Protein 4ZM6 (pdb70)

Solvent-accessible surface area: 65680 Å² total; per-residue (Å²): 155,12,73,149,80,1,0,21,0,8,0,0,1,8,91,25,94,110,23,37,116,12,1,56,46,0,0,98,102,30,29,0,0,0,0,0,0,20,67,76,1,17,36,67,22,156,84,0,24,132,2,7,61,26,0,5,72,38,0,108,131,34,63,14,168,50,3,0,0,0,0,0,16,2,9,2,6,36,25,28,48,4,30,137,14,11,28,65,0,0,2,6,0,1,0,4,2,19,31,3,0,0,6,0,3,22,0,0,57,8,0,0,98,1,0,76,17,1,23,0,8,0,0,0,1,1,0,1,0,6,0,48,26,29,80,1,47,18,0,4,8,35,0,0,0,58,73,22,89,20,0,0,70,0,0,4,0,3,0,5,0,1,8,65,21,45,0,0,0,0,0,4,10,0,0,1,4,1,41,20,57,45,26,3,90,135,93,44,0,78,2,66,34,28,12,64,89,0,41,68,40,5,2,34,0,1,91,40,0,28,120,14,46,33,48,0,34,6,16,0,0,2,0,0,0,0,25,2,40,77,28,20,154,126,34,2,1,0,6,0,60,45,1,0,29,14,0,0,44,112,11,31,12,15,134,20,2,0,0,0,16,11,0,22,19,41,0,0,78,123,68,41,34,1,19,98,0,9,14,34,0,14,86,1,17,3,0,0,0,5,0,0,64,74,74,55,58,0,77,59,4,1,141,40,9,57,58,5,10,147,123,42,107,4,99,74,97,70,5,151,75,3,15,108,37,1,18,108,7,0,88,113,32,15,70,34,101,86,35,37,126,102,40,73,51,169,62,17,14,56,148,65,14,37,70,32,8,142,69,8,3,32,46,0,2,8,10,1,0,27,98,151,116,20,8,51,2,185,28,58,159,122,32,99,0,2,0,0,0,1,36,43,127,162,168,72,14,1,59,25,0,44,57,12,0,75,86,64,11,107,56,29,51,53,34,61,2,55,125,138,37,109,115,19,24,124,83,0,102,122,5,47,28,0,0,0,0,0,4,11,1,15,61,78,81,22,2,23,146,14,0,68,54,0,56,172,62,20,67,108,12,0,0,0,0,0,39,4,0,1,0,0,38,40,0,46,83,0,34,6,0,0,0,0,1,1,41,5,57,27,0,0,61,0,0,0,58,9,0,28,37,81,36,139,39,143,2,50,42,10,14,65,10,43,108,10,119,78,45,81,57,53,92,73,25,53,37,22,73,23,69,56,133,42,2,38,115,98,2,26,61,11,2,90,89,52,31,16,102,53,7,22,14,66,42,94,45,1,44,17,3,0,69,76,8,121,116,70,79,7,37,0,0,4,19,53,97,2,102,15,0,0,0,0,0,2,0,4,29,84,60,140,138,124,92,47,0,8,4,3,10,30,8,13,17,68,88,43,100,88,120,34,1,14,16,66,0,0,6,18,3,3,32,24,0,7,67,78,13,1,38,42,11,33,3,6,0,50,47,6,42,3,8,1,3,11,8,24,71,45,70,73,8,126,153,35,16,57,66,16,52,134,28,32,9,50,39,48,141,88,49,5,31,1,1,30,2,88,4,122,151,30,156,26,32,106,153,23,94,56,106,14,143,178,50,124,20,70,34,14,136,2,123,90,88,28,14,170,37,0,52,47,11,1,127,182,21,38,82,123,64,40,77,28,0,76,36,1,27,134,27,44,8,38,32,0,0,2,0,0,3,21,79,70,103,121,15,143,18,2,0,0,0,1,0,9,2,20,135,65,16,68,131,91,12,9,27,11,7,3,22,55,129,86,19,0,14,92,100,0,0,0,2,27,17,28,6,27,12,77,154,15,167,77,46,8,2,10,21,2,0,0,0,42,0,0,95,44,0,27,116,60,33,3,39,74,0,10,2,27,74,26,102,130,48,120,48,16,64,134,8,53,5,152,64,41,32,12,0,52,33,2,102,38,140,10,59,119,82,0,0,28,0,0,0,0,0,4,88,28,87,101,28,31,116,13,0,55,38,0,0,92,92,37,18,0,0,0,0,0,2,21,63,108,0,20,51,67,32,66,33,3,17,118,1,6,44,33,0,3,55,39,0,111,115,31,56,10,168,56,4,0,0,0,0,3,15,0,10,0,7,38,28,28,50,6,30,134,12,8,22,54,0,0,2,5,0,0,0,5,2,16,29,4,0,1,6,0,4,23,0,0,55,6,0,0,95,2,0,70,18,3,24,6,4,0,0,0,0,2,0,0,0,2,0,46,24,30,82,0,52,13,1,4,6,33,0,0,0,54,70,22,113,17,0,4,81,0,0,6,0,3,0,5,0,1,4,53,20,130,0,0,0,0,0,3,12,0,0,1,5,1,41,19,62,51,30,4,94,130,93,41,0,70,3,71,36,30,16,60,89,0,42,68,39,2,2,37,0,0,94,32,0,24,116,12,49,30,45,0,33,5,19,0,0,3,0,1,1,0,35,2,37,79,26,19,149,126,38,4,1,0,7,0,48,40,1,0,72,15,0,0,40,100,14,28,11,14,135,20,1,0,0,0,18,10,0,20,22,45,0,0,71,127,79,37,35,1,18,102,0,0,10,38,0,10,65,2,12,3,0,0,0,6,0,0,59,52,56,59,52,0,54,63,0,0,126,46,0,59,60,8,3,148,126,55,110,7,91,76,105,69,6,122,38,6,15,50,49,1,21,130,5,1,90,104,25,14,76,31,114,102,31,37,139,93,49,96,63,86,66,18,15,53,155,66,14,34,73,33,8,145,71,10,3,26,47,0,2,6,9,2,1,26,99,148,117,22,12,50,3,194,24,62,145,122,34,60,0,0,0,0,0,2,34,55,131,150,151,76,17,5,39,26,0,42,50,7,1,81,163,60,11,108,60,26,51,51,33,61,3,57,130,150,38,109,109,19,34,130,79,0,87,125,1,34,30,0,0,0,0,0,2,15,1,21,54,81,85,23,0,23,146,15,0,75,44,0,60,153,55,13,121,100,21,0,0,0,0,0,24,8,0,0,0,0,40,37,0,43,86,1,35,2,0,0,0,0,1,1,34,5,56,28,0,0,44,2,0,0,63,9,0,32,36,76,42,131,40,145,2,52,42,12,13,66,14,42,101,16,119,76,49,81,51,58,100,56,26,40,38,22,76,24,69,54,132,44,3,23,89,95,2,24,53,9,2,94,100,53,30,11,188,41,7,14,17,61,97,95,42,2,43,17,2,0,69,74,9,99,118,68,78,6,37,0,0,4,18,62,97,1,99,13,0,0,0,1,0,1,0,6,21,94,55,122,141,111,91,38,0,6,4,3,10,32,6,12,19,70,88,41,96,88,119,36,2,13,17,69,0,0,8,19,3,4,31,27,1,5,88,78,14,1,33,37,11,33,2,6,0,51,37,4,44,5,8,3,4,11,7,23,70,44,51,114,8,118,137,36,15,56,69,17,55,147,29,32,10,67,41,60,145,83,52,5,36,0,0,30,2,88,1,109,134,26,149,23,31,90,153,22,97,54,95,14,148,170,50,123,17,74,34,14,138,2,122,86,90,24,17,173,37,0,53,46,10,0,123,197,34,35,84,117,64,41,60,26,0,74,40,1,26,138,29,42,9,42,36,0,0,2,0,0,2,49,80,73,101,118,12,71,23,9,0,0,0,0,0,9,1,19,152,65,19,67,124,90,11,9,27,10,8,4,30,48,130,154,17,1,10,53,106,0,0,0,3,25,17,31,5,14,12,137,92,43,142,71,48,5,2,12,20,2,0,0,0,35,1,0,101,40,0,65,112,62,33,2,37,73,0,11,3,25,73,22,101,129,39,118,52,19,61,139,3,50,5,151,69,41,34,14,1,50,32,3,54,50

Foldseek 3Di:
DCQLVCLLQEEEEEAAQADDVQVLCSLQPRVHAEYEDALRRQPALVSLLVRLLRSQVSNVVSPHPFTHAYEYADQQFAGHSNVVNADRADGQLLVLLLPFLLLLLQLLLLVLLSCVLSLHAAHADDELAAAFDLQADACFLSANFHASVSSLLNRLSNLLSNVVSLHAYEYDAPQHDNPDNDDQQAEAAEDADDPVRSCVHRCSSVLLLCLFAASSNHQEYEHEFHAYVNQDNLGTQLLALSRAVVPVCPVSVRLHAYEYDALPRCSNVVSDNSLVSLLSNVVSQHLHYYHYYDPPSVVSNSVSVNVCVVVCVHPPVSNVSSSVNSVVSSVSRTDSPDSNVRDDSPSNPRPVVNVSRLVSLLQGKFWWFAQPVCPQPDDDQPFAEEEEEEQDCVRCLCVLLVVLLCVPHPNYDYYHDYPPDPDPLVVQQRGQEYEYEAEPCVVHVVSLVVVVSSLVRHPHYAYEYADHQQNCLSPVVDRTYMYQNHSHSSSSNSVSCRNNVVGDHLTDNSYDHPPHDPTDDDFDKDKDWDDCVPCLVVVLVQCCQPVVPPFNFDSVLVVLLQVPAAQKTKMFIATPVRRTFWIWIWHWDADPNQIAIEGQDTGGHPVPPPNCRSSVRVSVRVSVCRRNRNPKYWYHDDPPHPDRAFFDPDDVRVVVVVVVVVSPWDWDPDKWFKKKFFLVPFDQDPVLVVLCVVQLKDKAFADPVRVVLVLVQCVQAPVVCSVVSVVQVVVVVRRQKMFIAHNYPPHRTFWIKGKFFQPRRDPSDSVDRRCPCVAFHSLEIEIGPTDGHPVPPPSSVSLNVRSVSSVVSVVSVRGMYIDPTHDPQVSCVVRGIDTDTMHIIIMD/DDLLLLLLQEEEEEAAQADDVLVLCCLQPSVNAEYEDALRNEDALVSLLVRLLRSQVSNVVSPHPFTHAYEYADQQFADHNNVVNADRADGQLLVLQLPFLLLLLQVLLLVLQSCLLSLHAAHADDELAAAQDLQAPPPFLSANFHASVSSLLNLLSNLLSNVVSLHAYAYDAPQHPNDFNDDQLPEAAEDADDPVRSCVHSNSSVLLLCLFAASSNHQEYEHEFHAYVNQPRLGGLLLALSRACVPVCPVSVRLHAYEYDACPRCSNPVSDNSLVSLLSNVVSPHLHYYHYYDSVSVVSNSVSVVVCVVPVVHPPVSNVSSSVNSVVSSVSRGDSPSSNDNDDPPSSCRVVVNVSRLVSLLQGKAWWFAQPPCPQPDDDQPAAEEEEEEDDCSHRLCVLLVVLVCVVYVRYYYYHDDPVDDDDLVVQLVGQEYEYEAEPCVVPVVSLVVVVSSLPRHNHYAYEYADRQQNCLSPVSDRTYMYQNHSDNSSSNSVVCRRNPVGHHQTDRSYDHPPHDDTPDDFDKDKDWDDCVPCLVVVLVQCCQPVVPPFNFDSLLVVLLQVPAAQKTKMFIATPVRHTFWIWIWHWDADPNAIAIEGQDTGGHPVCPPNCPSSVRVSVSVSVCRRNRNPKYWYHDDPPHPARAFFDPDDVSVVVVVVVVVSPWDWDPDKWFKKKFFVVPFDQDPVLVVLCVVQQKDKAFADPVRVVLVLVQCVVAPVVCSVVSVVQVVQPVRRQWMFIARNDPPHRTFWIKGKFFAPPGDPSDSVDRRQPPVGQHRQEIEMDPTDGHPVDPPSSVSLNNVSVSSVVSVVVVHGMYMDPTHDPQVSVVVRGMDTDTMHIIIID

InterPro domains:
  IPR000182 GNAT domain [PF00583] (562-649)
  IPR000182 GNAT domain [PS51186] (539-705)
  IPR000182 GNAT domain [PS51186] (711-858)
  IPR001764 Glycoside hydrolase, family 3, N-terminal [PF00933] (9-336)
  IPR016181 Acyl-CoA N-acyltransferase [SSF55729] (544-691)
  IPR016181 Acyl-CoA N-acyltransferase [SSF55729] (716-853)
  IPR017853 Glycoside hydrolase superfamily [SSF51445] (13-345)
  IPR036881 Glycoside hydrolase family 3 C-terminal domain superfamily [G3DSA:3.40.50.1700] (357-567)
  IPR036962 Glycoside hydrolase, family 3, N-terminal domain superfamily [G3DSA:3.20.20.300] (2-339)
  IPR050226 NagZ Beta-hexosaminidase [PTHR30480] (9-629)

Radius of gyration: 38.03 Å; Cα contacts (8 Å, |Δi|>4): 3710; chains: 2; bounding box: 91×118×99 Å

Organism: Rhizomucor miehei (NCBI:txid4839)

B-factor: mean 67.4, std 18.02, range [20.0, 136.06]

Structure (mmCIF, N/CA/C/O backbone):
data_4ZM6
#
_entry.id   4ZM6
#
_cell.length_a   245.034
_cell.length_b   245.034
_cell.length_c   94.520
_cell.angle_alpha   90.00
_cell.angle_beta   90.00
_cell.angle_gamma   90.00
#
_symmetry.space_group_name_H-M   'P 41 21 2'
#
loop_
_entity.id
_entity.type
_entity.pdbx_description
1 polymer 'N-acetyl-beta-D glucosaminidase'
2 non-polymer 'ACETYL COENZYME *A'
3 non-polymer 'SULFATE ION'
4 water water
#
loop_
_atom_site.group_PDB
_atom_site.id
_atom_site.type_symbol
_atom_site.label_atom_id
_atom_site.label_alt_id
_atom_site.label_comp_id
_atom_site.label_asym_id
_atom_site.label_entity_id
_atom_site.label_seq_id
_atom_site.pdbx_PDB_ins_code
_atom_site.Cartn_x
_atom_site.Cartn_y
_atom_site.Cartn_z
_atom_site.occupancy
_atom_site.B_iso_or_equiv
_atom_site.auth_seq_id
_atom_site.auth_comp_id
_atom_site.auth_asym_id
_atom_site.auth_atom_id
_atom_site.pdbx_PDB_model_num
ATOM 1 N N . ASN A 1 8 ? 131.040 188.426 106.746 1.00 119.79 8 ASN A N 1
ATOM 2 C CA . ASN A 1 8 ? 129.869 187.639 107.228 1.00 121.40 8 ASN A CA 1
ATOM 3 C C . ASN A 1 8 ? 128.663 188.561 107.450 1.00 123.50 8 ASN A C 1
ATOM 4 O O . ASN A 1 8 ? 127.595 188.352 106.868 1.00 121.86 8 ASN A O 1
ATOM 9 N N . LEU A 1 9 ? 128.856 189.584 108.285 1.00 124.67 9 LEU A N 1
ATOM 10 C CA . LEU A 1 9 ? 127.845 190.617 108.549 1.00 123.39 9 LEU A CA 1
ATOM 11 C C . LEU A 1 9 ? 128.526 191.990 108.592 1.00 123.88 9 LEU A C 1
ATOM 12 O O . LEU A 1 9 ? 128.201 192.833 109.433 1.00 118.46 9 LEU A O 1
ATOM 17 N N . ASP A 1 10 ? 129.461 192.210 107.668 1.00 126.86 10 ASP A N 1
ATOM 18 C CA . ASP A 1 10 ? 130.370 193.359 107.729 1.00 130.08 10 ASP A CA 1
ATOM 19 C C . ASP A 1 10 ? 129.721 194.652 107.248 1.00 128.64 10 ASP A C 1
ATOM 20 O O . ASP A 1 10 ? 129.767 195.667 107.945 1.00 127.48 10 ASP A O 1
ATOM 25 N N . LYS A 1 11 ? 129.141 194.623 106.050 1.00 126.96 11 LYS A N 1
ATOM 26 C CA . LYS A 1 11 ? 128.396 195.778 105.542 1.00 126.62 11 LYS A CA 1
ATOM 27 C C . LYS A 1 11 ? 127.050 195.913 106.260 1.00 123.46 11 LYS A C 1
ATOM 28 O O . LYS A 1 11 ? 126.628 197.020 106.592 1.00 119.42 11 LYS A O 1
ATOM 34 N N . GLU A 1 12 ? 126.409 194.777 106.536 1.00 119.78 12 GLU A N 1
ATOM 35 C CA . GLU A 1 12 ? 125.039 194.748 107.062 1.00 115.25 12 GLU A CA 1
ATOM 36 C C . GLU A 1 12 ? 124.887 195.428 108.430 1.00 115.21 12 GLU A C 1
ATOM 37 O O . GLU A 1 12 ? 123.818 195.952 108.746 1.00 119.05 12 GLU A O 1
ATOM 43 N N . ILE A 1 13 ? 125.959 195.443 109.220 1.00 111.93 13 ILE A N 1
ATOM 44 C CA . ILE A 1 13 ? 125.948 196.054 110.554 1.00 107.97 13 ILE A CA 1
ATOM 45 C C . ILE A 1 13 ? 125.849 197.593 110.533 1.00 102.66 13 ILE A C 1
ATOM 46 O O . ILE A 1 13 ? 125.739 198.222 111.585 1.00 99.37 13 ILE A O 1
ATOM 51 N N . GLY A 1 14 ? 125.897 198.199 109.348 1.00 99.66 14 GLY A N 1
ATOM 52 C CA . GLY A 1 14 ? 125.673 199.639 109.210 1.00 96.46 14 GLY A CA 1
ATOM 53 C C . GLY A 1 14 ? 124.260 200.069 109.570 1.00 92.68 14 GLY A C 1
ATOM 54 O O . GLY A 1 14 ? 124.046 201.194 110.025 1.00 91.76 14 GLY A O 1
ATOM 55 N N . GLN A 1 15 ? 123.296 199.169 109.376 1.00 89.12 15 GLN A N 1
ATOM 56 C CA . GLN A 1 15 ? 121.896 199.436 109.721 1.00 88.94 15 GLN A CA 1
ATOM 57 C C . GLN A 1 15 ? 121.701 199.671 111.230 1.00 86.55 15 GLN A C 1
ATOM 58 O O . GLN A 1 15 ? 120.729 200.312 111.638 1.00 87.74 15 GLN A O 1
ATOM 64 N N . LEU A 1 16 ? 122.633 199.166 112.043 1.00 80.65 16 LEU A N 1
ATOM 65 C CA . LEU A 1 16 ? 122.572 199.291 113.505 1.00 77.09 16 LEU A CA 1
ATOM 66 C C . LEU A 1 16 ? 123.144 200.605 114.054 1.00 75.70 16 LEU A C 1
ATOM 67 O O . LEU A 1 16 ? 123.390 200.710 115.258 1.00 74.50 16 LEU A O 1
ATOM 72 N N . LEU A 1 17 ? 123.341 201.608 113.199 1.00 75.86 17 LEU A N 1
ATOM 73 C CA . LEU A 1 17 ? 123.914 202.879 113.648 1.00 77.93 17 LEU A CA 1
ATOM 74 C C . LEU A 1 17 ? 123.116 204.108 113.239 1.00 78.94 17 LEU A C 1
ATOM 75 O O . LEU A 1 17 ? 122.334 204.079 112.288 1.00 78.81 17 LEU A O 1
ATOM 80 N N . MET A 1 18 ? 123.346 205.185 113.988 1.00 80.86 18 MET A N 1
ATOM 81 C CA . MET A 1 18 ? 122.730 206.482 113.751 1.00 84.65 18 MET A CA 1
ATOM 82 C C . MET A 1 18 ? 123.790 207.539 114.023 1.00 89.55 18 MET A C 1
ATOM 83 O O . MET A 1 18 ? 124.332 207.603 115.130 1.00 90.37 18 MET A O 1
ATOM 88 N N . CYS A 1 19 ? 124.089 208.356 113.015 1.00 93.86 19 CYS A N 1
ATOM 89 C CA . CYS A 1 19 ? 125.220 209.280 113.080 1.00 93.27 19 CYS A CA 1
ATOM 90 C C . CYS A 1 19 ? 124.866 210.642 112.494 1.00 92.16 19 CYS A C 1
ATOM 91 O O . CYS A 1 19 ? 124.118 210.731 111.518 1.00 87.82 19 CYS A O 1
ATOM 94 N N . GLY A 1 20 ? 125.418 211.696 113.095 1.00 93.62 20 GLY A N 1
ATOM 95 C CA . GLY A 1 20 ? 125.150 213.070 112.671 1.00 95.48 20 GLY A CA 1
ATOM 96 C C . GLY A 1 20 ? 126.265 213.678 111.840 1.00 98.28 20 GLY A C 1
ATOM 97 O O . GLY A 1 20 ? 127.109 212.964 111.289 1.00 98.19 20 GLY A O 1
ATOM 98 N N . PHE A 1 21 ? 126.250 215.006 111.746 1.00 100.56 21 PHE A N 1
ATOM 99 C CA . PHE A 1 21 ? 127.257 215.771 111.004 1.00 99.94 21 PHE A CA 1
ATOM 100 C C . PHE A 1 21 ? 127.059 217.269 111.248 1.00 99.81 21 PHE A C 1
ATOM 101 O O . PHE A 1 21 ? 126.160 217.670 111.992 1.00 97.65 21 PHE A O 1
ATOM 109 N N . ASP A 1 22 ? 127.904 218.085 110.618 1.00 101.84 22 ASP A N 1
ATOM 110 C CA . ASP A 1 22 ? 127.798 219.542 110.699 1.00 99.90 22 ASP A CA 1
ATOM 111 C C . ASP A 1 22 ? 127.494 220.136 109.322 1.00 100.32 22 ASP A C 1
ATOM 112 O O . ASP A 1 22 ? 127.828 219.543 108.293 1.00 99.62 22 ASP A O 1
ATOM 117 N N . GLY A 1 23 ? 126.851 221.301 109.311 1.00 103.28 23 GLY A N 1
ATOM 118 C CA . GLY A 1 23 ? 126.547 222.019 108.068 1.00 105.00 23 GLY A CA 1
ATOM 119 C C . GLY A 1 23 ? 125.112 221.842 107.610 1.00 104.17 23 GLY A C 1
ATOM 120 O O . GLY A 1 23 ? 124.302 221.257 108.322 1.00 105.44 23 GLY A O 1
ATOM 121 N N . LEU A 1 24 ? 124.813 222.338 106.408 1.00 102.66 24 LEU A N 1
ATOM 122 C CA . LEU A 1 24 ? 123.446 222.360 105.866 1.00 97.60 24 LEU A CA 1
ATOM 123 C C . LEU A 1 24 ? 123.349 221.556 104.565 1.00 96.07 24 LEU A C 1
ATOM 124 O O . LEU A 1 24 ? 122.396 221.710 103.799 1.00 100.58 24 LEU A O 1
ATOM 129 N N . GLU A 1 25 ? 124.338 220.695 104.335 1.00 91.77 25 GLU A N 1
ATOM 130 C CA . GLU A 1 25 ? 124.409 219.850 103.147 1.00 91.67 25 GLU A CA 1
ATOM 131 C C . GLU A 1 25 ? 125.307 218.675 103.536 1.00 89.94 25 GLU A C 1
ATOM 132 O O . GLU A 1 25 ? 126.081 218.802 104.488 1.00 84.77 25 GLU A O 1
ATOM 138 N N . PRO A 1 26 ? 125.201 217.524 102.837 1.00 92.85 26 PRO A N 1
ATOM 139 C CA . PRO A 1 26 ? 126.010 216.370 103.255 1.00 96.84 26 PRO A CA 1
ATOM 140 C C . PRO A 1 26 ? 127.515 216.621 103.248 1.00 103.49 26 PRO A C 1
ATOM 141 O O . PRO A 1 26 ? 128.030 217.225 102.308 1.00 109.34 26 PRO A O 1
ATOM 145 N N . THR A 1 27 ? 128.203 216.159 104.291 1.00 108.84 27 THR A N 1
ATOM 146 C CA . THR A 1 27 ? 129.665 216.224 104.348 1.00 110.69 27 THR A CA 1
ATOM 147 C C . THR A 1 27 ? 130.239 215.039 103.569 1.00 113.62 27 THR A C 1
ATOM 148 O O . THR A 1 27 ? 129.514 214.081 103.282 1.00 114.38 27 THR A O 1
ATOM 152 N N . PRO A 1 28 ? 131.539 215.097 103.213 1.00 116.20 28 PRO A N 1
ATOM 153 C CA . PRO A 1 28 ? 132.180 213.912 102.629 1.00 117.49 28 PRO A CA 1
ATOM 154 C C . PRO A 1 28 ? 132.187 212.719 103.591 1.00 120.23 28 PRO A C 1
ATOM 155 O O . PRO A 1 28 ? 132.171 211.568 103.145 1.00 117.79 28 PRO A O 1
ATOM 159 N N . GLY A 1 29 ? 132.208 213.008 104.893 1.00 121.09 29 GLY A N 1
ATOM 160 C CA . GLY A 1 29 ? 132.141 211.991 105.940 1.00 119.25 29 GLY A CA 1
ATOM 161 C C . GLY A 1 29 ? 130.936 211.071 105.852 1.00 118.37 29 GLY A C 1
ATOM 162 O O . GLY A 1 29 ? 131.086 209.872 105.608 1.00 114.93 29 GLY A O 1
ATOM 163 N N . ILE A 1 30 ? 129.741 211.627 106.053 1.00 114.99 30 ILE A N 1
ATOM 164 C CA . ILE A 1 30 ? 128.506 210.826 105.995 1.00 116.70 30 ILE A CA 1
ATOM 165 C C . ILE A 1 30 ? 128.269 210.196 104.619 1.00 114.85 30 ILE A C 1
ATOM 166 O O . ILE A 1 30 ? 127.630 209.148 104.527 1.00 114.61 30 ILE A O 1
ATOM 171 N N . ILE A 1 31 ? 128.780 210.824 103.560 1.00 112.38 31 ILE A N 1
ATOM 172 C CA . ILE A 1 31 ? 128.724 210.235 102.217 1.00 110.39 31 ILE A CA 1
ATOM 173 C C . ILE A 1 31 ? 129.512 208.917 102.170 1.00 109.62 31 ILE A C 1
ATOM 174 O O . ILE A 1 31 ? 129.061 207.937 101.568 1.00 97.86 31 ILE A O 1
ATOM 179 N N . ASP A 1 32 ? 130.681 208.901 102.812 1.00 112.74 32 ASP A N 1
ATOM 180 C CA . ASP A 1 32 ? 131.492 207.685 102.928 1.00 113.62 32 ASP A CA 1
ATOM 181 C C . ASP A 1 32 ? 130.745 206.618 103.723 1.00 114.79 32 ASP A C 1
ATOM 182 O O . ASP A 1 32 ? 130.574 205.492 103.250 1.00 112.99 32 ASP A O 1
ATOM 187 N N . LEU A 1 33 ? 130.298 206.993 104.922 1.00 115.02 33 LEU A N 1
ATOM 188 C CA . LEU A 1 33 ? 129.616 206.071 105.840 1.00 112.09 33 LEU A CA 1
ATOM 189 C C . LEU A 1 33 ? 128.420 205.386 105.188 1.00 105.81 33 LEU A C 1
ATOM 190 O O . LEU A 1 33 ? 128.268 204.167 105.288 1.00 100.08 33 LEU A O 1
ATOM 195 N N . ILE A 1 34 ? 127.584 206.175 104.516 1.00 102.12 34 ILE A N 1
ATOM 196 C CA . ILE A 1 34 ? 126.417 205.641 103.816 1.00 104.88 34 ILE A CA 1
ATOM 197 C C . ILE A 1 34 ? 126.874 204.708 102.693 1.00 107.70 34 ILE A C 1
ATOM 198 O O . ILE A 1 34 ? 126.477 203.542 102.642 1.00 104.73 34 ILE A O 1
ATOM 203 N N . GLU A 1 35 ? 127.741 205.223 101.824 1.00 111.86 35 GLU A N 1
ATOM 204 C CA . GLU A 1 35 ? 128.101 204.538 100.581 1.00 112.28 35 GLU A CA 1
ATOM 205 C C . GLU A 1 35 ? 128.954 203.277 100.785 1.00 110.30 35 GLU A C 1
ATOM 206 O O . GLU A 1 35 ? 128.716 202.256 100.134 1.00 104.19 35 GLU A O 1
ATOM 212 N N . ASN A 1 36 ? 129.930 203.349 101.690 1.00 111.49 36 ASN A N 1
ATOM 213 C CA . ASN A 1 36 ? 130.854 202.232 101.940 1.00 114.75 36 ASN A CA 1
ATOM 214 C C . ASN A 1 36 ? 130.366 201.266 103.014 1.00 113.43 36 ASN A C 1
ATOM 215 O O . ASN A 1 36 ? 130.415 200.048 102.831 1.00 107.05 36 ASN A O 1
ATOM 220 N N . HIS A 1 37 ? 129.898 201.821 104.129 1.00 116.99 37 HIS A N 1
ATOM 221 C CA . HIS A 1 37 ? 129.625 201.046 105.340 1.00 115.72 37 HIS A CA 1
ATOM 222 C C . HIS A 1 37 ? 128.134 200.813 105.624 1.00 112.51 37 HIS A C 1
ATOM 223 O O . HIS A 1 37 ? 127.778 200.369 106.718 1.00 113.85 37 HIS A O 1
ATOM 230 N N . ASN A 1 38 ? 127.278 201.110 104.642 1.00 107.22 38 ASN A N 1
ATOM 231 C CA . ASN A 1 38 ? 125.847 200.779 104.696 1.00 102.27 38 ASN A CA 1
ATOM 232 C C . ASN A 1 38 ? 125.107 201.391 105.897 1.00 100.18 38 ASN A C 1
ATOM 233 O O . ASN A 1 38 ? 124.202 200.767 106.455 1.00 98.26 38 ASN A O 1
ATOM 238 N N . LEU A 1 39 ? 125.489 202.612 106.278 1.00 98.00 39 LEU A N 1
ATOM 239 C CA . LEU A 1 39 ? 124.849 203.320 107.396 1.00 96.27 39 LEU A CA 1
ATOM 240 C C . LEU A 1 39 ? 123.342 203.380 107.146 1.00 99.07 39 LEU A C 1
ATOM 241 O O . LEU A 1 39 ? 122.913 203.726 106.043 1.00 101.94 39 LEU A O 1
ATOM 246 N N . GLY A 1 40 ? 122.548 203.037 108.162 1.00 97.14 40 GLY A N 1
ATOM 247 C CA . GLY A 1 40 ? 121.095 202.927 108.016 1.00 91.85 40 GLY A CA 1
ATOM 248 C C . GLY A 1 40 ? 120.251 204.060 108.574 1.00 88.30 40 GLY A C 1
ATOM 249 O O . GLY A 1 40 ? 119.064 204.147 108.258 1.00 89.75 40 GLY A O 1
ATOM 250 N N . SER A 1 41 ? 120.837 204.913 109.413 1.00 82.46 41 SER A N 1
ATOM 251 C CA . SER A 1 41 ? 120.090 205.992 110.054 1.00 80.88 41 SER A CA 1
ATOM 252 C C . SER A 1 41 ? 120.947 207.242 110.236 1.00 79.92 41 SER A C 1
ATOM 253 O O . SER A 1 41 ? 122.142 207.151 110.506 1.00 78.36 41 SER A O 1
ATOM 256 N N . ILE A 1 42 ? 120.318 208.404 110.091 1.00 80.97 42 ILE A N 1
ATOM 257 C CA . ILE A 1 42 ? 120.971 209.697 110.283 1.00 83.46 42 ILE A CA 1
ATOM 258 C C . ILE A 1 42 ? 120.261 210.428 111.413 1.00 86.25 42 ILE A C 1
ATOM 259 O O . ILE A 1 42 ? 119.080 210.184 111.662 1.00 90.95 42 ILE A O 1
ATOM 264 N N . ILE A 1 43 ? 120.982 211.319 112.092 1.00 87.97 43 ILE A N 1
ATOM 265 C CA . ILE A 1 43 ? 120.386 212.221 113.085 1.00 87.65 43 ILE A CA 1
ATOM 266 C C . ILE A 1 43 ? 120.777 213.665 112.768 1.00 83.17 43 ILE A C 1
ATOM 267 O O . ILE A 1 43 ? 121.903 213.933 112.352 1.00 84.09 43 ILE A O 1
ATOM 272 N N . LEU A 1 44 ? 119.836 214.583 112.967 1.00 79.01 44 LEU A N 1
ATOM 273 C CA . LEU A 1 44 ? 120.026 215.991 112.632 1.00 77.46 44 LEU A CA 1
ATOM 274 C C . LEU A 1 44 ? 119.811 216.901 113.842 1.00 78.34 44 LEU A C 1
ATOM 275 O O . LEU A 1 44 ? 119.091 216.551 114.783 1.00 80.82 44 LEU A O 1
ATOM 280 N N . PHE A 1 45 ? 120.445 218.071 113.806 1.00 77.55 45 PHE A N 1
ATOM 281 C CA . PHE A 1 45 ? 120.310 219.079 114.859 1.00 78.30 45 PHE A CA 1
ATOM 282 C C . PHE A 1 45 ? 120.075 220.443 114.213 1.00 79.05 45 PHE A C 1
ATOM 283 O O . PHE A 1 45 ? 120.066 220.546 112.988 1.00 80.90 45 PHE A O 1
ATOM 291 N N . SER A 1 46 ? 119.900 221.488 115.023 1.00 80.28 46 SER A N 1
ATOM 292 C CA . SER A 1 46 ? 119.708 222.852 114.497 1.00 81.66 46 SER A CA 1
ATOM 293 C C . SER A 1 46 ? 120.842 223.302 113.561 1.00 85.43 46 SER A C 1
ATOM 294 O O . SER A 1 46 ? 120.609 224.088 112.641 1.00 85.67 46 SER A O 1
ATOM 297 N N A ARG A 1 47 ? 122.057 222.807 113.807 0.50 86.69 47 ARG A N 1
ATOM 298 N N B ARG A 1 47 ? 122.055 222.809 113.814 0.50 85.57 47 ARG A N 1
ATOM 299 C CA A ARG A 1 47 ? 123.190 223.003 112.900 0.50 86.79 47 ARG A CA 1
ATOM 300 C CA B ARG A 1 47 ? 123.187 223.003 112.912 0.50 84.87 47 ARG A CA 1
ATOM 301 C C A ARG A 1 47 ? 122.804 222.671 111.458 0.50 90.15 47 ARG A C 1
ATOM 302 C C B ARG A 1 47 ? 122.821 222.660 111.463 0.50 89.08 47 ARG A C 1
ATOM 303 O O A ARG A 1 47 ? 123.134 223.413 110.531 0.50 93.00 47 ARG A O 1
ATOM 304 O O B ARG A 1 47 ? 123.186 223.384 110.535 0.50 92.07 47 ARG A O 1
ATOM 319 N N . ASN A 1 48 ? 122.093 221.558 111.286 1.00 91.96 48 ASN A N 1
ATOM 320 C CA . ASN A 1 48 ? 121.704 221.068 109.959 1.00 94.20 48 ASN A CA 1
ATOM 321 C C . ASN A 1 48 ? 120.394 221.658 109.425 1.00 94.07 48 ASN A C 1
ATOM 322 O O . ASN A 1 48 ? 120.189 221.714 108.211 1.00 93.94 48 ASN A O 1
ATOM 327 N N . ILE A 1 49 ? 119.510 222.091 110.323 1.00 95.78 49 ILE A N 1
ATOM 328 C CA . ILE A 1 49 ? 118.241 222.700 109.914 1.00 98.56 49 ILE A CA 1
ATOM 329 C C . ILE A 1 49 ? 118.496 224.141 109.475 1.00 97.50 49 ILE A C 1
ATOM 330 O O . ILE A 1 49 ? 118.507 225.062 110.296 1.00 93.11 49 ILE A O 1
ATOM 335 N N . ALA A 1 50 ? 118.720 224.318 108.172 1.00 97.03 50 ALA A N 1
ATOM 336 C CA . ALA A 1 50 ? 118.846 225.649 107.595 1.00 94.02 50 ALA A CA 1
ATOM 337 C C . ALA A 1 50 ? 117.468 226.281 107.572 1.00 90.56 50 ALA A C 1
ATOM 338 O O . ALA A 1 50 ? 117.194 227.221 108.320 1.00 87.56 50 ALA A O 1
ATOM 340 N N . THR A 1 51 ? 116.598 225.728 106.729 1.00 89.84 51 THR A N 1
ATOM 341 C CA . THR A 1 51 ? 115.251 226.256 106.523 1.00 88.69 51 THR A CA 1
ATOM 342 C C . THR A 1 51 ? 114.526 225.320 105.534 1.00 87.98 51 THR A C 1
ATOM 343 O O . THR A 1 51 ? 115.188 224.625 104.751 1.00 86.86 51 THR A O 1
ATOM 347 N N . PRO A 1 52 ? 113.175 225.304 105.563 1.00 85.32 52 PRO A N 1
ATOM 348 C CA . PRO A 1 52 ? 112.350 224.273 104.912 1.00 85.37 52 PRO A CA 1
ATOM 349 C C . PRO A 1 52 ? 112.834 223.788 103.542 1.00 87.84 52 PRO A C 1
ATOM 350 O O . PRO A 1 52 ? 112.924 222.580 103.312 1.00 85.97 52 PRO A O 1
ATOM 354 N N . LYS A 1 53 ? 113.138 224.723 102.645 1.00 94.79 53 LYS A N 1
ATOM 355 C CA . LYS A 1 53 ? 113.643 224.375 101.316 1.00 99.69 53 LYS A CA 1
ATOM 356 C C . LYS A 1 53 ? 114.966 223.619 101.409 1.00 98.77 53 LYS A C 1
ATOM 357 O O . LYS A 1 53 ? 115.149 222.584 100.760 1.00 95.82 53 LYS A O 1
ATOM 363 N N . GLN A 1 54 ? 115.873 224.141 102.231 1.00 99.43 54 GLN A N 1
ATOM 364 C CA . GLN A 1 54 ? 117.205 223.563 102.396 1.00 102.88 54 GLN A CA 1
ATOM 365 C C . GLN A 1 54 ? 117.137 222.162 102.989 1.00 99.95 54 GLN A C 1
ATOM 366 O O . GLN A 1 54 ? 117.933 221.293 102.635 1.00 97.83 54 GLN A O 1
ATOM 372 N N . VAL A 1 55 ? 116.182 221.951 103.890 1.00 98.14 55 VAL A N 1
ATOM 373 C CA . VAL A 1 55 ? 116.045 220.671 104.576 1.00 95.93 55 VAL A CA 1
ATOM 374 C C . VAL A 1 55 ? 115.470 219.603 103.648 1.00 91.52 55 VAL A C 1
ATOM 375 O O . VAL A 1 55 ? 115.937 218.467 103.655 1.00 89.56 55 VAL A O 1
ATOM 379 N N . GLN A 1 56 ? 114.459 219.964 102.859 1.00 89.75 56 GLN A N 1
ATOM 380 C CA . GLN A 1 56 ? 113.902 219.041 101.864 1.00 91.72 56 GLN A CA 1
ATOM 381 C C . GLN A 1 56 ? 114.974 218.584 100.888 1.00 95.21 56 GLN A C 1
ATOM 382 O O . GLN A 1 56 ? 115.028 217.409 100.519 1.00 92.58 56 GLN A O 1
ATOM 388 N N . LYS A 1 57 ? 115.815 219.529 100.468 1.00 99.15 57 LYS A N 1
ATOM 389 C CA . LYS A 1 57 ? 116.956 219.231 99.612 1.00 101.07 57 LYS A CA 1
ATOM 390 C C . LYS A 1 57 ? 117.934 218.309 100.335 1.00 100.70 57 LYS A C 1
ATOM 391 O O . LYS A 1 57 ? 118.320 217.266 99.802 1.00 100.04 57 LYS A O 1
ATOM 397 N N . LEU A 1 58 ? 118.318 218.706 101.549 1.00 98.81 58 LEU A N 1
ATOM 398 C CA . LEU A 1 58 ? 119.261 217.948 102.377 1.00 97.93 58 LEU A CA 1
ATOM 399 C C . LEU A 1 58 ? 118.822 216.499 102.583 1.00 98.52 58 LEU A C 1
ATOM 400 O O . LEU A 1 58 ? 119.614 215.577 102.385 1.00 97.28 58 LEU A O 1
ATOM 405 N N . THR A 1 59 ? 117.565 216.302 102.977 1.00 99.70 59 THR A N 1
ATOM 406 C CA . THR A 1 59 ? 117.033 214.954 103.203 1.00 100.81 59 THR A CA 1
ATOM 407 C C . THR A 1 59 ? 117.009 214.142 101.914 1.00 99.38 59 THR A C 1
ATOM 408 O O . THR A 1 59 ? 117.352 212.960 101.915 1.00 91.45 59 THR A O 1
ATOM 412 N N . HIS A 1 60 ? 116.609 214.787 100.820 1.00 103.15 60 HIS A N 1
ATOM 413 C CA . HIS A 1 60 ? 116.592 214.141 99.511 1.00 104.40 60 HIS A CA 1
ATOM 414 C C . HIS A 1 60 ? 118.004 213.788 99.042 1.00 104.32 60 HIS A C 1
ATOM 415 O O . HIS A 1 60 ? 118.219 212.719 98.470 1.00 103.51 60 HIS A O 1
ATOM 422 N N . SER A 1 61 ? 118.955 214.688 99.288 1.00 103.71 61 SER A N 1
ATOM 423 C CA . SER A 1 61 ? 120.357 214.455 98.938 1.00 106.26 61 SER A CA 1
ATOM 424 C C . SER A 1 61 ? 120.877 213.166 99.577 1.00 109.81 61 SER A C 1
ATOM 425 O O . SER A 1 61 ? 121.426 212.301 98.889 1.00 109.39 61 SER A O 1
ATOM 428 N N . LEU A 1 62 ? 120.684 213.048 100.892 1.00 111.95 62 LEU A N 1
ATOM 429 C CA . LEU A 1 62 ? 121.096 211.863 101.655 1.00 111.02 62 LEU A CA 1
ATOM 430 C C . LEU A 1 62 ? 120.399 210.619 101.127 1.00 111.13 62 LEU A C 1
ATOM 431 O O . LEU A 1 62 ? 121.006 209.554 100.988 1.00 110.51 62 LEU A O 1
ATOM 436 N N . GLN A 1 63 ? 119.114 210.776 100.835 1.00 112.38 63 GLN A N 1
ATOM 437 C CA . GLN A 1 63 ? 118.286 209.688 100.338 1.00 114.95 63 GLN A CA 1
ATOM 438 C C . GLN A 1 63 ? 118.752 209.231 98.954 1.00 116.08 63 GLN A C 1
ATOM 439 O O . GLN A 1 63 ? 118.791 208.031 98.670 1.00 111.36 63 GLN A O 1
ATOM 445 N N . GLN A 1 64 ? 119.098 210.198 98.103 1.00 120.05 64 GLN A N 1
ATOM 446 C CA . GLN A 1 64 ? 119.593 209.919 96.751 1.00 121.51 64 GLN A CA 1
ATOM 447 C C . GLN A 1 64 ? 120.871 209.091 96.784 1.00 120.54 64 GLN A C 1
ATOM 448 O O . GLN A 1 64 ? 120.973 208.060 96.118 1.00 121.77 64 GLN A O 1
ATOM 454 N N . ILE A 1 65 ? 121.836 209.559 97.570 1.00 118.30 65 ILE A N 1
ATOM 455 C CA . ILE A 1 65 ? 123.126 208.884 97.730 1.00 116.49 65 ILE A CA 1
ATOM 456 C C . ILE A 1 65 ? 122.953 207.459 98.261 1.00 115.09 65 ILE A C 1
ATOM 457 O O . ILE A 1 65 ? 123.684 206.550 97.863 1.00 114.61 65 ILE A O 1
ATOM 462 N N . ALA A 1 66 ? 121.982 207.275 99.153 1.00 112.91 66 ALA A N 1
ATOM 463 C CA . ALA A 1 66 ? 121.686 205.964 99.721 1.00 110.96 66 ALA A CA 1
ATOM 464 C C . ALA A 1 66 ? 121.164 204.987 98.671 1.00 108.18 66 ALA A C 1
ATOM 465 O O . ALA A 1 66 ? 121.521 203.808 98.691 1.00 106.81 66 ALA A O 1
ATOM 467 N N . ARG A 1 67 ? 120.321 205.475 97.762 1.00 109.68 67 ARG A N 1
ATOM 468 C CA . ARG A 1 67 ? 119.742 204.626 96.716 1.00 110.91 67 ARG A CA 1
ATOM 469 C C . ARG A 1 67 ? 120.772 204.259 95.650 1.00 115.56 67 ARG A C 1
ATOM 470 O O . ARG A 1 67 ? 120.854 203.099 95.235 1.00 114.55 67 ARG A O 1
ATOM 478 N N . ASN A 1 68 ? 121.543 205.251 95.205 1.00 118.14 68 ASN A N 1
ATOM 479 C CA . ASN A 1 68 ? 122.643 205.018 94.266 1.00 118.90 68 ASN A CA 1
ATOM 480 C C . ASN A 1 68 ? 123.663 204.028 94.820 1.00 117.08 68 ASN A C 1
ATOM 481 O O . ASN A 1 68 ? 124.197 203.203 94.078 1.00 124.23 68 ASN A O 1
ATOM 486 N N . ALA A 1 69 ? 123.917 204.109 96.126 1.00 110.24 69 ALA A N 1
ATOM 487 C CA . ALA A 1 69 ? 124.880 203.229 96.789 1.00 105.35 69 ALA A CA 1
ATOM 488 C C . ALA A 1 69 ? 124.376 201.796 97.012 1.00 103.20 69 ALA A C 1
ATOM 489 O O . ALA A 1 69 ? 125.113 200.966 97.545 1.00 102.08 69 ALA A O 1
ATOM 491 N N . GLY A 1 70 ? 123.128 201.515 96.633 1.00 102.89 70 GLY A N 1
ATOM 492 C CA . GLY A 1 70 ? 122.605 200.147 96.594 1.00 99.44 70 GLY A CA 1
ATOM 493 C C . GLY A 1 70 ? 121.995 199.626 97.885 1.00 97.67 70 GLY A C 1
ATOM 494 O O . GLY A 1 70 ? 121.991 198.415 98.118 1.00 92.70 70 GLY A O 1
ATOM 495 N N . HIS A 1 71 ? 121.470 200.525 98.719 1.00 97.89 71 HIS A N 1
ATOM 496 C CA . HIS A 1 71 ? 120.795 200.127 99.961 1.00 98.10 71 HIS A CA 1
ATOM 497 C C . HIS A 1 71 ? 119.506 199.385 99.653 1.00 96.96 71 HIS A C 1
ATOM 498 O O . HIS A 1 71 ? 118.775 199.762 98.734 1.00 98.95 71 HIS A O 1
ATOM 505 N N . LYS A 1 72 ? 119.218 198.345 100.430 1.00 94.02 72 LYS A N 1
ATOM 506 C CA . LYS A 1 72 ? 117.965 197.609 100.280 1.00 91.97 72 LYS A CA 1
ATOM 507 C C . LYS A 1 72 ? 116.782 198.480 100.720 1.00 91.97 72 LYS A C 1
ATOM 508 O O . LYS A 1 72 ? 115.762 198.539 100.028 1.00 93.52 72 LYS A O 1
ATOM 514 N N . ARG A 1 73 ? 116.935 199.167 101.854 1.00 87.45 73 ARG A N 1
ATOM 515 C CA . ARG A 1 73 ? 115.888 200.041 102.387 1.00 83.73 73 ARG A CA 1
ATOM 516 C C . ARG A 1 73 ? 116.378 201.472 102.577 1.00 81.03 73 ARG A C 1
ATOM 517 O O . ARG A 1 73 ? 117.576 201.695 102.748 1.00 80.89 73 ARG A O 1
ATOM 525 N N . PRO A 1 74 ? 115.448 202.447 102.565 1.00 77.28 74 PRO A N 1
ATOM 526 C CA . PRO A 1 74 ? 115.837 203.850 102.727 1.00 75.13 74 PRO A CA 1
ATOM 527 C C . PRO A 1 74 ? 116.378 204.167 104.112 1.00 74.79 74 PRO A C 1
ATOM 528 O O . PRO A 1 74 ? 116.132 203.430 105.063 1.00 74.20 74 PRO A O 1
ATOM 532 N N . LEU A 1 75 ? 117.127 205.257 104.203 1.00 76.37 75 LEU A N 1
ATOM 533 C CA . LEU A 1 75 ? 117.654 205.739 105.472 1.00 77.20 75 LEU A CA 1
ATOM 534 C C . LEU A 1 75 ? 116.544 206.195 106.405 1.00 75.75 75 LEU A C 1
ATOM 535 O O . LEU A 1 75 ? 115.480 206.626 105.957 1.00 74.91 75 LEU A O 1
ATOM 540 N N . PHE A 1 76 ? 116.807 206.085 107.704 1.00 72.79 76 PHE A N 1
ATOM 541 C CA . PHE A 1 76 ? 116.051 206.808 108.710 1.00 71.33 76 PHE A CA 1
ATOM 542 C C . PHE A 1 76 ? 116.752 208.146 108.889 1.00 72.36 76 PHE A C 1
ATOM 543 O O . PHE A 1 76 ? 117.978 208.207 108.890 1.00 74.18 76 PHE A O 1
ATOM 551 N N . ILE A 1 77 ? 115.972 209.211 109.034 1.00 73.12 77 ILE A N 1
ATOM 552 C CA . ILE A 1 77 ? 116.503 210.542 109.311 1.00 72.53 77 ILE A CA 1
ATOM 553 C C . ILE A 1 77 ? 115.826 211.066 110.579 1.00 72.49 77 ILE A C 1
ATOM 554 O O . ILE A 1 77 ? 114.709 211.590 110.539 1.00 72.48 77 ILE A O 1
ATOM 559 N N . ALA A 1 78 ? 116.520 210.919 111.703 1.00 71.12 78 ALA A N 1
ATOM 560 C CA . ALA A 1 78 ? 115.952 211.204 113.014 1.00 68.89 78 ALA A CA 1
ATOM 561 C C . ALA A 1 78 ? 116.237 212.628 113.483 1.00 67.58 78 ALA A C 1
ATOM 562 O O . ALA A 1 78 ? 117.029 213.344 112.874 1.00 67.13 78 ALA A O 1
ATOM 564 N N . VAL A 1 79 ? 115.580 213.020 114.573 1.00 65.21 79 VAL A N 1
ATOM 565 C CA . VAL A 1 79 ? 115.738 214.350 115.152 1.00 63.56 79 VAL A CA 1
ATOM 566 C C . VAL A 1 79 ? 115.152 214.405 116.573 1.00 64.75 79 VAL A C 1
ATOM 567 O O . VAL A 1 79 ? 114.184 213.708 116.879 1.00 68.76 79 VAL A O 1
ATOM 571 N N . ASP A 1 80 ? 115.747 215.228 117.433 1.00 63.74 80 ASP A N 1
ATOM 572 C CA . ASP A 1 80 ? 115.218 215.476 118.776 1.00 64.28 80 ASP A CA 1
ATOM 573 C C . ASP A 1 80 ? 114.206 216.617 118.752 1.00 64.51 80 ASP A C 1
ATOM 574 O O . ASP A 1 80 ? 114.550 217.751 119.087 1.00 69.08 80 ASP A O 1
ATOM 579 N N . GLN A 1 81 ? 112.965 216.334 118.376 1.00 62.81 81 GLN A N 1
ATOM 580 C CA . GLN A 1 81 ? 111.935 217.374 118.372 1.00 62.42 81 GLN A CA 1
ATOM 581 C C . GLN A 1 81 ? 110.957 217.196 119.533 1.00 62.34 81 GLN A C 1
ATOM 582 O O . GLN A 1 81 ? 109.890 216.602 119.374 1.00 65.50 81 GLN A O 1
ATOM 588 N N . GLU A 1 82 ? 111.328 217.728 120.694 1.00 59.75 82 GLU A N 1
ATOM 589 C CA . GLU A 1 82 ? 110.514 217.615 121.905 1.00 57.96 82 GLU A CA 1
ATOM 590 C C . GLU A 1 82 ? 109.539 218.781 122.079 1.00 61.48 82 GLU A C 1
ATOM 591 O O . GLU A 1 82 ? 108.595 218.680 122.864 1.00 61.77 82 GLU A O 1
ATOM 597 N N . ASN A 1 83 ? 109.803 219.885 121.375 1.00 64.19 83 ASN A N 1
ATOM 598 C CA . ASN A 1 83 ? 108.854 220.996 121.156 1.00 68.84 83 ASN A CA 1
ATOM 599 C C . ASN A 1 83 ? 108.983 222.228 122.062 1.00 72.55 83 ASN A C 1
ATOM 600 O O . ASN A 1 83 ? 108.971 223.362 121.564 1.00 82.67 83 ASN A O 1
ATOM 605 N N . GLY A 1 84 ? 109.100 222.028 123.368 1.00 70.95 84 GLY A N 1
ATOM 606 C CA . GLY A 1 84 ? 109.153 223.162 124.292 1.00 71.00 84 GLY A CA 1
ATOM 607 C C . GLY A 1 84 ? 110.473 223.905 124.233 1.00 70.60 84 GLY A C 1
ATOM 608 O O . GLY A 1 84 ? 110.743 224.656 123.291 1.00 65.68 84 GLY A O 1
ATOM 609 N N . VAL A 1 85 ? 111.291 223.697 125.258 1.00 74.63 85 VAL A N 1
ATOM 610 C CA . VAL A 1 85 ? 112.621 224.296 125.308 1.00 80.12 85 VAL A CA 1
ATOM 611 C C . VAL A 1 85 ? 113.524 223.724 124.200 1.00 85.13 85 VAL A C 1
ATOM 612 O O . VAL A 1 85 ? 114.213 224.487 123.511 1.00 91.20 85 VAL A O 1
ATOM 616 N N . VAL A 1 86 ? 113.471 222.402 124.001 1.00 83.52 86 VAL A N 1
ATOM 617 C CA . VAL A 1 86 ? 114.280 221.711 122.967 1.00 80.31 86 VAL A CA 1
ATOM 618 C C . VAL A 1 86 ? 113.460 221.534 121.677 1.00 75.99 86 VAL A C 1
ATOM 619 O O . VAL A 1 86 ? 112.380 220.951 121.701 1.00 76.44 86 VAL A O 1
ATOM 623 N N . ARG A 1 87 ? 113.980 222.045 120.560 1.00 74.40 87 ARG A N 1
ATOM 624 C CA . ARG A 1 87 ? 113.248 222.044 119.289 1.00 77.39 87 ARG A CA 1
ATOM 625 C C . ARG A 1 87 ? 114.136 222.454 118.100 1.00 81.32 87 ARG A C 1
ATOM 626 O O . ARG A 1 87 ? 114.466 223.634 117.946 1.00 85.55 87 ARG A O 1
ATOM 628 N N . ARG A 1 88 ? 114.484 221.488 117.245 1.00 82.45 88 ARG A N 1
ATOM 629 C CA . ARG A 1 88 ? 115.460 221.705 116.155 1.00 81.55 88 ARG A CA 1
ATOM 630 C C . ARG A 1 88 ? 114.906 222.476 114.948 1.00 83.94 88 ARG A C 1
ATOM 631 O O . ARG A 1 88 ? 115.673 223.034 114.164 1.00 85.88 88 ARG A O 1
ATOM 639 N N . LEU A 1 89 ? 113.588 222.474 114.775 1.00 86.33 89 LEU A N 1
ATOM 640 C CA . LEU A 1 89 ? 112.963 223.154 113.635 1.00 89.39 89 LEU A CA 1
ATOM 641 C C . LEU A 1 89 ? 113.161 224.672 113.680 1.00 89.42 89 LEU A C 1
ATOM 642 O O . LEU A 1 89 ? 113.355 225.306 112.640 1.00 85.39 89 LEU A O 1
ATOM 647 N N . GLY A 1 90 ? 113.104 225.242 114.883 1.00 92.05 90 GLY A N 1
ATOM 648 C CA . GLY A 1 90 ? 113.322 226.676 115.082 1.00 91.57 90 GLY A CA 1
ATOM 649 C C . GLY A 1 90 ? 112.191 227.536 114.544 1.00 89.31 90 GLY A C 1
ATOM 650 O O . GLY A 1 90 ? 111.125 227.620 115.155 1.00 82.92 90 GLY A O 1
ATOM 651 N N . ASP A 1 91 ? 112.444 228.190 113.409 1.00 89.07 91 ASP A N 1
ATOM 652 C CA . ASP A 1 91 ? 111.443 228.997 112.705 1.00 87.54 91 ASP A CA 1
ATOM 653 C C . ASP A 1 91 ? 110.909 228.287 111.466 1.00 82.17 91 ASP A C 1
ATOM 654 O O . ASP A 1 91 ? 109.953 228.752 110.845 1.00 80.70 91 ASP A O 1
ATOM 659 N N . SER A 1 92 ? 111.538 227.175 111.100 1.00 79.34 92 SER A N 1
ATOM 660 C CA . SER A 1 92 ? 111.098 226.376 109.963 1.00 78.70 92 SER A CA 1
ATOM 661 C C . SER A 1 92 ? 109.732 225.739 110.236 1.00 76.54 92 SER A C 1
ATOM 662 O O . SER A 1 92 ? 108.924 225.588 109.321 1.00 79.70 92 SER A O 1
ATOM 665 N N . GLY A 1 93 ? 109.489 225.377 111.496 1.00 71.12 93 GLY A N 1
ATOM 666 C CA . GLY A 1 93 ? 108.235 224.757 111.920 1.00 68.00 93 GLY A CA 1
ATOM 667 C C . GLY A 1 93 ? 107.577 225.488 113.077 1.00 66.22 93 GLY A C 1
ATOM 668 O O . GLY A 1 93 ? 108.165 226.384 113.677 1.00 65.92 93 GLY A O 1
ATOM 669 N N . THR A 1 94 ? 106.351 225.091 113.400 1.00 63.78 94 THR A N 1
ATOM 670 C CA . THR A 1 94 ? 105.549 225.791 114.396 1.00 62.30 94 THR A CA 1
ATOM 671 C C . THR A 1 94 ? 106.032 225.531 115.823 1.00 59.62 94 THR A C 1
ATOM 672 O O . THR A 1 94 ? 106.483 224.435 116.139 1.00 60.07 94 THR A O 1
ATOM 676 N N . TYR A 1 95 ? 105.945 226.554 116.670 1.00 57.25 95 TYR A N 1
ATOM 677 C CA . TYR A 1 95 ? 106.111 226.386 118.114 1.00 55.69 95 TYR A CA 1
ATOM 678 C C . TYR A 1 95 ? 104.827 225.796 118.694 1.00 54.81 95 TYR A C 1
ATOM 679 O O . TYR A 1 95 ? 103.789 226.456 118.713 1.00 55.44 95 TYR A O 1
ATOM 688 N N . LEU A 1 96 ? 104.892 224.555 119.157 1.00 53.39 96 LEU A N 1
ATOM 689 C CA . LEU A 1 96 ? 103.775 223.954 119.884 1.00 52.98 96 LEU A CA 1
ATOM 690 C C . LEU A 1 96 ? 104.254 223.533 121.273 1.00 51.02 96 LEU A C 1
ATOM 691 O O . LEU A 1 96 ? 105.438 223.238 121.458 1.00 49.89 96 LEU A O 1
ATOM 696 N N . PRO A 1 97 ? 103.339 223.512 122.257 1.00 50.54 97 PRO A N 1
ATOM 697 C CA . PRO A 1 97 ? 103.697 223.257 123.657 1.00 50.74 97 PRO A CA 1
ATOM 698 C C . PRO A 1 97 ? 104.585 222.034 123.882 1.00 51.04 97 PRO A C 1
ATOM 699 O O . PRO A 1 97 ? 104.278 220.948 123.394 1.00 52.07 97 PRO A O 1
ATOM 703 N N . GLY A 1 98 ? 105.681 222.230 124.612 1.00 51.75 98 GLY A N 1
ATOM 704 C CA . GLY A 1 98 ? 106.540 221.136 125.054 1.00 51.06 98 GLY A CA 1
ATOM 705 C C . GLY A 1 98 ? 105.919 220.387 126.211 1.00 50.44 98 GLY A C 1
ATOM 706 O O . GLY A 1 98 ? 104.811 220.701 126.645 1.00 53.17 98 GLY A O 1
ATOM 707 N N . ASN A 1 99 ? 106.645 219.413 126.735 1.00 48.65 99 ASN A N 1
ATOM 708 C CA . ASN A 1 99 ? 106.045 218.439 127.637 1.00 48.77 99 ASN A CA 1
ATOM 709 C C . ASN A 1 99 ? 105.361 219.009 128.889 1.00 47.17 99 ASN A C 1
ATOM 710 O O . ASN A 1 99 ? 104.145 218.895 129.009 1.00 49.03 99 ASN A O 1
ATOM 715 N N . MET A 1 100 ? 106.093 219.624 129.813 1.00 46.00 100 MET A N 1
ATOM 716 C CA . MET A 1 100 ? 105.447 220.086 131.051 1.00 47.79 100 MET A CA 1
ATOM 717 C C . MET A 1 100 ? 104.346 221.113 130.771 1.00 49.03 100 MET A C 1
ATOM 718 O O . MET A 1 100 ? 103.364 221.190 131.507 1.00 49.64 100 MET A O 1
ATOM 723 N N . ALA A 1 101 ? 104.502 221.896 129.709 1.00 51.04 101 ALA A N 1
ATOM 724 C CA . ALA A 1 101 ? 103.440 222.800 129.285 1.00 51.67 101 ALA A CA 1
ATOM 725 C C . ALA A 1 101 ? 102.162 221.996 129.096 1.00 53.25 101 ALA A C 1
ATOM 726 O O . ALA A 1 101 ? 101.140 222.298 129.712 1.00 56.30 101 ALA A O 1
ATOM 728 N N . LEU A 1 102 ? 102.244 220.954 128.267 1.00 53.13 102 LEU A N 1
ATOM 729 C CA . LEU A 1 102 ? 101.122 220.037 128.029 1.00 51.62 102 LEU A CA 1
ATOM 730 C C . LEU A 1 102 ? 100.617 219.379 129.319 1.00 52.01 102 LEU A C 1
ATOM 731 O O . LEU A 1 102 ? 99.407 219.229 129.507 1.00 54.19 102 LEU A O 1
ATOM 736 N N . GLY A 1 103 ? 101.535 218.980 130.196 1.00 50.03 103 GLY A N 1
ATOM 737 C CA . GLY A 1 103 ? 101.155 218.416 131.489 1.00 50.85 103 GLY A CA 1
ATOM 738 C C . GLY A 1 103 ? 100.297 219.372 132.298 1.00 50.76 103 GLY A C 1
ATOM 739 O O . GLY A 1 103 ? 99.265 218.989 132.852 1.00 52.03 103 GLY A O 1
ATOM 740 N N . ALA A 1 104 ? 100.730 220.626 132.356 1.00 50.56 104 ALA A N 1
ATOM 741 C CA . ALA A 1 104 ? 99.986 221.679 133.043 1.00 50.46 104 ALA A CA 1
ATOM 742 C C . ALA A 1 104 ? 98.635 221.924 132.378 1.00 48.88 104 ALA A C 1
ATOM 743 O O . ALA A 1 104 ? 97.635 222.161 133.058 1.00 45.42 104 ALA A O 1
ATOM 745 N N . LEU A 1 105 ? 98.636 221.874 131.045 1.00 49.32 105 LEU A N 1
ATOM 746 C CA . LEU A 1 105 ? 97.421 221.978 130.229 1.00 51.39 105 LEU A CA 1
ATOM 747 C C . LEU A 1 105 ? 96.429 220.869 130.592 1.00 49.29 105 LEU A C 1
ATOM 748 O O . LEU A 1 105 ? 95.238 221.122 130.783 1.00 47.67 105 LEU A O 1
ATOM 753 N N . GLY A 1 106 ? 96.938 219.643 130.671 1.00 48.18 106 GLY A N 1
ATOM 754 C CA . GLY A 1 106 ? 96.201 218.516 131.241 1.00 48.61 106 GLY A CA 1
ATOM 755 C C . GLY A 1 106 ? 95.264 217.765 130.310 1.00 48.42 106 GLY A C 1
ATOM 756 O O . GLY A 1 106 ? 94.355 217.082 130.779 1.00 49.23 106 GLY A O 1
ATOM 757 N N . SER A 1 107 ? 95.481 217.877 129.002 1.00 48.38 107 SER A N 1
ATOM 758 C CA . SER A 1 107 ? 94.656 217.185 128.023 1.00 48.00 107 SER A CA 1
ATOM 759 C C . SER A 1 107 ? 95.504 216.309 127.121 1.00 48.52 107 SER A C 1
ATOM 760 O O . SER A 1 107 ? 96.270 216.812 126.303 1.00 50.26 107 SER A O 1
ATOM 763 N N . SER A 1 108 ? 95.348 214.995 127.266 1.00 50.20 108 SER A N 1
ATOM 764 C CA . SER A 1 108 ? 96.021 214.023 126.406 1.00 49.20 108 SER A CA 1
ATOM 765 C C . SER A 1 108 ? 95.644 214.225 124.940 1.00 48.63 108 SER A C 1
ATOM 766 O O . SER A 1 108 ? 96.460 213.990 124.052 1.00 47.38 108 SER A O 1
ATOM 769 N N . THR A 1 109 ? 94.413 214.668 124.688 1.00 48.15 109 THR A N 1
ATOM 770 C CA . THR A 1 109 ? 93.983 214.968 123.325 1.00 48.47 109 THR A CA 1
ATOM 771 C C . THR A 1 109 ? 94.823 216.095 122.727 1.00 47.21 109 THR A C 1
ATOM 772 O O . THR A 1 109 ? 95.295 215.993 121.591 1.00 45.20 109 THR A O 1
ATOM 776 N N . ALA A 1 110 ? 95.016 217.157 123.505 1.00 47.85 110 ALA A N 1
ATOM 777 C CA . ALA A 1 110 ? 95.865 218.279 123.090 1.00 48.12 110 ALA A CA 1
ATOM 778 C C . ALA A 1 110 ? 97.275 217.803 122.724 1.00 48.31 110 ALA A C 1
ATOM 779 O O . ALA A 1 110 ? 97.793 218.139 121.659 1.00 49.00 110 ALA A O 1
ATOM 781 N N . ALA A 1 111 ? 97.886 217.011 123.599 1.00 47.54 111 ALA A N 1
ATOM 782 C CA . ALA A 1 111 ? 99.210 216.468 123.321 1.00 48.74 111 ALA A CA 1
ATOM 783 C C . ALA A 1 111 ? 99.226 215.611 122.069 1.00 49.56 111 ALA A C 1
ATOM 784 O O . ALA A 1 111 ? 100.173 215.682 121.290 1.00 49.15 111 ALA A O 1
ATOM 786 N N . ARG A 1 112 ? 98.193 214.786 121.897 1.00 52.14 112 ARG A N 1
ATOM 787 C CA . ARG A 1 112 ? 98.102 213.901 120.734 1.00 53.60 112 ARG A CA 1
ATOM 788 C C . ARG A 1 112 ? 98.134 214.748 119.479 1.00 52.63 112 ARG A C 1
ATOM 789 O O . ARG A 1 112 ? 98.926 214.494 118.572 1.00 51.77 112 ARG A O 1
ATOM 797 N N . ASN A 1 113 ? 97.281 215.767 119.454 1.00 51.07 113 ASN A N 1
ATOM 798 C CA . ASN A 1 113 ? 97.210 216.681 118.322 1.00 51.01 113 ASN A CA 1
ATOM 799 C C . ASN A 1 113 ? 98.523 217.388 118.038 1.00 50.38 113 ASN A C 1
ATOM 800 O O . ASN A 1 113 ? 98.907 217.545 116.879 1.00 52.28 113 ASN A O 1
ATOM 805 N N . VAL A 1 114 ? 99.216 217.808 119.090 1.00 50.38 114 VAL A N 1
ATOM 806 C CA . VAL A 1 114 ? 100.523 218.440 118.919 1.00 49.25 114 VAL A CA 1
ATOM 807 C C . VAL A 1 114 ? 101.469 217.496 118.182 1.00 49.64 114 VAL A C 1
ATOM 808 O O . VAL A 1 114 ? 102.133 217.902 117.234 1.00 50.98 114 VAL A O 1
ATOM 812 N N . ALA A 1 115 ? 101.512 216.238 118.609 1.00 49.48 115 ALA A N 1
ATOM 813 C CA . ALA A 1 115 ? 102.391 215.255 117.993 1.00 51.49 115 ALA A CA 1
ATOM 814 C C . ALA A 1 115 ? 102.014 214.991 116.529 1.00 53.18 115 ALA A C 1
ATOM 815 O O . ALA A 1 115 ? 102.889 214.838 115.675 1.00 53.40 115 ALA A O 1
ATOM 817 N N . MET A 1 116 ? 100.715 214.947 116.246 1.00 54.15 116 MET A N 1
ATOM 818 C CA . MET A 1 116 ? 100.229 214.745 114.885 1.00 53.70 116 MET A CA 1
ATOM 819 C C . MET A 1 116 ? 100.674 215.899 114.000 1.00 53.00 116 MET A C 1
ATOM 820 O O . MET A 1 116 ? 101.225 215.681 112.922 1.00 53.54 116 MET A O 1
ATOM 825 N N . ALA A 1 117 ? 100.428 217.120 114.471 1.00 51.93 117 ALA A N 1
ATOM 826 C CA . ALA A 1 117 ? 100.828 218.340 113.768 1.00 52.03 117 ALA A CA 1
ATOM 827 C C . ALA A 1 117 ? 102.332 218.390 113.487 1.00 55.22 117 ALA A C 1
ATOM 828 O O . ALA A 1 117 ? 102.754 218.814 112.408 1.00 58.49 117 ALA A O 1
ATOM 830 N N . ILE A 1 118 ? 103.132 217.955 114.457 1.00 55.00 118 ILE A N 1
ATOM 831 C CA . ILE A 1 118 ? 104.585 217.956 114.319 1.00 53.84 118 ILE A CA 1
ATOM 832 C C . ILE A 1 118 ? 105.041 216.886 113.341 1.00 53.94 118 ILE A C 1
ATOM 833 O O . ILE A 1 118 ? 105.910 217.142 112.513 1.00 57.02 118 ILE A O 1
ATOM 838 N N . SER A 1 119 ? 104.467 215.693 113.434 1.00 53.77 119 SER A N 1
ATOM 839 C CA . SER A 1 119 ? 104.873 214.596 112.550 1.00 55.51 119 SER A CA 1
ATOM 840 C C . SER A 1 119 ? 104.592 214.936 111.084 1.00 56.90 119 SER A C 1
ATOM 841 O O . SER A 1 119 ? 105.384 214.607 110.204 1.00 55.93 119 SER A O 1
ATOM 844 N N . LYS A 1 120 ? 103.470 215.608 110.841 1.00 60.70 120 LYS A N 1
ATOM 845 C CA . LYS A 1 120 ? 103.117 216.092 109.505 1.00 63.81 120 LYS A CA 1
ATOM 846 C C . LYS A 1 120 ? 104.230 216.991 108.967 1.00 63.82 120 LYS A C 1
ATOM 847 O O . LYS A 1 120 ? 104.733 216.772 107.867 1.00 62.57 120 LYS A O 1
ATOM 853 N N . GLU A 1 121 ? 104.621 217.986 109.765 1.00 64.40 121 GLU A N 1
ATOM 854 C CA . GLU A 1 121 ? 105.695 218.906 109.395 1.00 63.63 121 GLU A CA 1
ATOM 855 C C . GLU A 1 121 ? 107.013 218.169 109.161 1.00 63.62 121 GLU A C 1
ATOM 856 O O . GLU A 1 121 ? 107.651 218.353 108.131 1.00 65.68 121 GLU A O 1
ATOM 862 N N . LEU A 1 122 ? 107.408 217.328 110.107 1.00 63.65 122 LEU A N 1
ATOM 863 C CA . LEU A 1 122 ? 108.647 216.564 109.979 1.00 66.12 122 LEU A CA 1
ATOM 864 C C . LEU A 1 122 ? 108.661 215.656 108.747 1.00 66.82 122 LEU A C 1
ATOM 865 O O . LEU A 1 122 ? 109.685 215.535 108.079 1.00 66.41 122 LEU A O 1
ATOM 870 N N . LEU A 1 123 ? 107.530 215.026 108.444 1.00 68.82 123 LEU A N 1
ATOM 871 C CA . LEU A 1 123 ? 107.465 214.068 107.336 1.00 70.74 123 LEU A CA 1
ATOM 872 C C . LEU A 1 123 ? 107.597 214.731 105.967 1.00 70.26 123 LEU A C 1
ATOM 873 O O . LEU A 1 123 ? 108.221 214.164 105.068 1.00 69.67 123 LEU A O 1
ATOM 878 N N . THR A 1 124 ? 107.016 215.918 105.804 1.00 69.20 124 THR A N 1
ATOM 879 C CA . THR A 1 124 ? 107.130 216.646 104.542 1.00 71.08 124 THR A CA 1
ATOM 880 C C . THR A 1 124 ? 108.577 217.093 104.302 1.00 73.15 124 THR A C 1
ATOM 881 O O . THR A 1 124 ? 109.047 217.096 103.163 1.00 72.49 124 THR A O 1
ATOM 885 N N . LEU A 1 125 ? 109.280 217.451 105.378 1.00 74.70 125 LEU A N 1
ATOM 886 C CA . LEU A 1 125 ? 110.686 217.863 105.292 1.00 74.53 125 LEU A CA 1
ATOM 887 C C . LEU A 1 125 ? 111.658 216.691 105.105 1.00 74.79 125 LEU A C 1
ATOM 888 O O . LEU A 1 125 ? 112.826 216.906 104.783 1.00 76.37 125 LEU A O 1
ATOM 893 N N . GLY A 1 126 ? 111.189 215.463 105.322 1.00 73.78 126 GLY A N 1
ATOM 894 C CA . GLY A 1 126 ? 112.023 214.275 105.165 1.00 72.74 126 GLY A CA 1
ATOM 895 C C . GLY A 1 126 ? 112.412 213.603 106.471 1.00 74.25 126 GLY A C 1
ATOM 896 O O . GLY A 1 126 ? 113.053 212.549 106.445 1.00 75.39 126 GLY A O 1
ATOM 897 N N . MET A 1 127 ? 112.048 214.202 107.610 1.00 74.31 127 MET A N 1
ATOM 898 C CA . MET A 1 127 ? 112.219 213.540 108.912 1.00 76.11 127 MET A CA 1
ATOM 899 C C . MET A 1 127 ? 111.177 212.459 109.088 1.00 72.38 127 MET A C 1
ATOM 900 O O . MET A 1 127 ? 109.986 212.703 108.906 1.00 74.36 127 MET A O 1
ATOM 905 N N . ASN A 1 128 ? 111.635 211.276 109.474 1.00 67.80 128 ASN A N 1
ATOM 906 C CA . ASN A 1 128 ? 110.770 210.118 109.621 1.00 66.13 128 ASN A CA 1
ATOM 907 C C . ASN A 1 128 ? 111.077 209.329 110.897 1.00 63.75 128 ASN A C 1
ATOM 908 O O . ASN A 1 128 ? 110.871 208.116 110.956 1.00 64.12 128 ASN A O 1
ATOM 913 N N . TRP A 1 129 ? 111.565 210.032 111.916 1.00 61.42 129 TRP A N 1
ATOM 914 C CA . TRP A 1 129 ? 111.850 209.437 113.220 1.00 59.43 129 TRP A CA 1
ATOM 915 C C . TRP A 1 129 ? 112.098 210.552 114.227 1.00 59.17 129 TRP A C 1
ATOM 916 O O . TRP A 1 129 ? 113.165 211.156 114.241 1.00 59.31 129 TRP A O 1
ATOM 927 N N . ASN A 1 130 ? 111.112 210.819 115.073 1.00 59.15 130 ASN A N 1
ATOM 928 C CA . ASN A 1 130 ? 111.290 211.774 116.147 1.00 60.65 130 ASN A CA 1
ATOM 929 C C . ASN A 1 130 ? 111.741 211.037 117.409 1.00 62.47 130 ASN A C 1
ATOM 930 O O . ASN A 1 130 ? 111.077 210.103 117.865 1.00 60.46 130 ASN A O 1
ATOM 935 N N . LEU A 1 131 ? 112.880 211.453 117.959 1.00 64.14 131 LEU A N 1
ATOM 936 C CA . LEU A 1 131 ? 113.398 210.873 119.197 1.00 63.99 131 LEU A CA 1
ATOM 937 C C . LEU A 1 131 ? 112.611 211.478 120.354 1.00 63.02 131 LEU A C 1
ATOM 938 O O . LEU A 1 131 ? 113.046 212.424 121.007 1.00 63.49 131 LEU A O 1
ATOM 943 N N . ALA A 1 132 ? 111.429 210.921 120.572 1.00 61.46 132 ALA A N 1
ATOM 944 C CA . ALA A 1 132 ? 110.474 211.448 121.531 1.00 59.06 132 ALA A CA 1
ATOM 945 C C . ALA A 1 132 ? 109.352 210.421 121.674 1.00 57.68 132 ALA A C 1
ATOM 946 O O . ALA A 1 132 ? 109.224 209.526 120.834 1.00 56.57 132 ALA A O 1
ATOM 948 N N . PRO A 1 133 ? 108.534 210.540 122.729 1.00 55.47 133 PRO A N 1
ATOM 949 C CA . PRO A 1 133 ? 108.545 211.558 123.761 1.00 54.50 133 PRO A CA 1
ATOM 950 C C . PRO A 1 133 ? 109.416 211.185 124.945 1.00 53.40 133 PRO A C 1
ATOM 951 O O . PRO A 1 133 ? 109.895 210.058 125.045 1.00 52.77 133 PRO A O 1
ATOM 955 N N . VAL A 1 134 ? 109.605 212.152 125.831 1.00 53.06 134 VAL A N 1
ATOM 956 C CA . VAL A 1 134 ? 110.275 211.941 127.099 1.00 51.54 134 VAL A CA 1
ATOM 957 C C . VAL A 1 134 ? 109.244 211.396 128.085 1.00 51.09 134 VAL A C 1
ATOM 958 O O . VAL A 1 134 ? 108.190 211.999 128.277 1.00 50.95 134 VAL A O 1
ATOM 962 N N . LEU A 1 135 ? 109.536 210.246 128.686 1.00 51.38 135 LEU A N 1
ATOM 963 C CA . LEU A 1 135 ? 108.681 209.667 129.728 1.00 49.01 135 LEU A CA 1
ATOM 964 C C . LEU A 1 135 ? 109.340 209.726 131.111 1.00 50.06 135 LEU A C 1
ATOM 965 O O . LEU A 1 135 ? 108.879 209.067 132.051 1.00 51.50 135 LEU A O 1
ATOM 970 N N . ASP A 1 136 ? 110.413 210.510 131.234 1.00 49.81 136 ASP A N 1
ATOM 971 C CA . ASP A 1 136 ? 111.052 210.756 132.528 1.00 49.82 136 ASP A CA 1
ATOM 972 C C . ASP A 1 136 ? 110.085 211.510 133.425 1.00 50.06 136 ASP A C 1
ATOM 973 O O . ASP A 1 136 ? 109.325 212.345 132.943 1.00 49.34 136 ASP A O 1
ATOM 978 N N . VAL A 1 137 ? 110.126 211.219 134.723 1.00 51.20 137 VAL A N 1
ATOM 979 C CA . VAL A 1 137 ? 109.162 211.773 135.679 1.00 52.61 137 VAL A CA 1
ATOM 980 C C . VAL A 1 137 ? 109.850 212.756 136.621 1.00 54.30 137 VAL A C 1
ATOM 981 O O . VAL A 1 137 ? 110.775 212.392 137.345 1.00 55.51 137 VAL A O 1
ATOM 985 N N . ASN A 1 138 ? 109.366 213.993 136.634 1.00 56.53 138 ASN A N 1
ATOM 986 C CA . ASN A 1 138 ? 110.050 215.079 137.332 1.00 59.27 138 ASN A CA 1
ATOM 987 C C . ASN A 1 138 ? 109.604 215.298 138.781 1.00 60.90 138 ASN A C 1
ATOM 988 O O . ASN A 1 138 ? 108.887 216.256 139.097 1.00 60.71 138 ASN A O 1
ATOM 993 N N . ASN A 1 139 ? 110.059 214.404 139.654 1.00 62.76 139 ASN A N 1
ATOM 994 C CA . ASN A 1 139 ? 109.847 214.532 141.098 1.00 63.39 139 ASN A CA 1
ATOM 995 C C . ASN A 1 139 ? 111.005 215.245 141.827 1.00 63.93 139 ASN A C 1
ATOM 996 O O . ASN A 1 139 ? 110.961 215.406 143.046 1.00 61.76 139 ASN A O 1
ATOM 1001 N N . ASN A 1 140 ? 112.027 215.671 141.078 1.00 64.94 140 ASN A N 1
ATOM 1002 C CA . ASN A 1 140 ? 113.159 216.426 141.634 1.00 66.82 140 ASN A CA 1
ATOM 1003 C C . ASN A 1 140 ? 113.150 217.916 141.235 1.00 68.91 140 ASN A C 1
ATOM 1004 O O . ASN A 1 140 ? 113.483 218.268 140.089 1.00 65.23 140 ASN A O 1
ATOM 1009 N N . PRO A 1 141 ? 112.805 218.799 142.193 1.00 69.29 141 PRO A N 1
ATOM 1010 C CA . PRO A 1 141 ? 112.808 220.248 141.987 1.00 71.94 141 PRO A CA 1
ATOM 1011 C C . PRO A 1 141 ? 114.081 220.846 141.354 1.00 74.91 141 PRO A C 1
ATOM 1012 O O . PRO A 1 141 ? 114.007 221.916 140.741 1.00 76.56 141 PRO A O 1
ATOM 1016 N N . LEU A 1 142 ? 115.225 220.174 141.503 1.00 76.18 142 LEU A N 1
ATOM 1017 C CA . LEU A 1 142 ? 116.514 220.709 141.041 1.00 76.92 142 LEU A CA 1
ATOM 1018 C C . LEU A 1 142 ? 117.079 219.993 139.800 1.00 75.03 142 LEU A C 1
ATOM 1019 O O . LEU A 1 142 ? 118.279 220.084 139.531 1.00 70.26 142 LEU A O 1
ATOM 1024 N N . ASN A 1 143 ? 116.222 219.305 139.041 1.00 76.16 143 ASN A N 1
ATOM 1025 C CA . ASN A 1 143 ? 116.662 218.577 137.841 1.00 74.69 143 ASN A CA 1
ATOM 1026 C C . ASN A 1 143 ? 116.987 219.530 136.682 1.00 76.63 143 ASN A C 1
ATOM 1027 O O . ASN A 1 143 ? 116.095 220.210 136.177 1.00 78.34 143 ASN A O 1
ATOM 1032 N N . PRO A 1 144 ? 118.264 219.573 136.249 1.00 80.99 144 PRO A N 1
ATOM 1033 C CA . PRO A 1 144 ? 118.650 220.475 135.157 1.00 82.62 144 PRO A CA 1
ATOM 1034 C C . PRO A 1 144 ? 118.331 219.947 133.754 1.00 81.96 144 PRO A C 1
ATOM 1035 O O . PRO A 1 144 ? 117.748 220.677 132.947 1.00 83.84 144 PRO A O 1
ATOM 1039 N N . VAL A 1 145 ? 118.706 218.700 133.470 1.00 80.52 145 VAL A N 1
ATOM 1040 C CA . VAL A 1 145 ? 118.571 218.142 132.114 1.00 79.71 145 VAL A CA 1
ATOM 1041 C C . VAL A 1 145 ? 117.103 217.921 131.721 1.00 78.74 145 VAL A C 1
ATOM 1042 O O . VAL A 1 145 ? 116.653 218.445 130.700 1.00 78.67 145 VAL A O 1
ATOM 1046 N N . ILE A 1 146 ? 116.364 217.162 132.530 1.00 75.64 146 ILE A N 1
ATOM 1047 C CA . ILE A 1 146 ? 114.943 216.938 132.301 1.00 69.86 146 ILE A CA 1
ATOM 1048 C C . ILE A 1 146 ? 114.236 217.867 133.255 1.00 65.72 146 ILE A C 1
ATOM 1049 O O . ILE A 1 146 ? 114.085 217.558 134.428 1.00 69.60 146 ILE A O 1
ATOM 1054 N N . GLY A 1 147 ? 113.838 219.028 132.772 1.00 61.67 147 GLY A N 1
ATOM 1055 C CA . GLY A 1 147 ? 113.109 219.953 133.611 1.00 60.79 147 GLY A CA 1
ATOM 1056 C C . GLY A 1 147 ? 111.709 219.941 133.084 1.00 59.40 147 GLY A C 1
ATOM 1057 O O . GLY A 1 147 ? 110.934 219.035 133.381 1.00 59.17 147 GLY A O 1
ATOM 1058 N N . VAL A 1 148 ? 111.416 220.930 132.248 1.00 58.75 148 VAL A N 1
ATOM 1059 C CA . VAL A 1 148 ? 110.124 221.026 131.573 1.00 56.72 148 VAL A CA 1
ATOM 1060 C C . VAL A 1 148 ? 109.999 220.035 130.408 1.00 53.08 148 VAL A C 1
ATOM 1061 O O . VAL A 1 148 ? 108.979 220.009 129.725 1.00 50.53 148 VAL A O 1
ATOM 1065 N N . ARG A 1 149 ? 111.036 219.228 130.187 1.00 51.31 149 ARG A N 1
ATOM 1066 C CA . ARG A 1 149 ? 110.988 218.154 129.199 1.00 51.22 149 ARG A CA 1
ATOM 1067 C C . ARG A 1 149 ? 110.127 216.982 129.678 1.00 50.71 149 ARG A C 1
ATOM 1068 O O . ARG A 1 149 ? 109.692 216.165 128.870 1.00 51.84 149 ARG A O 1
ATOM 1076 N N . SER A 1 150 ? 109.910 216.885 130.988 1.00 48.50 150 SER A N 1
ATOM 1077 C CA . SER A 1 150 ? 108.991 215.893 131.539 1.00 47.64 150 SER A CA 1
ATOM 1078 C C . SER A 1 150 ? 107.596 216.495 131.677 1.00 46.43 150 SER A C 1
ATOM 1079 O O . SER A 1 150 ? 107.457 217.680 131.959 1.00 44.41 150 SER A O 1
ATOM 1082 N N . TYR A 1 151 ? 106.568 215.671 131.492 1.00 46.87 151 TYR A N 1
ATOM 1083 C CA . TYR A 1 151 ? 105.183 216.142 131.582 1.00 46.69 151 TYR A CA 1
ATOM 1084 C C . TYR A 1 151 ? 104.826 216.572 133.006 1.00 46.15 151 TYR A C 1
ATOM 1085 O O . TYR A 1 151 ? 103.931 217.404 133.199 1.00 44.24 151 TYR A O 1
ATOM 1094 N N . GLY A 1 152 ? 105.509 215.994 133.997 1.00 44.77 152 GLY A N 1
ATOM 1095 C CA . GLY A 1 152 ? 105.294 216.378 135.387 1.00 43.81 152 GLY A CA 1
ATOM 1096 C C . GLY A 1 152 ? 105.739 215.355 136.418 1.00 44.25 152 GLY A C 1
ATOM 1097 O O . GLY A 1 152 ? 106.505 214.439 136.126 1.00 43.93 152 GLY A O 1
ATOM 1098 N N . GLN A 1 153 ? 105.202 215.517 137.623 1.00 45.74 153 GLN A N 1
ATOM 1099 C CA . GLN A 1 153 ? 105.622 214.795 138.824 1.00 47.17 153 GLN A CA 1
ATOM 1100 C C . GLN A 1 153 ? 104.947 213.442 138.988 1.00 47.33 153 GLN A C 1
ATOM 1101 O O . GLN A 1 153 ? 105.526 212.520 139.559 1.00 47.92 153 GLN A O 1
ATOM 1107 N N . ASP A 1 154 ? 103.710 213.348 138.513 1.00 48.24 154 ASP A N 1
ATOM 1108 C CA . ASP A 1 154 ? 102.893 212.148 138.646 1.00 50.40 154 ASP A CA 1
ATOM 1109 C C . ASP A 1 154 ? 103.155 211.172 137.489 1.00 51.24 154 ASP A C 1
ATOM 1110 O O . ASP A 1 154 ? 102.892 211.509 136.334 1.00 50.61 154 ASP A O 1
ATOM 1115 N N . PRO A 1 155 ? 103.651 209.951 137.793 1.00 52.14 155 PRO A N 1
ATOM 1116 C CA . PRO A 1 155 ? 103.958 208.991 136.723 1.00 53.38 155 PRO A CA 1
ATOM 1117 C C . PRO A 1 155 ? 102.750 208.594 135.883 1.00 55.95 155 PRO A C 1
ATOM 1118 O O . PRO A 1 155 ? 102.910 208.199 134.730 1.00 57.89 155 PRO A O 1
ATOM 1122 N N . GLU A 1 156 ? 101.555 208.692 136.458 1.00 58.85 156 GLU A N 1
ATOM 1123 C CA . GLU A 1 156 ? 100.334 208.394 135.720 1.00 59.34 156 GLU A CA 1
ATOM 1124 C C . GLU A 1 156 ? 100.043 209.480 134.681 1.00 57.91 156 GLU A C 1
ATOM 1125 O O . GLU A 1 156 ? 99.674 209.178 133.545 1.00 55.51 156 GLU A O 1
ATOM 1131 N N . LEU A 1 157 ? 100.226 210.739 135.068 1.00 56.67 157 LEU A N 1
ATOM 1132 C CA . LEU A 1 157 ? 100.098 211.853 134.133 1.00 55.25 157 LEU A CA 1
ATOM 1133 C C . LEU A 1 157 ? 101.123 211.747 133.000 1.00 54.07 157 LEU A C 1
ATOM 1134 O O . LEU A 1 157 ? 100.813 212.051 131.853 1.00 55.45 157 LEU A O 1
ATOM 1139 N N . VAL A 1 158 ? 102.334 211.300 133.319 1.00 50.50 158 VAL A N 1
ATOM 1140 C CA . VAL A 1 158 ? 103.373 211.135 132.310 1.00 48.58 158 VAL A CA 1
ATOM 1141 C C . VAL A 1 158 ? 102.995 210.019 131.330 1.00 48.73 158 VAL A C 1
ATOM 1142 O O . VAL A 1 158 ? 103.247 210.126 130.136 1.00 50.19 158 VAL A O 1
ATOM 1146 N N . ALA A 1 159 ? 102.377 208.958 131.835 1.00 49.47 159 ALA A N 1
ATOM 1147 C CA . ALA A 1 159 ? 101.923 207.855 130.991 1.00 49.38 159 ALA A CA 1
ATOM 1148 C C . ALA A 1 159 ? 100.817 208.312 130.060 1.00 50.22 159 ALA A C 1
ATOM 1149 O O . ALA A 1 159 ? 100.875 208.099 128.845 1.00 50.40 159 ALA A O 1
ATOM 1151 N N . ARG A 1 160 ? 99.808 208.936 130.659 1.00 51.06 160 ARG A N 1
ATOM 1152 C CA . ARG A 1 160 ? 98.646 209.454 129.948 1.00 51.49 160 ARG A CA 1
ATOM 1153 C C . ARG A 1 160 ? 99.072 210.299 128.748 1.00 51.53 160 ARG A C 1
ATOM 1154 O O . ARG A 1 160 ? 98.623 210.062 127.624 1.00 51.91 160 ARG A O 1
ATOM 1162 N N . MET A 1 161 ? 99.958 211.264 129.000 1.00 50.86 161 MET A N 1
ATOM 1163 C CA . MET A 1 161 ? 100.407 212.201 127.972 1.00 48.87 161 MET A CA 1
ATOM 1164 C C . MET A 1 161 ? 101.390 211.532 127.014 1.00 49.01 161 MET A C 1
ATOM 1165 O O . MET A 1 161 ? 101.381 211.810 125.815 1.00 49.17 161 MET A O 1
ATOM 1170 N N . GLY A 1 162 ? 102.237 210.656 127.547 1.00 49.97 162 GLY A N 1
ATOM 1171 C CA . GLY A 1 162 ? 103.230 209.941 126.745 1.00 50.39 162 GLY A CA 1
ATOM 1172 C C . GLY A 1 162 ? 102.601 209.100 125.647 1.00 52.43 162 GLY A C 1
ATOM 1173 O O . GLY A 1 162 ? 102.907 209.286 124.466 1.00 51.90 162 GLY A O 1
ATOM 1174 N N . LEU A 1 163 ? 101.729 208.170 126.043 1.00 53.06 163 LEU A N 1
ATOM 1175 C CA . LEU A 1 163 ? 100.950 207.359 125.095 1.00 54.43 163 LEU A CA 1
ATOM 1176 C C . LEU A 1 163 ? 100.348 208.209 123.988 1.00 53.69 163 LEU A C 1
ATOM 1177 O O . LEU A 1 163 ? 100.433 207.859 122.813 1.00 56.24 163 LEU A O 1
ATOM 1182 N N . ALA A 1 164 ? 99.724 209.315 124.382 1.00 51.50 164 ALA A N 1
ATOM 1183 C CA . ALA A 1 164 ? 99.008 210.177 123.455 1.00 50.66 164 ALA A CA 1
ATOM 1184 C C . ALA A 1 164 ? 99.914 210.697 122.353 1.00 50.67 164 ALA A C 1
ATOM 1185 O O . ALA A 1 164 ? 99.501 210.773 121.198 1.00 49.43 164 ALA A O 1
ATOM 1187 N N . GLN A 1 165 ? 101.145 211.052 122.717 1.00 52.30 165 GLN A N 1
ATOM 1188 C CA . GLN A 1 165 ? 102.102 211.622 121.768 1.00 52.14 165 GLN A CA 1
ATOM 1189 C C . GLN A 1 165 ? 102.724 210.549 120.882 1.00 51.93 165 GLN A C 1
ATOM 1190 O O . GLN A 1 165 ? 102.903 210.764 119.686 1.00 53.30 165 GLN A O 1
ATOM 1196 N N . VAL A 1 166 ? 103.050 209.401 121.469 1.00 51.71 166 VAL A N 1
ATOM 1197 C CA . VAL A 1 166 ? 103.504 208.243 120.699 1.00 51.64 166 VAL A CA 1
ATOM 1198 C C . VAL A 1 166 ? 102.466 207.881 119.630 1.00 52.42 166 VAL A C 1
ATOM 1199 O O . VAL A 1 166 ? 102.816 207.642 118.478 1.00 53.48 166 VAL A O 1
ATOM 1203 N N . GLU A 1 167 ? 101.194 207.844 120.015 1.00 52.70 167 GLU A N 1
ATOM 1204 C CA . GLU A 1 167 ? 100.115 207.710 119.042 1.00 53.64 167 GLU A CA 1
ATOM 1205 C C . GLU A 1 167 ? 100.236 208.823 118.006 1.00 54.60 167 GLU A C 1
ATOM 1206 O O . GLU A 1 167 ? 100.426 208.557 116.826 1.00 56.17 167 GLU A O 1
ATOM 1212 N N . GLY A 1 168 ? 100.150 210.067 118.460 1.00 55.73 168 GLY A N 1
ATOM 1213 C CA . GLY A 1 168 ? 100.164 211.223 117.563 1.00 57.28 168 GLY A CA 1
ATOM 1214 C C . GLY A 1 168 ? 101.278 211.204 116.531 1.00 58.00 168 GLY A C 1
ATOM 1215 O O . GLY A 1 168 ? 101.029 211.384 115.337 1.00 57.77 168 GLY A O 1
ATOM 1216 N N . TYR A 1 169 ? 102.506 210.977 116.992 1.00 58.95 169 TYR A N 1
ATOM 1217 C CA . TYR A 1 169 ? 103.670 210.976 116.111 1.00 58.85 169 TYR A CA 1
ATOM 1218 C C . TYR A 1 169 ? 103.582 209.853 115.098 1.00 57.15 169 TYR A C 1
ATOM 1219 O O . TYR A 1 169 ? 103.741 210.084 113.904 1.00 60.20 169 TYR A O 1
ATOM 1228 N N . GLN A 1 170 ? 103.320 208.642 115.584 1.00 55.24 170 GLN A N 1
ATOM 1229 C CA . GLN A 1 170 ? 103.296 207.444 114.738 1.00 53.85 170 GLN A CA 1
ATOM 1230 C C . GLN A 1 170 ? 102.079 207.405 113.826 1.00 55.60 170 GLN A C 1
ATOM 1231 O O . GLN A 1 170 ? 102.099 206.779 112.768 1.00 55.60 170 GLN A O 1
ATOM 1237 N N . ARG A 1 171 ? 101.024 208.089 114.241 1.00 58.51 171 ARG A N 1
ATOM 1238 C CA . ARG A 1 171 ? 99.832 208.238 113.427 1.00 60.04 171 ARG A CA 1
ATOM 1239 C C . ARG A 1 171 ? 100.170 209.022 112.159 1.00 61.26 171 ARG A C 1
ATOM 1240 O O . ARG A 1 171 ? 99.600 208.769 111.095 1.00 62.00 171 ARG A O 1
ATOM 1248 N N . GLY A 1 172 ? 101.107 209.964 112.279 1.00 62.00 172 GLY A N 1
ATOM 1249 C CA . GLY A 1 172 ? 101.622 210.714 111.132 1.00 63.14 172 GLY A CA 1
ATOM 1250 C C . GLY A 1 172 ? 102.792 210.050 110.411 1.00 64.19 172 GLY A C 1
ATOM 1251 O O . GLY A 1 172 ? 103.582 210.731 109.756 1.00 64.45 172 GLY A O 1
ATOM 1252 N N . LYS A 1 173 ? 102.902 208.726 110.525 1.00 65.51 173 LYS A N 1
ATOM 1253 C CA . LYS A 1 173 ? 103.932 207.945 109.827 1.00 66.18 173 LYS A CA 1
ATOM 1254 C C . LYS A 1 173 ? 105.363 208.356 110.204 1.00 65.27 173 LYS A C 1
ATOM 1255 O O . LYS A 1 173 ? 106.238 208.439 109.343 1.00 67.51 173 LYS A O 1
ATOM 1257 N N . VAL A 1 174 ? 105.590 208.598 111.495 1.00 63.48 174 VAL A N 1
ATOM 1258 C CA . VAL A 1 174 ? 106.909 208.970 112.019 1.00 60.72 174 VAL A CA 1
ATOM 1259 C C . VAL A 1 174 ? 107.239 208.085 113.219 1.00 59.59 174 VAL A C 1
ATOM 1260 O O . VAL A 1 174 ? 106.426 207.954 114.131 1.00 59.42 174 VAL A O 1
ATOM 1264 N N . ALA A 1 175 ? 108.434 207.498 113.226 1.00 57.28 175 ALA A N 1
ATOM 1265 C CA . ALA A 1 175 ? 108.843 206.576 114.293 1.00 56.82 175 ALA A CA 1
ATOM 1266 C C . ALA A 1 175 ? 109.105 207.312 115.608 1.00 55.97 175 ALA A C 1
ATOM 1267 O O . ALA A 1 175 ? 109.306 208.526 115.616 1.00 56.34 175 ALA A O 1
ATOM 1269 N N . THR A 1 176 ? 109.096 206.573 116.716 1.00 55.31 176 THR A N 1
ATOM 1270 C CA . THR A 1 176 ? 109.262 207.174 118.042 1.00 55.32 176 THR A CA 1
ATOM 1271 C C . THR A 1 176 ? 110.290 206.447 118.903 1.00 54.83 176 THR A C 1
ATOM 1272 O O . THR A 1 176 ? 110.710 205.332 118.601 1.00 53.27 176 THR A O 1
ATOM 1276 N N . SER A 1 177 ? 110.691 207.118 119.976 1.00 55.51 177 SER A N 1
ATOM 1277 C CA . SER A 1 177 ? 111.612 206.569 120.958 1.00 55.77 177 SER A CA 1
ATOM 1278 C C . SER A 1 177 ? 111.248 207.150 122.306 1.00 53.35 177 SER A C 1
ATOM 1279 O O . SER A 1 177 ? 111.454 208.338 122.552 1.00 52.88 177 SER A O 1
ATOM 1282 N N . ILE A 1 178 ? 110.675 206.318 123.169 1.00 51.05 178 ILE A N 1
ATOM 1283 C CA . ILE A 1 178 ? 110.392 206.744 124.531 1.00 48.94 178 ILE A CA 1
ATOM 1284 C C . ILE A 1 178 ? 111.706 206.724 125.319 1.00 48.84 178 ILE A C 1
ATOM 1285 O O . ILE A 1 178 ? 112.490 205.771 125.215 1.00 48.30 178 ILE A O 1
ATOM 1290 N N . LYS A 1 179 ? 111.953 207.791 126.074 1.00 48.22 179 LYS A N 1
ATOM 1291 C CA . LYS A 1 179 ? 113.227 207.973 126.758 1.00 50.33 179 LYS A CA 1
ATOM 1292 C C . LYS A 1 179 ? 113.03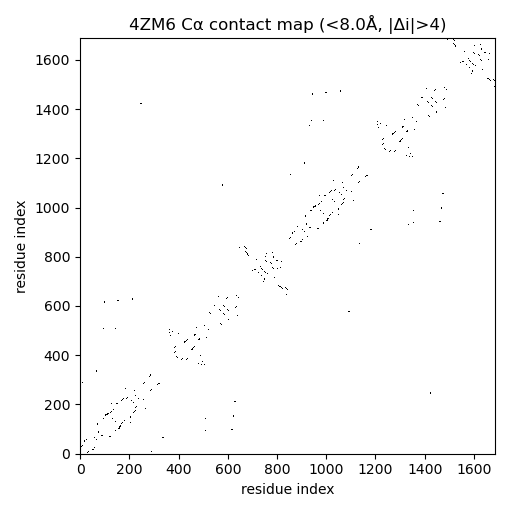9 208.693 128.084 1.00 50.14 179 LYS A C 1
ATOM 1293 O O . LYS A 1 179 ? 112.039 209.382 128.257 1.00 48.44 179 LYS A O 1
ATOM 1299 N N . HIS A 1 180 ? 113.981 208.570 129.024 1.00 52.10 180 HIS A N 1
ATOM 1300 C CA . HIS A 1 180 ? 115.240 207.835 128.878 1.00 53.40 180 HIS A CA 1
ATOM 1301 C C . HIS A 1 180 ? 115.217 206.649 129.818 1.00 53.97 180 HIS A C 1
ATOM 1302 O O . HIS A 1 180 ? 115.276 206.823 131.038 1.00 56.14 180 HIS A O 1
ATOM 1309 N N . PHE A 1 181 ? 115.136 205.448 129.259 1.00 52.93 181 PHE A N 1
ATOM 1310 C CA . PHE A 1 181 ? 114.998 204.246 130.069 1.00 54.44 181 PHE A CA 1
ATOM 1311 C C . PHE A 1 181 ? 116.237 204.081 130.944 1.00 54.77 181 PHE A C 1
ATOM 1312 O O . PHE A 1 181 ? 117.352 204.271 130.459 1.00 57.59 181 PHE A O 1
ATOM 1320 N N . PRO A 1 182 ? 116.061 203.718 132.228 1.00 54.01 182 PRO A N 1
ATOM 1321 C CA . PRO A 1 182 ? 114.841 203.399 132.972 1.00 54.55 182 PRO A CA 1
ATOM 1322 C C . PRO A 1 182 ? 114.156 204.568 133.687 1.00 55.81 182 PRO A C 1
ATOM 1323 O O . PRO A 1 182 ? 113.223 204.342 134.463 1.00 55.95 182 PRO A O 1
ATOM 1327 N N . GLY A 1 183 ? 114.600 205.796 133.442 1.00 57.04 183 GLY A N 1
ATOM 1328 C CA . GLY A 1 183 ? 114.011 206.955 134.102 1.00 60.22 183 GLY A CA 1
ATOM 1329 C C . GLY A 1 183 ? 115.062 207.918 134.611 1.00 62.30 183 GLY A C 1
ATOM 1330 O O . GLY A 1 183 ? 115.737 207.649 135.609 1.00 64.62 183 GLY A O 1
ATOM 1331 N N . HIS A 1 184 ? 115.178 209.052 133.927 1.00 63.16 184 HIS A N 1
ATOM 1332 C CA . HIS A 1 184 ? 116.188 210.058 134.230 1.00 63.98 184 HIS A CA 1
ATOM 1333 C C . HIS A 1 184 ? 115.629 211.226 135.036 1.00 62.29 184 HIS A C 1
ATOM 1334 O O . HIS A 1 184 ? 116.337 212.190 135.298 1.00 64.13 184 HIS A O 1
ATOM 1341 N N . GLY A 1 185 ? 114.365 211.149 135.430 1.00 62.94 185 GLY A N 1
ATOM 1342 C CA . GLY A 1 185 ? 113.695 212.286 136.043 1.00 64.83 185 GLY A CA 1
ATOM 1343 C C . GLY A 1 185 ? 114.060 212.589 137.485 1.00 67.01 185 GLY A C 1
ATOM 1344 O O . GLY A 1 185 ? 113.800 213.698 137.964 1.00 67.41 185 GLY A O 1
ATOM 1345 N N . ASP A 1 186 ? 114.644 211.619 138.191 1.00 70.28 186 ASP A N 1
ATOM 1346 C CA . ASP A 1 186 ? 114.997 211.815 139.600 1.00 72.70 186 ASP A CA 1
ATOM 1347 C C . ASP A 1 186 ? 116.507 211.886 139.805 1.00 74.18 186 ASP A C 1
ATOM 1348 O O . ASP A 1 186 ? 117.150 210.896 140.166 1.00 74.45 186 ASP A O 1
ATOM 1353 N N . THR A 1 187 ? 117.056 213.072 139.541 1.00 76.19 187 THR A N 1
ATOM 1354 C CA . THR A 1 187 ? 118.423 213.433 139.931 1.00 76.63 187 THR A CA 1
ATOM 1355 C C . THR A 1 187 ? 118.598 214.948 139.801 1.00 75.49 187 THR A C 1
ATOM 1356 O O . THR A 1 187 ? 117.792 215.620 139.154 1.00 74.54 187 THR A O 1
ATOM 1360 N N . ALA A 1 188 ? 119.632 215.478 140.449 1.00 76.22 188 ALA A N 1
ATOM 1361 C CA . ALA A 1 188 ? 120.076 216.859 140.239 1.00 74.85 188 ALA A CA 1
ATOM 1362 C C . ALA A 1 188 ? 121.258 216.926 139.257 1.00 75.99 188 ALA A C 1
ATOM 1363 O O . ALA A 1 188 ? 121.659 218.013 138.843 1.00 72.10 188 ALA A O 1
ATOM 1365 N N . THR A 1 189 ? 121.801 215.764 138.888 1.00 80.99 189 THR A N 1
ATOM 1366 C CA . THR A 1 189 ? 122.970 215.677 138.007 1.00 84.49 189 THR A CA 1
ATOM 1367 C C . THR A 1 189 ? 122.567 215.659 136.528 1.00 85.04 189 THR A C 1
ATOM 1368 O O . THR A 1 189 ? 121.604 214.988 136.142 1.00 84.64 189 THR A O 1
ATOM 1372 N N . ASP A 1 190 ? 123.323 216.398 135.716 1.00 86.88 190 ASP A N 1
ATOM 1373 C CA . ASP A 1 190 ? 123.095 216.483 134.273 1.00 86.78 190 ASP A CA 1
ATOM 1374 C C . ASP A 1 190 ? 123.881 215.377 133.565 1.00 91.61 190 ASP A C 1
ATOM 1375 O O . ASP A 1 190 ? 125.053 215.142 133.870 1.00 93.21 190 ASP A O 1
ATOM 1380 N N . SER A 1 191 ? 123.225 214.710 132.616 1.00 93.44 191 SER A N 1
ATOM 1381 C CA . SER A 1 191 ? 123.819 213.593 131.874 1.00 93.47 191 SER A CA 1
ATOM 1382 C C . SER A 1 191 ? 124.966 214.040 130.957 1.00 94.30 191 SER A C 1
ATOM 1383 O O . SER A 1 191 ? 125.916 213.286 130.728 1.00 92.91 191 SER A O 1
ATOM 1386 N N . HIS A 1 192 ? 124.865 215.261 130.433 1.00 97.40 192 HIS A N 1
ATOM 1387 C CA . HIS A 1 192 ? 125.862 215.802 129.502 1.00 100.53 192 HIS A CA 1
ATOM 1388 C C . HIS A 1 192 ? 127.190 216.130 130.195 1.00 101.37 192 HIS A C 1
ATOM 1389 O O . HIS A 1 192 ? 128.256 215.988 129.591 1.00 104.41 192 HIS A O 1
ATOM 1396 N N . LEU A 1 193 ? 127.114 216.561 131.455 1.00 99.70 193 LEU A N 1
ATOM 1397 C CA . LEU A 1 193 ? 128.289 217.005 132.214 1.00 97.89 193 LEU A CA 1
ATOM 1398 C C . LEU A 1 193 ? 128.932 215.868 133.017 1.00 97.85 193 LEU A C 1
ATOM 1399 O O . LEU A 1 193 ? 130.112 215.564 132.828 1.00 98.97 193 LEU A O 1
ATOM 1404 N N . ASP A 1 194 ? 128.148 215.246 133.899 1.00 97.26 194 ASP A N 1
ATOM 1405 C CA . ASP A 1 194 ? 128.650 214.232 134.835 1.00 95.76 194 ASP A CA 1
ATOM 1406 C C . ASP A 1 194 ? 127.823 212.939 134.738 1.00 92.56 194 ASP A C 1
ATOM 1407 O O . ASP A 1 194 ? 126.875 212.864 133.957 1.00 89.89 194 ASP A O 1
ATOM 1412 N N . VAL A 1 195 ? 128.195 211.926 135.524 1.00 91.78 195 VAL A N 1
ATOM 1413 C CA . VAL A 1 195 ? 127.477 210.641 135.556 1.00 87.55 195 VAL A CA 1
ATOM 1414 C C . VAL A 1 195 ? 126.386 210.657 136.629 1.00 85.16 195 VAL A C 1
ATOM 1415 O O . VAL A 1 195 ? 126.696 210.720 137.821 1.00 84.91 195 VAL A O 1
ATOM 1419 N N . PRO A 1 196 ? 125.105 210.581 136.217 1.00 81.30 196 PRO A N 1
ATOM 1420 C CA . PRO A 1 196 ? 124.045 210.590 137.219 1.00 79.28 196 PRO A CA 1
ATOM 1421 C C . PRO A 1 196 ? 123.856 209.208 137.842 1.00 79.26 196 PRO A C 1
ATOM 1422 O O . PRO A 1 196 ? 123.970 208.185 137.155 1.00 74.23 196 PRO A O 1
ATOM 1426 N N . VAL A 1 197 ? 123.588 209.191 139.142 1.00 80.05 197 VAL A N 1
ATOM 1427 C CA . VAL A 1 197 ? 123.436 207.951 139.886 1.00 78.74 197 VAL A CA 1
ATOM 1428 C C . VAL A 1 197 ? 121.988 207.834 140.322 1.00 77.36 197 VAL A C 1
ATOM 1429 O O . VAL A 1 197 ? 121.446 208.759 140.933 1.00 75.69 197 VAL A O 1
ATOM 1433 N N . ILE A 1 198 ? 121.370 206.702 139.991 1.00 78.01 198 ILE A N 1
ATOM 1434 C CA . ILE A 1 198 ? 120.026 206.367 140.457 1.00 76.82 198 ILE A CA 1
ATOM 1435 C C . ILE A 1 198 ? 120.152 205.169 141.394 1.00 73.78 198 ILE A C 1
ATOM 1436 O O . ILE A 1 198 ? 120.253 204.024 140.950 1.00 70.05 198 ILE A O 1
ATOM 1441 N N . ASN A 1 199 ? 120.166 205.451 142.694 1.00 74.11 199 ASN A N 1
ATOM 1442 C CA . ASN A 1 199 ? 120.361 204.426 143.713 1.00 73.68 199 ASN A CA 1
ATOM 1443 C C . ASN A 1 199 ? 119.013 203.871 144.151 1.00 71.07 199 ASN A C 1
ATOM 1444 O O . ASN A 1 199 ? 118.539 204.165 145.249 1.00 70.71 199 ASN A O 1
ATOM 1449 N N . LYS A 1 200 ? 118.399 203.072 143.277 1.00 68.68 200 LYS A N 1
ATOM 1450 C CA . LYS A 1 200 ? 117.064 202.525 143.521 1.00 66.54 200 LYS A CA 1
ATOM 1451 C C . LYS A 1 200 ? 116.978 201.062 143.137 1.00 66.65 200 LYS A C 1
ATOM 1452 O O . LYS A 1 200 ? 117.643 200.616 142.197 1.00 65.06 200 LYS A O 1
ATOM 1458 N N . THR A 1 201 ? 116.137 200.332 143.867 1.00 67.30 201 THR A N 1
ATOM 1459 C CA . THR A 1 201 ? 115.853 198.930 143.578 1.00 66.82 201 THR A CA 1
ATOM 1460 C C . THR A 1 201 ? 114.733 198.832 142.550 1.00 64.02 201 THR A C 1
ATOM 1461 O O . THR A 1 201 ? 114.053 199.823 142.259 1.00 60.03 201 THR A O 1
ATOM 1465 N N . LEU A 1 202 ? 114.539 197.630 142.012 1.00 62.35 202 LEU A N 1
ATOM 1466 C CA . LEU A 1 202 ? 113.494 197.397 141.018 1.00 60.94 202 LEU A CA 1
ATOM 1467 C C . LEU A 1 202 ? 112.112 197.733 141.589 1.00 63.56 202 LEU A C 1
ATOM 1468 O O . LEU A 1 202 ? 111.261 198.264 140.876 1.00 66.71 202 LEU A O 1
ATOM 1473 N N . GLU A 1 203 ? 111.902 197.443 142.875 1.00 64.48 203 GLU A N 1
ATOM 1474 C CA . GLU A 1 203 ? 110.621 197.724 143.531 1.00 66.16 203 GLU A CA 1
ATOM 1475 C C . GLU A 1 203 ? 110.342 199.224 143.604 1.00 64.90 203 GLU A C 1
ATOM 1476 O O . GLU A 1 203 ? 109.211 199.661 143.374 1.00 62.02 203 GLU A O 1
ATOM 1482 N N . GLU A 1 204 ? 111.371 200.006 143.928 1.00 66.00 204 GLU A N 1
ATOM 1483 C CA . GLU A 1 204 ? 111.255 201.466 143.922 1.00 67.50 204 GLU A CA 1
ATOM 1484 C C . GLU A 1 204 ? 111.002 201.971 142.501 1.00 64.28 204 GLU A C 1
ATOM 1485 O O . GLU A 1 204 ? 110.139 202.822 142.281 1.00 61.50 204 GLU A O 1
ATOM 1491 N N . LEU A 1 205 ? 111.754 201.435 141.541 1.00 61.35 205 LEU A N 1
ATOM 1492 C CA . LEU A 1 205 ? 111.604 201.817 140.135 1.00 61.54 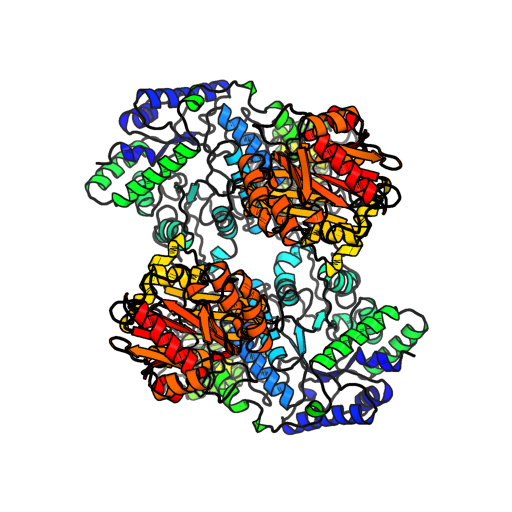205 LEU A CA 1
ATOM 1493 C C . LEU A 1 205 ? 110.205 201.532 139.590 1.00 60.04 205 LEU A C 1
ATOM 1494 O O . LEU A 1 205 ? 109.671 202.318 138.808 1.00 61.10 205 LEU A O 1
ATOM 1499 N N . ASP A 1 206 ? 109.618 200.414 140.006 1.00 58.83 206 ASP A N 1
ATOM 1500 C CA . ASP A 1 206 ? 108.265 200.050 139.582 1.00 57.20 206 ASP A CA 1
ATOM 1501 C C . ASP A 1 206 ? 107.208 201.055 140.032 1.00 54.58 206 ASP A C 1
ATOM 1502 O O . ASP A 1 206 ? 106.211 201.254 139.339 1.00 53.20 206 ASP A O 1
ATOM 1507 N N . LYS A 1 207 ? 107.420 201.681 141.187 1.00 54.35 207 LYS A N 1
ATOM 1508 C CA . LYS A 1 207 ? 106.426 202.599 141.745 1.00 54.27 207 LYS A CA 1
ATOM 1509 C C . LYS A 1 207 ? 106.372 203.954 141.015 1.00 54.80 207 LYS A C 1
ATOM 1510 O O . LYS A 1 207 ? 105.319 204.591 141.004 1.00 55.18 207 LYS A O 1
ATOM 1512 N N . THR A 1 208 ? 107.478 204.393 140.404 1.00 55.23 208 THR A N 1
ATOM 1513 C CA . THR A 1 208 ? 107.493 205.691 139.704 1.00 56.46 208 THR A CA 1
ATOM 1514 C C . THR A 1 208 ? 108.171 205.659 138.328 1.00 54.31 208 THR A C 1
ATOM 1515 O O . THR A 1 208 ? 107.513 205.860 137.308 1.00 52.83 208 THR A O 1
ATOM 1519 N N . GLU A 1 209 ? 109.481 205.426 138.304 1.00 54.02 209 GLU A N 1
ATOM 1520 C CA . GLU A 1 209 ? 110.270 205.558 137.072 1.00 54.43 209 GLU A CA 1
ATOM 1521 C C . GLU A 1 209 ? 109.698 204.766 135.899 1.00 53.24 209 GLU A C 1
ATOM 1522 O O . GLU A 1 209 ? 109.559 205.295 134.798 1.00 54.46 209 GLU A O 1
ATOM 1528 N N . LEU A 1 210 ? 109.369 203.502 136.147 1.00 50.57 210 LEU A N 1
ATOM 1529 C CA . LEU A 1 210 ? 108.970 202.588 135.083 1.00 48.09 210 LEU A CA 1
ATOM 1530 C C . LEU A 1 210 ? 107.467 202.609 134.771 1.00 46.50 210 LEU A C 1
ATOM 1531 O O . LEU A 1 210 ? 107.041 202.014 133.779 1.00 45.27 210 LEU A O 1
ATOM 1536 N N . VAL A 1 211 ? 106.667 203.291 135.589 1.00 44.26 211 VAL A N 1
ATOM 1537 C CA . VAL A 1 211 ? 105.221 203.325 135.362 1.00 43.89 211 VAL A CA 1
ATOM 1538 C C . VAL A 1 211 ? 104.894 203.752 133.933 1.00 45.40 211 VAL A C 1
ATOM 1539 O O . VAL A 1 211 ? 104.207 203.017 133.226 1.00 47.57 211 VAL A O 1
ATOM 1543 N N . PRO A 1 212 ? 105.388 204.929 133.495 1.00 47.79 212 PRO A N 1
ATOM 1544 C CA . PRO A 1 212 ? 105.048 205.362 132.129 1.00 47.89 212 PRO A CA 1
ATOM 1545 C C . PRO A 1 212 ? 105.616 204.458 131.022 1.00 49.18 212 PRO A C 1
ATOM 1546 O O . PRO A 1 212 ? 104.964 204.282 129.985 1.00 46.40 212 PRO A O 1
ATOM 1550 N N . PHE A 1 213 ? 106.806 203.893 131.242 1.00 50.90 213 PHE A N 1
ATOM 1551 C CA . PHE A 1 213 ? 107.405 202.952 130.286 1.00 52.29 213 PHE A CA 1
ATOM 1552 C C . PHE A 1 213 ? 106.580 201.673 130.178 1.00 53.16 213 PHE A C 1
ATOM 1553 O O . PHE A 1 213 ? 106.324 201.179 129.081 1.00 51.20 213 PHE A O 1
ATOM 1561 N N . LYS A 1 214 ? 106.165 201.145 131.324 1.00 55.58 214 LYS A N 1
ATOM 1562 C CA . LYS A 1 214 ? 105.346 199.942 131.353 1.00 57.85 214 LYS A CA 1
ATOM 1563 C C . LYS A 1 214 ? 104.052 200.168 130.588 1.00 56.83 214 LYS A C 1
ATOM 1564 O O . LYS A 1 214 ? 103.648 199.332 129.781 1.00 57.76 214 LYS A O 1
ATOM 1570 N N . LYS A 1 215 ? 103.410 201.301 130.845 1.00 55.47 215 LYS A N 1
ATOM 1571 C CA . LYS A 1 215 ? 102.127 201.603 130.233 1.00 56.93 215 LYS A CA 1
ATOM 1572 C C . LYS A 1 215 ? 102.241 201.747 128.714 1.00 56.80 215 LYS A C 1
ATOM 1573 O O . LYS A 1 215 ? 101.352 201.318 127.983 1.00 59.68 215 LYS A O 1
ATOM 1579 N N . ALA A 1 216 ? 103.341 202.326 128.245 1.00 57.44 216 ALA A N 1
ATOM 1580 C CA . ALA A 1 216 ? 103.576 202.482 126.812 1.00 56.47 216 ALA A CA 1
ATOM 1581 C C . ALA A 1 216 ? 103.784 201.127 126.146 1.00 58.21 216 ALA A C 1
ATOM 1582 O O . ALA A 1 216 ? 103.149 200.824 125.134 1.00 58.89 216 ALA A O 1
ATOM 1584 N N . LEU A 1 217 ? 104.658 200.309 126.724 1.00 60.50 217 LEU A N 1
ATOM 1585 C CA . LEU A 1 217 ? 104.933 198.971 126.190 1.00 62.55 217 LEU A CA 1
ATOM 1586 C C . LEU A 1 217 ? 103.676 198.100 126.109 1.00 64.45 217 LEU A C 1
ATOM 1587 O O . LEU A 1 217 ? 103.530 197.307 125.182 1.00 67.26 217 LEU A O 1
ATOM 1592 N N . GLU A 1 218 ? 102.772 198.261 127.073 1.00 65.37 218 GLU A N 1
ATOM 1593 C CA . GLU A 1 218 ? 101.528 197.489 127.116 1.00 64.03 218 GLU A CA 1
ATOM 1594 C C . GLU A 1 218 ? 100.385 198.072 126.273 1.00 65.02 218 GLU A C 1
ATOM 1595 O O . GLU A 1 218 ? 99.316 197.471 126.196 1.00 67.24 218 GLU A O 1
ATOM 1601 N N . ALA A 1 219 ? 100.589 199.228 125.650 1.00 64.00 219 ALA A N 1
ATOM 1602 C CA . ALA A 1 219 ? 99.532 199.856 124.854 1.00 64.62 219 ALA A CA 1
ATOM 1603 C C . ALA A 1 219 ? 99.052 198.941 123.725 1.00 63.40 219 ALA A C 1
ATOM 1604 O O . ALA A 1 219 ? 99.811 198.116 123.209 1.00 60.77 219 ALA A O 1
ATOM 1606 N N . GLY A 1 220 ? 97.793 199.118 123.337 1.00 62.96 220 GLY A N 1
ATOM 1607 C CA . GLY A 1 220 ? 97.089 198.159 122.483 1.00 62.35 220 GLY A CA 1
ATOM 1608 C C . GLY A 1 220 ? 97.419 198.148 121.001 1.00 61.88 220 GLY A C 1
ATOM 1609 O O . GLY A 1 220 ? 97.331 197.096 120.364 1.00 64.06 220 GLY A O 1
ATOM 1610 N N . GLY A 1 221 ? 97.780 199.301 120.442 1.00 61.30 221 GLY A N 1
ATOM 1611 C CA . GLY A 1 221 ? 98.055 199.395 119.006 1.00 61.27 221 GLY A CA 1
ATOM 1612 C C . GLY A 1 221 ? 99.038 200.484 118.622 1.00 60.61 221 GLY A C 1
ATOM 1613 O O . GLY A 1 221 ? 100.228 200.394 118.929 1.00 59.69 221 GLY A O 1
ATOM 1614 N N . ILE A 1 222 ? 98.532 201.515 117.948 1.00 60.42 222 ILE A N 1
ATOM 1615 C CA . ILE A 1 222 ? 99.358 202.621 117.451 1.00 60.48 222 ILE A CA 1
ATOM 1616 C C . ILE A 1 222 ? 100.055 203.393 118.583 1.00 60.22 222 ILE A C 1
ATOM 1617 O O . ILE A 1 222 ? 101.090 204.025 118.359 1.00 60.51 222 ILE A O 1
ATOM 1622 N N . ALA A 1 223 ? 99.494 203.334 119.791 1.00 59.11 223 ALA A N 1
ATOM 1623 C CA . ALA A 1 223 ? 100.060 204.030 120.950 1.00 58.41 223 ALA A CA 1
ATOM 1624 C C . ALA A 1 223 ? 101.273 203.332 121.571 1.00 59.92 223 ALA A C 1
ATOM 1625 O O . ALA A 1 223 ? 101.939 203.913 122.433 1.00 62.73 223 ALA A O 1
ATOM 1627 N N . CYS A 1 224 ? 101.554 202.095 121.162 1.00 59.94 224 CYS A N 1
ATOM 1628 C CA . CYS A 1 224 ? 102.754 201.398 121.618 1.00 60.04 224 CYS A CA 1
ATOM 1629 C C . CYS A 1 224 ? 103.937 201.892 120.795 1.00 59.89 224 CYS A C 1
ATOM 1630 O O . CYS A 1 224 ? 103.847 201.943 119.566 1.00 60.13 224 CYS A O 1
ATOM 1633 N N . PRO A 1 225 ? 105.047 202.263 121.461 1.00 58.54 225 PRO A N 1
ATOM 1634 C CA . PRO A 1 225 ? 106.156 202.862 120.725 1.00 58.22 225 PRO A CA 1
ATOM 1635 C C . PRO A 1 225 ? 106.939 201.837 119.919 1.00 58.11 225 PRO A C 1
ATOM 1636 O O . PRO A 1 225 ? 106.930 200.649 120.245 1.00 58.39 225 PRO A O 1
ATOM 1640 N N . THR A 1 226 ? 107.635 202.316 118.894 1.00 57.46 226 THR A N 1
ATOM 1641 C CA . THR A 1 226 ? 108.332 201.458 117.946 1.00 56.33 226 THR A CA 1
ATOM 1642 C C . THR A 1 226 ? 109.791 201.281 118.338 1.00 55.11 226 THR A C 1
ATOM 1643 O O . THR A 1 226 ? 110.445 200.353 117.863 1.00 60.23 226 THR A O 1
ATOM 1647 N N . SER A 1 227 ? 110.297 202.172 119.192 1.00 51.97 227 SER A N 1
ATOM 1648 C CA . SER A 1 227 ? 111.622 202.015 119.782 1.00 52.07 227 SER A CA 1
ATOM 1649 C C . SER A 1 227 ? 111.684 202.567 121.210 1.00 51.89 227 SER A C 1
ATOM 1650 O O . SER A 1 227 ? 110.836 203.361 121.628 1.00 51.08 227 SER A O 1
ATOM 1653 N N . VAL A 1 228 ? 112.699 202.127 121.948 1.00 52.35 228 VAL A N 1
ATOM 1654 C CA . VAL A 1 228 ? 112.953 202.593 123.308 1.00 53.67 228 VAL A CA 1
ATOM 1655 C C . VAL A 1 228 ? 114.412 203.032 123.420 1.00 53.22 228 VAL A C 1
ATOM 1656 O O . VAL A 1 228 ? 115.307 202.313 122.991 1.00 51.49 228 VAL A O 1
ATOM 1660 N N . MET A 1 229 ? 114.647 204.206 123.999 1.00 54.08 229 MET A N 1
ATOM 1661 C CA . MET A 1 229 ? 116.004 204.711 124.178 1.00 53.92 229 MET A CA 1
ATOM 1662 C C . MET A 1 229 ? 116.474 204.557 125.628 1.00 55.48 229 MET A C 1
ATOM 1663 O O . MET A 1 229 ? 115.775 204.935 126.571 1.00 55.74 229 MET A O 1
ATOM 1668 N N . VAL A 1 230 ? 117.676 204.019 125.788 1.00 55.94 230 VAL A N 1
ATOM 1669 C CA . VAL A 1 230 ? 118.278 203.838 127.097 1.00 57.25 230 VAL A CA 1
ATOM 1670 C C . VAL A 1 230 ? 119.278 204.964 127.350 1.00 58.91 230 VAL A C 1
ATOM 1671 O O . VAL A 1 230 ? 120.314 205.049 126.690 1.00 60.62 230 VAL A O 1
ATOM 1675 N N . GLY A 1 231 ? 118.968 205.830 128.307 1.00 60.51 231 GLY A N 1
ATOM 1676 C CA . GLY A 1 231 ? 119.877 206.904 128.685 1.00 63.71 231 GLY A CA 1
ATOM 1677 C C . GLY A 1 231 ? 121.105 206.391 129.414 1.00 67.43 231 GLY A C 1
ATOM 1678 O O . GLY A 1 231 ? 121.293 205.177 129.570 1.00 65.20 231 GLY A O 1
ATOM 1679 N N . HIS A 1 232 ? 121.943 207.325 129.860 1.00 69.93 232 HIS A N 1
ATOM 1680 C CA . HIS A 1 232 ? 123.176 206.996 130.572 1.00 68.38 232 HIS A CA 1
ATOM 1681 C C . HIS A 1 232 ? 123.044 207.370 132.040 1.00 69.94 232 HIS A C 1
ATOM 1682 O O . HIS A 1 232 ? 123.177 208.541 132.403 1.00 72.78 232 HIS A O 1
ATOM 1689 N N . MET A 1 233 ? 122.770 206.370 132.875 1.00 71.46 233 MET A N 1
ATOM 1690 C CA . MET A 1 233 ? 122.707 206.552 134.325 1.00 72.75 233 MET A CA 1
ATOM 1691 C C . MET A 1 233 ? 123.187 205.306 135.066 1.00 72.62 233 MET A C 1
ATOM 1692 O O . MET A 1 233 ? 122.996 204.179 134.603 1.00 69.69 233 MET A O 1
ATOM 1697 N N . LEU A 1 234 ? 123.830 205.530 136.210 1.00 73.83 234 LEU A N 1
ATOM 1698 C CA . LEU A 1 234 ? 124.418 204.460 137.004 1.00 73.46 234 LEU A CA 1
ATOM 1699 C C . LEU A 1 234 ? 123.378 203.955 137.998 1.00 73.78 234 LEU A C 1
ATOM 1700 O O . LEU A 1 234 ? 122.811 204.737 138.769 1.00 70.50 234 LEU A O 1
ATOM 1705 N N . LEU A 1 235 ? 123.134 202.646 137.967 1.00 75.13 235 LEU A N 1
ATOM 1706 C CA . LEU A 1 235 ? 122.165 202.000 138.853 1.00 74.72 235 LEU A CA 1
ATOM 1707 C C . LEU A 1 235 ? 122.866 200.920 139.677 1.00 72.62 235 LEU A C 1
ATOM 1708 O O . LEU A 1 235 ? 122.925 199.758 139.264 1.00 68.44 235 LEU A O 1
ATOM 1713 N N . PRO A 1 236 ? 123.413 201.307 140.846 1.00 72.11 236 PRO A N 1
ATOM 1714 C CA . PRO A 1 236 ? 124.220 200.408 141.678 1.00 71.63 236 PRO A CA 1
ATOM 1715 C C . PRO A 1 236 ? 123.554 199.079 142.035 1.00 70.64 236 PRO A C 1
ATOM 1716 O O . PRO A 1 236 ? 124.242 198.061 142.099 1.00 71.95 236 PRO A O 1
ATOM 1720 N N . HIS A 1 237 ? 122.239 199.085 142.254 1.00 69.71 237 HIS A N 1
ATOM 1721 C CA . HIS A 1 237 ? 121.504 197.851 142.562 1.00 69.44 237 HIS A CA 1
ATOM 1722 C C . HIS A 1 237 ? 121.380 196.892 141.368 1.00 68.41 237 HIS A C 1
ATOM 1723 O O . HIS A 1 237 ? 120.945 195.758 141.542 1.00 67.08 237 HIS A O 1
ATOM 1730 N N . PHE A 1 238 ? 121.742 197.351 140.169 1.00 69.43 238 PHE A N 1
ATOM 1731 C CA . PHE A 1 238 ? 121.720 196.516 138.959 1.00 70.81 238 PHE A CA 1
ATOM 1732 C C . PHE A 1 238 ? 123.130 196.287 138.419 1.00 71.76 238 PHE A C 1
ATOM 1733 O O . PHE A 1 238 ? 123.540 195.149 138.199 1.00 71.85 238 PHE A O 1
ATOM 1741 N N . ASN A 1 239 ? 123.850 197.380 138.180 1.00 73.82 239 ASN A N 1
ATOM 1742 C CA . ASN A 1 239 ? 125.238 197.324 137.730 1.00 75.47 239 ASN A CA 1
ATOM 1743 C C . ASN A 1 239 ? 125.987 198.576 138.176 1.00 80.44 239 ASN A C 1
ATOM 1744 O O . ASN A 1 239 ? 125.711 199.682 137.694 1.00 80.91 239 ASN A O 1
ATOM 1749 N N . LYS A 1 240 ? 126.937 198.385 139.091 1.00 84.29 240 LYS A N 1
ATOM 1750 C CA . LYS A 1 240 ? 127.701 199.489 139.678 1.00 85.40 240 LYS A CA 1
ATOM 1751 C C . LYS A 1 240 ? 129.007 199.781 138.929 1.00 81.79 240 LYS A C 1
ATOM 1752 O O . LYS A 1 240 ? 129.694 200.751 139.241 1.00 75.75 240 LYS A O 1
ATOM 1758 N N . ASP A 1 241 ? 129.343 198.949 137.945 1.00 81.85 241 ASP A N 1
ATOM 1759 C CA . ASP A 1 241 ? 130.558 199.144 137.155 1.00 83.61 241 ASP A CA 1
ATOM 1760 C C . ASP A 1 241 ? 130.343 200.117 135.997 1.00 84.04 241 ASP A C 1
ATOM 1761 O O . ASP A 1 241 ? 131.175 200.992 135.761 1.00 82.03 241 ASP A O 1
ATOM 1766 N N . VAL A 1 242 ? 129.232 199.966 135.277 1.00 83.92 242 VAL A N 1
ATOM 1767 C CA . VAL A 1 242 ? 128.998 200.754 134.063 1.00 80.78 242 VAL A CA 1
ATOM 1768 C C . VAL A 1 242 ? 127.605 201.357 133.964 1.00 77.50 242 VAL A C 1
ATOM 1769 O O . VAL A 1 242 ? 126.669 200.936 134.644 1.00 79.41 242 VAL A O 1
ATOM 1773 N N . VAL A 1 243 ? 127.497 202.335 133.073 1.00 75.13 243 VAL A N 1
ATOM 1774 C CA . VAL A 1 243 ? 126.297 203.142 132.906 1.00 72.23 243 VAL A CA 1
ATOM 1775 C C . VAL A 1 243 ? 125.196 202.334 132.189 1.00 70.58 243 VAL A C 1
ATOM 1776 O O . VAL A 1 243 ? 125.491 201.411 131.425 1.00 69.37 243 VAL A O 1
ATOM 1780 N N . SER A 1 244 ? 123.936 202.686 132.451 1.00 67.93 244 SER A N 1
ATOM 1781 C CA . SER A 1 244 ? 122.769 201.887 132.029 1.00 67.93 244 SER A CA 1
ATOM 1782 C C . SER A 1 244 ? 122.738 201.451 130.559 1.00 67.44 244 SER A C 1
ATOM 1783 O O . SER A 1 244 ? 122.319 200.333 130.252 1.00 63.82 244 SER A O 1
ATOM 1786 N N . SER A 1 245 ? 123.178 202.330 129.661 1.00 69.44 245 SER A N 1
ATOM 1787 C CA . SER A 1 245 ? 123.142 202.061 128.216 1.00 69.33 245 SER A CA 1
ATOM 1788 C C . SER A 1 245 ? 123.949 200.840 127.795 1.00 71.42 245 SER A C 1
ATOM 1789 O O . SER A 1 245 ? 123.627 200.201 126.795 1.00 69.55 245 SER A O 1
ATOM 1792 N N . ILE A 1 246 ? 124.997 200.530 128.556 1.00 75.36 246 ILE A N 1
ATOM 1793 C CA . ILE A 1 246 ? 125.930 199.457 128.209 1.00 77.49 246 ILE A CA 1
ATOM 1794 C C . ILE A 1 246 ? 125.936 198.316 129.231 1.00 77.68 246 ILE A C 1
ATOM 1795 O O . ILE A 1 246 ? 126.773 197.411 129.152 1.00 77.89 246 ILE A O 1
ATOM 1800 N N . ALA A 1 247 ? 124.985 198.352 130.166 1.00 76.88 247 ALA A N 1
ATOM 1801 C CA . ALA A 1 247 ? 124.820 197.302 131.169 1.00 73.80 247 ALA A CA 1
ATOM 1802 C C . ALA A 1 247 ? 123.747 196.311 130.717 1.00 71.51 247 ALA A C 1
ATOM 1803 O O . ALA A 1 247 ? 122.603 196.707 130.505 1.00 67.79 247 ALA A O 1
ATOM 1805 N N . PRO A 1 248 ? 124.100 195.019 130.584 1.00 72.29 248 PRO A N 1
ATOM 1806 C CA . PRO A 1 248 ? 123.089 194.031 130.190 1.00 72.84 248 PRO A CA 1
ATOM 1807 C C . PRO A 1 248 ? 122.006 193.803 131.255 1.00 72.48 248 PRO A C 1
ATOM 1808 O O . PRO A 1 248 ? 120.935 193.287 130.935 1.00 74.21 248 PRO A O 1
ATOM 1812 N N . GLU A 1 249 ? 122.283 194.187 132.499 1.00 71.06 249 GLU A N 1
ATOM 1813 C CA . GLU A 1 249 ? 121.301 194.081 133.577 1.00 71.75 249 GLU A CA 1
ATOM 1814 C C . GLU A 1 249 ? 120.118 195.017 133.341 1.00 69.00 249 GLU A C 1
ATOM 1815 O O . GLU A 1 249 ? 119.001 194.742 133.781 1.00 69.67 249 GLU A O 1
ATOM 1821 N N . ILE A 1 250 ? 120.375 196.127 132.656 1.00 66.30 250 ILE A N 1
ATOM 1822 C CA . ILE A 1 250 ? 119.343 197.109 132.340 1.00 64.11 250 ILE A CA 1
ATOM 1823 C C . ILE A 1 250 ? 118.702 196.835 130.981 1.00 64.19 250 ILE A C 1
ATOM 1824 O O . ILE A 1 250 ? 117.483 196.847 130.853 1.00 65.90 250 ILE A O 1
ATOM 1829 N N . VAL A 1 251 ? 119.523 196.590 129.968 1.00 64.86 251 VAL A N 1
ATOM 1830 C CA . VAL A 1 251 ? 119.022 196.454 128.603 1.00 65.96 251 VAL A CA 1
ATOM 1831 C C . VAL A 1 251 ? 118.389 195.081 128.364 1.00 67.73 251 VAL A C 1
ATOM 1832 O O . VAL A 1 251 ? 117.199 194.998 128.084 1.00 70.53 251 VAL A O 1
ATOM 1836 N N . ARG A 1 252 ? 119.173 194.011 128.480 1.00 67.60 252 ARG A N 1
ATOM 1837 C CA . ARG A 1 252 ? 118.673 192.661 128.190 1.00 68.70 252 ARG A CA 1
ATOM 1838 C C . ARG A 1 252 ? 117.726 192.163 129.276 1.00 68.83 252 ARG A C 1
ATOM 1839 O O . ARG A 1 252 ? 116.573 191.826 129.003 1.00 67.62 252 ARG A O 1
ATOM 1841 N N . ASP A 1 253 ? 118.224 192.134 130.507 1.00 68.50 253 ASP A N 1
ATOM 1842 C CA . ASP A 1 253 ? 117.500 191.539 131.631 1.00 66.87 253 ASP A CA 1
ATOM 1843 C C . ASP A 1 253 ? 116.187 192.241 131.955 1.00 64.49 253 ASP A C 1
ATOM 1844 O O . ASP A 1 253 ? 115.212 191.593 132.331 1.00 64.63 253 ASP A O 1
ATOM 1849 N N . LEU A 1 254 ? 116.159 193.561 131.825 1.00 62.92 254 LEU A N 1
ATOM 1850 C CA . LEU A 1 254 ? 115.003 194.324 132.264 1.00 62.01 254 LEU A CA 1
ATOM 1851 C C . LEU A 1 254 ? 114.064 194.622 131.103 1.00 62.31 254 LEU A C 1
ATOM 1852 O O . LEU A 1 254 ? 112.891 194.243 131.130 1.00 60.89 254 LEU A O 1
ATOM 1857 N N . LEU A 1 255 ? 114.584 195.288 130.079 1.00 61.77 255 LEU A N 1
ATOM 1858 C CA . LEU A 1 255 ? 113.753 195.724 128.962 1.00 62.53 255 LEU A CA 1
ATOM 1859 C C . LEU A 1 255 ? 113.333 194.551 128.071 1.00 61.61 255 LEU A C 1
ATOM 1860 O O . LEU A 1 255 ? 112.168 194.427 127.708 1.00 60.66 255 LEU A O 1
ATOM 1865 N N . ARG A 1 256 ? 114.282 193.682 127.744 1.00 64.97 256 ARG A N 1
ATOM 1866 C CA . ARG A 1 256 ? 114.030 192.576 126.823 1.00 66.40 256 ARG A CA 1
ATOM 1867 C C . ARG A 1 256 ? 113.370 191.384 127.515 1.00 65.80 256 ARG A C 1
ATOM 1868 O O . ARG A 1 256 ? 112.325 190.915 127.074 1.00 64.68 256 ARG A O 1
ATOM 1876 N N . ARG A 1 257 ? 113.975 190.903 128.597 1.00 64.95 257 ARG A N 1
ATOM 1877 C CA . ARG A 1 257 ? 113.464 189.723 129.295 1.00 67.57 257 ARG A CA 1
ATOM 1878 C C . ARG A 1 257 ? 112.229 190.029 130.156 1.00 65.68 257 ARG A C 1
ATOM 1879 O O . ARG A 1 257 ? 111.126 189.611 129.811 1.00 66.29 257 ARG A O 1
ATOM 1887 N N . ARG A 1 258 ? 112.410 190.756 131.258 1.00 64.32 258 ARG A N 1
ATOM 1888 C CA . ARG A 1 258 ? 111.307 191.068 132.183 1.00 62.67 258 ARG A CA 1
ATOM 1889 C C . ARG A 1 258 ? 110.089 191.672 131.470 1.00 62.22 258 ARG A C 1
ATOM 1890 O O . ARG A 1 258 ? 109.006 191.091 131.497 1.00 63.34 258 ARG A O 1
ATOM 1898 N N . PHE A 1 259 ? 110.266 192.836 130.848 1.00 59.64 259 PHE A N 1
ATOM 1899 C CA . PHE A 1 259 ? 109.162 193.516 130.171 1.00 58.26 259 PHE A CA 1
ATOM 1900 C C . PHE A 1 259 ? 108.750 192.851 128.859 1.00 57.97 259 PHE A C 1
ATOM 1901 O O . PHE A 1 259 ? 107.639 193.074 128.383 1.00 56.90 259 PHE A O 1
ATOM 1909 N N . GLY A 1 260 ? 109.630 192.040 128.276 1.00 57.89 260 GLY A N 1
ATOM 1910 C CA . GLY A 1 260 ? 109.292 191.294 127.066 1.00 55.93 260 GLY A CA 1
ATOM 1911 C C . GLY A 1 260 ? 109.134 192.171 125.841 1.00 55.72 260 GLY A C 1
ATOM 1912 O O . GLY A 1 260 ? 108.333 191.863 124.964 1.00 55.47 260 GLY A O 1
ATOM 1913 N N . TYR A 1 261 ? 109.899 193.260 125.778 1.00 56.86 261 TYR A N 1
ATOM 1914 C CA . TYR A 1 261 ? 109.796 194.213 124.675 1.00 57.00 261 TYR A CA 1
ATOM 1915 C C . TYR A 1 261 ? 110.415 193.623 123.406 1.00 59.87 261 TYR A C 1
ATOM 1916 O O . TYR A 1 261 ? 111.564 193.181 123.420 1.00 58.89 261 TYR A O 1
ATOM 1925 N N . LYS A 1 262 ? 109.644 193.620 122.318 1.00 63.06 262 LYS A N 1
ATOM 1926 C CA . LYS A 1 262 ? 110.075 193.035 121.046 1.00 64.17 262 LYS A CA 1
ATOM 1927 C C . LYS A 1 262 ? 110.634 194.053 120.051 1.00 63.59 262 LYS A C 1
ATOM 1928 O O . LYS A 1 262 ? 111.174 193.662 119.018 1.00 62.94 262 LYS A O 1
ATOM 1934 N N . GLY A 1 263 ? 110.501 195.345 120.351 1.00 63.95 263 GLY A N 1
ATOM 1935 C CA . GLY A 1 263 ? 110.894 196.408 119.418 1.00 64.77 263 GLY A CA 1
ATOM 1936 C C . GLY A 1 263 ? 112.368 196.777 119.436 1.00 63.98 263 GLY A C 1
ATOM 1937 O O . GLY A 1 263 ? 113.188 196.076 120.021 1.00 62.03 263 GLY A O 1
ATOM 1938 N N . VAL A 1 264 ? 112.696 197.893 118.790 1.00 66.11 264 VAL A N 1
ATOM 1939 C CA . VAL A 1 264 ? 114.084 198.363 118.693 1.00 67.00 264 VAL A CA 1
ATOM 1940 C C . VAL A 1 264 ? 114.539 199.043 119.982 1.00 66.44 264 VAL A C 1
ATOM 1941 O O . VAL A 1 264 ? 113.842 199.902 120.520 1.00 67.56 264 VAL A O 1
ATOM 1945 N N . ILE A 1 265 ? 115.716 198.660 120.465 1.00 65.24 265 ILE A N 1
ATOM 1946 C CA . ILE A 1 265 ? 116.357 199.353 121.577 1.00 62.63 265 ILE A CA 1
ATOM 1947 C C . ILE A 1 265 ? 117.556 200.127 121.037 1.00 63.37 265 ILE A C 1
ATOM 1948 O O . ILE A 1 265 ? 118.395 199.567 120.331 1.00 65.21 265 ILE A O 1
ATOM 1953 N N . ILE A 1 266 ? 117.625 201.410 121.381 1.00 64.52 266 ILE A N 1
ATOM 1954 C CA . ILE A 1 266 ? 118.681 202.313 120.914 1.00 64.85 266 ILE A CA 1
ATOM 1955 C C . ILE A 1 266 ? 119.278 203.053 122.118 1.00 65.13 266 ILE A C 1
ATOM 1956 O O . ILE A 1 266 ? 118.624 203.171 123.155 1.00 65.74 266 ILE A O 1
ATOM 1961 N N . THR A 1 267 ? 120.519 203.526 121.996 1.00 64.66 267 THR A N 1
ATOM 1962 C CA . THR A 1 267 ? 121.156 204.296 123.072 1.00 64.38 267 THR A CA 1
ATOM 1963 C C . THR A 1 267 ? 120.907 205.789 122.899 1.00 66.15 267 THR A C 1
ATOM 1964 O O . THR A 1 267 ? 120.550 206.253 121.813 1.00 63.88 267 THR A O 1
ATOM 1968 N N . ASP A 1 268 ? 121.112 206.535 123.980 1.00 68.28 268 ASP A N 1
ATOM 1969 C CA . ASP A 1 268 ? 121.244 207.983 123.901 1.00 70.52 268 ASP A CA 1
ATOM 1970 C C . ASP A 1 268 ? 122.630 208.265 123.301 1.00 76.92 268 ASP A C 1
ATOM 1971 O O . ASP A 1 268 ? 123.453 207.347 123.175 1.00 78.72 268 ASP A O 1
ATOM 1976 N N . CYS A 1 269 ? 122.877 209.518 122.919 1.00 82.62 269 CYS A N 1
ATOM 1977 C CA . CYS A 1 269 ? 124.152 209.923 122.305 1.00 88.67 269 CYS A CA 1
ATOM 1978 C C . CYS A 1 269 ? 125.366 209.370 123.059 1.00 86.42 269 CYS A C 1
ATOM 1979 O O . CYS A 1 269 ? 125.585 209.703 124.230 1.00 83.63 269 CYS A O 1
ATOM 1982 N N . LEU A 1 270 ? 126.155 208.539 122.379 1.00 84.14 270 LEU A N 1
ATOM 1983 C CA . LEU A 1 270 ? 127.354 207.943 122.974 1.00 85.36 270 LEU A CA 1
ATOM 1984 C C . LEU A 1 270 ? 128.534 208.922 123.123 1.00 89.80 270 LEU A C 1
ATOM 1985 O O . LEU A 1 270 ? 129.609 208.524 123.564 1.00 90.85 270 LEU A O 1
ATOM 1990 N N . GLU A 1 271 ? 128.343 210.187 122.755 1.00 95.45 271 GLU A N 1
ATOM 1991 C CA . GLU A 1 271 ? 129.396 211.197 122.873 1.00 99.04 271 GLU A CA 1
ATOM 1992 C C . GLU A 1 271 ? 129.223 212.113 124.084 1.00 99.12 271 GLU A C 1
ATOM 1993 O O . GLU A 1 271 ? 130.035 213.011 124.300 1.00 98.76 271 GLU A O 1
ATOM 1999 N N . MET A 1 272 ? 128.175 211.890 124.874 1.00 101.06 272 MET A N 1
ATOM 2000 C CA . MET A 1 272 ? 128.002 212.616 126.131 1.00 100.02 272 MET A CA 1
ATOM 2001 C C . MET A 1 272 ? 129.073 212.140 127.105 1.00 102.69 272 MET A C 1
ATOM 2002 O O . MET A 1 272 ? 129.594 211.023 126.976 1.00 103.31 272 MET A O 1
ATOM 2007 N N . ASP A 1 273 ? 129.405 212.985 128.075 1.00 102.98 273 ASP A N 1
ATOM 2008 C CA . ASP A 1 273 ? 130.502 212.687 129.000 1.00 104.85 273 ASP A CA 1
ATOM 2009 C C . ASP A 1 273 ? 130.219 211.475 129.892 1.00 103.14 273 ASP A C 1
ATOM 2010 O O . ASP A 1 273 ? 131.149 210.799 130.334 1.00 106.33 273 ASP A O 1
ATOM 2015 N N . ALA A 1 274 ? 128.942 211.197 130.140 1.00 100.24 274 ALA A N 1
ATOM 2016 C CA . ALA A 1 274 ? 128.540 210.040 130.942 1.00 95.20 274 ALA A CA 1
ATOM 2017 C C . ALA A 1 274 ? 129.032 208.701 130.378 1.00 91.50 274 ALA A C 1
ATOM 2018 O O . ALA A 1 274 ? 129.211 207.749 131.133 1.00 87.13 274 ALA A O 1
ATOM 2020 N N . VAL A 1 275 ? 129.228 208.621 129.064 1.00 92.28 275 VAL A N 1
ATOM 2021 C CA . VAL A 1 275 ? 129.800 207.420 128.451 1.00 97.14 275 VAL A CA 1
ATOM 2022 C C . VAL A 1 275 ? 131.144 207.667 127.760 1.00 102.88 275 VAL A C 1
ATOM 2023 O O . VAL A 1 275 ? 131.902 206.720 127.557 1.00 112.61 275 VAL A O 1
ATOM 2027 N N . LYS A 1 276 ? 131.430 208.912 127.376 1.00 103.29 276 LYS A N 1
ATOM 2028 C CA . LYS A 1 276 ? 132.715 209.243 126.747 1.00 105.97 276 LYS A CA 1
ATOM 2029 C C . LYS A 1 276 ? 133.842 209.323 127.780 1.00 104.90 276 LYS A C 1
ATOM 2030 O O . LYS A 1 276 ? 134.993 209.006 127.470 1.00 99.14 276 LYS A O 1
ATOM 2036 N N . GLU A 1 277 ? 133.508 209.753 128.998 1.00 104.39 277 GLU A N 1
ATOM 2037 C CA . GLU A 1 277 ? 134.489 209.880 130.080 1.00 104.40 277 GLU A CA 1
ATOM 2038 C C . GLU A 1 277 ? 134.499 208.673 131.032 1.00 104.24 277 GLU A C 1
ATOM 2039 O O . GLU A 1 277 ? 135.196 208.700 132.047 1.00 104.33 277 GLU A O 1
ATOM 2045 N N . THR A 1 278 ? 133.720 207.635 130.717 1.00 101.56 278 THR A N 1
ATOM 2046 C CA . THR A 1 278 ? 133.806 206.346 131.416 1.00 97.25 278 THR A CA 1
ATOM 2047 C C . THR A 1 278 ? 134.556 205.341 130.553 1.00 94.54 278 THR A C 1
ATOM 2048 O O . THR A 1 278 ? 135.427 204.625 131.042 1.00 95.92 278 THR A O 1
ATOM 2052 N N . VAL A 1 279 ? 134.187 205.270 129.277 1.00 94.29 279 VAL A N 1
ATOM 2053 C CA . VAL A 1 279 ? 134.937 204.496 128.290 1.00 96.95 279 VAL A CA 1
ATOM 2054 C C . VAL A 1 279 ? 134.974 205.287 126.984 1.00 100.84 279 VAL A C 1
ATOM 2055 O O . VAL A 1 279 ? 134.376 206.358 126.877 1.00 97.20 279 VAL A O 1
ATOM 2059 N N . GLY A 1 280 ? 135.687 204.769 125.990 1.00 107.38 280 GLY A N 1
ATOM 2060 C CA . GLY A 1 280 ? 135.686 205.388 124.671 1.00 111.94 280 GLY A CA 1
ATOM 2061 C C . GLY A 1 280 ? 134.298 205.312 124.066 1.00 112.67 280 GLY A C 1
ATOM 2062 O O . GLY A 1 280 ? 133.561 204.358 124.317 1.00 111.14 280 GLY A O 1
ATOM 2063 N N . THR A 1 281 ? 133.934 206.314 123.273 1.00 111.36 281 THR A N 1
ATOM 2064 C CA . THR A 1 281 ? 132.659 206.277 122.558 1.00 108.05 281 THR A CA 1
ATOM 2065 C C . THR A 1 281 ? 132.668 205.197 121.459 1.00 110.61 281 THR A C 1
ATOM 2066 O O . THR A 1 281 ? 131.612 204.655 121.134 1.00 117.58 281 THR A O 1
ATOM 2070 N N . PRO A 1 282 ? 133.852 204.883 120.882 1.00 111.21 282 PRO A N 1
ATOM 2071 C CA . PRO A 1 282 ? 133.915 203.703 120.008 1.00 112.18 282 PRO A CA 1
ATOM 2072 C C . PRO A 1 282 ? 133.815 202.391 120.788 1.00 113.68 282 PRO A C 1
ATOM 2073 O O . PRO A 1 282 ? 133.264 201.412 120.283 1.00 112.25 282 PRO A O 1
ATOM 2077 N N . LYS A 1 283 ? 134.366 202.382 122.001 1.00 115.79 283 LYS A N 1
ATOM 2078 C CA . LYS A 1 283 ? 134.254 201.242 122.914 1.00 116.92 283 LYS A CA 1
ATOM 2079 C C . LYS A 1 283 ? 132.831 201.140 123.474 1.00 113.72 283 LYS A C 1
ATOM 2080 O O . LYS A 1 283 ? 132.280 200.042 123.604 1.00 111.04 283 LYS A O 1
ATOM 2086 N N . GLY A 1 284 ? 132.245 202.293 123.794 1.00 108.54 284 GLY A N 1
ATOM 2087 C CA . GLY A 1 284 ? 130.873 202.374 124.283 1.00 105.12 284 GLY A CA 1
ATOM 2088 C C . GLY A 1 284 ? 129.856 201.864 123.279 1.00 102.95 284 GLY A C 1
ATOM 2089 O O . GLY A 1 284 ? 128.788 201.395 123.664 1.00 106.25 284 GLY A O 1
ATOM 2090 N N . ALA A 1 285 ? 130.185 201.960 121.993 1.00 99.03 285 ALA A N 1
ATOM 2091 C CA . ALA A 1 285 ? 129.351 201.398 120.933 1.00 97.04 285 ALA A CA 1
ATOM 2092 C C . ALA A 1 285 ? 129.330 199.873 120.984 1.00 96.60 285 ALA A C 1
ATOM 2093 O O . ALA A 1 285 ? 128.276 199.260 120.822 1.00 96.25 285 ALA A O 1
ATOM 2095 N N . LEU A 1 286 ? 130.495 199.266 121.203 1.00 100.30 286 LEU A N 1
ATOM 2096 C CA . LEU A 1 286 ? 130.607 197.807 121.281 1.00 103.65 286 LEU A CA 1
ATOM 2097 C C . LEU A 1 286 ? 129.888 197.266 122.510 1.00 104.46 286 LEU A C 1
ATOM 2098 O O . LEU A 1 286 ? 129.139 196.292 122.421 1.00 105.02 286 LEU A O 1
ATOM 2103 N N . MET A 1 287 ? 130.125 197.906 123.652 1.00 104.50 287 MET A N 1
ATOM 2104 C CA . MET A 1 287 ? 129.511 197.493 124.914 1.00 105.10 287 MET A CA 1
ATOM 2105 C C . MET A 1 287 ? 127.993 197.702 124.927 1.00 101.68 287 MET A C 1
ATOM 2106 O O . MET A 1 287 ? 127.281 197.022 125.669 1.00 99.19 287 MET A O 1
ATOM 2111 N N . ALA A 1 288 ? 127.507 198.641 124.113 1.00 99.46 288 ALA A N 1
ATOM 2112 C CA . ALA A 1 288 ? 126.069 198.873 123.958 1.00 95.20 288 ALA A CA 1
ATOM 2113 C C . ALA A 1 288 ? 125.402 197.686 123.282 1.00 92.66 288 ALA A C 1
ATOM 2114 O O . ALA A 1 288 ? 124.446 197.126 123.812 1.00 97.98 288 ALA A O 1
ATOM 2116 N N . LEU A 1 289 ? 125.918 197.297 122.120 1.00 89.46 289 LEU A N 1
ATOM 2117 C CA . LEU A 1 289 ? 125.373 196.157 121.383 1.00 88.12 289 LEU A CA 1
ATOM 2118 C C . LEU A 1 289 ? 125.572 194.838 122.129 1.00 85.46 289 LEU A C 1
ATOM 2119 O O . LEU A 1 289 ? 124.793 193.902 121.948 1.00 82.39 289 LEU A O 1
ATOM 2124 N N . GLN A 1 290 ? 126.613 194.767 122.957 1.00 86.19 290 GLN A N 1
ATOM 2125 C CA . GLN A 1 290 ? 126.831 193.609 123.832 1.00 86.97 290 GLN A CA 1
ATOM 2126 C C . GLN A 1 290 ? 125.755 193.516 124.916 1.00 84.11 290 GLN A C 1
ATOM 2127 O O . GLN A 1 290 ? 125.326 192.419 125.277 1.00 83.30 290 GLN A O 1
ATOM 2133 N N . ALA A 1 291 ? 125.321 194.668 125.423 1.00 79.15 291 ALA A N 1
ATOM 2134 C CA . ALA A 1 291 ? 124.282 194.726 126.456 1.00 77.00 291 ALA A CA 1
ATOM 2135 C C . ALA A 1 291 ? 122.895 194.310 125.957 1.00 74.62 291 ALA A C 1
ATOM 2136 O O . ALA A 1 291 ? 122.029 193.964 126.760 1.00 73.78 291 ALA A O 1
ATOM 2138 N N . GLY A 1 292 ? 122.687 194.346 124.642 1.00 74.27 292 GLY A N 1
ATOM 2139 C CA . GLY A 1 292 ? 121.416 193.944 124.042 1.00 71.87 292 GLY A CA 1
ATOM 2140 C C . GLY A 1 292 ? 120.731 195.032 123.233 1.00 70.93 292 GLY A C 1
ATOM 2141 O O . GLY A 1 292 ? 119.648 194.802 122.687 1.00 73.65 292 GLY A O 1
ATOM 2142 N N . ASN A 1 293 ? 121.337 196.219 123.165 1.00 67.67 293 ASN A N 1
ATOM 2143 C CA . ASN A 1 293 ? 120.849 197.280 122.286 1.00 66.36 293 ASN A CA 1
ATOM 2144 C C . ASN A 1 293 ? 120.857 196.809 120.836 1.00 69.02 293 ASN A C 1
ATOM 2145 O O . ASN A 1 293 ? 121.762 196.079 120.418 1.00 71.41 293 ASN A O 1
ATOM 2150 N N . ASP A 1 294 ? 119.845 197.218 120.077 1.00 67.82 294 ASP A N 1
ATOM 2151 C CA . ASP A 1 294 ? 119.815 196.961 118.645 1.00 67.42 294 ASP A CA 1
ATOM 2152 C C . ASP A 1 294 ? 120.554 198.042 117.861 1.00 67.19 294 ASP A C 1
ATOM 2153 O O . ASP A 1 294 ? 120.895 197.834 116.704 1.00 64.68 294 ASP A O 1
ATOM 2158 N N . MET A 1 295 ? 120.795 199.197 118.474 1.00 68.80 295 MET A N 1
ATOM 2159 C CA . MET A 1 295 ? 121.250 200.359 117.721 1.00 73.47 295 MET A CA 1
ATOM 2160 C C . MET A 1 295 ? 122.125 201.280 118.567 1.00 77.16 295 MET A C 1
ATOM 2161 O O . MET A 1 295 ? 121.903 201.420 119.773 1.00 78.97 295 MET A O 1
ATOM 2166 N N . ALA A 1 296 ? 123.116 201.904 117.926 1.00 78.32 296 ALA A N 1
ATOM 2167 C CA . ALA A 1 296 ? 124.035 202.824 118.606 1.00 78.09 296 ALA A CA 1
ATOM 2168 C C . ALA A 1 296 ? 124.004 204.218 117.977 1.00 76.61 296 ALA A C 1
ATOM 2169 O O . ALA A 1 296 ? 124.064 204.367 116.755 1.00 72.89 296 ALA A O 1
ATOM 2171 N N . MET A 1 297 ? 123.922 205.232 118.829 1.00 77.53 297 MET A N 1
ATOM 2172 C CA . MET A 1 297 ? 123.811 206.613 118.390 1.00 82.53 297 MET A CA 1
ATOM 2173 C C . MET A 1 297 ? 125.153 207.313 118.575 1.00 88.44 297 MET A C 1
ATOM 2174 O O . MET A 1 297 ? 125.765 207.225 119.643 1.00 90.01 297 MET A O 1
ATOM 2179 N N . ILE A 1 298 ? 125.611 207.992 117.525 1.00 92.94 298 ILE A N 1
ATOM 2180 C CA . ILE A 1 298 ? 126.860 208.752 117.571 1.00 94.01 298 ILE A CA 1
ATOM 2181 C C . ILE A 1 298 ? 126.662 210.095 116.862 1.00 95.14 298 ILE A C 1
ATOM 2182 O O . ILE A 1 298 ? 127.141 210.314 115.747 1.00 94.28 298 ILE A O 1
ATOM 2187 N N . SER A 1 299 ? 125.941 210.991 117.526 1.00 98.69 299 SER A N 1
ATOM 2188 C CA . SER A 1 299 ? 125.687 212.326 116.993 1.00 106.99 299 SER A CA 1
ATOM 2189 C C . SER A 1 299 ? 126.954 213.177 117.045 1.00 116.16 299 SER A C 1
ATOM 2190 O O . SER A 1 299 ? 127.812 212.955 117.893 1.00 123.39 299 SER A O 1
ATOM 2192 N N . HIS A 1 300 ? 127.057 214.145 116.135 1.00 119.29 300 HIS A N 1
ATOM 2193 C CA . HIS A 1 300 ? 128.149 215.140 116.114 1.00 119.73 300 HIS A CA 1
ATOM 2194 C C . HIS A 1 300 ? 129.470 214.660 115.462 1.00 120.09 300 HIS A C 1
ATOM 2195 O O . HIS A 1 300 ? 129.518 214.474 114.244 1.00 123.67 300 HIS A O 1
ATOM 2202 N N . THR A 1 301 ? 130.524 214.452 116.255 1.00 116.64 301 THR A N 1
ATOM 2203 C CA . THR A 1 301 ? 131.899 214.451 115.729 1.00 112.90 301 THR A CA 1
ATOM 2204 C C . THR A 1 301 ? 132.357 213.138 115.083 1.00 111.73 301 THR A C 1
ATOM 2205 O O . THR A 1 301 ? 132.613 212.141 115.766 1.00 104.25 301 THR A O 1
ATOM 2209 N N . LEU A 1 302 ? 132.473 213.167 113.756 1.00 115.44 302 LEU A N 1
ATOM 2210 C CA . LEU A 1 302 ? 133.063 212.073 112.989 1.00 118.12 302 LEU A CA 1
ATOM 2211 C C . LEU A 1 302 ? 134.528 211.892 113.376 1.00 121.19 302 LEU A C 1
ATOM 2212 O O . LEU A 1 302 ? 135.270 212.866 113.504 1.00 123.72 302 LEU A O 1
ATOM 2217 N N . ALA A 1 303 ? 134.912 210.629 113.545 1.00 122.18 303 ALA A N 1
ATOM 2218 C CA . ALA A 1 303 ? 136.229 210.184 114.022 1.00 121.05 303 ALA A CA 1
ATOM 2219 C C . ALA A 1 303 ? 135.915 209.025 114.945 1.00 119.85 303 ALA A C 1
ATOM 2220 O O . ALA A 1 303 ? 136.470 207.933 114.813 1.00 118.31 303 ALA A O 1
ATOM 2222 N N . PHE A 1 304 ? 134.997 209.286 115.874 1.00 117.41 304 PHE A N 1
ATOM 2223 C CA . PHE A 1 304 ? 134.393 208.246 116.695 1.00 113.99 304 PHE A CA 1
ATOM 2224 C C . PHE A 1 304 ? 133.542 207.328 115.821 1.00 114.67 304 PHE A C 1
ATOM 2225 O O . PHE A 1 304 ? 133.576 206.104 115.973 1.00 108.84 304 PHE A O 1
ATOM 2233 N N . GLN A 1 305 ? 132.785 207.934 114.906 1.00 117.31 305 GLN A N 1
ATOM 2234 C CA . GLN A 1 305 ? 131.966 207.195 113.938 1.00 119.59 305 GLN A CA 1
ATOM 2235 C C . GLN A 1 305 ? 132.819 206.247 113.093 1.00 121.07 305 GLN A C 1
ATOM 2236 O O . GLN A 1 305 ? 132.415 205.114 112.822 1.00 118.12 305 GLN A O 1
ATOM 2242 N N . LYS A 1 306 ? 133.998 206.715 112.687 1.00 125.62 306 LYS A N 1
ATOM 2243 C CA . LYS A 1 306 ? 134.960 205.880 111.966 1.00 127.19 306 LYS A CA 1
ATOM 2244 C C . LYS A 1 306 ? 135.532 204.785 112.868 1.00 127.46 306 LYS A C 1
ATOM 2245 O O . LYS A 1 306 ? 135.525 203.605 112.501 1.00 124.86 306 LYS A O 1
ATOM 2251 N N . ASP A 1 307 ? 136.018 205.185 114.044 1.00 126.94 307 ASP A N 1
ATOM 2252 C CA . ASP A 1 307 ? 136.594 204.251 115.019 1.00 126.81 307 ASP A CA 1
ATOM 2253 C C . ASP A 1 307 ? 135.599 203.155 115.382 1.00 127.53 307 ASP A C 1
ATOM 2254 O O . ASP A 1 307 ? 135.883 201.967 115.229 1.00 126.58 307 ASP A O 1
ATOM 2259 N N . ALA A 1 308 ? 134.430 203.573 115.861 1.00 124.59 308 ALA A N 1
ATOM 2260 C CA . ALA A 1 308 ? 133.380 202.649 116.278 1.00 120.73 308 ALA A CA 1
ATOM 2261 C C . ALA A 1 308 ? 133.121 201.581 115.220 1.00 117.51 308 ALA A C 1
ATOM 2262 O O . ALA A 1 308 ? 132.942 200.407 115.543 1.00 113.00 308 ALA A O 1
ATOM 2264 N N . PHE A 1 309 ? 133.110 201.993 113.955 1.00 118.66 309 PHE A N 1
ATOM 2265 C CA . PHE A 1 309 ? 132.911 201.054 112.856 1.00 122.74 309 PHE A CA 1
ATOM 2266 C C . PHE A 1 309 ? 134.014 200.000 112.788 1.00 125.33 309 PHE A C 1
ATOM 2267 O O . PHE A 1 309 ? 133.720 198.809 112.664 1.00 127.23 309 PHE A O 1
ATOM 2275 N N . LYS A 1 310 ? 135.273 200.428 112.878 1.00 125.88 310 LYS A N 1
ATOM 2276 C CA . LYS A 1 310 ? 136.393 199.484 112.841 1.00 126.68 310 LYS A CA 1
ATOM 2277 C C . LYS A 1 310 ? 136.453 198.631 114.116 1.00 124.16 310 LYS A C 1
ATOM 2278 O O . LYS A 1 310 ? 136.871 197.471 114.067 1.00 124.89 310 LYS A O 1
ATOM 2284 N N . VAL A 1 311 ? 136.018 199.201 115.241 1.00 117.60 311 VAL A N 1
ATOM 2285 C CA . VAL A 1 311 ? 135.907 198.455 116.500 1.00 113.35 311 VAL A CA 1
ATOM 2286 C C . VAL A 1 311 ? 134.899 197.306 116.356 1.00 112.01 311 VAL A C 1
ATOM 2287 O O . VAL A 1 311 ? 135.136 196.196 116.839 1.00 108.71 311 VAL A O 1
ATOM 2291 N N . LEU A 1 312 ? 133.784 197.583 115.684 1.00 112.04 312 LEU A N 1
ATOM 2292 C CA . LEU A 1 312 ? 132.732 196.587 115.473 1.00 112.70 312 LEU A CA 1
ATOM 2293 C C . LEU A 1 312 ? 133.142 195.500 114.481 1.00 113.72 312 LEU A C 1
ATOM 2294 O O . LEU A 1 312 ? 132.747 194.345 114.636 1.00 108.60 312 LEU A O 1
ATOM 2296 N N . TYR A 1 313 ? 133.926 195.870 113.468 1.00 117.87 313 TYR A N 1
ATOM 2297 C CA . TYR A 1 313 ? 134.370 194.914 112.448 1.00 120.62 313 TYR A CA 1
ATOM 2298 C C . TYR A 1 313 ? 135.285 193.844 113.035 1.00 122.94 313 TYR A C 1
ATOM 2299 O O . TYR A 1 313 ? 135.104 192.652 112.780 1.00 119.12 313 TYR A O 1
ATOM 2308 N N . SER A 1 314 ? 136.273 194.283 113.810 1.00 126.00 314 SER A N 1
ATOM 2309 C CA . SER A 1 314 ? 137.216 193.371 114.452 1.00 128.54 314 SER A CA 1
ATOM 2310 C C . SER A 1 314 ? 136.516 192.500 115.493 1.00 128.11 314 SER A C 1
ATOM 2311 O O . SER A 1 314 ? 136.675 191.279 115.490 1.00 128.51 314 SER A O 1
ATOM 2314 N N . ALA A 1 315 ? 135.731 193.130 116.366 1.00 124.12 315 ALA A N 1
ATOM 2315 C CA . ALA A 1 315 ? 134.952 192.407 117.374 1.00 120.45 315 ALA A CA 1
ATOM 2316 C C . ALA A 1 315 ? 134.036 191.357 116.739 1.00 120.07 315 ALA A C 1
ATOM 2317 O O . ALA A 1 315 ? 133.796 190.298 117.323 1.00 114.87 315 ALA A O 1
ATOM 2319 N N . LEU A 1 316 ? 133.536 191.660 115.542 1.00 122.22 316 LEU A N 1
ATOM 2320 C CA . LEU A 1 316 ? 132.706 190.728 114.777 1.00 126.40 316 LEU A CA 1
ATOM 2321 C C . LEU A 1 316 ? 133.504 189.504 114.316 1.00 125.87 316 LEU A C 1
ATOM 2322 O O . LEU A 1 316 ? 132.978 188.389 114.297 1.00 121.07 316 LEU A O 1
ATOM 2327 N N . GLN A 1 317 ? 134.768 189.721 113.951 1.00 127.92 317 GLN A N 1
ATOM 2328 C CA . GLN A 1 317 ? 135.675 188.632 113.551 1.00 129.69 317 GLN A CA 1
ATOM 2329 C C . GLN A 1 317 ? 136.019 187.670 114.697 1.00 125.84 317 GLN A C 1
ATOM 2330 O O . GLN A 1 317 ? 135.990 186.451 114.508 1.00 119.04 317 GLN A O 1
ATOM 2336 N N . GLU A 1 318 ? 136.358 188.219 115.865 1.00 122.91 318 GLU A N 1
ATOM 2337 C CA . GLU A 1 318 ? 136.691 187.412 117.051 1.00 121.71 318 GLU A CA 1
ATOM 2338 C C . GLU A 1 318 ? 135.584 186.435 117.444 1.00 122.50 318 GLU A C 1
ATOM 2339 O O . GLU A 1 318 ? 135.834 185.249 117.671 1.00 120.74 318 GLU A O 1
ATOM 2345 N N . GLY A 1 319 ? 134.360 186.952 117.503 1.00 121.76 319 GLY A N 1
ATOM 2346 C CA . GLY A 1 319 ? 133.270 186.314 118.234 1.00 115.08 319 GLY A CA 1
ATOM 2347 C C . GLY A 1 319 ? 133.010 187.037 119.547 1.00 110.25 319 GLY A C 1
ATOM 2348 O O . GLY A 1 319 ? 132.422 186.462 120.462 1.00 105.18 319 GLY A O 1
ATOM 2349 N N . GLN A 1 320 ? 133.457 188.295 119.639 1.00 106.74 320 GLN A N 1
ATOM 2350 C CA . GLN A 1 320 ? 133.149 189.174 120.774 1.00 104.84 320 GLN A CA 1
ATOM 2351 C C . GLN A 1 320 ? 131.733 189.762 120.681 1.00 103.98 320 GLN A C 1
ATOM 2352 O O . GLN A 1 320 ? 131.260 190.400 121.626 1.00 103.24 320 GLN A O 1
ATOM 2358 N N . LEU A 1 321 ? 131.077 189.571 119.536 1.00 101.74 321 LEU A N 1
ATOM 2359 C CA . LEU A 1 321 ? 129.656 189.856 119.382 1.00 100.25 321 LEU A CA 1
ATOM 2360 C C . LEU A 1 321 ? 128.937 188.580 118.970 1.00 100.04 321 LEU A C 1
ATOM 2361 O O . LEU A 1 321 ? 129.367 187.892 118.041 1.00 96.34 321 LEU A O 1
ATOM 2366 N N . ASP A 1 322 ? 127.848 188.263 119.665 1.00 102.49 322 ASP A N 1
ATOM 2367 C CA . ASP A 1 322 ? 127.044 187.102 119.321 1.00 104.85 322 ASP A CA 1
ATOM 2368 C C . ASP A 1 322 ? 126.383 187.361 117.970 1.00 111.29 322 ASP A C 1
ATOM 2369 O O . ASP A 1 322 ? 125.462 188.172 117.861 1.00 115.23 322 ASP A O 1
ATOM 2374 N N . LYS A 1 323 ? 126.885 186.677 116.944 1.00 118.32 323 LYS A N 1
ATOM 2375 C CA . LYS A 1 323 ? 126.387 186.814 115.569 1.00 120.64 323 LYS A CA 1
ATOM 2376 C C . LYS A 1 323 ? 124.897 186.489 115.429 1.00 117.03 323 LYS A C 1
ATOM 2377 O O . LYS A 1 323 ? 124.209 187.071 114.592 1.00 119.02 323 LYS A O 1
ATOM 2383 N N . ASP A 1 324 ? 124.408 185.562 116.246 1.00 112.04 324 ASP A N 1
ATOM 2384 C CA . ASP A 1 324 ? 122.990 185.207 116.251 1.00 109.36 324 ASP A CA 1
ATOM 2385 C C . ASP A 1 324 ? 122.120 186.369 116.749 1.00 106.24 324 ASP A C 1
ATOM 2386 O O . ASP A 1 324 ? 121.017 186.585 116.244 1.00 103.53 324 ASP A O 1
ATOM 2391 N N . GLU A 1 325 ? 122.623 187.112 117.735 1.00 103.15 325 GLU A N 1
ATOM 2392 C CA . GLU A 1 325 ? 121.889 188.237 118.322 1.00 99.92 325 GLU A CA 1
ATOM 2393 C C . GLU A 1 325 ? 121.841 189.439 117.377 1.00 101.63 325 GLU A C 1
ATOM 2394 O O . GLU A 1 325 ? 120.841 190.158 117.340 1.00 106.55 325 GLU A O 1
ATOM 2400 N N . ILE A 1 326 ? 122.916 189.649 116.617 1.00 101.46 326 ILE A N 1
ATOM 2401 C CA . ILE A 1 326 ? 122.987 190.751 115.646 1.00 99.33 326 ILE A CA 1
ATOM 2402 C C . ILE A 1 326 ? 122.009 190.531 114.478 1.00 100.51 326 ILE A C 1
ATOM 2403 O O . ILE A 1 326 ? 121.466 191.491 113.928 1.00 96.61 326 ILE A O 1
ATOM 2408 N N . ARG A 1 327 ? 121.794 189.271 114.102 1.00 104.26 327 ARG A N 1
ATOM 2409 C CA . ARG A 1 327 ? 120.787 188.923 113.096 1.00 107.01 327 ARG A CA 1
ATOM 2410 C C . ARG A 1 327 ? 119.400 189.384 113.541 1.00 105.67 327 ARG A C 1
ATOM 2411 O O . ARG A 1 327 ? 118.681 190.038 112.779 1.00 105.84 327 ARG A O 1
ATOM 2419 N N . GLN A 1 328 ? 119.040 189.038 114.778 1.00 101.23 328 GLN A N 1
ATOM 2420 C CA . GLN A 1 328 ? 117.760 189.439 115.371 1.00 96.75 328 GLN A CA 1
ATOM 2421 C C . GLN A 1 328 ? 117.618 190.955 115.459 1.00 91.71 328 GLN A C 1
ATOM 2422 O O . GLN A 1 328 ? 116.522 191.478 115.289 1.00 90.41 328 GLN A O 1
ATOM 2428 N N . SER A 1 329 ? 118.722 191.650 115.735 1.00 85.94 329 SER A N 1
ATOM 2429 C CA . SER A 1 329 ? 118.735 193.114 115.740 1.00 84.17 329 SER A CA 1
ATOM 2430 C C . SER A 1 329 ? 118.479 193.678 114.343 1.00 84.61 329 SER A C 1
ATOM 2431 O O . SER A 1 329 ? 117.666 194.584 114.174 1.00 84.24 329 SER A O 1
ATOM 2434 N N . LEU A 1 330 ? 119.174 193.134 113.347 1.00 85.99 330 LEU A N 1
ATOM 2435 C CA . LEU A 1 330 ? 118.988 193.537 111.949 1.00 85.82 330 LEU A CA 1
ATOM 2436 C C . LEU A 1 330 ? 117.573 193.234 111.452 1.00 83.88 330 LEU A C 1
ATOM 2437 O O . LEU A 1 330 ? 117.027 193.960 110.622 1.00 78.81 330 LEU A O 1
ATOM 2442 N N . GLN A 1 331 ? 117.000 192.150 111.966 1.00 85.11 331 GLN A N 1
ATOM 2443 C CA . GLN A 1 331 ? 115.604 191.788 111.713 1.00 87.27 331 GLN A CA 1
ATOM 2444 C C . GLN A 1 331 ? 114.639 192.849 112.276 1.00 8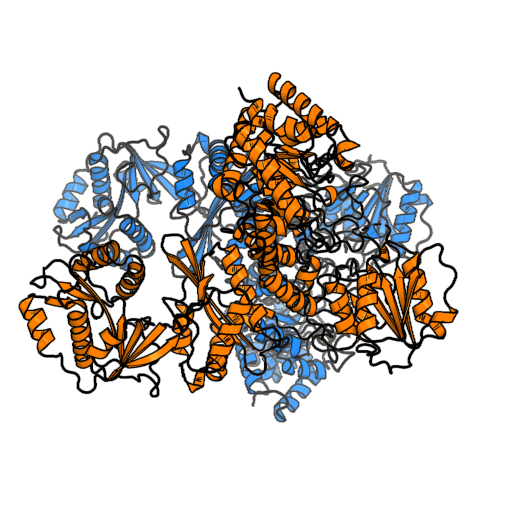5.02 331 GLN A C 1
ATOM 2445 O O . GLN A 1 331 ? 113.702 193.268 111.590 1.00 87.32 331 GLN A O 1
ATOM 2451 N N . ARG A 1 332 ? 114.874 193.276 113.517 1.00 78.34 332 ARG A N 1
ATOM 2452 C CA . ARG A 1 332 ? 114.033 194.286 114.170 1.00 73.82 332 ARG A CA 1
ATOM 2453 C C . ARG A 1 332 ? 114.104 195.634 113.463 1.00 74.45 332 ARG A C 1
ATOM 2454 O O . ARG A 1 332 ? 113.101 196.352 113.377 1.00 75.30 332 ARG A O 1
ATOM 2462 N N . VAL A 1 333 ? 115.291 195.973 112.965 1.00 73.07 333 VAL A N 1
ATOM 2463 C CA . VAL A 1 333 ? 115.501 197.231 112.246 1.00 73.20 333 VAL A CA 1
ATOM 2464 C C . VAL A 1 333 ? 114.872 197.180 110.853 1.00 72.94 333 VAL A C 1
ATOM 2465 O O . VAL A 1 333 ? 114.383 198.193 110.355 1.00 70.61 333 VAL A O 1
ATOM 2469 N N . ALA A 1 334 ? 114.897 196.006 110.226 1.00 75.05 334 ALA A N 1
ATOM 2470 C CA . ALA A 1 334 ? 114.202 195.799 108.956 1.00 77.08 334 ALA A CA 1
ATOM 2471 C C . ALA A 1 334 ? 112.694 195.982 109.148 1.00 78.63 334 ALA A C 1
ATOM 2472 O O . ALA A 1 334 ? 112.062 196.760 108.430 1.00 77.30 334 ALA A O 1
ATOM 2474 N N . GLN A 1 335 ? 112.134 195.273 110.127 1.00 78.23 335 GLN A N 1
ATOM 2475 C CA . GLN A 1 335 ? 110.719 195.414 110.485 1.00 78.52 335 GLN A CA 1
ATOM 2476 C C . GLN A 1 335 ? 110.333 196.876 110.720 1.00 74.45 335 GLN A C 1
ATOM 2477 O O . GLN A 1 335 ? 109.314 197.345 110.207 1.00 71.96 335 GLN A O 1
ATOM 2483 N N . LEU A 1 336 ? 111.156 197.589 111.487 1.00 71.64 336 LEU A N 1
ATOM 2484 C CA . LEU A 1 336 ? 110.889 198.988 111.801 1.00 69.86 336 LEU A CA 1
ATOM 2485 C C . LEU A 1 336 ? 110.900 199.846 110.541 1.00 71.39 336 LEU A C 1
ATOM 2486 O O . LEU A 1 336 ? 110.013 200.673 110.346 1.00 74.75 336 LEU A O 1
ATOM 2491 N N . LYS A 1 337 ? 111.892 199.640 109.682 1.00 73.11 337 LYS A N 1
ATOM 2492 C CA . LYS A 1 337 ? 111.952 200.348 108.401 1.00 74.27 337 LYS A CA 1
ATOM 2493 C C . LYS A 1 337 ? 110.764 200.014 107.496 1.00 72.95 337 LYS A C 1
ATOM 2494 O O . LYS A 1 337 ? 110.191 200.902 106.872 1.00 72.45 337 LYS A O 1
ATOM 2500 N N . ASP A 1 338 ? 110.389 198.738 107.439 1.00 74.12 338 ASP A N 1
ATOM 2501 C CA . ASP A 1 338 ? 109.248 198.300 106.624 1.00 74.68 338 ASP A CA 1
ATOM 2502 C C . ASP A 1 338 ? 107.922 198.897 107.097 1.00 77.41 338 ASP A C 1
ATOM 2503 O O . ASP A 1 338 ? 106.994 199.057 106.302 1.00 78.42 338 ASP A O 1
ATOM 2508 N N . GLN A 1 339 ? 107.833 199.217 108.387 1.00 77.79 339 GLN A N 1
ATOM 2509 C CA . GLN A 1 339 ? 106.637 199.843 108.945 1.00 74.71 339 GLN A CA 1
ATOM 2510 C C . GLN A 1 339 ? 106.460 201.277 108.443 1.00 72.37 339 GLN A C 1
ATOM 2511 O O . GLN A 1 339 ? 105.337 201.722 108.227 1.00 72.88 339 GLN A O 1
ATOM 2517 N N . PHE A 1 340 ? 107.565 201.992 108.255 1.00 71.31 340 PHE A N 1
ATOM 2518 C CA . PHE A 1 340 ? 107.517 203.425 107.959 1.00 71.75 340 PHE A CA 1
ATOM 2519 C C . PHE A 1 340 ? 108.101 203.850 106.607 1.00 72.91 340 PHE A C 1
ATOM 2520 O O . PHE A 1 340 ? 107.766 204.928 106.116 1.00 73.46 340 PHE A O 1
ATOM 2528 N N . LEU A 1 341 ? 108.963 203.028 106.009 1.00 74.63 341 LEU A N 1
ATOM 2529 C CA . LEU A 1 341 ? 109.787 203.471 104.878 1.00 76.54 341 LEU A CA 1
ATOM 2530 C C . LEU A 1 341 ? 109.519 202.699 103.588 1.00 77.27 341 LEU A C 1
ATOM 2531 O O . LEU A 1 341 ? 109.392 201.479 103.596 1.00 74.79 341 LEU A O 1
ATOM 2536 N N . ASN A 1 342 ? 109.420 203.435 102.485 1.00 82.31 342 ASN A N 1
ATOM 2537 C CA . ASN A 1 342 ? 109.383 202.848 101.149 1.00 86.87 342 ASN A CA 1
ATOM 2538 C C . ASN A 1 342 ? 109.976 203.839 100.148 1.00 90.12 342 ASN A C 1
ATOM 2539 O O . ASN A 1 342 ? 109.756 205.046 100.255 1.00 89.20 342 ASN A O 1
ATOM 2544 N N . TRP A 1 343 ? 110.720 203.320 99.176 1.00 92.56 343 TRP A N 1
ATOM 2545 C CA . TRP A 1 343 ? 111.543 204.159 98.301 1.00 92.84 343 TRP A CA 1
ATOM 2546 C C . TRP A 1 343 ? 110.775 205.229 97.521 1.00 93.65 343 TRP A C 1
ATOM 2547 O O . TRP A 1 343 ? 111.287 206.331 97.332 1.00 91.58 343 TRP A O 1
ATOM 2558 N N . ASP A 1 344 ? 109.557 204.910 97.086 1.00 96.75 344 ASP A N 1
ATOM 2559 C CA . ASP A 1 344 ? 108.784 205.810 96.226 1.00 99.68 344 ASP A CA 1
ATOM 2560 C C . ASP A 1 344 ? 108.563 207.177 96.873 1.00 101.97 344 ASP A C 1
ATOM 2561 O O . ASP A 1 344 ? 109.135 208.171 96.424 1.00 105.17 344 ASP A O 1
ATOM 2566 N N . ASP A 1 345 ? 107.756 207.223 97.933 1.00 103.18 345 ASP A N 1
ATOM 2567 C CA . ASP A 1 345 ? 107.406 208.500 98.581 1.00 103.34 345 ASP A CA 1
ATOM 2568 C C . ASP A 1 345 ? 108.539 209.092 99.436 1.00 100.48 345 ASP A C 1
ATOM 2569 O O . ASP A 1 345 ? 108.492 210.263 99.816 1.00 99.72 345 ASP A O 1
ATOM 2574 N N . VAL A 1 346 ? 109.547 208.277 99.734 1.00 99.10 346 VAL A N 1
ATOM 2575 C CA . VAL A 1 346 ? 110.753 208.741 100.415 1.00 101.38 346 VAL A CA 1
ATOM 2576 C C . VAL A 1 346 ? 111.607 209.612 99.475 1.00 101.16 346 VAL A C 1
ATOM 2577 O O . VAL A 1 346 ? 112.268 210.553 99.923 1.00 98.37 346 VAL A O 1
ATOM 2581 N N . LEU A 1 347 ? 111.576 209.300 98.178 1.00 103.15 347 LEU A N 1
ATOM 2582 C CA . LEU A 1 347 ? 112.291 210.079 97.151 1.00 104.03 347 LEU A CA 1
ATOM 2583 C C . LEU A 1 347 ? 111.414 211.139 96.480 1.00 105.31 347 LEU A C 1
ATOM 2584 O O . LEU A 1 347 ? 111.903 212.212 96.121 1.00 102.45 347 LEU A O 1
ATOM 2589 N N . GLN A 1 348 ? 110.131 210.826 96.291 1.00 106.97 348 GLN A N 1
ATOM 2590 C CA . GLN A 1 348 ? 109.193 211.738 95.624 1.00 108.55 348 GLN A CA 1
ATOM 2591 C C . GLN A 1 348 ? 109.169 213.141 96.227 1.00 107.94 348 GLN A C 1
ATOM 2592 O O . GLN A 1 348 ? 109.072 214.123 95.490 1.00 111.10 348 GLN A O 1
ATOM 2598 N N . GLN A 1 349 ? 109.260 213.230 97.555 1.00 104.41 349 GLN A N 1
ATOM 2599 C CA . GLN A 1 349 ? 109.156 214.506 98.273 1.00 104.22 349 GLN A CA 1
ATOM 2600 C C . GLN A 1 349 ? 107.749 215.108 98.108 1.00 102.36 349 GLN A C 1
ATOM 2601 O O . GLN A 1 349 ? 107.087 214.906 97.087 1.00 105.54 349 GLN A O 1
ATOM 2607 N N . ALA A 1 350 ? 107.289 215.820 99.132 1.00 96.02 350 ALA A N 1
ATOM 2608 C CA . ALA A 1 350 ? 105.974 216.450 99.109 1.00 93.08 350 ALA A CA 1
ATOM 2609 C C . ALA A 1 350 ? 106.114 217.959 98.966 1.00 90.92 350 ALA A C 1
ATOM 2610 O O . ALA A 1 350 ? 107.167 218.528 99.266 1.00 85.96 350 ALA A O 1
ATOM 2612 N N . ASP A 1 351 ? 105.045 218.603 98.507 1.00 89.71 351 ASP A N 1
ATOM 2613 C CA . ASP A 1 351 ? 105.052 220.046 98.308 1.00 91.07 351 ASP A CA 1
ATOM 2614 C C . ASP A 1 351 ? 105.198 220.761 99.650 1.00 92.45 351 ASP A C 1
ATOM 2615 O O . ASP A 1 351 ? 104.714 220.282 100.673 1.00 96.87 351 ASP A O 1
ATOM 2620 N N . LEU A 1 352 ? 105.864 221.909 99.633 1.00 92.54 352 LEU A N 1
ATOM 2621 C CA . LEU A 1 352 ? 106.143 222.665 100.853 1.00 94.71 352 LEU A CA 1
ATOM 2622 C C . LEU A 1 352 ? 104.874 223.163 101.565 1.00 96.06 352 LEU A C 1
ATOM 2623 O O . LEU A 1 352 ? 104.889 223.377 102.778 1.00 94.56 352 LEU A O 1
ATOM 2628 N N . LYS A 1 353 ? 103.786 223.340 100.815 1.00 98.00 353 LYS A N 1
ATOM 2629 C CA . LYS A 1 353 ? 102.525 223.838 101.373 1.00 99.14 353 LYS A CA 1
ATOM 2630 C C . LYS A 1 353 ? 101.709 222.755 102.083 1.00 98.33 353 LYS A C 1
ATOM 2631 O O . LYS A 1 353 ? 100.705 223.068 102.723 1.00 97.72 353 LYS A O 1
ATOM 2637 N N . THR A 1 354 ? 102.130 221.494 101.967 1.00 98.59 354 THR A N 1
ATOM 2638 C CA . THR A 1 354 ? 101.457 220.382 102.653 1.00 97.81 354 THR A CA 1
ATOM 2639 C C . THR A 1 354 ? 101.853 220.249 104.136 1.00 97.75 354 THR A C 1
ATOM 2640 O O . THR A 1 354 ? 101.353 219.365 104.834 1.00 103.15 354 THR A O 1
ATOM 2644 N N . MET A 1 355 ? 102.759 221.104 104.607 1.00 95.91 355 MET A N 1
ATOM 2645 C CA . MET A 1 355 ? 102.910 221.345 106.039 1.00 92.63 355 MET A CA 1
ATOM 2646 C C . MET A 1 355 ? 101.672 222.104 106.471 1.00 89.67 355 MET A C 1
ATOM 2647 O O . MET A 1 355 ? 101.241 223.032 105.782 1.00 95.88 355 MET A O 1
ATOM 2652 N N . GLY A 1 356 ? 101.100 221.739 107.609 1.00 81.89 356 GLY A N 1
ATOM 2653 C CA . GLY A 1 356 ? 99.891 222.410 108.079 1.00 79.31 356 GLY A CA 1
ATOM 2654 C C . GLY A 1 356 ? 100.159 223.779 108.677 1.00 77.71 356 GLY A C 1
ATOM 2655 O O . GLY A 1 356 ? 99.530 224.148 109.664 1.00 80.34 356 GLY A O 1
ATOM 2656 N N . SER A 1 357 ? 101.062 224.548 108.067 1.00 74.22 357 SER A N 1
ATOM 2657 C CA . SER A 1 357 ? 101.605 225.758 108.689 1.00 71.84 357 SER A CA 1
ATOM 2658 C C . SER A 1 357 ? 100.531 226.669 109.270 1.00 72.84 357 SER A C 1
ATOM 2659 O O . SER A 1 357 ? 100.603 227.042 110.440 1.00 71.62 357 SER A O 1
ATOM 2662 N N . GLU A 1 358 ? 99.535 227.012 108.455 1.00 75.01 358 GLU A N 1
ATOM 2663 C CA . GLU A 1 358 ? 98.478 227.934 108.871 1.00 75.63 358 GLU A CA 1
ATOM 2664 C C . GLU A 1 358 ? 97.618 227.318 109.974 1.00 74.93 358 GLU A C 1
ATOM 2665 O O . GLU A 1 358 ? 97.359 227.958 110.996 1.00 74.79 358 GLU A O 1
ATOM 2671 N N . ALA A 1 359 ? 97.184 226.076 109.763 1.00 73.28 359 ALA A N 1
ATOM 2672 C CA . ALA A 1 359 ? 96.350 225.365 110.738 1.00 69.73 359 ALA A CA 1
ATOM 2673 C C . ALA A 1 359 ? 97.099 225.140 112.048 1.00 68.39 359 ALA A C 1
ATOM 2674 O O . ALA A 1 359 ? 96.533 225.314 113.128 1.00 70.19 359 ALA A O 1
ATOM 2676 N N . HIS A 1 360 ? 98.373 224.766 111.940 1.00 65.31 360 HIS A N 1
ATOM 2677 C CA . HIS A 1 360 ? 99.225 224.545 113.108 1.00 63.08 360 HIS A CA 1
ATOM 2678 C C . HIS A 1 360 ? 99.492 225.843 113.861 1.00 61.00 360 HIS A C 1
ATOM 2679 O O . HIS A 1 360 ? 99.665 225.833 115.079 1.00 62.96 360 HIS A O 1
ATOM 2686 N N . ALA A 1 361 ? 99.536 226.955 113.134 1.00 59.12 361 ALA A N 1
ATOM 2687 C CA . ALA A 1 361 ? 99.718 228.261 113.754 1.00 56.34 361 ALA A CA 1
ATOM 2688 C C . ALA A 1 361 ? 98.540 228.590 114.647 1.00 55.26 361 ALA A C 1
ATOM 2689 O O . ALA A 1 361 ? 98.734 229.088 115.749 1.00 55.16 361 ALA A O 1
ATOM 2691 N N . THR A 1 362 ? 97.322 228.296 114.189 1.00 55.83 362 THR A N 1
ATOM 2692 C CA . THR A 1 362 ? 96.130 228.639 114.972 1.00 57.55 362 THR A CA 1
ATOM 2693 C C . THR A 1 362 ? 95.933 227.649 116.122 1.00 56.54 362 THR A C 1
ATOM 2694 O O . THR A 1 362 ? 95.275 227.970 117.112 1.00 56.08 362 THR A O 1
ATOM 2698 N N . LEU A 1 363 ? 96.501 226.452 115.989 1.00 55.36 363 LEU A N 1
ATOM 2699 C CA . LEU A 1 363 ? 96.524 225.492 117.089 1.00 56.36 363 LEU A CA 1
ATOM 2700 C C . LEU A 1 363 ? 97.396 226.037 118.216 1.00 56.50 363 LEU A C 1
ATOM 2701 O O . LEU A 1 363 ? 97.002 226.013 119.379 1.00 54.22 363 LEU A O 1
ATOM 2706 N N . SER A 1 364 ? 98.575 226.533 117.852 1.00 58.83 364 SER A N 1
ATOM 2707 C CA . SER A 1 364 ? 99.516 227.100 118.812 1.00 61.32 364 SER A CA 1
ATOM 2708 C C . SER A 1 364 ? 98.889 228.224 119.637 1.00 63.86 364 SER A C 1
ATOM 2709 O O . SER A 1 364 ? 98.996 228.220 120.861 1.00 64.21 364 SER A O 1
ATOM 2712 N N . LYS A 1 365 ? 98.238 229.180 118.971 1.00 67.24 365 LYS A N 1
ATOM 2713 C CA . LYS A 1 365 ? 97.536 230.270 119.672 1.00 67.81 365 LYS A CA 1
ATOM 2714 C C . LYS A 1 365 ? 96.496 229.711 120.638 1.00 65.15 365 LYS A C 1
ATOM 2715 O O . LYS A 1 365 ? 96.418 230.140 121.793 1.00 64.25 365 LYS A O 1
ATOM 2721 N N . GLU A 1 366 ? 95.702 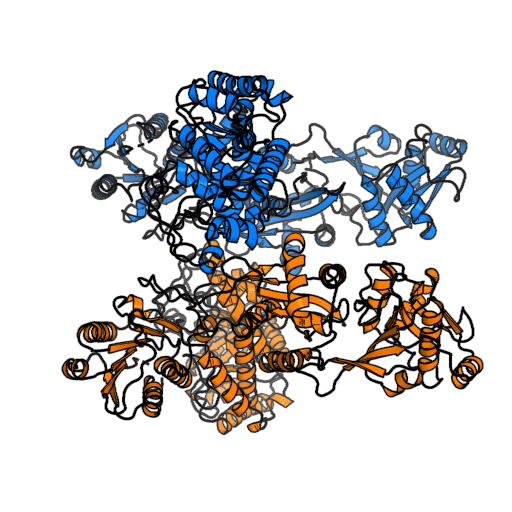228.759 120.147 1.00 61.00 366 GLU A N 1
ATOM 2722 C CA . GLU A 1 366 ? 94.613 228.166 120.923 1.00 59.35 366 GLU A CA 1
ATOM 2723 C C . GLU A 1 366 ? 95.113 227.406 122.146 1.00 54.81 366 GLU A C 1
ATOM 2724 O O . GLU A 1 366 ? 94.544 227.536 123.231 1.00 54.25 366 GLU A O 1
ATOM 2730 N N . LEU A 1 367 ? 96.171 226.620 121.976 1.00 50.79 367 LEU A N 1
ATOM 2731 C CA . LEU A 1 367 ? 96.698 225.828 123.080 1.00 51.03 367 LEU A CA 1
ATOM 2732 C C . LEU A 1 367 ? 97.384 226.690 124.118 1.00 51.68 367 LEU A C 1
ATOM 2733 O O . LEU A 1 367 ? 97.089 226.566 125.307 1.00 53.45 367 LEU A O 1
ATOM 2738 N N . TYR A 1 368 ? 98.282 227.569 123.679 1.00 50.93 368 TYR A N 1
ATOM 2739 C CA . TYR A 1 368 ? 99.104 228.344 124.615 1.00 50.79 368 TYR A CA 1
ATOM 2740 C C . TYR A 1 368 ? 98.291 229.230 125.556 1.00 53.63 368 TYR A C 1
ATOM 2741 O O . TYR A 1 368 ? 98.750 229.522 126.651 1.00 57.53 368 TYR A O 1
ATOM 2750 N N . ASP A 1 369 ? 97.086 229.633 125.153 1.00 55.29 369 ASP A N 1
ATOM 2751 C CA . ASP A 1 369 ? 96.176 230.366 126.051 1.00 58.27 369 ASP A CA 1
ATOM 2752 C C . ASP A 1 369 ? 95.710 229.531 127.249 1.00 61.86 369 ASP A C 1
ATOM 2753 O O . ASP A 1 369 ? 95.182 230.075 128.227 1.00 65.56 369 ASP A O 1
ATOM 2758 N N . ARG A 1 370 ? 95.884 228.215 127.157 1.00 64.55 370 ARG A N 1
ATOM 2759 C CA . ARG A 1 370 ? 95.492 227.287 128.214 1.00 67.21 370 ARG A CA 1
ATOM 2760 C C . ARG A 1 370 ? 96.704 226.738 128.990 1.00 66.56 370 ARG A C 1
ATOM 2761 O O . ARG A 1 370 ? 96.553 225.807 129.784 1.00 66.43 370 ARG A O 1
ATOM 2769 N N . VAL A 1 371 ? 97.893 227.302 128.756 1.00 64.05 371 VAL A N 1
ATOM 2770 C CA . VAL A 1 371 ? 99.144 226.765 129.324 1.00 61.82 371 VAL A CA 1
ATOM 2771 C C . VAL A 1 371 ? 99.618 227.440 130.623 1.00 59.71 371 VAL A C 1
ATOM 2772 O O . VAL A 1 371 ? 99.704 226.777 131.654 1.00 64.92 371 VAL A O 1
ATOM 2776 N N . PRO A 1 372 ? 99.940 228.743 130.589 1.00 54.92 372 PRO A N 1
ATOM 2777 C CA . PRO A 1 372 ? 100.550 229.283 131.802 1.00 53.03 372 PRO A CA 1
ATOM 2778 C C . PRO A 1 372 ? 99.631 229.254 133.022 1.00 51.32 372 PRO A C 1
ATOM 2779 O O . PRO A 1 372 ? 98.408 229.337 132.889 1.00 50.60 372 PRO A O 1
ATOM 2783 N N . THR A 1 373 ? 100.249 229.128 134.194 1.00 49.55 373 THR A N 1
ATOM 2784 C CA . THR A 1 373 ? 99.551 229.014 135.462 1.00 47.88 373 THR A CA 1
ATOM 2785 C C . THR A 1 373 ? 99.906 230.199 136.361 1.00 48.01 373 THR A C 1
ATOM 2786 O O . THR A 1 373 ? 101.074 230.563 136.480 1.00 48.61 373 THR A O 1
ATOM 2790 N N . VAL A 1 374 ? 98.895 230.798 136.983 1.00 47.71 374 VAL A N 1
ATOM 2791 C CA . VAL A 1 374 ? 99.101 231.757 138.058 1.00 46.56 374 VAL A CA 1
ATOM 2792 C C . VAL A 1 374 ? 99.167 230.927 139.328 1.00 48.18 374 VAL A C 1
ATOM 2793 O O . VAL A 1 374 ? 98.188 230.275 139.696 1.00 52.82 374 VAL A O 1
ATOM 2797 N N . VAL A 1 375 ? 100.322 230.946 139.988 1.00 47.33 375 VAL A N 1
ATOM 2798 C CA . VAL A 1 375 ? 100.585 230.062 141.116 1.00 45.66 375 VAL A CA 1
ATOM 2799 C C . VAL A 1 375 ? 100.222 230.738 142.438 1.00 46.36 375 VAL A C 1
ATOM 2800 O O . VAL A 1 375 ? 99.584 230.132 143.299 1.00 46.22 375 VAL A O 1
ATOM 2804 N N . THR A 1 376 ? 100.636 231.987 142.606 1.00 47.60 376 THR A N 1
ATOM 2805 C CA . THR A 1 376 ? 100.195 232.775 143.753 1.00 50.28 376 THR A CA 1
ATOM 2806 C C . THR A 1 376 ? 99.812 234.172 143.308 1.00 49.57 376 THR A C 1
ATOM 2807 O O . THR A 1 376 ? 100.273 234.665 142.283 1.00 49.11 376 THR A O 1
ATOM 2811 N N . ASN A 1 377 ? 98.942 234.790 144.093 1.00 50.14 377 ASN A N 1
ATOM 2812 C CA . ASN A 1 377 ? 98.409 236.104 143.794 1.00 50.07 377 ASN A CA 1
ATOM 2813 C C . ASN A 1 377 ? 97.764 236.642 145.073 1.00 52.76 377 ASN A C 1
ATOM 2814 O O . ASN A 1 377 ? 96.579 236.990 145.105 1.00 52.88 377 ASN A O 1
ATOM 2819 N N . ARG A 1 378 ? 98.570 236.689 146.132 1.00 55.11 378 ARG A N 1
ATOM 2820 C CA . ARG A 1 378 ? 98.101 237.040 147.472 1.00 56.73 378 ARG A CA 1
ATOM 2821 C C . ARG A 1 378 ? 97.479 238.438 147.581 1.00 56.91 378 ARG A C 1
ATOM 2822 O O . ARG A 1 378 ? 96.533 238.629 148.342 1.00 54.22 378 ARG A O 1
ATOM 2830 N N . LYS A 1 379 ? 98.003 239.404 146.825 1.00 59.72 379 LYS A N 1
ATOM 2831 C CA . LYS A 1 379 ? 97.491 240.782 146.851 1.00 61.12 379 LYS A CA 1
ATOM 2832 C C . LYS A 1 379 ? 96.561 241.106 145.674 1.00 60.15 379 LYS A C 1
ATOM 2833 O O . LYS A 1 379 ? 96.206 242.263 145.472 1.00 63.35 379 LYS A O 1
ATOM 2839 N N . ASN A 1 380 ? 96.172 240.097 144.898 1.00 58.79 380 ASN A N 1
ATOM 2840 C CA . ASN A 1 380 ? 95.393 240.302 143.670 1.00 59.45 380 ASN A CA 1
ATOM 2841 C C . ASN A 1 380 ? 96.015 241.312 142.699 1.00 57.49 380 ASN A C 1
ATOM 2842 O O . ASN A 1 380 ? 95.303 241.997 141.971 1.00 56.85 380 ASN A O 1
ATOM 2847 N N . THR A 1 381 ? 97.346 241.375 142.685 1.00 56.18 381 THR A N 1
ATOM 2848 C CA . THR A 1 381 ? 98.090 242.201 141.744 1.00 52.22 381 THR A CA 1
ATOM 2849 C C . THR A 1 381 ? 97.673 241.875 140.313 1.00 51.14 381 THR A C 1
ATOM 2850 O O . THR A 1 381 ? 97.440 242.778 139.509 1.00 50.56 381 THR A O 1
ATOM 2854 N N . LEU A 1 382 ? 97.582 240.582 140.009 1.00 50.96 382 LEU A N 1
ATOM 2855 C CA . LEU A 1 382 ? 97.098 240.120 138.715 1.00 51.82 382 LEU A CA 1
ATOM 2856 C C . LEU A 1 382 ? 95.582 240.021 138.736 1.00 52.38 382 LEU A C 1
ATOM 2857 O O . LEU A 1 382 ? 95.012 239.578 139.726 1.00 54.79 382 LEU A O 1
ATOM 2862 N N . PRO A 1 383 ? 94.918 240.418 137.640 1.00 52.55 383 PRO A N 1
ATOM 2863 C CA . PRO A 1 383 ? 95.517 240.987 136.434 1.00 51.99 383 PRO A CA 1
ATOM 2864 C C . PRO A 1 383 ? 95.889 242.436 136.670 1.00 51.14 383 PRO A C 1
ATOM 2865 O O . PRO A 1 383 ? 95.251 243.101 137.492 1.00 47.73 383 PRO A O 1
ATOM 2869 N N . ILE A 1 384 ? 96.932 242.903 135.983 1.00 52.60 384 ILE A N 1
ATOM 2870 C CA . ILE A 1 384 ? 97.356 244.301 136.099 1.00 53.23 384 ILE A CA 1
ATOM 2871 C C . ILE A 1 384 ? 96.614 245.148 135.074 1.00 53.74 384 ILE A C 1
ATOM 2872 O O . ILE A 1 384 ? 96.355 244.710 133.945 1.00 54.40 384 ILE A O 1
ATOM 2877 N N . ARG A 1 385 ? 96.244 246.351 135.492 1.00 54.95 385 ARG A N 1
ATOM 2878 C CA . ARG A 1 385 ? 95.518 247.277 134.636 1.00 56.86 385 ARG A CA 1
ATOM 2879 C C . ARG A 1 385 ? 96.168 248.634 134.811 1.00 57.77 385 ARG A C 1
ATOM 2880 O O . ARG A 1 385 ? 95.566 249.545 135.390 1.00 58.66 385 ARG A O 1
ATOM 2888 N N . PRO A 1 386 ? 97.415 248.770 134.328 1.00 57.70 386 PRO A N 1
ATOM 2889 C CA . PRO A 1 386 ? 98.136 250.029 134.499 1.00 57.13 386 PRO A CA 1
ATOM 2890 C C . PRO A 1 386 ? 97.526 251.169 133.692 1.00 54.82 386 PRO A C 1
ATOM 2891 O O . PRO A 1 386 ? 96.828 250.939 132.702 1.00 50.42 386 PRO A O 1
ATOM 2895 N N . ALA A 1 387 ? 97.783 252.389 134.138 1.00 58.15 387 ALA A N 1
ATOM 2896 C CA . ALA A 1 387 ? 97.436 253.576 133.371 1.00 60.65 387 ALA A CA 1
ATOM 2897 C C . ALA A 1 387 ? 98.549 253.827 132.359 1.00 62.73 387 ALA A C 1
ATOM 2898 O O . ALA A 1 387 ? 99.725 253.576 132.640 1.00 60.10 387 ALA A O 1
ATOM 2900 N N . GLN A 1 388 ? 98.172 254.331 131.187 1.00 65.10 388 GLN A N 1
ATOM 2901 C CA . GLN A 1 388 ? 99.112 254.581 130.091 1.00 64.66 388 GLN A CA 1
ATOM 2902 C C . GLN A 1 388 ? 100.415 255.233 130.550 1.00 63.44 388 GLN A C 1
ATOM 2903 O O . GLN A 1 388 ? 101.496 254.886 130.073 1.00 63.62 388 GLN A O 1
ATOM 2909 N N . THR A 1 389 ? 100.296 256.173 131.483 1.00 64.21 389 THR A N 1
ATOM 2910 C CA . THR A 1 389 ? 101.431 256.949 131.981 1.00 63.83 389 THR A CA 1
ATOM 2911 C C . THR A 1 389 ? 102.219 256.280 133.115 1.00 62.70 389 THR A C 1
ATOM 2912 O O . THR A 1 389 ? 103.213 256.842 133.579 1.00 62.58 389 THR A O 1
ATOM 2916 N N . ASP A 1 390 ? 101.774 255.109 133.575 1.00 60.31 390 ASP A N 1
ATOM 2917 C CA . ASP A 1 390 ? 102.529 254.336 134.559 1.00 58.49 390 ASP A CA 1
ATOM 2918 C C . ASP A 1 390 ? 103.830 253.820 133.951 1.00 56.85 390 ASP A C 1
ATOM 2919 O O . ASP A 1 390 ? 103.891 253.498 132.766 1.00 52.20 390 ASP A O 1
ATOM 2924 N N . LYS A 1 391 ? 104.864 253.739 134.778 1.00 58.52 391 LYS A N 1
ATOM 2925 C CA . LYS A 1 391 ? 106.158 253.229 134.352 1.00 63.07 391 LYS A CA 1
ATOM 2926 C C . LYS A 1 391 ? 106.256 251.757 134.751 1.00 60.00 391 LYS A C 1
ATOM 2927 O O . LYS A 1 391 ? 106.140 251.423 135.934 1.00 58.89 391 LYS A O 1
ATOM 2933 N N . ILE A 1 392 ? 106.449 250.888 133.759 1.00 55.62 392 ILE A N 1
ATOM 2934 C CA . ILE A 1 392 ? 106.668 249.468 133.999 1.00 55.52 392 ILE A CA 1
ATOM 2935 C C . ILE A 1 392 ? 108.144 249.119 133.803 1.00 54.02 392 ILE A C 1
ATOM 2936 O O . ILE A 1 392 ? 108.716 249.390 132.744 1.00 54.54 392 ILE A O 1
ATOM 2941 N N . LEU A 1 393 ? 108.750 248.505 134.816 1.00 51.16 393 LEU A N 1
ATOM 2942 C CA . LEU A 1 393 ? 110.131 248.023 134.711 1.00 49.04 393 LEU A CA 1
ATOM 2943 C C . LEU A 1 393 ? 110.156 246.514 134.484 1.00 47.68 393 LEU A C 1
ATOM 2944 O O . LEU A 1 393 ? 109.741 245.745 135.351 1.00 46.58 393 LEU A O 1
ATOM 2949 N N . PHE A 1 394 ? 110.639 246.096 133.318 1.00 45.75 394 PHE A N 1
ATOM 2950 C CA . PHE A 1 394 ? 110.757 244.679 133.009 1.00 46.35 394 PHE A CA 1
ATOM 2951 C C . PHE A 1 394 ? 112.219 244.254 133.103 1.00 46.26 394 PHE A C 1
ATOM 2952 O O . PHE A 1 394 ? 113.043 244.659 132.284 1.00 44.32 394 PHE A O 1
ATOM 2960 N N . LEU A 1 395 ? 112.523 243.442 134.114 1.00 47.84 395 LEU A N 1
ATOM 2961 C CA . LEU A 1 395 ? 113.864 242.903 134.326 1.00 47.83 395 LEU A CA 1
ATOM 2962 C C . LEU A 1 395 ? 113.878 241.438 133.919 1.00 49.09 395 LEU A C 1
ATOM 2963 O O . LEU A 1 395 ? 113.106 240.646 134.453 1.00 49.61 395 LEU A O 1
ATOM 2968 N N . ALA A 1 396 ? 114.747 241.087 132.971 1.00 50.10 396 ALA A N 1
ATOM 2969 C CA . ALA A 1 396 ? 114.879 239.711 132.486 1.00 50.66 396 ALA A CA 1
ATOM 2970 C C . ALA A 1 396 ? 116.276 239.177 132.770 1.00 52.39 396 ALA A C 1
ATOM 2971 O O . ALA A 1 396 ? 117.252 239.897 132.615 1.00 55.42 396 ALA A O 1
ATOM 2973 N N . ALA A 1 397 ? 116.371 237.916 133.179 1.00 54.60 397 ALA A N 1
ATOM 2974 C CA . ALA A 1 397 ? 117.664 237.277 133.453 1.00 55.88 397 ALA A CA 1
ATOM 2975 C C . ALA A 1 397 ? 118.418 236.945 132.165 1.00 56.71 397 ALA A C 1
ATOM 2976 O O . ALA A 1 397 ? 117.805 236.695 131.130 1.00 56.37 397 ALA A O 1
ATOM 2978 N N . HIS A 1 398 ? 119.749 236.944 132.238 1.00 60.05 398 HIS A N 1
ATOM 2979 C CA . HIS A 1 398 ? 120.594 236.548 131.104 1.00 59.58 398 HIS A CA 1
ATOM 2980 C C . HIS A 1 398 ? 120.546 235.035 130.927 1.00 60.20 398 HIS A C 1
ATOM 2981 O O . HIS A 1 398 ? 120.394 234.300 131.897 1.00 56.20 398 HIS A O 1
ATOM 2983 N N . VAL A 1 399 ? 120.738 234.542 129.730 1.00 67.18 399 VAL A N 1
ATOM 2984 C CA . VAL A 1 399 ? 120.743 233.121 129.565 1.00 71.21 399 VAL A CA 1
ATOM 2985 C C . VAL A 1 399 ? 122.187 232.659 129.484 1.00 78.98 399 VAL A C 1
ATOM 2986 O O . VAL A 1 399 ? 123.055 233.406 129.096 1.00 83.55 399 VAL A O 1
ATOM 2990 N N . PRO A 1 400 ? 122.436 231.431 129.893 1.00 85.03 400 PRO A N 1
ATOM 2991 C CA . PRO A 1 400 ? 123.794 230.936 130.084 1.00 84.42 400 PRO A CA 1
ATOM 2992 C C . PRO A 1 400 ? 124.553 230.887 128.759 1.00 83.54 400 PRO A C 1
ATOM 2993 O O . PRO A 1 400 ? 123.989 231.212 127.712 1.00 79.12 400 PRO A O 1
ATOM 2997 N N . GLU A 1 408 ? 116.912 232.371 121.704 1.00 80.39 408 GLU A N 1
ATOM 2998 C CA . GLU A 1 408 ? 117.890 231.534 122.379 1.00 81.67 408 GLU A CA 1
ATOM 2999 C C . GLU A 1 408 ? 118.994 232.373 123.004 1.00 83.69 408 GLU A C 1
ATOM 3000 O O . GLU A 1 408 ? 119.399 232.159 124.131 1.00 85.12 408 GLU A O 1
ATOM 3006 N N . LYS A 1 409 ? 119.439 233.395 122.286 1.00 82.33 409 LYS A N 1
ATOM 3007 C CA . LYS A 1 409 ? 120.453 234.289 122.819 1.00 81.54 409 LYS A CA 1
ATOM 3008 C C . LYS A 1 409 ? 119.852 235.326 123.740 1.00 80.52 409 LYS A C 1
ATOM 3009 O O . LYS A 1 409 ? 120.307 235.505 124.859 1.00 79.50 409 LYS A O 1
ATOM 3015 N N . GLU A 1 410 ? 118.795 235.969 123.284 1.00 77.65 410 GLU A N 1
ATOM 3016 C CA . GLU A 1 410 ? 118.055 236.860 124.130 1.00 73.19 410 GLU A CA 1
ATOM 3017 C C . GLU A 1 410 ? 116.662 236.349 124.111 1.00 68.71 410 GLU A C 1
ATOM 3018 O O . GLU A 1 410 ? 115.865 236.768 123.318 1.00 67.06 410 GLU A O 1
ATOM 3024 N N . PRO A 1 411 ? 116.395 235.361 125.063 1.00 65.49 411 PRO A N 1
ATOM 3025 C CA . PRO A 1 411 ? 115.124 234.675 124.846 1.00 64.15 411 PRO A CA 1
ATOM 3026 C C . PRO A 1 411 ? 113.954 235.396 125.448 1.00 61.02 411 PRO A C 1
ATOM 3027 O O . PRO A 1 411 ? 112.822 235.077 125.169 1.00 57.60 411 PRO A O 1
ATOM 3031 N N . PHE A 1 412 ? 114.240 236.442 126.196 1.00 57.41 412 PHE A N 1
ATOM 3032 C CA . PHE A 1 412 ? 113.225 237.213 126.867 1.00 54.47 412 PHE A CA 1
ATOM 3033 C C . PHE A 1 412 ? 112.796 238.405 126.063 1.00 53.49 412 PHE A C 1
ATOM 3034 O O . PHE A 1 412 ? 112.035 239.207 126.506 1.00 55.31 412 PHE A O 1
ATOM 3042 N N . ASN A 1 413 ? 113.321 238.524 124.880 1.00 51.63 413 ASN A N 1
ATOM 3043 C CA . ASN A 1 413 ? 112.909 239.569 123.938 1.00 51.46 413 ASN A CA 1
ATOM 3044 C C . ASN A 1 413 ? 111.486 239.416 123.432 1.00 52.59 413 ASN A C 1
ATOM 3045 O O . ASN A 1 413 ? 110.810 240.415 123.178 1.00 54.57 413 ASN A O 1
ATOM 3050 N N . SER A 1 414 ? 111.052 238.174 123.226 1.00 51.24 414 SER A N 1
ATOM 3051 C CA . SER A 1 414 ? 109.670 237.910 122.841 1.00 48.80 414 SER A CA 1
ATOM 3052 C C . SER A 1 414 ? 108.731 238.375 123.958 1.00 48.27 414 SER A C 1
ATOM 3053 O O . SER A 1 414 ? 107.688 238.973 123.698 1.00 48.16 414 SER A O 1
ATOM 3056 N N . PHE A 1 415 ? 109.114 238.112 125.203 1.00 46.63 415 PHE A N 1
ATOM 3057 C CA . PHE A 1 415 ? 108.385 238.639 126.347 1.00 45.79 415 PHE A CA 1
ATOM 3058 C C . PHE A 1 415 ? 108.269 240.151 126.167 1.00 45.89 415 PHE A C 1
ATOM 3059 O O . PHE A 1 415 ? 107.175 240.700 126.235 1.00 44.79 415 PHE A O 1
ATOM 3067 N N . HIS A 1 416 ? 109.402 240.802 125.906 1.00 48.35 416 HIS A N 1
ATOM 3068 C CA . HIS A 1 416 ? 109.460 242.253 125.691 1.00 49.41 416 HIS A CA 1
ATOM 3069 C C . HIS A 1 416 ? 108.506 242.699 124.598 1.00 46.54 416 HIS A C 1
ATOM 3070 O O . HIS A 1 416 ? 107.711 243.607 124.802 1.00 46.40 416 HIS A O 1
ATOM 3077 N N . ALA A 1 417 ? 108.589 242.048 123.444 1.00 46.38 417 ALA A N 1
ATOM 3078 C CA . ALA A 1 417 ? 107.678 242.316 122.325 1.00 46.62 417 ALA A CA 1
ATOM 3079 C C . ALA A 1 417 ? 106.213 242.255 122.750 1.00 48.33 417 ALA A C 1
ATOM 3080 O O . ALA A 1 417 ? 105.418 243.138 122.420 1.00 47.08 417 ALA A O 1
ATOM 3082 N N . SER A 1 418 ? 105.865 241.227 123.482 1.00 50.50 418 SER A N 1
ATOM 3083 C CA . SER A 1 418 ? 104.501 241.019 123.845 1.00 50.99 418 SER A CA 1
ATOM 3084 C C . SER A 1 418 ? 104.033 242.022 124.842 1.00 51.51 418 SER A C 1
ATOM 3085 O O . SER A 1 418 ? 102.881 242.328 124.892 1.00 53.30 418 SER A O 1
ATOM 3088 N N . LEU A 1 419 ? 104.930 242.528 125.651 1.00 52.42 419 LEU A N 1
ATOM 3089 C CA . LEU A 1 419 ? 104.572 243.553 126.609 1.00 54.00 419 LEU A CA 1
ATOM 3090 C C . LEU A 1 419 ? 104.268 244.853 125.914 1.00 53.54 419 LEU A C 1
ATOM 3091 O O . LEU A 1 419 ? 103.435 245.613 126.322 1.00 53.44 419 LEU A O 1
ATOM 3096 N N . LEU A 1 420 ? 105.015 245.107 124.873 1.00 51.82 420 LEU A N 1
ATOM 3097 C CA . LEU A 1 420 ? 104.876 246.311 124.036 1.00 51.00 420 LEU A CA 1
ATOM 3098 C C . LEU A 1 420 ? 103.498 246.449 123.386 1.00 49.31 420 LEU A C 1
ATOM 3099 O O . LEU A 1 420 ? 103.001 247.566 123.229 1.00 49.60 420 LEU A O 1
ATOM 3104 N N . LYS A 1 421 ? 102.888 245.333 122.995 1.00 48.46 421 LYS A N 1
ATOM 3105 C CA . LYS A 1 421 ? 101.547 245.376 122.402 1.00 48.45 421 LYS A CA 1
ATOM 3106 C C . LYS A 1 421 ? 100.513 245.963 123.385 1.00 49.50 421 LYS A C 1
ATOM 3107 O O . LYS A 1 421 ? 99.546 246.599 122.956 1.00 52.70 421 LYS A O 1
ATOM 3109 N N . ARG A 1 422 ? 100.736 245.781 124.689 1.00 48.39 422 ARG A N 1
ATOM 3110 C CA . ARG A 1 422 ? 99.811 246.268 125.719 1.00 48.36 422 ARG A CA 1
ATOM 3111 C C . ARG A 1 422 ? 100.214 247.601 126.347 1.00 49.37 422 ARG A C 1
ATOM 3112 O O . ARG A 1 422 ? 99.346 248.350 126.796 1.00 51.89 422 ARG A O 1
ATOM 3120 N N . HIS A 1 423 ? 101.511 247.892 126.418 1.00 49.75 423 HIS A N 1
ATOM 3121 C CA . HIS A 1 423 ? 101.977 249.026 127.222 1.00 50.03 423 HIS A CA 1
ATOM 3122 C C . HIS A 1 423 ? 103.389 249.482 126.832 1.00 51.57 423 HIS A C 1
ATOM 3123 O O . HIS A 1 423 ? 104.359 248.731 126.971 1.00 53.05 423 HIS A O 1
ATOM 3130 N N . THR A 1 424 ? 103.490 250.727 126.368 1.00 52.34 424 THR A N 1
ATOM 3131 C CA . THR A 1 424 ? 104.708 251.235 125.738 1.00 52.55 424 THR A CA 1
ATOM 3132 C C . THR A 1 424 ? 105.652 251.937 126.707 1.00 51.03 424 THR A C 1
ATOM 3133 O O . THR A 1 424 ? 106.859 251.972 126.473 1.00 49.83 424 THR A O 1
ATOM 3137 N N . ASN A 1 425 ? 105.112 252.505 127.781 1.00 50.48 425 ASN A N 1
ATOM 3138 C CA . ASN A 1 425 ? 105.939 253.168 128.786 1.00 51.75 425 ASN A CA 1
ATOM 3139 C C . ASN A 1 425 ? 106.678 252.087 129.591 1.00 52.52 425 ASN A C 1
ATOM 3140 O O . ASN A 1 425 ? 106.324 251.763 130.730 1.00 53.80 425 ASN A O 1
ATOM 3145 N N . LEU A 1 426 ? 107.720 251.542 128.970 1.00 51.16 426 LEU A N 1
ATOM 3146 C CA . LEU A 1 426 ? 108.313 250.289 129.396 1.00 52.46 426 LEU A CA 1
ATOM 3147 C C . LEU A 1 426 ? 109.835 250.334 129.307 1.00 51.92 426 LEU A C 1
ATOM 3148 O O . LEU A 1 426 ? 110.381 250.807 128.311 1.00 51.88 426 LEU A O 1
ATOM 3153 N N . GLU A 1 427 ? 110.509 249.833 130.344 1.00 50.21 427 GLU A N 1
ATOM 3154 C CA . GLU A 1 427 ? 111.964 249.682 130.331 1.00 51.24 427 GLU A CA 1
ATOM 3155 C C . GLU A 1 427 ? 112.362 248.208 130.417 1.00 53.26 427 GLU A C 1
ATOM 3156 O O . GLU A 1 427 ? 111.965 247.502 131.348 1.00 56.28 427 GLU A O 1
ATOM 3162 N N . TYR A 1 428 ? 113.207 247.783 129.514 1.00 52.72 428 TYR A N 1
ATOM 3163 C CA . TYR A 1 428 ? 113.580 246.410 129.451 1.00 52.19 428 TYR A CA 1
ATOM 3164 C C . TYR A 1 428 ? 115.057 246.319 129.678 1.00 52.77 428 TYR A C 1
ATOM 3165 O O . TYR A 1 428 ? 115.845 246.857 128.944 1.00 54.61 428 TYR A O 1
ATOM 3174 N N . ILE A 1 429 ? 115.412 245.648 130.745 1.00 51.59 429 ILE A N 1
ATOM 3175 C CA . ILE A 1 429 ? 116.800 245.442 131.152 1.00 51.44 429 ILE A CA 1
ATOM 3176 C C . ILE A 1 429 ? 117.052 243.963 131.342 1.00 50.56 429 ILE A C 1
ATOM 3177 O O . ILE A 1 429 ? 116.289 243.284 132.025 1.00 51.23 429 ILE A O 1
ATOM 3182 N N . ILE A 1 430 ? 118.138 243.475 130.758 1.00 50.85 430 ILE A N 1
ATOM 3183 C CA . ILE A 1 430 ? 118.587 242.105 130.982 1.00 49.93 430 ILE A CA 1
ATOM 3184 C C . ILE A 1 430 ? 119.665 242.115 132.077 1.00 52.55 430 ILE A C 1
ATOM 3185 O O . ILE A 1 430 ? 120.805 242.512 131.841 1.00 52.60 430 ILE A O 1
ATOM 3190 N N . TYR A 1 431 ? 119.277 241.699 133.280 1.00 56.55 431 TYR A N 1
ATOM 3191 C CA . TYR A 1 431 ? 120.162 241.716 134.448 1.00 59.45 431 TYR A CA 1
ATOM 3192 C C . TYR A 1 431 ? 120.995 240.440 134.534 1.00 64.16 431 TYR A C 1
ATOM 3193 O O . TYR A 1 431 ? 120.546 239.363 134.139 1.00 66.99 431 TYR A O 1
ATOM 3202 N N . ASN A 1 432 ? 122.209 240.581 135.057 1.00 70.58 432 ASN A N 1
ATOM 3203 C CA . ASN A 1 432 ? 123.133 239.464 135.269 1.00 74.60 432 ASN A CA 1
ATOM 3204 C C . ASN A 1 432 ? 123.936 239.717 136.553 1.00 76.24 432 ASN A C 1
ATOM 3205 O O . ASN A 1 432 ? 123.640 240.668 137.283 1.00 75.24 432 ASN A O 1
ATOM 3210 N N . GLU A 1 433 ? 124.924 238.869 136.840 1.00 78.74 433 GLU A N 1
ATOM 3211 C CA . GLU A 1 433 ? 125.745 239.001 138.058 1.00 77.92 433 GLU A CA 1
ATOM 3212 C C . GLU A 1 433 ? 126.427 240.364 138.159 1.00 77.20 433 GLU A C 1
ATOM 3213 O O . GLU A 1 433 ? 126.482 240.957 139.235 1.00 74.87 433 GLU A O 1
ATOM 3219 N N . GLU A 1 434 ? 126.937 240.849 137.029 1.00 79.21 434 GLU A N 1
ATOM 3220 C CA . GLU A 1 434 ? 127.692 242.107 136.979 1.00 79.74 434 GLU A CA 1
ATOM 3221 C C . GLU A 1 434 ? 126.803 243.349 137.075 1.00 76.95 434 GLU A C 1
ATOM 3222 O O . GLU A 1 434 ? 127.270 244.402 137.503 1.00 78.54 434 GLU A O 1
ATOM 3228 N N . THR A 1 435 ? 125.538 243.226 136.676 1.00 72.69 435 THR A N 1
ATOM 3229 C CA . THR A 1 435 ? 124.628 244.369 136.582 1.00 70.90 435 THR A CA 1
ATOM 3230 C C . THR A 1 435 ? 124.690 245.269 137.820 1.00 70.88 435 THR A C 1
ATOM 3231 O O . THR A 1 435 ? 124.459 244.807 138.938 1.00 68.87 435 THR A O 1
ATOM 3235 N N . PRO A 1 436 ? 125.025 246.559 137.621 1.00 71.66 436 PRO A N 1
ATOM 3236 C CA . PRO A 1 436 ? 125.008 247.544 138.701 1.00 70.16 436 PRO A CA 1
ATOM 3237 C C . PRO A 1 436 ? 123.675 247.609 139.437 1.00 69.58 436 PRO A C 1
ATOM 3238 O O . PRO A 1 436 ? 122.644 247.238 138.882 1.00 71.04 436 PRO A O 1
ATOM 3242 N N . ASP A 1 437 ? 123.711 248.098 140.672 1.00 69.20 437 ASP A N 1
ATOM 3243 C CA . ASP A 1 437 ? 122.541 248.125 141.549 1.00 68.00 437 ASP A CA 1
ATOM 3244 C C . ASP A 1 437 ? 121.365 248.919 140.953 1.00 70.33 437 ASP A C 1
ATOM 3245 O O . ASP A 1 437 ? 121.506 250.089 140.599 1.00 71.84 437 ASP A O 1
ATOM 3250 N N . LEU A 1 438 ? 120.205 248.270 140.873 1.00 70.30 438 LEU A N 1
ATOM 3251 C CA . LEU A 1 438 ? 119.025 248.828 140.218 1.00 69.95 438 LEU A CA 1
ATOM 3252 C C . LEU A 1 438 ? 117.949 249.282 141.201 1.00 71.28 438 LEU A C 1
ATOM 3253 O O . LEU A 1 438 ? 116.837 249.620 140.791 1.00 71.20 438 LEU A O 1
ATOM 3258 N N . SER A 1 439 ? 118.280 249.303 142.490 1.00 72.60 439 SER A N 1
ATOM 3259 C CA . SER A 1 439 ? 117.325 249.686 143.529 1.00 74.27 439 SER A CA 1
ATOM 3260 C C . SER A 1 439 ? 116.450 250.858 143.105 1.00 75.48 439 SER A C 1
ATOM 3261 O O . SER A 1 439 ? 115.230 250.740 143.085 1.00 80.17 439 SER A O 1
ATOM 3264 N N . GLN A 1 440 ? 117.084 251.969 142.739 1.00 79.13 440 GLN A N 1
ATOM 3265 C CA . GLN A 1 440 ? 116.381 253.230 142.453 1.00 79.75 440 GLN A CA 1
ATOM 3266 C C . GLN A 1 440 ? 115.308 253.105 141.368 1.00 74.88 440 GLN A C 1
ATOM 3267 O O . GLN A 1 440 ? 114.257 253.736 141.455 1.00 71.42 440 GLN A O 1
ATOM 3273 N N . LYS A 1 441 ? 115.570 252.281 140.360 1.00 73.59 441 LYS A N 1
ATOM 3274 C CA . LYS A 1 441 ? 114.610 252.067 139.275 1.00 73.36 441 LYS A CA 1
ATOM 3275 C C . LYS A 1 441 ? 113.407 251.279 139.793 1.00 72.50 441 LYS A C 1
ATOM 3276 O O . LYS A 1 441 ? 112.263 251.557 139.427 1.00 73.59 441 LYS A O 1
ATOM 3282 N N . ILE A 1 442 ? 113.681 250.313 140.664 1.00 69.81 442 ILE A N 1
ATOM 3283 C CA . ILE A 1 442 ? 112.657 249.439 141.226 1.00 69.12 442 ILE A CA 1
ATOM 3284 C C . ILE A 1 442 ? 111.670 250.196 142.117 1.00 70.31 442 ILE A C 1
ATOM 3285 O O . ILE A 1 442 ? 110.466 249.938 142.067 1.00 73.86 442 ILE A O 1
ATOM 3290 N N . GLN A 1 443 ? 112.174 251.136 142.911 1.00 72.62 443 GLN A N 1
ATOM 3291 C CA . GLN A 1 443 ? 111.320 251.905 143.833 1.00 75.39 443 GLN A CA 1
ATOM 3292 C C . GLN A 1 443 ? 110.491 252.929 143.060 1.00 73.97 443 GLN A C 1
ATOM 3293 O O . GLN A 1 443 ? 109.349 253.208 143.416 1.00 72.08 443 GLN A O 1
ATOM 3299 N N . GLU A 1 444 ? 111.079 253.487 142.006 1.00 74.91 444 GLU A N 1
ATOM 3300 C CA . GLU A 1 444 ? 110.434 254.540 141.222 1.00 75.81 444 GLU A CA 1
ATOM 3301 C C . GLU A 1 444 ? 109.343 254.010 140.294 1.00 72.46 444 GLU A C 1
ATOM 3302 O O . GLU A 1 444 ? 108.324 254.669 140.099 1.00 71.31 444 GLU A O 1
ATOM 3308 N N . ALA A 1 445 ? 109.554 252.826 139.724 1.00 71.05 445 ALA A N 1
ATOM 3309 C CA . ALA A 1 445 ? 108.574 252.232 138.811 1.00 67.71 445 ALA A CA 1
ATOM 3310 C C . ALA A 1 445 ? 107.247 251.974 139.509 1.00 63.83 445 ALA A C 1
ATOM 3311 O O . ALA A 1 445 ? 107.202 251.732 140.713 1.00 63.70 445 ALA A O 1
ATOM 3313 N N . ASP A 1 446 ? 106.168 252.028 138.741 1.00 62.11 446 ASP A N 1
ATOM 3314 C CA . ASP A 1 446 ? 104.838 251.743 139.273 1.00 64.30 446 ASP A CA 1
ATOM 3315 C C . ASP A 1 446 ? 104.571 250.239 139.281 1.00 61.15 446 ASP A C 1
ATOM 3316 O O . ASP A 1 446 ? 103.819 249.737 140.120 1.00 60.31 446 ASP A O 1
ATOM 3321 N N . TRP A 1 447 ? 105.181 249.531 138.333 1.00 58.93 447 TRP A N 1
ATOM 3322 C CA . TRP A 1 447 ? 105.080 248.078 138.253 1.00 58.49 447 TRP A CA 1
ATOM 3323 C C . TRP A 1 447 ? 106.432 247.495 137.849 1.00 56.34 447 TRP A C 1
ATOM 3324 O O . TRP A 1 447 ? 107.065 247.975 136.904 1.00 55.56 447 TRP A O 1
ATOM 3335 N N . VAL A 1 448 ? 106.868 246.465 138.571 1.00 54.66 448 VAL A N 1
ATOM 3336 C CA . VAL A 1 448 ? 108.097 245.744 138.249 1.00 52.60 448 VAL A CA 1
ATOM 3337 C C . VAL A 1 448 ? 107.743 244.316 137.858 1.00 50.93 448 VAL A C 1
ATOM 3338 O O . VAL A 1 448 ? 107.052 243.625 138.598 1.00 50.55 448 VAL A O 1
ATOM 3342 N N . ILE A 1 449 ? 108.205 243.886 136.689 1.00 50.13 449 ILE A N 1
ATOM 3343 C CA . ILE A 1 449 ? 108.016 242.511 136.240 1.00 50.42 449 ILE A CA 1
ATOM 3344 C C . ILE A 1 449 ? 109.392 241.883 136.079 1.00 51.28 449 ILE A C 1
ATOM 3345 O O . ILE A 1 449 ? 110.228 242.389 135.328 1.00 52.59 449 ILE A O 1
ATOM 3350 N N . ILE A 1 450 ? 109.627 240.779 136.780 1.00 50.73 450 ILE A N 1
ATOM 3351 C CA . ILE A 1 450 ? 110.914 240.103 136.708 1.00 49.58 450 ILE A CA 1
ATOM 3352 C C . ILE A 1 450 ? 110.765 238.762 136.004 1.00 48.70 450 ILE A C 1
ATOM 3353 O O . ILE A 1 450 ? 109.837 238.003 136.281 1.00 48.88 450 ILE A O 1
ATOM 3358 N N . GLY A 1 451 ? 111.677 238.502 135.072 1.00 48.48 451 GLY A N 1
ATOM 3359 C CA . GLY A 1 451 ? 111.707 237.261 134.318 1.00 48.02 451 GLY A CA 1
ATOM 3360 C C . GLY A 1 451 ? 112.819 236.393 134.859 1.00 49.51 451 GLY A C 1
ATOM 3361 O O . GLY A 1 451 ? 114.002 236.713 134.696 1.00 51.12 451 GLY A O 1
ATOM 3362 N N . THR A 1 452 ? 112.449 235.308 135.533 1.00 49.59 452 THR A N 1
ATOM 3363 C CA . THR A 1 452 ? 113.428 234.322 135.977 1.00 47.77 452 THR A CA 1
ATOM 3364 C C . THR A 1 452 ? 113.464 233.159 135.000 1.00 46.96 452 THR A C 1
ATOM 3365 O O . THR A 1 452 ? 112.466 232.833 134.365 1.00 45.88 452 THR A O 1
ATOM 3369 N N . ALA A 1 453 ? 114.643 232.567 134.872 1.00 48.60 453 ALA A N 1
ATOM 3370 C CA . ALA A 1 453 ? 114.851 231.376 134.074 1.00 49.36 453 ALA A CA 1
ATOM 3371 C C . ALA A 1 453 ? 115.751 230.471 134.904 1.00 51.48 453 ALA A C 1
ATOM 3372 O O . ALA A 1 453 ? 116.965 230.682 134.964 1.00 52.95 453 ALA A O 1
ATOM 3374 N N . ASN A 1 454 ? 115.135 229.493 135.571 1.00 53.28 454 ASN A N 1
ATOM 3375 C CA . ASN A 1 454 ? 115.828 228.583 136.492 1.00 52.16 454 ASN A CA 1
ATOM 3376 C C . ASN A 1 454 ? 116.659 229.324 137.545 1.00 53.03 454 ASN A C 1
ATOM 3377 O O . ASN A 1 454 ? 117.847 229.049 137.730 1.00 52.90 454 ASN A O 1
ATOM 3382 N N . ALA A 1 455 ? 116.023 230.277 138.226 1.00 53.14 455 ALA A N 1
ATOM 3383 C CA . ALA A 1 455 ? 116.639 230.967 139.357 1.00 52.98 455 ALA A CA 1
ATOM 3384 C C . ALA A 1 455 ? 117.177 229.963 140.378 1.00 55.71 455 ALA A C 1
ATOM 3385 O O . ALA A 1 455 ? 118.285 230.124 140.881 1.00 55.74 455 ALA A O 1
ATOM 3387 N N . ASN A 1 456 ? 116.406 228.909 140.649 1.00 60.90 456 ASN A N 1
ATOM 3388 C CA . ASN A 1 456 ? 116.832 227.831 141.560 1.00 63.18 456 ASN A CA 1
ATOM 3389 C C . ASN A 1 456 ? 118.119 227.102 141.147 1.00 63.33 456 ASN A C 1
ATOM 3390 O O . ASN A 1 456 ? 118.505 226.127 141.796 1.00 63.36 456 ASN A O 1
ATOM 3395 N N . LEU A 1 457 ? 118.742 227.565 140.056 1.00 62.92 457 LEU A N 1
ATOM 3396 C CA . LEU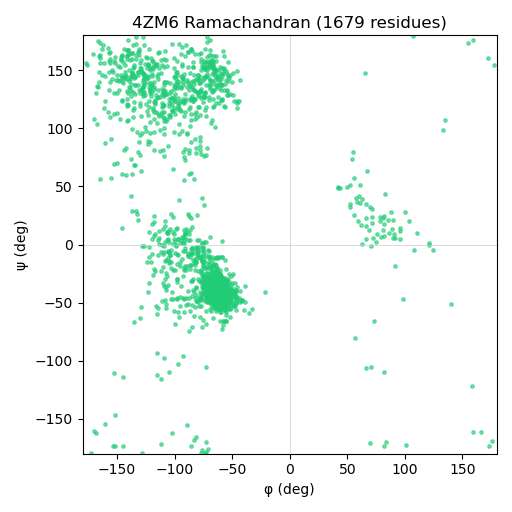 A 1 457 ? 120.054 227.106 139.588 1.00 62.64 457 LEU A CA 1
ATOM 3397 C C . LEU A 1 457 ? 121.047 228.256 139.331 1.00 61.88 457 LEU A C 1
ATOM 3398 O O . LEU A 1 457 ? 122.188 227.998 138.958 1.00 62.08 457 LEU A O 1
ATOM 3403 N N . TYR A 1 458 ? 120.621 229.510 139.525 1.00 63.93 458 TYR A N 1
ATOM 3404 C CA . TYR A 1 458 ? 121.421 230.701 139.176 1.00 61.14 458 TYR A CA 1
ATOM 3405 C C . TYR A 1 458 ? 121.207 231.829 140.195 1.00 60.50 458 TYR A C 1
ATOM 3406 O O . TYR A 1 458 ? 120.429 232.752 139.946 1.00 59.28 458 TYR A O 1
ATOM 3415 N N . PRO A 1 459 ? 121.912 231.765 141.341 1.00 59.96 459 PRO A N 1
ATOM 3416 C CA . PRO A 1 459 ? 121.788 232.661 142.503 1.00 57.73 459 PRO A CA 1
ATOM 3417 C C . PRO A 1 459 ? 121.562 234.154 142.237 1.00 55.01 459 PRO A C 1
ATOM 3418 O O . PRO A 1 459 ? 120.858 234.805 143.014 1.00 52.29 459 PRO A O 1
ATOM 3422 N N . PHE A 1 460 ? 122.153 234.709 141.180 1.00 54.33 460 PHE A N 1
ATOM 3423 C CA . PHE A 1 460 ? 121.994 236.154 140.922 1.00 54.69 460 PHE A CA 1
ATOM 3424 C C . PHE A 1 460 ? 120.526 236.545 140.718 1.00 53.66 460 PHE A C 1
ATOM 3425 O O . PHE A 1 460 ? 120.113 237.645 141.098 1.00 52.92 460 PHE A O 1
ATOM 3433 N N . GLN A 1 461 ? 119.748 235.618 140.157 1.00 51.67 461 GLN A N 1
ATOM 3434 C CA . GLN A 1 461 ? 118.316 235.807 139.952 1.00 49.98 461 GLN A CA 1
ATOM 3435 C C . GLN A 1 461 ? 117.548 235.820 141.269 1.00 48.67 461 GLN A C 1
ATOM 3436 O O . GLN A 1 461 ? 116.625 236.615 141.448 1.00 46.28 461 GLN A O 1
ATOM 3442 N N . VAL A 1 462 ? 117.923 234.935 142.186 1.00 49.07 462 VAL A N 1
ATOM 3443 C CA . VAL A 1 462 ? 117.264 234.877 143.487 1.00 50.24 462 VAL A CA 1
ATOM 3444 C C . VAL A 1 462 ? 117.477 236.178 144.252 1.00 51.97 462 VAL A C 1
ATOM 3445 O O . VAL A 1 462 ? 116.547 236.678 144.883 1.00 52.45 462 VAL A O 1
ATOM 3449 N N . ARG A 1 463 ? 118.694 236.723 144.185 1.00 54.59 463 ARG A N 1
ATOM 3450 C CA . ARG A 1 463 ? 119.020 237.987 144.857 1.00 54.69 463 ARG A CA 1
ATOM 3451 C C . ARG A 1 463 ? 118.240 239.149 144.241 1.00 52.19 463 ARG A C 1
ATOM 3452 O O . ARG A 1 463 ? 117.656 239.966 144.957 1.00 49.21 463 ARG A O 1
ATOM 3460 N N . MET A 1 464 ? 118.219 239.201 142.912 1.00 51.82 464 MET A N 1
ATOM 3461 C CA . MET A 1 464 ? 117.431 240.195 142.183 1.00 52.42 464 MET A CA 1
ATOM 3462 C C . MET A 1 464 ? 115.971 240.212 142.633 1.00 51.83 464 MET A C 1
ATOM 3463 O O . MET A 1 464 ? 115.415 241.273 142.898 1.00 53.23 464 MET A O 1
ATOM 3468 N N . VAL A 1 465 ? 115.362 239.034 142.721 1.00 51.06 465 VAL A N 1
ATOM 3469 C CA . VAL A 1 465 ? 113.954 238.915 143.091 1.00 51.59 465 VAL A CA 1
ATOM 3470 C C . VAL A 1 465 ? 113.730 239.273 144.564 1.00 52.13 465 VAL A C 1
ATOM 3471 O O . VAL A 1 465 ? 112.751 239.941 144.895 1.00 50.49 465 VAL A O 1
ATOM 3475 N N . GLN A 1 466 ? 114.629 238.820 145.437 1.00 55.20 466 GLN A N 1
ATOM 3476 C CA . GLN A 1 466 ? 114.571 239.148 146.868 1.00 56.30 466 GLN A CA 1
ATOM 3477 C C . GLN A 1 466 ? 114.759 240.637 147.107 1.00 58.44 466 GLN A C 1
ATOM 3478 O O . GLN A 1 466 ? 114.119 241.214 147.989 1.00 58.43 466 GLN A O 1
ATOM 3484 N N . GLN A 1 467 ? 115.658 241.242 146.334 1.00 59.56 467 GLN A N 1
ATOM 3485 C CA . GLN A 1 467 ? 115.891 242.678 146.402 1.00 63.49 467 GLN A CA 1
ATOM 3486 C C . GLN A 1 467 ? 114.614 243.420 146.017 1.00 63.15 467 GLN A C 1
ATOM 3487 O O . GLN A 1 467 ? 114.107 244.234 146.786 1.00 63.51 467 GLN A O 1
ATOM 3493 N N . ALA A 1 468 ? 114.094 243.112 144.831 1.00 63.07 468 ALA A N 1
ATOM 3494 C CA . ALA A 1 468 ? 112.906 243.780 144.299 1.00 64.11 468 ALA A CA 1
ATOM 3495 C C . ALA A 1 468 ? 111.677 243.584 145.185 1.00 65.25 468 ALA A C 1
ATOM 3496 O O . ALA A 1 468 ? 110.835 244.473 145.286 1.00 69.03 468 ALA A O 1
ATOM 3498 N N . GLN A 1 469 ? 111.577 242.421 145.818 1.00 65.36 469 GLN A N 1
ATOM 3499 C CA . GLN A 1 469 ? 110.509 242.146 146.778 1.00 66.85 469 GLN A CA 1
ATOM 3500 C C . GLN A 1 469 ? 110.473 243.195 147.897 1.00 65.84 469 GLN A C 1
ATOM 3501 O O . GLN A 1 469 ? 109.399 243.601 148.334 1.00 66.01 469 GLN A O 1
ATOM 3507 N N . LYS A 1 470 ? 111.647 243.628 148.352 1.00 66.84 470 LYS A N 1
ATOM 3508 C CA . LYS A 1 470 ? 111.743 244.626 149.420 1.00 66.97 470 LYS A CA 1
ATOM 3509 C C . LYS A 1 470 ? 111.360 246.024 148.953 1.00 65.16 470 LYS A C 1
ATOM 3510 O O . LYS A 1 470 ? 110.825 246.805 149.734 1.00 68.43 470 LYS A O 1
ATOM 3516 N N . LEU A 1 471 ? 111.632 246.332 147.686 1.00 62.93 471 LEU A N 1
ATOM 3517 C CA . LEU A 1 471 ? 111.515 247.702 147.174 1.00 63.01 471 LEU A CA 1
ATOM 3518 C C . LEU A 1 471 ? 110.312 247.996 146.265 1.00 62.14 471 LEU A C 1
ATOM 3519 O O . LEU A 1 471 ? 109.777 249.103 146.293 1.00 62.01 471 LEU A O 1
ATOM 3524 N N . ALA A 1 472 ? 109.902 247.026 145.454 1.00 62.07 472 ALA A N 1
ATOM 3525 C CA . ALA A 1 472 ? 108.896 247.270 144.423 1.00 63.86 472 ALA A CA 1
ATOM 3526 C C . ALA A 1 472 ? 107.538 247.630 145.013 1.00 64.98 472 ALA A C 1
ATOM 3527 O O . ALA A 1 472 ? 107.138 247.084 146.040 1.00 67.24 472 ALA A O 1
ATOM 3529 N N . LYS A 1 473 ? 106.842 248.561 144.361 1.00 65.24 473 LYS A N 1
ATOM 3530 C CA . LYS A 1 473 ? 105.469 248.904 144.726 1.00 63.96 473 LYS A CA 1
ATOM 3531 C C . LYS A 1 473 ? 104.542 247.736 144.401 1.00 63.57 473 LYS A C 1
ATOM 3532 O O . LYS A 1 473 ? 103.752 247.306 145.244 1.00 61.07 473 LYS A O 1
ATOM 3534 N N . ARG A 1 474 ? 104.641 247.233 143.169 1.00 63.92 474 ARG A N 1
ATOM 3535 C CA . ARG A 1 474 ? 103.840 246.092 142.721 1.00 62.64 474 ARG A CA 1
ATOM 3536 C C . ARG A 1 474 ? 104.685 245.170 141.839 1.00 60.21 474 ARG A C 1
ATOM 3537 O O . ARG A 1 474 ? 104.993 245.489 140.692 1.00 60.85 474 ARG A O 1
ATOM 3545 N N . LEU A 1 475 ? 105.058 244.024 142.401 1.00 58.22 475 LEU A N 1
ATOM 3546 C CA . LEU A 1 475 ? 105.962 243.076 141.760 1.00 53.75 475 LEU A CA 1
ATOM 3547 C C . LEU A 1 475 ? 105.181 241.894 141.222 1.00 51.58 475 LEU A C 1
ATOM 3548 O O . LEU A 1 475 ? 104.272 241.421 141.880 1.00 52.24 475 LEU A O 1
ATOM 3553 N N . VAL A 1 476 ? 105.527 241.428 140.024 1.00 50.01 476 VAL A N 1
ATOM 3554 C CA . VAL A 1 476 ? 105.059 240.129 139.537 1.00 48.66 476 VAL A CA 1
ATOM 3555 C C . VAL A 1 476 ? 106.279 239.389 138.995 1.00 47.94 476 VAL A C 1
ATOM 3556 O O . VAL A 1 476 ? 107.119 239.984 138.320 1.00 49.16 476 VAL A O 1
ATOM 3560 N N . VAL A 1 477 ? 106.377 238.097 139.301 1.00 46.23 477 VAL A N 1
ATOM 3561 C CA . VAL A 1 477 ? 107.501 237.275 138.860 1.00 43.81 477 VAL A CA 1
ATOM 3562 C C . VAL A 1 477 ? 107.030 236.149 137.936 1.00 42.77 477 VAL A C 1
ATOM 3563 O O . VAL A 1 477 ? 106.205 235.322 138.325 1.00 40.80 477 VAL A O 1
ATOM 3567 N N . ALA A 1 478 ? 107.565 236.129 136.716 1.00 42.49 478 ALA A N 1
ATOM 3568 C CA . ALA A 1 478 ? 107.259 235.089 135.736 1.00 42.20 478 ALA A CA 1
ATOM 3569 C C . ALA A 1 478 ? 108.484 234.215 135.493 1.00 41.83 478 ALA A C 1
ATOM 3570 O O . ALA A 1 478 ? 109.477 234.685 134.929 1.00 42.69 478 ALA A O 1
ATOM 3572 N N . ALA A 1 479 ? 108.410 232.952 135.921 1.00 41.55 479 ALA A N 1
ATOM 3573 C CA . ALA A 1 479 ? 109.462 231.962 135.656 1.00 41.96 479 ALA A CA 1
ATOM 3574 C C . ALA A 1 479 ? 109.169 231.213 134.356 1.00 43.09 479 ALA A C 1
ATOM 3575 O O . ALA A 1 479 ? 108.110 230.603 134.200 1.00 42.99 479 ALA A O 1
ATOM 3577 N N . VAL A 1 480 ? 110.112 231.255 133.423 1.00 44.36 480 VAL A N 1
ATOM 3578 C CA . VAL A 1 480 ? 109.851 230.777 132.069 1.00 45.56 480 VAL A CA 1
ATOM 3579 C C . VAL A 1 480 ? 110.561 229.466 131.719 1.00 47.48 480 VAL A C 1
ATOM 3580 O O . VAL A 1 480 ? 110.337 228.912 130.646 1.00 45.27 480 VAL A O 1
ATOM 3584 N N . MET A 1 481 ? 111.418 228.974 132.609 1.00 51.75 481 MET A N 1
ATOM 3585 C CA . MET A 1 481 ? 112.000 227.643 132.435 1.00 55.29 481 MET A CA 1
ATOM 3586 C C . MET A 1 481 ? 111.318 226.666 133.406 1.00 52.66 481 MET A C 1
ATOM 3587 O O . MET A 1 481 ? 110.143 226.354 133.211 1.00 51.50 481 MET A O 1
ATOM 3592 N N . ASN A 1 482 ? 112.006 226.193 134.439 1.00 48.86 482 ASN A N 1
ATOM 3593 C CA . ASN A 1 482 ? 111.345 225.343 135.422 1.00 49.60 482 ASN A CA 1
ATOM 3594 C C . ASN A 1 482 ? 110.436 226.172 136.324 1.00 47.73 482 ASN A C 1
ATOM 3595 O O . ASN A 1 482 ? 110.774 227.301 136.670 1.00 50.04 482 ASN A O 1
ATOM 3600 N N . PRO A 1 483 ? 109.282 225.610 136.722 1.00 46.68 483 PRO A N 1
ATOM 3601 C CA . PRO A 1 483 ? 108.323 226.325 137.570 1.00 45.26 483 PRO A CA 1
ATOM 3602 C C . PRO A 1 483 ? 108.666 226.379 139.061 1.00 43.77 483 PRO A C 1
ATOM 3603 O O . PRO A 1 483 ? 107.936 227.007 139.834 1.00 42.13 483 PRO A O 1
ATOM 3607 N N . TYR A 1 484 ? 109.765 225.747 139.463 1.00 45.06 484 TYR A N 1
ATOM 3608 C CA . TYR A 1 484 ? 110.103 225.621 140.886 1.00 45.28 484 TYR A CA 1
ATOM 3609 C C . TYR A 1 484 ? 110.704 226.897 141.506 1.00 45.85 484 TYR A C 1
ATOM 3610 O O . TYR A 1 484 ? 110.809 226.997 142.729 1.00 46.90 484 TYR A O 1
ATOM 3619 N N . ASP A 1 485 ? 111.070 227.871 140.674 1.00 46.29 485 ASP A N 1
ATOM 3620 C CA . ASP A 1 485 ? 111.863 229.026 141.118 1.00 47.31 485 ASP A CA 1
ATOM 3621 C C . ASP A 1 485 ? 111.362 229.710 142.399 1.00 49.15 485 ASP A C 1
ATOM 3622 O O . ASP A 1 485 ? 112.177 230.210 143.181 1.00 49.64 485 ASP A O 1
ATOM 3627 N N . GLN A 1 486 ? 110.043 229.732 142.622 1.00 49.35 486 GLN A N 1
ATOM 3628 C CA . GLN A 1 486 ? 109.481 230.419 143.793 1.00 48.87 486 GLN A CA 1
ATOM 3629 C C . GLN A 1 486 ? 109.864 229.757 145.108 1.00 49.20 486 GLN A C 1
ATOM 3630 O O . GLN A 1 486 ? 109.762 230.381 146.167 1.00 47.46 486 GLN A O 1
ATOM 3636 N N . MET A 1 487 ? 110.313 228.506 145.050 1.00 50.39 487 MET A N 1
ATOM 3637 C CA . MET A 1 487 ? 110.851 227.846 146.237 1.00 51.93 487 MET A CA 1
ATOM 3638 C C . MET A 1 487 ? 111.970 228.675 146.883 1.00 51.33 487 MET A C 1
ATOM 3639 O O . MET A 1 487 ? 112.165 228.608 148.096 1.00 52.90 487 MET A O 1
ATOM 3644 N N . CYS A 1 488 ? 112.693 229.446 146.068 1.00 51.42 488 CYS A N 1
ATOM 3645 C CA . CYS A 1 488 ? 113.764 230.336 146.538 1.00 52.28 488 CYS A CA 1
ATOM 3646 C C . CYS A 1 488 ? 113.286 231.701 147.075 1.00 51.96 488 CYS A C 1
ATOM 3647 O O . CYS A 1 488 ? 114.067 232.430 147.685 1.00 51.55 488 CYS A O 1
ATOM 3650 N N . PHE A 1 489 ? 112.022 232.051 146.842 1.00 52.01 489 PHE A N 1
ATOM 3651 C CA . PHE A 1 489 ? 111.459 233.308 147.352 1.00 51.79 489 PHE A CA 1
ATOM 3652 C C . PHE A 1 489 ? 109.950 233.199 147.629 1.00 51.84 489 PHE A C 1
ATOM 3653 O O . PHE A 1 489 ? 109.138 233.803 146.930 1.00 50.88 489 PHE A O 1
ATOM 3661 N N . PRO A 1 490 ? 109.568 232.431 148.666 1.00 53.71 490 PRO A N 1
ATOM 3662 C CA . PRO A 1 490 ? 108.138 232.248 148.962 1.00 55.01 490 PRO A CA 1
ATOM 3663 C C . PRO A 1 490 ? 107.411 233.510 149.448 1.00 56.99 490 PRO A C 1
ATOM 3664 O O . PRO A 1 490 ? 106.187 233.524 149.487 1.00 56.28 490 PRO A O 1
ATOM 3668 N N . GLN A 1 491 ? 108.159 234.549 149.818 1.00 60.39 491 GLN A N 1
ATOM 3669 C CA . GLN A 1 491 ? 107.568 235.826 150.241 1.00 61.31 491 GLN A CA 1
ATOM 3670 C C . GLN A 1 491 ? 106.822 236.486 149.078 1.00 60.24 491 GLN A C 1
ATOM 3671 O O . GLN A 1 491 ? 105.846 237.213 149.292 1.00 61.13 491 GLN A O 1
ATOM 3677 N N . VAL A 1 492 ? 107.301 236.241 147.857 1.00 56.48 492 VAL A N 1
ATOM 3678 C CA . VAL A 1 492 ? 106.731 236.845 146.657 1.00 54.12 492 VAL A CA 1
ATOM 3679 C C . VAL A 1 492 ? 105.254 236.498 146.570 1.00 53.51 492 VAL A C 1
ATOM 3680 O O . VAL A 1 492 ? 104.892 235.330 146.498 1.00 52.43 492 VAL A O 1
ATOM 3684 N N . ASP A 1 493 ? 104.418 237.532 146.589 1.00 55.16 493 ASP A N 1
ATOM 3685 C CA . ASP A 1 493 ? 102.966 237.379 146.652 1.00 54.32 493 ASP A CA 1
ATOM 3686 C C . ASP A 1 493 ? 102.346 237.037 145.307 1.00 54.28 493 ASP A C 1
ATOM 3687 O O . ASP A 1 493 ? 101.250 236.471 145.256 1.00 56.34 493 ASP A O 1
ATOM 3692 N N . THR A 1 494 ? 103.033 237.371 144.219 1.00 53.19 494 THR A N 1
ATOM 3693 C CA . THR A 1 494 ? 102.443 237.224 142.890 1.00 53.00 494 THR A CA 1
ATOM 3694 C C . THR A 1 494 ? 103.454 236.610 141.908 1.00 50.88 494 THR A C 1
ATOM 3695 O O . THR A 1 494 ? 104.440 237.241 141.528 1.00 49.83 494 THR A O 1
ATOM 3699 N N . TYR A 1 495 ? 103.176 235.364 141.521 1.00 49.21 495 TYR A N 1
ATOM 3700 C CA . TYR A 1 495 ? 104.104 234.514 140.778 1.00 46.58 495 TYR A CA 1
ATOM 3701 C C . TYR A 1 495 ? 103.332 233.645 139.785 1.00 45.01 495 TYR A C 1
ATOM 3702 O O . TYR A 1 495 ? 102.253 233.138 140.104 1.00 42.96 495 TYR A O 1
ATOM 3711 N N . LEU A 1 496 ? 103.885 233.490 138.584 1.00 44.56 496 LEU A N 1
ATOM 3712 C CA . LEU A 1 496 ? 103.281 232.647 137.545 1.00 45.25 496 LEU A CA 1
ATOM 3713 C C . LEU A 1 496 ? 104.359 231.871 136.801 1.00 44.15 496 LEU A C 1
ATOM 3714 O O . LEU A 1 496 ? 105.542 232.161 136.936 1.00 45.91 496 LEU A O 1
ATOM 3719 N N . VAL A 1 497 ? 103.944 230.887 136.013 1.00 43.46 497 VAL A N 1
ATOM 3720 C CA . VAL A 1 497 ? 104.882 230.008 135.321 1.00 43.14 497 VAL A CA 1
ATOM 3721 C C . VAL A 1 497 ? 104.409 229.734 133.894 1.00 43.30 497 VAL A C 1
ATOM 3722 O O . VAL A 1 497 ? 103.207 229.622 133.642 1.00 42.62 497 VAL A O 1
ATOM 3726 N N . THR A 1 498 ? 105.361 229.659 132.965 1.00 42.43 498 THR A N 1
ATOM 3727 C CA . THR A 1 498 ? 105.054 229.475 131.551 1.00 42.40 498 THR A CA 1
ATOM 3728 C C . THR A 1 498 ? 105.556 228.143 131.021 1.00 44.07 498 THR A C 1
ATOM 3729 O O . THR A 1 498 ? 105.257 227.785 129.883 1.00 44.94 498 THR A O 1
ATOM 3733 N N . TYR A 1 499 ? 106.344 227.430 131.829 1.00 45.85 499 TYR A N 1
ATOM 3734 C CA . TYR A 1 499 ? 106.856 226.099 131.483 1.00 47.20 499 TYR A CA 1
ATOM 3735 C C . TYR A 1 499 ? 107.781 226.050 130.252 1.00 48.47 499 TYR A C 1
ATOM 3736 O O . TYR A 1 499 ? 108.249 224.970 129.883 1.00 49.43 499 TYR A O 1
ATOM 3745 N N . GLU A 1 500 ? 108.036 227.195 129.616 1.00 49.02 500 GLU A N 1
ATOM 3746 C CA . GLU A 1 500 ? 108.971 227.273 128.487 1.00 50.61 500 GLU A CA 1
ATOM 3747 C C . GLU A 1 500 ? 109.130 228.721 128.043 1.00 51.60 500 GLU A C 1
ATOM 3748 O O . GLU A 1 500 ? 108.225 229.536 128.236 1.00 52.40 500 GLU A O 1
ATOM 3754 N N . TYR A 1 501 ? 110.276 229.028 127.439 1.00 52.29 501 TYR A N 1
ATOM 3755 C CA . TYR A 1 501 ? 110.599 230.404 127.058 1.00 53.54 501 TYR A CA 1
ATOM 3756 C C . TYR A 1 501 ? 110.378 230.688 125.575 1.00 51.54 501 TYR A C 1
ATOM 3757 O O . TYR A 1 501 ? 110.967 231.620 125.020 1.00 51.68 501 TYR A O 1
ATOM 3766 N N . THR A 1 502 ? 109.517 229.895 124.944 1.00 48.99 502 THR A N 1
ATOM 3767 C CA . THR A 1 502 ? 109.146 230.111 123.550 1.00 46.02 502 THR A CA 1
ATOM 3768 C C . THR A 1 502 ? 108.338 231.413 123.401 1.00 45.28 502 THR A C 1
ATOM 3769 O O . THR A 1 502 ? 107.670 231.843 124.346 1.00 43.93 502 THR A O 1
ATOM 3773 N N . PRO A 1 503 ? 108.402 232.055 122.219 1.00 46.15 503 PRO A N 1
ATOM 3774 C CA . PRO A 1 503 ? 107.621 233.290 122.001 1.00 46.22 503 PRO A CA 1
ATOM 3775 C C . PRO A 1 503 ? 106.110 233.189 122.298 1.00 45.61 503 PRO A C 1
ATOM 3776 O O . PRO A 1 503 ? 105.551 234.094 122.924 1.00 47.58 503 PRO A O 1
ATOM 3780 N N . PRO A 1 504 ? 105.445 232.111 121.849 1.00 44.37 504 PRO A N 1
ATOM 3781 C CA . PRO A 1 504 ? 104.024 232.018 122.200 1.00 44.42 504 PRO A CA 1
ATOM 3782 C C . PRO A 1 504 ? 103.732 231.770 123.690 1.00 44.17 504 PRO A C 1
ATOM 3783 O O . PRO A 1 504 ? 102.677 232.179 124.181 1.00 45.71 504 PRO A O 1
ATOM 3787 N N . ALA A 1 505 ? 104.642 231.112 124.400 1.00 42.98 505 ALA A N 1
ATOM 3788 C CA . ALA A 1 505 ? 104.482 230.934 125.841 1.00 43.77 505 ALA A CA 1
ATOM 3789 C C . ALA A 1 505 ? 104.603 232.280 126.560 1.00 45.15 505 ALA A C 1
ATOM 3790 O O . ALA A 1 505 ? 103.886 232.543 127.532 1.00 46.48 505 ALA A O 1
ATOM 3792 N N . HIS A 1 506 ? 105.504 233.131 126.074 1.00 45.34 506 HIS A N 1
ATOM 3793 C CA . HIS A 1 506 ? 105.616 234.500 126.576 1.00 45.13 506 HIS A CA 1
ATOM 3794 C C . HIS A 1 506 ? 104.397 235.348 126.187 1.00 44.23 506 HIS A C 1
ATOM 3795 O O . HIS A 1 506 ? 103.908 236.142 126.993 1.00 43.95 506 HIS A O 1
ATOM 3802 N N . GLU A 1 507 ? 103.900 235.184 124.964 1.00 42.93 507 GLU A N 1
ATOM 3803 C CA . GLU A 1 507 ? 102.704 235.907 124.553 1.00 42.76 507 GLU A CA 1
ATOM 3804 C C . GLU A 1 507 ? 101.567 235.572 125.517 1.00 42.38 507 GLU A C 1
ATOM 3805 O O . GLU A 1 507 ? 100.989 236.463 126.132 1.00 43.37 507 GLU A O 1
ATOM 3811 N N . ALA A 1 508 ? 101.283 234.284 125.679 1.00 42.26 508 ALA A N 1
ATOM 3812 C CA . ALA A 1 508 ? 100.245 233.828 126.605 1.00 41.45 508 ALA A CA 1
ATOM 3813 C C . ALA A 1 508 ? 100.473 234.301 128.042 1.00 40.84 508 ALA A C 1
ATOM 3814 O O . ALA A 1 508 ? 99.526 234.624 128.754 1.00 38.77 508 ALA A O 1
ATOM 3816 N N . ALA A 1 509 ? 101.730 234.330 128.470 1.00 41.81 509 ALA A N 1
ATOM 3817 C CA . ALA A 1 509 ? 102.063 234.805 129.812 1.00 43.40 509 ALA A CA 1
ATOM 3818 C C . ALA A 1 509 ? 101.732 236.289 129.993 1.00 43.55 509 ALA A C 1
ATOM 3819 O O . ALA A 1 509 ? 101.265 236.703 131.058 1.00 43.05 509 ALA A O 1
ATOM 3821 N N . VAL A 1 510 ? 101.969 237.083 128.953 1.00 43.27 510 VAL A N 1
ATOM 3822 C CA . VAL A 1 510 ? 101.603 238.496 128.980 1.00 44.27 510 VAL A CA 1
ATOM 3823 C C . VAL A 1 510 ? 100.084 238.664 128.968 1.00 43.75 510 VAL A C 1
ATOM 3824 O O . VAL A 1 510 ? 99.536 239.454 129.738 1.00 41.89 510 VAL A O 1
ATOM 3828 N N . ARG A 1 511 ? 99.411 237.908 128.107 1.00 44.92 511 ARG A N 1
ATOM 3829 C CA . ARG A 1 511 ? 97.943 237.910 128.070 1.00 47.33 511 ARG A CA 1
ATOM 3830 C C . ARG A 1 511 ? 97.343 237.634 129.452 1.00 47.09 511 ARG A C 1
ATOM 3831 O O . ARG A 1 511 ? 96.373 238.279 129.859 1.00 44.90 511 ARG A O 1
ATOM 3839 N N . LEU A 1 512 ? 97.944 236.682 130.165 1.00 47.23 512 LEU A N 1
ATOM 3840 C CA . LEU A 1 512 ? 97.513 236.323 131.511 1.00 48.10 512 LEU A CA 1
ATOM 3841 C C . LEU A 1 512 ? 97.733 237.483 132.474 1.00 47.87 512 LEU A C 1
ATOM 3842 O O . LEU A 1 512 ? 96.856 237.800 133.278 1.00 45.98 512 LEU A O 1
ATOM 3847 N N . ILE A 1 513 ? 98.905 238.108 132.381 1.00 48.91 513 ILE A N 1
ATOM 3848 C CA . ILE A 1 513 ? 99.271 239.221 133.262 1.00 49.71 513 ILE A CA 1
ATOM 3849 C C . ILE A 1 513 ? 98.332 240.418 133.086 1.00 50.13 513 ILE A C 1
ATOM 3850 O O . ILE A 1 513 ? 97.932 241.041 134.070 1.00 52.93 513 ILE A O 1
ATOM 3855 N N . PHE A 1 514 ? 97.960 240.723 131.846 1.00 49.83 514 PHE A N 1
ATOM 3856 C CA . PHE A 1 514 ? 97.015 241.813 131.576 1.00 49.12 514 PHE A CA 1
ATOM 3857 C C . PHE A 1 514 ? 95.542 241.387 131.622 1.00 49.88 514 PHE A C 1
ATOM 3858 O O . PHE A 1 514 ? 94.662 242.160 131.254 1.00 52.29 514 PHE A O 1
ATOM 3866 N N . GLY A 1 515 ? 95.268 240.170 132.079 1.00 49.39 515 GLY A N 1
ATOM 3867 C CA . GLY A 1 515 ? 93.896 239.729 132.294 1.00 50.03 515 GLY A CA 1
ATOM 3868 C C . GLY A 1 515 ? 93.070 239.477 131.045 1.00 50.12 515 GLY A C 1
ATOM 3869 O O . GLY A 1 515 ? 91.846 239.425 131.117 1.00 53.26 515 GLY A O 1
ATOM 3870 N N . GLU A 1 516 ? 93.730 239.308 129.906 1.00 49.10 516 GLU A N 1
ATOM 3871 C CA . GLU A 1 516 ? 93.042 239.017 128.654 1.00 48.76 516 GLU A CA 1
ATOM 3872 C C . GLU A 1 516 ? 92.594 237.569 128.627 1.00 50.13 516 GLU A C 1
ATOM 3873 O O . GLU A 1 516 ? 91.634 237.217 127.953 1.00 50.50 516 GLU A O 1
ATOM 3879 N N . ILE A 1 517 ? 93.325 236.736 129.353 1.00 54.24 517 ILE A N 1
ATOM 3880 C CA . ILE A 1 517 ? 93.118 235.304 129.362 1.00 56.35 517 ILE A CA 1
ATOM 3881 C C . ILE A 1 517 ? 93.080 234.906 130.830 1.00 55.16 517 ILE A C 1
ATOM 3882 O O . ILE A 1 517 ? 93.484 235.688 131.688 1.00 53.83 517 ILE A O 1
ATOM 3887 N N . GLU A 1 518 ? 92.573 233.719 131.134 1.00 56.81 518 GLU A N 1
ATOM 3888 C CA . GLU A 1 518 ? 92.513 233.284 132.526 1.00 60.22 518 GLU A CA 1
ATOM 3889 C C . GLU A 1 518 ? 93.151 231.912 132.690 1.00 59.48 518 GLU A C 1
ATOM 3890 O O . GLU A 1 518 ? 92.936 231.016 131.879 1.00 57.35 518 GLU A O 1
ATOM 3896 N N . THR A 1 519 ? 93.967 231.770 133.730 1.00 61.98 519 THR A N 1
ATOM 3897 C CA . THR A 1 519 ? 94.675 230.512 133.978 1.00 65.16 519 THR A CA 1
ATOM 3898 C C . THR A 1 519 ? 93.694 229.334 134.085 1.00 63.51 519 THR A C 1
ATOM 3899 O O . THR A 1 519 ? 92.812 229.316 134.945 1.00 59.72 519 THR A O 1
ATOM 3903 N N . ARG A 1 520 ? 93.850 228.375 133.176 1.00 62.38 520 ARG A N 1
ATOM 3904 C CA . ARG A 1 520 ? 93.053 227.147 133.167 1.00 62.75 520 ARG A CA 1
ATOM 3905 C C . ARG A 1 520 ? 93.886 225.918 133.557 1.00 62.05 520 ARG A C 1
ATOM 3906 O O . ARG A 1 520 ? 93.379 224.981 134.178 1.00 62.57 520 ARG A O 1
ATOM 3914 N N . SER A 1 521 ? 95.163 225.932 133.185 1.00 59.72 521 SER A N 1
ATOM 3915 C CA . SER A 1 521 ? 96.121 224.899 133.570 1.00 55.30 521 SER A CA 1
ATOM 3916 C C . SER A 1 521 ? 96.232 224.724 135.076 1.00 52.69 521 SER A C 1
ATOM 3917 O O . SER A 1 521 ? 95.832 225.591 135.845 1.00 52.82 521 SER A O 1
ATOM 3920 N N . ARG A 1 522 ? 96.792 223.589 135.479 1.00 51.00 522 ARG A N 1
ATOM 3921 C CA . ARG A 1 522 ? 97.030 223.279 136.886 1.00 50.65 522 ARG A CA 1
ATOM 3922 C C . ARG A 1 522 ? 98.477 222.817 137.011 1.00 50.30 522 ARG A C 1
ATOM 3923 O O . ARG A 1 522 ? 98.935 222.005 136.204 1.00 49.26 522 ARG A O 1
ATOM 3925 N N . LEU A 1 523 ? 99.203 223.343 137.998 1.00 49.59 523 LEU A N 1
ATOM 3926 C CA . LEU A 1 523 ? 100.592 222.938 138.219 1.00 48.26 523 LEU A CA 1
ATOM 3927 C C . LEU A 1 523 ? 100.703 221.421 138.110 1.00 46.71 523 LEU A C 1
ATOM 3928 O O . LEU A 1 523 ? 100.010 220.715 138.835 1.00 46.79 523 LEU A O 1
ATOM 3933 N N . PRO A 1 524 ? 101.571 220.915 137.210 1.00 44.96 524 PRO A N 1
ATOM 3934 C CA . PRO A 1 524 ? 101.850 219.482 137.149 1.00 43.40 524 PRO A CA 1
ATOM 3935 C C . PRO A 1 524 ? 102.991 219.072 138.083 1.00 42.71 524 PRO A C 1
ATOM 3936 O O . PRO A 1 524 ? 103.628 218.043 137.871 1.00 41.40 524 PRO A O 1
ATOM 3940 N N . ILE A 1 525 ? 103.185 219.847 139.146 1.00 44.39 525 ILE A N 1
ATOM 3941 C CA . ILE A 1 525 ? 104.405 219.826 139.938 1.00 44.46 525 ILE A CA 1
ATOM 3942 C C . ILE A 1 525 ? 104.082 220.335 141.343 1.00 43.48 525 ILE A C 1
ATOM 3943 O O . ILE A 1 525 ? 103.109 221.073 141.533 1.00 42.93 525 ILE A O 1
ATOM 3948 N N . SER A 1 526 ? 104.893 219.944 142.321 1.00 42.91 526 SER A N 1
ATOM 3949 C CA . SER A 1 526 ? 104.851 220.559 143.649 1.00 43.35 526 SER A CA 1
ATOM 3950 C C . SER A 1 526 ? 105.992 221.552 143.745 1.00 44.66 526 SER A C 1
ATOM 3951 O O . SER A 1 526 ? 107.120 221.241 143.352 1.00 44.29 526 SER A O 1
ATOM 3954 N N . ILE A 1 527 ? 105.704 222.745 144.255 1.00 45.85 527 ILE A N 1
ATOM 3955 C CA . ILE A 1 527 ? 106.753 223.709 144.535 1.00 48.31 527 ILE A CA 1
ATOM 3956 C C . ILE A 1 527 ? 107.019 223.649 146.030 1.00 49.76 527 ILE A C 1
ATOM 3957 O O . ILE A 1 527 ? 106.120 223.922 146.816 1.00 51.01 527 ILE A O 1
ATOM 3962 N N . PRO A 1 528 ? 108.243 223.257 146.430 1.00 52.26 528 PRO A N 1
ATOM 3963 C CA . PRO A 1 528 ? 108.572 223.226 147.855 1.00 53.38 528 PRO A CA 1
ATOM 3964 C C . PRO A 1 528 ? 108.456 224.599 148.504 1.00 54.84 528 PRO A C 1
ATOM 3965 O O . PRO A 1 528 ? 108.706 225.611 147.850 1.00 53.87 528 PRO A O 1
ATOM 3969 N N . ASN A 1 529 ? 108.058 224.620 149.774 1.00 58.03 529 ASN A N 1
ATOM 3970 C CA . ASN A 1 529 ? 107.901 225.860 150.549 1.00 60.68 529 ASN A CA 1
ATOM 3971 C C . ASN A 1 529 ? 106.781 226.791 150.068 1.00 61.80 529 ASN A C 1
ATOM 3972 O O . ASN A 1 529 ? 106.627 227.889 150.602 1.00 64.30 529 ASN A O 1
ATOM 3977 N N . VAL A 1 530 ? 106.002 226.353 149.078 1.00 63.59 530 VAL A N 1
ATOM 3978 C CA . VAL A 1 530 ? 104.853 227.108 148.582 1.00 67.70 530 VAL A CA 1
ATOM 3979 C C . VAL A 1 530 ? 103.626 226.193 148.579 1.00 73.62 530 VAL A C 1
ATOM 3980 O O . VAL A 1 530 ? 103.412 225.431 147.632 1.00 70.59 530 VAL A O 1
ATOM 3984 N N . ASP A 1 531 ? 102.829 226.278 149.643 1.00 82.71 531 ASP A N 1
ATOM 3985 C CA . ASP A 1 531 ? 101.702 225.364 149.864 1.00 88.50 531 ASP A CA 1
ATOM 3986 C C . ASP A 1 531 ? 100.328 225.988 149.609 1.00 89.04 531 ASP A C 1
ATOM 3987 O O . ASP A 1 531 ? 99.328 225.270 149.544 1.00 89.88 531 ASP A O 1
ATOM 3992 N N . ASP A 1 532 ? 100.279 227.309 149.453 1.00 90.60 532 ASP A N 1
ATOM 3993 C CA . ASP A 1 532 ? 99.014 228.010 149.210 1.00 90.40 532 ASP A CA 1
ATOM 3994 C C . ASP A 1 532 ? 98.783 228.266 147.714 1.00 88.22 532 ASP A C 1
ATOM 3995 O O . ASP A 1 532 ? 98.256 229.316 147.328 1.00 90.05 532 ASP A O 1
ATOM 4000 N N . ALA A 1 533 ? 99.157 227.292 146.881 1.00 82.99 533 ALA A N 1
ATOM 4001 C CA . ALA A 1 533 ? 98.917 227.365 145.441 1.00 80.35 533 ALA A CA 1
ATOM 4002 C C . ALA A 1 533 ? 97.426 227.603 145.171 1.00 76.42 533 ALA A C 1
ATOM 4003 O O . ALA A 1 533 ? 96.578 227.069 145.881 1.00 74.92 533 ALA A O 1
ATOM 4005 N N . ILE A 1 534 ? 97.116 228.426 144.169 1.00 74.47 534 ILE A N 1
ATOM 4006 C CA . ILE A 1 534 ? 95.722 228.754 143.834 1.00 75.73 534 ILE A CA 1
ATOM 4007 C C . ILE A 1 534 ? 95.057 227.594 143.106 1.00 78.18 534 ILE A C 1
ATOM 4008 O O . ILE A 1 534 ? 95.522 227.172 142.047 1.00 75.96 534 ILE A O 1
ATOM 4013 N N . ALA A 1 535 ? 93.951 227.109 143.665 1.00 83.61 535 ALA A N 1
ATOM 4014 C CA . ALA A 1 535 ? 93.215 225.984 143.096 1.00 85.46 535 ALA A CA 1
ATOM 4015 C C . ALA A 1 535 ? 92.062 226.470 142.210 1.00 88.07 535 ALA A C 1
ATOM 4016 O O . ALA A 1 535 ? 91.135 227.110 142.708 1.00 89.33 535 ALA A O 1
ATOM 4018 N N . PRO A 1 536 ? 92.111 226.174 140.894 1.00 89.59 536 PRO A N 1
ATOM 4019 C CA . PRO A 1 536 ? 90.908 226.407 140.092 1.00 87.66 536 PRO A CA 1
ATOM 4020 C C . PRO A 1 536 ? 89.819 225.397 140.458 1.00 84.44 536 PRO A C 1
ATOM 4021 O O . PRO A 1 536 ? 90.117 224.378 141.088 1.00 81.73 536 PRO A O 1
ATOM 4025 N N . ALA A 1 537 ? 88.573 225.683 140.086 1.00 82.67 537 ALA A N 1
ATOM 4026 C CA . ALA A 1 537 ? 87.470 224.750 140.323 1.00 78.82 537 ALA A CA 1
ATOM 4027 C C . ALA A 1 537 ? 87.767 223.469 139.556 1.00 76.65 537 ALA A C 1
ATOM 4028 O O . ALA A 1 537 ? 87.960 223.503 138.338 1.00 77.02 537 ALA A O 1
ATOM 4030 N N . THR A 1 538 ? 87.835 222.351 140.271 1.00 73.22 538 THR A N 1
ATOM 4031 C CA . THR A 1 538 ? 88.249 221.091 139.668 1.00 75.77 538 THR A CA 1
ATOM 4032 C C . THR A 1 538 ? 87.135 220.053 139.656 1.00 73.08 538 THR A C 1
ATOM 4033 O O . THR A 1 538 ? 86.313 219.973 140.573 1.00 71.87 538 THR A O 1
ATOM 4037 N N . PHE A 1 539 ? 87.140 219.258 138.592 1.00 68.59 539 PHE A N 1
ATOM 4038 C CA . PHE A 1 539 ? 86.170 218.205 138.383 1.00 64.11 539 PHE A CA 1
ATOM 4039 C C . PHE A 1 539 ? 86.932 216.902 138.215 1.00 63.94 539 PHE A C 1
ATOM 4040 O O . PHE A 1 539 ? 88.020 216.879 137.635 1.00 60.52 539 PHE A O 1
ATOM 4048 N N . ILE A 1 540 ? 86.372 215.823 138.747 1.00 64.25 540 ILE A N 1
ATOM 4049 C CA . ILE A 1 540 ? 87.055 214.538 138.737 1.00 65.11 540 ILE A CA 1
ATOM 4050 C C . ILE A 1 540 ? 86.173 213.472 138.078 1.00 62.71 540 ILE A C 1
ATOM 4051 O O . ILE A 1 540 ? 84.949 213.473 138.230 1.00 60.49 540 ILE A O 1
ATOM 4056 N N . VAL A 1 541 ? 86.823 212.584 137.330 1.00 61.06 541 VAL A N 1
ATOM 4057 C CA . VAL A 1 541 ? 86.164 211.568 136.531 1.00 60.16 541 VAL A CA 1
ATOM 4058 C C . VAL A 1 541 ? 86.203 210.211 137.232 1.00 59.91 541 VAL A C 1
ATOM 4059 O O . VAL A 1 541 ? 87.274 209.645 137.434 1.00 60.54 541 VAL A O 1
ATOM 4063 N N . ASP A 1 542 ? 85.030 209.705 137.606 1.00 60.56 542 ASP A N 1
ATOM 4064 C CA . ASP A 1 542 ? 84.889 208.366 138.181 1.00 61.46 542 ASP A CA 1
ATOM 4065 C C . ASP A 1 542 ? 84.231 207.423 137.193 1.00 58.50 542 ASP A C 1
ATOM 4066 O O . ASP A 1 542 ? 83.658 207.850 136.192 1.00 58.40 542 ASP A O 1
ATOM 4071 N N . ASP A 1 543 ? 84.299 206.133 137.502 1.00 56.34 543 ASP A N 1
ATOM 4072 C CA . ASP A 1 543 ? 83.541 205.131 136.772 1.00 52.14 543 ASP A CA 1
ATOM 4073 C C . ASP A 1 543 ? 82.064 205.304 137.075 1.00 50.30 543 ASP A C 1
ATOM 4074 O O . ASP A 1 543 ? 81.676 205.567 138.215 1.00 51.09 543 ASP A O 1
ATOM 4079 N N . TYR A 1 544 ? 81.250 205.178 136.037 1.00 48.61 544 TYR A N 1
ATOM 4080 C CA . TYR A 1 544 ? 79.805 205.233 136.174 1.00 49.89 544 TYR A CA 1
ATOM 4081 C C . TYR A 1 544 ? 79.323 204.003 136.947 1.00 50.97 544 TYR A C 1
ATOM 4082 O O . TYR A 1 544 ? 79.728 202.877 136.648 1.00 49.76 544 TYR A O 1
ATOM 4091 N N . ARG A 1 545 ? 78.490 204.237 137.960 1.00 51.91 545 ARG A N 1
ATOM 4092 C CA . ARG A 1 545 ? 77.861 203.168 138.730 1.00 52.63 545 ARG A CA 1
ATOM 4093 C C . ARG A 1 545 ? 76.360 203.288 138.531 1.00 53.12 545 ARG A C 1
ATOM 4094 O O . ARG A 1 545 ? 75.730 204.215 139.046 1.00 52.01 545 ARG A O 1
ATOM 4102 N N . ASN A 1 546 ? 75.789 202.356 137.773 1.00 54.29 546 ASN A N 1
ATOM 4103 C CA . ASN A 1 546 ? 74.378 202.439 137.402 1.00 55.51 546 ASN A CA 1
ATOM 4104 C C . ASN A 1 546 ? 73.410 202.437 138.595 1.00 54.86 546 ASN A C 1
ATOM 4105 O O . ASN A 1 546 ? 72.366 203.088 138.543 1.00 55.45 546 ASN A O 1
ATOM 4110 N N . ASP A 1 547 ? 73.762 201.744 139.675 1.00 54.34 547 ASP A N 1
ATOM 4111 C CA . ASP A 1 547 ? 72.914 201.733 140.870 1.00 55.48 547 ASP A CA 1
ATOM 4112 C C . ASP A 1 547 ? 72.769 203.119 141.500 1.00 55.60 547 ASP A C 1
ATOM 4113 O O . ASP A 1 547 ? 71.689 203.479 141.962 1.00 56.30 547 ASP A O 1
ATOM 4118 N N . ASP A 1 548 ? 73.848 203.899 141.498 1.00 55.84 548 ASP A N 1
ATOM 4119 C CA . ASP A 1 548 ? 73.868 205.212 142.148 1.00 53.31 548 ASP A CA 1
ATOM 4120 C C . ASP A 1 548 ? 73.631 206.395 141.206 1.00 52.51 548 ASP A C 1
ATOM 4121 O O . ASP A 1 548 ? 73.058 207.402 141.615 1.00 50.92 548 ASP A O 1
ATOM 4126 N N . ASP A 1 549 ? 74.073 206.276 139.954 1.00 53.35 549 ASP A N 1
ATOM 4127 C CA . ASP A 1 549 ? 74.162 207.427 139.044 1.00 52.67 549 ASP A CA 1
ATOM 4128 C C . ASP A 1 549 ? 73.064 207.520 137.977 1.00 54.01 549 ASP A C 1
ATOM 4129 O O . ASP A 1 549 ? 72.960 208.537 137.284 1.00 53.76 549 ASP A O 1
ATOM 4134 N N . LEU A 1 550 ? 72.251 206.475 137.841 1.00 54.82 550 LEU A N 1
ATOM 4135 C CA . LEU A 1 550 ? 71.276 206.405 136.751 1.00 53.85 550 LEU A CA 1
ATOM 4136 C C . LEU A 1 550 ? 70.234 207.527 136.810 1.00 53.95 550 LEU A C 1
ATOM 4137 O O . LEU A 1 550 ? 69.924 208.136 135.786 1.00 55.10 550 LEU A O 1
ATOM 4142 N N . ASP A 1 551 ? 69.693 207.797 137.995 1.00 54.61 551 ASP A N 1
ATOM 4143 C CA . ASP A 1 551 ? 68.683 208.856 138.148 1.00 54.48 551 ASP A CA 1
ATOM 4144 C C . ASP A 1 551 ? 69.233 210.218 137.757 1.00 53.00 551 ASP A C 1
ATOM 4145 O O . ASP A 1 551 ? 68.549 211.003 137.110 1.00 52.91 551 ASP A O 1
ATOM 4150 N N . HIS A 1 552 ? 70.473 210.487 138.147 1.00 53.35 552 HIS A N 1
ATOM 4151 C CA . HIS A 1 552 ? 71.117 211.754 137.823 1.00 53.57 552 HIS A CA 1
ATOM 4152 C C . HIS A 1 552 ? 71.413 211.891 136.341 1.00 51.71 552 HIS A C 1
ATOM 4153 O O . HIS A 1 552 ? 71.178 212.951 135.757 1.00 50.62 552 HIS A O 1
ATOM 4160 N N . VAL A 1 553 ? 71.934 210.823 135.741 1.00 50.14 553 VAL A N 1
ATOM 4161 C CA . VAL A 1 553 ? 72.190 210.803 134.303 1.00 48.66 553 VAL A CA 1
ATOM 4162 C C . VAL A 1 553 ? 70.893 210.997 133.525 1.00 48.72 553 VAL A C 1
ATOM 4163 O O . VAL A 1 553 ? 70.866 211.709 132.521 1.00 48.14 553 VAL A O 1
ATOM 4167 N N . THR A 1 554 ? 69.821 210.368 134.005 1.00 49.20 554 THR A N 1
ATOM 4168 C CA . THR A 1 554 ? 68.488 210.537 133.420 1.00 48.33 554 THR A CA 1
ATOM 4169 C C . THR A 1 554 ? 68.047 211.997 133.473 1.00 47.11 554 THR A C 1
ATOM 4170 O O . THR A 1 554 ? 67.565 212.541 132.481 1.00 45.80 554 THR A O 1
ATOM 4174 N N . ALA A 1 555 ? 68.224 212.628 134.630 1.00 47.43 555 ALA A N 1
ATOM 4175 C CA . ALA A 1 555 ? 67.889 214.048 134.789 1.00 48.00 555 ALA A CA 1
ATOM 4176 C C . ALA A 1 555 ? 68.737 214.936 133.885 1.00 47.16 555 ALA A C 1
ATOM 4177 O O . ALA A 1 555 ? 68.245 215.902 133.315 1.00 46.40 555 ALA A O 1
ATOM 4179 N N . MET A 1 556 ? 70.013 214.595 133.749 1.00 47.97 556 MET A N 1
ATOM 4180 C CA . MET A 1 556 ? 70.906 215.346 132.880 1.00 48.79 556 MET A CA 1
ATOM 4181 C C . MET A 1 556 ? 70.442 215.260 131.423 1.00 48.98 556 MET A C 1
ATOM 4182 O O . MET A 1 556 ? 70.527 216.247 130.688 1.00 49.25 556 MET A O 1
ATOM 4187 N N . TRP A 1 557 ? 69.951 214.090 131.012 1.00 48.09 557 TRP A N 1
ATOM 4188 C CA . TRP A 1 557 ? 69.485 213.907 129.638 1.00 47.46 557 TRP A CA 1
ATOM 4189 C C . TRP A 1 557 ? 68.286 214.777 129.341 1.00 48.14 557 TRP A C 1
ATOM 4190 O O . TRP A 1 557 ? 68.213 215.395 128.280 1.00 48.04 557 TRP A O 1
ATOM 4201 N N . ASP A 1 558 ? 67.332 214.803 130.260 1.00 50.13 558 ASP A N 1
ATOM 4202 C CA . ASP A 1 558 ? 66.120 215.579 130.045 1.00 53.05 558 ASP A CA 1
ATOM 4203 C C . ASP A 1 558 ? 66.472 217.053 130.017 1.00 54.11 558 ASP A C 1
ATOM 4204 O O . ASP A 1 558 ? 65.946 217.813 129.210 1.00 54.09 558 ASP A O 1
ATOM 4209 N N . ASP A 1 559 ? 67.386 217.441 130.899 1.00 56.80 559 ASP A N 1
ATOM 4210 C CA . ASP A 1 559 ? 67.848 218.818 130.988 1.00 58.32 559 ASP A CA 1
ATOM 4211 C C . ASP A 1 559 ? 68.471 219.308 129.671 1.00 55.49 559 ASP A C 1
ATOM 4212 O O . ASP A 1 559 ? 68.249 220.449 129.274 1.00 56.58 559 ASP A O 1
ATOM 4217 N N . ILE A 1 560 ? 69.223 218.437 128.999 1.00 51.96 560 ILE A N 1
ATOM 4218 C CA . ILE A 1 560 ? 69.978 218.789 127.788 1.00 50.73 560 ILE A CA 1
ATOM 4219 C C . ILE A 1 560 ? 69.237 218.467 126.491 1.00 51.13 560 ILE A C 1
ATOM 4220 O O . ILE A 1 560 ? 69.241 219.274 125.566 1.00 50.78 560 ILE A O 1
ATOM 4225 N N . PHE A 1 561 ? 68.640 217.277 126.422 1.00 51.27 561 PHE A N 1
ATOM 4226 C CA . PHE A 1 561 ? 67.980 216.784 125.210 1.00 50.13 561 PHE A CA 1
ATOM 4227 C C . PHE A 1 561 ? 66.452 216.684 125.332 1.00 50.67 561 PHE A C 1
ATOM 4228 O O . PHE A 1 561 ? 65.783 216.298 124.376 1.00 49.21 561 PHE A O 1
ATOM 4236 N N . GLY A 1 562 ? 65.901 217.036 126.493 1.00 51.82 562 GLY A N 1
ATOM 4237 C CA . GLY A 1 562 ? 64.477 216.830 126.777 1.00 52.51 562 GLY A CA 1
ATOM 4238 C C . GLY A 1 562 ? 63.477 217.419 125.794 1.00 53.36 562 GLY A C 1
ATOM 4239 O O . GLY A 1 562 ? 62.391 216.864 125.621 1.00 55.44 562 GLY A O 1
ATOM 4240 N N . LYS A 1 563 ? 63.826 218.535 125.155 1.00 53.23 563 LYS A N 1
ATOM 4241 C CA . LYS A 1 563 ? 62.909 219.217 124.232 1.00 53.88 563 LYS A CA 1
ATOM 4242 C C . LYS A 1 563 ? 62.651 218.400 122.965 1.00 53.42 563 LYS A C 1
ATOM 4243 O O . LYS A 1 563 ? 61.508 218.079 122.665 1.00 53.08 563 LYS A O 1
ATOM 4245 N N . ASP A 1 564 ? 63.710 218.063 122.234 1.00 54.37 564 ASP A N 1
ATOM 4246 C CA . ASP A 1 564 ? 63.582 217.319 120.969 1.00 56.77 564 ASP A CA 1
ATOM 4247 C C . ASP A 1 564 ? 63.670 215.797 121.119 1.00 55.44 564 ASP A C 1
ATOM 4248 O O . ASP A 1 564 ? 63.237 215.065 120.228 1.00 54.17 564 ASP A O 1
ATOM 4253 N N . TRP A 1 565 ? 64.254 215.327 122.222 1.00 55.34 565 TRP A N 1
ATOM 4254 C CA . TRP A 1 565 ? 64.529 213.905 122.416 1.00 51.85 565 TRP A CA 1
ATOM 4255 C C . TRP A 1 565 ? 64.179 213.447 123.826 1.00 50.67 565 TRP A C 1
ATOM 4256 O O . TRP A 1 565 ? 65.052 212.974 124.554 1.00 52.13 565 TRP A O 1
ATOM 4267 N N . PRO A 1 566 ? 62.905 213.576 124.222 1.00 48.79 566 PRO A N 1
ATOM 4268 C CA . PRO A 1 566 ? 62.517 213.061 125.538 1.00 48.01 566 PRO A CA 1
ATOM 4269 C C . PRO A 1 566 ? 62.744 211.549 125.621 1.00 47.11 566 PRO A C 1
ATOM 4270 O O . PRO A 1 566 ? 62.405 210.829 124.676 1.00 47.55 566 PRO A O 1
ATOM 4274 N N . LEU A 1 567 ? 63.332 211.080 126.725 1.00 46.31 567 LEU A N 1
ATOM 4275 C CA . LEU A 1 567 ? 63.750 209.676 126.843 1.00 46.77 567 LEU A CA 1
ATOM 4276 C C . LEU A 1 567 ? 63.696 209.175 128.286 1.00 47.29 567 LEU A C 1
ATOM 4277 O O . LEU A 1 567 ? 64.484 209.614 129.121 1.00 48.78 567 LEU A O 1
ATOM 4282 N N . ARG A 1 568 ? 62.785 208.242 128.569 1.00 46.65 568 ARG A N 1
ATOM 4283 C CA . ARG A 1 568 ? 62.567 207.742 129.938 1.00 45.22 568 ARG A CA 1
ATOM 4284 C C . ARG A 1 568 ? 63.769 206.954 130.501 1.00 45.37 568 ARG A C 1
ATOM 4285 O O . ARG A 1 568 ? 64.593 206.436 129.746 1.00 45.92 568 ARG A O 1
ATOM 4287 N N . LYS A 1 569 ? 63.842 206.864 131.829 1.00 45.39 569 LYS A N 1
ATOM 4288 C CA . LYS A 1 569 ? 64.974 206.249 132.538 1.00 46.68 569 LYS A CA 1
ATOM 4289 C C . LYS A 1 569 ? 65.361 204.861 132.028 1.00 49.56 569 LYS A C 1
ATOM 4290 O O . LYS A 1 569 ? 66.550 204.538 131.937 1.00 49.49 569 LYS A O 1
ATOM 4292 N N . ASP A 1 570 ? 64.364 204.040 131.710 1.00 51.64 570 ASP A N 1
ATOM 4293 C CA . ASP A 1 570 ? 64.629 202.651 131.324 1.00 52.21 570 ASP A CA 1
ATOM 4294 C C . ASP A 1 570 ? 65.262 202.528 129.937 1.00 49.53 570 ASP A C 1
ATOM 4295 O O . ASP A 1 570 ? 66.049 201.609 129.696 1.00 48.31 570 ASP A O 1
ATOM 4300 N N . LYS A 1 571 ? 64.944 203.452 129.034 1.00 48.32 571 LYS A N 1
ATOM 4301 C CA . LYS A 1 571 ? 65.588 203.466 127.713 1.00 48.53 571 LYS A CA 1
ATOM 4302 C C . LYS A 1 571 ? 67.067 203.842 127.820 1.00 47.70 571 LYS A C 1
ATOM 4303 O O . LYS A 1 571 ? 67.933 203.218 127.203 1.00 45.49 571 LYS A O 1
ATOM 4309 N N . ILE A 1 572 ? 67.351 204.858 128.622 1.00 47.85 572 ILE A N 1
ATOM 4310 C CA . ILE A 1 572 ? 68.725 205.241 128.904 1.00 47.63 572 ILE A CA 1
ATOM 4311 C C . ILE A 1 572 ? 69.464 204.026 129.466 1.00 46.20 572 ILE A C 1
ATOM 4312 O O . ILE A 1 572 ? 70.530 203.658 128.975 1.00 45.71 572 ILE A O 1
ATOM 4317 N N . ASN A 1 573 ? 68.872 203.391 130.472 1.00 46.02 573 ASN A N 1
ATOM 4318 C CA . ASN A 1 573 ? 69.473 202.215 131.104 1.00 45.60 573 ASN A CA 1
ATOM 4319 C C . ASN A 1 573 ? 69.712 201.084 130.104 1.00 45.33 573 ASN A C 1
ATOM 4320 O O . ASN A 1 573 ? 70.752 200.425 130.130 1.00 46.02 573 ASN A O 1
ATOM 4325 N N . LEU A 1 574 ? 68.753 200.869 129.210 1.00 44.78 574 LEU A N 1
ATOM 4326 C CA . LEU A 1 574 ? 68.911 199.874 128.160 1.00 44.39 574 LEU A CA 1
ATOM 4327 C C . LEU A 1 574 ? 70.127 200.196 127.282 1.00 44.37 574 LEU A C 1
ATOM 4328 O O . LEU A 1 574 ? 71.019 199.353 127.116 1.00 42.78 574 LEU A O 1
ATOM 4333 N N . GLY A 1 575 ? 70.147 201.414 126.729 1.00 43.14 575 GLY A N 1
ATOM 4334 C CA . GLY A 1 575 ? 71.268 201.895 125.928 1.00 42.06 575 GLY A CA 1
ATOM 4335 C C . GLY A 1 575 ? 72.570 201.589 126.638 1.00 43.08 575 GLY A C 1
ATOM 4336 O O . GLY A 1 575 ? 73.471 200.981 126.058 1.00 44.07 575 GLY A O 1
ATOM 4337 N N . LEU A 1 576 ? 72.649 201.960 127.916 1.00 43.92 576 LEU A N 1
ATOM 4338 C CA . LEU A 1 576 ? 73.907 201.887 128.670 1.00 45.03 576 LEU A CA 1
ATOM 4339 C C . LEU A 1 576 ? 74.298 200.482 129.122 1.00 46.73 576 LEU A C 1
ATOM 4340 O O . LEU A 1 576 ? 75.455 200.080 128.960 1.00 46.34 576 LEU A O 1
ATOM 4345 N N . GLN A 1 577 ? 73.352 199.728 129.673 1.00 47.94 577 GLN A N 1
ATOM 4346 C CA . GLN A 1 577 ? 73.677 198.401 130.202 1.00 48.55 577 GLN A CA 1
ATOM 4347 C C . GLN A 1 577 ? 74.024 197.376 129.111 1.00 47.52 577 GLN A C 1
ATOM 4348 O O . GLN A 1 577 ? 74.803 196.466 129.362 1.00 47.46 577 GLN A O 1
ATOM 4354 N N . ARG A 1 578 ? 73.477 197.542 127.908 1.00 48.19 578 ARG A N 1
ATOM 4355 C CA . ARG A 1 578 ? 73.713 196.603 126.803 1.00 50.03 578 ARG A CA 1
ATOM 4356 C C . ARG A 1 578 ? 74.993 196.881 125.998 1.00 52.01 578 ARG A C 1
ATOM 4357 O O . ARG A 1 578 ? 75.374 196.081 125.136 1.00 51.42 578 ARG A O 1
ATOM 4365 N N . ALA A 1 579 ? 75.644 198.012 126.260 1.00 54.34 579 ALA A N 1
ATOM 4366 C CA . ALA A 1 579 ? 76.873 198.372 125.552 1.00 54.94 579 ALA A CA 1
ATOM 4367 C C . ALA A 1 579 ? 77.938 197.311 125.771 1.00 55.00 579 ALA A C 1
ATOM 4368 O O . ALA A 1 579 ? 78.153 196.879 126.900 1.00 53.79 579 ALA A O 1
ATOM 4370 N N . LYS A 1 580 ? 78.585 196.893 124.684 1.00 57.71 580 LYS A N 1
ATOM 4371 C CA . LYS A 1 580 ? 79.615 195.855 124.728 1.00 59.28 580 LYS A CA 1
ATOM 4372 C C . LYS A 1 580 ? 80.936 196.428 125.206 1.00 57.38 580 LYS A C 1
ATOM 4373 O O . LYS A 1 580 ? 81.298 197.548 124.844 1.00 57.27 580 LYS A O 1
ATOM 4379 N N . LEU A 1 581 ? 81.673 195.651 125.996 1.00 54.85 581 LEU A N 1
ATOM 4380 C CA . LEU A 1 581 ? 82.956 196.106 126.527 1.00 53.53 581 LEU A CA 1
ATOM 4381 C C . LEU A 1 581 ? 82.829 197.553 126.964 1.00 52.89 581 LEU A C 1
ATOM 4382 O O . LEU A 1 581 ? 83.647 198.396 126.616 1.00 54.81 581 LEU A O 1
ATOM 4387 N N . GLN A 1 582 ? 81.781 197.831 127.724 1.00 52.72 582 GLN A N 1
ATOM 4388 C CA . GLN A 1 582 ? 81.435 199.194 128.065 1.00 53.69 582 GLN A CA 1
ATOM 4389 C C . GLN A 1 582 ? 82.485 199.804 128.963 1.00 53.02 582 GLN A C 1
ATOM 4390 O O . GLN A 1 582 ? 83.199 199.096 129.666 1.00 53.33 582 GLN A O 1
ATOM 4396 N N . LYS A 1 583 ? 82.569 201.128 128.920 1.00 53.33 583 LYS A N 1
ATOM 4397 C CA . LYS A 1 583 ? 83.315 201.885 129.911 1.00 50.94 583 LYS A CA 1
ATOM 4398 C C . LYS A 1 583 ? 82.740 203.292 129.983 1.00 48.84 583 LYS A C 1
ATOM 4399 O O . LYS A 1 583 ? 83.159 204.171 129.244 1.00 50.12 583 LYS A O 1
ATOM 4405 N N . HIS A 1 584 ? 81.766 203.481 130.870 1.00 47.24 584 HIS A N 1
ATOM 4406 C CA . HIS A 1 584 ? 81.119 204.773 131.057 1.00 47.55 584 HIS A CA 1
ATOM 4407 C C . HIS A 1 584 ? 81.714 205.491 132.258 1.00 48.85 584 HIS A C 1
ATOM 4408 O O . HIS A 1 584 ? 82.139 204.857 133.226 1.00 49.48 584 HIS A O 1
ATOM 4415 N N . LYS A 1 585 ? 81.742 206.817 132.185 1.00 48.94 585 LYS A N 1
ATOM 4416 C CA . LYS A 1 585 ? 82.335 207.647 133.228 1.00 48.45 585 LYS A CA 1
ATOM 4417 C C . LYS A 1 585 ? 81.424 208.833 133.510 1.00 48.25 585 LYS A C 1
ATOM 4418 O O . LYS A 1 585 ? 80.698 209.287 132.625 1.00 49.75 585 LYS A O 1
ATOM 4424 N N . VAL A 1 586 ? 81.479 209.341 134.736 1.00 48.29 586 VAL A N 1
ATOM 4425 C CA . VAL A 1 586 ? 80.791 210.583 135.088 1.00 50.07 586 VAL A CA 1
ATOM 4426 C C . VAL A 1 586 ? 81.819 211.598 135.570 1.00 50.68 586 VAL A C 1
ATOM 4427 O O . VAL A 1 586 ? 82.932 211.228 135.939 1.00 50.47 586 VAL A O 1
ATOM 4431 N N . ALA A 1 587 ? 81.452 212.874 135.558 1.00 51.78 587 ALA A N 1
ATOM 4432 C CA . ALA A 1 587 ? 82.300 213.919 136.131 1.00 53.26 587 ALA A CA 1
ATOM 4433 C C . ALA A 1 587 ? 81.595 214.518 137.344 1.00 53.22 587 ALA A C 1
ATOM 4434 O O . ALA A 1 587 ? 80.402 214.822 137.284 1.00 50.59 587 ALA A O 1
ATOM 4436 N N . ARG A 1 588 ? 82.335 214.667 138.442 1.00 55.03 588 ARG A N 1
ATOM 4437 C CA . ARG A 1 588 ? 81.791 215.203 139.690 1.00 57.39 588 ARG A CA 1
ATOM 4438 C C . ARG A 1 588 ? 82.574 216.430 140.145 1.00 58.29 588 ARG A C 1
ATOM 4439 O O . ARG A 1 588 ? 83.792 216.484 139.981 1.00 56.95 588 ARG A O 1
ATOM 4447 N N . ASP A 1 589 ? 81.884 217.398 140.743 1.00 60.73 589 ASP A N 1
ATOM 4448 C CA . ASP A 1 589 ? 82.569 218.509 141.412 1.00 65.05 589 ASP A CA 1
ATOM 4449 C C . ASP A 1 589 ? 83.118 218.045 142.768 1.00 70.78 589 ASP A C 1
ATOM 4450 O O . ASP A 1 589 ? 82.980 216.871 143.134 1.00 69.93 589 ASP A O 1
ATOM 4455 N N . SER A 1 590 ? 83.751 218.962 143.499 1.00 77.70 590 SER A N 1
ATOM 4456 C CA . SER A 1 590 ? 84.326 218.662 144.819 1.00 80.50 590 SER A CA 1
ATOM 4457 C C . SER A 1 590 ? 83.311 218.086 145.818 1.00 80.66 590 SER A C 1
ATOM 4458 O O . SER A 1 590 ? 83.688 217.331 146.718 1.00 81.34 590 SER A O 1
ATOM 4461 N N . GLN A 1 591 ? 82.037 218.448 145.653 1.00 78.69 591 GLN A N 1
ATOM 4462 C CA . GLN A 1 591 ? 80.947 217.946 146.502 1.00 77.67 591 GLN A CA 1
ATOM 4463 C C . GLN A 1 591 ? 80.254 216.675 145.973 1.00 76.17 591 GLN A C 1
ATOM 4464 O O . GLN A 1 591 ? 79.189 216.295 146.469 1.00 75.18 591 GLN A O 1
ATOM 4470 N N . GLY A 1 592 ? 80.851 216.024 144.973 1.00 74.68 592 GLY A N 1
ATOM 4471 C CA . GLY A 1 592 ? 80.358 214.735 144.472 1.00 70.76 592 GLY A CA 1
ATOM 4472 C C . GLY A 1 592 ? 79.121 214.804 143.594 1.00 67.33 592 GLY A C 1
ATOM 4473 O O . GLY A 1 592 ? 78.533 213.771 143.258 1.00 64.84 592 GLY A O 1
ATOM 4474 N N . LYS A 1 593 ? 78.724 216.013 143.214 1.00 63.84 593 LYS A N 1
ATOM 4475 C CA . LYS A 1 593 ? 77.543 216.195 142.385 1.00 62.53 593 LYS A CA 1
ATOM 4476 C C . LYS A 1 593 ? 77.918 215.957 140.934 1.00 61.80 593 LYS A C 1
ATOM 4477 O O . LYS A 1 593 ? 78.909 216.495 140.447 1.00 62.57 593 LYS A O 1
ATOM 4483 N N . ILE A 1 594 ? 77.112 215.151 140.251 1.00 60.45 594 ILE A N 1
ATOM 4484 C CA . ILE A 1 594 ? 77.390 214.767 138.873 1.00 57.44 594 ILE A CA 1
ATOM 4485 C C . ILE A 1 594 ? 77.100 215.948 137.951 1.00 56.08 594 ILE A C 1
ATOM 4486 O O . ILE A 1 594 ? 76.017 216.534 138.003 1.00 58.55 594 ILE A O 1
ATOM 4491 N N . VAL A 1 595 ? 78.087 216.302 137.132 1.00 52.47 595 VAL A N 1
ATOM 4492 C CA . VAL A 1 595 ? 77.980 217.449 136.229 1.00 51.35 595 VAL A CA 1
ATOM 4493 C C . VAL A 1 595 ? 78.103 217.078 134.751 1.00 49.31 595 VAL A C 1
ATOM 4494 O O . VAL A 1 595 ? 77.578 217.783 133.893 1.00 47.72 595 VAL A O 1
ATOM 4498 N N . GLY A 1 596 ? 78.788 215.979 134.454 1.00 49.26 596 GLY A N 1
ATOM 4499 C CA . GLY A 1 596 ? 78.865 215.472 133.087 1.00 49.11 596 GLY A CA 1
ATOM 4500 C C . GLY A 1 596 ? 78.917 213.958 133.025 1.00 48.34 596 GLY A C 1
ATOM 4501 O O . GLY A 1 596 ? 79.238 213.289 134.013 1.00 47.97 596 GLY A O 1
ATOM 4502 N N . PHE A 1 597 ? 78.616 213.426 131.847 1.00 47.24 597 PHE A N 1
ATOM 4503 C CA . PHE A 1 597 ? 78.588 211.992 131.628 1.00 46.86 597 PHE A CA 1
ATOM 4504 C C . PHE A 1 597 ? 79.135 211.661 130.245 1.00 45.69 597 PHE A C 1
ATOM 4505 O O . PHE A 1 597 ? 78.928 212.411 129.294 1.00 43.71 597 PHE A O 1
ATOM 4513 N N . VAL A 1 598 ? 79.827 210.530 130.145 1.00 45.91 598 VAL A N 1
ATOM 4514 C CA . VAL A 1 598 ? 80.254 209.996 128.857 1.00 46.63 598 VAL A CA 1
ATOM 4515 C C . VAL A 1 598 ? 79.963 208.490 128.782 1.00 47.78 598 VAL A C 1
ATOM 4516 O O . VAL A 1 598 ? 80.183 207.759 129.752 1.00 47.87 598 VAL A O 1
ATOM 4520 N N . ALA A 1 599 ? 79.458 208.046 127.629 1.00 47.63 599 ALA A N 1
ATOM 4521 C CA . ALA A 1 599 ? 79.192 206.632 127.365 1.00 46.82 599 ALA A CA 1
ATOM 4522 C C . ALA A 1 599 ? 80.093 206.149 126.244 1.00 46.85 599 ALA A C 1
ATOM 4523 O O . ALA A 1 599 ? 80.490 206.929 125.382 1.00 47.39 599 ALA A O 1
ATOM 4525 N N . THR A 1 600 ? 80.347 204.845 126.225 1.00 46.72 600 THR A N 1
ATOM 4526 C CA . THR A 1 600 ? 81.487 204.282 125.509 1.00 47.25 600 THR A CA 1
ATOM 4527 C C . THR A 1 600 ? 81.368 202.760 125.371 1.00 46.25 600 THR A C 1
ATOM 4528 O O . THR A 1 600 ? 81.026 202.070 126.326 1.00 43.88 600 THR A O 1
ATOM 4532 N N . GLN A 1 601 ? 81.663 202.251 124.179 1.00 47.27 601 GLN A N 1
ATOM 4533 C CA . GLN A 1 601 ? 81.700 200.811 123.936 1.00 49.15 601 GLN A CA 1
ATOM 4534 C C . GLN A 1 601 ? 82.769 200.474 122.902 1.00 50.95 601 GLN A C 1
ATOM 4535 O O . GLN A 1 601 ? 83.214 201.348 122.156 1.00 52.29 601 GLN A O 1
ATOM 4541 N N . ILE A 1 602 ? 83.195 199.214 122.884 1.00 52.98 602 ILE A N 1
ATOM 4542 C CA . ILE A 1 602 ? 84.182 198.739 121.916 1.00 54.48 602 ILE A CA 1
ATOM 4543 C C . ILE A 1 602 ? 83.617 197.528 121.184 1.00 54.89 602 ILE A C 1
ATOM 4544 O O . ILE A 1 602 ? 83.159 196.571 121.810 1.00 56.76 602 ILE A O 1
ATOM 4549 N N . VAL A 1 603 ? 83.662 197.587 119.857 1.00 56.10 603 VAL A N 1
ATOM 4550 C CA . VAL A 1 603 ? 83.106 196.551 118.995 1.00 59.24 603 VAL A CA 1
ATOM 4551 C C . VAL A 1 603 ? 84.174 196.111 118.005 1.00 61.88 603 VAL A C 1
ATOM 4552 O O . VAL A 1 603 ? 85.008 196.911 117.589 1.00 65.26 603 VAL A O 1
ATOM 4556 N N . VAL A 1 604 ? 84.145 194.837 117.631 1.00 65.21 604 VAL A N 1
ATOM 4557 C CA . VAL A 1 604 ? 85.076 194.301 116.645 1.00 67.07 604 VAL A CA 1
ATOM 4558 C C . VAL A 1 604 ? 84.435 194.266 115.250 1.00 70.92 604 VAL A C 1
ATOM 4559 O O . VAL A 1 604 ? 83.349 193.715 115.075 1.00 69.12 604 VAL A O 1
ATOM 4563 N N . VAL A 1 605 ? 85.117 194.868 114.274 1.00 76.23 605 VAL A N 1
ATOM 4564 C CA . VAL A 1 605 ? 84.680 194.887 112.869 1.00 79.83 605 VAL A CA 1
ATOM 4565 C C . VAL A 1 605 ? 85.885 194.575 111.978 1.00 83.53 605 VAL A C 1
ATOM 4566 O O . VAL A 1 605 ? 86.899 195.272 112.038 1.00 87.77 605 VAL A O 1
ATOM 4570 N N . ASP A 1 606 ? 85.772 193.526 111.161 1.00 85.17 606 ASP A N 1
ATOM 4571 C CA . ASP A 1 606 ? 86.901 192.996 110.371 1.00 85.43 606 ASP A CA 1
ATOM 4572 C C . ASP A 1 606 ? 88.073 192.540 111.256 1.00 85.68 606 ASP A C 1
ATOM 4573 O O . ASP A 1 606 ? 89.203 192.404 110.792 1.00 85.98 606 ASP A O 1
ATOM 4578 N N . ASN A 1 607 ? 87.778 192.279 112.526 1.00 87.62 607 ASN A N 1
ATOM 4579 C CA . ASN A 1 607 ? 88.785 192.003 113.553 1.00 89.23 607 ASN A CA 1
ATOM 4580 C C . ASN A 1 607 ? 89.722 193.177 113.909 1.00 87.21 607 ASN A C 1
ATOM 4581 O O . ASN A 1 607 ? 90.823 192.974 114.430 1.00 84.58 607 ASN A O 1
ATOM 4586 N N . LYS A 1 608 ? 89.267 194.400 113.636 1.00 83.38 608 LYS A N 1
ATOM 4587 C CA . LYS A 1 608 ? 89.836 195.604 114.237 1.00 81.21 608 LYS A CA 1
ATOM 4588 C C . LYS A 1 608 ? 88.949 195.993 115.416 1.00 76.09 608 LYS A C 1
ATOM 4589 O O . LYS A 1 608 ? 87.730 196.000 115.289 1.00 75.98 608 LYS A O 1
ATOM 4595 N N . LYS A 1 609 ? 89.546 196.317 116.558 1.00 73.45 609 LYS A N 1
ATOM 4596 C CA . LYS A 1 609 ? 88.787 196.915 117.658 1.00 71.00 609 LYS A CA 1
ATOM 4597 C C . LYS A 1 609 ? 88.312 198.299 117.226 1.00 67.99 609 LYS A C 1
ATOM 4598 O O . LYS A 1 609 ? 89.097 199.075 116.692 1.00 69.35 609 LYS A O 1
ATOM 4604 N N . HIS A 1 610 ? 87.037 198.600 117.450 1.00 63.36 610 HIS A N 1
ATOM 4605 C CA . HIS A 1 610 ? 86.479 199.911 117.130 1.00 61.16 610 HIS A CA 1
ATOM 4606 C C . HIS A 1 610 ? 85.891 200.523 118.387 1.00 58.21 610 HIS A C 1
ATOM 4607 O O . HIS A 1 610 ? 85.032 199.919 119.026 1.00 58.94 610 HIS A O 1
ATOM 4614 N N . GLY A 1 611 ? 86.353 201.718 118.738 1.00 52.88 611 GLY A N 1
ATOM 4615 C CA . GLY A 1 611 ? 85.839 202.431 119.891 1.00 50.18 611 GLY A CA 1
ATOM 4616 C C . GLY A 1 611 ? 84.701 203.324 119.460 1.00 49.36 611 GLY A C 1
ATOM 4617 O O . GLY A 1 611 ? 84.834 204.073 118.498 1.00 50.94 611 GLY A O 1
ATOM 4618 N N . GLN A 1 612 ? 83.576 203.243 120.160 1.00 47.11 612 GLN A N 1
ATOM 4619 C CA . GLN A 1 612 ? 82.432 204.069 119.835 1.00 46.27 612 GLN A CA 1
ATOM 4620 C C . GLN A 1 612 ? 82.144 204.983 121.006 1.00 46.70 612 GLN A C 1
ATOM 4621 O O . GLN A 1 612 ? 81.957 204.512 122.128 1.00 46.56 612 GLN A O 1
ATOM 4627 N N . LEU A 1 613 ? 82.143 206.291 120.743 1.00 46.99 613 LEU A N 1
ATOM 4628 C CA . LEU A 1 613 ? 81.797 207.288 121.744 1.00 47.49 613 LEU A CA 1
ATOM 4629 C C . LEU A 1 613 ? 80.294 207.487 121.642 1.00 47.72 613 LEU A C 1
ATOM 4630 O O . LEU A 1 613 ? 79.809 208.260 120.818 1.00 47.57 613 LEU A O 1
ATOM 4635 N N . MET A 1 614 ? 79.563 206.765 122.485 1.00 48.62 614 MET A N 1
ATOM 4636 C CA . MET A 1 614 ? 78.111 206.672 122.370 1.00 49.39 614 MET A CA 1
ATOM 4637 C C . MET A 1 614 ? 77.448 207.995 122.717 1.00 47.60 614 MET A C 1
ATOM 4638 O O . MET A 1 614 ? 76.479 208.404 122.082 1.00 48.02 614 MET A O 1
ATOM 4643 N N . LEU A 1 615 ? 77.964 208.653 123.743 1.00 47.08 615 LEU A N 1
ATOM 4644 C CA . LEU A 1 615 ? 77.367 209.891 124.214 1.00 46.80 615 LEU A CA 1
ATOM 4645 C C . LEU A 1 615 ? 78.381 210.675 125.035 1.00 47.86 615 LEU A C 1
ATOM 4646 O O . LEU A 1 615 ? 79.215 210.086 125.730 1.00 47.43 615 LEU A O 1
ATOM 4651 N N . LEU A 1 616 ? 78.313 211.999 124.917 1.00 48.44 616 LEU A N 1
ATOM 4652 C CA . LEU A 1 616 ? 79.082 212.913 125.747 1.00 47.88 616 LEU A CA 1
ATOM 4653 C C . LEU A 1 616 ? 78.159 214.075 126.037 1.00 47.38 616 LEU A C 1
ATOM 4654 O O . LEU A 1 616 ? 77.616 214.667 125.112 1.00 46.97 616 LEU A O 1
ATOM 4659 N N . MET A 1 617 ? 77.959 214.392 127.311 1.00 49.90 617 MET A N 1
ATOM 4660 C CA . MET A 1 617 ? 77.042 215.467 127.694 1.00 51.16 617 MET A CA 1
ATOM 4661 C C . MET A 1 617 ? 77.429 216.042 129.048 1.00 51.30 617 MET A C 1
ATOM 4662 O O . MET A 1 617 ? 77.860 215.301 129.933 1.00 51.09 617 MET A O 1
ATOM 4667 N N . VAL A 1 618 ? 77.289 217.361 129.200 1.00 52.84 618 VAL A N 1
ATOM 4668 C CA . VAL A 1 618 ? 77.476 218.014 130.503 1.00 53.07 618 VAL A CA 1
ATOM 4669 C C . VAL A 1 618 ? 76.376 219.058 130.732 1.00 51.72 618 VAL A C 1
ATOM 4670 O O . VAL A 1 618 ? 75.896 219.687 129.787 1.00 48.59 618 VAL A O 1
ATOM 4674 N N . SER A 1 619 ? 75.997 219.226 131.998 1.00 52.57 619 SER A N 1
ATOM 4675 C CA . SER A 1 619 ? 74.910 220.115 132.400 1.00 55.46 619 SER A CA 1
ATOM 4676 C C . SER A 1 619 ? 75.153 221.541 131.915 1.00 58.70 619 SER A C 1
ATOM 4677 O O . SER A 1 619 ? 76.279 222.034 132.023 1.00 61.18 619 SER A O 1
ATOM 4680 N N . PRO A 1 620 ? 74.099 222.220 131.409 1.00 60.96 620 PRO A N 1
ATOM 4681 C CA . PRO A 1 620 ? 74.241 223.557 130.815 1.00 60.28 620 PRO A CA 1
ATOM 4682 C C . PRO A 1 620 ? 74.994 224.546 131.697 1.00 60.71 620 PRO A C 1
ATOM 4683 O O . PRO A 1 620 ? 75.931 225.195 131.234 1.00 63.76 620 PRO A O 1
ATOM 4687 N N . SER A 1 621 ? 74.607 224.637 132.964 1.00 60.94 621 SER A N 1
ATOM 4688 C CA . SER A 1 621 ? 75.260 225.545 133.913 1.00 60.37 621 SER A CA 1
ATOM 4689 C C . SER A 1 621 ? 76.736 225.225 134.185 1.00 57.11 621 SER A C 1
ATOM 4690 O O . SER A 1 621 ? 77.428 226.027 134.806 1.00 57.52 621 SER A O 1
ATOM 4693 N N . TYR A 1 622 ? 77.209 224.063 133.735 1.00 54.04 622 TYR A N 1
ATOM 4694 C CA . TYR A 1 622 ? 78.609 223.670 133.903 1.00 52.61 622 TYR A CA 1
ATOM 4695 C C . TYR A 1 622 ? 79.418 223.573 132.594 1.00 52.22 622 TYR A C 1
ATOM 4696 O O . TYR A 1 622 ? 80.612 223.253 132.619 1.00 51.05 622 TYR A O 1
ATOM 4705 N N . GLN A 1 623 ? 78.784 223.851 131.457 1.00 51.47 623 GLN A N 1
ATOM 4706 C CA . GLN A 1 623 ? 79.497 223.876 130.180 1.00 52.87 623 GLN A CA 1
ATOM 4707 C C . GLN A 1 623 ? 80.496 225.040 130.124 1.00 52.42 623 GLN A C 1
ATOM 4708 O O . GLN A 1 623 ? 80.363 226.024 130.855 1.00 51.10 623 GLN A O 1
ATOM 4714 N N . GLY A 1 624 ? 81.511 224.903 129.275 1.00 51.68 624 GLY A N 1
ATOM 4715 C CA . GLY A 1 624 ? 82.554 225.916 129.129 1.00 50.70 624 GLY A CA 1
ATOM 4716 C C . GLY A 1 624 ? 83.522 226.028 130.295 1.00 50.24 624 GLY A C 1
ATOM 4717 O O . GLY A 1 624 ? 84.139 227.078 130.495 1.00 52.56 624 GLY A O 1
ATOM 4718 N N . LYS A 1 625 ? 83.661 224.953 131.065 1.00 50.17 625 LYS A N 1
ATOM 4719 C CA . LYS A 1 625 ? 84.618 224.908 132.177 1.00 49.11 625 LYS A CA 1
ATOM 4720 C C . LYS A 1 625 ? 85.669 223.799 132.015 1.00 48.70 625 LYS A C 1
ATOM 4721 O O . LYS A 1 625 ? 86.488 223.590 132.909 1.00 48.65 625 LYS A O 1
ATOM 4727 N N . GLY A 1 626 ? 85.645 223.097 130.882 1.00 48.89 626 GLY A N 1
ATOM 4728 C CA . GLY A 1 626 ? 86.595 222.017 130.614 1.00 50.66 626 GLY A CA 1
ATOM 4729 C C . GLY A 1 626 ? 86.151 220.629 131.056 1.00 53.01 626 GLY A C 1
ATOM 4730 O O . GLY A 1 626 ? 86.941 219.688 131.009 1.00 55.38 626 GLY A O 1
ATOM 4731 N N . VAL A 1 627 ? 84.892 220.486 131.475 1.00 53.50 627 VAL A N 1
ATOM 4732 C CA . VAL A 1 627 ? 84.371 219.188 131.911 1.00 51.00 627 VAL A CA 1
ATOM 4733 C C . VAL A 1 627 ? 84.207 218.251 130.723 1.00 50.80 627 VAL A C 1
ATOM 4734 O O . VAL A 1 627 ? 84.586 217.082 130.791 1.00 51.53 627 VAL A O 1
ATOM 4738 N N . GLY A 1 628 ? 83.633 218.765 129.639 1.00 50.53 628 GLY A N 1
ATOM 4739 C CA . GLY A 1 628 ? 83.493 217.989 128.409 1.00 50.22 628 GLY A CA 1
ATOM 4740 C C . GLY A 1 628 ? 84.829 217.414 127.977 1.00 49.38 628 GLY A C 1
ATOM 4741 O O . GLY A 1 628 ? 84.925 216.253 127.578 1.00 46.61 628 GLY A O 1
ATOM 4742 N N . THR A 1 629 ? 85.865 218.237 128.092 1.00 50.14 629 THR A N 1
ATOM 4743 C CA . THR A 1 629 ? 87.209 217.861 127.683 1.00 50.21 629 THR A CA 1
ATOM 4744 C C . THR A 1 629 ? 87.801 216.794 128.599 1.00 49.44 629 THR A C 1
ATOM 4745 O O . THR A 1 629 ? 88.435 215.854 128.120 1.00 49.67 629 THR A O 1
ATOM 4749 N N . LEU A 1 630 ? 87.594 216.936 129.905 1.00 48.97 630 LEU A N 1
ATOM 4750 C CA . LEU A 1 630 ? 87.995 215.894 130.856 1.00 50.45 630 LEU A CA 1
ATOM 4751 C C . LEU A 1 630 ? 87.463 214.529 130.454 1.00 49.17 630 LEU A C 1
ATOM 4752 O O . LEU A 1 630 ? 88.230 213.574 130.301 1.00 47.25 630 LEU A O 1
ATOM 4757 N N . LEU A 1 631 ? 86.142 214.461 130.289 1.00 47.96 631 LEU A N 1
ATOM 4758 C CA . LEU A 1 631 ? 85.441 213.213 129.989 1.00 46.39 631 LEU A CA 1
ATOM 4759 C C . LEU A 1 631 ? 85.855 212.670 128.635 1.00 45.33 631 LEU A C 1
ATOM 4760 O O . LEU A 1 631 ? 86.085 211.473 128.481 1.00 45.44 631 LEU A O 1
ATOM 4765 N N . HIS A 1 632 ? 85.939 213.567 127.662 1.00 44.89 632 HIS A N 1
ATOM 4766 C CA . HIS A 1 632 ? 86.336 213.224 126.304 1.00 45.21 632 HIS A CA 1
ATOM 4767 C C . HIS A 1 632 ? 87.716 212.562 126.269 1.00 46.63 632 HIS A C 1
ATOM 4768 O O . HIS A 1 632 ? 87.925 211.564 125.575 1.00 46.98 632 HIS A O 1
ATOM 4775 N N . ASP A 1 633 ? 88.652 213.123 127.026 1.00 48.07 633 ASP A N 1
ATOM 4776 C CA . ASP A 1 633 ? 90.001 212.580 127.120 1.00 48.01 633 ASP A CA 1
ATOM 4777 C C . ASP A 1 633 ? 90.026 211.216 127.813 1.00 45.88 633 ASP A C 1
ATOM 4778 O O . ASP A 1 633 ? 90.731 210.305 127.376 1.00 43.81 633 ASP A O 1
ATOM 4783 N N . ALA A 1 634 ? 89.250 211.075 128.884 1.00 45.49 634 ALA A N 1
ATOM 4784 C CA . ALA A 1 634 ? 89.097 209.784 129.563 1.00 45.10 634 ALA A CA 1
ATOM 4785 C C . ALA A 1 634 ? 88.622 208.721 128.581 1.00 45.91 634 ALA A C 1
ATOM 4786 O O . ALA A 1 634 ? 89.081 207.584 128.616 1.00 46.53 634 ALA A O 1
ATOM 4788 N N . ALA A 1 635 ? 87.718 209.108 127.687 1.00 46.85 635 ALA A N 1
ATOM 4789 C CA . ALA A 1 635 ? 87.224 208.202 126.660 1.00 48.87 635 ALA A CA 1
ATOM 4790 C C . ALA A 1 635 ? 88.319 207.771 125.681 1.00 48.91 635 ALA A C 1
ATOM 4791 O O . ALA A 1 635 ? 88.482 206.577 125.428 1.00 50.90 635 ALA A O 1
ATOM 4793 N N . LEU A 1 636 ? 89.068 208.728 125.135 1.00 47.65 636 LEU A N 1
ATOM 4794 C CA . LEU A 1 636 ? 90.102 208.397 124.147 1.00 46.65 636 LEU A CA 1
ATOM 4795 C C . LEU A 1 636 ? 91.302 207.725 124.787 1.00 46.25 636 LEU A C 1
ATOM 4796 O O . LEU A 1 636 ? 91.956 206.901 124.153 1.00 46.53 636 LEU A O 1
ATOM 4801 N N . GLU A 1 637 ? 91.594 208.078 126.035 1.00 46.87 637 GLU A N 1
ATOM 4802 C CA . GLU A 1 637 ? 92.680 207.428 126.772 1.00 47.72 637 GLU A CA 1
ATOM 4803 C C . GLU A 1 637 ? 92.376 205.949 126.968 1.00 47.60 637 GLU A C 1
ATOM 4804 O O . GLU A 1 637 ? 93.264 205.112 126.823 1.00 48.07 637 GLU A O 1
ATOM 4810 N N . HIS A 1 638 ? 91.121 205.633 127.286 1.00 47.34 638 HIS A N 1
ATOM 4811 C CA . HIS A 1 638 ? 90.700 204.242 127.418 1.00 47.07 638 HIS A CA 1
ATOM 4812 C C . HIS A 1 638 ? 90.829 203.497 126.090 1.00 44.84 638 HIS A C 1
ATOM 4813 O O . HIS A 1 638 ? 91.460 202.446 126.034 1.00 43.87 638 HIS A O 1
ATOM 4820 N N . PHE A 1 639 ? 90.236 204.047 125.033 1.00 43.54 639 PHE A N 1
ATOM 4821 C CA . PHE A 1 639 ? 90.342 203.458 123.705 1.00 44.17 639 PHE A CA 1
ATOM 4822 C C . PHE A 1 639 ? 91.798 203.232 123.339 1.00 46.03 639 PHE A C 1
ATOM 4823 O O . PHE A 1 639 ? 92.168 202.168 122.846 1.00 46.89 639 PHE A O 1
ATOM 4831 N N . ARG A 1 640 ? 92.613 204.251 123.584 1.00 47.56 640 ARG A N 1
ATOM 4832 C CA . ARG A 1 640 ? 94.029 204.225 123.245 1.00 48.99 640 ARG A CA 1
ATOM 4833 C C . ARG A 1 640 ? 94.741 203.035 123.886 1.00 50.76 640 ARG A C 1
ATOM 4834 O O . ARG A 1 640 ? 95.478 202.319 123.212 1.00 50.44 640 ARG A O 1
ATOM 4842 N N . GLU A 1 641 ? 94.510 202.828 125.181 1.00 54.28 641 GLU A N 1
ATOM 4843 C CA . GLU A 1 641 ? 95.105 201.705 125.916 1.00 57.21 641 GLU A CA 1
ATOM 4844 C C . GLU A 1 641 ? 94.598 200.364 125.408 1.00 56.97 641 GLU A C 1
ATOM 4845 O O . GLU A 1 641 ? 95.348 199.389 125.375 1.00 57.24 641 GLU A O 1
ATOM 4851 N N . GLN A 1 642 ? 93.322 200.320 125.026 1.00 56.77 642 GLN A N 1
ATOM 4852 C CA . GLN A 1 642 ? 92.702 199.097 124.514 1.00 56.55 642 GLN A CA 1
ATOM 4853 C C . GLN A 1 642 ? 93.106 198.754 123.084 1.00 55.92 642 GLN A C 1
ATOM 4854 O O . GLN A 1 642 ? 92.898 197.626 122.642 1.00 59.13 642 GLN A O 1
ATOM 4860 N N . GLY A 1 643 ? 93.669 199.715 122.360 1.00 54.17 643 GLY A N 1
ATOM 4861 C CA . GLY A 1 643 ? 94.029 199.507 120.963 1.00 54.29 643 GLY A CA 1
ATOM 4862 C C . GLY A 1 643 ? 92.840 199.662 120.031 1.00 54.29 643 GLY A C 1
ATOM 4863 O O . GLY A 1 643 ? 92.840 199.126 118.924 1.00 54.33 643 GLY A O 1
ATOM 4864 N N . ALA A 1 644 ? 91.818 200.387 120.484 1.00 53.83 644 ALA A N 1
ATOM 4865 C CA . ALA A 1 644 ? 90.707 200.772 119.622 1.00 53.59 644 ALA A CA 1
ATOM 4866 C C . ALA A 1 644 ? 91.138 201.999 118.827 1.00 54.52 644 ALA A C 1
ATOM 4867 O O . ALA A 1 644 ? 90.844 203.136 119.211 1.00 55.40 644 ALA A O 1
ATOM 4869 N N . ASP A 1 645 ? 91.848 201.759 117.726 1.00 55.13 645 ASP A N 1
ATOM 4870 C CA . ASP A 1 645 ? 92.447 202.840 116.937 1.00 57.69 645 ASP A CA 1
ATOM 4871 C C . ASP A 1 645 ? 91.504 203.462 115.899 1.00 58.04 645 ASP A C 1
ATOM 4872 O O . ASP A 1 645 ? 91.775 204.552 115.405 1.00 59.39 645 ASP A O 1
ATOM 4877 N N . CYS A 1 646 ? 90.417 202.774 115.553 1.00 58.05 646 CYS A N 1
ATOM 4878 C CA . CYS A 1 646 ? 89.369 203.373 114.730 1.00 57.48 646 CYS A CA 1
ATOM 4879 C C . CYS A 1 646 ? 88.247 203.742 115.676 1.00 56.88 646 CYS A C 1
ATOM 4880 O O . CYS A 1 646 ? 87.659 202.870 116.300 1.00 59.31 646 CYS A O 1
ATOM 4883 N N . ILE A 1 647 ? 87.967 205.034 115.798 1.00 56.59 647 ILE A N 1
ATOM 4884 C CA . ILE A 1 647 ? 87.002 205.521 116.771 1.00 56.62 647 ILE A CA 1
ATOM 4885 C C . ILE A 1 647 ? 85.877 206.245 116.042 1.00 54.56 647 ILE A C 1
ATOM 4886 O O . ILE A 1 647 ? 86.112 206.873 115.016 1.00 51.46 647 ILE A O 1
ATOM 4891 N N . LYS A 1 648 ? 84.661 206.152 116.586 1.00 55.62 648 LYS A N 1
ATOM 4892 C CA . LYS A 1 648 ? 83.447 206.670 115.943 1.00 54.22 648 LYS A CA 1
ATOM 4893 C C . LYS A 1 648 ? 82.684 207.609 116.869 1.00 51.47 648 LYS A C 1
ATOM 4894 O O . LYS A 1 648 ? 82.620 207.372 118.066 1.00 52.12 648 LYS A O 1
ATOM 4900 N N . LEU A 1 649 ? 82.097 208.665 116.314 1.00 51.88 649 LEU A N 1
ATOM 4901 C CA . LEU A 1 649 ? 81.158 209.500 117.064 1.00 54.22 649 LEU A CA 1
ATOM 4902 C C . LEU A 1 649 ? 79.772 208.878 116.960 1.00 56.47 649 LEU A C 1
ATOM 4903 O O . LEU A 1 649 ? 79.266 208.650 115.854 1.00 58.34 649 LEU A O 1
ATOM 4908 N N . GLY A 1 650 ? 79.155 208.635 118.113 1.00 55.21 650 GLY A N 1
ATOM 4909 C CA . GLY A 1 650 ? 77.903 207.898 118.179 1.00 53.71 650 GLY A CA 1
ATOM 4910 C C . GLY A 1 650 ? 78.200 206.417 118.177 1.00 52.48 650 GLY A C 1
ATOM 4911 O O . GLY A 1 650 ? 79.355 206.012 118.309 1.00 55.15 650 GLY A O 1
ATOM 4912 N N . SER A 1 651 ? 77.166 205.600 118.029 1.00 50.80 651 SER A N 1
ATOM 4913 C CA . SER A 1 651 ? 77.349 204.154 118.017 1.00 50.98 651 SER A CA 1
ATOM 4914 C C . SER A 1 651 ? 76.456 203.484 116.985 1.00 50.88 651 SER A C 1
ATOM 4915 O O . SER A 1 651 ? 75.553 204.102 116.423 1.00 50.66 651 SER A O 1
ATOM 4918 N N . THR A 1 652 ? 76.738 202.211 116.731 1.00 50.67 652 THR A N 1
ATOM 4919 C CA . THR A 1 652 ? 75.910 201.388 115.860 1.00 48.96 652 THR A CA 1
ATOM 4920 C C . THR A 1 652 ? 74.789 200.737 116.687 1.00 48.89 652 THR A C 1
ATOM 4921 O O . THR A 1 652 ? 73.637 201.177 116.617 1.00 50.63 652 THR A O 1
ATOM 4925 N N . TYR A 1 653 ? 75.136 199.727 117.488 1.00 46.85 653 TYR A N 1
ATOM 4926 C CA . TYR A 1 653 ? 74.162 199.016 118.321 1.00 46.05 653 TYR A CA 1
ATOM 4927 C C . TYR A 1 653 ? 74.781 198.568 119.650 1.00 45.43 653 TYR A C 1
ATOM 4928 O O . TYR A 1 653 ? 75.791 197.865 119.645 1.00 45.81 653 TYR A O 1
ATOM 4937 N N . PRO A 1 654 ? 74.187 198.964 120.794 1.00 44.00 654 PRO A N 1
ATOM 4938 C CA . PRO A 1 654 ? 73.068 199.893 120.998 1.00 43.93 654 PRO A CA 1
ATOM 4939 C C . PRO A 1 654 ? 73.477 201.338 120.737 1.00 45.29 654 PRO A C 1
ATOM 4940 O O . PRO A 1 654 ? 74.645 201.604 120.448 1.00 47.27 654 PRO A O 1
ATOM 4944 N N . ARG A 1 655 ? 72.534 202.269 120.864 1.00 46.09 655 ARG A N 1
ATOM 4945 C CA . ARG A 1 655 ? 72.746 203.613 120.346 1.00 45.96 655 ARG A CA 1
ATOM 4946 C C . ARG A 1 655 ? 71.734 204.636 120.821 1.00 45.84 655 ARG A C 1
ATOM 4947 O O . ARG A 1 655 ? 70.539 204.372 120.823 1.00 45.33 655 ARG A O 1
ATOM 4955 N N . PHE A 1 656 ? 72.232 205.815 121.196 1.00 47.98 656 PHE A N 1
ATOM 4956 C CA . PHE A 1 656 ? 71.401 207.015 121.304 1.00 49.01 656 PHE A CA 1
ATOM 4957 C C . PHE A 1 656 ? 71.362 207.727 119.954 1.00 48.81 656 PHE A C 1
ATOM 4958 O O . PHE A 1 656 ? 70.294 208.060 119.453 1.00 48.89 656 PHE A O 1
ATOM 4966 N N . PHE A 1 657 ? 72.545 207.962 119.383 1.00 49.24 657 PHE A N 1
ATOM 4967 C CA . PHE A 1 657 ? 72.697 208.623 118.084 1.00 46.24 657 PHE A CA 1
ATOM 4968 C C . PHE A 1 657 ? 73.759 207.902 117.241 1.00 46.16 657 PHE A C 1
ATOM 4969 O O . PHE A 1 657 ? 74.730 207.374 117.789 1.00 45.15 657 PHE A O 1
ATOM 4977 N N . PRO A 1 658 ? 73.574 207.864 115.906 1.00 46.60 658 PRO A N 1
ATOM 4978 C CA . PRO A 1 658 ? 74.558 207.264 115.003 1.00 46.96 658 PRO A CA 1
ATOM 4979 C C . PRO A 1 658 ? 75.699 208.219 114.668 1.00 48.15 658 PRO A C 1
ATOM 4980 O O . PRO A 1 658 ? 76.768 207.784 114.251 1.00 49.57 658 PRO A O 1
ATOM 4984 N N . GLY A 1 659 ? 75.442 209.513 114.819 1.00 49.00 659 GLY A N 1
ATOM 4985 C CA . GLY A 1 659 ? 76.445 210.548 114.644 1.00 49.66 659 GLY A CA 1
ATOM 4986 C C . GLY A 1 659 ? 76.030 211.695 115.534 1.00 49.15 659 GLY A C 1
ATOM 4987 O O . GLY A 1 659 ? 75.445 211.467 116.592 1.00 47.35 659 GLY A O 1
ATOM 4988 N N . VAL A 1 660 ? 76.309 212.925 115.114 1.00 48.69 660 VAL A N 1
ATOM 4989 C CA . VAL A 1 660 ? 75.958 214.080 115.923 1.00 51.02 660 VAL A CA 1
ATOM 4990 C C . VAL A 1 660 ? 74.717 214.747 115.343 1.00 51.86 660 VAL A C 1
ATOM 4991 O O . VAL A 1 660 ? 74.713 215.144 114.181 1.00 53.03 660 VAL A O 1
ATOM 4995 N N . PRO A 1 661 ? 73.654 214.869 116.150 1.00 54.11 661 PRO A N 1
ATOM 4996 C CA . PRO A 1 661 ? 72.444 215.564 115.710 1.00 56.24 661 PRO A CA 1
ATOM 4997 C C . PRO A 1 661 ? 72.757 216.888 115.021 1.00 58.06 661 PRO A C 1
ATOM 4998 O O . PRO A 1 661 ? 73.760 217.532 115.343 1.00 57.73 661 PRO A O 1
ATOM 5002 N N . ASP A 1 662 ? 71.901 217.276 114.078 1.00 59.18 662 ASP A N 1
ATOM 5003 C CA . ASP A 1 662 ? 72.116 218.478 113.270 1.00 59.14 662 ASP A CA 1
ATOM 5004 C C . ASP A 1 662 ? 70.983 219.509 113.345 1.00 57.35 662 ASP A C 1
ATOM 5005 O O . ASP A 1 662 ? 71.151 220.643 112.897 1.00 60.05 662 ASP A O 1
ATOM 5010 N N . ASP A 1 663 ? 69.850 219.139 113.931 1.00 55.39 663 ASP A N 1
ATOM 5011 C CA . ASP A 1 663 ? 68.629 219.934 113.802 1.00 55.95 663 ASP A CA 1
ATOM 5012 C C . ASP A 1 663 ? 68.432 220.985 114.902 1.00 55.51 663 ASP A C 1
ATOM 5013 O O . ASP A 1 663 ? 67.392 221.639 114.947 1.00 58.11 663 ASP A O 1
ATOM 5018 N N . ASP A 1 664 ? 69.412 221.156 115.784 1.00 54.34 664 ASP A N 1
ATOM 5019 C CA . ASP A 1 664 ? 69.376 222.256 116.740 1.00 54.73 664 ASP A CA 1
ATOM 5020 C C . ASP A 1 664 ? 70.768 222.847 116.929 1.00 54.69 664 ASP A C 1
ATOM 5021 O O . ASP A 1 664 ? 71.770 222.222 116.580 1.00 54.03 664 ASP A O 1
ATOM 5026 N N . ALA A 1 665 ? 70.809 224.058 117.479 1.00 54.79 665 ALA A N 1
ATOM 5027 C CA . ALA A 1 665 ? 72.041 224.844 117.571 1.00 53.94 665 ALA A CA 1
ATOM 5028 C C . ALA A 1 665 ? 73.051 224.256 118.552 1.00 52.44 665 ALA A C 1
ATOM 5029 O O . ALA A 1 665 ? 74.234 224.180 118.241 1.00 51.75 665 ALA A O 1
ATOM 5031 N N . GLN A 1 666 ? 72.588 223.843 119.729 1.00 52.92 666 GLN A N 1
ATOM 5032 C CA . GLN A 1 666 ? 73.471 223.222 120.723 1.00 54.03 666 GLN A CA 1
ATOM 5033 C C . GLN A 1 666 ? 74.154 221.963 120.168 1.00 54.30 666 GLN A C 1
ATOM 5034 O O . GLN A 1 666 ? 75.307 221.672 120.507 1.00 54.45 666 GLN A O 1
ATOM 5036 N N . SER A 1 667 ? 73.453 221.233 119.307 1.00 54.06 667 SER A N 1
ATOM 5037 C CA . SER A 1 667 ? 74.026 220.052 118.671 1.00 55.83 667 SER A CA 1
ATOM 5038 C C . SER A 1 667 ? 75.078 220.406 117.623 1.00 54.54 667 SER A C 1
ATOM 5039 O O . SER A 1 667 ? 76.159 219.822 117.615 1.00 54.09 667 SER A O 1
ATOM 5042 N N . ARG A 1 668 ? 74.765 221.348 116.738 1.00 55.06 668 ARG A N 1
ATOM 5043 C CA . ARG A 1 668 ? 75.736 221.797 115.734 1.00 56.30 668 ARG A CA 1
ATOM 5044 C C . ARG A 1 668 ? 76.977 222.379 116.410 1.00 55.05 668 ARG A C 1
ATOM 5045 O O . ARG A 1 668 ? 78.100 222.166 115.954 1.00 54.09 668 ARG A O 1
ATOM 5053 N N . LYS A 1 669 ? 76.769 223.093 117.511 1.00 54.28 669 LYS A N 1
ATOM 5054 C CA . LYS A 1 669 ? 77.873 223.580 118.338 1.00 56.93 669 LYS A CA 1
ATOM 5055 C C . LYS A 1 669 ? 78.752 222.426 118.836 1.00 56.94 669 LYS A C 1
ATOM 5056 O O . LYS A 1 669 ? 79.980 222.524 118.823 1.00 56.53 669 LYS A O 1
ATOM 5062 N N . ALA A 1 670 ? 78.118 221.336 119.266 1.00 55.88 670 ALA A N 1
ATOM 5063 C CA . ALA A 1 670 ? 78.844 220.138 119.696 1.00 54.14 670 ALA A CA 1
ATOM 5064 C C . ALA A 1 670 ? 79.603 219.469 118.549 1.00 51.59 670 ALA A C 1
ATOM 5065 O O . ALA A 1 670 ? 80.581 218.770 118.782 1.00 50.59 670 ALA A O 1
ATOM 5067 N N . GLN A 1 671 ? 79.152 219.669 117.317 1.00 51.37 671 GLN A N 1
ATOM 5068 C CA . GLN A 1 671 ? 79.892 219.175 116.157 1.00 53.14 671 GLN A CA 1
ATOM 5069 C C . GLN A 1 671 ? 81.221 219.909 116.013 1.00 53.24 671 GLN A C 1
ATOM 5070 O O . GLN A 1 671 ? 82.250 219.299 115.721 1.00 53.06 671 GLN A O 1
ATOM 5076 N N . ALA A 1 672 ? 81.185 221.224 116.208 1.00 52.92 672 ALA A N 1
ATOM 5077 C CA . ALA A 1 672 ? 82.396 222.038 116.185 1.00 52.15 672 ALA A CA 1
ATOM 5078 C C . ALA A 1 672 ? 83.342 221.634 117.318 1.00 51.08 672 ALA A C 1
ATOM 5079 O O . ALA A 1 672 ? 84.555 221.561 117.126 1.00 49.63 672 ALA A O 1
ATOM 5081 N N . PHE A 1 673 ? 82.782 221.367 118.495 1.00 50.50 673 PHE A N 1
ATOM 5082 C CA . PHE A 1 673 ? 83.572 220.895 119.625 1.00 50.96 673 PHE A CA 1
ATOM 5083 C C . PHE A 1 673 ? 84.416 219.691 119.214 1.00 52.22 673 PHE A C 1
ATOM 5084 O O . PHE A 1 673 ? 85.627 219.662 119.455 1.00 50.61 673 PHE A O 1
ATOM 5092 N N . PHE A 1 674 ? 83.771 218.716 118.572 1.00 53.00 674 PHE A N 1
ATOM 5093 C CA . PHE A 1 674 ? 84.432 217.465 118.194 1.00 52.60 674 PHE A CA 1
ATOM 5094 C C . PHE A 1 674 ? 85.449 217.622 117.059 1.00 54.36 674 PHE A C 1
ATOM 5095 O O . PHE A 1 674 ? 86.536 217.051 117.138 1.00 57.04 674 PHE A O 1
ATOM 5103 N N . SER A 1 675 ? 85.124 218.381 116.013 1.00 55.62 675 SER A N 1
ATOM 5104 C CA . SER A 1 675 ? 86.082 218.579 114.913 1.00 56.55 675 SER A CA 1
ATOM 5105 C C . SER A 1 675 ? 87.320 219.320 115.403 1.00 57.83 675 SER A C 1
ATOM 5106 O O . SER A 1 675 ? 88.444 218.970 115.037 1.00 57.74 675 SER A O 1
ATOM 5109 N N . LYS A 1 676 ? 87.108 220.307 116.268 1.00 58.41 676 LYS A N 1
ATOM 5110 C CA . LYS A 1 676 ? 88.203 221.080 116.858 1.00 59.89 676 LYS A CA 1
ATOM 5111 C C . LYS A 1 676 ? 89.194 220.240 117.674 1.00 58.49 676 LYS A C 1
ATOM 5112 O O . LYS A 1 676 ? 90.355 220.624 117.807 1.00 59.27 676 LYS A O 1
ATOM 5118 N N . LYS A 1 677 ? 88.729 219.119 118.228 1.00 56.89 677 LYS A N 1
ATOM 5119 C CA . LYS A 1 677 ? 89.588 218.169 118.946 1.00 56.13 677 LYS A CA 1
ATOM 5120 C C . LYS A 1 677 ? 90.310 217.217 117.995 1.00 55.20 677 LYS A C 1
ATOM 5121 O O . LYS A 1 677 ? 91.234 216.519 118.409 1.00 55.57 677 LYS A O 1
ATOM 5127 N N . GLY A 1 678 ? 89.875 217.163 116.738 1.00 53.69 678 GLY A N 1
ATOM 5128 C CA . GLY A 1 678 ? 90.543 216.344 115.726 1.00 53.31 678 GLY A CA 1
ATOM 5129 C C . GLY A 1 678 ? 89.671 215.334 115.002 1.00 53.21 678 GLY A C 1
ATOM 5130 O O . GLY A 1 678 ? 90.150 214.664 114.089 1.00 52.45 678 GLY A O 1
ATOM 5131 N N . TRP A 1 679 ? 88.405 215.210 115.402 1.00 52.34 679 TRP A N 1
ATOM 5132 C CA . TRP A 1 679 ? 87.479 214.291 114.745 1.00 52.37 679 TRP A CA 1
ATOM 5133 C C . TRP A 1 679 ? 87.228 214.731 113.312 1.00 51.54 679 TRP A C 1
ATOM 5134 O O . TRP A 1 679 ? 86.982 215.906 113.065 1.00 52.02 679 TRP A O 1
ATOM 5145 N N . ARG A 1 680 ? 87.282 213.781 112.382 1.00 51.54 680 ARG A N 1
ATOM 5146 C CA . ARG A 1 680 ? 87.007 214.049 110.973 1.00 52.64 680 ARG A CA 1
ATOM 5147 C C . ARG A 1 680 ? 85.507 213.881 110.653 1.00 54.25 680 ARG A C 1
ATOM 5148 O O . ARG A 1 680 ? 85.040 212.770 110.391 1.00 56.89 680 ARG A O 1
ATOM 5150 N N . MET A 1 681 ? 84.767 214.992 110.667 1.00 56.01 681 MET A N 1
ATOM 5151 C CA . MET A 1 681 ? 83.324 214.985 110.377 1.00 57.85 681 MET A CA 1
ATOM 5152 C C . MET A 1 681 ? 83.076 214.877 108.871 1.00 59.25 681 MET A C 1
ATOM 5153 O O . MET A 1 681 ? 83.812 215.455 108.078 1.00 59.82 681 MET A O 1
ATOM 5158 N N . ASP A 1 682 ? 82.025 214.155 108.485 1.00 62.14 682 ASP A N 1
ATOM 5159 C CA . ASP A 1 682 ? 81.665 213.990 107.074 1.00 62.53 682 ASP A CA 1
ATOM 5160 C C . ASP A 1 682 ? 81.032 215.256 106.507 1.00 64.93 682 ASP A C 1
ATOM 5161 O O . ASP A 1 682 ? 80.462 216.062 107.244 1.00 61.48 682 ASP A O 1
ATOM 5166 N N . ASP A 1 683 ? 81.123 215.410 105.188 1.00 70.27 683 ASP A N 1
ATOM 5167 C CA . ASP A 1 683 ? 80.564 216.577 104.490 1.00 74.39 683 ASP A CA 1
ATOM 5168 C C . ASP A 1 683 ? 79.041 216.518 104.412 1.00 74.81 683 ASP A C 1
ATOM 5169 O O . ASP A 1 683 ? 78.356 217.528 104.592 1.00 70.43 683 ASP A O 1
ATOM 5174 N N . ASN A 1 684 ? 78.529 215.323 104.132 1.00 77.60 684 ASN A N 1
ATOM 5175 C CA . ASN A 1 684 ? 77.095 215.091 103.954 1.00 76.09 684 ASN A CA 1
ATOM 5176 C C . ASN A 1 684 ? 76.439 214.631 105.249 1.00 71.99 684 ASN A C 1
ATOM 5177 O O . ASN A 1 684 ? 77.122 214.217 106.187 1.00 75.15 684 ASN A O 1
ATOM 5182 N N . LEU A 1 685 ? 75.112 214.702 105.290 1.00 67.42 685 LEU A N 1
ATOM 5183 C CA . LEU A 1 685 ? 74.344 214.281 106.460 1.00 61.80 685 LEU A CA 1
ATOM 5184 C C . LEU A 1 685 ? 73.841 212.848 106.311 1.00 61.72 685 LEU A C 1
ATOM 5185 O O . LEU A 1 685 ? 73.988 212.220 105.259 1.00 62.24 685 LEU A O 1
ATOM 5190 N N . VAL A 1 686 ? 73.264 212.345 107.398 1.00 60.16 686 VAL A N 1
ATOM 5191 C CA . VAL A 1 686 ? 72.681 211.015 107.472 1.00 57.38 686 VAL A CA 1
ATOM 5192 C C . VAL A 1 686 ? 71.370 211.186 108.230 1.00 57.39 686 VAL A C 1
ATOM 5193 O O . VAL A 1 686 ? 71.288 212.025 109.127 1.00 55.96 686 VAL A O 1
ATOM 5197 N N . HIS A 1 687 ? 70.354 210.399 107.874 1.00 58.35 687 HIS A N 1
ATOM 5198 C CA . HIS A 1 687 ? 68.979 210.670 108.318 1.00 58.32 687 HIS A CA 1
ATOM 5199 C C . HIS A 1 687 ? 68.266 209.502 108.999 1.00 57.09 687 HIS A C 1
ATOM 5200 O O . HIS A 1 687 ? 68.491 208.335 108.665 1.00 58.55 687 HIS A O 1
ATOM 5207 N N . ASP A 1 688 ? 67.411 209.848 109.960 1.00 53.17 688 ASP A N 1
ATOM 5208 C CA . ASP A 1 688 ? 66.361 208.964 110.456 1.00 51.37 688 ASP A CA 1
ATOM 5209 C C . ASP A 1 688 ? 65.054 209.388 109.788 1.00 50.49 688 ASP A C 1
ATOM 5210 O O . ASP A 1 688 ? 64.766 210.584 109.697 1.00 49.60 688 ASP A O 1
ATOM 5215 N N . LEU A 1 689 ? 64.266 208.412 109.339 1.00 50.31 689 LEU A N 1
ATOM 5216 C CA . LEU A 1 689 ? 62.984 208.679 108.680 1.00 50.89 689 LEU A CA 1
ATOM 5217 C C . LEU A 1 689 ? 61.803 208.331 109.576 1.00 51.60 689 LEU A C 1
ATOM 5218 O O . LEU A 1 689 ? 61.914 207.471 110.449 1.00 51.25 689 LEU A O 1
ATOM 5223 N N . ILE A 1 690 ? 60.677 209.007 109.349 1.00 52.79 690 ILE A N 1
ATOM 5224 C CA . ILE A 1 690 ? 59.411 208.682 110.019 1.00 54.92 690 ILE A CA 1
ATOM 5225 C C . ILE A 1 690 ? 58.312 208.501 108.976 1.00 58.40 690 ILE A C 1
ATOM 5226 O O . ILE A 1 690 ? 58.235 209.257 108.005 1.00 62.12 690 ILE A O 1
ATOM 5231 N N . GLY A 1 691 ? 57.467 207.493 109.178 1.00 61.21 691 GLY A N 1
ATOM 5232 C CA . GLY A 1 691 ? 56.380 207.193 108.246 1.00 62.82 691 GLY A CA 1
ATOM 5233 C C . GLY A 1 691 ? 55.062 206.928 108.950 1.00 62.50 691 GLY A C 1
ATOM 5234 O O . GLY A 1 691 ? 55.001 206.119 109.875 1.00 62.98 691 GLY A O 1
ATOM 5235 N N . ASP A 1 692 ? 54.010 207.614 108.509 1.00 63.45 692 ASP A N 1
ATOM 5236 C CA . ASP A 1 692 ? 52.653 207.367 108.996 1.00 66.55 692 ASP A CA 1
ATOM 5237 C C . ASP A 1 692 ? 52.078 206.118 108.319 1.00 65.82 692 ASP A C 1
ATOM 5238 O O . ASP A 1 692 ? 52.094 206.008 107.096 1.00 65.72 692 ASP A O 1
ATOM 5243 N N . LEU A 1 693 ? 51.587 205.178 109.120 1.00 64.91 693 LEU A N 1
ATOM 5244 C CA . LEU A 1 693 ? 50.984 203.953 108.600 1.00 65.26 693 LEU A CA 1
ATOM 5245 C C . LEU A 1 693 ? 49.485 203.871 108.904 1.00 69.21 693 LEU A C 1
ATOM 5246 O O . LEU A 1 693 ? 48.858 202.857 108.609 1.00 66.55 693 LEU A O 1
ATOM 5251 N N . GLN A 1 694 ? 48.921 204.941 109.469 1.00 74.74 694 GLN A N 1
ATOM 5252 C CA . GLN A 1 694 ? 47.517 204.976 109.904 1.00 81.62 694 GLN A CA 1
ATOM 5253 C C . GLN A 1 694 ? 46.620 204.179 108.966 1.00 85.71 694 GLN A C 1
ATOM 5254 O O . GLN A 1 694 ? 45.956 203.231 109.389 1.00 88.71 694 GLN A O 1
ATOM 5260 N N . ASP A 1 695 ? 46.612 204.570 107.695 1.00 88.96 695 ASP A N 1
ATOM 5261 C CA . ASP A 1 695 ? 45.914 203.824 106.649 1.00 92.47 695 ASP A CA 1
ATOM 5262 C C . ASP A 1 695 ? 46.866 203.598 105.478 1.00 89.69 695 ASP A C 1
ATOM 5263 O O . ASP A 1 695 ? 46.792 204.283 104.457 1.00 94.46 695 ASP A O 1
ATOM 5268 N N . TYR A 1 696 ? 47.769 202.634 105.649 1.00 83.27 696 TYR A N 1
ATOM 5269 C CA . TYR A 1 696 ? 48.757 202.300 104.628 1.00 75.23 696 TYR A CA 1
ATOM 5270 C C . TYR A 1 696 ? 48.316 201.080 103.832 1.00 75.62 696 TYR A C 1
ATOM 5271 O O . TYR A 1 696 ? 47.972 200.037 104.403 1.00 70.58 696 TYR A O 1
ATOM 5280 N N . LYS A 1 697 ? 48.355 201.222 102.510 1.00 77.67 697 LYS A N 1
ATOM 5281 C CA . LYS A 1 697 ? 48.094 200.122 101.593 1.00 80.37 697 LYS A CA 1
ATOM 5282 C C . LYS A 1 697 ? 49.315 199.936 100.696 1.00 77.51 697 LYS A C 1
ATOM 5283 O O . LYS A 1 697 ? 49.912 200.918 100.247 1.00 75.27 697 LYS A O 1
ATOM 5289 N N . VAL A 1 698 ? 49.682 198.681 100.440 1.00 74.49 698 VAL A N 1
ATOM 5290 C CA . VAL A 1 698 ? 50.785 198.375 99.531 1.00 74.53 698 VAL A CA 1
ATOM 5291 C C . VAL A 1 698 ? 50.370 198.787 98.119 1.00 77.33 698 VAL A C 1
ATOM 5292 O O . VAL A 1 698 ? 49.389 198.261 97.594 1.00 75.84 698 VAL A O 1
ATOM 5296 N N . PRO A 1 699 ? 51.101 199.739 97.505 1.00 82.26 699 PRO A N 1
ATOM 5297 C CA . PRO A 1 699 ? 50.765 200.181 96.146 1.00 83.87 699 PRO A CA 1
ATOM 5298 C C . PRO A 1 699 ? 50.630 199.023 95.155 1.00 84.32 699 PRO A C 1
ATOM 5299 O O . PRO A 1 699 ? 51.357 198.035 95.260 1.00 84.60 699 PRO A O 1
ATOM 5303 N N . ASP A 1 700 ? 49.718 199.164 94.196 1.00 84.58 700 ASP A N 1
ATOM 5304 C CA . ASP A 1 700 ? 49.345 198.058 93.305 1.00 85.95 700 ASP A CA 1
ATOM 5305 C C . ASP A 1 700 ? 50.479 197.646 92.366 1.00 83.87 700 ASP A C 1
ATOM 5306 O O . ASP A 1 700 ? 50.615 196.466 92.028 1.00 81.49 700 ASP A O 1
ATOM 5311 N N . LYS A 1 701 ? 51.280 198.624 91.947 1.00 80.59 701 LYS A N 1
ATOM 5312 C CA . LYS A 1 701 ? 52.422 198.373 91.061 1.00 80.88 701 LYS A CA 1
ATOM 5313 C C . LYS A 1 701 ? 53.365 197.345 91.686 1.00 78.30 701 LYS A C 1
ATOM 5314 O O . LYS A 1 701 ? 53.867 196.444 91.006 1.00 76.94 701 LYS A O 1
ATOM 5320 N N . ILE A 1 702 ? 53.572 197.477 92.994 1.00 74.50 702 ILE A N 1
ATOM 5321 C CA . ILE A 1 702 ? 54.520 196.645 93.729 1.00 70.98 702 ILE A CA 1
ATOM 5322 C C . ILE A 1 702 ? 53.926 195.256 93.975 1.00 71.00 702 ILE A C 1
ATOM 5323 O O . ILE A 1 702 ? 54.616 194.242 93.819 1.00 70.14 702 ILE A O 1
ATOM 5328 N N . GLN A 1 703 ? 52.646 195.217 94.343 1.00 70.65 703 GLN A N 1
ATOM 5329 C CA . GLN A 1 703 ? 51.908 193.958 94.471 1.00 70.36 703 GLN A CA 1
ATOM 5330 C C . GLN A 1 703 ? 51.986 193.157 93.186 1.00 70.83 703 GLN A C 1
ATOM 5331 O O . GLN A 1 703 ? 52.288 191.966 93.206 1.00 69.89 703 GLN A O 1
ATOM 5337 N N . ALA A 1 704 ? 51.699 193.830 92.073 1.00 73.60 704 ALA A N 1
ATOM 5338 C CA . ALA A 1 704 ? 51.758 193.227 90.742 1.00 73.12 704 ALA A CA 1
ATOM 5339 C C . ALA A 1 704 ? 53.171 192.770 90.390 1.00 70.93 704 ALA A C 1
ATOM 5340 O O . ALA A 1 704 ? 53.355 191.677 89.852 1.00 69.27 704 ALA A O 1
ATOM 5342 N N . ARG A 1 705 ? 54.159 193.609 90.698 1.00 70.32 705 ARG A N 1
ATOM 5343 C CA . ARG A 1 705 ? 55.566 193.279 90.448 1.00 71.70 705 ARG A CA 1
ATOM 5344 C C . ARG A 1 705 ? 55.991 192.041 91.246 1.00 68.27 705 ARG A C 1
ATOM 5345 O O . ARG A 1 705 ? 56.550 191.092 90.683 1.00 64.87 705 ARG A O 1
ATOM 5353 N N . MET A 1 706 ? 55.715 192.049 92.548 1.00 64.02 706 MET A N 1
ATOM 5354 C CA . MET A 1 706 ? 56.072 190.910 93.404 1.00 64.30 706 MET A CA 1
ATOM 5355 C C . MET A 1 706 ? 55.289 189.655 93.051 1.00 63.66 706 MET A C 1
ATOM 5356 O O . MET A 1 706 ? 55.807 188.545 93.189 1.00 61.63 706 MET A O 1
ATOM 5361 N N . LEU A 1 707 ? 54.049 189.837 92.602 1.00 65.83 707 LEU A N 1
ATOM 5362 C CA . LEU A 1 707 ? 53.245 188.738 92.078 1.00 65.04 707 LEU A CA 1
ATOM 5363 C C . LEU A 1 707 ? 53.884 188.185 90.809 1.00 64.55 707 LEU A C 1
ATOM 5364 O O . LEU A 1 707 ? 54.094 186.977 90.696 1.00 61.88 707 LEU A O 1
ATOM 5369 N N . LYS A 1 708 ? 54.215 189.072 89.873 1.00 67.47 708 LYS A N 1
ATOM 5370 C CA . LYS A 1 708 ? 54.842 188.669 88.608 1.00 71.09 708 LYS A CA 1
ATOM 5371 C C . LYS A 1 708 ? 56.204 187.992 88.801 1.00 68.92 708 LYS A C 1
ATOM 5372 O O . LYS A 1 708 ? 56.498 186.997 88.143 1.00 68.27 708 LYS A O 1
ATOM 5378 N N . GLU A 1 709 ? 57.023 188.529 89.703 1.00 67.82 709 GLU A N 1
ATOM 5379 C CA . GLU A 1 709 ? 58.346 187.963 89.982 1.00 67.24 709 GLU A CA 1
ATOM 5380 C C . GLU A 1 709 ? 58.293 186.673 90.816 1.00 66.15 709 GLU A C 1
ATOM 5381 O O . GLU A 1 709 ? 59.314 185.987 90.962 1.00 64.16 709 GLU A O 1
ATOM 5387 N N . LYS A 1 710 ? 57.109 186.355 91.351 1.00 64.88 710 LYS A N 1
ATOM 5388 C CA . LYS A 1 710 ? 56.882 185.158 92.177 1.00 63.63 710 LYS A CA 1
ATOM 5389 C C . LYS A 1 710 ? 57.750 185.168 93.435 1.00 59.44 710 LYS A C 1
ATOM 5390 O O . LYS A 1 710 ? 58.456 184.208 93.741 1.00 58.99 710 LYS A O 1
ATOM 5396 N N . ILE A 1 711 ? 57.681 186.277 94.154 1.00 56.23 711 ILE A N 1
ATOM 5397 C CA . ILE A 1 711 ? 58.458 186.467 95.365 1.00 55.71 711 ILE A CA 1
ATOM 5398 C C . ILE A 1 711 ? 57.619 186.070 96.577 1.00 54.68 711 ILE A C 1
ATOM 5399 O O . ILE A 1 711 ? 56.444 186.432 96.673 1.00 54.07 711 ILE A O 1
ATOM 5404 N N . TRP A 1 712 ? 58.231 185.333 97.498 1.00 53.96 712 TRP A N 1
ATOM 5405 C CA . TRP A 1 712 ? 57.591 184.946 98.751 1.00 54.25 712 TRP A CA 1
ATOM 5406 C C . TRP A 1 712 ? 58.209 185.706 99.921 1.00 52.83 712 TRP A C 1
ATOM 5407 O O . TRP A 1 712 ? 59.426 185.751 100.049 1.00 51.61 712 TRP A O 1
ATOM 5418 N N . PHE A 1 713 ? 57.371 186.276 100.780 1.00 53.03 713 PHE A N 1
ATOM 5419 C CA . PHE A 1 713 ? 57.836 186.906 102.017 1.00 54.51 713 PHE A CA 1
ATOM 5420 C C . PHE A 1 713 ? 57.408 186.109 103.239 1.00 54.90 713 PHE A C 1
ATOM 5421 O O . PHE A 1 713 ? 56.411 185.393 103.199 1.00 59.11 713 PHE A O 1
ATOM 5429 N N . GLY A 1 714 ? 58.169 186.241 104.322 1.00 53.74 714 GLY A N 1
ATOM 5430 C CA . GLY A 1 714 ? 57.809 185.632 105.599 1.00 52.40 714 GLY A CA 1
ATOM 5431 C C . GLY A 1 714 ? 58.980 185.460 106.549 1.00 51.86 714 GLY A C 1
ATOM 5432 O O . GLY A 1 714 ? 60.133 185.719 106.200 1.00 53.19 714 GLY A O 1
ATOM 5433 N N . ARG A 1 715 ? 58.674 184.991 107.753 1.00 49.85 715 ARG A N 1
ATOM 5434 C CA . ARG A 1 715 ? 59.667 184.838 108.807 1.00 47.36 715 ARG A CA 1
ATOM 5435 C C . ARG A 1 715 ? 60.676 183.748 108.494 1.00 47.03 715 ARG A C 1
ATOM 5436 O O . ARG A 1 715 ? 60.463 182.922 107.612 1.00 48.28 715 ARG A O 1
ATOM 5444 N N . ILE A 1 716 ? 61.790 183.775 109.214 1.00 47.67 716 ILE A N 1
ATOM 5445 C CA . ILE A 1 716 ? 62.752 182.690 109.182 1.00 49.05 716 ILE A CA 1
ATOM 5446 C C . ILE A 1 716 ? 62.460 181.809 110.400 1.00 49.35 716 ILE A C 1
ATOM 5447 O O . ILE A 1 716 ? 62.160 182.322 111.476 1.00 50.59 716 ILE A O 1
ATOM 5452 N N . LYS A 1 717 ? 62.507 180.491 110.225 1.00 49.27 717 LYS A N 1
ATOM 5453 C CA . LYS A 1 717 ? 62.345 179.569 111.349 1.00 50.10 717 LYS A CA 1
ATOM 5454 C C . LYS A 1 717 ? 63.709 179.206 111.914 1.00 48.90 717 LYS A C 1
ATOM 5455 O O . LYS A 1 717 ? 64.705 179.257 111.194 1.00 50.89 717 LYS A O 1
ATOM 5461 N N . PRO A 1 718 ? 63.762 178.810 113.196 1.00 47.66 718 PRO A N 1
ATOM 5462 C CA . PRO A 1 718 ? 65.024 178.456 113.849 1.00 47.11 718 PRO A CA 1
ATOM 5463 C C . PRO A 1 718 ? 65.899 177.476 113.080 1.00 47.36 718 PRO A C 1
ATOM 5464 O O . PRO A 1 718 ? 67.112 177.658 113.038 1.00 50.99 718 PRO A O 1
ATOM 5468 N N . SER A 1 719 ? 65.297 176.453 112.481 1.00 47.33 719 SER A N 1
ATOM 5469 C CA . SER A 1 719 ? 66.047 175.475 111.686 1.00 46.52 719 SER A CA 1
ATOM 5470 C C . SER A 1 719 ? 66.573 176.057 110.363 1.00 47.27 719 SER A C 1
ATOM 5471 O O . SER A 1 719 ? 67.446 175.465 109.737 1.00 46.12 719 SER A O 1
ATOM 5474 N N . GLU A 1 720 ? 66.029 177.198 109.940 1.00 49.94 720 GLU A N 1
ATOM 5475 C CA . GLU A 1 720 ? 66.449 177.875 108.711 1.00 53.25 720 GLU A CA 1
ATOM 5476 C C . GLU A 1 720 ? 67.407 179.053 108.965 1.00 53.41 720 GLU A C 1
ATOM 5477 O O . GLU A 1 720 ? 67.795 179.741 108.021 1.00 52.76 720 GLU A O 1
ATOM 5483 N N . THR A 1 721 ? 67.793 179.288 110.220 1.00 52.70 721 THR A N 1
ATOM 5484 C CA . THR A 1 721 ? 68.645 180.436 110.554 1.00 52.30 721 THR A CA 1
ATOM 5485 C C . THR A 1 721 ? 69.903 180.503 109.670 1.00 51.50 721 THR A C 1
ATOM 5486 O O . THR A 1 721 ? 70.259 181.572 109.160 1.00 48.42 721 THR A O 1
ATOM 5490 N N . TRP A 1 722 ? 70.556 179.361 109.474 1.00 50.60 722 TRP A N 1
ATOM 5491 C CA . TRP A 1 722 ? 71.769 179.300 108.656 1.00 51.60 722 TRP A CA 1
ATOM 5492 C C . TRP A 1 722 ? 71.611 179.954 107.281 1.00 52.39 722 TRP A C 1
ATOM 5493 O O . TRP A 1 722 ? 72.549 180.550 106.765 1.00 54.71 722 TRP A O 1
ATOM 5504 N N . GLU A 1 723 ? 70.425 179.847 106.695 1.00 52.36 723 GLU A N 1
ATOM 5505 C CA . GLU A 1 723 ? 70.163 180.431 105.384 1.00 51.39 723 GLU A CA 1
ATOM 5506 C C . GLU A 1 723 ? 70.208 181.952 105.432 1.00 49.75 723 GLU A C 1
ATOM 5507 O O . GLU A 1 723 ? 70.619 182.590 104.472 1.00 50.29 723 GLU A O 1
ATOM 5513 N N . LEU A 1 724 ? 69.761 182.523 106.547 1.00 49.65 724 LEU A N 1
ATOM 5514 C CA . LEU A 1 724 ? 69.811 183.968 106.759 1.00 47.84 724 LEU A CA 1
ATOM 5515 C C . LEU A 1 724 ? 71.245 184.418 107.032 1.00 48.17 724 LEU A C 1
ATOM 5516 O O . LEU A 1 724 ? 71.678 185.451 106.525 1.00 47.89 724 LEU A O 1
ATOM 5521 N N . TYR A 1 725 ? 71.981 183.643 107.830 1.00 47.24 725 TYR A N 1
ATOM 5522 C CA . TYR A 1 725 ? 73.389 183.941 108.089 1.00 45.50 725 TYR A CA 1
ATOM 5523 C C . TYR A 1 725 ? 74.224 183.800 106.806 1.00 47.62 725 TYR A C 1
ATOM 5524 O O . TYR A 1 725 ? 75.038 184.669 106.491 1.00 52.42 725 TYR A O 1
ATOM 5533 N N . ALA A 1 726 ? 74.009 182.723 106.059 1.00 47.59 726 ALA A N 1
ATOM 5534 C CA . ALA A 1 726 ? 74.679 182.534 104.769 1.00 46.93 726 ALA A CA 1
ATOM 5535 C C . ALA A 1 726 ? 74.457 183.731 103.849 1.00 46.96 726 ALA A C 1
ATOM 5536 O O . ALA A 1 726 ? 75.382 184.186 103.174 1.00 47.87 726 ALA A O 1
ATOM 5538 N N . PHE A 1 727 ? 73.226 184.230 103.830 1.00 46.91 727 PHE A N 1
ATOM 5539 C CA . PHE A 1 727 ? 72.871 185.403 103.044 1.00 47.35 727 PHE A CA 1
ATOM 5540 C C . PHE A 1 727 ? 73.680 186.617 103.484 1.00 49.93 727 PHE A C 1
ATOM 5541 O O . PHE A 1 727 ? 74.371 187.232 102.675 1.00 52.03 727 PHE A O 1
ATOM 5549 N N . GLN A 1 728 ? 73.607 186.941 104.770 1.00 52.13 728 GLN A N 1
ATOM 5550 C CA . GLN A 1 728 ? 74.338 188.087 105.327 1.00 53.78 728 GLN A CA 1
ATOM 5551 C C . GLN A 1 728 ? 75.854 187.975 105.104 1.00 55.11 728 GLN A C 1
ATOM 5552 O O . GLN A 1 728 ? 76.512 188.963 104.779 1.00 53.87 728 GLN A O 1
ATOM 5558 N N . GLN A 1 729 ? 76.400 186.775 105.263 1.00 55.43 729 GLN A N 1
ATOM 5559 C CA . GLN A 1 729 ? 77.829 186.564 105.054 1.00 58.13 729 GLN A CA 1
ATOM 5560 C C . GLN A 1 729 ? 78.255 186.878 103.623 1.00 59.92 729 GLN A C 1
ATOM 5561 O O . GLN A 1 729 ? 79.302 187.479 103.416 1.00 64.07 729 GLN A O 1
ATOM 5567 N N . ARG A 1 730 ? 77.465 186.462 102.639 1.00 62.04 730 ARG A N 1
ATOM 5568 C CA . ARG A 1 730 ? 77.808 186.741 101.245 1.00 63.69 730 ARG A CA 1
ATOM 5569 C C . ARG A 1 730 ? 77.562 188.209 100.876 1.00 60.87 730 ARG A C 1
ATOM 5570 O O . ARG A 1 730 ? 78.381 188.812 100.184 1.00 61.48 730 ARG A O 1
ATOM 5578 N N . ASN A 1 731 ? 76.456 188.784 101.345 1.00 56.17 731 ASN A N 1
ATOM 5579 C CA . ASN A 1 731 ? 75.972 190.054 100.798 1.00 55.17 731 ASN A CA 1
ATOM 5580 C C . ASN A 1 731 ? 76.112 191.280 101.697 1.00 55.82 731 ASN A C 1
ATOM 5581 O O . ASN A 1 731 ? 76.348 192.381 101.198 1.00 58.33 731 ASN A O 1
ATOM 5586 N N . PHE A 1 732 ? 75.943 191.113 103.006 1.00 56.38 732 PHE A N 1
ATOM 5587 C CA . PHE A 1 732 ? 76.026 192.243 103.936 1.00 56.16 732 PHE A CA 1
ATOM 5588 C C . PHE A 1 732 ? 76.712 191.847 105.241 1.00 58.66 732 PHE A C 1
ATOM 5589 O O . PHE A 1 732 ? 76.127 191.991 106.320 1.00 60.65 732 PHE A O 1
ATOM 5597 N N . PRO A 1 733 ? 77.978 191.384 105.154 1.00 60.35 733 PRO A N 1
ATOM 5598 C CA . PRO A 1 733 ? 78.681 190.791 106.305 1.00 60.23 733 PRO A CA 1
ATOM 5599 C C . PRO A 1 733 ? 78.765 191.728 107.504 1.00 59.24 733 PRO A C 1
ATOM 5600 O O . PRO A 1 733 ? 78.812 191.275 108.648 1.00 58.45 733 PRO A O 1
ATOM 5604 N N . HIS A 1 734 ? 78.789 193.026 107.223 1.00 59.27 734 HIS A N 1
ATOM 5605 C CA . HIS A 1 734 ? 78.772 194.054 108.255 1.00 58.53 734 HIS A CA 1
ATOM 5606 C C . HIS A 1 734 ? 77.491 194.073 109.095 1.00 57.91 734 HIS A C 1
ATOM 5607 O O . HIS A 1 734 ? 77.456 194.740 110.122 1.00 60.62 734 HIS A O 1
ATOM 5614 N N . TRP A 1 735 ? 76.449 193.351 108.674 1.00 57.42 735 TRP A N 1
ATOM 5615 C CA . TRP A 1 735 ? 75.208 193.244 109.467 1.00 55.38 735 TRP A CA 1
ATOM 5616 C C . TRP A 1 735 ? 75.011 191.906 110.191 1.00 52.55 735 TRP A C 1
ATOM 5617 O O . TRP A 1 735 ? 74.175 191.814 111.087 1.00 49.99 735 TRP A O 1
ATOM 5628 N N . LEU A 1 736 ? 75.764 190.879 109.811 1.00 51.39 736 LEU A N 1
ATOM 5629 C CA . LEU A 1 736 ? 75.608 189.552 110.405 1.00 52.37 736 LEU A CA 1
ATOM 5630 C C . LEU A 1 736 ? 75.418 189.597 111.923 1.00 53.55 736 LEU A C 1
ATOM 5631 O O . LEU A 1 736 ? 74.493 188.981 112.448 1.00 56.60 736 LEU A O 1
ATOM 5636 N N . SER A 1 737 ? 76.271 190.344 112.620 1.00 52.99 737 SER A N 1
ATOM 5637 C CA . SER A 1 737 ? 76.220 190.404 114.087 1.00 52.25 737 SER A CA 1
ATOM 5638 C C . SER A 1 737 ? 74.901 190.973 114.640 1.00 50.80 737 SER A C 1
ATOM 5639 O O . SER A 1 737 ? 74.500 190.641 115.756 1.00 51.24 737 SER A O 1
ATOM 5642 N N . THR A 1 738 ? 74.245 191.839 113.875 1.00 48.82 738 THR A N 1
ATOM 5643 C CA . THR A 1 738 ? 72.970 192.413 114.293 1.00 48.91 738 THR A CA 1
ATOM 5644 C C . THR A 1 738 ? 71.846 191.378 114.208 1.00 50.81 738 THR A C 1
ATOM 5645 O O . THR A 1 738 ? 70.996 191.291 115.100 1.00 51.14 738 THR A O 1
ATOM 5649 N N . TYR A 1 739 ? 71.840 190.609 113.124 1.00 51.47 739 TYR A N 1
ATOM 5650 C CA . TYR A 1 739 ? 70.906 189.503 112.968 1.00 50.66 739 TYR A CA 1
ATOM 5651 C C . TYR A 1 739 ? 71.173 188.457 114.052 1.00 49.53 739 TYR A C 1
ATOM 5652 O O . TYR A 1 739 ? 70.240 187.976 114.696 1.00 50.46 739 TYR A O 1
ATOM 5661 N N . GLN A 1 740 ? 72.447 188.137 114.268 1.00 47.91 740 GLN A N 1
ATOM 5662 C CA . GLN A 1 740 ? 72.853 187.198 115.322 1.00 47.98 740 GLN A CA 1
ATOM 5663 C C . GLN A 1 740 ? 72.429 187.650 116.721 1.00 47.92 740 GLN A C 1
ATOM 5664 O O . GLN A 1 740 ? 72.085 186.826 117.574 1.00 48.35 740 GLN A O 1
ATOM 5670 N N . HIS A 1 741 ? 72.472 188.955 116.957 1.00 46.70 741 HIS A N 1
ATOM 5671 C CA . HIS A 1 741 ? 72.138 189.501 118.265 1.00 46.40 741 HIS A CA 1
ATOM 5672 C C . HIS A 1 741 ? 70.656 189.266 118.569 1.00 48.35 741 HIS A C 1
ATOM 5673 O O . HIS A 1 741 ? 70.300 188.849 119.675 1.00 48.60 741 HIS A O 1
ATOM 5680 N N . HIS A 1 742 ? 69.808 189.521 117.574 1.00 49.37 742 HIS A N 1
ATOM 5681 C CA . HIS A 1 742 ? 68.367 189.305 117.706 1.00 50.61 742 HIS A CA 1
ATOM 5682 C C . HIS A 1 742 ? 68.032 187.816 117.869 1.00 50.84 742 HIS A C 1
ATOM 5683 O O . HIS A 1 742 ? 67.209 187.448 118.707 1.00 49.73 742 HIS A O 1
ATOM 5690 N N . VAL A 1 743 ? 68.678 186.960 117.084 1.00 49.40 743 VAL A N 1
ATOM 5691 C CA . VAL A 1 743 ? 68.463 185.522 117.207 1.00 48.82 743 VAL A CA 1
ATOM 5692 C C . VAL A 1 743 ? 68.765 185.038 118.625 1.00 47.67 743 VAL A C 1
ATOM 5693 O O . VAL A 1 743 ? 68.055 184.172 119.137 1.00 46.97 743 VAL A O 1
ATOM 5697 N N . GLU A 1 744 ? 69.792 185.601 119.262 1.00 45.32 744 GLU A N 1
ATOM 5698 C CA . GLU A 1 744 ? 70.133 185.226 120.637 1.00 43.71 744 GLU A CA 1
ATOM 5699 C C . GLU A 1 744 ? 68.966 185.516 121.573 1.00 44.40 744 GLU A C 1
ATOM 5700 O O . GLU A 1 744 ? 68.723 184.749 122.501 1.00 46.19 744 GLU A O 1
ATOM 5706 N N . LEU A 1 745 ? 68.247 186.611 121.313 1.00 44.80 745 LEU A N 1
ATOM 5707 C CA . LEU A 1 745 ? 67.043 186.972 122.071 1.00 46.20 745 LEU A CA 1
ATOM 5708 C C . LEU A 1 745 ? 65.762 186.228 121.644 1.00 48.64 745 LEU A C 1
ATOM 5709 O O . LEU A 1 745 ? 64.729 186.346 122.310 1.00 48.76 745 LEU A O 1
ATOM 5714 N N . GLY A 1 746 ? 65.816 185.490 120.535 1.00 49.02 746 GLY A N 1
ATOM 5715 C CA . GLY A 1 746 ? 64.656 184.751 120.032 1.00 47.54 746 GLY A CA 1
ATOM 5716 C C . GLY A 1 746 ? 63.633 185.591 119.286 1.00 46.74 746 GLY A C 1
ATOM 5717 O O . GLY A 1 746 ? 62.471 185.211 119.188 1.00 46.51 746 GLY A O 1
ATOM 5718 N N . ASP A 1 747 ? 64.057 186.724 118.737 1.00 46.93 747 ASP A N 1
ATOM 5719 C CA . ASP A 1 747 ? 63.156 187.587 117.975 1.00 46.39 747 ASP A CA 1
ATOM 5720 C C . ASP A 1 747 ? 63.110 187.169 116.509 1.00 47.28 747 ASP A C 1
ATOM 5721 O O . ASP A 1 747 ? 63.436 187.954 115.608 1.00 46.39 747 ASP A O 1
ATOM 5726 N N . TYR A 1 748 ? 62.672 185.931 116.285 1.00 47.02 748 TYR A N 1
ATOM 5727 C CA . TYR A 1 748 ? 62.550 185.383 114.940 1.00 46.68 748 TYR A CA 1
ATOM 5728 C C . TYR A 1 748 ? 61.399 186.018 114.164 1.00 47.14 748 TYR A C 1
ATOM 5729 O O . TYR A 1 748 ? 61.438 186.061 112.930 1.00 48.13 748 TYR A O 1
ATOM 5738 N N . GLN A 1 749 ? 60.385 186.515 114.873 1.00 45.96 749 GLN A N 1
ATOM 5739 C CA . GLN A 1 749 ? 59.231 187.115 114.204 1.00 47.54 749 GLN A CA 1
ATOM 5740 C C . GLN A 1 749 ? 59.564 188.447 113.543 1.00 47.25 749 GLN A C 1
ATOM 5741 O O . GLN A 1 749 ? 58.796 188.938 112.722 1.00 48.43 749 GLN A O 1
ATOM 5747 N N . ASP A 1 750 ? 60.707 189.026 113.902 1.00 47.12 750 ASP A N 1
ATOM 5748 C CA . ASP A 1 750 ? 61.172 190.273 113.308 1.00 45.85 750 ASP A CA 1
ATOM 5749 C C . ASP A 1 750 ? 62.116 190.055 112.115 1.00 44.34 750 ASP A C 1
ATOM 5750 O O . ASP A 1 750 ? 62.399 190.991 111.369 1.00 45.29 750 ASP A O 1
ATOM 5755 N N . LEU A 1 751 ? 62.600 188.834 111.925 1.00 42.43 751 LEU A N 1
ATOM 5756 C CA . LEU A 1 751 ? 63.536 188.556 110.844 1.00 42.86 751 LEU A CA 1
ATOM 5757 C C . LEU A 1 751 ? 62.770 188.080 109.620 1.00 44.17 751 LEU A C 1
ATOM 5758 O O . LEU A 1 751 ? 62.397 186.910 109.518 1.00 42.78 751 LEU A O 1
ATOM 5763 N N . ILE A 1 752 ? 62.528 189.012 108.704 1.00 46.60 752 ILE A N 1
ATOM 5764 C CA . ILE A 1 752 ? 61.795 188.745 107.476 1.00 47.88 752 ILE A CA 1
ATOM 5765 C C . ILE A 1 752 ? 62.766 188.510 106.333 1.00 47.81 752 ILE A C 1
ATOM 5766 O O . ILE A 1 752 ? 63.780 189.187 106.219 1.00 47.88 752 ILE A O 1
ATOM 5771 N N . VAL A 1 753 ? 62.433 187.548 105.485 1.00 48.48 753 VAL A N 1
ATOM 5772 C CA . VAL A 1 753 ? 63.216 187.256 104.304 1.00 49.82 753 VAL A CA 1
ATOM 5773 C C . VAL A 1 753 ? 62.295 187.190 103.102 1.00 50.26 753 VAL A C 1
ATOM 5774 O O . VAL A 1 753 ? 61.113 186.872 103.239 1.00 48.49 753 VAL A O 1
ATOM 5778 N N . ALA A 1 754 ? 62.848 187.515 101.935 1.00 50.90 754 ALA A N 1
ATOM 5779 C CA . ALA A 1 754 ? 62.207 187.243 100.658 1.00 50.13 754 ALA A CA 1
ATOM 5780 C C . ALA A 1 754 ? 62.799 185.951 100.114 1.00 50.49 754 ALA A C 1
ATOM 5781 O O . ALA A 1 754 ? 64.012 185.747 100.201 1.00 50.06 754 ALA A O 1
ATOM 5783 N N . ARG A 1 755 ? 61.939 185.076 99.587 1.00 51.70 755 ARG A N 1
ATOM 5784 C CA . ARG A 1 755 ? 62.365 183.818 98.957 1.00 52.87 755 ARG A CA 1
ATOM 5785 C C . ARG A 1 755 ? 61.807 183.700 97.546 1.00 53.29 755 ARG A C 1
ATOM 5786 O O . ARG A 1 755 ? 60.779 184.297 97.222 1.00 52.48 755 ARG A O 1
ATOM 5794 N N . GLN A 1 756 ? 62.483 182.917 96.711 1.00 54.95 756 GLN A N 1
ATOM 5795 C CA . GLN A 1 756 ? 62.024 182.694 95.349 1.00 56.73 756 GLN A CA 1
ATOM 5796 C C . GLN A 1 756 ? 60.881 181.695 95.364 1.00 57.12 756 GLN A C 1
ATOM 5797 O O . GLN A 1 756 ? 60.984 180.644 95.995 1.00 57.91 756 GLN A O 1
ATOM 5803 N N . ASP A 1 757 ? 59.791 182.036 94.678 1.00 57.50 757 ASP A N 1
ATOM 5804 C CA . ASP A 1 757 ? 58.638 181.140 94.489 1.00 58.26 757 ASP A CA 1
ATOM 5805 C C . ASP A 1 757 ? 57.791 180.952 95.746 1.00 58.89 757 ASP A C 1
ATOM 5806 O O . ASP A 1 757 ? 56.628 181.359 95.777 1.00 59.29 757 ASP A O 1
ATOM 5811 N N . ASP A 1 758 ? 58.364 180.323 96.769 1.00 59.24 758 ASP A N 1
ATOM 5812 C CA . ASP A 1 758 ? 57.602 179.950 97.956 1.00 60.81 758 ASP A CA 1
ATOM 5813 C C . ASP A 1 758 ? 58.470 179.855 99.223 1.00 61.54 758 ASP A C 1
ATOM 5814 O O . ASP A 1 758 ? 59.660 180.183 99.204 1.00 61.54 758 ASP A O 1
ATOM 5819 N N . GLU A 1 759 ? 57.859 179.394 100.313 1.00 60.69 759 GLU A N 1
ATOM 5820 C CA . GLU A 1 759 ? 58.519 179.277 101.614 1.00 59.04 759 GLU A CA 1
ATOM 5821 C C . GLU A 1 759 ? 59.759 178.381 101.656 1.00 59.68 759 GLU A C 1
ATOM 5822 O O . GLU A 1 759 ? 60.462 178.372 102.666 1.00 59.83 759 GLU A O 1
ATOM 5828 N N . ASN A 1 760 ? 60.020 177.619 100.595 1.00 61.31 760 ASN A N 1
ATOM 5829 C CA . ASN A 1 760 ? 61.228 176.784 100.526 1.00 63.65 760 ASN A CA 1
ATOM 5830 C C . ASN A 1 760 ? 62.318 177.306 99.593 1.00 63.41 760 ASN A C 1
ATOM 5831 O O . ASN A 1 760 ? 63.407 176.739 99.546 1.00 62.27 760 ASN A O 1
ATOM 5836 N N . GLY A 1 761 ? 62.032 178.372 98.851 1.00 64.78 761 GLY A N 1
ATOM 5837 C CA . GLY A 1 761 ? 63.005 178.933 97.918 1.00 65.69 761 GLY A CA 1
ATOM 5838 C C . GLY A 1 761 ? 64.214 179.507 98.628 1.00 65.96 761 GLY A C 1
ATOM 5839 O O . GLY A 1 761 ? 64.172 179.766 99.837 1.00 66.21 761 GLY A O 1
ATOM 5840 N N . ARG A 1 762 ? 65.295 179.702 97.877 1.00 64.81 762 ARG A N 1
ATOM 5841 C CA . ARG A 1 762 ? 66.515 180.276 98.436 1.00 64.08 762 ARG A CA 1
ATOM 5842 C C . ARG A 1 762 ? 66.226 181.711 98.875 1.00 60.92 762 ARG A C 1
ATOM 5843 O O . ARG A 1 762 ? 65.362 182.381 98.302 1.00 58.60 762 ARG A O 1
ATOM 5851 N N . VAL A 1 763 ? 66.936 182.165 99.904 1.00 58.40 763 VAL A N 1
ATOM 5852 C CA . VAL A 1 763 ? 66.778 183.528 100.409 1.00 56.72 763 VAL A CA 1
ATOM 5853 C C . VAL A 1 763 ? 67.441 184.509 99.443 1.00 54.76 763 VAL A C 1
ATOM 5854 O O . VAL A 1 763 ? 68.610 184.352 99.089 1.00 54.18 763 VAL A O 1
ATOM 5858 N N . ILE A 1 764 ? 66.684 185.512 99.016 1.00 52.84 764 ILE A N 1
ATOM 5859 C CA . ILE A 1 764 ? 67.169 186.501 98.045 1.00 52.31 764 ILE A CA 1
ATOM 5860 C C . ILE A 1 764 ? 67.175 187.935 98.582 1.00 50.99 764 ILE A C 1
ATOM 5861 O O . ILE A 1 764 ? 67.698 188.836 97.934 1.00 52.62 764 ILE A O 1
ATOM 5866 N N . ALA A 1 765 ? 66.595 188.143 99.757 1.00 48.10 765 ALA A N 1
ATOM 5867 C CA . ALA A 1 765 ? 66.584 189.448 100.393 1.00 48.28 765 ALA A CA 1
ATOM 5868 C C . ALA A 1 765 ? 66.229 189.250 101.857 1.00 48.82 765 ALA A C 1
ATOM 5869 O O . ALA A 1 765 ? 65.812 188.154 102.252 1.00 50.18 765 ALA A O 1
ATOM 5871 N N . SER A 1 766 ? 66.397 190.295 102.663 1.00 47.08 766 SER A N 1
ATOM 5872 C CA . SER A 1 766 ? 66.032 190.220 104.071 1.00 46.50 766 SER A CA 1
ATOM 5873 C C . SER A 1 766 ? 65.961 191.594 104.704 1.00 45.99 766 SER A C 1
ATOM 5874 O O . SER A 1 766 ? 66.527 192.544 104.179 1.00 45.80 766 SER A O 1
ATOM 5877 N N . LEU A 1 767 ? 65.261 191.687 105.833 1.00 47.51 767 LEU A N 1
ATOM 5878 C CA . LEU A 1 767 ? 65.308 192.880 106.682 1.00 48.42 767 LEU A CA 1
ATOM 5879 C C . LEU A 1 767 ? 64.898 192.554 108.105 1.00 48.65 767 LEU A C 1
ATOM 5880 O O . LEU A 1 767 ? 64.386 191.472 108.374 1.00 47.93 767 LEU A O 1
ATOM 5885 N N . ILE A 1 768 ? 65.121 193.513 109.003 1.00 50.03 768 ILE A N 1
ATOM 5886 C CA . ILE A 1 768 ? 64.858 193.351 110.430 1.00 49.12 768 ILE A CA 1
ATOM 5887 C C . ILE A 1 768 ? 63.752 194.289 110.868 1.00 48.35 768 ILE A C 1
ATOM 5888 O O . ILE A 1 768 ? 63.940 195.503 110.884 1.00 46.97 768 ILE A O 1
ATOM 5893 N N . LEU A 1 769 ? 62.608 193.717 111.235 1.00 48.75 769 LEU A N 1
ATOM 5894 C CA . LEU A 1 769 ? 61.512 194.482 111.817 1.00 48.15 769 LEU A CA 1
ATOM 5895 C C . LEU A 1 769 ? 61.777 194.763 113.285 1.00 47.61 769 LEU A C 1
ATOM 5896 O O . LEU A 1 769 ? 62.639 194.142 113.916 1.00 44.75 769 LEU A O 1
ATOM 5901 N N . ASN A 1 770 ? 61.017 195.714 113.813 1.00 47.07 770 ASN A N 1
ATOM 5902 C CA . ASN A 1 770 ? 60.911 195.919 115.244 1.00 46.74 770 ASN A CA 1
ATOM 5903 C C . ASN A 1 770 ? 59.561 196.557 115.536 1.00 46.37 770 ASN A C 1
ATOM 5904 O O . ASN A 1 770 ? 59.034 197.302 114.705 1.00 45.37 770 ASN A O 1
ATOM 5909 N N . THR A 1 771 ? 59.002 196.259 116.704 1.00 45.33 771 THR A N 1
ATOM 5910 C CA . THR A 1 771 ? 57.734 196.846 117.110 1.00 46.10 771 THR A CA 1
ATOM 5911 C C . THR A 1 771 ? 57.672 196.962 118.626 1.00 46.95 771 THR A C 1
ATOM 5912 O O . THR A 1 771 ? 57.929 195.994 119.342 1.00 47.25 771 THR A O 1
ATOM 5916 N N . THR A 1 772 ? 57.316 198.149 119.101 1.00 45.80 772 THR A N 1
ATOM 5917 C CA . THR A 1 772 ? 57.156 198.396 120.520 1.00 46.74 772 THR A CA 1
ATOM 5918 C C . THR A 1 772 ? 56.174 197.408 121.162 1.00 47.31 772 THR A C 1
ATOM 5919 O O . THR A 1 772 ? 55.068 197.215 120.668 1.00 49.29 772 THR A O 1
ATOM 5923 N N . HIS A 1 773 ? 56.611 196.786 122.254 1.00 49.72 773 HIS A N 1
ATOM 5924 C CA . HIS A 1 773 ? 55.858 195.757 123.005 1.00 50.70 773 HIS A CA 1
ATOM 5925 C C . HIS A 1 773 ? 55.724 194.387 122.330 1.00 49.80 773 HIS A C 1
ATOM 5926 O O . HIS A 1 773 ? 55.038 193.513 122.855 1.00 51.09 773 HIS A O 1
ATOM 5933 N N . VAL A 1 774 ? 56.383 194.189 121.193 1.00 47.59 774 VAL A N 1
ATOM 5934 C CA . VAL A 1 774 ? 56.359 192.903 120.508 1.00 47.42 774 VAL A CA 1
ATOM 5935 C C . VAL A 1 774 ? 57.764 192.313 120.488 1.00 47.46 774 VAL A C 1
ATOM 5936 O O . VAL A 1 774 ? 57.974 191.169 120.892 1.00 48.36 774 VAL A O 1
ATOM 5940 N N . SER A 1 775 ? 58.722 193.104 120.016 1.00 46.17 775 SER A N 1
ATOM 5941 C CA . SER A 1 775 ? 60.132 192.739 120.068 1.00 45.36 775 SER A CA 1
ATOM 5942 C C . SER A 1 775 ? 60.632 192.626 121.513 1.00 44.17 775 SER A C 1
ATOM 5943 O O . SER A 1 775 ? 60.057 193.213 122.423 1.00 43.22 775 SER A O 1
ATOM 5946 N N . HIS A 1 776 ? 61.721 191.888 121.706 1.00 45.74 776 HIS A N 1
ATOM 5947 C CA . HIS A 1 776 ? 62.264 191.615 123.040 1.00 49.41 776 HIS A CA 1
ATOM 5948 C C . HIS A 1 776 ? 62.574 192.918 123.762 1.00 48.87 776 HIS A C 1
ATOM 5949 O O . HIS A 1 776 ? 62.902 193.912 123.128 1.00 49.26 776 HIS A O 1
ATOM 5956 N N . GLU A 1 777 ? 62.472 192.910 125.087 1.00 51.61 777 GLU A N 1
ATOM 5957 C CA . GLU A 1 777 ? 62.683 194.128 125.886 1.00 52.77 777 GLU A CA 1
ATOM 5958 C C . GLU A 1 777 ? 64.109 194.701 125.786 1.00 50.87 777 GLU A C 1
ATOM 5959 O O . GLU A 1 777 ? 64.312 195.885 126.038 1.00 51.24 777 GLU A O 1
ATOM 5965 N N . TYR A 1 778 ? 65.078 193.866 125.414 1.00 49.50 778 TYR A N 1
ATOM 5966 C CA . TYR A 1 778 ? 66.463 194.306 125.219 1.00 52.52 778 TYR A CA 1
ATOM 5967 C C . TYR A 1 778 ? 66.772 194.761 123.788 1.00 51.85 778 TYR A C 1
ATOM 5968 O O . TYR A 1 778 ? 67.937 194.926 123.427 1.00 52.16 778 TYR A O 1
ATOM 5977 N N . ARG A 1 779 ? 65.739 194.973 122.980 1.00 50.88 779 ARG A N 1
ATOM 5978 C CA . ARG A 1 779 ? 65.922 195.553 121.660 1.00 50.41 779 ARG A CA 1
ATOM 5979 C C . ARG A 1 779 ? 65.907 197.071 121.783 1.00 49.01 779 ARG A C 1
ATOM 5980 O O . ARG A 1 779 ? 64.957 197.649 122.312 1.00 49.46 779 ARG A O 1
ATOM 5988 N N . SER A 1 780 ? 66.974 197.704 121.303 1.00 47.91 780 SER A N 1
ATOM 5989 C CA . SER A 1 780 ? 67.120 199.153 121.360 1.00 46.86 780 SER A CA 1
ATOM 5990 C C . SER A 1 780 ? 66.959 199.781 119.975 1.00 47.85 780 SER A C 1
ATOM 5991 O O . SER A 1 780 ? 67.321 200.942 119.782 1.00 48.16 780 SER A O 1
ATOM 5994 N N . ASP A 1 781 ? 66.407 199.020 119.022 1.00 47.43 781 ASP A N 1
ATOM 5995 C CA . ASP A 1 781 ? 66.120 199.524 117.664 1.00 45.45 781 ASP A CA 1
ATOM 5996 C C . ASP A 1 781 ? 65.382 200.857 117.735 1.00 43.69 781 ASP A C 1
ATOM 5997 O O . ASP A 1 781 ? 65.790 201.854 117.124 1.00 40.95 781 ASP A O 1
ATOM 6002 N N . LEU A 1 782 ? 64.293 200.863 118.495 1.00 41.43 782 LEU A N 1
ATOM 6003 C CA . LEU A 1 782 ? 63.493 202.055 118.669 1.00 42.21 782 LEU A CA 1
ATOM 6004 C C . LEU A 1 782 ? 63.389 202.367 120.148 1.00 43.02 782 LEU A C 1
ATOM 6005 O O . LEU A 1 782 ? 62.819 201.593 120.911 1.00 45.70 782 LEU A O 1
ATOM 6010 N N . ILE A 1 783 ? 63.966 203.495 120.548 1.00 44.45 783 ILE A N 1
ATOM 6011 C CA . ILE A 1 783 ? 63.882 203.964 121.930 1.00 44.43 783 ILE A CA 1
ATOM 6012 C C . ILE A 1 783 ? 63.046 205.242 122.041 1.00 45.18 783 ILE A C 1
ATOM 6013 O O . ILE A 1 783 ? 62.751 205.701 123.147 1.00 45.84 783 ILE A O 1
ATOM 6018 N N . TRP A 1 784 ? 62.647 205.803 120.904 1.00 44.61 784 TRP A N 1
ATOM 6019 C CA . TRP A 1 784 ? 61.995 207.105 120.881 1.00 46.48 784 TRP A CA 1
ATOM 6020 C C . TRP A 1 784 ? 60.479 206.947 120.969 1.00 48.28 784 TRP A C 1
ATOM 6021 O O . TRP A 1 784 ? 59.741 207.460 120.125 1.00 49.17 784 TRP A O 1
ATOM 6032 N N . THR A 1 785 ? 60.019 206.258 122.009 1.00 49.82 785 THR A N 1
ATOM 6033 C CA . THR A 1 785 ? 58.609 205.879 122.131 1.00 52.35 785 THR A CA 1
ATOM 6034 C C . THR A 1 785 ? 57.767 206.881 122.922 1.00 53.54 785 THR A C 1
ATOM 6035 O O . THR A 1 785 ? 56.590 206.628 123.182 1.00 56.43 785 THR A O 1
ATOM 6039 N N . ASP A 1 786 ? 58.353 208.017 123.289 1.00 54.86 786 ASP A N 1
ATOM 6040 C CA . ASP A 1 786 ? 57.623 209.068 123.997 1.00 56.03 786 ASP A CA 1
ATOM 6041 C C . ASP A 1 786 ? 56.429 209.524 123.158 1.00 59.55 786 ASP A C 1
ATOM 6042 O O . ASP A 1 786 ? 56.493 209.516 121.929 1.00 60.73 786 ASP A O 1
ATOM 6047 N N . ASP A 1 787 ? 55.348 209.928 123.819 1.00 62.60 787 ASP A N 1
ATOM 6048 C CA . ASP A 1 787 ? 54.126 210.346 123.116 1.00 66.57 787 ASP A CA 1
ATOM 6049 C C . ASP A 1 787 ? 54.367 211.458 122.088 1.00 65.78 787 ASP A C 1
ATOM 6050 O O . ASP A 1 787 ? 53.677 211.518 121.072 1.00 68.54 787 ASP A O 1
ATOM 6055 N N . LYS A 1 788 ? 55.339 212.332 122.348 1.00 62.80 788 LYS A N 1
ATOM 6056 C CA . LYS A 1 788 ? 55.602 213.470 121.470 1.00 61.45 788 LYS A CA 1
ATOM 6057 C C . LYS A 1 788 ? 56.462 213.106 120.251 1.00 61.31 788 LYS A C 1
ATOM 6058 O O . LYS A 1 788 ? 56.672 213.940 119.372 1.00 62.23 788 LYS A O 1
ATOM 6060 N N . LEU A 1 789 ? 56.952 211.870 120.195 1.00 61.41 789 LEU A N 1
ATOM 6061 C CA . LEU A 1 789 ? 57.795 211.415 119.088 1.00 61.61 789 LEU A CA 1
ATOM 6062 C C . LEU A 1 789 ? 57.071 210.305 118.319 1.00 59.73 789 LEU A C 1
ATOM 6063 O O . LEU A 1 789 ? 56.065 210.576 117.664 1.00 60.31 789 LEU A O 1
ATOM 6068 N N . PHE A 1 790 ? 57.581 209.075 118.386 1.00 59.33 790 PHE A N 1
ATOM 6069 C CA . PHE A 1 790 ? 56.847 207.897 117.940 1.00 61.86 790 PHE A CA 1
ATOM 6070 C C . PHE A 1 790 ? 56.056 207.455 119.161 1.00 64.39 790 PHE A C 1
ATOM 6071 O O . PHE A 1 790 ? 56.459 207.723 120.287 1.00 68.93 790 PHE A O 1
ATOM 6079 N N . GLY A 1 791 ? 54.928 206.796 118.965 1.00 64.93 791 GLY A N 1
ATOM 6080 C CA . GLY A 1 791 ? 54.047 206.524 120.096 1.00 65.22 791 GLY A CA 1
ATOM 6081 C C . GLY A 1 791 ? 54.360 205.226 120.807 1.00 62.85 791 GLY A C 1
ATOM 6082 O O . GLY A 1 791 ? 55.491 204.743 120.792 1.00 57.73 791 GLY A O 1
ATOM 6083 N N . GLU A 1 792 ? 53.332 204.691 121.456 1.00 64.78 792 GLU A N 1
ATOM 6084 C CA . GLU A 1 792 ? 53.297 203.302 121.884 1.00 66.09 792 GLU A CA 1
ATOM 6085 C C . GLU A 1 792 ? 53.100 202.415 120.662 1.00 64.82 792 GLU A C 1
ATOM 6086 O O . GLU A 1 792 ? 53.750 201.383 120.518 1.00 63.01 792 GLU A O 1
ATOM 6092 N N . ARG A 1 793 ? 52.178 202.829 119.794 1.00 65.07 793 ARG A N 1
ATOM 6093 C CA . ARG A 1 793 ? 51.871 202.100 118.570 1.00 65.24 793 ARG A CA 1
ATOM 6094 C C . ARG A 1 793 ? 52.911 202.473 117.519 1.00 61.71 793 ARG A C 1
ATOM 6095 O O . ARG A 1 793 ? 52.663 203.286 116.624 1.00 62.84 793 ARG A O 1
ATOM 6103 N N . SER A 1 794 ? 54.079 201.853 117.646 1.00 56.40 794 SER A N 1
ATOM 6104 C CA . SER A 1 794 ? 55.252 202.241 116.887 1.00 53.13 794 SER A CA 1
ATOM 6105 C C . SER A 1 794 ? 56.167 201.061 116.599 1.00 52.36 794 SER A C 1
ATOM 6106 O O . SER A 1 794 ? 56.207 200.082 117.352 1.00 53.81 794 SER A O 1
ATOM 6109 N N . GLY A 1 795 ? 56.921 201.179 115.512 1.00 50.57 795 GLY A N 1
ATOM 6110 C CA . GLY A 1 795 ? 57.865 200.143 115.100 1.00 49.56 795 GLY A CA 1
ATOM 6111 C C . GLY A 1 795 ? 58.785 200.662 114.014 1.00 47.37 795 GLY A C 1
ATOM 6112 O O . GLY A 1 795 ? 58.899 201.866 113.827 1.00 47.29 795 GLY A O 1
ATOM 6113 N N . GLY A 1 796 ? 59.439 199.760 113.294 1.00 45.58 796 GLY A N 1
ATOM 6114 C CA . GLY A 1 796 ? 60.332 200.162 112.221 1.00 45.90 796 GLY A CA 1
ATOM 6115 C C . GLY A 1 796 ? 61.058 198.994 111.594 1.00 47.68 796 GLY A C 1
ATOM 6116 O O . GLY A 1 796 ? 60.736 197.835 111.858 1.00 50.17 796 GLY A O 1
ATOM 6117 N N . MET A 1 797 ? 62.049 199.302 110.765 1.00 48.71 797 MET A N 1
ATOM 6118 C CA . MET A 1 797 ? 62.829 198.274 110.083 1.00 49.34 797 MET A CA 1
ATOM 6119 C C . MET A 1 797 ? 64.290 198.693 109.953 1.00 47.24 797 MET A C 1
ATOM 6120 O O . MET A 1 797 ? 64.631 199.852 110.184 1.00 44.99 797 MET A O 1
ATOM 6125 N N . ALA A 1 798 ? 65.136 197.743 109.563 1.00 46.40 798 ALA A N 1
ATOM 6126 C CA . ALA A 1 798 ? 66.577 197.973 109.451 1.00 46.59 798 ALA A CA 1
ATOM 6127 C C . ALA A 1 798 ? 67.259 196.869 108.646 1.00 46.41 798 ALA A C 1
ATOM 6128 O O . ALA A 1 798 ? 66.634 195.880 108.274 1.00 47.86 798 ALA A O 1
ATOM 6130 N N . CYS A 1 799 ? 68.546 197.057 108.376 1.00 47.08 799 CYS A N 1
ATOM 6131 C CA . CYS A 1 799 ? 69.354 196.080 107.652 1.00 46.90 799 CYS A CA 1
ATOM 6132 C C . CYS A 1 799 ? 68.599 195.471 106.469 1.00 47.44 799 CYS A C 1
ATOM 6133 O O . CYS A 1 799 ? 68.544 194.253 106.292 1.00 45.04 799 CYS A O 1
ATOM 6136 N N . VAL A 1 800 ? 68.023 196.366 105.669 1.00 50.01 800 VAL A N 1
ATOM 6137 C CA . VAL A 1 800 ? 67.341 196.026 104.428 1.00 50.05 800 VAL A CA 1
ATOM 6138 C C . VAL A 1 800 ? 68.395 195.777 103.360 1.00 52.93 800 VAL A C 1
ATOM 6139 O O . VAL A 1 800 ? 69.318 196.580 103.186 1.00 52.81 800 VAL A O 1
ATOM 6143 N N . GLY A 1 801 ? 68.255 194.668 102.641 1.00 55.16 801 GLY A N 1
ATOM 6144 C CA . GLY A 1 801 ? 69.226 194.293 101.623 1.00 55.40 801 GLY A CA 1
ATOM 6145 C C . GLY A 1 801 ? 68.733 193.202 100.693 1.00 57.32 801 GLY A C 1
ATOM 6146 O O . GLY A 1 801 ? 68.089 192.242 101.121 1.00 58.35 801 GLY A O 1
ATOM 6147 N N . VAL A 1 802 ? 69.046 193.362 99.411 1.00 58.50 802 VAL A N 1
ATOM 6148 C CA . VAL A 1 802 ? 68.758 192.366 98.391 1.00 55.94 802 VAL A CA 1
ATOM 6149 C C . VAL A 1 802 ? 70.081 191.757 97.954 1.00 56.58 802 VAL A C 1
ATOM 6150 O O . VAL A 1 802 ? 71.116 192.405 98.052 1.00 56.06 802 VAL A O 1
ATOM 6154 N N . ALA A 1 803 ? 70.051 190.515 97.482 1.00 60.45 803 ALA A N 1
ATOM 6155 C CA . ALA A 1 803 ? 71.256 189.852 96.976 1.00 63.33 803 ALA A CA 1
ATOM 6156 C C . ALA A 1 803 ? 71.739 190.566 95.729 1.00 67.06 803 ALA A C 1
ATOM 6157 O O . ALA A 1 803 ? 70.937 191.167 95.016 1.00 66.19 803 ALA A O 1
ATOM 6159 N N . GLN A 1 804 ? 73.046 190.506 95.473 1.00 74.35 804 GLN A N 1
ATOM 6160 C CA . GLN A 1 804 ? 73.615 191.130 94.264 1.00 76.90 804 GLN A CA 1
ATOM 6161 C C . GLN A 1 804 ? 72.975 190.585 92.985 1.00 75.43 804 GLN A C 1
ATOM 6162 O O . GLN A 1 804 ? 72.490 191.349 92.145 1.00 72.51 804 GLN A O 1
ATOM 6168 N N . GLU A 1 805 ? 72.970 189.260 92.867 1.00 73.85 805 GLU A N 1
ATOM 6169 C CA . GLU A 1 805 ? 72.351 188.558 91.744 1.00 75.98 805 GLU A CA 1
ATOM 6170 C C . GLU A 1 805 ? 70.934 189.056 91.399 1.00 72.26 805 GLU A C 1
ATOM 6171 O O . GLU A 1 805 ? 70.577 189.159 90.222 1.00 69.80 805 GLU A O 1
ATOM 6177 N N . GLU A 1 806 ? 70.147 189.371 92.429 1.00 68.61 806 GLU A N 1
ATOM 6178 C CA . GLU A 1 806 ? 68.705 189.593 92.291 1.00 66.44 806 GLU A CA 1
ATOM 6179 C C . GLU A 1 806 ? 68.305 191.067 92.204 1.00 68.72 806 GLU A C 1
ATOM 6180 O O . GLU A 1 806 ? 67.118 191.404 92.322 1.00 70.09 806 GLU A O 1
ATOM 6186 N N . ARG A 1 807 ? 69.280 191.945 91.990 1.00 70.47 807 ARG A N 1
ATOM 6187 C CA . ARG A 1 807 ? 69.007 193.378 91.970 1.00 72.34 807 ARG A CA 1
ATOM 6188 C C . ARG A 1 807 ? 68.233 193.761 90.708 1.00 69.82 807 ARG A C 1
ATOM 6189 O O . ARG A 1 807 ? 68.355 193.106 89.668 1.00 67.87 807 ARG A O 1
ATOM 6197 N N . GLY A 1 808 ? 67.418 194.807 90.821 1.00 67.97 808 GLY A N 1
ATOM 6198 C CA . GLY A 1 808 ? 66.678 195.348 89.681 1.00 68.08 808 GLY A CA 1
ATOM 6199 C C . GLY A 1 808 ? 65.398 194.612 89.327 1.00 68.57 808 GLY A C 1
ATOM 6200 O O . GLY A 1 808 ? 64.886 194.768 88.218 1.00 67.20 808 GLY A O 1
ATOM 6201 N N . ARG A 1 809 ? 64.885 193.813 90.267 1.00 68.33 809 ARG A N 1
ATOM 6202 C CA . ARG A 1 809 ? 63.599 193.131 90.108 1.00 65.06 809 ARG A CA 1
ATOM 6203 C C . ARG A 1 809 ? 62.510 193.798 90.945 1.00 63.80 809 ARG A C 1
ATOM 6204 O O . ARG A 1 809 ? 61.369 193.337 90.964 1.00 63.84 809 ARG A O 1
ATOM 6212 N N . GLY A 1 810 ? 62.866 194.879 91.638 1.00 63.38 810 GLY A N 1
ATOM 6213 C CA . GLY A 1 810 ? 61.920 195.614 92.479 1.00 63.81 810 GLY A CA 1
ATOM 6214 C C . GLY A 1 810 ? 61.692 194.997 93.852 1.00 62.70 810 GLY A C 1
ATOM 6215 O O . GLY A 1 810 ? 60.769 195.398 94.569 1.00 63.29 810 GLY A O 1
ATOM 6216 N N . ILE A 1 811 ? 62.542 194.036 94.223 1.00 59.14 811 ILE A N 1
ATOM 6217 C CA . ILE A 1 811 ? 62.393 193.291 95.474 1.00 56.76 811 ILE A CA 1
ATOM 6218 C C . ILE A 1 811 ? 62.582 194.182 96.696 1.00 59.41 811 ILE A C 1
ATOM 6219 O O . ILE A 1 811 ? 61.758 194.166 97.611 1.00 63.61 811 ILE A O 1
ATOM 6224 N N . GLY A 1 812 ? 63.668 194.949 96.707 1.00 58.78 812 GLY A N 1
ATOM 6225 C CA . GLY A 1 812 ? 63.972 195.842 97.818 1.00 59.55 812 GLY A CA 1
ATOM 6226 C C . GLY A 1 812 ? 62.795 196.707 98.221 1.00 60.59 812 GLY A C 1
ATOM 6227 O O . GLY A 1 812 ? 62.494 196.845 99.403 1.00 62.25 812 GLY A O 1
ATOM 6228 N N . ILE A 1 813 ? 62.112 197.273 97.233 1.00 62.55 813 ILE A N 1
ATOM 6229 C CA . ILE A 1 813 ? 60.972 198.154 97.502 1.00 64.18 813 ILE A CA 1
ATOM 6230 C C . ILE A 1 813 ? 59.785 197.293 97.928 1.00 62.51 813 ILE A C 1
ATOM 6231 O O . ILE A 1 813 ? 58.956 197.717 98.739 1.00 60.08 813 ILE A O 1
ATOM 6236 N N . GLY A 1 814 ? 59.715 196.087 97.367 1.00 59.92 814 GLY A N 1
ATOM 6237 C CA . GLY A 1 814 ? 58.711 195.108 97.747 1.00 60.17 814 GLY A CA 1
ATOM 6238 C C . GLY A 1 814 ? 58.794 194.714 99.204 1.00 59.79 814 GLY A C 1
ATOM 6239 O O . GLY A 1 814 ? 57.827 194.874 99.955 1.00 60.19 814 GLY A O 1
ATOM 6240 N N . ILE A 1 815 ? 59.957 194.209 99.605 1.00 58.74 815 ILE A N 1
ATOM 6241 C CA . ILE A 1 815 ? 60.166 193.754 100.979 1.00 55.69 815 ILE A CA 1
ATOM 6242 C C . ILE A 1 815 ? 59.988 194.875 102.002 1.00 54.10 815 ILE A C 1
ATOM 6243 O O . ILE A 1 815 ? 59.509 194.630 103.109 1.00 58.40 815 ILE A O 1
ATOM 6248 N N . VAL A 1 816 ? 60.355 196.097 101.637 1.00 50.30 816 VAL A N 1
ATOM 6249 C CA . VAL A 1 816 ? 60.110 197.243 102.511 1.00 51.02 816 VAL A CA 1
ATOM 6250 C C . VAL A 1 816 ? 58.612 197.514 102.593 1.00 51.53 816 VAL A C 1
ATOM 6251 O O . VAL A 1 816 ? 58.081 197.759 103.671 1.00 52.07 816 VAL A O 1
ATOM 6255 N N . ALA A 1 817 ? 57.933 197.467 101.451 1.00 54.51 817 ALA A N 1
ATOM 6256 C CA . ALA A 1 817 ? 56.492 197.715 101.407 1.00 54.58 817 ALA A CA 1
ATOM 6257 C C . ALA A 1 817 ? 55.755 196.651 102.211 1.00 53.43 817 ALA A C 1
ATOM 6258 O O . ALA A 1 817 ? 54.778 196.941 102.908 1.00 53.05 817 ALA A O 1
ATOM 6260 N N . HIS A 1 818 ? 56.244 195.421 102.120 1.00 52.31 818 HIS A N 1
ATOM 6261 C CA . HIS A 1 818 ? 55.709 194.328 102.912 1.00 54.59 818 HIS A CA 1
ATOM 6262 C C . HIS A 1 818 ? 55.934 194.580 104.399 1.00 56.47 818 HIS A C 1
ATOM 6263 O O . HIS A 1 818 ? 55.029 194.386 105.206 1.00 57.68 818 HIS A O 1
ATOM 6270 N N . ALA A 1 819 ? 57.140 195.023 104.751 1.00 57.11 819 ALA A N 1
ATOM 6271 C CA . ALA A 1 819 ? 57.464 195.385 106.131 1.00 57.05 819 ALA A CA 1
ATOM 6272 C C . ALA A 1 819 ? 56.503 196.436 106.686 1.00 58.05 819 ALA A C 1
ATOM 6273 O O . ALA A 1 819 ? 56.109 196.367 107.850 1.00 57.95 819 ALA A O 1
ATOM 6275 N N . ASN A 1 820 ? 56.126 197.403 105.854 1.00 58.40 820 ASN A N 1
ATOM 6276 C CA . ASN A 1 820 ? 55.118 198.386 106.248 1.00 58.43 820 ASN A CA 1
ATOM 6277 C C . ASN A 1 820 ? 53.754 197.747 106.509 1.00 58.20 820 ASN A C 1
ATOM 6278 O O . ASN A 1 820 ? 53.062 198.128 107.459 1.00 56.96 820 ASN A O 1
ATOM 6283 N N . TRP A 1 821 ? 53.375 196.785 105.666 1.00 57.96 821 TRP A N 1
ATOM 6284 C CA . TRP A 1 821 ? 52.105 196.071 105.820 1.00 58.77 821 TRP A CA 1
ATOM 6285 C C . TRP A 1 821 ? 52.086 195.337 107.152 1.00 56.86 821 TRP A C 1
ATOM 6286 O O . TRP A 1 821 ? 51.165 195.512 107.954 1.00 53.86 821 TRP A O 1
ATOM 6297 N N . LEU A 1 822 ? 53.126 194.536 107.378 1.00 54.73 822 LEU A N 1
ATOM 6298 C CA . LEU A 1 822 ? 53.311 193.801 108.631 1.00 53.30 822 LEU A CA 1
ATOM 6299 C C . LEU A 1 822 ? 53.264 194.696 109.863 1.00 53.52 822 LEU A C 1
ATOM 6300 O O . LEU A 1 822 ? 52.690 194.320 110.882 1.00 55.78 822 LEU A O 1
ATOM 6305 N N . LEU A 1 823 ? 53.882 195.868 109.779 1.00 52.80 823 LEU A N 1
ATOM 6306 C CA . LEU A 1 823 ? 53.826 196.821 110.880 1.00 53.11 823 LEU A CA 1
ATOM 6307 C C . LEU A 1 823 ? 52.402 197.329 111.068 1.00 52.55 823 LEU A C 1
ATOM 6308 O O . LEU A 1 823 ? 51.917 197.391 112.198 1.00 52.40 823 LEU A O 1
ATOM 6313 N N . LYS A 1 824 ? 51.727 197.670 109.968 1.00 53.02 824 LYS A N 1
ATOM 6314 C CA . LYS A 1 824 ? 50.318 198.094 110.035 1.00 54.31 824 LYS A CA 1
ATOM 6315 C C . LYS A 1 824 ? 49.446 197.008 110.673 1.00 52.92 824 LYS A C 1
ATOM 6316 O O . LYS A 1 824 ? 48.571 197.315 111.481 1.00 51.12 824 LYS A O 1
ATOM 6318 N N . GLN A 1 825 ? 49.701 195.745 110.329 1.00 53.32 825 GLN A N 1
ATOM 6319 C CA . GLN A 1 825 ? 48.970 194.618 110.927 1.00 54.94 825 GLN A CA 1
ATOM 6320 C C . GLN A 1 825 ? 49.120 194.625 112.446 1.00 54.73 825 GLN A C 1
ATOM 6321 O O . GLN A 1 825 ? 48.142 194.431 113.173 1.00 54.43 825 GLN A O 1
ATOM 6327 N N . ARG A 1 826 ? 50.345 194.876 112.912 1.00 53.49 826 ARG A N 1
ATOM 6328 C CA . ARG A 1 826 ? 50.650 194.928 114.348 1.00 52.62 826 ARG A CA 1
ATOM 6329 C C . ARG A 1 826 ? 50.111 196.173 115.066 1.00 52.26 826 ARG A C 1
ATOM 6330 O O . ARG A 1 826 ? 50.356 196.350 116.260 1.00 53.75 826 ARG A O 1
ATOM 6338 N N . GLY A 1 827 ? 49.400 197.036 114.347 1.00 52.53 827 GLY A N 1
ATOM 6339 C CA . GLY A 1 827 ? 48.790 198.219 114.943 1.00 53.47 827 GLY A CA 1
ATOM 6340 C C . GLY A 1 827 ? 49.679 199.447 114.939 1.00 53.86 827 GLY A C 1
ATOM 6341 O O . GLY A 1 827 ? 49.304 200.477 115.492 1.00 55.96 827 GLY A O 1
ATOM 6342 N N . VAL A 1 828 ? 50.840 199.350 114.297 1.00 53.61 828 VAL A N 1
ATOM 6343 C CA . VAL A 1 828 ? 51.809 200.435 114.291 1.00 53.80 828 VAL A CA 1
ATOM 6344 C C . VAL A 1 828 ? 51.286 201.592 113.456 1.00 55.47 828 VAL A C 1
ATOM 6345 O O . VAL A 1 828 ? 50.952 201.413 112.288 1.00 56.55 828 VAL A O 1
ATOM 6349 N N . THR A 1 829 ? 51.225 202.772 114.065 1.00 58.05 829 THR A N 1
ATOM 6350 C CA . THR A 1 829 ? 50.819 203.994 113.376 1.00 59.68 829 THR A CA 1
ATOM 6351 C C . THR A 1 829 ? 52.016 204.848 112.913 1.00 61.65 829 THR A C 1
ATOM 6352 O O . THR A 1 829 ? 51.908 205.562 111.913 1.00 63.20 829 THR A O 1
ATOM 6356 N N . LYS A 1 830 ? 53.142 204.779 113.630 1.00 60.10 830 LYS A N 1
ATOM 6357 C CA . LYS A 1 830 ? 54.329 205.580 113.302 1.00 58.66 830 LYS A CA 1
ATOM 6358 C C . LYS A 1 830 ? 55.560 204.687 113.182 1.00 56.27 830 LYS A C 1
ATOM 6359 O O . LYS A 1 830 ? 55.836 203.900 114.078 1.00 59.53 830 LYS A O 1
ATOM 6365 N N . SER A 1 831 ? 56.302 204.819 112.083 1.00 52.90 831 SER A N 1
ATOM 6366 C CA . SER A 1 831 ? 57.377 203.875 111.748 1.00 51.06 831 SER A CA 1
ATOM 6367 C C . SER A 1 831 ? 58.754 204.539 111.637 1.00 51.88 831 SER A C 1
ATOM 6368 O O . SER A 1 831 ? 58.895 205.591 111.025 1.00 53.07 831 SER A O 1
ATOM 6371 N N . TYR A 1 832 ? 59.765 203.882 112.203 1.00 52.26 832 TYR A N 1
ATOM 6372 C CA . TYR A 1 832 ? 61.107 204.433 112.356 1.00 53.94 832 TYR A CA 1
ATOM 6373 C C . TYR A 1 832 ? 62.105 203.728 111.447 1.00 55.18 832 TYR A C 1
ATOM 6374 O O . TYR A 1 832 ? 62.441 202.568 111.672 1.00 57.52 832 TYR A O 1
ATOM 6383 N N . VAL A 1 833 ? 62.573 204.429 110.417 1.00 56.17 833 VAL A N 1
ATOM 6384 C CA . VAL A 1 833 ? 63.653 203.927 109.569 1.00 56.48 833 VAL A CA 1
ATOM 6385 C C . VAL A 1 833 ? 64.917 204.718 109.894 1.00 56.39 833 VAL A C 1
ATOM 6386 O O . VAL A 1 833 ? 65.032 205.891 109.552 1.00 56.26 833 VAL A O 1
ATOM 6390 N N . ASP A 1 834 ? 65.861 204.062 110.557 1.00 57.20 834 ASP A N 1
ATOM 6391 C CA . ASP A 1 834 ? 66.994 204.746 111.157 1.00 56.14 834 ASP A CA 1
ATOM 6392 C C . ASP A 1 834 ? 68.229 204.660 110.277 1.00 56.29 834 ASP A C 1
ATOM 6393 O O . ASP A 1 834 ? 68.468 203.637 109.638 1.00 55.07 834 ASP A O 1
ATOM 6398 N N . TRP A 1 835 ? 68.990 205.756 110.249 1.00 57.68 835 TRP A N 1
ATOM 6399 C CA . TRP A 1 835 ? 70.310 205.816 109.623 1.00 58.08 835 TRP A CA 1
ATOM 6400 C C . TRP A 1 835 ? 70.262 205.354 108.171 1.00 58.77 835 TRP A C 1
ATOM 6401 O O . TRP A 1 835 ? 70.728 204.261 107.843 1.00 58.59 835 TRP A O 1
ATOM 6412 N N . VAL A 1 836 ? 69.695 206.197 107.312 1.00 60.37 836 VAL A N 1
ATOM 6413 C CA . VAL A 1 836 ? 69.643 205.929 105.875 1.00 61.62 836 VAL A CA 1
ATOM 6414 C C . VAL A 1 836 ? 69.871 207.199 105.064 1.00 64.71 836 VAL A C 1
ATOM 6415 O O . VAL A 1 836 ? 69.738 208.316 105.574 1.00 64.99 836 VAL A O 1
ATOM 6419 N N . GLU A 1 837 ? 70.212 207.005 103.794 1.00 68.71 837 GLU A N 1
ATOM 6420 C CA . GLU A 1 837 ? 70.543 208.106 102.889 1.00 71.13 837 GLU A CA 1
ATOM 6421 C C . GLU A 1 837 ? 69.662 208.176 101.638 1.00 71.68 837 GLU A C 1
ATOM 6422 O O . GLU A 1 837 ? 69.394 209.269 101.141 1.00 74.21 837 GLU A O 1
ATOM 6428 N N . LEU A 1 838 ? 69.227 207.027 101.123 1.00 71.91 838 LEU A N 1
ATOM 6429 C CA . LEU A 1 838 ? 68.414 206.982 99.903 1.00 72.91 838 LEU A CA 1
ATOM 6430 C C . LEU A 1 838 ? 66.985 207.443 100.189 1.00 74.43 838 LEU A C 1
ATOM 6431 O O . LEU A 1 838 ? 66.057 206.637 100.264 1.00 72.09 838 LEU A O 1
ATOM 6436 N N . LEU A 1 839 ? 66.829 208.757 100.334 1.00 76.34 839 LEU A N 1
ATOM 6437 C CA . LEU A 1 839 ? 65.560 209.358 100.749 1.00 78.41 839 LEU A CA 1
ATOM 6438 C C . LEU A 1 839 ? 64.458 209.226 99.705 1.00 81.53 839 LEU A C 1
ATOM 6439 O O . LEU A 1 839 ? 63.283 209.153 100.063 1.00 85.74 839 LEU A O 1
ATOM 6444 N N . ASP A 1 840 ? 64.829 209.203 98.427 1.00 81.96 840 ASP A N 1
ATOM 6445 C CA . ASP A 1 840 ? 63.849 209.028 97.351 1.00 82.33 840 ASP A CA 1
ATOM 6446 C C . ASP A 1 840 ? 63.298 207.602 97.298 1.00 79.42 840 ASP A C 1
ATOM 6447 O O . ASP A 1 840 ? 62.165 207.388 96.868 1.00 78.13 840 ASP A O 1
ATOM 6452 N N . PHE A 1 841 ? 64.104 206.640 97.740 1.00 76.61 841 PHE A N 1
ATOM 6453 C CA . PHE A 1 841 ? 63.680 205.247 97.843 1.00 74.16 841 PHE A CA 1
ATOM 6454 C C . PHE A 1 841 ? 62.558 205.084 98.866 1.00 73.64 841 PHE A C 1
ATOM 6455 O O . PHE A 1 841 ? 61.521 204.490 98.572 1.00 76.00 841 PHE A O 1
ATOM 6463 N N . TYR A 1 842 ? 62.779 205.606 100.070 1.00 70.32 842 TYR A N 1
ATOM 6464 C CA . TYR A 1 842 ? 61.806 205.492 101.154 1.00 68.59 842 TYR A CA 1
ATOM 6465 C C . TYR A 1 842 ? 60.675 206.521 101.045 1.00 71.45 842 TYR A C 1
ATOM 6466 O O . TYR A 1 842 ? 59.674 206.420 101.758 1.00 71.21 842 TYR A O 1
ATOM 6475 N N . SER A 1 843 ? 60.837 207.511 100.166 1.00 76.13 843 SER A N 1
ATOM 6476 C CA . SER A 1 843 ? 59.746 208.436 99.828 1.00 77.12 843 SER A CA 1
ATOM 6477 C C . SER A 1 843 ? 58.618 207.713 99.095 1.00 76.30 843 SER A C 1
ATOM 6478 O O . SER A 1 843 ? 57.455 208.086 99.225 1.00 74.97 843 SER A O 1
ATOM 6481 N N . ARG A 1 844 ? 58.976 206.672 98.340 1.00 75.90 844 ARG A N 1
ATOM 6482 C CA . ARG A 1 844 ? 58.014 205.879 97.566 1.00 76.07 844 ARG A CA 1
ATOM 6483 C C . ARG A 1 844 ? 57.094 204.990 98.418 1.00 74.18 844 ARG A C 1
ATOM 6484 O O . ARG A 1 844 ? 56.208 204.325 97.876 1.00 73.63 844 ARG A O 1
ATOM 6492 N N . VAL A 1 845 ? 57.314 204.959 99.733 1.00 70.52 845 VAL A N 1
ATOM 6493 C CA . VAL A 1 845 ? 56.446 204.225 100.652 1.00 67.62 845 VAL A CA 1
ATOM 6494 C C . VAL A 1 845 ? 56.086 205.066 101.886 1.00 65.29 845 VAL A C 1
ATOM 6495 O O . VAL A 1 845 ? 55.857 204.528 102.970 1.00 64.12 845 VAL A O 1
ATOM 6499 N N . GLY A 1 846 ? 56.045 206.387 101.716 1.00 64.64 846 GLY A N 1
ATOM 6500 C CA . GLY A 1 846 ? 55.498 207.294 102.731 1.00 63.30 846 GLY A CA 1
ATOM 6501 C C . GLY A 1 846 ? 56.415 207.779 103.843 1.00 61.76 846 GLY A C 1
ATOM 6502 O O . GLY A 1 846 ? 55.936 208.385 104.805 1.00 59.10 846 GLY A O 1
ATOM 6503 N N . TYR A 1 847 ? 57.722 207.530 103.731 1.00 62.57 847 TYR A N 1
ATOM 6504 C CA . TYR A 1 847 ? 58.679 208.001 104.749 1.00 62.89 847 TYR A CA 1
ATOM 6505 C C . TYR A 1 847 ? 59.255 209.373 104.399 1.00 63.39 847 TYR A C 1
ATOM 6506 O O . TYR A 1 847 ? 59.855 209.548 103.339 1.00 64.71 847 TYR A O 1
ATOM 6515 N N . LYS A 1 848 ? 59.058 210.339 105.294 1.00 63.06 848 LYS A N 1
ATOM 6516 C CA . LYS A 1 848 ? 59.727 211.635 105.206 1.00 62.89 848 LYS A CA 1
ATOM 6517 C C . LYS A 1 848 ? 60.762 211.720 106.328 1.00 62.99 848 LYS A C 1
ATOM 6518 O O . LYS A 1 848 ? 60.668 210.984 107.313 1.00 65.87 848 LYS A O 1
ATOM 6524 N N . THR A 1 849 ? 61.751 212.602 106.181 1.00 60.96 849 THR A N 1
ATOM 6525 C CA . THR A 1 849 ? 62.894 212.606 107.107 1.00 57.63 849 THR A CA 1
ATOM 6526 C C . THR A 1 849 ? 62.465 213.205 108.446 1.00 54.84 849 THR A C 1
ATOM 6527 O O . THR A 1 849 ? 61.677 214.148 108.494 1.00 52.51 849 THR A O 1
ATOM 6531 N N . TRP A 1 850 ? 62.990 212.633 109.523 1.00 52.40 850 TRP A N 1
ATOM 6532 C CA . TRP A 1 850 ? 62.552 212.953 110.871 1.00 50.18 850 TRP A CA 1
ATOM 6533 C C . TRP A 1 850 ? 63.607 213.771 111.604 1.00 50.78 850 TRP A C 1
ATOM 6534 O O . TRP A 1 850 ? 63.302 214.805 112.198 1.00 48.99 850 TRP A O 1
ATOM 6545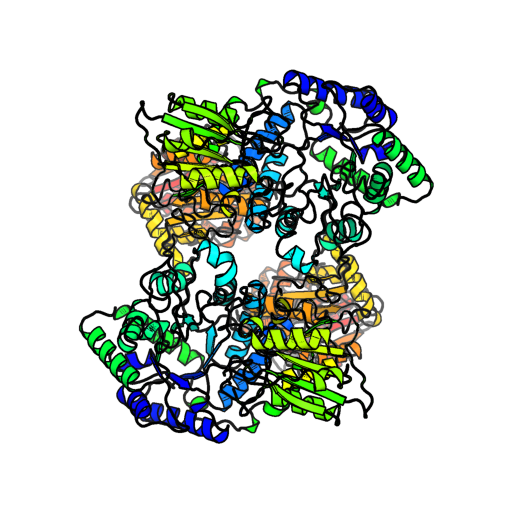 N N . ARG A 1 851 ? 64.841 213.276 111.583 1.00 50.76 851 ARG A N 1
ATOM 6546 C CA . ARG A 1 851 ? 65.976 213.964 112.177 1.00 51.24 851 ARG A CA 1
ATOM 6547 C C . ARG A 1 851 ? 67.225 213.648 111.357 1.00 53.71 851 ARG A C 1
ATOM 6548 O O . ARG A 1 851 ? 67.306 212.587 110.731 1.00 54.06 851 ARG A O 1
ATOM 6556 N N . SER A 1 852 ? 68.200 214.559 111.371 1.00 55.39 852 SER A N 1
ATOM 6557 C CA . SER A 1 852 ? 69.449 214.369 110.619 1.00 56.22 852 SER A CA 1
ATOM 6558 C C . SER A 1 852 ? 70.673 214.395 111.533 1.00 53.57 852 SER A C 1
ATOM 6559 O O . SER A 1 852 ? 70.669 215.051 112.575 1.00 53.92 852 SER A O 1
ATOM 6562 N N . TYR A 1 853 ? 71.714 213.668 111.135 1.00 52.28 853 TYR A N 1
ATOM 6563 C CA . TYR A 1 853 ? 72.967 213.605 111.890 1.00 52.28 853 TYR A CA 1
ATOM 6564 C C . TYR A 1 853 ? 74.166 213.734 110.962 1.00 50.03 853 TYR A C 1
ATOM 6565 O O . TYR A 1 853 ? 74.097 213.361 109.797 1.00 49.54 853 TYR A O 1
ATOM 6574 N N . ARG A 1 854 ? 75.270 214.249 111.488 1.00 50.13 854 ARG A N 1
ATOM 6575 C CA . ARG A 1 854 ? 76.536 214.254 110.763 1.00 51.00 854 ARG A CA 1
ATOM 6576 C C . ARG A 1 854 ? 77.485 213.280 111.435 1.00 53.38 854 ARG A C 1
ATOM 6577 O O . ARG A 1 854 ? 77.813 213.441 112.612 1.00 54.83 854 ARG A O 1
ATOM 6585 N N . LEU A 1 855 ? 77.925 212.272 110.690 1.00 55.43 855 LEU A N 1
ATOM 6586 C CA . LEU A 1 855 ? 78.833 211.279 111.235 1.00 57.25 855 LEU A CA 1
ATOM 6587 C C . LEU A 1 855 ? 80.203 211.893 111.477 1.00 59.02 855 LEU A C 1
ATOM 6588 O O . LEU A 1 855 ? 80.554 212.912 110.880 1.00 59.73 855 LEU A O 1
ATOM 6593 N N . GLY A 1 856 ? 80.958 211.267 112.373 1.00 59.73 856 GLY A N 1
ATOM 6594 C CA . GLY A 1 856 ? 82.334 211.654 112.664 1.00 57.57 856 GLY A CA 1
ATOM 6595 C C . GLY A 1 856 ? 83.119 210.402 112.974 1.00 57.16 856 GLY A C 1
ATOM 6596 O O . GLY A 1 856 ? 82.571 209.448 113.524 1.00 63.67 856 GLY A O 1
ATOM 6597 N N A HIS A 1 857 ? 84.399 210.397 112.619 0.50 56.41 857 HIS A N 1
ATOM 6598 N N B HIS A 1 857 ? 84.394 210.389 112.599 0.50 56.04 857 HIS A N 1
ATOM 6599 C CA A HIS A 1 857 ? 85.265 209.251 112.875 0.50 55.54 857 HIS A CA 1
ATOM 6600 C CA B HIS A 1 857 ? 85.260 209.235 112.827 0.50 54.93 857 HIS A CA 1
ATOM 6601 C C A HIS A 1 857 ? 86.685 209.737 113.125 0.50 54.21 857 HIS A C 1
ATOM 6602 C C B HIS A 1 857 ? 86.683 209.727 113.101 0.50 53.88 857 HIS A C 1
ATOM 6603 O O A HIS A 1 857 ? 86.963 210.933 113.027 0.50 53.18 857 HIS A O 1
ATOM 6604 O O B HIS A 1 857 ? 86.956 210.924 113.000 0.50 52.91 857 HIS A O 1
ATOM 6617 N N . PHE A 1 858 ? 87.574 208.806 113.462 1.00 52.94 858 PHE A N 1
ATOM 6618 C CA . PHE A 1 858 ? 88.973 209.138 113.756 1.00 53.00 858 PHE A CA 1
ATOM 6619 C C . PHE A 1 858 ? 89.848 207.889 113.711 1.00 53.19 858 PHE A C 1
ATOM 6620 O O . PHE A 1 858 ? 89.447 206.803 114.128 1.00 52.79 858 PHE A O 1
ATOM 6629 C CA . ASN B 1 8 ? 57.625 207.621 167.930 1.00 105.58 8 ASN B CA 1
ATOM 6630 C C . ASN B 1 8 ? 59.001 207.136 167.446 1.00 106.05 8 ASN B C 1
ATOM 6631 O O . ASN B 1 8 ? 59.089 206.088 166.804 1.00 102.75 8 ASN B O 1
ATOM 6636 N N . LEU B 1 9 ? 60.060 207.885 167.763 1.00 108.15 9 LEU B N 1
ATOM 6637 C CA . LEU B 1 9 ? 61.416 207.582 167.283 1.00 107.29 9 LEU B CA 1
ATOM 6638 C C . LEU B 1 9 ? 62.516 207.934 168.300 1.00 105.64 9 LEU B C 1
ATOM 6639 O O . LEU B 1 9 ? 63.701 207.965 167.953 1.00 98.19 9 LEU B O 1
ATOM 6644 N N . ASP B 1 10 ? 62.132 208.179 169.552 1.00 106.63 10 ASP B N 1
ATOM 6645 C CA . ASP B 1 10 ? 63.062 208.688 170.561 1.00 105.07 10 ASP B CA 1
ATOM 6646 C C . ASP B 1 10 ? 63.786 207.556 171.273 1.00 101.39 10 ASP B C 1
ATOM 6647 O O . ASP B 1 10 ? 64.976 207.662 171.564 1.00 94.40 10 ASP B O 1
ATOM 6652 N N . LYS B 1 11 ? 63.063 206.477 171.561 1.00 101.47 11 LYS B N 1
ATOM 6653 C CA . LYS B 1 11 ? 63.665 205.295 172.166 1.00 103.66 11 LYS B CA 1
ATOM 6654 C C . LYS B 1 11 ? 64.658 204.684 171.184 1.00 104.46 11 LYS B C 1
ATOM 6655 O O . LYS B 1 11 ? 65.773 204.322 171.558 1.00 106.25 11 LYS B O 1
ATOM 6661 N N . GLU B 1 12 ? 64.255 204.626 169.918 1.00 102.17 12 GLU B N 1
ATOM 6662 C CA . GLU B 1 12 ? 65.016 203.941 168.870 1.00 98.15 12 GLU B CA 1
ATOM 6663 C C . GLU B 1 12 ? 66.418 204.518 168.622 1.00 92.40 12 GLU B C 1
ATOM 6664 O O . GLU B 1 12 ? 67.335 203.777 168.271 1.00 90.21 12 GLU B O 1
ATOM 6670 N N . ILE B 1 13 ? 66.586 205.824 168.828 1.00 87.02 13 ILE B N 1
ATOM 6671 C CA . ILE B 1 13 ? 67.831 206.520 168.467 1.00 84.33 13 ILE B CA 1
ATOM 6672 C C . ILE B 1 13 ? 69.054 206.108 169.303 1.00 83.52 13 ILE B C 1
ATOM 6673 O O . ILE B 1 13 ? 70.184 206.467 168.966 1.00 84.53 13 ILE B O 1
ATOM 6678 N N . GLY B 1 14 ? 68.835 205.364 170.387 1.00 80.37 14 GLY B N 1
ATOM 6679 C CA . GLY B 1 14 ? 69.933 204.790 171.167 1.00 74.81 14 GLY B CA 1
ATOM 6680 C C . GLY B 1 14 ? 70.790 203.795 170.395 1.00 71.01 14 GLY B C 1
ATOM 6681 O O . GLY B 1 14 ? 71.962 203.597 170.724 1.00 66.69 14 GLY B O 1
ATOM 6682 N N . GLN B 1 15 ? 70.210 203.170 169.369 1.00 68.97 15 GLN B N 1
ATOM 6683 C CA . GLN B 1 15 ? 70.952 202.263 168.481 1.00 67.06 15 GLN B CA 1
ATOM 6684 C C . GLN B 1 15 ? 72.055 202.964 167.688 1.00 67.02 15 GLN B C 1
ATOM 6685 O O . GLN B 1 15 ? 73.005 202.316 167.240 1.00 66.74 15 GLN B O 1
ATOM 6691 N N . LEU B 1 16 ? 71.927 204.281 167.523 1.00 67.18 16 LEU B N 1
ATOM 6692 C CA . LEU B 1 16 ? 72.935 205.089 166.834 1.00 67.14 16 LEU B CA 1
ATOM 6693 C C . LEU B 1 16 ? 74.068 205.578 167.741 1.00 65.61 16 LEU B C 1
ATOM 6694 O O . LEU B 1 16 ? 74.842 206.437 167.327 1.00 67.51 16 LEU B O 1
ATOM 6699 N N . LEU B 1 17 ? 74.178 205.044 168.960 1.00 65.22 17 LEU B N 1
ATOM 6700 C CA . LEU B 1 17 ? 75.200 205.500 169.907 1.00 62.81 17 LEU B CA 1
ATOM 6701 C C . LEU B 1 17 ? 76.103 204.387 170.413 1.00 61.12 17 LEU B C 1
ATOM 6702 O O . LEU B 1 17 ? 75.698 203.222 170.489 1.00 60.09 17 LEU B O 1
ATOM 6707 N N . MET B 1 18 ? 77.329 204.775 170.761 1.00 59.36 18 MET B N 1
ATOM 6708 C CA . MET B 1 18 ? 78.323 203.868 171.318 1.00 59.88 18 MET B CA 1
ATOM 6709 C C . MET B 1 18 ? 78.997 204.553 172.502 1.00 61.31 18 MET B C 1
ATOM 6710 O O . MET B 1 18 ? 79.640 205.589 172.337 1.00 61.72 18 MET B O 1
ATOM 6715 N N . CYS B 1 19 ? 78.840 203.980 173.693 1.00 63.81 19 CYS B N 1
ATOM 6716 C CA . CYS B 1 19 ? 79.375 204.583 174.915 1.00 65.82 19 CYS B CA 1
ATOM 6717 C C . CYS B 1 19 ? 80.144 203.583 175.769 1.00 67.06 19 CYS B C 1
ATOM 6718 O O . CYS B 1 19 ? 79.826 202.393 175.792 1.00 65.45 19 CYS B O 1
ATOM 6721 N N . GLY B 1 20 ? 81.158 204.087 176.468 1.00 70.00 20 GLY B N 1
ATOM 6722 C CA . GLY B 1 20 ? 81.947 203.287 177.399 1.00 71.11 20 GLY B CA 1
ATOM 6723 C C . GLY B 1 20 ? 81.698 203.724 178.827 1.00 73.09 20 GLY B C 1
ATOM 6724 O O . GLY B 1 20 ? 80.806 204.535 179.100 1.00 74.14 20 GLY B O 1
ATOM 6725 N N . PHE B 1 21 ? 82.494 203.184 179.742 1.00 73.35 21 PHE B N 1
ATOM 6726 C CA . PHE B 1 21 ? 82.296 203.421 181.166 1.00 73.94 21 PHE B CA 1
ATOM 6727 C C . PHE B 1 21 ? 83.525 202.974 181.945 1.00 74.63 21 PHE B C 1
ATOM 6728 O O . PHE B 1 21 ? 84.459 202.408 181.372 1.00 74.40 21 PHE B O 1
ATOM 6736 N N . ASP B 1 22 ? 83.509 203.222 183.251 1.00 78.16 22 ASP B N 1
ATOM 6737 C CA . ASP B 1 22 ? 84.608 202.832 184.132 1.00 81.02 22 ASP B CA 1
ATOM 6738 C C . ASP B 1 22 ? 84.315 201.562 184.919 1.00 78.90 22 ASP B C 1
ATOM 6739 O O . ASP B 1 22 ? 83.184 201.325 185.337 1.00 77.36 22 ASP B O 1
ATOM 6744 N N . GLY B 1 23 ? 85.356 200.760 185.123 1.00 77.65 23 GLY B N 1
ATOM 6745 C CA . GLY B 1 23 ? 85.274 199.592 185.984 1.00 77.95 23 GLY B CA 1
ATOM 6746 C C . GLY B 1 23 ? 85.257 198.279 185.236 1.00 79.45 23 GLY B C 1
ATOM 6747 O O . GLY B 1 23 ? 85.290 198.236 184.007 1.00 79.10 23 GLY B O 1
ATOM 6748 N N . LEU B 1 24 ? 85.194 197.203 186.008 1.00 81.08 24 LEU B N 1
ATOM 6749 C CA . LEU B 1 24 ? 85.236 195.852 185.480 1.00 81.08 24 LEU B CA 1
ATOM 6750 C C . LEU B 1 24 ? 83.853 195.208 185.568 1.00 79.70 24 LEU B C 1
ATOM 6751 O O . LEU B 1 24 ? 83.685 194.031 185.240 1.00 81.78 24 LEU B O 1
ATOM 6756 N N . GLU B 1 25 ? 82.872 195.991 186.018 1.00 77.61 25 GLU B N 1
ATOM 6757 C CA . GLU B 1 25 ? 81.472 195.583 186.033 1.00 78.97 25 GLU B CA 1
ATOM 6758 C C . GLU B 1 25 ? 80.616 196.771 185.603 1.00 77.06 25 GLU B C 1
ATOM 6759 O O . GLU B 1 25 ? 81.063 197.919 185.685 1.00 77.72 25 GLU B O 1
ATOM 6765 N N . PRO B 1 26 ? 79.386 196.506 185.137 1.00 73.67 26 PRO B N 1
ATOM 6766 C CA . PRO B 1 26 ? 78.515 197.602 184.709 1.00 73.10 26 PRO B CA 1
ATOM 6767 C C . PRO B 1 26 ? 78.326 198.680 185.778 1.00 72.22 26 PRO B C 1
ATOM 6768 O O . PRO B 1 26 ? 78.072 198.361 186.942 1.00 71.28 26 PRO B O 1
ATOM 6772 N N . THR B 1 27 ? 78.459 199.942 185.379 1.00 70.53 27 THR B N 1
ATOM 6773 C CA . THR B 1 27 ? 78.122 201.057 186.253 1.00 70.88 27 THR B CA 1
ATOM 6774 C C . THR B 1 27 ? 76.607 201.218 186.293 1.00 71.40 27 THR B C 1
ATOM 6775 O O . THR B 1 27 ? 75.899 200.664 185.447 1.00 68.50 27 THR B O 1
ATOM 6779 N N . PRO B 1 28 ? 76.100 201.977 187.278 1.00 73.40 28 PRO B N 1
ATOM 6780 C CA . PRO B 1 28 ? 74.705 202.416 187.177 1.00 75.49 28 PRO B CA 1
ATOM 6781 C C . PRO B 1 28 ? 74.451 203.241 185.905 1.00 75.80 28 PRO B C 1
ATOM 6782 O O . PRO B 1 28 ? 73.359 203.176 185.338 1.00 75.60 28 PRO B O 1
ATOM 6786 N N . GLY B 1 29 ? 75.463 203.992 185.468 1.00 77.05 29 GLY B N 1
ATOM 6787 C CA . GLY B 1 29 ? 75.376 204.838 184.279 1.00 79.44 29 GLY B CA 1
ATOM 6788 C C . GLY B 1 29 ? 74.962 204.128 183.002 1.00 80.92 29 GLY B C 1
ATOM 6789 O O . GLY B 1 29 ? 73.899 204.413 182.453 1.00 79.74 29 GLY B O 1
ATOM 6790 N N . ILE B 1 30 ? 75.802 203.218 182.510 1.00 82.18 30 ILE B N 1
ATOM 6791 C CA . ILE B 1 30 ? 75.449 202.436 181.308 1.00 83.07 30 ILE B CA 1
ATOM 6792 C C . ILE B 1 30 ? 74.209 201.575 181.510 1.00 80.24 30 ILE B C 1
ATOM 6793 O O . ILE B 1 30 ? 73.432 201.395 180.574 1.00 82.74 30 ILE B O 1
ATOM 6798 N N . ILE B 1 31 ? 74.023 201.040 182.715 1.00 76.64 31 ILE B N 1
ATOM 6799 C CA . ILE B 1 31 ? 72.790 200.315 183.030 1.00 75.88 31 ILE B CA 1
ATOM 6800 C C . ILE B 1 31 ? 71.584 201.193 182.697 1.00 72.29 31 ILE B C 1
ATOM 6801 O O . ILE B 1 31 ? 70.631 200.734 182.069 1.00 71.46 31 ILE B O 1
ATOM 6806 N N . ASP B 1 32 ? 71.643 202.457 183.104 1.00 69.65 32 ASP B N 1
ATOM 6807 C CA . ASP B 1 32 ? 70.598 203.422 182.769 1.00 71.09 32 ASP B CA 1
ATOM 6808 C C . ASP B 1 32 ? 70.466 203.573 181.251 1.00 71.42 32 ASP B C 1
ATOM 6809 O O . ASP B 1 32 ? 69.365 203.443 180.705 1.00 71.72 32 ASP B O 1
ATOM 6814 N N . LEU B 1 33 ? 71.591 203.829 180.582 1.00 69.56 33 LEU B N 1
ATOM 6815 C CA . LEU B 1 33 ? 71.601 204.052 179.132 1.00 67.84 33 LEU B CA 1
ATOM 6816 C C . LEU B 1 33 ? 71.020 202.865 178.354 1.00 66.42 33 LEU B C 1
ATOM 6817 O O . LEU B 1 33 ? 70.260 203.052 177.400 1.00 62.66 33 LEU B O 1
ATOM 6822 N N . ILE B 1 34 ? 71.364 201.651 178.776 1.00 67.20 34 ILE B N 1
ATOM 6823 C CA . ILE B 1 34 ? 70.854 200.437 178.132 1.00 69.57 34 ILE B CA 1
ATOM 6824 C C . ILE B 1 34 ? 69.367 200.237 178.406 1.00 71.54 34 ILE B C 1
ATOM 6825 O O . ILE B 1 34 ? 68.593 199.969 177.486 1.00 71.02 34 ILE B O 1
ATOM 6830 N N . GLU B 1 35 ? 68.982 200.366 179.672 1.00 76.67 35 GLU B N 1
ATOM 6831 C CA . GLU B 1 35 ? 67.637 200.010 180.122 1.00 79.73 35 GLU B CA 1
ATOM 6832 C C . GLU B 1 35 ? 66.582 201.023 179.690 1.00 77.09 35 GLU B C 1
ATOM 6833 O O . GLU B 1 35 ? 65.491 200.642 179.277 1.00 76.12 35 GLU B O 1
ATOM 6839 N N . ASN B 1 36 ? 66.913 202.307 179.785 1.00 77.54 36 ASN B N 1
ATOM 6840 C CA . ASN B 1 36 ? 65.953 203.376 179.512 1.00 79.59 36 ASN B CA 1
ATOM 6841 C C . ASN B 1 36 ? 66.125 204.020 178.136 1.00 79.93 36 ASN B C 1
ATOM 6842 O O . ASN B 1 36 ? 65.147 204.197 177.404 1.00 81.08 36 ASN B O 1
ATOM 6847 N N . HIS B 1 37 ? 67.367 204.351 177.788 1.00 78.91 37 HIS B N 1
ATOM 6848 C CA . HIS B 1 37 ? 67.669 205.089 176.558 1.00 76.83 37 HIS B CA 1
ATOM 6849 C C . HIS B 1 37 ? 67.964 204.205 175.332 1.00 73.59 37 HIS B C 1
ATOM 6850 O O . HIS B 1 37 ? 68.245 204.720 174.248 1.00 70.48 37 HIS B O 1
ATOM 6857 N N . ASN B 1 38 ? 67.890 202.885 175.506 1.00 72.73 38 ASN B N 1
ATOM 6858 C CA . ASN B 1 38 ? 68.019 201.924 174.402 1.00 70.51 38 ASN B CA 1
ATOM 6859 C C . ASN B 1 38 ? 69.370 202.002 173.682 1.00 69.61 38 ASN B C 1
ATOM 6860 O O . ASN B 1 38 ? 69.449 201.806 172.466 1.00 70.25 38 ASN B O 1
ATOM 6865 N N . LEU B 1 39 ? 70.423 202.280 174.451 1.00 67.67 39 LEU B N 1
ATOM 6866 C CA . LEU B 1 39 ? 71.797 202.298 173.942 1.00 67.73 39 LEU B CA 1
ATOM 6867 C C . LEU B 1 39 ? 72.093 200.972 173.238 1.00 67.65 39 LEU B C 1
ATOM 6868 O O . LEU B 1 39 ? 71.865 199.906 173.804 1.00 68.52 39 LEU B O 1
ATOM 6873 N N . GLY B 1 40 ? 72.592 201.040 172.008 1.00 65.90 40 GLY B N 1
ATOM 6874 C CA . GLY B 1 40 ? 72.754 199.848 171.180 1.00 65.26 40 GLY B CA 1
ATOM 6875 C C . GLY B 1 40 ? 74.151 199.268 171.130 1.00 63.04 40 GLY B C 1
ATOM 6876 O O . GLY B 1 40 ? 74.324 198.095 170.797 1.00 61.33 40 GLY B O 1
ATOM 6877 N N . SER B 1 41 ? 75.151 200.087 171.436 1.00 62.10 41 SER B N 1
ATOM 6878 C CA . SER B 1 41 ? 76.540 199.681 171.290 1.00 61.35 41 SER B CA 1
ATOM 6879 C C . SER B 1 41 ? 77.397 200.176 172.458 1.00 59.90 41 SER B C 1
ATOM 6880 O O . SER B 1 41 ? 77.225 201.293 172.943 1.00 59.92 41 SER B O 1
ATOM 6883 N N . ILE B 1 42 ? 78.314 199.324 172.903 1.00 59.27 42 ILE B N 1
ATOM 6884 C CA . ILE B 1 42 ? 79.236 199.639 173.988 1.00 59.94 42 ILE B CA 1
ATOM 6885 C C . ILE B 1 42 ? 80.654 199.696 173.423 1.00 58.75 42 ILE B C 1
ATOM 6886 O O . ILE B 1 42 ? 80.957 199.027 172.436 1.00 58.68 42 ILE B O 1
ATOM 6891 N N . ILE B 1 43 ? 81.515 200.489 174.051 1.00 57.60 43 ILE B N 1
ATOM 6892 C CA . ILE B 1 43 ? 82.946 200.456 173.761 1.00 57.43 43 ILE B CA 1
ATOM 6893 C C . ILE B 1 43 ? 83.721 200.247 175.065 1.00 57.83 43 ILE B C 1
ATOM 6894 O O . ILE B 1 43 ? 83.388 200.833 176.092 1.00 59.01 43 ILE B O 1
ATOM 6899 N N . LEU B 1 44 ? 84.739 199.392 175.017 1.00 58.14 44 LEU B N 1
ATOM 6900 C CA . LEU B 1 44 ? 85.528 199.053 176.194 1.00 59.33 44 LEU B CA 1
ATOM 6901 C C . LEU B 1 44 ? 86.977 199.460 175.992 1.00 61.83 44 LEU B C 1
ATOM 6902 O O . LEU B 1 44 ? 87.475 199.485 174.863 1.00 63.09 44 LEU B O 1
ATOM 6907 N N . PHE B 1 45 ? 87.648 199.764 177.100 1.00 63.98 45 PHE B N 1
ATOM 6908 C CA . PHE B 1 45 ? 89.072 200.101 177.096 1.00 64.82 45 PHE B CA 1
ATOM 6909 C C . PHE B 1 45 ? 89.808 199.244 178.125 1.00 66.98 45 PHE B C 1
ATOM 6910 O O . PHE B 1 45 ? 89.195 198.407 178.788 1.00 67.04 45 PHE B O 1
ATOM 6918 N N . SER B 1 46 ? 91.119 199.445 178.254 1.00 69.72 46 SER B N 1
ATOM 6919 C CA . SER B 1 46 ? 91.927 198.646 179.179 1.00 70.82 46 SER B CA 1
ATOM 6920 C C . SER B 1 46 ? 91.391 198.715 180.608 1.00 70.65 46 SER B C 1
ATOM 6921 O O . SER B 1 46 ? 91.506 197.745 181.356 1.00 70.37 46 SER B O 1
ATOM 6924 N N . ARG B 1 47 ? 90.821 199.865 180.974 1.00 72.03 47 ARG B N 1
ATOM 6925 C CA . ARG B 1 47 ? 90.033 200.020 182.214 1.00 73.35 47 ARG B CA 1
ATOM 6926 C C . ARG B 1 47 ? 89.117 198.820 182.459 1.00 74.01 47 ARG B C 1
ATOM 6927 O O . ARG B 1 47 ? 89.061 198.289 183.568 1.00 75.42 47 ARG B O 1
ATOM 6935 N N . ASN B 1 48 ? 88.392 198.421 181.413 1.00 75.37 48 ASN B N 1
ATOM 6936 C CA . ASN B 1 48 ? 87.325 197.418 181.512 1.00 73.54 48 ASN B CA 1
ATOM 6937 C C . ASN B 1 48 ? 87.795 195.970 181.381 1.00 72.92 48 ASN B C 1
ATOM 6938 O O . ASN B 1 48 ? 87.020 195.056 181.639 1.00 70.41 48 ASN B O 1
ATOM 6943 N N . ILE B 1 49 ? 89.049 195.766 180.973 1.00 74.38 49 ILE B N 1
ATOM 6944 C CA . ILE B 1 49 ? 89.620 194.425 180.811 1.00 75.83 49 ILE B CA 1
ATOM 6945 C C . ILE B 1 49 ? 90.677 194.127 181.882 1.00 76.05 49 ILE B C 1
ATOM 6946 O O . ILE B 1 49 ? 91.694 194.816 181.971 1.00 76.00 49 ILE B O 1
ATOM 6951 N N . ALA B 1 50 ? 90.424 193.089 182.678 1.00 76.75 50 ALA B N 1
ATOM 6952 C CA . ALA B 1 50 ? 91.391 192.582 183.652 1.00 76.49 50 ALA B CA 1
ATOM 6953 C C . ALA B 1 50 ? 91.810 191.164 183.285 1.00 77.75 50 ALA B C 1
ATOM 6954 O O . ALA B 1 50 ? 92.989 190.899 183.051 1.00 78.51 50 ALA B O 1
ATOM 6956 N N . THR B 1 51 ? 90.833 190.260 183.240 1.00 78.73 51 THR B N 1
ATOM 6957 C CA . THR B 1 51 ? 91.074 188.841 182.966 1.00 79.06 51 THR B CA 1
ATOM 6958 C C . THR B 1 51 ? 89.950 188.239 182.121 1.00 78.88 51 THR B C 1
ATOM 6959 O O . THR B 1 51 ? 88.817 188.724 182.159 1.00 80.26 51 THR B O 1
ATOM 6963 N N . PRO B 1 52 ? 90.252 187.166 181.369 1.00 75.42 52 PRO B N 1
ATOM 6964 C CA . PRO B 1 52 ? 89.249 186.479 180.555 1.00 76.73 52 PRO B CA 1
ATOM 6965 C C . PRO B 1 52 ? 87.922 186.190 181.280 1.00 78.28 52 PRO B C 1
ATOM 6966 O O . PRO B 1 52 ? 86.853 186.521 180.758 1.00 78.89 52 PRO B O 1
ATOM 6970 N N . LYS B 1 53 ? 87.998 185.589 182.467 1.00 76.41 53 LYS B N 1
ATOM 6971 C CA . LYS B 1 53 ? 86.807 185.250 183.250 1.00 72.47 53 LYS B CA 1
ATOM 6972 C C . LYS B 1 53 ? 85.910 186.465 183.530 1.00 72.90 53 LYS B C 1
ATOM 6973 O O . LYS B 1 53 ? 84.686 186.374 183.401 1.00 72.68 53 LYS B O 1
ATOM 6975 N N . GLN B 1 54 ? 86.513 187.598 183.897 1.00 70.84 54 GLN B N 1
ATOM 6976 C CA . GLN B 1 54 ? 85.736 188.784 184.273 1.00 70.48 54 GLN B CA 1
ATOM 6977 C C . GLN B 1 54 ? 85.205 189.567 183.066 1.00 72.42 54 GLN B C 1
ATOM 6978 O O . GLN B 1 54 ? 84.159 190.216 183.168 1.00 73.77 54 GLN B O 1
ATOM 6984 N N . VAL B 1 55 ? 85.914 189.522 181.937 1.00 72.57 55 VAL B N 1
ATOM 6985 C CA . VAL B 1 55 ? 85.417 190.165 180.714 1.00 72.11 55 VAL B CA 1
ATOM 6986 C C . VAL B 1 55 ? 84.174 189.431 180.208 1.00 71.17 55 VAL B C 1
ATOM 6987 O O . VAL B 1 55 ? 83.186 190.071 179.852 1.00 72.05 55 VAL B O 1
ATOM 6991 N N . GLN B 1 56 ? 84.225 188.098 180.186 1.00 69.14 56 GLN B N 1
ATOM 6992 C CA . GLN B 1 56 ? 83.052 187.284 179.838 1.00 69.43 56 GLN B CA 1
ATOM 6993 C C . GLN B 1 56 ? 81.858 187.610 180.728 1.00 70.85 56 GLN B C 1
ATOM 6994 O O . GLN B 1 56 ? 80.736 187.749 180.241 1.00 69.89 56 GLN B O 1
ATOM 7000 N N . LYS B 1 57 ? 82.111 187.727 182.030 1.00 72.24 57 LYS B N 1
ATOM 7001 C CA . LYS B 1 57 ? 81.076 188.105 182.990 1.00 72.99 57 LYS B CA 1
ATOM 7002 C C . LYS B 1 57 ? 80.551 189.508 182.704 1.00 69.18 57 LYS B C 1
ATOM 7003 O O . LYS B 1 57 ? 79.357 189.771 182.833 1.00 68.34 57 LYS B O 1
ATOM 7009 N N . LEU B 1 58 ? 81.458 190.406 182.335 1.00 67.54 58 LEU B N 1
ATOM 7010 C CA . LEU B 1 58 ? 81.099 191.786 182.016 1.00 66.50 58 LEU B CA 1
ATOM 7011 C C . LEU B 1 58 ? 80.233 191.870 180.756 1.00 66.03 58 LEU B C 1
ATOM 7012 O O . LEU B 1 58 ? 79.145 192.452 180.780 1.00 59.85 58 LEU B O 1
ATOM 7017 N N . THR B 1 59 ? 80.721 191.283 179.663 1.00 67.28 59 THR B N 1
ATOM 7018 C CA . THR B 1 59 ? 79.989 191.288 178.398 1.00 67.23 59 THR B CA 1
ATOM 7019 C C . THR B 1 59 ? 78.665 190.552 178.539 1.00 68.18 59 THR B C 1
ATOM 7020 O O . THR B 1 59 ? 77.667 190.962 177.951 1.00 69.40 59 THR B O 1
ATOM 7024 N N . HIS B 1 60 ? 78.652 189.477 179.326 1.00 67.58 60 HIS B N 1
ATOM 7025 C CA . HIS B 1 60 ? 77.415 188.752 179.582 1.00 67.61 60 HIS B CA 1
ATOM 7026 C C . HIS B 1 60 ? 76.415 189.549 180.421 1.00 67.62 60 HIS B C 1
ATOM 7027 O O . HIS B 1 60 ? 75.208 189.479 180.177 1.00 68.11 60 HIS B O 1
ATOM 7034 N N . SER B 1 61 ? 76.912 190.284 181.413 1.00 67.34 61 SER B N 1
ATOM 7035 C CA . SER B 1 61 ? 76.054 191.126 182.252 1.00 68.47 61 SER B CA 1
ATOM 7036 C C . SER B 1 61 ? 75.394 192.226 181.424 1.00 65.31 61 SER B C 1
ATOM 7037 O O . SER B 1 61 ? 74.181 192.421 181.491 1.00 61.38 61 SER B O 1
ATOM 7040 N N . LEU B 1 62 ? 76.213 192.929 180.644 1.00 65.75 62 LEU B N 1
ATOM 7041 C CA . LEU B 1 62 ? 75.745 193.978 179.736 1.00 66.09 62 LEU B CA 1
ATOM 7042 C C . LEU B 1 62 ? 74.724 193.431 178.756 1.00 65.70 62 LEU B C 1
ATOM 7043 O O . LEU B 1 62 ? 73.745 194.096 178.416 1.00 67.25 62 LEU B O 1
ATOM 7048 N N . GLN B 1 63 ? 74.970 192.210 178.301 1.00 63.39 63 GLN B N 1
ATOM 7049 C CA . GLN B 1 63 ? 74.112 191.569 177.325 1.00 62.40 63 GLN B CA 1
ATOM 7050 C C . GLN B 1 63 ? 72.773 191.144 177.931 1.00 63.17 63 GLN B C 1
ATOM 7051 O O . GLN B 1 63 ? 71.723 191.365 177.326 1.00 63.18 63 GLN B O 1
ATOM 7057 N N . GLN B 1 64 ? 72.818 190.531 179.116 1.00 64.34 64 GLN B N 1
ATOM 7058 C CA . GLN B 1 64 ? 71.597 190.146 179.842 1.00 64.62 64 GLN B CA 1
ATOM 7059 C C . GLN B 1 64 ? 70.686 191.337 180.102 1.00 66.93 64 GLN B C 1
ATOM 7060 O O . GLN B 1 64 ? 69.492 191.290 179.805 1.00 65.91 64 GLN B O 1
ATOM 7066 N N . ILE B 1 65 ? 71.257 192.394 180.673 1.00 66.63 65 ILE B N 1
ATOM 7067 C CA . ILE B 1 65 ? 70.499 193.594 181.014 1.00 66.99 65 ILE B CA 1
ATOM 7068 C C . ILE B 1 65 ? 69.768 194.144 179.789 1.00 67.42 65 ILE B C 1
ATOM 7069 O O . ILE B 1 65 ? 68.609 194.543 179.884 1.00 68.44 65 ILE B O 1
ATOM 7074 N N . ALA B 1 66 ? 70.450 194.150 178.647 1.00 67.75 66 ALA B N 1
ATOM 7075 C CA . ALA B 1 66 ? 69.849 194.561 177.382 1.00 67.36 66 ALA B CA 1
ATOM 7076 C C . ALA B 1 66 ? 68.695 193.634 176.986 1.00 66.91 66 ALA B C 1
ATOM 7077 O O . ALA B 1 66 ? 67.624 194.099 176.593 1.00 64.43 66 ALA B O 1
ATOM 7079 N N . ARG B 1 67 ? 68.924 192.327 177.090 1.00 67.34 67 ARG B N 1
ATOM 7080 C CA . ARG B 1 67 ? 67.882 191.332 176.828 1.00 71.17 67 ARG B CA 1
ATOM 7081 C C . ARG B 1 67 ? 66.703 191.527 177.783 1.00 71.84 67 ARG B C 1
ATOM 7082 O O . ARG B 1 67 ? 65.557 191.669 177.352 1.00 72.50 67 ARG B O 1
ATOM 7090 N N . ASN B 1 68 ? 67.009 191.550 179.079 1.00 71.03 68 ASN B N 1
ATOM 7091 C CA . ASN B 1 68 ? 66.019 191.764 180.131 1.00 68.47 68 ASN B CA 1
ATOM 7092 C C . ASN B 1 68 ? 65.215 193.034 179.911 1.00 68.01 68 ASN B C 1
ATOM 7093 O O . ASN B 1 68 ? 64.002 193.042 180.118 1.00 71.05 68 ASN B O 1
ATOM 7098 N N . ALA B 1 69 ? 65.886 194.095 179.470 1.00 66.77 69 ALA B N 1
ATOM 7099 C CA . ALA B 1 69 ? 65.236 195.392 179.268 1.00 68.50 69 ALA B CA 1
ATOM 7100 C C . ALA B 1 69 ? 64.429 195.505 177.964 1.00 68.95 69 ALA B C 1
ATOM 7101 O O . ALA B 1 69 ? 63.906 196.581 177.654 1.00 67.61 69 ALA B O 1
ATOM 7103 N N . GLY B 1 70 ? 64.335 194.414 177.203 1.00 69.66 70 GLY B N 1
ATOM 7104 C CA . GLY B 1 70 ? 63.459 194.354 176.032 1.00 71.45 70 GLY B CA 1
ATOM 7105 C C . GLY B 1 70 ? 64.049 194.963 174.774 1.00 72.60 70 GLY B C 1
ATOM 7106 O O . GLY B 1 70 ? 63.366 195.691 174.051 1.00 75.08 70 GLY B O 1
ATOM 7107 N N . HIS B 1 71 ? 65.319 194.669 174.516 1.00 72.44 71 HIS B N 1
ATOM 7108 C CA . HIS B 1 71 ? 65.974 195.097 173.286 1.00 72.05 71 HIS B CA 1
ATOM 7109 C C . HIS B 1 71 ? 65.638 194.104 172.189 1.00 73.25 71 HIS B C 1
ATOM 7110 O O . HIS B 1 71 ? 65.646 192.892 172.419 1.00 73.27 71 HIS B O 1
ATOM 7117 N N . LYS B 1 72 ? 65.355 194.622 170.998 1.00 73.60 72 LYS B N 1
ATOM 7118 C CA . LYS B 1 72 ? 65.034 193.780 169.856 1.00 74.10 72 LYS B CA 1
ATOM 7119 C C . LYS B 1 72 ? 66.254 192.948 169.464 1.00 71.94 72 LYS B C 1
ATOM 7120 O O . LYS B 1 72 ? 66.145 191.740 169.234 1.00 73.07 72 LYS B O 1
ATOM 7126 N N . ARG B 1 73 ? 67.415 193.597 169.410 1.00 68.24 73 ARG B N 1
ATOM 7127 C CA . ARG B 1 73 ? 68.663 192.928 169.045 1.00 63.69 73 ARG B CA 1
ATOM 7128 C C . ARG B 1 73 ? 69.734 193.109 170.118 1.00 59.91 73 ARG B C 1
ATOM 7129 O O . ARG B 1 73 ? 69.649 194.024 170.941 1.00 58.43 73 ARG B O 1
ATOM 7137 N N . PRO B 1 74 ? 70.756 192.237 170.105 1.00 56.29 74 PRO B N 1
ATOM 7138 C CA . PRO B 1 74 ? 71.887 192.357 171.030 1.00 56.05 74 PRO B CA 1
ATOM 7139 C C . PRO B 1 74 ? 72.678 193.657 170.908 1.00 57.69 74 PRO B C 1
ATOM 7140 O O . PRO B 1 74 ? 72.694 194.290 169.850 1.00 59.55 74 PRO B O 1
ATOM 7144 N N . LEU B 1 75 ? 73.302 194.053 172.012 1.00 58.29 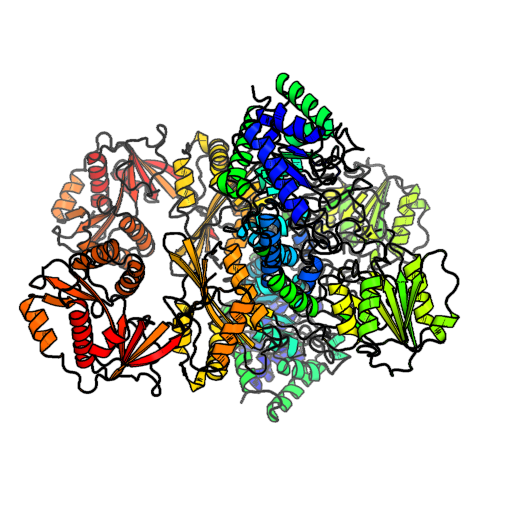75 LEU B N 1
ATOM 7145 C CA . LEU B 1 75 ? 74.297 195.122 172.015 1.00 58.27 75 LEU B CA 1
ATOM 7146 C C . LEU B 1 75 ? 75.520 194.764 171.182 1.00 56.31 75 LEU B C 1
ATOM 7147 O O . LEU B 1 75 ? 75.950 193.612 171.163 1.00 56.46 75 LEU B O 1
ATOM 7152 N N . PHE B 1 76 ? 76.081 195.762 170.508 1.00 55.40 76 PHE B N 1
ATOM 7153 C CA . PHE B 1 76 ? 77.440 195.659 169.979 1.00 54.15 76 PHE B CA 1
ATOM 7154 C C . PHE B 1 76 ? 78.405 195.980 171.112 1.00 55.20 76 PHE B C 1
ATOM 7155 O O . PHE B 1 76 ? 78.131 196.861 171.928 1.00 54.85 76 PHE B O 1
ATOM 7163 N N . ILE B 1 77 ? 79.524 195.259 171.170 1.00 55.37 77 ILE B N 1
ATOM 7164 C CA . ILE B 1 77 ? 80.559 195.518 172.168 1.00 55.75 77 ILE B CA 1
ATOM 7165 C C . ILE B 1 77 ? 81.886 195.724 171.448 1.00 56.58 77 ILE B C 1
ATOM 7166 O O . ILE B 1 77 ? 82.539 194.765 171.032 1.00 59.21 77 ILE B O 1
ATOM 7171 N N . ALA B 1 78 ? 82.273 196.989 171.306 1.00 57.37 78 ALA B N 1
ATOM 7172 C CA . ALA B 1 78 ? 83.405 197.376 170.468 1.00 58.19 78 ALA B CA 1
ATOM 7173 C C . ALA B 1 78 ? 84.701 197.581 171.250 1.00 59.06 78 ALA B C 1
ATOM 7174 O O . ALA B 1 78 ? 84.686 197.839 172.457 1.00 58.71 78 ALA B O 1
ATOM 7176 N N . VAL B 1 79 ? 85.824 197.471 170.543 1.00 58.05 79 VAL B N 1
ATOM 7177 C CA . VAL B 1 79 ? 87.130 197.669 171.153 1.00 58.10 79 VAL B CA 1
ATOM 7178 C C . VAL B 1 79 ? 88.181 198.050 170.099 1.00 60.45 79 VAL B C 1
ATOM 7179 O O . VAL B 1 79 ? 88.082 197.638 168.939 1.00 60.47 79 VAL B O 1
ATOM 7183 N N . ASP B 1 80 ? 89.162 198.858 170.505 1.00 62.42 80 ASP B N 1
ATOM 7184 C CA . ASP B 1 80 ? 90.307 199.214 169.649 1.00 62.93 80 ASP B CA 1
ATOM 7185 C C . ASP B 1 80 ? 91.403 198.166 169.766 1.00 59.26 80 ASP B C 1
ATOM 7186 O O . ASP B 1 80 ? 92.304 198.307 170.587 1.00 60.75 80 ASP B O 1
ATOM 7191 N N . GLN B 1 81 ? 91.338 197.123 168.950 1.00 58.23 81 GLN B N 1
ATOM 7192 C CA . GLN B 1 81 ? 92.342 196.061 168.999 1.00 59.05 81 GLN B CA 1
ATOM 7193 C C . GLN B 1 81 ? 93.181 196.034 167.727 1.00 58.58 81 GLN B C 1
ATOM 7194 O O . GLN B 1 81 ? 92.958 195.213 166.837 1.00 58.35 81 GLN B O 1
ATOM 7200 N N . GLU B 1 82 ? 94.158 196.935 167.668 1.00 60.01 82 GLU B N 1
ATOM 7201 C CA . GLU B 1 82 ? 95.033 197.088 166.503 1.00 60.27 82 GLU B CA 1
ATOM 7202 C C . GLU B 1 82 ? 96.283 196.205 166.571 1.00 62.59 82 GLU B C 1
ATOM 7203 O O . GLU B 1 82 ? 96.952 196.009 165.558 1.00 63.48 82 GLU B O 1
ATOM 7209 N N . ASN B 1 83 ? 96.612 195.728 167.775 1.00 64.18 83 ASN B N 1
ATOM 7210 C CA . ASN B 1 83 ? 97.572 194.631 168.007 1.00 65.71 83 ASN B CA 1
ATOM 7211 C C . ASN B 1 83 ? 99.042 194.998 168.227 1.00 70.55 83 ASN B C 1
ATOM 7212 O O . ASN B 1 83 ? 99.804 194.185 168.762 1.00 76.67 83 ASN B O 1
ATOM 7217 N N . GLY B 1 84 ? 99.449 196.198 167.834 1.00 72.53 84 GLY B N 1
ATOM 7218 C CA . GLY B 1 84 ? 100.825 196.630 168.065 1.00 75.29 84 GLY B CA 1
ATOM 7219 C C . GLY B 1 84 ? 100.945 197.472 169.320 1.00 76.90 84 GLY B C 1
ATOM 7220 O O . GLY B 1 84 ? 100.936 196.957 170.444 1.00 73.85 84 GLY B O 1
ATOM 7221 N N . VAL B 1 85 ? 101.058 198.779 169.109 1.00 81.46 85 VAL B N 1
ATOM 7222 C CA . VAL B 1 85 ? 101.166 199.750 170.197 1.00 85.11 85 VAL B CA 1
ATOM 7223 C C . VAL B 1 85 ? 99.796 200.107 170.799 1.00 88.37 85 VAL B C 1
ATOM 7224 O O . VAL B 1 85 ? 99.730 200.701 171.878 1.00 91.01 85 VAL B O 1
ATOM 7228 N N . VAL B 1 86 ? 98.716 199.756 170.095 1.00 90.41 86 VAL B N 1
ATOM 7229 C CA . VAL B 1 86 ? 97.346 199.977 170.576 1.00 89.28 86 VAL B CA 1
ATOM 7230 C C . VAL B 1 86 ? 96.637 198.637 170.792 1.00 87.15 86 VAL B C 1
ATOM 7231 O O . VAL B 1 86 ? 96.238 197.980 169.832 1.00 87.96 86 VAL B O 1
ATOM 7235 N N . ARG B 1 87 ? 96.497 198.240 172.056 1.00 87.59 87 ARG B N 1
ATOM 7236 C CA . ARG B 1 87 ? 95.766 197.027 172.433 1.00 88.52 87 ARG B CA 1
ATOM 7237 C C . ARG B 1 87 ? 94.995 197.254 173.735 1.00 88.96 87 ARG B C 1
ATOM 7238 O O . ARG B 1 87 ? 95.426 198.027 174.594 1.00 90.23 87 ARG B O 1
ATOM 7246 N N . ARG B 1 88 ? 93.852 196.585 173.876 1.00 87.11 88 ARG B N 1
ATOM 7247 C CA . ARG B 1 88 ? 93.103 196.593 175.135 1.00 85.07 88 ARG B CA 1
ATOM 7248 C C . ARG B 1 88 ? 93.187 195.255 175.877 1.00 83.85 88 ARG B C 1
ATOM 7249 O O . ARG B 1 88 ? 93.022 195.212 177.097 1.00 83.50 88 ARG B O 1
ATOM 7257 N N . LEU B 1 89 ? 93.439 194.172 175.146 1.00 82.34 89 LEU B N 1
ATOM 7258 C CA . LEU B 1 89 ? 93.476 192.830 175.736 1.00 84.00 89 LEU B CA 1
ATOM 7259 C C . LEU B 1 89 ? 94.605 192.648 176.759 1.00 82.27 89 LEU B C 1
ATOM 7260 O O . LEU B 1 89 ? 94.433 191.929 177.747 1.00 82.40 89 LEU B O 1
ATOM 7265 N N . GLY B 1 90 ? 95.747 193.293 176.526 1.00 78.85 90 GLY B N 1
ATOM 7266 C CA . GLY B 1 90 ? 96.896 193.173 177.422 1.00 80.28 90 GLY B CA 1
ATOM 7267 C C . GLY B 1 90 ? 97.487 191.771 177.426 1.00 83.57 90 GLY B C 1
ATOM 7268 O O . GLY B 1 90 ? 98.151 191.366 176.466 1.00 85.14 90 GLY B O 1
ATOM 7269 N N . ASP B 1 91 ? 97.252 191.032 178.510 1.00 84.89 91 ASP B N 1
ATOM 7270 C CA . ASP B 1 91 ? 97.697 189.639 178.624 1.00 84.65 91 ASP B CA 1
ATOM 7271 C C . ASP B 1 91 ? 96.532 188.643 178.568 1.00 82.70 91 ASP B C 1
ATOM 7272 O O . ASP B 1 91 ? 96.747 187.427 178.618 1.00 80.35 91 ASP B O 1
ATOM 7277 N N . SER B 1 92 ? 95.308 189.161 178.454 1.00 79.42 92 SER B N 1
ATOM 7278 C CA . SER B 1 92 ? 94.120 188.324 178.271 1.00 79.24 92 SER B CA 1
ATOM 7279 C C . SER B 1 92 ? 94.133 187.632 176.907 1.00 79.07 92 SER B C 1
ATOM 7280 O O . SER B 1 92 ? 93.635 186.513 176.766 1.00 78.98 92 SER B O 1
ATOM 7283 N N . GLY B 1 93 ? 94.696 188.315 175.911 1.00 78.38 93 GLY B N 1
ATOM 7284 C CA . GLY B 1 93 ? 94.799 187.797 174.552 1.00 75.56 93 GLY B CA 1
ATOM 7285 C C . GLY B 1 93 ? 96.241 187.761 174.093 1.00 74.50 93 GLY B C 1
ATOM 7286 O O . GLY B 1 93 ? 97.118 188.337 174.735 1.00 78.57 93 GLY B O 1
ATOM 7287 N N . THR B 1 94 ? 96.480 187.082 172.976 1.00 72.26 94 THR B N 1
ATOM 7288 C CA . THR B 1 94 ? 97.830 186.881 172.455 1.00 70.42 94 THR B CA 1
ATOM 7289 C C . THR B 1 94 ? 98.399 188.180 171.878 1.00 69.06 94 THR B C 1
ATOM 7290 O O . THR B 1 94 ? 97.655 189.006 171.339 1.00 70.96 94 THR B O 1
ATOM 7294 N N . TYR B 1 95 ? 99.712 188.361 172.010 1.00 65.25 95 TYR B N 1
ATOM 7295 C CA . TYR B 1 95 ? 100.415 189.430 171.310 1.00 62.96 95 TYR B CA 1
ATOM 7296 C C . TYR B 1 95 ? 100.678 188.952 169.894 1.00 59.88 95 TYR B C 1
ATOM 7297 O O . TYR B 1 95 ? 101.420 187.991 169.690 1.00 58.33 95 TYR B O 1
ATOM 7306 N N . LEU B 1 96 ? 100.045 189.605 168.924 1.00 58.08 96 LEU B N 1
ATOM 7307 C CA . LEU B 1 96 ? 100.331 189.367 167.509 1.00 56.40 96 LEU B CA 1
ATOM 7308 C C . LEU B 1 96 ? 100.731 190.687 166.845 1.00 55.54 96 LEU B C 1
ATOM 7309 O O . LEU B 1 96 ? 100.359 191.756 167.331 1.00 55.94 96 LEU B O 1
ATOM 7314 N N . PRO B 1 97 ? 101.508 190.620 165.745 1.00 54.27 97 PRO B N 1
ATOM 7315 C CA . PRO B 1 97 ? 102.050 191.823 165.095 1.00 53.49 97 PRO B CA 1
ATOM 7316 C C . PRO B 1 97 ? 101.013 192.899 164.758 1.00 51.87 97 PRO B C 1
ATOM 7317 O O . PRO B 1 97 ? 99.988 192.601 164.142 1.00 52.17 97 PRO B O 1
ATOM 7321 N N . GLY B 1 98 ? 101.290 194.137 165.168 1.00 50.43 98 GLY B N 1
ATOM 7322 C CA . GLY B 1 98 ? 100.489 195.294 164.772 1.00 48.87 98 GLY B CA 1
ATOM 7323 C C . GLY B 1 98 ? 100.743 195.648 163.320 1.00 48.03 98 GLY B C 1
ATOM 7324 O O . GLY B 1 98 ? 101.408 194.900 162.598 1.00 46.91 98 GLY B O 1
ATOM 7325 N N . ASN B 1 99 ? 100.236 196.798 162.890 1.00 48.31 99 ASN B N 1
ATOM 7326 C CA . ASN B 1 99 ? 100.219 197.122 161.460 1.00 49.28 99 ASN B CA 1
ATOM 7327 C C . ASN B 1 99 ? 101.586 197.200 160.779 1.00 49.91 99 ASN B C 1
ATOM 7328 O O . ASN B 1 99 ? 101.881 196.376 159.916 1.00 51.94 99 ASN B O 1
ATOM 7333 N N . MET B 1 100 ? 102.420 198.168 161.145 1.00 51.27 100 MET B N 1
ATOM 7334 C CA . MET B 1 100 ? 103.706 198.332 160.446 1.00 53.32 100 MET B CA 1
ATOM 7335 C C . MET B 1 100 ? 104.587 197.081 160.553 1.00 52.22 100 MET B C 1
ATOM 7336 O O . MET B 1 100 ? 105.374 196.794 159.655 1.00 50.65 100 MET B O 1
ATOM 7341 N N . ALA B 1 101 ? 104.449 196.339 161.646 1.00 52.77 101 ALA B N 1
ATOM 7342 C CA . ALA B 1 101 ? 105.127 195.059 161.774 1.00 53.44 101 ALA B CA 1
ATOM 7343 C C . ALA B 1 101 ? 104.705 194.144 160.627 1.00 53.73 101 ALA B C 1
ATOM 7344 O O . ALA B 1 101 ? 105.543 193.497 160.000 1.00 54.93 101 ALA B O 1
ATOM 7346 N N . LEU B 1 102 ? 103.403 194.108 160.350 1.00 52.26 102 LEU B N 1
ATOM 7347 C CA . LEU B 1 102 ? 102.865 193.292 159.265 1.00 51.65 102 LEU B CA 1
ATOM 7348 C C . LEU B 1 102 ? 103.263 193.805 157.884 1.00 51.57 102 LEU B C 1
ATOM 7349 O O . LEU B 1 102 ? 103.551 193.005 156.996 1.00 51.85 102 LEU B O 1
ATOM 7354 N N . GLY B 1 103 ? 103.266 195.127 157.698 1.00 51.62 103 GLY B N 1
ATOM 7355 C CA . GLY B 1 103 ? 103.730 195.728 156.441 1.00 50.38 103 GLY B CA 1
ATOM 7356 C C . GLY B 1 103 ? 105.170 195.340 156.146 1.00 50.96 103 GLY B C 1
ATOM 7357 O O . GLY B 1 103 ? 105.520 194.980 155.018 1.00 51.78 103 GLY B O 1
ATOM 7358 N N . ALA B 1 104 ? 105.998 195.392 157.183 1.00 49.99 104 ALA B N 1
ATOM 7359 C CA . ALA B 1 104 ? 107.394 194.994 157.094 1.00 50.63 104 ALA B CA 1
ATOM 7360 C C . ALA B 1 104 ? 107.545 193.510 156.787 1.00 50.96 104 ALA B C 1
ATOM 7361 O O . ALA B 1 104 ? 108.374 193.129 155.961 1.00 52.65 104 ALA B O 1
ATOM 7363 N N . LEU B 1 105 ? 106.750 192.684 157.468 1.00 51.50 105 LEU B N 1
ATOM 7364 C CA . LEU B 1 105 ? 106.723 191.230 157.244 1.00 50.61 105 LEU B CA 1
ATOM 7365 C C . LEU B 1 105 ? 106.442 190.946 155.772 1.00 50.59 105 LEU B C 1
ATOM 7366 O O . LEU B 1 105 ? 107.126 190.136 155.148 1.00 50.44 105 LEU B O 1
ATOM 7371 N N . GLY B 1 106 ? 105.427 191.621 155.235 1.00 50.41 106 GLY B N 1
ATOM 7372 C CA . GLY B 1 106 ? 105.190 191.679 153.795 1.00 50.50 106 GLY B CA 1
ATOM 7373 C C . GLY B 1 106 ? 104.199 190.684 153.217 1.00 51.31 106 GLY B C 1
ATOM 7374 O O . GLY B 1 106 ? 104.142 190.532 151.999 1.00 52.28 106 GLY B O 1
ATOM 7375 N N . SER B 1 107 ? 103.406 190.028 154.066 1.00 51.62 107 SER B N 1
ATOM 7376 C CA . SER B 1 107 ? 102.463 188.996 153.613 1.00 51.48 107 SER B CA 1
ATOM 7377 C C . SER B 1 107 ? 101.022 189.276 154.058 1.00 50.66 107 SER B C 1
ATOM 7378 O O . SER B 1 107 ? 100.750 189.365 155.247 1.00 51.42 107 SER B O 1
ATOM 7381 N N . SER B 1 108 ? 100.107 189.393 153.096 1.00 50.42 108 SER B N 1
ATOM 7382 C CA . SER B 1 108 ? 98.692 189.648 153.383 1.00 50.02 108 SER B CA 1
ATOM 7383 C C . SER B 1 108 ? 98.030 188.440 154.051 1.00 50.06 108 SER B C 1
ATOM 7384 O O . SER B 1 108 ? 97.120 188.577 154.876 1.00 46.94 108 SER B O 1
ATOM 7387 N N . THR B 1 109 ? 98.506 187.254 153.702 1.00 51.00 109 THR B N 1
ATOM 7388 C CA . THR B 1 109 ? 98.051 186.031 154.347 1.00 52.17 109 THR B CA 1
ATOM 7389 C C . THR B 1 109 ? 98.371 186.036 155.847 1.00 52.84 109 THR B C 1
ATOM 7390 O O . THR B 1 109 ? 97.564 185.586 156.657 1.00 56.20 109 THR B O 1
ATOM 7394 N N . ALA B 1 110 ? 99.543 186.547 156.211 1.00 51.63 110 ALA B N 1
ATOM 7395 C CA . ALA B 1 110 ? 99.910 186.690 157.619 1.00 51.19 110 ALA B CA 1
ATOM 7396 C C . ALA B 1 110 ? 99.013 187.698 158.342 1.00 52.07 110 ALA B C 1
ATOM 7397 O O . ALA B 1 110 ? 98.657 187.492 159.505 1.00 53.94 110 ALA B O 1
ATOM 7399 N N . ALA B 1 111 ? 98.648 188.785 157.665 1.00 50.91 111 ALA B N 1
ATOM 7400 C CA . ALA B 1 111 ? 97.778 189.789 158.274 1.00 51.40 111 ALA B CA 1
ATOM 7401 C C . ALA B 1 111 ? 96.370 189.266 158.423 1.00 51.97 111 ALA B C 1
ATOM 7402 O O . ALA B 1 111 ? 95.717 189.541 159.425 1.00 54.01 111 ALA B O 1
ATOM 7404 N N . ARG B 1 112 ? 95.895 188.535 157.417 1.00 52.34 112 ARG B N 1
ATOM 7405 C CA . ARG B 1 112 ? 94.583 187.901 157.500 1.00 52.05 112 ARG B CA 1
ATOM 7406 C C . ARG B 1 112 ? 94.547 186.952 158.687 1.00 50.50 112 ARG B C 1
ATOM 7407 O O . ARG B 1 112 ? 93.657 187.034 159.534 1.00 48.74 112 ARG B O 1
ATOM 7415 N N . ASN B 1 113 ? 95.535 186.066 158.749 1.00 50.22 113 ASN B N 1
ATOM 7416 C CA . ASN B 1 113 ? 95.601 185.073 159.815 1.00 51.37 113 ASN B CA 1
ATOM 7417 C C . ASN B 1 113 ? 95.682 185.670 161.219 1.00 53.04 113 ASN B C 1
ATOM 7418 O O . ASN B 1 113 ? 95.107 185.114 162.158 1.00 55.57 113 ASN B O 1
ATOM 7423 N N . VAL B 1 114 ? 96.362 186.808 161.356 1.00 52.36 114 VAL B N 1
ATOM 7424 C CA . VAL B 1 114 ? 96.368 187.546 162.627 1.00 50.18 114 VAL B CA 1
ATOM 7425 C C . VAL B 1 114 ? 94.955 187.983 163.011 1.00 47.54 114 VAL B C 1
ATOM 7426 O O . VAL B 1 114 ? 94.512 187.740 164.128 1.00 46.10 114 VAL B O 1
ATOM 7430 N N . ALA B 1 115 ? 94.257 188.625 162.083 1.00 47.43 115 ALA B N 1
ATOM 7431 C CA . ALA B 1 115 ? 92.924 189.155 162.360 1.00 49.74 115 ALA B CA 1
ATOM 7432 C C . ALA B 1 115 ? 91.959 188.040 162.751 1.00 52.08 115 ALA B C 1
ATOM 7433 O O . ALA B 1 115 ? 91.150 188.202 163.664 1.00 50.27 115 ALA B O 1
ATOM 7435 N N . MET B 1 116 ? 92.062 186.906 162.064 1.00 55.19 116 MET B N 1
ATOM 7436 C CA . MET B 1 116 ? 91.214 185.759 162.352 1.00 56.54 116 MET B CA 1
ATOM 7437 C C . MET B 1 116 ? 91.429 185.272 163.784 1.00 55.71 116 MET B C 1
ATOM 7438 O O . MET B 1 116 ? 90.468 185.045 164.519 1.00 54.14 116 MET B O 1
ATOM 7443 N N . ALA B 1 117 ? 92.692 185.122 164.171 1.00 55.37 117 ALA B N 1
ATOM 7444 C CA . ALA B 1 117 ? 93.041 184.715 165.533 1.00 55.52 117 ALA B CA 1
ATOM 7445 C C . ALA B 1 117 ? 92.541 185.721 166.567 1.00 57.87 117 ALA B C 1
ATOM 7446 O O . ALA B 1 117 ? 92.074 185.336 167.642 1.00 62.28 117 ALA B O 1
ATOM 7448 N N . ILE B 1 118 ? 92.639 187.005 166.243 1.00 57.44 118 ILE B N 1
ATOM 7449 C CA . ILE B 1 118 ? 92.204 188.057 167.159 1.00 59.27 118 ILE B CA 1
ATOM 7450 C C . ILE B 1 118 ? 90.676 188.118 167.277 1.00 58.23 118 ILE B C 1
ATOM 7451 O O . ILE B 1 118 ? 90.151 188.280 168.378 1.00 58.90 118 ILE B O 1
ATOM 7456 N N . SER B 1 119 ? 89.969 187.985 166.157 1.00 57.42 119 SER B N 1
ATOM 7457 C CA . SER B 1 119 ? 88.500 187.958 166.176 1.00 57.14 119 SER B CA 1
ATOM 7458 C C . SER B 1 119 ? 87.971 186.722 166.911 1.00 57.01 119 SER B C 1
ATOM 7459 O O . SER B 1 119 ? 86.901 186.766 167.525 1.00 54.83 119 SER B O 1
ATOM 7462 N N . LYS B 1 120 ? 88.731 185.630 166.856 1.00 57.94 120 LYS B N 1
ATOM 7463 C CA . LYS B 1 120 ? 88.415 184.430 167.624 1.00 59.36 120 LYS B CA 1
ATOM 7464 C C . LYS B 1 120 ? 88.483 184.736 169.116 1.00 58.34 120 LYS B C 1
ATOM 7465 O O . LYS B 1 120 ? 87.505 184.531 169.833 1.00 59.26 120 LYS B O 1
ATOM 7471 N N . GLU B 1 121 ? 89.627 185.248 169.571 1.00 57.42 121 GLU B N 1
ATOM 7472 C CA . GLU B 1 121 ? 89.813 185.583 170.990 1.00 58.00 121 GLU B CA 1
ATOM 7473 C C . GLU B 1 121 ? 88.816 186.628 171.484 1.00 58.91 121 GLU B C 1
ATOM 7474 O O . GLU B 1 121 ? 88.285 186.509 172.588 1.00 59.33 121 GLU B O 1
ATOM 7480 N N . LEU B 1 122 ? 88.565 187.646 170.666 1.00 58.88 122 LEU B N 1
ATOM 7481 C CA . LEU B 1 122 ? 87.588 188.681 171.005 1.00 59.50 122 LEU B CA 1
ATOM 7482 C C . LEU B 1 122 ? 86.181 188.114 171.188 1.00 57.83 122 LEU B C 1
ATOM 7483 O O . LEU B 1 122 ? 85.503 188.458 172.155 1.00 55.45 122 LEU B O 1
ATOM 7488 N N . LEU B 1 123 ? 85.745 187.258 170.261 1.00 58.80 123 LEU B N 1
ATOM 7489 C CA . LEU B 1 123 ? 84.377 186.712 170.309 1.00 59.18 123 LEU B CA 1
ATOM 7490 C C . LEU B 1 123 ? 84.123 185.860 171.540 1.00 59.73 123 LEU B C 1
ATOM 7491 O O . LEU B 1 123 ? 83.061 185.972 172.163 1.00 58.12 123 LEU B O 1
ATOM 7496 N N . THR B 1 124 ? 85.092 185.020 171.893 1.00 60.29 124 THR B N 1
ATOM 7497 C CA . THR B 1 124 ? 84.945 184.152 173.058 1.00 63.10 124 THR B CA 1
ATOM 7498 C C . THR B 1 124 ? 84.735 184.968 174.339 1.00 63.51 124 THR B C 1
ATOM 7499 O O . THR B 1 124 ? 84.047 184.511 175.250 1.00 67.30 124 THR B O 1
ATOM 7503 N N . LEU B 1 125 ? 85.309 186.173 174.396 1.00 61.91 125 LEU B N 1
ATOM 7504 C CA . LEU B 1 125 ? 85.128 187.071 175.544 1.00 61.04 125 LEU B CA 1
ATOM 7505 C C . LEU B 1 125 ? 83.875 187.936 175.444 1.00 59.25 125 LEU B C 1
ATOM 7506 O O . LEU B 1 125 ? 83.534 188.647 176.396 1.00 58.17 125 LEU B O 1
ATOM 7511 N N . GLY B 1 126 ? 83.201 187.893 174.297 1.00 56.44 126 GLY B N 1
ATOM 7512 C CA . GLY B 1 126 ? 81.998 188.685 174.081 1.00 55.54 126 GLY B CA 1
ATOM 7513 C C . GLY B 1 126 ? 82.233 190.008 173.371 1.00 54.57 126 GLY B C 1
ATOM 7514 O O . GLY B 1 126 ? 81.294 190.791 173.220 1.00 56.80 126 GLY B O 1
ATOM 7515 N N . MET B 1 127 ? 83.469 190.272 172.939 1.00 51.51 127 MET B N 1
ATOM 7516 C CA . MET B 1 127 ? 83.752 191.442 172.104 1.00 51.05 127 MET B CA 1
ATOM 7517 C C . MET B 1 127 ? 83.498 191.051 170.651 1.00 49.35 127 MET B C 1
ATOM 7518 O O . MET B 1 127 ? 84.060 190.067 170.159 1.00 46.80 127 MET B O 1
ATOM 7520 N N . ASN B 1 128 ? 82.649 191.826 169.977 1.00 48.27 128 ASN B N 1
ATOM 7521 C CA . ASN B 1 128 ? 82.149 191.475 168.643 1.00 49.58 128 ASN B CA 1
ATOM 7522 C C . ASN B 1 128 ? 82.240 192.607 167.606 1.00 50.25 128 ASN B C 1
ATOM 7523 O O . ASN B 1 128 ? 81.523 192.604 166.603 1.00 50.69 128 ASN B O 1
ATOM 7528 N N . TRP B 1 129 ? 83.115 193.573 167.858 1.00 51.42 129 TRP B N 1
ATOM 7529 C CA . TRP B 1 129 ? 83.344 194.690 166.935 1.00 52.18 129 TRP B CA 1
ATOM 7530 C C . TRP B 1 129 ? 84.738 195.232 167.214 1.00 51.53 129 TRP B C 1
ATOM 7531 O O . TRP B 1 129 ? 84.984 195.810 168.272 1.00 53.11 129 TRP B O 1
ATOM 7542 N N . ASN B 1 130 ? 85.654 195.015 166.278 1.00 50.42 130 ASN B N 1
ATOM 7543 C CA . ASN B 1 130 ? 86.994 195.562 166.394 1.00 50.16 130 ASN B CA 1
ATOM 7544 C C . ASN B 1 130 ? 87.092 196.853 165.598 1.00 49.98 130 ASN B C 1
ATOM 7545 O O . ASN B 1 130 ? 86.889 196.850 164.384 1.00 50.15 130 ASN B O 1
ATOM 7550 N N . LEU B 1 131 ? 87.393 197.954 166.281 1.00 49.75 131 LEU B N 1
ATOM 7551 C CA . LEU B 1 131 ? 87.547 199.246 165.615 1.00 50.07 131 LEU B CA 1
ATOM 7552 C C . LEU B 1 131 ? 88.919 199.277 164.956 1.00 49.26 131 LEU B C 1
ATOM 7553 O O . LEU B 1 131 ? 89.900 199.697 165.558 1.00 48.21 131 LEU B O 1
ATOM 7558 N N . ALA B 1 132 ? 88.961 198.808 163.712 1.00 49.35 132 ALA B N 1
ATOM 7559 C CA . ALA B 1 132 ? 90.196 198.461 163.020 1.00 49.26 132 ALA B CA 1
ATOM 7560 C C . ALA B 1 132 ? 89.829 197.786 161.691 1.00 50.85 132 ALA B C 1
ATOM 7561 O O . ALA B 1 132 ? 88.712 197.285 161.541 1.00 53.05 132 ALA B O 1
ATOM 7563 N N . PRO B 1 133 ? 90.766 197.744 160.729 1.00 49.44 133 PRO B N 1
ATOM 7564 C CA . PRO B 1 133 ? 92.152 198.174 160.799 1.00 49.95 133 PRO B CA 1
ATOM 7565 C C . PRO B 1 133 ? 92.369 199.648 160.439 1.00 52.39 133 PRO B C 1
ATOM 7566 O O . PRO B 1 133 ? 91.484 200.298 159.889 1.00 53.42 133 PRO B O 1
ATOM 7570 N N . VAL B 1 134 ? 93.554 200.153 160.763 1.00 54.17 134 VAL B N 1
ATOM 7571 C CA . VAL B 1 134 ? 93.972 201.493 160.373 1.00 53.44 134 VAL B CA 1
ATOM 7572 C C . VAL B 1 134 ? 94.420 201.475 158.911 1.00 54.40 134 VAL B C 1
ATOM 7573 O O . VAL B 1 134 ? 95.373 200.776 158.567 1.00 56.47 134 VAL B O 1
ATOM 7577 N N . LEU B 1 135 ? 93.733 202.237 158.059 1.00 54.42 135 LEU B N 1
ATOM 7578 C CA . LEU B 1 135 ? 94.130 202.399 156.652 1.00 54.49 135 LEU B CA 1
ATOM 7579 C C . LEU B 1 135 ? 94.849 203.732 156.380 1.00 52.93 135 LEU B C 1
ATOM 7580 O O . LEU B 1 135 ? 95.071 204.110 155.221 1.00 51.09 135 LEU B O 1
ATOM 7585 N N . ASP B 1 136 ? 95.207 204.438 157.450 1.00 51.02 136 ASP B N 1
ATOM 7586 C CA . ASP B 1 136 ? 96.055 205.614 157.354 1.00 50.28 136 ASP B CA 1
ATOM 7587 C C . ASP B 1 136 ? 97.384 205.218 156.732 1.00 51.62 136 ASP B C 1
ATOM 7588 O O . ASP B 1 136 ? 97.942 204.177 157.071 1.00 53.33 136 ASP B O 1
ATOM 7593 N N . VAL B 1 137 ? 97.877 206.051 155.821 1.00 54.01 137 VAL B N 1
ATOM 7594 C CA . VAL B 1 137 ? 99.154 205.825 155.154 1.00 54.70 137 VAL B CA 1
ATOM 7595 C C . VAL B 1 137 ? 100.212 206.732 155.775 1.00 55.69 137 VAL B C 1
ATOM 7596 O O . VAL B 1 137 ? 100.087 207.953 155.739 1.00 55.09 137 VAL B O 1
ATOM 7600 N N . ASN B 1 138 ? 101.263 206.136 156.322 1.00 57.34 138 ASN B N 1
ATOM 7601 C CA . ASN B 1 138 ? 102.277 206.900 157.028 1.00 60.17 138 ASN B CA 1
ATOM 7602 C C . ASN B 1 138 ? 103.437 207.328 156.139 1.00 64.23 138 ASN B C 1
ATOM 7603 O O . ASN B 1 138 ? 104.510 206.717 156.148 1.00 67.77 138 ASN B O 1
ATOM 7608 N N . ASN B 1 139 ? 103.208 208.394 155.379 1.00 66.41 139 ASN B N 1
ATOM 7609 C CA . ASN B 1 139 ? 104.245 208.994 154.538 1.00 70.55 139 ASN B CA 1
ATOM 7610 C C . ASN B 1 139 ? 104.949 210.173 155.234 1.00 73.34 139 ASN B C 1
ATOM 7611 O O . ASN B 1 139 ? 105.835 210.802 154.660 1.00 71.47 139 ASN B O 1
ATOM 7616 N N . ASN B 1 140 ? 104.545 210.460 156.472 1.00 77.75 140 ASN B N 1
ATOM 7617 C CA . ASN B 1 140 ? 105.199 211.464 157.304 1.00 79.18 140 ASN B CA 1
ATOM 7618 C C . ASN B 1 140 ? 106.081 210.813 158.375 1.00 81.47 140 ASN B C 1
ATOM 7619 O O . ASN B 1 140 ? 105.568 210.183 159.307 1.00 85.44 140 ASN B O 1
ATOM 7624 N N . PRO B 1 141 ? 107.411 210.965 158.247 1.00 79.20 141 PRO B N 1
ATOM 7625 C CA . PRO B 1 141 ? 108.369 210.500 159.252 1.00 79.63 141 PRO B CA 1
ATOM 7626 C C . PRO B 1 141 ? 108.196 211.001 160.703 1.00 83.08 141 PRO B C 1
ATOM 7627 O O . PRO B 1 141 ? 108.710 210.358 161.620 1.00 82.09 141 PRO B O 1
ATOM 7631 N N . LEU B 1 142 ? 107.496 212.119 160.914 1.00 87.52 142 LEU B N 1
ATOM 7632 C CA . LEU B 1 142 ? 107.340 212.708 162.261 1.00 89.24 142 LEU B CA 1
ATOM 7633 C C . LEU B 1 142 ? 105.958 212.483 162.908 1.00 88.67 142 LEU B C 1
ATOM 7634 O O . LEU B 1 142 ? 105.642 213.109 163.924 1.00 85.73 142 LEU B O 1
ATOM 7639 N N . ASN B 1 143 ? 105.157 211.575 162.347 1.00 88.38 143 ASN B N 1
ATOM 7640 C CA . ASN B 1 143 ? 103.762 211.399 162.764 1.00 85.38 143 ASN B CA 1
ATOM 7641 C C . ASN B 1 143 ? 103.632 210.728 164.140 1.00 85.48 143 ASN B C 1
ATOM 7642 O O . ASN B 1 143 ? 103.935 209.543 164.275 1.00 79.91 143 ASN B O 1
ATOM 7647 N N . PRO B 1 144 ? 103.179 211.485 165.167 1.00 90.46 144 PRO B N 1
ATOM 7648 C CA . PRO B 1 144 ? 103.130 210.944 166.533 1.00 92.15 144 PRO B CA 1
ATOM 7649 C C . PRO B 1 144 ? 101.958 209.995 166.765 1.00 92.09 144 PRO B C 1
ATOM 7650 O O . PRO B 1 144 ? 102.144 208.915 167.326 1.00 92.40 144 PRO B O 1
ATOM 7654 N N . VAL B 1 145 ? 100.762 210.409 166.359 1.00 91.99 145 VAL B N 1
ATOM 7655 C CA . VAL B 1 145 ? 99.626 209.504 166.276 1.00 89.88 145 VAL B CA 1
ATOM 7656 C C . VAL B 1 145 ? 99.708 208.856 164.893 1.00 87.95 145 VAL B C 1
ATOM 7657 O O . VAL B 1 145 ? 100.000 209.534 163.909 1.00 88.50 145 VAL B O 1
ATOM 7661 N N . ILE B 1 146 ? 99.480 207.546 164.830 1.00 82.44 146 ILE B N 1
ATOM 7662 C CA . ILE B 1 146 ? 99.608 206.774 163.583 1.00 77.53 146 ILE B CA 1
ATOM 7663 C C . ILE B 1 146 ? 101.061 206.712 163.130 1.00 74.03 146 ILE B C 1
ATOM 7664 O O . ILE B 1 146 ? 101.422 207.228 162.072 1.00 77.59 146 ILE B O 1
ATOM 7669 N N . GLY B 1 147 ? 101.899 206.093 163.944 1.00 68.76 147 GLY B N 1
ATOM 7670 C CA . GLY B 1 147 ? 103.258 205.816 163.533 1.00 66.40 147 GLY B CA 1
ATOM 7671 C C . GLY B 1 147 ? 103.223 204.433 162.936 1.00 65.21 147 GLY B C 1
ATOM 7672 O O . GLY B 1 147 ? 102.861 204.255 161.768 1.00 63.22 147 GLY B O 1
ATOM 7673 N N . VAL B 1 148 ? 103.556 203.455 163.774 1.00 63.37 148 VAL B N 1
ATOM 7674 C CA . VAL B 1 148 ? 103.505 202.039 163.408 1.00 61.73 148 VAL B CA 1
ATOM 7675 C C . VAL B 1 148 ? 102.072 201.486 163.300 1.00 58.76 148 VAL B C 1
ATOM 7676 O O . VAL B 1 148 ? 101.879 200.364 162.834 1.00 58.47 148 VAL B O 1
ATOM 7680 N N . ARG B 1 149 ? 101.080 202.271 163.721 1.00 55.83 149 ARG B N 1
ATOM 7681 C CA . ARG B 1 149 ? 99.669 201.912 163.545 1.00 55.17 149 ARG B CA 1
ATOM 7682 C C . ARG B 1 149 ? 99.260 201.816 162.066 1.00 52.77 149 ARG B C 1
ATOM 7683 O O . ARG B 1 149 ? 98.245 201.203 161.743 1.00 49.21 149 ARG B O 1
ATOM 7691 N N . SER B 1 150 ? 100.035 202.450 161.187 1.00 52.73 150 SER B N 1
ATOM 7692 C CA . SER B 1 150 ? 99.876 202.313 159.735 1.00 51.68 150 SER B CA 1
ATOM 7693 C C . SER B 1 150 ? 100.772 201.198 159.195 1.00 50.22 150 SER B C 1
ATOM 7694 O O . SER B 1 150 ? 101.886 201.018 159.674 1.00 49.41 150 SER B O 1
ATOM 7697 N N . TYR B 1 151 ? 100.298 200.467 158.188 1.00 49.40 151 TYR B N 1
ATOM 7698 C CA . TYR B 1 151 ? 101.084 199.373 157.611 1.00 49.90 151 TYR B CA 1
ATOM 7699 C C . TYR B 1 151 ? 102.357 199.886 156.942 1.00 52.20 151 TYR B C 1
ATOM 7700 O O . TYR B 1 151 ? 103.357 199.170 156.898 1.00 54.14 151 TYR B O 1
ATOM 7709 N N . GLY B 1 152 ? 102.324 201.108 156.408 1.00 53.57 152 GLY B N 1
ATOM 7710 C CA . GLY B 1 152 ? 103.505 201.678 155.767 1.00 54.44 152 GLY B CA 1
ATOM 7711 C C . GLY B 1 152 ? 103.286 202.909 154.907 1.00 56.97 152 GLY B C 1
ATOM 7712 O O . GLY B 1 152 ? 102.266 203.592 154.995 1.00 57.20 152 GLY B O 1
ATOM 7713 N N . GLN B 1 153 ? 104.271 203.167 154.055 1.00 60.82 153 GLN B N 1
ATOM 7714 C CA . GLN B 1 153 ? 104.350 204.383 153.245 1.00 61.76 153 GLN B CA 1
ATOM 7715 C C . GLN B 1 153 ? 103.523 204.283 151.969 1.00 59.71 153 GLN B C 1
ATOM 7716 O O . GLN B 1 153 ? 102.873 205.244 151.560 1.00 57.15 153 GLN B O 1
ATOM 7722 N N . ASP B 1 154 ? 103.583 203.112 151.342 1.00 58.79 154 ASP B N 1
ATOM 7723 C CA . ASP B 1 154 ? 102.943 202.861 150.060 1.00 58.08 154 ASP B CA 1
ATOM 7724 C C . ASP B 1 154 ? 101.452 202.597 150.278 1.00 58.50 154 ASP B C 1
ATOM 7725 O O . ASP B 1 154 ? 101.091 201.635 150.957 1.00 59.39 154 ASP B O 1
ATOM 7730 N N . PRO B 1 155 ? 100.578 203.446 149.704 1.00 57.37 155 PRO B N 1
ATOM 7731 C CA . PRO B 1 155 ? 99.129 203.235 149.829 1.00 57.17 155 PRO B CA 1
ATOM 7732 C C . PRO B 1 155 ? 98.668 201.873 149.304 1.00 57.51 155 PRO B C 1
ATOM 7733 O O . PRO B 1 155 ? 97.674 201.327 149.781 1.00 57.12 155 PRO B O 1
ATOM 7737 N N . GLU B 1 156 ? 99.385 201.344 148.320 1.00 58.82 156 GLU B N 1
ATOM 7738 C CA . GLU B 1 156 ? 99.075 200.039 147.758 1.00 60.00 156 GLU B CA 1
ATOM 7739 C C . GLU B 1 156 ? 99.351 198.923 148.771 1.00 58.89 156 GLU B C 1
ATOM 7740 O O . GLU B 1 156 ? 98.622 197.932 148.815 1.00 58.30 156 GLU B O 1
ATOM 7746 N N . LEU B 1 157 ? 100.396 199.091 149.581 1.00 56.35 157 LEU B N 1
ATOM 7747 C CA . LEU B 1 157 ? 100.699 198.140 150.655 1.00 54.95 157 LEU B CA 1
ATOM 7748 C C . LEU B 1 157 ? 99.639 198.211 151.753 1.00 53.17 157 LEU B C 1
ATOM 7749 O O . LEU B 1 157 ? 99.212 197.189 152.278 1.00 51.38 157 LEU B O 1
ATOM 7754 N N . VAL B 1 158 ? 99.215 199.424 152.085 1.00 52.30 158 VAL B N 1
ATOM 7755 C CA . VAL B 1 158 ? 98.187 199.629 153.099 1.00 52.24 158 VAL B CA 1
ATOM 7756 C C . VAL B 1 158 ? 96.857 198.997 152.670 1.00 53.65 158 VAL B C 1
ATOM 7757 O O . VAL B 1 158 ? 96.174 198.374 153.486 1.00 54.66 158 VAL B O 1
ATOM 7761 N N . ALA B 1 159 ? 96.498 199.151 151.397 1.00 52.53 159 ALA B N 1
ATOM 7762 C CA . ALA B 1 159 ? 95.288 198.529 150.864 1.00 52.16 159 ALA B CA 1
ATOM 7763 C C . ALA B 1 159 ? 95.401 197.016 150.957 1.00 52.49 159 ALA B C 1
ATOM 7764 O O . ALA B 1 159 ? 94.526 196.347 151.507 1.00 51.84 159 ALA B O 1
ATOM 7766 N N . ARG B 1 160 ? 96.496 196.494 150.418 1.00 53.59 160 ARG B N 1
ATOM 7767 C CA . ARG B 1 160 ? 96.766 195.059 150.406 1.00 55.72 160 ARG B CA 1
ATOM 7768 C C . ARG B 1 160 ? 96.515 194.427 151.781 1.00 55.16 160 ARG B C 1
ATOM 7769 O O . ARG B 1 160 ? 95.706 193.507 151.909 1.00 53.98 160 ARG B O 1
ATOM 7777 N N . MET B 1 161 ? 97.195 194.947 152.800 1.00 55.03 161 MET B N 1
ATOM 7778 C CA . MET B 1 161 ? 97.100 194.412 154.157 1.00 54.52 161 MET B CA 1
ATOM 7779 C C . MET B 1 161 ? 95.723 194.725 154.755 1.00 55.59 161 MET B C 1
ATOM 7780 O O . MET B 1 161 ? 95.141 193.902 155.469 1.00 55.83 161 MET B O 1
ATOM 7785 N N . GLY B 1 162 ? 95.214 195.921 154.466 1.00 55.68 162 GLY B N 1
ATOM 7786 C CA . GLY B 1 162 ? 93.921 196.372 154.970 1.00 53.57 162 GLY B CA 1
ATOM 7787 C C . GLY B 1 162 ? 92.760 195.474 154.577 1.00 53.88 162 GLY B C 1
ATOM 7788 O O . GLY B 1 162 ? 91.955 195.094 155.431 1.00 54.45 162 GLY B O 1
ATOM 7789 N N . LEU B 1 163 ? 92.661 195.148 153.286 1.00 52.05 163 LEU B N 1
ATOM 7790 C CA . LEU B 1 163 ? 91.644 194.197 152.799 1.00 51.25 163 LEU B CA 1
ATOM 7791 C C . LEU B 1 163 ? 91.731 192.863 153.538 1.00 50.21 163 LEU B C 1
ATOM 7792 O O . LEU B 1 163 ? 90.726 192.350 154.027 1.00 51.79 163 LEU B O 1
ATOM 7797 N N . ALA B 1 164 ? 92.941 192.316 153.606 1.00 48.81 164 ALA B N 1
ATOM 7798 C CA . ALA B 1 164 ? 93.197 191.026 154.247 1.00 48.09 164 ALA B CA 1
ATOM 7799 C C . ALA B 1 164 ? 92.786 190.967 155.719 1.00 48.50 164 ALA B C 1
ATOM 7800 O O . ALA B 1 164 ? 92.380 189.912 156.190 1.00 48.86 164 ALA B O 1
ATOM 7802 N N . GLN B 1 165 ? 92.905 192.082 156.443 1.00 48.80 165 GLN B N 1
ATOM 7803 C CA . GLN B 1 165 ? 92.524 192.117 157.864 1.00 49.40 165 GLN B CA 1
ATOM 7804 C C . GLN B 1 165 ? 91.015 192.291 158.035 1.00 49.54 165 GLN B C 1
ATOM 7805 O O . GLN B 1 165 ? 90.414 191.711 158.937 1.00 49.03 165 GLN B O 1
ATOM 7811 N N . VAL B 1 166 ? 90.413 193.099 157.171 1.00 50.89 166 VAL B N 1
ATOM 7812 C CA . VAL B 1 166 ? 88.967 193.271 157.162 1.00 52.22 166 VAL B CA 1
ATOM 7813 C C . VAL B 1 166 ? 88.302 191.928 156.872 1.00 52.29 166 VAL B C 1
ATOM 7814 O O . VAL B 1 166 ? 87.283 191.597 157.478 1.00 50.76 166 VAL B O 1
ATOM 7818 N N . GLU B 1 167 ? 88.889 191.161 155.950 1.00 53.21 167 GLU B N 1
ATOM 7819 C CA . GLU B 1 167 ? 88.468 189.780 155.719 1.00 52.80 167 GLU B CA 1
ATOM 7820 C C . GLU B 1 167 ? 88.608 189.015 157.018 1.00 51.17 167 GLU B C 1
ATOM 7821 O O . GLU B 1 167 ? 87.616 188.624 157.600 1.00 53.41 167 GLU B O 1
ATOM 7827 N N . GLY B 1 168 ? 89.841 188.856 157.489 1.00 50.71 168 GLY B N 1
ATOM 7828 C CA . GLY B 1 168 ? 90.134 188.076 158.687 1.00 50.21 168 GLY B CA 1
ATOM 7829 C C . GLY B 1 168 ? 89.233 188.330 159.887 1.00 50.91 168 GLY B C 1
ATOM 7830 O O . GLY B 1 168 ? 88.781 187.386 160.528 1.00 50.09 168 GLY B O 1
ATOM 7831 N N . TYR B 1 169 ? 88.977 189.597 160.203 1.00 51.54 169 TYR B N 1
ATOM 7832 C CA . TYR B 1 169 ? 88.136 189.934 161.351 1.00 53.60 169 TYR B CA 1
ATOM 7833 C C . TYR B 1 169 ? 86.695 189.521 161.118 1.00 54.40 169 TYR B C 1
ATOM 7834 O O . TYR B 1 169 ? 86.079 188.904 161.988 1.00 57.20 169 TYR B O 1
ATOM 7843 N N . GLN B 1 170 ? 86.167 189.869 159.945 1.00 53.32 170 GLN B N 1
ATOM 7844 C CA . GLN B 1 170 ? 84.768 189.591 159.594 1.00 52.76 170 GLN B CA 1
ATOM 7845 C C . GLN B 1 170 ? 84.560 188.118 159.278 1.00 52.75 170 GLN B C 1
ATOM 7846 O O . GLN B 1 170 ? 83.475 187.567 159.466 1.00 53.16 170 GLN B O 1
ATOM 7852 N N . ARG B 1 171 ? 85.622 187.483 158.808 1.00 53.37 171 ARG B N 1
ATOM 7853 C CA . ARG B 1 171 ? 85.647 186.052 158.622 1.00 54.37 171 ARG B CA 1
ATOM 7854 C C . ARG B 1 171 ? 85.385 185.409 159.980 1.00 56.83 171 ARG B C 1
ATOM 7855 O O . ARG B 1 171 ? 84.571 184.492 160.092 1.00 59.50 171 ARG B O 1
ATOM 7863 N N . GLY B 1 172 ? 86.039 185.933 161.018 1.00 56.68 172 GLY B N 1
ATOM 7864 C CA . GLY B 1 172 ? 85.809 185.490 162.392 1.00 56.29 172 GLY B CA 1
ATOM 7865 C C . GLY B 1 172 ? 84.580 186.076 163.075 1.00 57.30 172 GLY B C 1
ATOM 7866 O O . GLY B 1 172 ? 84.535 186.146 164.303 1.00 57.97 172 GLY B O 1
ATOM 7867 N N . LYS B 1 173 ? 83.582 186.488 162.291 1.00 59.10 173 LYS B N 1
ATOM 7868 C CA . LYS B 1 173 ? 82.293 186.965 162.812 1.00 61.28 173 LYS B CA 1
ATOM 7869 C C . LYS B 1 173 ? 82.422 188.144 163.781 1.00 59.80 173 LYS B C 1
ATOM 7870 O O . LYS B 1 173 ? 81.711 188.217 164.782 1.00 59.49 173 LYS B O 1
ATOM 7876 N N . VAL B 1 174 ? 83.330 189.063 163.461 1.00 59.93 174 VAL B N 1
ATOM 7877 C CA . VAL B 1 174 ? 83.525 190.299 164.222 1.00 56.75 174 VAL B CA 1
ATOM 7878 C C . VAL B 1 174 ? 83.492 191.481 163.254 1.00 54.84 174 VAL B C 1
ATOM 7879 O O . VAL B 1 174 ? 84.122 191.442 162.198 1.00 54.37 174 VAL B O 1
ATOM 7883 N N . ALA B 1 175 ? 82.766 192.532 163.619 1.00 52.41 175 ALA B N 1
ATOM 7884 C CA . ALA B 1 175 ? 82.630 193.705 162.756 1.00 51.60 175 ALA B CA 1
ATOM 7885 C C . ALA B 1 175 ? 83.944 194.489 162.634 1.00 50.68 175 ALA B C 1
ATOM 7886 O O . ALA B 1 175 ? 84.897 194.255 163.382 1.00 46.08 175 ALA B O 1
ATOM 7888 N N . THR B 1 176 ? 83.985 195.408 161.672 1.00 51.93 176 THR B N 1
ATOM 7889 C CA . THR B 1 176 ? 85.161 196.249 161.461 1.00 54.06 176 THR B CA 1
ATOM 7890 C C . THR B 1 176 ? 84.803 197.714 161.201 1.00 55.61 176 THR B C 1
ATOM 7891 O O . THR B 1 176 ? 83.673 198.053 160.826 1.00 54.04 176 THR B O 1
ATOM 7895 N N . SER B 1 177 ? 85.803 198.564 161.421 1.00 55.18 177 SER B N 1
ATOM 7896 C CA . SER B 1 177 ? 85.760 199.977 161.084 1.00 53.21 177 SER B CA 1
ATOM 7897 C C . SER B 1 177 ? 87.127 200.352 160.542 1.00 52.31 177 SER B C 1
ATOM 7898 O O . SER B 1 177 ? 88.103 200.406 161.294 1.00 52.32 177 SER B O 1
ATOM 7901 N N . ILE B 1 178 ? 87.207 200.559 159.230 1.00 51.49 178 ILE B N 1
ATOM 7902 C CA . ILE B 1 178 ? 88.409 201.123 158.618 1.00 49.73 178 ILE B CA 1
ATOM 7903 C C . ILE B 1 178 ? 88.515 202.579 159.063 1.00 49.67 178 ILE B C 1
ATOM 7904 O O . ILE B 1 178 ? 87.499 203.272 159.196 1.00 49.92 178 ILE B O 1
ATOM 7909 N N . LYS B 1 179 ? 89.736 203.030 159.320 1.00 49.02 179 LYS B N 1
ATOM 7910 C CA . LYS B 1 179 ? 89.945 204.356 159.887 1.00 49.30 179 LYS B CA 1
ATOM 7911 C C . LYS B 1 179 ? 91.344 204.914 159.579 1.00 49.17 179 LYS B C 1
ATOM 7912 O O . LYS B 1 179 ? 92.244 204.150 159.237 1.00 47.74 179 LYS B O 1
ATOM 7918 N N . HIS B 1 180 ? 91.535 206.234 159.668 1.00 49.50 180 HIS B N 1
ATOM 7919 C CA . HIS B 1 180 ? 90.483 207.218 159.969 1.00 50.46 180 HIS B CA 1
ATOM 7920 C C . HIS B 1 180 ? 90.192 208.014 158.703 1.00 51.05 180 HIS B C 1
ATOM 7921 O O . HIS B 1 180 ? 91.050 208.748 158.219 1.00 54.54 180 HIS B O 1
ATOM 7928 N N . PHE B 1 181 ? 88.993 207.860 158.157 1.00 50.27 181 PHE B N 1
ATOM 7929 C CA . PHE B 1 181 ? 88.623 208.563 156.933 1.00 51.67 181 PHE B CA 1
ATOM 7930 C C . PHE B 1 181 ? 88.725 210.068 157.170 1.00 52.45 181 PHE B C 1
ATOM 7931 O O . PHE B 1 181 ? 88.307 210.544 158.224 1.00 54.38 181 PHE B O 1
ATOM 7939 N N . PRO B 1 182 ? 8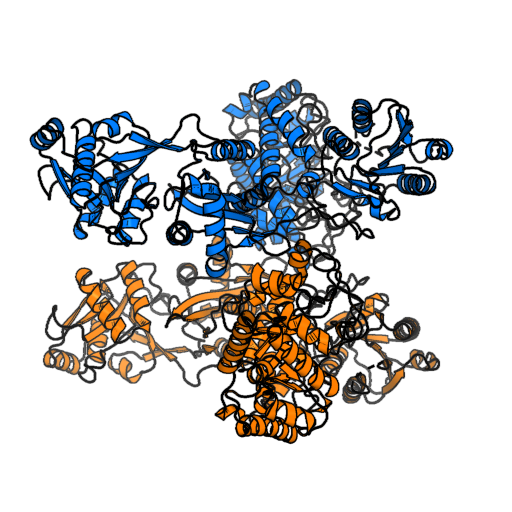9.270 210.829 156.199 1.00 52.52 182 PRO B N 1
ATOM 7940 C CA . PRO B 1 182 ? 89.772 210.445 154.876 1.00 52.52 182 PRO B CA 1
ATOM 7941 C C . PRO B 1 182 ? 91.238 210.013 154.804 1.00 53.43 182 PRO B C 1
ATOM 7942 O O . PRO B 1 182 ? 91.733 209.748 153.711 1.00 54.84 182 PRO B O 1
ATOM 7946 N N . GLY B 1 183 ? 91.932 209.938 155.934 1.00 54.65 183 GLY B N 1
ATOM 7947 C CA . GLY B 1 183 ? 93.340 209.546 155.925 1.00 56.65 183 GLY B CA 1
ATOM 7948 C C . GLY B 1 183 ? 94.177 210.471 156.782 1.00 58.84 183 GLY B C 1
ATOM 7949 O O . GLY B 1 183 ? 94.590 211.547 156.340 1.00 61.55 183 GLY B O 1
ATOM 7950 N N . HIS B 1 184 ? 94.439 210.021 158.005 1.00 58.42 184 HIS B N 1
ATOM 7951 C CA . HIS B 1 184 ? 95.149 210.790 159.023 1.00 58.65 184 HIS B CA 1
ATOM 7952 C C . HIS B 1 184 ? 96.667 210.535 158.975 1.00 57.69 184 HIS B C 1
ATOM 7953 O O . HIS B 1 184 ? 97.402 210.976 159.848 1.00 56.34 184 HIS B O 1
ATOM 7960 N N . GLY B 1 185 ? 97.147 209.841 157.950 1.00 58.78 185 GLY B N 1
ATOM 7961 C CA . GLY B 1 185 ? 98.556 209.463 157.892 1.00 62.21 185 GLY B CA 1
ATOM 7962 C C . GLY B 1 185 ? 99.573 210.579 157.676 1.00 64.45 185 GLY B C 1
ATOM 7963 O O . GLY B 1 185 ? 100.762 210.396 157.964 1.00 63.21 185 GLY B O 1
ATOM 7964 N N . ASP B 1 186 ? 99.121 211.729 157.177 1.00 68.04 186 ASP B N 1
ATOM 7965 C CA . ASP B 1 186 ? 100.028 212.816 156.806 1.00 71.32 186 ASP B CA 1
ATOM 7966 C C . ASP B 1 186 ? 99.804 214.091 157.625 1.00 74.73 186 ASP B C 1
ATOM 7967 O O . ASP B 1 186 ? 99.127 215.026 157.190 1.00 73.32 186 ASP B O 1
ATOM 7972 N N . THR B 1 187 ? 100.374 214.104 158.825 1.00 80.74 187 THR B N 1
ATOM 7973 C CA . THR B 1 187 ? 100.432 215.304 159.660 1.00 84.65 187 THR B CA 1
ATOM 7974 C C . THR B 1 187 ? 101.468 215.072 160.756 1.00 92.29 187 THR B C 1
ATOM 7975 O O . THR B 1 187 ? 101.879 213.934 160.994 1.00 96.18 187 THR B O 1
ATOM 7979 N N . ALA B 1 188 ? 101.914 216.155 161.388 1.00 100.20 188 ALA B N 1
ATOM 7980 C CA . ALA B 1 188 ? 102.771 216.077 162.575 1.00 103.31 188 ALA B CA 1
ATOM 7981 C C . ALA B 1 188 ? 101.987 216.396 163.856 1.00 106.09 188 ALA B C 1
ATOM 7982 O O . ALA B 1 188 ? 102.516 216.257 164.962 1.00 104.41 188 ALA B O 1
ATOM 7984 N N . THR B 1 189 ? 100.727 216.807 163.701 1.00 110.19 189 THR B N 1
ATOM 7985 C CA . THR B 1 189 ? 99.876 217.192 164.826 1.00 115.40 189 THR B CA 1
ATOM 7986 C C . THR B 1 189 ? 99.056 215.994 165.325 1.00 117.47 189 THR B C 1
ATOM 7987 O O . THR B 1 189 ? 98.592 215.172 164.531 1.00 118.45 189 THR B O 1
ATOM 7991 N N . ASP B 1 190 ? 98.884 215.919 166.645 1.00 119.25 190 ASP B N 1
ATOM 7992 C CA . ASP B 1 190 ? 98.189 214.810 167.309 1.00 121.32 190 ASP B CA 1
ATOM 7993 C C . ASP B 1 190 ? 96.711 215.154 167.539 1.00 119.50 190 ASP B C 1
ATOM 7994 O O . ASP B 1 190 ? 96.397 216.241 168.017 1.00 121.93 190 ASP B O 1
ATOM 7999 N N . SER B 1 191 ? 95.817 214.215 167.226 1.00 117.97 191 SER B N 1
ATOM 8000 C CA . SER B 1 191 ? 94.363 214.455 167.272 1.00 118.00 191 SER B CA 1
ATOM 8001 C C . SER B 1 191 ? 93.804 214.571 168.688 1.00 123.62 191 SER B C 1
ATOM 8002 O O . SER B 1 191 ? 92.837 215.302 168.919 1.00 126.78 191 SER B O 1
ATOM 8005 N N . HIS B 1 192 ? 94.403 213.833 169.623 1.00 126.03 192 HIS B N 1
ATOM 8006 C CA . HIS B 1 192 ? 93.962 213.826 171.023 1.00 125.76 192 HIS B CA 1
ATOM 8007 C C . HIS B 1 192 ? 94.268 215.155 171.724 1.00 127.32 192 HIS B C 1
ATOM 8008 O O . HIS B 1 192 ? 93.603 215.510 172.701 1.00 124.05 192 HIS B O 1
ATOM 8015 N N . LEU B 1 193 ? 95.271 215.876 171.214 1.00 128.29 193 LEU B N 1
ATOM 8016 C CA . LEU B 1 193 ? 95.753 217.122 171.814 1.00 126.38 193 LEU B CA 1
ATOM 8017 C C . LEU B 1 193 ? 95.209 218.374 171.104 1.00 124.58 193 LEU B C 1
ATOM 8018 O O . LEU B 1 193 ? 94.576 219.224 171.740 1.00 121.65 193 LEU B O 1
ATOM 8023 N N . ASP B 1 194 ? 95.455 218.477 169.794 1.00 119.87 194 ASP B N 1
ATOM 8024 C CA . ASP B 1 194 ? 95.083 219.663 168.999 1.00 111.26 194 ASP B CA 1
ATOM 8025 C C . ASP B 1 194 ? 94.462 219.265 167.650 1.00 103.77 194 ASP B C 1
ATOM 8026 O O . ASP B 1 194 ? 94.461 218.092 167.285 1.00 104.56 194 ASP B O 1
ATOM 8031 N N . VAL B 1 195 ? 93.938 220.247 166.916 1.00 95.79 195 VAL B N 1
ATOM 8032 C CA . VAL B 1 195 ? 93.251 219.991 165.643 1.00 89.46 195 VAL B CA 1
ATOM 8033 C C . VAL B 1 195 ? 94.246 219.805 164.493 1.00 85.69 195 VAL B C 1
ATOM 8034 O O . VAL B 1 195 ? 94.882 220.771 164.069 1.00 81.85 195 VAL B O 1
ATOM 8038 N N . PRO B 1 196 ? 94.370 218.567 163.971 1.00 84.67 196 PRO B N 1
ATOM 8039 C CA . PRO B 1 196 ? 95.296 218.350 162.863 1.00 82.87 196 PRO B CA 1
ATOM 8040 C C . PRO B 1 196 ? 94.709 218.835 161.541 1.00 80.23 196 PRO B C 1
ATOM 8041 O O . PRO B 1 196 ? 93.521 218.636 161.277 1.00 74.50 196 PRO B O 1
ATOM 8045 N N . VAL B 1 197 ? 95.547 219.468 160.729 1.00 81.73 197 VAL B N 1
ATOM 8046 C CA . VAL B 1 197 ? 95.117 220.051 159.468 1.00 84.83 197 VAL B CA 1
ATOM 8047 C C . VAL B 1 197 ? 95.675 219.246 158.300 1.00 86.59 197 VAL B C 1
ATOM 8048 O O . VAL B 1 197 ? 96.863 218.904 158.279 1.00 85.04 197 VAL B O 1
ATOM 8052 N N . ILE B 1 198 ? 94.808 218.944 157.337 1.00 86.25 198 ILE B N 1
ATOM 8053 C CA . ILE B 1 198 ? 95.225 218.324 156.086 1.00 87.49 198 ILE B CA 1
ATOM 8054 C C . ILE B 1 198 ? 94.811 219.232 154.935 1.00 87.82 198 ILE B C 1
ATOM 8055 O O . ILE B 1 198 ? 93.667 219.203 154.473 1.00 88.06 198 ILE B O 1
ATOM 8060 N N . ASN B 1 199 ? 95.759 220.051 154.493 1.00 86.80 199 ASN B N 1
ATOM 8061 C CA . ASN B 1 199 ? 95.518 221.013 153.435 1.00 85.34 199 ASN B CA 1
ATOM 8062 C C . ASN B 1 199 ? 95.770 220.364 152.081 1.00 80.68 199 ASN B C 1
ATOM 8063 O O . ASN B 1 199 ? 96.827 220.543 151.474 1.00 80.65 199 ASN B O 1
ATOM 8068 N N . LYS B 1 200 ? 94.791 219.587 151.626 1.00 78.22 200 LYS B N 1
ATOM 8069 C CA . LYS B 1 200 ? 94.884 218.887 150.346 1.00 74.70 200 LYS B CA 1
ATOM 8070 C C . LYS B 1 200 ? 93.562 218.915 149.600 1.00 72.78 200 LYS B C 1
ATOM 8071 O O . LYS B 1 200 ? 92.488 218.966 150.206 1.00 71.22 200 LYS B O 1
ATOM 8077 N N . THR B 1 201 ? 93.660 218.886 148.276 1.00 72.20 201 THR B N 1
ATOM 8078 C CA . THR B 1 201 ? 92.492 218.859 147.413 1.00 73.68 201 THR B CA 1
ATOM 8079 C C . THR B 1 201 ? 92.036 217.422 147.229 1.00 72.04 201 THR B C 1
ATOM 8080 O O . THR B 1 201 ? 92.751 216.488 147.596 1.00 71.32 201 THR B O 1
ATOM 8084 N N . LEU B 1 202 ? 90.846 217.253 146.661 1.00 70.18 202 LEU B N 1
ATOM 8085 C CA . LEU B 1 202 ? 90.327 215.928 146.343 1.00 68.51 202 LEU B CA 1
ATOM 8086 C C . LEU B 1 202 ? 91.295 215.180 145.432 1.00 68.20 202 LEU B C 1
ATOM 8087 O O . LEU B 1 202 ? 91.584 214.001 145.660 1.00 69.52 202 LEU B O 1
ATOM 8092 N N . GLU B 1 203 ? 91.799 215.872 144.412 1.00 66.31 203 GLU B N 1
ATOM 8093 C CA . GLU B 1 203 ? 92.735 215.278 143.459 1.00 66.19 203 GLU B CA 1
ATOM 8094 C C . GLU B 1 203 ? 94.020 214.779 144.141 1.00 65.78 203 GLU B C 1
ATOM 8095 O O . GLU B 1 203 ? 94.570 213.740 143.753 1.00 61.35 203 GLU B O 1
ATOM 8097 N N . GLU B 1 204 ? 94.484 215.515 145.153 1.00 65.84 204 GLU B N 1
ATOM 8098 C CA . GLU B 1 204 ? 95.660 215.108 145.933 1.00 68.55 204 GLU B CA 1
ATOM 8099 C C . GLU B 1 204 ? 95.364 213.883 146.786 1.00 66.13 204 GLU B C 1
ATOM 8100 O O . GLU B 1 204 ? 96.135 212.923 146.787 1.00 65.11 204 GLU B O 1
ATOM 8106 N N . LEU B 1 205 ? 94.253 213.936 147.518 1.00 63.46 205 LEU B N 1
ATOM 8107 C CA . LEU B 1 205 ? 93.829 212.834 148.381 1.00 61.39 205 LEU B CA 1
ATOM 8108 C C . LEU B 1 205 ? 93.669 211.525 147.602 1.00 60.40 205 LEU B C 1
ATOM 8109 O O . LEU B 1 205 ? 94.166 210.483 148.033 1.00 63.10 205 LEU B O 1
ATOM 8114 N N . ASP B 1 206 ? 93.001 211.583 146.450 1.00 56.91 206 ASP B N 1
ATOM 8115 C CA . ASP B 1 206 ? 92.856 210.407 145.579 1.00 55.76 206 ASP B CA 1
ATOM 8116 C C . ASP B 1 206 ? 94.179 209.695 145.266 1.00 55.60 206 ASP B C 1
ATOM 8117 O O . ASP B 1 206 ? 94.182 208.500 144.992 1.00 54.69 206 ASP B O 1
ATOM 8122 N N . LYS B 1 207 ? 95.291 210.425 145.286 1.00 57.93 207 LYS B N 1
ATOM 8123 C CA . LYS B 1 207 ? 96.601 209.850 144.972 1.00 59.52 207 LYS B CA 1
ATOM 8124 C C . LYS B 1 207 ? 97.167 208.980 146.103 1.00 60.47 207 LYS B C 1
ATOM 8125 O O . LYS B 1 207 ? 97.797 207.954 145.825 1.00 60.40 207 LYS B O 1
ATOM 8127 N N . THR B 1 208 ? 96.958 209.377 147.362 1.00 59.94 208 THR B N 1
ATOM 8128 C CA . THR B 1 208 ? 97.486 208.596 148.496 1.00 61.25 208 THR B CA 1
ATOM 8129 C C . THR B 1 208 ? 96.460 208.275 149.596 1.00 59.28 208 THR B C 1
ATOM 8130 O O . THR B 1 208 ? 96.166 207.106 149.836 1.00 59.85 208 THR B O 1
ATOM 8134 N N . GLU B 1 209 ? 95.930 209.292 150.269 1.00 57.60 209 GLU B N 1
ATOM 8135 C CA . GLU B 1 209 ? 95.082 209.060 151.448 1.00 58.29 209 GLU B CA 1
ATOM 8136 C C . GLU B 1 209 ? 93.897 208.131 151.183 1.00 57.13 209 GLU B C 1
ATOM 8137 O O . GLU B 1 209 ? 93.609 207.241 151.983 1.00 56.33 209 GLU B O 1
ATOM 8143 N N . LEU B 1 210 ? 93.228 208.346 150.055 1.00 55.88 210 LEU B N 1
ATOM 8144 C CA . LEU B 1 210 ? 91.980 207.658 149.731 1.00 54.59 210 LEU B CA 1
ATOM 8145 C C . LEU B 1 210 ? 92.164 206.319 149.010 1.00 55.26 210 LEU B C 1
ATOM 8146 O O . LEU B 1 210 ? 91.198 205.570 148.855 1.00 56.96 210 LEU B O 1
ATOM 8151 N N . VAL B 1 211 ? 93.384 206.007 148.581 1.00 54.52 211 VAL B N 1
ATOM 8152 C CA . VAL B 1 211 ? 93.638 204.753 147.861 1.00 54.27 211 VAL B CA 1
ATOM 8153 C C . VAL B 1 211 ? 93.199 203.522 148.666 1.00 55.51 211 VAL B C 1
ATOM 8154 O O . VAL B 1 211 ? 92.414 202.712 148.164 1.00 57.37 211 VAL B O 1
ATOM 8158 N N . PRO B 1 212 ? 93.697 203.370 149.909 1.00 56.27 212 PRO B N 1
ATOM 8159 C CA . PRO B 1 212 ? 93.285 202.183 150.668 1.00 55.50 212 PRO B CA 1
ATOM 8160 C C . PRO B 1 212 ? 91.788 202.134 150.992 1.00 54.51 212 PRO B C 1
ATOM 8161 O O . PRO B 1 212 ? 91.211 201.052 151.039 1.00 54.82 212 PRO B O 1
ATOM 8165 N N . PHE B 1 213 ? 91.165 203.291 151.188 1.00 54.69 213 PHE B N 1
ATOM 8166 C CA . PHE B 1 213 ? 89.726 203.347 151.465 1.00 55.14 213 PHE B CA 1
ATOM 8167 C C . PHE B 1 213 ? 88.891 202.947 150.248 1.00 55.51 213 PHE B C 1
ATOM 8168 O O . PHE B 1 213 ? 87.907 202.224 150.382 1.00 55.09 213 PHE B O 1
ATOM 8176 N N . LYS B 1 214 ? 89.291 203.402 149.064 1.00 57.72 214 LYS B N 1
ATOM 8177 C CA . LYS B 1 214 ? 88.607 203.022 147.830 1.00 59.01 214 LYS B CA 1
ATOM 8178 C C . LYS B 1 214 ? 88.757 201.523 147.555 1.00 59.16 214 LYS B C 1
ATOM 8179 O O . LYS B 1 214 ? 87.770 200.841 147.269 1.00 59.24 214 LYS B O 1
ATOM 8185 N N . LYS B 1 215 ? 89.987 201.017 147.639 1.00 58.36 215 LYS B N 1
ATOM 8186 C CA . LYS B 1 215 ? 90.245 199.594 147.424 1.00 58.57 215 LYS B CA 1
ATOM 8187 C C . LYS B 1 215 ? 89.377 198.750 148.350 1.00 57.95 215 LYS B C 1
ATOM 8188 O O . LYS B 1 215 ? 88.767 197.781 147.910 1.00 62.65 215 LYS B O 1
ATOM 8190 N N . ALA B 1 216 ? 89.305 199.139 149.619 1.00 55.91 216 ALA B N 1
ATOM 8191 C CA . ALA B 1 216 ? 88.477 198.444 150.601 1.00 55.61 216 ALA B CA 1
ATOM 8192 C C . ALA B 1 216 ? 86.984 198.542 150.292 1.00 58.45 216 ALA B C 1
ATOM 8193 O O . ALA B 1 216 ? 86.271 197.537 150.362 1.00 58.39 216 ALA B O 1
ATOM 8195 N N . LEU B 1 217 ? 86.508 199.739 149.959 1.00 58.98 217 LEU B N 1
ATOM 8196 C CA . LEU B 1 217 ? 85.090 199.929 149.651 1.00 61.62 217 LEU B CA 1
ATOM 8197 C C . LEU B 1 217 ? 84.632 199.138 148.427 1.00 63.64 217 LEU B C 1
ATOM 8198 O O . LEU B 1 217 ? 83.482 198.728 148.357 1.00 68.67 217 LEU B O 1
ATOM 8203 N N . GLU B 1 218 ? 85.525 198.930 147.466 1.00 66.73 218 GLU B N 1
ATOM 8204 C CA . GLU B 1 218 ? 85.187 198.213 146.232 1.00 67.22 218 GLU B CA 1
ATOM 8205 C C . GLU B 1 218 ? 85.435 196.702 146.294 1.00 64.22 218 GLU B C 1
ATOM 8206 O O . GLU B 1 218 ? 85.149 195.996 145.330 1.00 60.72 218 GLU B O 1
ATOM 8212 N N . ALA B 1 219 ? 85.974 196.208 147.408 1.00 62.55 219 ALA B N 1
ATOM 8213 C CA . ALA B 1 219 ? 86.196 194.772 147.578 1.00 61.60 219 ALA B CA 1
ATOM 8214 C C . ALA B 1 219 ? 84.896 193.999 147.360 1.00 60.63 219 ALA B C 1
ATOM 8215 O O . ALA B 1 219 ? 83.804 194.486 147.677 1.00 60.12 219 ALA B O 1
ATOM 8217 N N . GLY B 1 220 ? 85.029 192.794 146.817 1.00 59.31 220 GLY B N 1
ATOM 8218 C CA . GLY B 1 220 ? 83.894 192.049 146.279 1.00 60.12 220 GLY B CA 1
ATOM 8219 C C . GLY B 1 220 ? 82.956 191.401 147.281 1.00 58.99 220 GLY B C 1
ATOM 8220 O O . GLY B 1 220 ? 81.760 191.282 147.019 1.00 59.61 220 GLY B O 1
ATOM 8221 N N . GLY B 1 221 ? 83.483 190.968 148.420 1.00 57.25 221 GLY B N 1
ATOM 8222 C CA . GLY B 1 221 ? 82.671 190.255 149.388 1.00 57.07 221 GLY B CA 1
ATOM 8223 C C . GLY B 1 221 ? 83.044 190.546 150.820 1.00 57.36 221 GLY B C 1
ATOM 8224 O O . GLY B 1 221 ? 82.873 191.667 151.299 1.00 59.41 221 GLY B O 1
ATOM 8225 N N . ILE B 1 222 ? 83.554 189.524 151.499 1.00 56.97 222 ILE B N 1
ATOM 8226 C CA . ILE B 1 222 ? 83.803 189.579 152.938 1.00 57.03 222 ILE B CA 1
ATOM 8227 C C . ILE B 1 222 ? 84.926 190.555 153.316 1.00 58.07 222 ILE B C 1
ATOM 8228 O O . ILE B 1 222 ? 84.980 191.029 154.452 1.00 59.16 222 ILE B O 1
ATOM 8233 N N . ALA B 1 223 ? 85.814 190.857 152.371 1.00 56.74 223 ALA B N 1
ATOM 8234 C CA . ALA B 1 223 ? 86.897 191.810 152.615 1.00 54.93 223 ALA B CA 1
ATOM 8235 C C . ALA B 1 223 ? 86.436 193.265 152.516 1.00 53.72 223 ALA B C 1
ATOM 8236 O O . ALA B 1 223 ? 87.208 194.176 152.808 1.00 56.55 223 ALA B O 1
ATOM 8238 N N . CYS B 1 224 ? 85.195 193.493 152.097 1.00 51.86 224 CYS B N 1
ATOM 8239 C CA . CYS B 1 224 ? 84.624 194.832 152.140 1.00 52.24 224 CYS B CA 1
ATOM 8240 C C . CYS B 1 224 ? 84.156 195.128 153.555 1.00 52.84 224 CYS B C 1
ATOM 8241 O O . CYS B 1 224 ? 83.412 194.341 154.122 1.00 52.80 224 CYS B O 1
ATOM 8244 N N . PRO B 1 225 ? 84.574 196.274 154.125 1.00 56.71 225 PRO B N 1
ATOM 8245 C CA . PRO B 1 225 ? 84.292 196.510 155.533 1.00 55.14 225 PRO B CA 1
ATOM 8246 C C . PRO B 1 225 ? 82.857 196.931 155.759 1.00 53.50 225 PRO B C 1
ATOM 8247 O O . PRO B 1 225 ? 82.198 197.416 154.847 1.00 53.32 225 PRO B O 1
ATOM 8251 N N . THR B 1 226 ? 82.407 196.763 156.992 1.00 54.40 226 THR B N 1
ATOM 8252 C CA . THR B 1 226 ? 81.007 196.887 157.356 1.00 54.96 226 THR B CA 1
ATOM 8253 C C . THR B 1 226 ? 80.713 198.233 158.007 1.00 53.77 226 THR B C 1
ATOM 8254 O O . THR B 1 226 ? 79.564 198.675 158.043 1.00 53.25 226 THR B O 1
ATOM 8258 N N . SER B 1 227 ? 81.745 198.871 158.544 1.00 54.06 227 SER B N 1
ATOM 8259 C CA . SER B 1 227 ? 81.645 200.267 158.945 1.00 54.46 227 SER B CA 1
ATOM 8260 C C . SER B 1 227 ? 82.898 201.009 158.511 1.00 52.75 227 SER B C 1
ATOM 8261 O O . SER B 1 227 ? 83.898 200.389 158.141 1.00 51.86 227 SER B O 1
ATOM 8264 N N . VAL B 1 228 ? 82.816 202.334 158.528 1.00 51.44 228 VAL B N 1
ATOM 8265 C CA . VAL B 1 228 ? 83.948 203.201 158.229 1.00 53.02 228 VAL B CA 1
ATOM 8266 C C . VAL B 1 228 ? 83.939 204.315 159.261 1.00 54.50 228 VAL B C 1
ATOM 8267 O O . VAL B 1 228 ? 82.893 204.929 159.496 1.00 55.17 228 VAL B O 1
ATOM 8271 N N . MET B 1 229 ? 85.089 204.574 159.880 1.00 54.77 229 MET B N 1
ATOM 8272 C CA . MET B 1 229 ? 85.186 205.633 160.884 1.00 55.72 229 MET B CA 1
ATOM 8273 C C . MET B 1 229 ? 85.783 206.904 160.304 1.00 56.44 229 MET B C 1
ATOM 8274 O O . MET B 1 229 ? 86.750 206.858 159.546 1.00 59.00 229 MET B O 1
ATOM 8279 N N . VAL B 1 230 ? 85.205 208.037 160.685 1.00 57.35 230 VAL B N 1
ATOM 8280 C CA . VAL B 1 230 ? 85.684 209.339 160.249 1.00 58.06 230 VAL B CA 1
ATOM 8281 C C . VAL B 1 230 ? 86.427 210.014 161.397 1.00 58.26 230 VAL B C 1
ATOM 8282 O O . VAL B 1 230 ? 85.855 210.268 162.462 1.00 55.47 230 VAL B O 1
ATOM 8286 N N . GLY B 1 231 ? 87.706 210.297 161.176 1.00 59.09 231 GLY B N 1
ATOM 8287 C CA . GLY B 1 231 ? 88.525 210.978 162.171 1.00 60.63 231 GLY B CA 1
ATOM 8288 C C . GLY B 1 231 ? 88.188 212.451 162.300 1.00 60.62 231 GLY B C 1
ATOM 8289 O O . GLY B 1 231 ? 87.292 212.963 161.619 1.00 58.53 231 GLY B O 1
ATOM 8290 N N . HIS B 1 232 ? 88.912 213.123 163.189 1.00 61.80 232 HIS B N 1
ATOM 8291 C CA . HIS B 1 232 ? 88.748 214.552 163.422 1.00 62.91 232 HIS B CA 1
ATOM 8292 C C . HIS B 1 232 ? 89.955 215.288 162.869 1.00 64.12 232 HIS B C 1
ATOM 8293 O O . HIS B 1 232 ? 90.986 215.397 163.536 1.00 65.75 232 HIS B O 1
ATOM 8300 N N . MET B 1 233 ? 89.832 215.779 161.644 1.00 66.65 233 MET B N 1
ATOM 8301 C CA . MET B 1 233 ? 90.903 216.551 161.018 1.00 69.68 233 MET B CA 1
ATOM 8302 C C . MET B 1 233 ? 90.310 217.626 160.123 1.00 69.83 233 MET B C 1
ATOM 8303 O O . MET B 1 233 ? 89.277 217.417 159.488 1.00 69.55 233 MET B O 1
ATOM 8308 N N . LEU B 1 234 ? 90.962 218.785 160.100 1.00 71.76 234 LEU B N 1
ATOM 8309 C CA . LEU B 1 234 ? 90.486 219.922 159.325 1.00 72.46 234 LEU B CA 1
ATOM 8310 C C . LEU B 1 234 ? 90.965 219.812 157.884 1.00 70.78 234 LEU B C 1
ATOM 8311 O O . LEU B 1 234 ? 92.161 219.622 157.631 1.00 67.46 234 LEU B O 1
ATOM 8316 N N . LEU B 1 235 ? 90.021 219.928 156.952 1.00 70.18 235 LEU B N 1
ATOM 8317 C CA . LEU B 1 235 ? 90.312 219.892 155.522 1.00 72.29 235 LEU B CA 1
ATOM 8318 C C . LEU B 1 235 ? 89.797 221.182 154.881 1.00 71.75 235 LEU B C 1
ATOM 8319 O O . LEU B 1 235 ? 88.647 221.237 154.436 1.00 72.43 235 LEU B O 1
ATOM 8324 N N . PRO B 1 236 ? 90.649 222.229 154.848 1.00 70.89 236 PRO B N 1
ATOM 8325 C CA . PRO B 1 236 ? 90.255 223.581 154.427 1.00 69.76 236 PRO B CA 1
ATOM 8326 C C . PRO B 1 236 ? 89.689 223.678 153.011 1.00 69.27 236 PRO B C 1
ATOM 8327 O O . PRO B 1 236 ? 88.894 224.576 152.737 1.00 65.54 236 PRO B O 1
ATOM 8331 N N . HIS B 1 237 ? 90.107 222.773 152.126 1.00 69.42 237 HIS B N 1
ATOM 8332 C CA . HIS B 1 237 ? 89.580 222.726 150.760 1.00 68.00 237 HIS B CA 1
ATOM 8333 C C . HIS B 1 237 ? 88.136 222.230 150.681 1.00 66.00 237 HIS B C 1
ATOM 8334 O O . HIS B 1 237 ? 87.463 222.471 149.687 1.00 69.41 237 HIS B O 1
ATOM 8341 N N . PHE B 1 238 ? 87.670 221.535 151.715 1.00 66.69 238 PHE B N 1
ATOM 8342 C CA . PHE B 1 238 ? 86.301 221.008 151.760 1.00 67.16 238 PHE B CA 1
ATOM 8343 C C . PHE B 1 238 ? 85.437 221.763 152.764 1.00 66.57 238 PHE B C 1
ATOM 8344 O O . PHE B 1 238 ? 84.308 222.141 152.463 1.00 68.87 238 PHE B O 1
ATOM 8352 N N . ASN B 1 239 ? 85.970 221.949 153.967 1.00 67.39 239 ASN B N 1
ATOM 8353 C CA . ASN B 1 239 ? 85.284 222.665 155.036 1.00 68.19 239 ASN B CA 1
ATOM 8354 C C . ASN B 1 239 ? 86.340 223.163 156.011 1.00 72.20 239 ASN B C 1
ATOM 8355 O O . ASN B 1 239 ? 87.019 222.359 156.661 1.00 71.60 239 ASN B O 1
ATOM 8360 N N . LYS B 1 240 ? 86.477 224.487 156.096 1.00 76.94 240 LYS B N 1
ATOM 8361 C CA . LYS B 1 240 ? 87.495 225.130 156.934 1.00 80.05 240 LYS B CA 1
ATOM 8362 C C . LYS B 1 240 ? 86.946 225.603 158.285 1.00 80.51 240 LYS B C 1
ATOM 8363 O O . LYS B 1 240 ? 87.694 226.141 159.100 1.00 80.73 240 LYS B O 1
ATOM 8369 N N . ASP B 1 241 ? 85.649 225.402 158.516 1.00 81.36 241 ASP B N 1
ATOM 8370 C CA . ASP B 1 241 ? 85.019 225.768 159.783 1.00 81.39 241 ASP B CA 1
ATOM 8371 C C . ASP B 1 241 ? 85.121 224.647 160.817 1.00 81.39 241 ASP B C 1
ATOM 8372 O O . ASP B 1 241 ? 85.469 224.905 161.971 1.00 85.46 241 ASP B O 1
ATOM 8377 N N . VAL B 1 242 ? 84.826 223.411 160.408 1.00 77.82 242 VAL B N 1
ATOM 8378 C CA . VAL B 1 242 ? 84.773 222.274 161.344 1.00 73.11 242 VAL B CA 1
ATOM 8379 C C . VAL B 1 242 ? 85.499 221.015 160.852 1.00 68.54 242 VAL B C 1
ATOM 8380 O O . VAL B 1 242 ? 85.746 220.844 159.657 1.00 66.80 242 VAL B O 1
ATOM 8384 N N . VAL B 1 243 ? 85.834 220.141 161.799 1.00 67.12 243 VAL B N 1
ATOM 8385 C CA . VAL B 1 243 ? 86.558 218.893 161.503 1.00 66.52 243 VAL B CA 1
ATOM 8386 C C . VAL B 1 243 ? 85.710 217.873 160.739 1.00 64.63 243 VAL B C 1
ATOM 8387 O O . VAL B 1 243 ? 84.480 217.851 160.859 1.00 60.20 243 VAL B O 1
ATOM 8391 N N . SER B 1 244 ? 86.400 217.025 159.976 1.00 63.75 244 SER B N 1
ATOM 8392 C CA . SER B 1 244 ? 85.784 216.090 159.023 1.00 63.98 244 SER B CA 1
ATOM 8393 C C . SER B 1 244 ? 84.596 215.299 159.577 1.00 62.54 244 SER B C 1
ATOM 8394 O O . SER B 1 244 ? 83.607 215.092 158.874 1.00 60.34 244 SER B O 1
ATOM 8397 N N . SER B 1 245 ? 84.703 214.868 160.833 1.00 62.06 245 SER B N 1
ATOM 8398 C CA . SER B 1 245 ? 83.631 214.142 161.528 1.00 60.41 245 SER B CA 1
ATOM 8399 C C . SER B 1 245 ? 82.261 214.781 161.383 1.00 60.06 245 SER B C 1
ATOM 8400 O O . SER B 1 245 ? 81.273 214.091 161.172 1.00 60.33 245 SER B O 1
ATOM 8403 N N . ILE B 1 246 ? 82.214 216.102 161.513 1.00 62.49 246 ILE B N 1
ATOM 8404 C CA . ILE B 1 246 ? 80.949 216.837 161.555 1.00 64.67 246 ILE B CA 1
ATOM 8405 C C . ILE B 1 246 ? 80.756 217.751 160.342 1.00 63.07 246 ILE B C 1
ATOM 8406 O O . ILE B 1 246 ? 79.835 218.565 160.315 1.00 61.64 246 ILE B O 1
ATOM 8411 N N . ALA B 1 247 ? 81.607 217.578 159.332 1.00 63.42 247 ALA B N 1
ATOM 8412 C CA . ALA B 1 247 ? 81.523 218.327 158.081 1.00 62.96 247 ALA B CA 1
ATOM 8413 C C . ALA B 1 247 ? 80.810 217.480 157.032 1.00 62.26 247 ALA B C 1
ATOM 8414 O O . ALA B 1 247 ? 81.329 216.433 156.640 1.00 61.17 247 ALA B O 1
ATOM 8416 N N . PRO B 1 248 ? 79.634 217.931 156.552 1.00 62.68 248 PRO B N 1
ATOM 8417 C CA . PRO B 1 248 ? 78.901 217.137 155.554 1.00 63.17 248 PRO B CA 1
ATOM 8418 C C . PRO B 1 248 ? 79.628 217.013 154.209 1.00 63.16 248 PRO B C 1
ATOM 8419 O O . PRO B 1 248 ? 79.322 216.117 153.423 1.00 64.64 248 PRO B O 1
ATOM 8423 N N . GLU B 1 249 ? 80.582 217.906 153.962 1.00 62.41 249 GLU B N 1
ATOM 8424 C CA . GLU B 1 249 ? 81.392 217.876 152.750 1.00 62.41 249 GLU B CA 1
ATOM 8425 C C . GLU B 1 249 ? 82.321 216.650 152.708 1.00 61.79 249 GLU B C 1
ATOM 8426 O O . GLU B 1 249 ? 82.759 216.233 151.637 1.00 62.69 249 GLU B O 1
ATOM 8432 N N . ILE B 1 250 ? 82.622 216.089 153.877 1.00 60.32 250 ILE B N 1
ATOM 8433 C CA . ILE B 1 250 ? 83.438 214.881 153.991 1.00 57.96 250 ILE B CA 1
ATOM 8434 C C . ILE B 1 250 ? 82.581 213.629 154.150 1.00 58.25 250 ILE B C 1
ATOM 8435 O O . ILE B 1 250 ? 82.816 212.619 153.488 1.00 57.55 250 ILE B O 1
ATOM 8440 N N . VAL B 1 251 ? 81.601 213.691 155.042 1.00 58.88 251 VAL B N 1
ATOM 8441 C CA . VAL B 1 251 ? 80.813 212.518 155.392 1.00 59.38 251 VAL B CA 1
ATOM 8442 C C . VAL B 1 251 ? 79.813 212.159 154.293 1.00 60.87 251 VAL B C 1
ATOM 8443 O O . VAL B 1 251 ? 79.929 211.104 153.679 1.00 61.39 251 VAL B O 1
ATOM 8447 N N . ARG B 1 252 ? 78.838 213.025 154.036 1.00 63.06 252 ARG B N 1
ATOM 8448 C CA . ARG B 1 252 ? 77.817 212.715 153.036 1.00 66.74 252 ARG B CA 1
ATOM 8449 C C . ARG B 1 252 ? 78.326 212.897 151.603 1.00 68.90 252 ARG B C 1
ATOM 8450 O O . ARG B 1 252 ? 78.224 211.984 150.781 1.00 68.37 252 ARG B O 1
ATOM 8458 N N . ASP B 1 253 ? 78.879 214.072 151.314 1.00 70.55 253 ASP B N 1
ATOM 8459 C CA . ASP B 1 253 ? 79.307 214.411 149.954 1.00 69.59 253 ASP B CA 1
ATOM 8460 C C . ASP B 1 253 ? 80.379 213.478 149.405 1.00 67.76 253 ASP B C 1
ATOM 8461 O O . ASP B 1 253 ? 80.350 213.128 148.227 1.00 68.74 253 ASP B O 1
ATOM 8466 N N . LEU B 1 254 ? 81.321 213.079 150.253 1.00 66.65 254 LEU B N 1
ATOM 8467 C CA . LEU B 1 254 ? 82.465 212.297 149.798 1.00 66.17 254 LEU B CA 1
ATOM 8468 C C . LEU B 1 254 ? 82.247 210.803 149.987 1.00 66.01 254 LEU B C 1
ATOM 8469 O O . LEU B 1 254 ? 82.389 210.031 149.039 1.00 66.36 254 LEU B O 1
ATOM 8474 N N . LEU B 1 255 ? 81.900 210.399 151.205 1.00 65.18 255 LEU B N 1
ATOM 8475 C CA . LEU B 1 255 ? 81.766 208.980 151.527 1.00 65.82 255 LEU B CA 1
ATOM 8476 C C . LEU B 1 255 ? 80.455 208.397 151.020 1.00 66.27 255 LEU B C 1
ATOM 8477 O O . LEU B 1 255 ? 80.443 207.323 150.422 1.00 66.84 255 LEU B O 1
ATOM 8482 N N . ARG B 1 256 ? 79.351 209.100 151.253 1.00 67.95 256 ARG B N 1
ATOM 8483 C CA . ARG B 1 256 ? 78.032 208.566 150.910 1.00 68.35 256 ARG B CA 1
ATOM 8484 C C . ARG B 1 256 ? 77.679 208.768 149.438 1.00 67.46 256 ARG B C 1
ATOM 8485 O O . ARG B 1 256 ? 77.207 207.841 148.789 1.00 65.48 256 ARG B O 1
ATOM 8493 N N . ARG B 1 257 ? 77.908 209.971 148.916 1.00 69.58 257 ARG B N 1
ATOM 8494 C CA . ARG B 1 257 ? 77.540 210.289 147.533 1.00 70.19 257 ARG B CA 1
ATOM 8495 C C . ARG B 1 257 ? 78.602 209.830 146.533 1.00 67.83 257 ARG B C 1
ATOM 8496 O O . ARG B 1 257 ? 78.326 208.992 145.674 1.00 72.24 257 ARG B O 1
ATOM 8504 N N . ARG B 1 258 ? 79.809 210.372 146.657 1.00 63.76 258 ARG B N 1
ATOM 8505 C CA . ARG B 1 258 ? 80.873 210.147 145.666 1.00 62.05 258 ARG B CA 1
ATOM 8506 C C . ARG B 1 258 ? 81.330 208.689 145.587 1.00 59.09 258 ARG B C 1
ATOM 8507 O O . ARG B 1 258 ? 81.461 208.143 144.492 1.00 60.23 258 ARG B O 1
ATOM 8515 N N . PHE B 1 259 ? 81.566 208.065 146.738 1.00 55.97 259 PHE B N 1
ATOM 8516 C CA . PHE B 1 259 ? 81.959 206.657 146.781 1.00 54.83 259 PHE B CA 1
ATOM 8517 C C . PHE B 1 259 ? 80.745 205.726 146.787 1.00 54.31 259 PHE B C 1
ATOM 8518 O O . PHE B 1 259 ? 80.865 204.547 146.459 1.00 53.12 259 PHE B O 1
ATOM 8526 N N . GLY B 1 260 ? 79.583 206.243 147.172 1.00 54.31 260 GLY B N 1
ATOM 8527 C CA . GLY B 1 260 ? 78.365 205.443 147.175 1.00 56.41 260 GLY B CA 1
ATOM 8528 C C . GLY B 1 260 ? 78.380 204.304 148.180 1.00 58.49 260 GLY B C 1
ATOM 8529 O O . GLY B 1 260 ? 77.821 203.238 147.920 1.00 60.26 260 GLY B O 1
ATOM 8530 N N . TYR B 1 261 ? 79.017 204.528 149.326 1.00 58.84 261 TYR B N 1
ATOM 8531 C CA . TYR B 1 261 ? 79.087 203.522 150.384 1.00 59.56 261 TYR B CA 1
ATOM 8532 C C . TYR B 1 261 ? 77.720 203.306 151.024 1.00 63.18 261 TYR B C 1
ATOM 8533 O O . TYR B 1 261 ? 77.028 204.268 151.355 1.00 62.54 261 TYR B O 1
ATOM 8542 N N . LYS B 1 262 ? 77.345 202.040 151.202 1.00 67.37 262 LYS B N 1
ATOM 8543 C CA . LYS B 1 262 ? 76.042 201.685 151.771 1.00 69.03 262 LYS B CA 1
ATOM 8544 C C . LYS B 1 262 ? 76.115 201.191 153.213 1.00 68.17 262 LYS B C 1
ATOM 8545 O O . LYS B 1 262 ? 75.078 200.963 153.834 1.00 71.76 262 LYS B O 1
ATOM 8551 N N . GLY B 1 263 ? 77.323 201.023 153.746 1.00 65.08 263 GLY B N 1
ATOM 8552 C CA . GLY B 1 263 ? 77.496 200.546 155.114 1.00 62.72 263 GLY B CA 1
ATOM 8553 C C . GLY B 1 263 ? 77.344 201.622 156.173 1.00 61.66 263 GLY B C 1
ATOM 8554 O O . GLY B 1 263 ? 76.843 202.716 155.907 1.00 63.41 263 GLY B O 1
ATOM 8555 N N . VAL B 1 264 ? 77.788 201.297 157.382 1.00 61.02 264 VAL B N 1
ATOM 8556 C CA . VAL B 1 264 ? 77.665 202.185 158.535 1.00 59.62 264 VAL B CA 1
ATOM 8557 C C . VAL B 1 264 ? 78.816 203.180 158.570 1.00 57.36 264 VAL B C 1
ATOM 8558 O O . VAL B 1 264 ? 79.966 202.796 158.399 1.00 59.81 264 VAL B O 1
ATOM 8562 N N . ILE B 1 265 ? 78.507 204.450 158.802 1.00 55.96 265 ILE B N 1
ATOM 8563 C CA . ILE B 1 265 ? 79.536 205.454 159.055 1.00 56.74 265 ILE B CA 1
ATOM 8564 C C . ILE B 1 265 ? 79.478 205.860 160.528 1.00 57.15 265 ILE B C 1
ATOM 8565 O O . ILE B 1 265 ? 78.413 206.209 161.047 1.00 56.43 265 ILE B O 1
ATOM 8570 N N . ILE B 1 266 ? 80.633 205.835 161.185 1.00 55.67 266 ILE B N 1
ATOM 8571 C CA . ILE B 1 266 ? 80.727 206.139 162.613 1.00 55.72 266 ILE B CA 1
ATOM 8572 C C . ILE B 1 266 ? 81.828 207.182 162.868 1.00 56.20 266 ILE B C 1
ATOM 8573 O O . ILE B 1 266 ? 82.781 207.293 162.098 1.00 55.84 266 ILE B O 1
ATOM 8578 N N . THR B 1 267 ? 81.676 207.966 163.932 1.00 56.06 267 THR B N 1
ATOM 8579 C CA . THR B 1 267 ? 82.682 208.959 164.301 1.00 55.45 267 THR B CA 1
ATOM 8580 C C . THR B 1 267 ? 83.777 208.314 165.121 1.00 56.51 267 THR B C 1
ATOM 8581 O O . THR B 1 267 ? 83.560 207.282 165.755 1.00 57.38 267 THR B O 1
ATOM 8585 N N . ASP B 1 268 ? 84.953 208.933 165.119 1.00 59.11 268 ASP B N 1
ATOM 8586 C CA . ASP B 1 268 ? 85.952 208.665 166.148 1.00 60.10 268 ASP B CA 1
ATOM 8587 C C . ASP B 1 268 ? 85.365 209.263 167.433 1.00 62.37 268 ASP B C 1
ATOM 8588 O O . ASP B 1 268 ? 84.285 209.870 167.396 1.00 61.25 268 ASP B O 1
ATOM 8593 N N . CYS B 1 269 ? 86.041 209.082 168.565 1.00 64.50 269 CYS B N 1
ATOM 8594 C CA . CYS B 1 269 ? 85.491 209.524 169.848 1.00 65.66 269 CYS B CA 1
ATOM 8595 C C . CYS B 1 269 ? 85.225 211.024 169.880 1.00 65.32 269 CYS B C 1
ATOM 8596 O O . CYS B 1 269 ? 86.130 211.830 169.653 1.00 64.80 269 CYS B O 1
ATOM 8599 N N . LEU B 1 270 ? 83.984 211.386 170.188 1.00 65.20 270 LEU B N 1
ATOM 8600 C CA . LEU B 1 270 ? 83.588 212.786 170.260 1.00 68.42 270 LEU B CA 1
ATOM 8601 C C . LEU B 1 270 ? 84.097 213.504 171.520 1.00 70.38 270 LEU B C 1
ATOM 8602 O O . LEU B 1 270 ? 83.875 214.708 171.673 1.00 71.50 270 LEU B O 1
ATOM 8607 N N . GLU B 1 271 ? 84.773 212.778 172.413 1.00 71.82 271 GLU B N 1
ATOM 8608 C CA . GLU B 1 271 ? 85.390 213.383 173.599 1.00 73.05 271 GLU B CA 1
ATOM 8609 C C . GLU B 1 271 ? 86.814 213.886 173.364 1.00 73.15 271 GLU B C 1
ATOM 8610 O O . GLU B 1 271 ? 87.388 214.535 174.240 1.00 73.65 271 GLU B O 1
ATOM 8616 N N . MET B 1 272 ? 87.383 213.592 172.196 1.00 73.13 272 MET B N 1
ATOM 8617 C CA . MET B 1 272 ? 88.713 214.096 171.846 1.00 72.58 272 MET B CA 1
ATOM 8618 C C . MET B 1 272 ? 88.688 215.621 171.742 1.00 72.78 272 MET B C 1
ATOM 8619 O O . MET B 1 272 ? 87.653 216.214 171.425 1.00 69.79 272 MET B O 1
ATOM 8624 N N . ASP B 1 273 ? 89.822 216.253 172.033 1.00 75.85 273 ASP B N 1
ATOM 8625 C CA . ASP B 1 273 ? 89.888 217.719 172.092 1.00 77.74 273 ASP B CA 1
ATOM 8626 C C . ASP B 1 273 ? 89.543 218.390 170.756 1.00 79.39 273 ASP B C 1
ATOM 8627 O O . ASP B 1 273 ? 88.960 219.479 170.741 1.00 80.36 273 ASP B O 1
ATOM 8632 N N . ALA B 1 274 ? 89.875 217.731 169.647 1.00 79.12 274 ALA B N 1
ATOM 8633 C CA . ALA B 1 274 ? 89.513 218.215 168.308 1.00 77.70 274 ALA B CA 1
ATOM 8634 C C . ALA B 1 274 ? 88.017 218.527 168.159 1.00 76.20 274 ALA B C 1
ATOM 8635 O O . ALA B 1 274 ? 87.643 219.427 167.412 1.00 72.36 274 ALA B O 1
ATOM 8637 N N . VAL B 1 275 ? 87.174 217.775 168.864 1.00 77.91 275 VAL B N 1
ATOM 8638 C CA . VAL B 1 275 ? 85.723 217.982 168.843 1.00 81.06 275 VAL B CA 1
ATOM 8639 C C . VAL B 1 275 ? 85.214 218.708 170.084 1.00 82.36 275 VAL B C 1
ATOM 8640 O O . VAL B 1 275 ? 84.345 219.567 169.976 1.00 81.25 275 VAL B O 1
ATOM 8644 N N . LYS B 1 276 ? 85.741 218.353 171.252 1.00 85.03 276 LYS B N 1
ATOM 8645 C CA . LYS B 1 276 ? 85.247 218.892 172.520 1.00 88.23 276 LYS B CA 1
ATOM 8646 C C . LYS B 1 276 ? 85.649 220.357 172.732 1.00 89.00 276 LYS B C 1
ATOM 8647 O O . LYS B 1 276 ? 84.836 221.173 173.175 1.00 88.06 276 LYS B O 1
ATOM 8653 N N . GLU B 1 277 ? 86.899 220.686 172.419 1.00 89.72 277 GLU B N 1
ATOM 8654 C CA . GLU B 1 277 ? 87.399 222.050 172.599 1.00 90.48 277 GLU B CA 1
ATOM 8655 C C . GLU B 1 277 ? 87.117 222.977 171.408 1.00 90.37 277 GLU B C 1
ATOM 8656 O O . GLU B 1 277 ? 87.439 224.164 171.469 1.00 90.65 277 GLU B O 1
ATOM 8662 N N . THR B 1 278 ? 86.531 222.445 170.333 1.00 88.75 278 THR B N 1
ATOM 8663 C CA . THR B 1 278 ? 85.976 223.286 169.267 1.00 87.25 278 THR B CA 1
ATOM 8664 C C . THR B 1 278 ? 84.517 223.585 169.584 1.00 87.25 278 THR B C 1
ATOM 8665 O O . THR B 1 278 ? 84.097 224.742 169.609 1.00 87.12 278 THR B O 1
ATOM 8669 N N . VAL B 1 279 ? 83.758 222.524 169.842 1.00 87.70 279 VAL B N 1
ATOM 8670 C CA . VAL B 1 279 ? 82.331 222.621 170.124 1.00 85.78 279 VAL B CA 1
ATOM 8671 C C . VAL B 1 279 ? 81.950 221.560 171.165 1.00 88.91 279 VAL B C 1
ATOM 8672 O O . VAL B 1 279 ? 82.659 220.570 171.334 1.00 90.73 279 VAL B O 1
ATOM 8676 N N . GLY B 1 280 ? 80.848 221.770 171.879 1.00 90.77 280 GLY B N 1
ATOM 8677 C CA . GLY B 1 280 ? 80.417 220.816 172.904 1.00 93.62 280 GLY B CA 1
ATOM 8678 C C . GLY B 1 280 ? 80.371 219.382 172.397 1.00 94.45 280 GLY B C 1
ATOM 8679 O O . GLY B 1 280 ? 79.962 219.137 171.261 1.00 97.59 280 GLY B O 1
ATOM 8680 N N . THR B 1 281 ? 80.802 218.434 173.228 1.00 92.58 281 THR B N 1
ATOM 8681 C CA . THR B 1 281 ? 80.728 217.010 172.881 1.00 90.05 281 THR B CA 1
ATOM 8682 C C . THR B 1 281 ? 79.274 216.548 172.701 1.00 88.37 281 THR B C 1
ATOM 8683 O O . THR B 1 281 ? 78.991 215.756 171.803 1.00 91.05 281 THR B O 1
ATOM 8687 N N . PRO B 1 282 ? 78.348 217.036 173.549 1.00 87.18 282 PRO B N 1
ATOM 8688 C CA . PRO B 1 282 ? 76.925 216.809 173.268 1.00 87.69 282 PRO B CA 1
ATOM 8689 C C . PRO B 1 282 ? 76.469 217.461 171.954 1.00 89.79 282 PRO B C 1
ATOM 8690 O O . PRO B 1 282 ? 75.829 216.810 171.128 1.00 89.07 282 PRO B O 1
ATOM 8694 N N . LYS B 1 283 ? 76.806 218.736 171.776 1.00 92.50 283 LYS B N 1
ATOM 8695 C CA . LYS B 1 283 ? 76.521 219.460 170.538 1.00 94.03 283 LYS B CA 1
ATOM 8696 C C . LYS B 1 283 ? 77.125 218.735 169.329 1.00 93.39 283 LYS B C 1
ATOM 8697 O O . LYS B 1 283 ? 76.490 218.627 168.276 1.00 90.45 283 LYS B O 1
ATOM 8703 N N . GLY B 1 284 ? 78.346 218.230 169.500 1.00 92.54 284 GLY B N 1
ATOM 8704 C CA . GLY B 1 284 ? 79.073 217.523 168.445 1.00 89.01 284 GLY B CA 1
ATOM 8705 C C . GLY B 1 284 ? 78.389 216.267 167.931 1.00 84.29 284 GLY B C 1
ATOM 8706 O O . GLY B 1 284 ? 78.502 215.943 166.749 1.00 80.85 284 GLY B O 1
ATOM 8707 N N . ALA B 1 285 ? 77.686 215.559 168.814 1.00 80.64 285 ALA B N 1
ATOM 8708 C CA . ALA B 1 285 ? 76.953 214.353 168.424 1.00 79.23 285 ALA B CA 1
ATOM 8709 C C . ALA B 1 285 ? 75.789 214.698 167.505 1.00 77.66 285 ALA B C 1
ATOM 8710 O O . ALA B 1 285 ? 75.472 213.947 166.584 1.00 76.69 285 ALA B O 1
ATOM 8712 N N . LEU B 1 286 ? 75.157 215.838 167.764 1.00 77.83 286 LEU B N 1
ATOM 8713 C CA . LEU B 1 286 ? 74.070 216.327 166.928 1.00 75.67 286 LEU B CA 1
ATOM 8714 C C . LEU B 1 286 ? 74.610 216.644 165.535 1.00 74.34 286 LEU B C 1
ATOM 8715 O O . LEU B 1 286 ? 74.078 216.169 164.530 1.00 71.52 286 LEU B O 1
ATOM 8720 N N . MET B 1 287 ? 75.695 217.413 165.492 1.00 73.84 287 MET B N 1
ATOM 8721 C CA . MET B 1 287 ? 76.336 217.796 164.233 1.00 75.43 287 MET B CA 1
ATOM 8722 C C . MET B 1 287 ? 76.886 216.597 163.449 1.00 75.37 287 MET B C 1
ATOM 8723 O O . MET B 1 287 ? 76.948 216.633 162.216 1.00 76.06 287 MET B O 1
ATOM 8728 N N . ALA B 1 288 ? 77.289 215.547 164.163 1.00 72.57 288 ALA B N 1
ATOM 8729 C CA . ALA B 1 288 ? 77.789 214.329 163.529 1.00 70.68 288 ALA B CA 1
ATOM 8730 C C . ALA B 1 288 ? 76.696 213.656 162.715 1.00 70.46 288 ALA B C 1
ATOM 8731 O O . ALA B 1 288 ? 76.913 213.287 161.561 1.00 72.96 288 ALA B O 1
ATOM 8733 N N . LEU B 1 289 ? 75.519 213.506 163.312 1.00 70.42 289 LEU B N 1
ATOM 8734 C CA . LEU B 1 289 ? 74.389 212.897 162.617 1.00 70.89 289 LEU B CA 1
ATOM 8735 C C . LEU B 1 289 ? 73.836 213.834 161.542 1.00 73.14 289 LEU B C 1
ATOM 8736 O O . LEU B 1 289 ? 73.324 213.377 160.520 1.00 75.30 289 LEU B O 1
ATOM 8741 N N . GLN B 1 290 ? 73.955 215.142 161.766 1.00 75.79 290 GLN B N 1
ATOM 8742 C CA . GLN B 1 290 ? 73.611 216.133 160.739 1.00 75.79 290 GLN B CA 1
ATOM 8743 C C . GLN B 1 290 ? 74.544 216.038 159.531 1.00 73.76 290 GLN B C 1
ATOM 8744 O O . GLN B 1 290 ? 74.098 216.162 158.393 1.00 75.76 290 GLN B O 1
ATOM 8750 N N . ALA B 1 291 ? 75.833 215.812 159.784 1.00 71.15 291 ALA B N 1
ATOM 8751 C CA . ALA B 1 291 ? 76.828 215.664 158.713 1.00 70.31 291 ALA B CA 1
ATOM 8752 C C . ALA B 1 291 ? 76.588 214.429 157.836 1.00 70.50 291 ALA B C 1
ATOM 8753 O O . ALA B 1 291 ? 77.039 214.385 156.688 1.00 70.70 291 ALA B O 1
ATOM 8755 N N . GLY B 1 292 ? 75.892 213.432 158.383 1.00 69.06 292 GLY B N 1
ATOM 8756 C CA . GLY B 1 292 ? 75.582 212.205 157.658 1.00 65.82 292 GLY B CA 1
ATOM 8757 C C . GLY B 1 292 ? 76.098 210.934 158.304 1.00 63.47 292 GLY B C 1
ATOM 8758 O O . GLY B 1 292 ? 75.913 209.853 157.747 1.00 62.36 292 GLY B O 1
ATOM 8759 N N . ASN B 1 293 ? 76.753 211.046 159.461 1.00 63.00 293 ASN B N 1
ATOM 8760 C CA . ASN B 1 293 ? 77.173 209.859 160.217 1.00 62.15 293 ASN B CA 1
ATOM 8761 C C . ASN B 1 293 ? 75.960 209.048 160.641 1.00 61.09 293 ASN B C 1
ATOM 8762 O O . ASN B 1 293 ? 74.911 209.614 160.940 1.00 58.47 293 ASN B O 1
ATOM 8767 N N . ASP B 1 294 ? 76.106 207.725 160.655 1.00 62.05 294 ASP B N 1
ATOM 8768 C CA . ASP B 1 294 ? 75.059 206.847 161.171 1.00 63.08 294 ASP B CA 1
ATOM 8769 C C . ASP B 1 294 ? 75.119 206.764 162.687 1.00 63.16 294 ASP B C 1
ATOM 8770 O O . ASP B 1 294 ? 74.077 206.695 163.343 1.00 66.12 294 ASP B O 1
ATOM 8775 N N . MET B 1 295 ? 76.335 206.781 163.233 1.00 62.21 295 MET B N 1
ATOM 8776 C CA . MET B 1 295 ? 76.567 206.414 164.627 1.00 61.64 295 MET B CA 1
ATOM 8777 C C . MET B 1 295 ? 77.557 207.363 165.317 1.00 60.09 295 MET B C 1
ATOM 8778 O O . MET B 1 295 ? 78.577 207.748 164.732 1.00 57.65 295 MET B O 1
ATOM 8783 N N . ALA B 1 296 ? 77.253 207.725 166.563 1.00 59.75 296 ALA B N 1
ATOM 8784 C CA . ALA B 1 296 ? 78.110 208.610 167.364 1.00 60.23 296 ALA B CA 1
ATOM 8785 C C . ALA B 1 296 ? 78.828 207.859 168.488 1.00 59.55 296 ALA B C 1
ATOM 8786 O O . ALA B 1 296 ? 78.242 206.999 169.147 1.00 60.01 296 ALA B O 1
ATOM 8788 N N . MET B 1 297 ? 80.093 208.206 168.708 1.00 60.71 297 MET B N 1
ATOM 8789 C CA . MET B 1 297 ? 80.922 207.587 169.747 1.00 61.76 297 MET B CA 1
ATOM 8790 C C . MET B 1 297 ? 81.190 208.589 170.878 1.00 63.69 297 MET B C 1
ATOM 8791 O O . MET B 1 297 ? 81.558 209.741 170.622 1.00 64.55 297 MET B O 1
ATOM 8796 N N . ILE B 1 298 ? 80.981 208.149 172.121 1.00 65.27 298 ILE B N 1
ATOM 8797 C CA . ILE B 1 298 ? 81.257 208.959 173.324 1.00 65.24 298 ILE B CA 1
ATOM 8798 C C . ILE B 1 298 ? 81.831 208.045 174.413 1.00 64.37 298 ILE B C 1
ATOM 8799 O O . ILE B 1 298 ? 81.117 207.595 175.307 1.00 68.11 298 ILE B O 1
ATOM 8804 N N . SER B 1 299 ? 83.130 207.795 174.352 1.00 64.23 299 SER B N 1
ATOM 8805 C CA . SER B 1 299 ? 83.716 206.646 175.048 1.00 66.77 299 SER B CA 1
ATOM 8806 C C . SER B 1 299 ? 83.870 206.676 176.583 1.00 69.49 299 SER B C 1
ATOM 8807 O O . SER B 1 299 ? 84.091 205.619 177.176 1.00 73.01 299 SER B O 1
ATOM 8810 N N . HIS B 1 300 ? 83.756 207.837 177.233 1.00 70.49 300 HIS B N 1
ATOM 8811 C CA . HIS B 1 300 ? 84.168 207.944 178.653 1.00 70.80 300 HIS B CA 1
ATOM 8812 C C . HIS B 1 300 ? 83.175 208.563 179.654 1.00 71.89 300 HIS B C 1
ATOM 8813 O O . HIS B 1 300 ? 82.859 207.953 180.680 1.00 70.88 300 HIS B O 1
ATOM 8820 N N . THR B 1 301 ? 82.690 209.764 179.362 1.00 72.94 301 THR B N 1
ATOM 8821 C CA . THR B 1 301 ? 82.090 210.620 180.383 1.00 73.48 301 THR B CA 1
ATOM 8822 C C . THR B 1 301 ? 80.568 210.572 180.383 1.00 73.48 301 THR B C 1
ATOM 8823 O O . THR B 1 301 ? 79.932 210.869 179.375 1.00 74.37 301 THR B O 1
ATOM 8827 N N . LEU B 1 302 ? 80.003 210.232 181.541 1.00 76.71 302 LEU B N 1
ATOM 8828 C CA . LEU B 1 302 ? 78.560 209.995 181.695 1.00 79.01 302 LEU B CA 1
ATOM 8829 C C . LEU B 1 302 ? 77.733 211.262 181.471 1.00 79.23 302 LEU B C 1
ATOM 8830 O O . LEU B 1 302 ? 76.677 211.219 180.837 1.00 78.80 302 LEU B O 1
ATOM 8835 N N . ALA B 1 303 ? 78.212 212.385 181.996 1.00 80.22 303 ALA B N 1
ATOM 8836 C CA . ALA B 1 303 ? 77.531 213.668 181.816 1.00 82.97 303 ALA B CA 1
ATOM 8837 C C . ALA B 1 303 ? 77.312 213.992 180.334 1.00 84.39 303 ALA B C 1
ATOM 8838 O O . ALA B 1 303 ? 76.232 214.444 179.948 1.00 83.86 303 ALA B O 1
ATOM 8840 N N . PHE B 1 304 ? 78.335 213.754 179.511 1.00 84.30 304 PHE B N 1
ATOM 8841 C CA . PHE B 1 304 ? 78.233 213.989 178.069 1.00 81.57 304 PHE B CA 1
ATOM 8842 C C . PHE B 1 304 ? 77.263 213.008 177.418 1.00 81.02 304 PHE B C 1
ATOM 8843 O O . PHE B 1 304 ? 76.434 213.400 176.594 1.00 79.47 304 PHE B O 1
ATOM 8851 N N . GLN B 1 305 ? 77.371 211.737 177.795 1.00 79.92 305 GLN B N 1
ATOM 8852 C CA . GLN B 1 305 ? 76.483 210.694 177.280 1.00 79.43 305 GLN B CA 1
ATOM 8853 C C . GLN B 1 305 ? 75.029 211.013 177.612 1.00 81.54 305 GLN B C 1
ATOM 8854 O O . GLN B 1 305 ? 74.143 210.846 176.776 1.00 80.29 305 GLN B O 1
ATOM 8860 N N . LYS B 1 306 ? 74.802 211.481 178.837 1.00 86.01 306 LYS B N 1
ATOM 8861 C CA . LYS B 1 306 ? 73.485 211.950 179.273 1.00 89.30 306 LYS B CA 1
ATOM 8862 C C . LYS B 1 306 ? 73.001 213.153 178.462 1.00 88.51 306 LYS B C 1
ATOM 8863 O O . LYS B 1 306 ? 71.893 213.132 177.923 1.00 83.95 306 LYS B O 1
ATOM 8869 N N . ASP B 1 307 ? 73.837 214.190 178.387 1.00 90.21 307 ASP B N 1
ATOM 8870 C CA . ASP B 1 307 ? 73.489 215.441 177.692 1.00 94.91 307 ASP B CA 1
ATOM 8871 C C . ASP B 1 307 ? 73.281 215.249 176.191 1.00 94.65 307 ASP B C 1
ATOM 8872 O O . ASP B 1 307 ? 72.296 215.739 175.627 1.00 94.27 307 ASP B O 1
ATOM 8877 N N . ALA B 1 308 ? 74.217 214.547 175.553 1.00 91.00 308 ALA B N 1
ATOM 8878 C CA . ALA B 1 308 ? 74.124 214.243 174.126 1.00 86.96 308 ALA B CA 1
ATOM 8879 C C . ALA B 1 308 ? 72.748 213.683 173.782 1.00 83.80 308 ALA B C 1
ATOM 8880 O O . ALA B 1 308 ? 72.127 214.122 172.821 1.00 83.69 308 ALA B O 1
ATOM 8882 N N . PHE B 1 309 ? 72.274 212.729 174.581 1.00 82.09 309 PHE B N 1
ATOM 8883 C CA . PHE B 1 309 ? 70.922 212.182 174.423 1.00 81.10 309 PHE B CA 1
ATOM 8884 C C . PHE B 1 309 ? 69.838 213.255 174.534 1.00 85.65 309 PHE B C 1
ATOM 8885 O O . PHE B 1 309 ? 68.906 213.279 173.729 1.00 84.35 309 PHE B O 1
ATOM 8893 N N . LYS B 1 310 ? 69.963 214.135 175.528 1.00 92.31 310 LYS B N 1
ATOM 8894 C CA . LYS B 1 310 ? 68.996 215.225 175.724 1.00 94.77 310 LYS B CA 1
ATOM 8895 C C . LYS B 1 310 ? 69.008 216.183 174.538 1.00 90.49 310 LYS B C 1
ATOM 8896 O O . LYS B 1 310 ? 67.958 216.669 174.118 1.00 90.21 310 LYS B O 1
ATOM 8902 N N . VAL B 1 311 ? 70.199 216.441 174.001 1.00 86.16 311 VAL B N 1
ATOM 8903 C CA . VAL B 1 311 ? 70.351 217.298 172.827 1.00 85.85 311 VAL B CA 1
ATOM 8904 C C . VAL B 1 311 ? 69.683 216.671 171.596 1.00 87.76 311 VAL B C 1
ATOM 8905 O O . VAL B 1 311 ? 69.069 217.381 170.797 1.00 89.62 311 VAL B O 1
ATOM 8909 N N . LEU B 1 312 ? 69.797 215.350 171.450 1.00 87.63 312 LEU B N 1
ATOM 8910 C CA . LEU B 1 312 ? 69.183 214.634 170.324 1.00 87.67 312 LEU B CA 1
ATOM 8911 C C . LEU B 1 312 ? 67.658 214.534 170.433 1.00 86.79 312 LEU B C 1
ATOM 8912 O O . LEU B 1 312 ? 66.969 214.559 169.413 1.00 85.10 312 LEU B O 1
ATOM 8917 N N . TYR B 1 313 ? 67.138 214.404 171.654 1.00 87.30 313 TYR B N 1
ATOM 8918 C CA . TYR B 1 313 ? 65.688 214.320 171.870 1.00 89.93 313 TYR B CA 1
ATOM 8919 C C . TYR B 1 313 ? 64.993 215.623 171.494 1.00 91.29 313 TYR B C 1
ATOM 8920 O O . TYR B 1 313 ? 63.933 215.610 170.863 1.00 88.79 313 TYR B O 1
ATOM 8929 N N . SER B 1 314 ? 65.592 216.741 171.892 1.00 94.06 314 SER B N 1
ATOM 8930 C CA . SER B 1 314 ? 65.086 218.061 171.526 1.00 96.09 314 SER B CA 1
ATOM 8931 C C . SER B 1 314 ? 65.259 218.302 170.030 1.00 96.66 314 SER B C 1
ATOM 8932 O O . SER B 1 314 ? 64.325 218.731 169.359 1.00 100.28 314 SER B O 1
ATOM 8935 N N . ALA B 1 315 ? 66.447 218.004 169.508 1.00 96.87 315 ALA B N 1
ATOM 8936 C CA . ALA B 1 315 ? 66.714 218.115 168.071 1.00 97.23 315 ALA B CA 1
ATOM 8937 C C . ALA B 1 315 ? 65.709 217.315 167.238 1.00 97.36 315 ALA B C 1
ATOM 8938 O O . ALA B 1 315 ? 65.376 217.698 166.115 1.00 98.20 315 ALA B O 1
ATOM 8940 N N . LEU B 1 316 ? 65.237 216.205 167.797 1.00 97.33 316 LEU B N 1
ATOM 8941 C CA . LEU B 1 316 ? 64.229 215.373 167.152 1.00 98.41 316 LEU B CA 1
ATOM 8942 C C . LEU B 1 316 ? 62.869 216.080 167.131 1.00 100.21 316 LEU B C 1
ATOM 8943 O O . LEU B 1 316 ? 62.127 215.978 166.153 1.00 101.25 316 LEU B O 1
ATOM 8948 N N . GLN B 1 317 ? 62.564 216.800 168.214 1.00 103.18 317 GLN B N 1
ATOM 8949 C CA . GLN B 1 317 ? 61.314 217.565 168.361 1.00 104.22 317 GLN B CA 1
ATOM 8950 C C . GLN B 1 317 ? 61.140 218.662 167.302 1.00 101.92 317 GLN B C 1
ATOM 8951 O O . GLN B 1 317 ? 60.123 218.702 166.607 1.00 98.97 317 GLN B O 1
ATOM 8957 N N . GLU B 1 318 ? 62.126 219.551 167.202 1.00 102.26 318 GLU B N 1
ATOM 8958 C CA . GLU B 1 318 ? 62.105 220.658 166.235 1.00 105.54 318 GLU B CA 1
ATOM 8959 C C . GLU B 1 318 ? 61.943 220.212 164.785 1.00 107.57 318 GLU B C 1
ATOM 8960 O O . GLU B 1 318 ? 61.110 220.746 164.051 1.00 111.05 318 GLU B O 1
ATOM 8966 N N . GLY B 1 319 ? 62.735 219.220 164.391 1.00 106.22 319 GLY B N 1
ATOM 8967 C CA . GLY B 1 319 ? 63.020 218.965 162.984 1.00 102.39 319 GLY B CA 1
ATOM 8968 C C . GLY B 1 319 ? 64.379 219.542 162.620 1.00 100.74 319 GLY B C 1
ATOM 8969 O O . GLY B 1 319 ? 64.611 219.929 161.474 1.00 100.57 319 GLY B O 1
ATOM 8970 N N . GLN B 1 320 ? 65.273 219.618 163.608 1.00 97.40 320 GLN B N 1
ATOM 8971 C CA . GLN B 1 320 ? 66.683 219.916 163.373 1.00 94.39 320 GLN B CA 1
ATOM 8972 C C . GLN B 1 320 ? 67.421 218.672 162.865 1.00 90.58 320 GLN B C 1
ATOM 8973 O O . GLN B 1 320 ? 68.576 218.761 162.445 1.00 87.77 320 GLN B O 1
ATOM 8979 N N . LEU B 1 321 ? 66.761 217.514 162.930 1.00 87.07 321 LEU B N 1
ATOM 8980 C CA . LEU B 1 321 ? 67.254 216.294 162.305 1.00 86.31 321 LEU B CA 1
ATOM 8981 C C . LEU B 1 321 ? 66.242 215.804 161.278 1.00 86.20 321 LEU B C 1
ATOM 8982 O O . LEU B 1 321 ? 65.046 215.717 161.568 1.00 85.99 321 LEU B O 1
ATOM 8987 N N . ASP B 1 322 ? 66.731 215.498 160.079 1.00 85.92 322 ASP B N 1
ATOM 8988 C CA . ASP B 1 322 ? 65.916 214.874 159.050 1.00 86.24 322 ASP B CA 1
ATOM 8989 C C . ASP B 1 322 ? 65.518 213.486 159.548 1.00 87.01 322 ASP B C 1
ATOM 8990 O O . ASP B 1 322 ? 66.318 212.553 159.511 1.00 88.32 322 ASP B O 1
ATOM 8995 N N . LYS B 1 323 ? 64.286 213.366 160.033 1.00 87.42 323 LYS B N 1
ATOM 8996 C CA . LYS B 1 323 ? 63.777 212.094 160.547 1.00 88.31 323 LYS B CA 1
ATOM 8997 C C . LYS B 1 323 ? 63.897 210.969 159.522 1.00 87.38 323 LYS B C 1
ATOM 8998 O O . LYS B 1 323 ? 64.195 209.826 159.877 1.00 87.74 323 LYS B O 1
ATOM 9004 N N . ASP B 1 324 ? 63.672 211.302 158.254 1.00 86.69 324 ASP B N 1
ATOM 9005 C CA . ASP B 1 324 ? 63.786 210.344 157.158 1.00 87.75 324 ASP B CA 1
ATOM 9006 C C . ASP B 1 324 ? 65.190 209.738 157.098 1.00 85.48 324 ASP B C 1
ATOM 9007 O O . ASP B 1 324 ? 65.354 208.542 156.847 1.00 84.03 324 ASP B O 1
ATOM 9012 N N . GLU B 1 325 ? 66.195 210.574 157.343 1.00 85.46 325 GLU B N 1
ATOM 9013 C CA . GLU B 1 325 ? 67.600 210.158 157.297 1.00 84.26 325 GLU B CA 1
ATOM 9014 C C . GLU B 1 325 ? 67.999 209.266 158.486 1.00 81.31 325 GLU B C 1
ATOM 9015 O O . GLU B 1 325 ? 68.848 208.378 158.349 1.00 78.39 325 GLU B O 1
ATOM 9021 N N . ILE B 1 326 ? 67.384 209.508 159.642 1.00 79.61 326 ILE B N 1
ATOM 9022 C CA . ILE B 1 326 ? 67.626 208.708 160.845 1.00 77.66 326 ILE B CA 1
ATOM 9023 C C . ILE B 1 326 ? 67.101 207.279 160.667 1.00 79.14 326 ILE B C 1
ATOM 9024 O O . ILE B 1 326 ? 67.724 206.329 161.138 1.00 79.19 326 ILE B O 1
ATOM 9029 N N . ARG B 1 327 ? 65.960 207.129 159.996 1.00 80.64 327 ARG B N 1
ATOM 9030 C CA . ARG B 1 327 ? 65.397 205.802 159.745 1.00 81.36 327 ARG B CA 1
ATOM 9031 C C . ARG B 1 327 ? 66.327 204.986 158.865 1.00 77.84 327 ARG B C 1
ATOM 9032 O O . ARG B 1 327 ? 66.535 203.801 159.113 1.00 77.43 327 ARG B O 1
ATOM 9040 N N . GLN B 1 328 ? 66.884 205.625 157.838 1.00 76.63 328 GLN B N 1
ATOM 9041 C CA . GLN B 1 328 ? 67.865 204.976 156.967 1.00 73.90 328 GLN B CA 1
ATOM 9042 C C . GLN B 1 328 ? 69.057 204.480 157.790 1.00 70.33 328 GLN B C 1
ATOM 9043 O O . GLN B 1 328 ? 69.490 203.335 157.636 1.00 67.19 328 GLN B O 1
ATOM 9045 N N . SER B 1 329 ? 69.560 205.341 158.679 1.00 68.51 329 SER B N 1
ATOM 9046 C CA . SER B 1 329 ? 70.669 204.997 159.583 1.00 66.66 329 SER B CA 1
ATOM 9047 C C . SER B 1 329 ? 70.333 203.819 160.491 1.00 66.82 329 SER B C 1
ATOM 9048 O O . SER B 1 329 ? 71.055 202.823 160.519 1.00 67.71 329 SER B O 1
ATOM 9051 N N . LEU B 1 330 ? 69.230 203.935 161.224 1.00 66.45 330 LEU B N 1
ATOM 9052 C CA . LEU B 1 330 ? 68.756 202.851 162.085 1.00 63.72 330 LEU B CA 1
ATOM 9053 C C . LEU B 1 330 ? 68.661 201.530 161.331 1.00 61.37 330 LEU B C 1
ATOM 9054 O O . LEU B 1 330 ? 68.977 200.482 161.889 1.00 63.34 330 LEU B O 1
ATOM 9059 N N . GLN B 1 331 ? 68.229 201.586 160.071 1.00 59.93 331 GLN B N 1
ATOM 9060 C CA . GLN B 1 331 ? 68.135 200.390 159.233 1.00 60.99 331 GLN B CA 1
ATOM 9061 C C . GLN B 1 331 ? 69.526 199.853 158.896 1.00 60.33 331 GLN B C 1
ATOM 9062 O O . GLN B 1 331 ? 69.730 198.639 158.874 1.00 60.88 331 GLN B O 1
ATOM 9064 N N . ARG B 1 332 ? 70.483 200.748 158.652 1.00 59.18 332 ARG B N 1
ATOM 9065 C CA . ARG B 1 332 ? 71.869 200.326 158.412 1.00 60.95 332 ARG B CA 1
ATOM 9066 C C . ARG B 1 332 ? 72.485 199.648 159.632 1.00 59.77 332 ARG B C 1
ATOM 9067 O O . ARG B 1 332 ? 73.254 198.695 159.488 1.00 60.09 332 ARG B O 1
ATOM 9075 N N . VAL B 1 333 ? 72.151 200.150 160.821 1.00 58.73 333 VAL B N 1
ATOM 9076 C CA . VAL B 1 333 ? 72.621 199.559 162.079 1.00 58.74 333 VAL B CA 1
ATOM 9077 C C . VAL B 1 333 ? 71.949 198.212 162.298 1.00 57.29 333 VAL B C 1
ATOM 9078 O O . VAL B 1 333 ? 72.596 197.245 162.700 1.00 55.94 333 VAL B O 1
ATOM 9082 N N . ALA B 1 334 ? 70.649 198.162 162.033 1.00 57.68 334 ALA B N 1
ATOM 9083 C CA . ALA B 1 334 ? 69.887 196.924 162.132 1.00 60.70 334 ALA B CA 1
ATOM 9084 C C . ALA B 1 334 ? 70.457 195.877 161.181 1.00 62.85 334 ALA B C 1
ATOM 9085 O O . ALA B 1 334 ? 70.616 194.709 161.553 1.00 61.75 334 ALA B O 1
ATOM 9087 N N . GLN B 1 335 ? 70.754 196.316 159.957 1.00 64.80 335 GLN B N 1
ATOM 9088 C CA . GLN B 1 335 ? 71.396 195.479 158.938 1.00 67.04 335 GLN B CA 1
ATOM 9089 C C . GLN B 1 335 ? 72.650 194.817 159.511 1.00 63.96 335 GLN B C 1
ATOM 9090 O O . GLN B 1 335 ? 72.823 193.596 159.434 1.00 60.68 335 GLN B O 1
ATOM 9096 N N . LEU B 1 336 ? 73.506 195.660 160.088 1.00 62.22 336 LEU B N 1
ATOM 9097 C CA . LEU B 1 336 ? 74.826 195.276 160.571 1.00 60.63 336 LEU B CA 1
ATOM 9098 C C . LEU B 1 336 ? 74.722 194.300 161.722 1.00 58.85 336 LEU B C 1
ATOM 9099 O O . LEU B 1 336 ? 75.398 193.273 161.731 1.00 58.74 336 LEU B O 1
ATOM 9104 N N . LYS B 1 337 ? 73.873 194.627 162.691 1.00 57.97 337 LYS B N 1
ATOM 9105 C CA . LYS B 1 337 ? 73.609 193.735 163.818 1.00 57.77 337 LYS B CA 1
ATOM 9106 C C . LYS B 1 337 ? 73.116 192.365 163.352 1.00 57.05 337 LYS B C 1
ATOM 9107 O O . LYS B 1 337 ? 73.616 191.336 163.807 1.00 55.77 337 LYS B O 1
ATOM 9113 N N . ASP B 1 338 ? 72.159 192.355 162.427 1.00 58.69 338 ASP B N 1
ATOM 9114 C CA . ASP B 1 338 ? 71.637 191.098 161.875 1.00 60.87 338 ASP B CA 1
ATOM 9115 C C . ASP B 1 338 ? 72.701 190.258 161.161 1.00 60.45 338 ASP B C 1
ATOM 9116 O O . ASP B 1 338 ? 72.570 189.036 161.074 1.00 58.94 338 ASP B O 1
ATOM 9121 N N . GLN B 1 339 ? 73.747 190.912 160.658 1.00 60.42 339 GLN B N 1
ATOM 9122 C CA . GLN B 1 339 ? 74.847 190.211 160.003 1.00 59.10 339 GLN B CA 1
ATOM 9123 C C . GLN B 1 339 ? 75.759 189.486 160.990 1.00 57.56 339 GLN B C 1
ATOM 9124 O O . GLN B 1 339 ? 76.358 188.476 160.634 1.00 59.25 339 GLN B O 1
ATOM 9130 N N . PHE B 1 340 ? 75.871 189.993 162.217 1.00 57.03 340 PHE B N 1
ATOM 9131 C CA . PHE B 1 340 ? 76.871 189.482 163.172 1.00 56.87 340 PHE B CA 1
ATOM 9132 C C . PHE B 1 340 ? 76.340 188.987 164.516 1.00 55.98 340 PHE B C 1
ATOM 9133 O O . PHE B 1 340 ? 77.064 188.299 165.231 1.00 55.94 340 PHE B O 1
ATOM 9141 N N . LEU B 1 341 ? 75.101 189.324 164.865 1.00 55.52 341 LEU B N 1
ATOM 9142 C CA . LEU B 1 341 ? 74.625 189.136 166.231 1.00 57.17 341 LEU B CA 1
ATOM 9143 C C . LEU B 1 341 ? 73.321 188.363 166.300 1.00 59.22 341 LEU B C 1
ATOM 9144 O O . LEU B 1 341 ? 72.367 188.674 165.586 1.00 60.88 341 LEU B O 1
ATOM 9149 N N . ASN B 1 342 ? 73.288 187.361 167.176 1.00 61.15 342 ASN B N 1
ATOM 9150 C CA . ASN B 1 342 ? 72.045 186.685 167.549 1.00 60.84 342 ASN B CA 1
ATOM 9151 C C . ASN B 1 342 ? 72.060 186.323 169.036 1.00 60.76 342 ASN B C 1
ATOM 9152 O O . ASN B 1 342 ? 73.095 185.944 169.585 1.00 57.78 342 ASN B O 1
ATOM 9157 N N . TRP B 1 343 ? 70.896 186.433 169.672 1.00 62.06 343 TRP B N 1
ATOM 9158 C CA . TRP B 1 343 ? 70.779 186.307 171.126 1.00 60.50 343 TRP B CA 1
ATOM 9159 C C . TRP B 1 343 ? 71.389 185.048 171.743 1.00 62.50 343 TRP B C 1
ATOM 9160 O O . TRP B 1 343 ? 71.950 185.111 172.834 1.00 63.36 343 TRP B O 1
ATOM 9171 N N . ASP B 1 344 ? 71.290 183.915 171.055 1.00 65.53 344 ASP B N 1
ATOM 9172 C CA . ASP B 1 344 ? 71.772 182.648 171.615 1.00 69.72 344 ASP B CA 1
ATOM 9173 C C . ASP B 1 344 ? 73.285 182.625 171.839 1.00 70.00 344 ASP B C 1
ATOM 9174 O O . ASP B 1 344 ? 73.738 182.346 172.951 1.00 70.48 344 ASP B O 1
ATOM 9179 N N . ASP B 1 345 ? 74.054 182.914 170.789 1.00 71.26 345 ASP B N 1
ATOM 9180 C CA . ASP B 1 345 ? 75.525 182.932 170.866 1.00 73.21 345 ASP B CA 1
ATOM 9181 C C . ASP B 1 345 ? 76.010 184.069 171.747 1.00 72.08 345 ASP B C 1
ATOM 9182 O O . ASP B 1 345 ? 77.000 183.946 172.468 1.00 73.05 345 ASP B O 1
ATOM 9187 N N . VAL B 1 346 ? 75.291 185.178 171.668 1.00 69.94 346 VAL B N 1
ATOM 9188 C CA . VAL B 1 346 ? 75.621 186.389 172.391 1.00 69.43 346 VAL B CA 1
ATOM 9189 C C . VAL B 1 346 ? 75.360 186.241 173.900 1.00 68.47 346 VAL B C 1
ATOM 9190 O O . VAL B 1 346 ? 76.031 186.882 174.706 1.00 70.68 346 VAL B O 1
ATOM 9194 N N . LEU B 1 347 ? 74.407 185.391 174.284 1.00 67.89 347 LEU B N 1
ATOM 9195 C CA . LEU B 1 347 ? 74.141 185.115 175.704 1.00 66.38 347 LEU B CA 1
ATOM 9196 C C . LEU B 1 347 ? 74.856 183.871 176.236 1.00 69.00 347 LEU B C 1
ATOM 9197 O O . LEU B 1 347 ? 74.915 183.678 177.442 1.00 69.84 347 LEU B O 1
ATOM 9202 N N . GLN B 1 348 ? 75.371 183.016 175.356 1.00 73.24 348 GLN B N 1
ATOM 9203 C CA . GLN B 1 348 ? 76.233 181.914 175.794 1.00 77.85 348 GLN B CA 1
ATOM 9204 C C . GLN B 1 348 ? 77.621 182.449 176.125 1.00 78.21 348 GLN B C 1
ATOM 9205 O O . GLN B 1 348 ? 78.038 183.477 175.596 1.00 82.66 348 GLN B O 1
ATOM 9211 N N . GLN B 1 349 ? 78.325 181.754 177.010 1.00 78.30 349 GLN B N 1
ATOM 9212 C CA . GLN B 1 349 ? 79.707 182.082 177.330 1.00 80.51 349 GLN B CA 1
ATOM 9213 C C . GLN B 1 349 ? 80.565 180.890 176.945 1.00 82.42 349 GLN B C 1
ATOM 9214 O O . GLN B 1 349 ? 80.681 179.927 177.702 1.00 84.46 349 GLN B O 1
ATOM 9220 N N . ALA B 1 350 ? 81.148 180.954 175.753 1.00 84.39 350 ALA B N 1
ATOM 9221 C CA . ALA B 1 350 ? 81.949 179.855 175.222 1.00 87.02 350 ALA B CA 1
ATOM 9222 C C . ALA B 1 350 ? 83.089 179.505 176.166 1.00 85.90 350 ALA B C 1
ATOM 9223 O O . ALA B 1 350 ? 83.570 180.353 176.919 1.00 81.97 350 ALA B O 1
ATOM 9225 N N . ASP B 1 351 ? 83.512 178.246 176.123 1.00 87.01 351 ASP B N 1
ATOM 9226 C CA . ASP B 1 351 ? 84.586 177.771 176.984 1.00 89.80 351 ASP B CA 1
ATOM 9227 C C . ASP B 1 351 ? 85.865 178.548 176.672 1.00 88.62 351 ASP B C 1
ATOM 9228 O O . ASP B 1 351 ? 86.156 178.832 175.510 1.00 89.99 351 ASP B O 1
ATOM 9233 N N . LEU B 1 352 ? 86.625 178.895 177.706 1.00 86.55 352 LEU B N 1
ATOM 9234 C CA . LEU B 1 352 ? 87.876 179.632 177.520 1.00 85.95 352 LEU B CA 1
ATOM 9235 C C . LEU B 1 352 ? 88.968 178.774 176.871 1.00 85.62 352 LEU B C 1
ATOM 9236 O O . LEU B 1 352 ? 90.018 179.290 176.488 1.00 86.63 352 LEU B O 1
ATOM 9241 N N . LYS B 1 353 ? 88.724 177.469 176.761 1.00 86.42 353 LYS B N 1
ATOM 9242 C CA . LYS B 1 353 ? 89.576 176.584 175.971 1.00 87.65 353 LYS B CA 1
ATOM 9243 C C . LYS B 1 353 ? 89.463 176.883 174.474 1.00 88.62 353 LYS B C 1
ATOM 9244 O O . LYS B 1 353 ? 90.407 176.638 173.723 1.00 90.11 353 LYS B O 1
ATOM 9246 N N . THR B 1 354 ? 88.314 177.411 174.047 1.00 89.19 354 THR B N 1
ATOM 9247 C CA . THR B 1 354 ? 88.075 177.708 172.630 1.00 89.99 354 THR B CA 1
ATOM 9248 C C . THR B 1 354 ? 88.704 179.025 172.142 1.00 90.83 354 THR B C 1
ATOM 9249 O O . THR B 1 354 ? 88.610 179.340 170.954 1.00 91.99 354 THR B O 1
ATOM 9253 N N . MET B 1 355 ? 89.321 179.797 173.041 1.00 89.58 355 MET B N 1
ATOM 9254 C CA . MET B 1 355 ? 90.310 180.799 172.625 1.00 87.53 355 MET B CA 1
ATOM 9255 C C . MET B 1 355 ? 91.475 179.999 172.075 1.00 86.43 355 MET B C 1
ATOM 9256 O O . MET B 1 355 ? 91.925 179.048 172.721 1.00 89.24 355 MET B O 1
ATOM 9261 N N . GLY B 1 356 ? 91.978 180.369 170.902 1.00 81.20 356 GLY B N 1
ATOM 9262 C CA . GLY B 1 356 ? 93.064 179.610 170.278 1.00 79.70 356 GLY B CA 1
ATOM 9263 C C . GLY B 1 356 ? 94.426 179.813 170.926 1.00 77.90 356 GLY B C 1
ATOM 9264 O O . GLY B 1 356 ? 95.447 179.751 170.245 1.00 77.56 356 GLY B O 1
ATOM 9265 N N . SER B 1 357 ? 94.448 180.003 172.246 1.00 76.50 357 SER B N 1
ATOM 9266 C CA . SER B 1 357 ? 95.632 180.485 172.964 1.00 76.30 357 SER B CA 1
ATOM 9267 C C . SER B 1 357 ? 96.926 179.769 172.587 1.00 75.60 357 SER B C 1
ATOM 9268 O O . SER B 1 357 ? 97.909 180.412 172.221 1.00 77.42 357 SER B O 1
ATOM 9271 N N . GLU B 1 358 ? 96.921 178.444 172.665 1.00 75.94 358 GLU B N 1
ATOM 9272 C CA . GLU B 1 358 ? 98.127 177.662 172.395 1.00 78.66 358 GLU B CA 1
ATOM 9273 C C . GLU B 1 358 ? 98.544 177.743 170.924 1.00 75.13 358 GLU B C 1
ATOM 9274 O O . GLU B 1 358 ? 99.734 177.805 170.612 1.00 71.80 358 GLU B O 1
ATOM 9280 N N . ALA B 1 359 ? 97.558 177.728 170.029 1.00 73.92 359 ALA B N 1
ATOM 9281 C CA . ALA B 1 359 ? 97.808 177.856 168.592 1.00 71.23 359 ALA B CA 1
ATOM 9282 C C . ALA B 1 359 ? 98.253 179.274 168.233 1.00 69.38 359 ALA B C 1
ATOM 9283 O O . ALA B 1 359 ? 99.155 179.458 167.414 1.00 70.21 359 ALA B O 1
ATOM 9285 N N . HIS B 1 360 ? 97.619 180.268 168.854 1.00 66.47 360 HIS B N 1
ATOM 9286 C CA . HIS B 1 360 ? 97.947 181.676 168.623 1.00 63.86 360 HIS B CA 1
ATOM 9287 C C . HIS B 1 360 ? 99.309 182.034 169.210 1.00 64.45 360 HIS B C 1
ATOM 9288 O O . HIS B 1 360 ? 100.033 182.859 168.651 1.00 67.69 360 HIS B O 1
ATOM 9295 N N . ALA B 1 361 ? 99.655 181.418 170.337 1.00 62.92 361 ALA B N 1
ATOM 9296 C CA . ALA B 1 361 ? 100.988 181.559 170.901 1.00 62.25 361 ALA B CA 1
ATOM 9297 C C . ALA B 1 361 ? 102.019 181.066 169.893 1.00 63.44 361 ALA B C 1
ATOM 9298 O O . ALA B 1 361 ? 103.029 181.729 169.663 1.00 64.67 361 ALA B O 1
ATOM 9300 N N . THR B 1 362 ? 101.749 179.908 169.289 1.00 62.80 362 THR B N 1
ATOM 9301 C CA . THR B 1 362 ? 102.616 179.342 168.245 1.00 62.08 362 THR B CA 1
ATOM 9302 C C . THR B 1 362 ? 102.699 180.271 167.030 1.00 59.43 362 THR B C 1
ATOM 9303 O O . THR B 1 362 ? 103.762 180.405 166.427 1.00 58.23 362 THR B O 1
ATOM 9307 N N . LEU B 1 363 ? 101.580 180.901 166.676 1.00 57.67 363 LEU B N 1
ATOM 9308 C CA . LEU B 1 363 ? 101.548 181.848 165.557 1.00 56.96 363 LEU B CA 1
ATOM 9309 C C . LEU B 1 363 ? 102.384 183.095 165.861 1.00 57.03 363 LEU B C 1
ATOM 9310 O O . LEU B 1 363 ? 103.173 183.540 165.023 1.00 55.20 363 LEU B O 1
ATOM 9315 N N . SER B 1 364 ? 102.205 183.648 167.058 1.00 56.60 364 SER B N 1
ATOM 9316 C CA . SER B 1 364 ? 103.018 184.770 167.520 1.00 59.52 364 SER B CA 1
ATOM 9317 C C . SER B 1 364 ? 104.515 184.480 167.364 1.00 62.48 364 SER B C 1
ATOM 9318 O O . SER B 1 364 ? 105.223 185.250 166.720 1.00 66.22 364 SER B O 1
ATOM 9321 N N . LYS B 1 365 ? 104.991 183.373 167.930 1.00 63.07 365 LYS B N 1
ATOM 9322 C CA . LYS B 1 365 ? 106.403 183.005 167.796 1.00 65.24 365 LYS B CA 1
ATOM 9323 C C . LYS B 1 365 ? 106.829 182.956 166.331 1.00 65.40 365 LYS B C 1
ATOM 9324 O O . LYS B 1 365 ? 107.825 183.570 165.950 1.00 67.00 365 LYS B O 1
ATOM 9330 N N . GLU B 1 366 ? 106.063 182.231 165.519 1.00 66.10 366 GLU B N 1
ATOM 9331 C CA . GLU B 1 366 ? 106.414 182.000 164.112 1.00 65.81 366 GLU B CA 1
ATOM 9332 C C . GLU B 1 366 ? 106.483 183.290 163.297 1.00 63.48 366 GLU B C 1
ATOM 9333 O O . GLU B 1 366 ? 107.377 183.451 162.467 1.00 61.11 366 GLU B O 1
ATOM 9339 N N . LEU B 1 367 ? 105.543 184.201 163.539 1.00 61.49 367 LEU B N 1
ATOM 9340 C CA . LEU B 1 367 ? 105.474 185.448 162.776 1.00 60.86 367 LEU B CA 1
ATOM 9341 C C . LEU B 1 367 ? 106.539 186.465 163.197 1.00 59.11 367 LEU B C 1
ATOM 9342 O O . LEU B 1 367 ? 107.213 187.036 162.341 1.00 54.61 367 LEU B O 1
ATOM 9347 N N . TYR B 1 368 ? 106.699 186.679 164.503 1.00 58.31 368 TYR B N 1
ATOM 9348 C CA . TYR B 1 368 ? 107.624 187.708 165.001 1.00 58.37 368 TYR B CA 1
ATOM 9349 C C . TYR B 1 368 ? 109.085 187.475 164.591 1.00 62.06 368 TYR B C 1
ATOM 9350 O O . TYR B 1 368 ? 109.868 188.422 164.577 1.00 65.19 368 TYR B O 1
ATOM 9359 N N . ASP B 1 369 ? 109.449 186.238 164.252 1.00 64.10 369 ASP B N 1
ATOM 9360 C CA . ASP B 1 369 ? 110.775 185.951 163.678 1.00 67.28 369 ASP B CA 1
ATOM 9361 C C . ASP B 1 369 ? 110.961 186.553 162.283 1.00 70.26 369 ASP B C 1
ATOM 9362 O O . ASP B 1 369 ? 112.092 186.790 161.844 1.00 73.55 369 ASP B O 1
ATOM 9367 N N . ARG B 1 370 ? 109.844 186.788 161.596 1.00 72.66 370 ARG B N 1
ATOM 9368 C CA . ARG B 1 370 ? 109.832 187.385 160.260 1.00 72.01 370 ARG B CA 1
ATOM 9369 C C . ARG B 1 370 ? 109.540 188.901 160.282 1.00 68.40 370 ARG B C 1
ATOM 9370 O O . ARG B 1 370 ? 109.245 189.485 159.239 1.00 66.70 370 ARG B O 1
ATOM 9378 N N . VAL B 1 371 ? 109.623 189.528 161.459 1.00 65.43 371 VAL B N 1
ATOM 9379 C CA . VAL B 1 371 ? 109.219 190.930 161.635 1.00 63.65 371 VAL B CA 1
ATOM 9380 C C . VAL B 1 371 ? 110.386 191.926 161.631 1.00 64.37 371 VAL B C 1
ATOM 9381 O O . VAL B 1 371 ? 110.491 192.721 160.697 1.00 67.34 371 VAL B O 1
ATOM 9385 N N . PRO B 1 372 ? 111.261 191.901 162.661 1.00 64.02 372 PRO B N 1
ATOM 9386 C CA . PRO B 1 372 ? 112.245 192.986 162.739 1.00 62.48 372 PRO B CA 1
ATOM 9387 C C . PRO B 1 372 ? 113.252 192.977 161.593 1.00 59.88 372 PRO B C 1
ATOM 9388 O O . PRO B 1 372 ? 113.544 191.923 161.024 1.00 58.60 372 PRO B O 1
ATOM 9392 N N . THR B 1 373 ? 113.764 194.162 161.271 1.00 57.81 373 THR B N 1
ATOM 9393 C CA . THR B 1 373 ? 114.652 194.359 160.133 1.00 57.65 373 THR B CA 1
ATOM 9394 C C . THR B 1 373 ? 116.007 194.926 160.560 1.00 58.38 373 THR B C 1
ATOM 9395 O O . THR B 1 373 ? 116.079 195.895 161.322 1.00 57.27 373 THR B O 1
ATOM 9399 N N . VAL B 1 374 ? 117.076 194.314 160.058 1.00 59.06 374 VAL B N 1
ATOM 9400 C CA . VAL B 1 374 ? 118.403 194.890 160.159 1.00 59.59 374 VAL B CA 1
ATOM 9401 C C . VAL B 1 374 ? 118.500 195.897 159.018 1.00 60.03 374 VAL B C 1
ATOM 9402 O O . VAL B 1 374 ? 118.494 195.519 157.845 1.00 59.75 374 VAL B O 1
ATOM 9406 N N . VAL B 1 375 ? 118.562 197.176 159.373 1.00 59.93 375 VAL B N 1
ATOM 9407 C CA . VAL B 1 375 ? 118.502 198.253 158.396 1.00 59.85 375 VAL B CA 1
ATOM 9408 C C . VAL B 1 375 ? 119.896 198.547 157.858 1.00 61.82 375 VAL B C 1
ATOM 9409 O O . VAL B 1 375 ? 120.115 198.491 156.646 1.00 63.63 375 VAL B O 1
ATOM 9413 N N . THR B 1 376 ? 120.825 198.868 158.758 1.00 62.91 376 THR B N 1
ATOM 9414 C CA . THR B 1 376 ? 122.240 199.028 158.401 1.00 65.21 376 THR B CA 1
ATOM 9415 C C . THR B 1 376 ? 123.096 198.161 159.321 1.00 67.60 376 THR B C 1
ATOM 9416 O O . THR B 1 376 ? 122.751 197.951 160.486 1.00 66.78 376 THR B O 1
ATOM 9420 N N . ASN B 1 377 ? 124.196 197.645 158.778 1.00 71.77 377 ASN B N 1
ATOM 9421 C CA . ASN B 1 377 ? 125.135 196.795 159.521 1.00 74.38 377 ASN B CA 1
ATOM 9422 C C . ASN B 1 377 ? 126.512 196.880 158.859 1.00 74.85 377 ASN B C 1
ATOM 9423 O O . ASN B 1 377 ? 127.090 195.871 158.443 1.00 73.91 377 ASN B O 1
ATOM 9428 N N . ARG B 1 378 ? 127.020 198.104 158.755 1.00 74.57 378 ARG B N 1
ATOM 9429 C CA . ARG B 1 378 ? 128.258 198.372 158.016 1.00 76.59 378 ARG B CA 1
ATOM 9430 C C . ARG B 1 378 ? 129.467 197.596 158.555 1.00 76.77 378 ARG B C 1
ATOM 9431 O O . ARG B 1 378 ? 130.307 197.135 157.783 1.00 69.81 378 ARG B O 1
ATOM 9439 N N . LYS B 1 379 ? 129.540 197.451 159.876 1.00 80.65 379 LYS B N 1
ATOM 9440 C CA . LYS B 1 379 ? 130.682 196.812 160.531 1.00 82.64 379 LYS B CA 1
ATOM 9441 C C . LYS B 1 379 ? 130.510 195.305 160.739 1.00 83.03 379 LYS B C 1
ATOM 9442 O O . LYS B 1 379 ? 131.376 194.668 161.341 1.00 84.96 379 LYS B O 1
ATOM 9448 N N . ASN B 1 380 ? 129.407 194.736 160.252 1.00 81.84 380 ASN B N 1
ATOM 9449 C CA . ASN B 1 380 ? 129.065 193.337 160.523 1.00 78.95 380 ASN B CA 1
ATOM 9450 C C . ASN B 1 380 ? 129.092 193.018 162.022 1.00 75.66 380 ASN B C 1
ATOM 9451 O O . ASN B 1 380 ? 129.448 191.913 162.432 1.00 73.57 380 ASN B O 1
ATOM 9456 N N . THR B 1 381 ? 128.697 194.002 162.828 1.00 75.53 381 THR B N 1
ATOM 9457 C CA . THR B 1 381 ? 128.588 193.838 164.273 1.00 76.43 381 THR B CA 1
ATOM 9458 C C . THR B 1 381 ? 127.549 192.761 164.589 1.00 78.06 381 THR B C 1
ATOM 9459 O O . THR B 1 381 ? 127.760 191.929 165.470 1.00 81.66 381 THR B O 1
ATOM 9463 N N . LEU B 1 382 ? 126.430 192.786 163.865 1.00 76.76 382 LEU B N 1
ATOM 9464 C CA . LEU B 1 382 ? 125.439 191.719 163.942 1.00 73.23 382 LEU B CA 1
ATOM 9465 C C . LEU B 1 382 ? 125.827 190.579 163.005 1.00 73.02 382 LEU B C 1
ATOM 9466 O O . LEU B 1 382 ? 126.208 190.818 161.859 1.00 70.73 382 LEU B O 1
ATOM 9471 N N . PRO B 1 383 ? 125.725 189.328 163.483 1.00 75.87 383 PRO B N 1
ATOM 9472 C CA . PRO B 1 383 ? 125.293 188.926 164.821 1.00 76.43 383 PRO B CA 1
ATOM 9473 C C . PRO B 1 383 ? 126.444 188.966 165.833 1.00 76.14 383 PRO B C 1
ATOM 9474 O O . PRO B 1 383 ? 127.571 188.598 165.499 1.00 70.48 383 PRO B O 1
ATOM 9478 N N . ILE B 1 384 ? 126.154 189.411 167.054 1.00 78.22 384 ILE B N 1
ATOM 9479 C CA . ILE B 1 384 ? 127.163 189.454 168.116 1.00 81.93 384 ILE B CA 1
ATOM 9480 C C . ILE B 1 384 ? 127.354 188.071 168.752 1.00 89.68 384 ILE B C 1
ATOM 9481 O O . ILE B 1 384 ? 126.407 187.286 168.862 1.00 93.27 384 ILE B O 1
ATOM 9486 N N . ARG B 1 385 ? 128.588 187.777 169.156 1.00 94.43 385 ARG B N 1
ATOM 9487 C CA . ARG B 1 385 ? 128.924 186.508 169.797 1.00 95.95 385 ARG B CA 1
ATOM 9488 C C . ARG B 1 385 ? 129.807 186.780 171.023 1.00 94.98 385 ARG B C 1
ATOM 9489 O O . ARG B 1 385 ? 130.991 186.437 171.029 1.00 92.79 385 ARG B O 1
ATOM 9497 N N . PRO B 1 386 ? 129.230 187.403 172.070 1.00 95.78 386 PRO B N 1
ATOM 9498 C CA . PRO B 1 386 ? 130.017 187.780 173.244 1.00 97.16 386 PRO B CA 1
ATOM 9499 C C . PRO B 1 386 ? 130.408 186.588 174.112 1.00 99.75 386 PRO B C 1
ATOM 9500 O O . PRO B 1 386 ? 129.582 185.703 174.353 1.00 96.84 386 PRO B O 1
ATOM 9504 N N . ALA B 1 387 ? 131.660 186.570 174.567 1.00 104.01 387 ALA B N 1
ATOM 9505 C CA . ALA B 1 387 ? 132.119 185.583 175.542 1.00 105.45 387 ALA B CA 1
ATOM 9506 C C . ALA B 1 387 ? 131.406 185.841 176.866 1.00 107.11 387 ALA B C 1
ATOM 9507 O O . ALA B 1 387 ? 130.995 186.970 177.146 1.00 106.28 387 ALA B O 1
ATOM 9509 N N . GLN B 1 388 ? 131.263 184.798 177.679 1.00 108.12 388 GLN B N 1
ATOM 9510 C CA . GLN B 1 388 ? 130.434 184.871 178.886 1.00 112.44 388 GLN B CA 1
ATOM 9511 C C . GLN B 1 388 ? 130.852 185.992 179.842 1.00 112.98 388 GLN B C 1
ATOM 9512 O O . GLN B 1 388 ? 130.005 186.594 180.507 1.00 113.05 388 GLN B O 1
ATOM 9518 N N . THR B 1 389 ? 132.153 186.272 179.892 1.00 112.99 389 THR B N 1
ATOM 9519 C CA . THR B 1 389 ? 132.706 187.277 180.801 1.00 110.11 389 THR B CA 1
ATOM 9520 C C . THR B 1 389 ? 132.643 188.715 180.269 1.00 106.15 389 THR B C 1
ATOM 9521 O O . THR B 1 389 ? 132.851 189.655 181.035 1.00 105.88 389 THR B O 1
ATOM 9525 N N . ASP B 1 390 ? 132.363 188.893 178.975 1.00 102.64 390 ASP B N 1
ATOM 9526 C CA . ASP B 1 390 ? 132.177 190.237 178.406 1.00 97.31 390 ASP B CA 1
ATOM 9527 C C . ASP B 1 390 ? 131.090 190.986 179.169 1.00 95.68 390 ASP B C 1
ATOM 9528 O O . ASP B 1 390 ? 130.158 190.373 179.687 1.00 92.30 390 ASP B O 1
ATOM 9533 N N . LYS B 1 391 ? 131.220 192.307 179.245 1.00 93.56 391 LYS B N 1
ATOM 9534 C CA . LYS B 1 391 ? 130.200 193.137 179.880 1.00 95.63 391 LYS B CA 1
ATOM 9535 C C . LYS B 1 391 ? 129.324 193.787 178.812 1.00 94.25 391 LYS B C 1
ATOM 9536 O O . LYS B 1 391 ? 129.834 194.427 177.889 1.00 94.08 391 LYS B O 1
ATOM 9542 N N . ILE B 1 392 ? 128.010 193.607 178.939 1.00 89.87 392 ILE B N 1
ATOM 9543 C CA . ILE B 1 392 ? 127.047 194.255 178.056 1.00 85.84 392 ILE B CA 1
ATOM 9544 C C . ILE B 1 392 ? 126.254 195.297 178.842 1.00 85.18 392 ILE B C 1
ATOM 9545 O O . ILE B 1 392 ? 125.724 195.012 179.919 1.00 84.18 392 ILE B O 1
ATOM 9550 N N . LEU B 1 393 ? 126.196 196.509 178.295 1.00 83.97 393 LEU B N 1
ATOM 9551 C CA . LEU B 1 393 ? 125.401 197.590 178.861 1.00 81.80 393 LEU B CA 1
ATOM 9552 C C . LEU B 1 393 ? 124.192 197.829 177.962 1.00 79.90 393 LEU B C 1
ATOM 9553 O O . LEU B 1 393 ? 124.334 197.975 176.750 1.00 79.33 393 LEU B O 1
ATOM 9558 N N . PHE B 1 394 ? 123.006 197.861 178.563 1.00 79.61 394 PHE B N 1
ATOM 9559 C CA . PHE B 1 394 ? 121.769 198.126 177.830 1.00 79.07 394 PHE B CA 1
ATOM 9560 C C . PHE B 1 394 ? 121.108 199.410 178.343 1.00 76.87 394 PHE B C 1
ATOM 9561 O O . PHE B 1 394 ? 120.661 199.475 179.490 1.00 73.44 394 PHE B O 1
ATOM 9569 N N . LEU B 1 395 ? 121.062 200.426 177.482 1.00 75.51 395 LEU B N 1
ATOM 9570 C CA . LEU B 1 395 ? 120.482 201.721 177.821 1.00 76.72 395 LEU B CA 1
ATOM 9571 C C . LEU B 1 395 ? 119.174 201.888 177.070 1.00 75.61 395 LEU B C 1
ATOM 9572 O O . LEU B 1 395 ? 119.136 201.706 175.858 1.00 78.47 395 LEU B O 1
ATOM 9577 N N . ALA B 1 396 ? 118.108 202.244 177.782 1.00 75.32 396 ALA B N 1
ATOM 9578 C CA . ALA B 1 396 ? 116.776 202.367 177.182 1.00 75.14 396 ALA B CA 1
ATOM 9579 C C . ALA B 1 396 ? 116.097 203.676 177.563 1.00 72.82 396 ALA B C 1
ATOM 9580 O O . ALA B 1 396 ? 116.313 204.201 178.650 1.00 72.81 396 ALA B O 1
ATOM 9582 N N . ALA B 1 397 ? 115.268 204.192 176.663 1.00 72.76 397 ALA B N 1
ATOM 9583 C CA . ALA B 1 397 ? 114.595 205.476 176.872 1.00 75.27 397 ALA B CA 1
ATOM 9584 C C . ALA B 1 397 ? 113.376 205.348 177.791 1.00 76.27 397 ALA B C 1
ATOM 9585 O O . ALA B 1 397 ? 112.681 204.335 177.769 1.00 76.41 397 ALA B O 1
ATOM 9587 N N . HIS B 1 398 ? 113.120 206.380 178.591 1.00 79.34 398 HIS B N 1
ATOM 9588 C CA . HIS B 1 398 ? 111.934 206.417 179.452 1.00 83.26 398 HIS B CA 1
ATOM 9589 C C . HIS B 1 398 ? 110.674 206.588 178.613 1.00 84.47 398 HIS B C 1
ATOM 9590 O O . HIS B 1 398 ? 110.715 207.194 177.545 1.00 82.94 398 HIS B O 1
ATOM 9592 N N . VAL B 1 399 ? 109.545 206.121 179.062 1.00 91.71 399 VAL B N 1
ATOM 9593 C CA . VAL B 1 399 ? 108.422 206.458 178.244 1.00 98.30 399 VAL B CA 1
ATOM 9594 C C . VAL B 1 399 ? 107.670 207.609 178.838 1.00 104.86 399 VAL B C 1
ATOM 9595 O O . VAL B 1 399 ? 107.818 207.932 180.006 1.00 106.66 399 VAL B O 1
ATOM 9599 N N . PRO B 1 400 ? 106.892 208.248 177.988 1.00 111.01 400 PRO B N 1
ATOM 9600 C CA . PRO B 1 400 ? 106.349 209.580 178.270 1.00 111.53 400 PRO B CA 1
ATOM 9601 C C . PRO B 1 400 ? 105.335 209.582 179.419 1.00 109.49 400 PRO B C 1
ATOM 9602 O O . PRO B 1 400 ? 104.774 208.537 179.757 1.00 106.36 400 PRO B O 1
ATOM 9606 N N . GLU B 1 408 ? 101.803 201.667 179.496 1.00 109.38 408 GLU B N 1
ATOM 9607 C CA . GLU B 1 408 ? 102.317 200.330 179.749 1.00 110.01 408 GLU B CA 1
ATOM 9608 C C . GLU B 1 408 ? 102.947 200.316 181.114 1.00 111.32 408 GLU B C 1
ATOM 9609 O O . GLU B 1 408 ? 102.391 199.801 182.079 1.00 110.15 408 GLU B O 1
ATOM 9615 N N . LYS B 1 409 ? 104.171 200.813 181.145 1.00 110.09 409 LYS B N 1
ATOM 9616 C CA . LYS B 1 409 ? 105.046 200.641 182.271 1.00 107.98 409 LYS B CA 1
ATOM 9617 C C . LYS B 1 409 ? 106.455 200.853 181.738 1.00 105.84 409 LYS B C 1
ATOM 9618 O O . LYS B 1 409 ? 106.747 201.901 181.195 1.00 108.13 409 LYS B O 1
ATOM 9624 N N . GLU B 1 410 ? 107.323 199.865 181.887 1.00 99.68 410 GLU B N 1
ATOM 9625 C CA . GLU B 1 410 ? 108.685 200.018 181.449 1.00 96.11 410 GLU B CA 1
ATOM 9626 C C . GLU B 1 410 ? 108.918 199.160 180.251 1.00 92.15 410 GLU B C 1
ATOM 9627 O O . GLU B 1 410 ? 109.560 198.130 180.323 1.00 92.55 410 GLU B O 1
ATOM 9633 N N . PRO B 1 411 ? 108.377 199.687 179.075 1.00 87.63 411 PRO B N 1
ATOM 9634 C CA . PRO B 1 411 ? 108.430 198.772 177.926 1.00 83.10 411 PRO B CA 1
ATOM 9635 C C . PRO B 1 411 ? 109.683 197.976 177.629 1.00 80.42 411 PRO B C 1
ATOM 9636 O O . PRO B 1 411 ? 109.525 196.794 177.397 1.00 79.39 411 PRO B O 1
ATOM 9640 N N . PHE B 1 412 ? 110.863 198.565 177.660 1.00 77.80 412 PHE B N 1
ATOM 9641 C CA . PHE B 1 412 ? 112.064 197.851 177.259 1.00 79.08 412 PHE B CA 1
ATOM 9642 C C . PHE B 1 412 ? 112.420 196.780 178.219 1.00 79.79 412 PHE B C 1
ATOM 9643 O O . PHE B 1 412 ? 113.469 196.178 178.129 1.00 77.44 412 PHE B O 1
ATOM 9651 N N . ASN B 1 413 ? 111.554 196.569 179.172 1.00 82.37 413 ASN B N 1
ATOM 9652 C CA . ASN B 1 413 ? 111.830 195.593 180.210 1.00 83.50 413 ASN B CA 1
ATOM 9653 C C . ASN B 1 413 ? 111.898 194.209 179.625 1.00 81.63 413 ASN B C 1
ATOM 9654 O O . ASN B 1 413 ? 112.871 193.494 179.787 1.00 83.86 413 ASN B O 1
ATOM 9659 N N . SER B 1 414 ? 110.848 193.839 178.926 1.00 78.24 414 SER B N 1
ATOM 9660 C CA . SER B 1 414 ? 110.827 192.591 178.168 1.00 77.76 414 SER B CA 1
ATOM 9661 C C . SER B 1 414 ? 112.101 192.442 177.337 1.00 76.40 414 SER B C 1
ATOM 9662 O O . SER B 1 414 ? 112.659 191.350 177.251 1.00 75.13 414 SER B O 1
ATOM 9665 N N . PHE B 1 415 ? 112.559 193.540 176.736 1.00 77.71 415 PHE B N 1
ATOM 9666 C CA . PHE B 1 415 ? 113.839 193.552 176.019 1.00 77.48 415 PHE B CA 1
ATOM 9667 C C . PHE B 1 415 ? 114.945 193.101 176.967 1.00 78.39 415 PHE B C 1
ATOM 9668 O O . PHE B 1 415 ? 115.752 192.245 176.611 1.00 75.24 415 PHE B O 1
ATOM 9676 N N . HIS B 1 416 ? 114.956 193.670 178.172 1.00 80.80 416 HIS B N 1
ATOM 9677 C CA . HIS B 1 416 ? 115.921 193.297 179.211 1.00 85.22 416 HIS B CA 1
ATOM 9678 C C . HIS B 1 416 ? 115.859 191.808 179.564 1.00 82.72 416 HIS B C 1
ATOM 9679 O O . HIS B 1 416 ? 116.892 191.132 179.622 1.00 81.53 416 HIS B O 1
ATOM 9686 N N . ALA B 1 417 ? 114.649 191.305 179.796 1.00 78.44 417 ALA B N 1
ATOM 9687 C CA . ALA B 1 417 ? 114.448 189.887 180.103 1.00 78.86 417 ALA B CA 1
ATOM 9688 C C . ALA B 1 417 ? 114.957 188.963 178.986 1.00 79.87 417 ALA B C 1
ATOM 9689 O O . ALA B 1 417 ? 115.481 187.879 179.258 1.00 80.14 417 ALA B O 1
ATOM 9691 N N . SER B 1 418 ? 114.861 189.408 177.755 1.00 80.67 418 SER B N 1
ATOM 9692 C CA . SER B 1 418 ? 115.220 188.568 176.646 1.00 81.18 418 SER B CA 1
ATOM 9693 C C . SER B 1 418 ? 116.706 188.453 176.483 1.00 82.20 418 SER B C 1
ATOM 9694 O O . SER B 1 418 ? 117.195 187.457 176.011 1.00 78.48 418 SER B O 1
ATOM 9697 N N . LEU B 1 419 ? 117.425 189.489 176.871 1.00 88.25 419 LEU B N 1
ATOM 9698 C CA . LEU B 1 419 ? 118.870 189.492 176.765 1.00 90.17 419 LEU B CA 1
ATOM 9699 C C . LEU B 1 419 ? 119.440 188.628 177.846 1.00 89.16 419 LEU B C 1
ATOM 9700 O O . LEU B 1 419 ? 120.381 187.893 177.643 1.00 87.23 419 LEU B O 1
ATOM 9705 N N . LEU B 1 420 ? 118.853 188.738 179.018 1.00 90.64 420 LEU B N 1
ATOM 9706 C CA . LEU B 1 420 ? 119.287 187.927 180.166 1.00 93.00 420 LEU B CA 1
ATOM 9707 C C . LEU B 1 420 ? 119.409 186.438 179.834 1.00 92.15 420 LEU B C 1
ATOM 9708 O O . LEU B 1 420 ? 120.347 185.779 180.283 1.00 94.83 420 LEU B O 1
ATOM 9713 N N . LYS B 1 421 ? 118.464 185.917 179.053 1.00 89.70 421 LYS B N 1
ATOM 9714 C CA . LYS B 1 421 ? 118.482 184.510 178.637 1.00 87.85 421 LYS B CA 1
ATOM 9715 C C . LYS B 1 421 ? 119.716 184.128 177.805 1.00 85.64 421 LYS B C 1
ATOM 9716 O O . LYS B 1 421 ? 120.128 182.970 177.819 1.00 86.54 421 LYS B O 1
ATOM 9722 N N . ARG B 1 422 ? 120.287 185.085 177.075 1.00 83.59 422 ARG B N 1
ATOM 9723 C CA . ARG B 1 422 ? 121.478 184.830 176.254 1.00 82.76 422 ARG B CA 1
ATOM 9724 C C . ARG B 1 422 ? 122.778 185.240 176.929 1.00 83.93 422 ARG B C 1
ATOM 9725 O O . ARG B 1 422 ? 123.850 184.822 176.494 1.00 79.50 422 ARG B O 1
ATOM 9733 N N . HIS B 1 423 ? 122.691 186.064 177.971 1.00 90.33 423 HIS B N 1
ATOM 9734 C CA . HIS B 1 423 ? 123.884 186.652 178.580 1.00 97.06 423 HIS B CA 1
ATOM 9735 C C . HIS B 1 423 ? 123.628 187.166 180.006 1.00 95.36 423 HIS B C 1
ATOM 9736 O O . HIS B 1 423 ? 122.750 188.004 180.225 1.00 91.96 423 HIS B O 1
ATOM 9743 N N . THR B 1 424 ? 124.408 186.664 180.965 1.00 94.72 424 THR B N 1
ATOM 9744 C CA . THR B 1 424 ? 124.197 186.953 182.392 1.00 92.22 424 THR B CA 1
ATOM 9745 C C . THR B 1 424 ? 124.841 188.272 182.824 1.00 89.89 424 THR B C 1
ATOM 9746 O O . THR B 1 424 ? 124.274 189.010 183.634 1.00 85.50 424 THR B O 1
ATOM 9750 N N . ASN B 1 425 ? 126.030 188.548 182.290 1.00 88.13 425 ASN B N 1
ATOM 9751 C CA . ASN B 1 425 ? 126.796 189.746 182.636 1.00 86.27 425 ASN B CA 1
ATOM 9752 C C . ASN B 1 425 ? 126.222 190.969 181.899 1.00 85.27 425 ASN B C 1
ATOM 9753 O O . ASN B 1 425 ? 126.705 191.348 180.829 1.00 86.71 425 ASN B O 1
ATOM 9758 N N . LEU B 1 426 ? 125.195 191.583 182.490 1.00 82.30 426 LEU B N 1
ATOM 9759 C CA . LEU B 1 426 ? 124.395 192.609 181.811 1.00 82.21 426 LEU B CA 1
ATOM 9760 C C . LEU B 1 426 ? 123.857 193.679 182.770 1.00 80.66 426 LEU B C 1
ATOM 9761 O O . LEU B 1 426 ? 123.306 193.348 183.820 1.00 77.69 426 LEU B O 1
ATOM 9766 N N . GLU B 1 427 ? 123.995 194.954 182.396 1.00 79.12 427 GLU B N 1
ATOM 9767 C CA . GLU B 1 427 ? 123.443 196.064 183.185 1.00 79.73 427 GLU B CA 1
ATOM 9768 C C . GLU B 1 427 ? 122.346 196.784 182.407 1.00 79.11 427 GLU B C 1
ATOM 9769 O O . GLU B 1 427 ? 122.491 197.010 181.211 1.00 79.51 427 GLU B O 1
ATOM 9775 N N . TYR B 1 428 ? 121.311 197.197 183.107 1.00 82.30 428 TYR B N 1
ATOM 9776 C CA . TYR B 1 428 ? 120.161 197.786 182.468 1.00 85.20 428 TYR B CA 1
ATOM 9777 C C . TYR B 1 428 ? 119.771 199.098 183.137 1.00 84.96 428 TYR B C 1
ATOM 9778 O O . TYR B 1 428 ? 119.472 199.151 184.311 1.00 87.69 428 TYR B O 1
ATOM 9787 N N . ILE B 1 429 ? 119.806 200.165 182.366 1.00 84.15 429 ILE B N 1
ATOM 9788 C CA . ILE B 1 429 ? 119.542 201.520 182.858 1.00 82.90 429 ILE B CA 1
ATOM 9789 C C . ILE B 1 429 ? 118.522 202.220 181.969 1.00 80.58 429 ILE B C 1
ATOM 9790 O O . ILE B 1 429 ? 118.745 202.369 180.769 1.00 76.90 429 ILE B O 1
ATOM 9795 N N . ILE B 1 430 ? 117.412 202.654 182.563 1.00 81.84 430 ILE B N 1
ATOM 9796 C CA . ILE B 1 430 ? 116.402 203.434 181.843 1.00 84.84 430 ILE B CA 1
ATOM 9797 C C . ILE B 1 430 ? 116.782 204.919 181.898 1.00 84.59 430 ILE B C 1
ATOM 9798 O O . ILE B 1 430 ? 116.582 205.578 182.923 1.00 82.95 430 ILE B O 1
ATOM 9803 N N . TYR B 1 431 ? 117.336 205.434 180.799 1.00 84.72 431 TYR B N 1
ATOM 9804 C CA . TYR B 1 431 ? 117.816 206.822 180.751 1.00 84.87 431 TYR B CA 1
ATOM 9805 C C . TYR B 1 431 ? 116.693 207.817 180.439 1.00 85.51 431 TYR B C 1
ATOM 9806 O O . TYR B 1 431 ? 115.688 207.470 179.813 1.00 84.55 431 TYR B O 1
ATOM 9815 N N . ASN B 1 432 ? 116.877 209.047 180.908 1.00 89.53 432 ASN B N 1
ATOM 9816 C CA . ASN B 1 432 ? 115.955 210.157 180.648 1.00 94.17 432 ASN B CA 1
ATOM 9817 C C . ASN B 1 432 ? 116.720 211.494 180.676 1.00 95.85 432 ASN B C 1
ATOM 9818 O O . ASN B 1 432 ? 117.955 211.502 180.751 1.00 95.75 432 ASN B O 1
ATOM 9823 N N . GLU B 1 433 ? 115.997 212.611 180.598 1.00 96.36 433 GLU B N 1
ATOM 9824 C CA . GLU B 1 433 ? 116.617 213.943 180.591 1.00 98.05 433 GLU B CA 1
ATOM 9825 C C . GLU B 1 433 ? 117.421 214.224 181.860 1.00 99.89 433 GLU B C 1
ATOM 9826 O O . GLU B 1 433 ? 118.500 214.813 181.794 1.00 100.98 433 GLU B O 1
ATOM 9832 N N . GLU B 1 434 ? 116.891 213.796 183.005 1.00 101.32 434 GLU B N 1
ATOM 9833 C CA . GLU B 1 434 ? 117.514 214.055 184.307 1.00 101.78 434 GLU B CA 1
ATOM 9834 C C . GLU B 1 434 ? 118.769 213.212 184.537 1.00 100.98 434 GLU B C 1
ATOM 9835 O O . GLU B 1 434 ? 119.640 213.600 185.319 1.00 102.33 434 GLU B O 1
ATOM 9841 N N . THR B 1 435 ? 118.852 212.066 183.861 1.00 98.62 435 THR B N 1
ATOM 9842 C CA . THR B 1 435 ? 119.963 211.131 184.027 1.00 95.83 435 THR B CA 1
ATOM 9843 C C . THR B 1 435 ? 121.305 211.853 184.021 1.00 96.48 435 THR B C 1
ATOM 9844 O O . THR B 1 435 ? 121.609 212.582 183.076 1.00 90.07 435 THR B O 1
ATOM 9848 N N . PRO B 1 436 ? 122.102 211.671 185.092 1.00 102.83 436 PRO B N 1
ATOM 9849 C CA . PRO B 1 436 ? 123.504 212.092 185.090 1.00 103.32 436 PRO B CA 1
ATOM 9850 C C . PRO B 1 436 ? 124.292 211.424 183.967 1.00 100.62 436 PRO B C 1
ATOM 9851 O O . PRO B 1 436 ? 123.813 210.466 183.362 1.00 100.61 436 PRO B O 1
ATOM 9855 N N . ASP B 1 437 ? 125.492 211.925 183.698 1.00 98.90 437 ASP B N 1
ATOM 9856 C CA . ASP B 1 437 ? 126.306 211.411 182.600 1.00 96.94 437 ASP B CA 1
ATOM 9857 C C . ASP B 1 437 ? 126.688 209.942 182.818 1.00 95.92 437 ASP B C 1
ATOM 9858 O O . ASP B 1 437 ? 126.934 209.523 183.951 1.00 92.63 437 ASP B O 1
ATOM 9863 N N . LEU B 1 438 ? 126.728 209.177 181.725 1.00 96.57 438 LEU B N 1
ATOM 9864 C CA . LEU B 1 438 ? 127.027 207.737 181.755 1.00 97.74 438 LEU B CA 1
ATOM 9865 C C . LEU B 1 438 ? 128.294 207.355 180.982 1.00 96.47 438 LEU B C 1
ATOM 9866 O O . LEU B 1 438 ? 128.585 206.163 180.827 1.00 96.02 438 LEU B O 1
ATOM 9871 N N . SER B 1 439 ? 129.049 208.348 180.514 1.00 94.12 439 SER B N 1
ATOM 9872 C CA . SER B 1 439 ? 130.171 208.099 179.603 1.00 93.84 439 SER B CA 1
ATOM 9873 C C . SER B 1 439 ? 131.105 206.988 180.091 1.00 94.26 439 SER B C 1
ATOM 9874 O O . SER B 1 439 ? 131.535 206.153 179.301 1.00 90.01 439 SER B O 1
ATOM 9877 N N . GLN B 1 440 ? 131.392 206.966 181.390 1.00 98.83 440 GLN B N 1
ATOM 9878 C CA . GLN B 1 440 ? 132.339 206.002 181.954 1.00 105.05 440 GLN B CA 1
ATOM 9879 C C . GLN B 1 440 ? 131.958 204.545 181.680 1.00 107.31 440 GLN B C 1
ATOM 9880 O O . GLN B 1 440 ? 132.813 203.736 181.311 1.00 107.11 440 GLN B O 1
ATOM 9886 N N . LYS B 1 441 ? 130.678 204.223 181.854 1.00 110.05 441 LYS B N 1
ATOM 9887 C CA . LYS B 1 441 ? 130.192 202.848 181.679 1.00 108.11 441 LYS B CA 1
ATOM 9888 C C . LYS B 1 441 ? 130.216 202.421 180.208 1.00 105.78 441 LYS B C 1
ATOM 9889 O O . LYS B 1 441 ? 130.462 201.254 179.901 1.00 105.81 441 LYS B O 1
ATOM 9895 N N . ILE B 1 442 ? 129.966 203.377 179.313 1.00 101.54 442 ILE B N 1
ATOM 9896 C CA . ILE B 1 442 ? 129.961 203.131 177.868 1.00 97.52 442 ILE B CA 1
ATOM 9897 C C . ILE B 1 442 ? 131.337 202.692 177.350 1.00 97.33 442 ILE B C 1
ATOM 9898 O O . ILE B 1 442 ? 131.444 201.743 176.565 1.00 92.72 442 ILE B O 1
ATOM 9903 N N . GLN B 1 443 ? 132.381 203.385 177.800 1.00 100.63 443 GLN B N 1
ATOM 9904 C CA . GLN B 1 443 ? 133.747 203.114 177.341 1.00 102.28 443 GLN B CA 1
ATOM 9905 C C . GLN B 1 443 ? 134.208 201.779 177.918 1.00 101.03 443 GLN B C 1
ATOM 9906 O O . GLN B 1 443 ? 134.846 200.980 177.228 1.00 98.40 443 GLN B O 1
ATOM 9912 N N . GLU B 1 444 ? 133.863 201.550 179.185 1.00 99.41 444 GLU B N 1
ATOM 9913 C CA . GLU B 1 444 ? 134.203 200.312 179.893 1.00 99.48 444 GLU B CA 1
ATOM 9914 C C . GLU B 1 444 ? 133.530 199.061 179.324 1.00 96.18 444 GLU B C 1
ATOM 9915 O O . GLU B 1 444 ? 134.086 197.966 179.418 1.00 94.58 444 GLU B O 1
ATOM 9921 N N . ALA B 1 445 ? 132.338 199.222 178.751 1.00 93.72 445 ALA B N 1
ATOM 9922 C CA . ALA B 1 445 ? 131.557 198.089 178.250 1.00 91.23 445 ALA B CA 1
ATOM 9923 C C . ALA B 1 445 ? 132.061 197.591 176.897 1.00 89.15 445 ALA B C 1
ATOM 9924 O O . ALA B 1 445 ? 132.439 198.386 176.032 1.00 87.28 445 ALA B O 1
ATOM 9926 N N . ASP B 1 446 ? 132.046 196.271 176.724 1.00 89.84 446 ASP B N 1
ATOM 9927 C CA . ASP B 1 446 ? 132.485 195.630 175.481 1.00 94.14 446 ASP B CA 1
ATOM 9928 C C . ASP B 1 446 ? 131.443 195.776 174.378 1.00 90.66 446 ASP B C 1
ATOM 9929 O O . ASP B 1 446 ? 131.783 196.042 173.224 1.00 95.63 446 ASP B O 1
ATOM 9934 N N . TRP B 1 447 ? 130.179 195.577 174.739 1.00 85.12 447 TRP B N 1
ATOM 9935 C CA . TRP B 1 447 ? 129.063 195.768 173.820 1.00 82.20 447 TRP B CA 1
ATOM 9936 C C . TRP B 1 447 ? 128.039 196.703 174.457 1.00 78.20 447 TRP B C 1
ATOM 9937 O O . TRP B 1 447 ? 127.713 196.567 175.637 1.00 70.90 447 TRP B O 1
ATOM 9948 N N . VAL B 1 448 ? 127.547 197.659 173.675 1.00 77.70 448 VAL B N 1
ATOM 9949 C CA . VAL B 1 448 ? 126.486 198.549 174.129 1.00 77.40 448 VAL B CA 1
ATOM 9950 C C . VAL B 1 448 ? 125.276 198.410 173.212 1.00 76.46 448 VAL B C 1
ATOM 9951 O O . VAL B 1 448 ? 125.412 198.303 171.992 1.00 74.64 448 VAL B O 1
ATOM 9955 N N . ILE B 1 449 ? 124.096 198.397 173.822 1.00 74.69 449 ILE B N 1
ATOM 9956 C CA . ILE B 1 449 ? 122.837 198.305 173.104 1.00 74.36 449 ILE B CA 1
ATOM 9957 C C . ILE B 1 449 ? 121.947 199.454 173.567 1.00 71.76 449 ILE B C 1
ATOM 9958 O O . ILE B 1 449 ? 121.743 199.645 174.767 1.00 70.18 449 ILE B O 1
ATOM 9963 N N . ILE B 1 450 ? 121.426 200.228 172.620 1.00 70.38 450 ILE B N 1
ATOM 9964 C CA . ILE B 1 450 ? 120.560 201.353 172.962 1.00 69.26 450 ILE B CA 1
ATOM 9965 C C . ILE B 1 450 ? 119.163 201.158 172.390 1.00 66.94 450 ILE B C 1
ATOM 9966 O O . ILE B 1 450 ? 118.989 200.947 171.192 1.00 65.45 450 ILE B O 1
ATOM 9971 N N . GLY B 1 451 ? 118.174 201.220 173.271 1.00 66.23 451 GLY B N 1
ATOM 9972 C CA . GLY B 1 451 ? 116.781 201.197 172.872 1.00 68.41 451 GLY B CA 1
ATOM 9973 C C . GLY B 1 451 ? 116.305 202.621 172.707 1.00 68.56 451 GLY B C 1
ATOM 9974 O O . GLY B 1 451 ? 116.444 203.431 173.626 1.00 72.17 451 GLY B O 1
ATOM 9975 N N . THR B 1 452 ? 115.770 202.936 171.531 1.00 68.26 452 THR B N 1
ATOM 9976 C CA . THR B 1 452 ? 115.176 204.245 171.287 1.00 67.49 452 THR B CA 1
ATOM 9977 C C . THR B 1 452 ? 113.688 204.069 171.065 1.00 68.89 452 THR B C 1
ATOM 9978 O O . THR B 1 452 ? 113.250 203.053 170.518 1.00 73.14 452 THR B O 1
ATOM 9982 N N . ALA B 1 453 ? 112.921 205.061 171.506 1.00 67.57 453 ALA B N 1
ATOM 9983 C CA . ALA B 1 453 ? 111.474 205.062 171.368 1.00 67.32 453 ALA B CA 1
ATOM 9984 C C . ALA B 1 453 ? 111.045 206.413 170.797 1.00 66.65 453 ALA B C 1
ATOM 9985 O O . ALA B 1 453 ? 110.757 207.358 171.538 1.00 65.88 453 ALA B O 1
ATOM 9987 N N . ASN B 1 454 ? 111.018 206.490 169.469 1.00 66.11 454 ASN B N 1
ATOM 9988 C CA . ASN B 1 454 ? 110.779 207.742 168.759 1.00 66.77 454 ASN B CA 1
ATOM 9989 C C . ASN B 1 454 ? 111.774 208.828 169.157 1.00 67.12 454 ASN B C 1
ATOM 9990 O O . ASN B 1 454 ? 111.381 209.901 169.615 1.00 69.24 454 ASN B O 1
ATOM 9995 N N . ALA B 1 455 ? 113.063 208.535 168.989 1.00 67.89 455 ALA B N 1
ATOM 9996 C CA . ALA B 1 455 ? 114.134 209.521 169.200 1.00 69.67 455 ALA B CA 1
ATOM 9997 C C . ALA B 1 455 ? 113.915 210.808 168.399 1.00 71.33 455 ALA B C 1
ATOM 9998 O O . ALA B 1 455 ? 114.170 211.905 168.898 1.00 72.27 455 ALA B O 1
ATOM 10000 N N . ASN B 1 456 ? 113.428 210.674 167.167 1.00 72.04 456 ASN B N 1
ATOM 10001 C CA . ASN B 1 456 ? 113.099 211.840 166.342 1.00 74.72 456 ASN B CA 1
ATOM 10002 C C . ASN B 1 456 ? 112.061 212.802 166.945 1.00 76.05 456 ASN B C 1
ATOM 10003 O O . ASN B 1 456 ? 111.864 213.900 166.421 1.00 75.95 456 ASN B O 1
ATOM 10008 N N . LEU B 1 457 ? 111.400 212.382 168.025 1.00 77.99 457 LEU B N 1
ATOM 10009 C CA . LEU B 1 457 ? 110.472 213.230 168.784 1.00 79.71 457 LEU B CA 1
ATOM 10010 C C . LEU B 1 457 ? 111.024 213.655 170.149 1.00 81.87 457 LEU B C 1
ATOM 10011 O O . LEU B 1 457 ? 110.479 214.572 170.770 1.00 82.35 457 LEU B O 1
ATOM 10016 N N . TYR B 1 458 ? 112.092 212.995 170.608 1.00 84.12 458 TYR B N 1
ATOM 10017 C CA . TYR B 1 458 ? 112.672 213.237 171.933 1.00 84.70 458 TYR B CA 1
ATOM 10018 C C . TYR B 1 458 ? 114.205 213.397 171.865 1.00 82.84 458 TYR B C 1
ATOM 10019 O O . TYR B 1 458 ? 114.932 212.402 171.847 1.00 83.01 458 TYR B O 1
ATOM 10028 N N . PRO B 1 459 ? 114.697 214.655 171.824 1.00 81.23 459 PRO B N 1
ATOM 10029 C CA . PRO B 1 459 ? 116.125 215.009 171.713 1.00 77.09 459 PRO B CA 1
ATOM 10030 C C . PRO B 1 459 ? 117.118 214.346 172.683 1.00 72.99 459 PRO B C 1
ATOM 10031 O O . PRO B 1 459 ? 118.266 214.125 172.298 1.00 72.19 459 PRO B O 1
ATOM 10035 N N . PHE B 1 460 ? 116.708 214.046 173.915 1.00 71.00 460 PHE B N 1
ATOM 10036 C CA . PHE B 1 460 ? 117.633 213.441 174.899 1.00 71.44 460 PHE B CA 1
ATOM 10037 C C . PHE B 1 460 ? 118.142 212.055 174.473 1.00 71.65 460 PHE B C 1
ATOM 10038 O O . PHE B 1 460 ? 119.249 211.642 174.857 1.00 69.75 460 PHE B O 1
ATOM 10046 N N . GLN B 1 461 ? 117.327 211.351 173.686 1.00 68.97 461 GLN B N 1
ATOM 10047 C CA . GLN B 1 461 ? 117.696 210.051 173.136 1.00 69.74 461 GLN B CA 1
ATOM 10048 C C . GLN B 1 461 ? 118.728 210.196 172.029 1.00 68.73 461 GLN B C 1
ATOM 10049 O O . GLN B 1 461 ? 119.618 209.358 171.898 1.00 65.56 461 GLN B O 1
ATOM 10055 N N . VAL B 1 462 ? 118.582 211.247 171.222 1.00 69.80 462 VAL B N 1
ATOM 10056 C CA . VAL B 1 462 ? 119.512 211.530 170.126 1.00 71.37 462 VAL B CA 1
ATOM 10057 C C . VAL B 1 462 ? 120.893 211.855 170.688 1.00 74.03 462 VAL B C 1
ATOM 10058 O O . VAL B 1 462 ? 121.901 211.349 170.186 1.00 75.49 462 VAL B O 1
ATOM 10062 N N . ARG B 1 463 ? 120.932 212.691 171.728 1.00 75.33 463 ARG B N 1
ATOM 10063 C CA . ARG B 1 463 ? 122.184 212.991 172.438 1.00 76.17 463 ARG B CA 1
ATOM 10064 C C . ARG B 1 463 ? 122.831 211.711 172.943 1.00 74.41 463 ARG B C 1
ATOM 10065 O O . ARG B 1 463 ? 124.037 211.502 172.774 1.00 70.48 463 ARG B O 1
ATOM 10073 N N . MET B 1 464 ? 122.007 210.868 173.564 1.00 74.68 464 MET B N 1
ATOM 10074 C CA . MET B 1 464 ? 122.452 209.607 174.152 1.00 75.63 464 MET B CA 1
ATOM 10075 C C . MET B 1 464 ? 123.104 208.696 173.109 1.00 74.93 464 MET B C 1
ATOM 10076 O O . MET B 1 464 ? 124.119 208.057 173.392 1.00 73.97 464 MET B O 1
ATOM 10081 N N . VAL B 1 465 ? 122.524 208.648 171.909 1.00 74.31 465 VAL B N 1
ATOM 10082 C CA . VAL B 1 465 ? 123.056 207.824 170.818 1.00 74.57 465 VAL B CA 1
ATOM 10083 C C . VAL B 1 465 ? 124.334 208.444 170.251 1.00 77.45 465 VAL B C 1
ATOM 10084 O O . VAL B 1 465 ? 125.342 207.754 170.073 1.00 75.88 465 VAL B O 1
ATOM 10088 N N . GLN B 1 466 ? 124.283 209.744 169.970 1.00 79.80 466 GLN B N 1
ATOM 10089 C CA . GLN B 1 466 ? 125.462 210.485 169.525 1.00 80.69 466 GLN B CA 1
ATOM 10090 C C . GLN B 1 466 ? 126.627 210.284 170.491 1.00 81.20 466 GLN B C 1
ATOM 10091 O O . GLN B 1 466 ? 127.746 209.999 170.066 1.00 81.83 466 GLN B O 1
ATOM 10097 N N . GLN B 1 467 ? 126.351 210.420 171.785 1.00 83.14 467 GLN B N 1
ATOM 10098 C CA . GLN B 1 467 ? 127.351 210.186 172.826 1.00 88.56 467 GLN B CA 1
ATOM 10099 C C . GLN B 1 467 ? 127.981 208.802 172.688 1.00 88.56 467 GLN B C 1
ATOM 10100 O O . GLN B 1 467 ? 129.204 208.668 172.641 1.00 89.47 467 GLN B O 1
ATOM 10106 N N . ALA B 1 468 ? 127.135 207.779 172.621 1.00 88.09 468 ALA B N 1
ATOM 10107 C CA . ALA B 1 468 ? 127.597 206.392 172.548 1.00 83.37 468 ALA B CA 1
ATOM 10108 C C . ALA B 1 468 ? 128.308 206.079 171.230 1.00 82.06 468 ALA B C 1
ATOM 10109 O O . ALA B 1 468 ? 129.228 205.261 171.195 1.00 78.23 468 ALA B O 1
ATOM 10111 N N . GLN B 1 469 ? 127.878 206.729 170.152 1.00 83.21 469 GLN B N 1
ATOM 10112 C CA . GLN B 1 469 ? 128.478 206.520 168.835 1.00 83.57 469 GLN B CA 1
ATOM 10113 C C . GLN B 1 469 ? 129.998 206.701 168.878 1.00 85.23 469 GLN B C 1
ATOM 10114 O O . GLN B 1 469 ? 130.735 205.900 168.297 1.00 79.24 469 GLN B O 1
ATOM 10120 N N . LYS B 1 470 ? 130.457 207.738 169.579 1.00 89.91 470 LYS B N 1
ATOM 10121 C CA . LYS B 1 470 ? 131.896 208.012 169.694 1.00 93.39 470 LYS B CA 1
ATOM 10122 C C . LYS B 1 470 ? 132.593 207.108 170.719 1.00 93.07 470 LYS B C 1
ATOM 10123 O O . LYS B 1 470 ? 133.635 206.519 170.420 1.00 87.31 470 LYS B O 1
ATOM 10129 N N . LEU B 1 471 ? 131.998 206.972 171.905 1.00 95.03 471 LEU B N 1
ATOM 10130 C CA . LEU B 1 471 ? 132.669 206.342 173.050 1.00 96.20 471 LEU B CA 1
ATOM 10131 C C . LEU B 1 471 ? 132.678 204.810 173.025 1.00 97.45 471 LEU B C 1
ATOM 10132 O O . LEU B 1 471 ? 133.729 204.197 173.212 1.00 103.39 471 LEU B O 1
ATOM 10137 N N . ALA B 1 472 ? 131.516 204.201 172.802 1.00 96.00 472 ALA B N 1
ATOM 10138 C CA . ALA B 1 472 ? 131.352 202.747 172.936 1.00 95.64 472 ALA B CA 1
ATOM 10139 C C . ALA B 1 472 ? 132.278 201.951 172.021 1.00 94.76 472 ALA B C 1
ATOM 10140 O O . ALA B 1 472 ? 132.575 202.382 170.909 1.00 91.44 472 ALA B O 1
ATOM 10142 N N . LYS B 1 473 ? 132.719 200.787 172.496 1.00 97.14 473 LYS B N 1
ATOM 10143 C CA . LYS B 1 473 ? 133.528 199.880 171.681 1.00 98.94 473 LYS B CA 1
ATOM 10144 C C . LYS B 1 473 ? 132.715 199.372 170.494 1.00 96.97 473 LYS B C 1
ATOM 10145 O O . LYS B 1 473 ? 133.114 199.541 169.341 1.00 93.11 473 LYS B O 1
ATOM 10151 N N . ARG B 1 474 ? 131.575 198.749 170.795 1.00 95.58 474 ARG B N 1
ATOM 10152 C CA . ARG B 1 474 ? 130.709 198.142 169.782 1.00 92.34 474 ARG B CA 1
ATOM 10153 C C . ARG B 1 474 ? 129.256 198.489 170.069 1.00 88.96 474 ARG B C 1
ATOM 10154 O O . ARG B 1 474 ? 128.705 198.083 171.094 1.00 90.82 474 ARG B O 1
ATOM 10162 N N . LEU B 1 475 ? 128.644 199.238 169.156 1.00 85.85 475 LEU B N 1
ATOM 10163 C CA . LEU B 1 475 ? 127.298 199.775 169.349 1.00 83.67 475 LEU B CA 1
ATOM 10164 C C . LEU B 1 475 ? 126.288 199.084 168.440 1.00 82.37 475 LEU B C 1
ATOM 10165 O O . LEU B 1 475 ? 126.582 198.787 167.279 1.00 84.03 475 LEU B O 1
ATOM 10170 N N . VAL B 1 476 ? 125.108 198.811 168.993 1.00 80.69 476 VAL B N 1
ATOM 10171 C CA . VAL B 1 476 ? 123.936 198.429 168.211 1.00 79.08 476 VAL B CA 1
ATOM 10172 C C . VAL B 1 476 ? 122.764 199.243 168.756 1.00 75.81 476 VAL B C 1
ATOM 10173 O O . VAL B 1 476 ? 122.632 199.417 169.971 1.00 74.28 476 VAL B O 1
ATOM 10177 N N . VAL B 1 477 ? 121.933 199.767 167.862 1.00 71.43 477 VAL B N 1
ATOM 10178 C CA . VAL B 1 477 ? 120.790 200.571 168.269 1.00 67.92 477 VAL B CA 1
ATOM 10179 C C . VAL B 1 477 ? 119.524 199.908 167.746 1.00 68.26 477 VAL B C 1
ATOM 10180 O O . VAL B 1 477 ? 119.432 199.591 166.560 1.00 67.23 477 VAL B O 1
ATOM 10184 N N . ALA B 1 478 ? 118.565 199.693 168.645 1.00 66.94 478 ALA B N 1
ATOM 10185 C CA . ALA B 1 478 ? 117.296 199.066 168.309 1.00 65.92 478 ALA B CA 1
ATOM 10186 C C . ALA B 1 478 ? 116.160 200.050 168.542 1.00 65.13 478 ALA B C 1
ATOM 10187 O O . ALA B 1 478 ? 115.899 200.434 169.680 1.00 64.25 478 ALA B O 1
ATOM 10189 N N . ALA B 1 479 ? 115.485 200.456 167.468 1.00 65.15 479 ALA B N 1
ATOM 10190 C CA . ALA B 1 479 ? 114.365 201.397 167.569 1.00 65.53 479 ALA B CA 1
ATOM 10191 C C . ALA B 1 479 ? 113.056 200.635 167.720 1.00 65.33 479 ALA B C 1
ATOM 10192 O O . ALA B 1 479 ? 112.597 200.000 166.773 1.00 68.49 479 ALA B O 1
ATOM 10194 N N . VAL B 1 480 ? 112.446 200.710 168.901 1.00 64.46 480 VAL B N 1
ATOM 10195 C CA . VAL B 1 480 ? 111.298 199.845 169.216 1.00 64.58 480 VAL B CA 1
ATOM 10196 C C . VAL B 1 480 ? 109.918 200.493 169.057 1.00 64.05 480 VAL B C 1
ATOM 10197 O O . VAL B 1 480 ? 108.905 199.840 169.300 1.00 63.86 480 VAL B O 1
ATOM 10201 N N . MET B 1 481 ? 109.866 201.760 168.661 1.00 63.14 481 MET B N 1
ATOM 10202 C CA . MET B 1 481 ? 108.598 202.372 168.274 1.00 64.10 481 MET B CA 1
ATOM 10203 C C . MET B 1 481 ? 108.643 202.646 166.770 1.00 64.79 481 MET B C 1
ATOM 10204 O O . MET B 1 481 ? 108.733 201.697 165.982 1.00 64.94 481 MET B O 1
ATOM 10209 N N . ASN B 1 482 ? 108.605 203.916 166.360 1.00 63.11 482 ASN B N 1
ATOM 10210 C CA . ASN B 1 482 ? 108.677 204.247 164.948 1.00 60.85 482 ASN B CA 1
ATOM 10211 C C . ASN B 1 482 ? 110.090 203.961 164.450 1.00 59.26 482 ASN B C 1
ATOM 10212 O O . ASN B 1 482 ? 111.049 204.156 165.193 1.00 59.02 482 ASN B O 1
ATOM 10217 N N . PRO B 1 483 ? 110.219 203.483 163.197 1.00 59.58 483 PRO B N 1
ATOM 10218 C CA . PRO B 1 483 ? 111.492 203.042 162.615 1.00 59.22 483 PRO B CA 1
ATOM 10219 C C . PRO B 1 483 ? 112.405 204.169 162.115 1.00 59.72 483 PRO B C 1
ATOM 10220 O O . PRO B 1 483 ? 113.547 203.910 161.725 1.00 57.54 483 PRO B O 1
ATOM 10224 N N . TYR B 1 484 ? 111.911 205.404 162.143 1.00 61.00 484 TYR B N 1
ATOM 10225 C CA . TYR B 1 484 ? 112.587 206.527 161.501 1.00 60.47 484 TYR B CA 1
ATOM 10226 C C . TYR B 1 484 ? 113.796 207.053 162.262 1.00 60.12 484 TYR B C 1
ATOM 10227 O O . TYR B 1 484 ? 114.488 207.933 161.764 1.00 60.64 484 TYR B O 1
ATOM 10236 N N . ASP B 1 485 ? 114.056 206.522 163.454 1.00 60.48 485 ASP B N 1
ATOM 10237 C CA . ASP B 1 485 ? 114.993 207.151 164.388 1.00 59.88 485 ASP B CA 1
ATOM 10238 C C . ASP B 1 485 ? 116.399 207.383 163.842 1.00 57.89 485 ASP B C 1
ATOM 10239 O O . ASP B 1 485 ? 117.047 208.346 164.234 1.00 59.65 485 ASP B O 1
ATOM 10244 N N . GLN B 1 486 ? 116.863 206.530 162.932 1.00 56.95 486 GLN B N 1
ATOM 10245 C CA . GLN B 1 486 ? 118.218 206.668 162.380 1.00 57.62 486 GLN B CA 1
ATOM 10246 C C . GLN B 1 486 ? 118.412 207.934 161.530 1.00 56.30 486 GLN B C 1
ATOM 10247 O O . GLN B 1 486 ? 119.544 208.335 161.277 1.00 54.07 486 GLN B O 1
ATOM 10253 N N . MET B 1 487 ? 117.327 208.568 161.096 1.00 59.06 487 MET B N 1
ATOM 10254 C CA . MET B 1 487 ? 117.429 209.868 160.427 1.00 60.23 487 MET B CA 1
ATOM 10255 C C . MET B 1 487 ? 118.191 210.859 161.313 1.00 62.54 487 MET B C 1
ATOM 10256 O O . MET B 1 487 ? 118.958 211.688 160.814 1.00 67.38 487 MET B O 1
ATOM 10261 N N . CYS B 1 488 ? 117.985 210.755 162.625 1.00 59.81 488 CYS B N 1
ATOM 10262 C CA . CYS B 1 488 ? 118.657 211.611 163.592 1.00 58.89 488 CYS B CA 1
ATOM 10263 C C . CYS B 1 488 ? 120.123 211.224 163.840 1.00 57.70 488 CYS B C 1
ATOM 10264 O O . CYS B 1 488 ? 120.868 211.998 164.431 1.00 59.98 488 CYS B O 1
ATOM 10267 N N . PHE B 1 489 ? 120.536 210.037 163.404 1.00 58.90 489 PHE B N 1
ATOM 10268 C CA . PHE B 1 489 ? 121.924 209.590 163.578 1.00 60.56 489 PHE B CA 1
ATOM 10269 C C . PHE B 1 489 ? 122.383 208.582 162.513 1.00 60.91 489 PHE B C 1
ATOM 10270 O O . PHE B 1 489 ? 122.610 207.410 162.820 1.00 59.89 489 PHE B O 1
ATOM 10278 N N . PRO B 1 490 ? 122.540 209.041 161.255 1.00 61.87 490 PRO B N 1
ATOM 10279 C CA . PRO B 1 490 ? 123.001 208.163 160.167 1.00 64.04 490 PRO B CA 1
ATOM 10280 C C . PRO B 1 490 ? 124.415 207.601 160.343 1.00 67.34 490 PRO B C 1
ATOM 10281 O O . PRO B 1 490 ? 124.752 206.603 159.711 1.00 69.10 490 PRO B O 1
ATOM 10285 N N . GLN B 1 491 ? 125.225 208.239 161.189 1.00 72.06 491 GLN B N 1
ATOM 10286 C CA . GLN B 1 491 ? 126.595 207.778 161.466 1.00 73.94 491 GLN B CA 1
ATOM 10287 C C . GLN B 1 491 ? 126.585 206.343 161.998 1.00 72.93 491 GLN B C 1
ATOM 10288 O O . GLN B 1 491 ? 127.508 205.567 161.734 1.00 72.69 491 GLN B O 1
ATOM 10294 N N . VAL B 1 492 ? 125.541 206.009 162.757 1.00 69.55 492 VAL B N 1
ATOM 10295 C CA . VAL B 1 492 ? 125.426 204.701 163.389 1.00 68.90 492 VAL B CA 1
ATOM 10296 C C . VAL B 1 492 ? 125.455 203.611 162.323 1.00 70.47 492 VAL B C 1
ATOM 10297 O O . VAL B 1 492 ? 124.661 203.633 161.382 1.00 72.28 492 VAL B O 1
ATOM 10301 N N . ASP B 1 493 ? 126.383 202.669 162.477 1.00 71.92 493 ASP B N 1
ATOM 10302 C CA . ASP B 1 493 ? 126.608 201.616 161.485 1.00 73.33 493 ASP B CA 1
ATOM 10303 C C . ASP B 1 493 ? 125.686 200.422 161.651 1.00 72.02 493 ASP B C 1
ATOM 10304 O O . ASP B 1 493 ? 125.345 199.760 160.669 1.00 72.24 493 ASP B O 1
ATOM 10309 N N . THR B 1 494 ? 125.297 200.141 162.891 1.00 71.01 494 THR B N 1
ATOM 10310 C CA . THR B 1 494 ? 124.526 198.947 163.206 1.00 69.23 494 THR B CA 1
ATOM 10311 C C . THR B 1 494 ? 123.199 199.334 163.855 1.00 67.97 494 THR B C 1
ATOM 10312 O O . THR B 1 494 ? 123.159 199.719 165.025 1.00 68.32 494 THR B O 1
ATOM 10316 N N . TYR B 1 495 ? 122.120 199.222 163.076 1.00 66.09 495 TYR B N 1
ATOM 10317 C CA . TYR B 1 495 ? 120.790 199.705 163.470 1.00 64.17 495 TYR B CA 1
ATOM 10318 C C . TYR B 1 495 ? 119.700 198.727 163.030 1.00 65.59 495 TYR B C 1
ATOM 10319 O O . TYR B 1 495 ? 119.667 198.309 161.867 1.00 65.82 495 TYR B O 1
ATOM 10328 N N . LEU B 1 496 ? 118.818 198.368 163.962 1.00 65.62 496 LEU B N 1
ATOM 10329 C CA . LEU B 1 496 ? 117.662 197.527 163.658 1.00 67.05 496 LEU B CA 1
ATOM 10330 C C . LEU B 1 496 ? 116.388 198.142 164.218 1.00 68.69 496 LEU B C 1
ATOM 10331 O O . LEU B 1 496 ? 116.431 199.082 165.017 1.00 69.55 496 LEU B O 1
ATOM 10336 N N . VAL B 1 497 ? 115.252 197.602 163.792 1.00 67.80 497 VAL B N 1
ATOM 10337 C CA . VAL B 1 497 ? 113.956 198.120 164.207 1.00 66.49 497 VAL B CA 1
ATOM 10338 C C . VAL B 1 497 ? 112.954 196.979 164.406 1.00 65.60 497 VAL B C 1
ATOM 10339 O O . VAL B 1 497 ? 113.005 195.969 163.704 1.00 67.42 497 VAL B O 1
ATOM 10343 N N . THR B 1 498 ? 112.065 197.145 165.384 1.00 62.09 498 THR B N 1
ATOM 10344 C CA . THR B 1 498 ? 111.092 196.119 165.753 1.00 58.07 498 THR B CA 1
ATOM 10345 C C . THR B 1 498 ? 109.653 196.477 165.384 1.00 57.57 498 THR B C 1
ATOM 10346 O O . THR B 1 498 ? 108.797 195.595 165.348 1.00 59.71 498 THR B O 1
ATOM 10350 N N . TYR B 1 499 ? 109.387 197.765 165.157 1.00 54.86 499 TYR B N 1
ATOM 10351 C CA . TYR B 1 499 ? 108.060 198.267 164.757 1.00 53.85 499 TYR B CA 1
ATOM 10352 C C . TYR B 1 499 ? 107.029 198.304 165.891 1.00 53.34 499 TYR B C 1
ATOM 10353 O O . TYR B 1 499 ? 105.884 198.681 165.665 1.00 51.32 499 TYR B O 1
ATOM 10362 N N . GLU B 1 500 ? 107.440 197.937 167.103 1.00 56.39 500 GLU B N 1
ATOM 10363 C CA . GLU B 1 500 ? 106.555 197.922 168.278 1.00 59.22 500 GLU B CA 1
ATOM 10364 C C . GLU B 1 500 ? 107.318 197.386 169.488 1.00 60.09 500 GLU B C 1
ATOM 10365 O O . GLU B 1 500 ? 108.277 196.623 169.339 1.00 60.05 500 GLU B O 1
ATOM 10371 N N . TYR B 1 501 ? 106.881 197.779 170.680 1.00 62.61 501 TYR B N 1
ATOM 10372 C CA . TYR B 1 501 ? 107.587 197.429 171.921 1.00 65.82 501 TYR B CA 1
ATOM 10373 C C . TYR B 1 501 ? 106.911 196.295 172.699 1.00 65.50 501 TYR B C 1
ATOM 10374 O O . TYR B 1 501 ? 107.050 196.202 173.921 1.00 67.80 501 TYR B O 1
ATOM 10383 N N . THR B 1 502 ? 106.184 195.433 171.993 1.00 63.93 502 THR B N 1
ATOM 10384 C CA . THR B 1 502 ? 105.550 194.280 172.618 1.00 62.20 502 THR B CA 1
ATOM 10385 C C . THR B 1 502 ? 106.629 193.255 172.982 1.00 62.69 502 THR B C 1
ATOM 10386 O O . THR B 1 502 ? 107.688 193.219 172.350 1.00 62.47 502 THR B O 1
ATOM 10390 N N . PRO B 1 503 ? 106.368 192.420 174.005 1.00 62.02 503 PRO B N 1
ATOM 10391 C CA . PRO B 1 503 ? 107.394 191.481 174.472 1.00 60.63 503 PRO B CA 1
ATOM 10392 C C . PRO B 1 503 ? 107.994 190.551 173.406 1.00 59.99 503 PRO B C 1
ATOM 10393 O O . PRO B 1 503 ? 109.212 190.352 173.410 1.00 60.63 503 PRO B O 1
ATOM 10397 N N . PRO B 1 504 ? 107.164 189.988 172.504 1.00 58.57 504 PRO B N 1
ATOM 10398 C CA . PRO B 1 504 ? 107.719 189.083 171.485 1.00 58.26 504 PRO B CA 1
ATOM 10399 C C . PRO B 1 504 ? 108.435 189.798 170.335 1.00 58.05 504 PRO B C 1
ATOM 10400 O O . PRO B 1 504 ? 109.295 189.201 169.676 1.00 56.50 504 PRO B O 1
ATOM 10404 N N . ALA B 1 505 ? 108.071 191.054 170.084 1.00 58.18 505 ALA B N 1
ATOM 10405 C CA . ALA B 1 505 ? 108.837 191.899 169.170 1.00 58.51 505 ALA B CA 1
ATOM 10406 C C . ALA B 1 505 ? 110.257 192.081 169.708 1.00 58.43 505 ALA B C 1
ATOM 10407 O O . ALA B 1 505 ? 111.229 191.955 168.964 1.00 57.88 505 ALA B O 1
ATOM 10409 N N . HIS B 1 506 ? 110.364 192.359 171.008 1.00 58.43 506 HIS B N 1
ATOM 10410 C CA . HIS B 1 506 ? 111.663 192.490 171.669 1.00 59.86 506 HIS B CA 1
ATOM 10411 C C . HIS B 1 506 ? 112.438 191.171 171.667 1.00 59.83 506 HIS B C 1
ATOM 10412 O O . HIS B 1 506 ? 113.632 191.141 171.364 1.00 57.87 506 HIS B O 1
ATOM 10419 N N . GLU B 1 507 ? 111.754 190.084 172.004 1.00 61.31 507 GLU B N 1
ATOM 10420 C CA . GLU B 1 507 ? 112.360 188.759 171.968 1.00 62.31 507 GLU B CA 1
ATOM 10421 C C . GLU B 1 507 ? 112.963 188.500 170.590 1.00 62.17 507 GLU B C 1
ATOM 10422 O O . GLU B 1 507 ? 114.134 188.139 170.476 1.00 64.23 507 GLU B O 1
ATOM 10428 N N . ALA B 1 508 ? 112.163 188.708 169.549 1.00 61.81 508 ALA B N 1
ATOM 10429 C CA . ALA B 1 508 ? 112.614 188.513 168.176 1.00 61.72 508 ALA B CA 1
ATOM 10430 C C . ALA B 1 508 ? 113.801 189.417 167.834 1.00 63.21 508 ALA B C 1
ATOM 10431 O O . ALA B 1 508 ? 114.724 188.996 167.134 1.00 63.68 508 ALA B O 1
ATOM 10433 N N . ALA B 1 509 ? 113.767 190.656 168.323 1.00 64.56 509 ALA B N 1
ATOM 10434 C CA . ALA B 1 509 ? 114.872 191.598 168.130 1.00 65.13 509 ALA B CA 1
ATOM 10435 C C . ALA B 1 509 ? 116.175 191.034 168.692 1.00 64.61 509 ALA B C 1
ATOM 10436 O O . ALA B 1 509 ? 117.203 191.048 168.014 1.00 63.88 509 ALA B O 1
ATOM 10438 N N . VAL B 1 510 ? 116.115 190.527 169.924 1.00 63.84 510 VAL B N 1
ATOM 10439 C CA . VAL B 1 510 ? 117.271 189.896 170.569 1.00 63.65 510 VAL B CA 1
ATOM 10440 C C . VAL B 1 510 ? 117.707 188.640 169.816 1.00 64.89 510 VAL B C 1
ATOM 10441 O O . VAL B 1 510 ? 118.901 188.397 169.654 1.00 65.10 510 VAL B O 1
ATOM 10445 N N . ARG B 1 511 ? 116.743 187.849 169.352 1.00 68.46 511 ARG B N 1
ATOM 10446 C CA . ARG B 1 511 ? 117.050 186.676 168.534 1.00 70.75 511 ARG B CA 1
ATOM 10447 C C . ARG B 1 511 ? 117.886 187.070 167.322 1.00 71.29 511 ARG B C 1
ATOM 10448 O O . ARG B 1 511 ? 118.841 186.382 166.963 1.00 74.64 511 ARG B O 1
ATOM 10456 N N . LEU B 1 512 ? 117.521 188.189 166.707 1.00 70.63 512 LEU B N 1
ATOM 10457 C CA . LEU B 1 512 ? 118.231 188.703 165.540 1.00 70.95 512 LEU B CA 1
ATOM 10458 C C . LEU B 1 512 ? 119.624 189.209 165.931 1.00 72.03 512 LEU B C 1
ATOM 10459 O O . LEU B 1 512 ? 120.597 188.989 165.204 1.00 70.82 512 LEU B O 1
ATOM 10464 N N . ILE B 1 513 ? 119.709 189.882 167.081 1.00 72.80 513 ILE B N 1
ATOM 10465 C CA . ILE B 1 513 ? 120.976 190.415 167.598 1.00 72.95 513 ILE B CA 1
ATOM 10466 C C . ILE B 1 513 ? 122.023 189.317 167.812 1.00 72.55 513 ILE B C 1
ATOM 10467 O O . ILE B 1 513 ? 123.180 189.471 167.407 1.00 69.60 513 ILE B O 1
ATOM 10472 N N . PHE B 1 514 ? 121.610 188.215 168.435 1.00 72.63 514 PHE B N 1
ATOM 10473 C CA . PHE B 1 514 ? 122.516 187.091 168.715 1.00 73.88 514 PHE B CA 1
ATOM 10474 C C . PHE B 1 514 ? 122.640 186.066 167.575 1.00 73.55 514 PHE B C 1
ATOM 10475 O O . PHE B 1 514 ? 123.315 185.046 167.731 1.00 73.50 514 PHE B O 1
ATOM 10483 N N . GLY B 1 515 ? 121.998 186.332 166.438 1.00 73.65 515 GLY B N 1
ATOM 10484 C CA . GLY B 1 515 ? 122.143 185.494 165.247 1.00 73.12 515 GLY B CA 1
ATOM 10485 C C . GLY B 1 515 ? 121.282 184.243 165.221 1.00 73.59 515 GLY B C 1
ATOM 10486 O O . GLY B 1 515 ? 121.418 183.418 164.318 1.00 72.96 515 GLY B O 1
ATOM 10487 N N . GLU B 1 516 ? 120.383 184.106 166.195 1.00 74.92 516 GLU B N 1
ATOM 10488 C CA . GLU B 1 516 ? 119.500 182.939 166.277 1.00 75.30 516 GLU B CA 1
ATOM 10489 C C . GLU B 1 516 ? 118.536 182.890 165.098 1.00 79.02 516 GLU B C 1
ATOM 10490 O O . GLU B 1 516 ? 118.109 181.814 164.682 1.00 78.49 516 GLU B O 1
ATOM 10496 N N . ILE B 1 517 ? 118.190 184.065 164.580 1.00 83.30 517 ILE B N 1
ATOM 10497 C CA . ILE B 1 517 ? 117.287 184.184 163.446 1.00 86.23 517 ILE B CA 1
ATOM 10498 C C . ILE B 1 517 ? 117.905 185.177 162.463 1.00 86.66 517 ILE B C 1
ATOM 10499 O O . ILE B 1 517 ? 118.929 185.795 162.773 1.00 87.06 517 ILE B O 1
ATOM 10504 N N . GLU B 1 518 ? 117.306 185.317 161.282 1.00 86.58 518 GLU B N 1
ATOM 10505 C CA . GLU B 1 518 ? 117.801 186.265 160.285 1.00 85.89 518 GLU B CA 1
ATOM 10506 C C . GLU B 1 518 ? 116.695 187.173 159.744 1.00 85.50 518 GLU B C 1
ATOM 10507 O O . GLU B 1 518 ? 115.527 186.784 159.686 1.00 86.66 518 GLU B O 1
ATOM 10513 N N . THR B 1 519 ? 117.077 188.390 159.365 1.00 85.48 519 THR B N 1
ATOM 10514 C CA . THR B 1 519 ? 116.118 189.393 158.882 1.00 84.97 519 THR B CA 1
ATOM 10515 C C . THR B 1 519 ? 115.478 188.966 157.561 1.00 82.11 519 THR B C 1
ATOM 10516 O O . THR B 1 519 ? 116.165 188.758 156.564 1.00 82.29 519 THR B O 1
ATOM 10520 N N . ARG B 1 520 ? 114.158 188.814 157.581 1.00 80.50 520 ARG B N 1
ATOM 10521 C CA . ARG B 1 520 ? 113.389 188.438 156.393 1.00 82.31 520 ARG B CA 1
ATOM 10522 C C . ARG B 1 520 ? 112.488 189.573 155.885 1.00 79.28 520 ARG B C 1
ATOM 10523 O O . ARG B 1 520 ? 112.109 189.591 154.712 1.00 78.76 520 ARG B O 1
ATOM 10531 N N . SER B 1 521 ? 112.150 190.512 156.768 1.00 72.72 521 SER B N 1
ATOM 10532 C CA . SER B 1 521 ? 111.303 191.647 156.418 1.00 67.54 521 SER B CA 1
ATOM 10533 C C . SER B 1 521 ? 112.029 192.653 155.530 1.00 64.19 521 SER B C 1
ATOM 10534 O O . SER B 1 521 ? 113.215 192.503 155.240 1.00 64.27 521 SER B O 1
ATOM 10537 N N . ARG B 1 522 ? 111.284 193.658 155.078 1.00 62.70 522 ARG B N 1
ATOM 10538 C CA . ARG B 1 522 ? 111.824 194.788 154.323 1.00 60.62 522 ARG B CA 1
ATOM 10539 C C . ARG B 1 522 ? 111.139 196.057 154.831 1.00 59.61 522 ARG B C 1
ATOM 10540 O O . ARG B 1 522 ? 109.922 196.069 155.020 1.00 56.69 522 ARG B O 1
ATOM 10542 N N . LEU B 1 523 ? 111.915 197.112 155.073 1.00 59.85 523 LEU B N 1
ATOM 10543 C CA . LEU B 1 523 ? 111.358 198.371 155.574 1.00 59.02 523 LEU B CA 1
ATOM 10544 C C . LEU B 1 523 ? 110.148 198.782 154.746 1.00 59.44 523 LEU B C 1
ATOM 10545 O O . LEU B 1 523 ? 110.265 198.929 153.534 1.00 61.88 523 LEU B O 1
ATOM 10550 N N . PRO B 1 524 ? 108.984 198.976 155.390 1.00 59.73 524 PRO B N 1
ATOM 10551 C CA . PRO B 1 524 ? 107.808 199.489 154.684 1.00 59.35 524 PRO B CA 1
ATOM 10552 C C . PRO B 1 524 ? 107.787 201.022 154.634 1.00 58.90 524 PRO B C 1
ATOM 10553 O O . PRO B 1 524 ? 106.730 201.628 154.431 1.00 57.06 524 PRO B O 1
ATOM 10557 N N . ILE B 1 525 ? 108.965 201.625 154.768 1.00 60.23 525 ILE B N 1
ATOM 10558 C CA . ILE B 1 525 ? 109.110 203.039 155.067 1.00 60.38 525 ILE B CA 1
ATOM 10559 C C . ILE B 1 525 ? 110.437 203.529 154.479 1.00 59.89 525 ILE B C 1
ATOM 10560 O O . ILE B 1 525 ? 111.356 202.735 154.259 1.00 58.28 525 ILE B O 1
ATOM 10565 N N . SER B 1 526 ? 110.530 204.830 154.222 1.00 60.25 526 SER B N 1
ATOM 10566 C CA . SER B 1 526 ? 111.803 205.463 153.865 1.00 59.32 526 SER B CA 1
ATOM 10567 C C . SER B 1 526 ? 112.335 206.220 155.074 1.00 57.86 526 SER B C 1
ATOM 10568 O O . SER B 1 526 ? 111.624 207.040 155.654 1.00 54.05 526 SER B O 1
ATOM 10571 N N . ILE B 1 527 ? 113.576 205.932 155.460 1.00 58.01 527 ILE B N 1
ATOM 10572 C CA . ILE B 1 527 ? 114.235 206.666 156.539 1.00 59.88 527 ILE B CA 1
ATOM 10573 C C . ILE B 1 527 ? 115.067 207.805 155.937 1.00 59.49 527 ILE B C 1
ATOM 10574 O O . ILE B 1 527 ? 116.034 207.547 155.214 1.00 61.07 527 ILE B O 1
ATOM 10579 N N . PRO B 1 528 ? 114.695 209.069 156.220 1.00 58.46 528 PRO B N 1
ATOM 10580 C CA . PRO B 1 528 ? 115.478 210.179 155.669 1.00 58.17 528 PRO B CA 1
ATOM 10581 C C . PRO B 1 528 ? 116.946 210.131 156.103 1.00 59.00 528 PRO B C 1
ATOM 10582 O O . PRO B 1 528 ? 117.242 209.696 157.216 1.00 61.28 528 PRO B O 1
ATOM 10586 N N . ASN B 1 529 ? 117.844 210.555 155.213 1.00 57.98 529 ASN B N 1
ATOM 10587 C CA . ASN B 1 529 ? 119.296 210.619 155.475 1.00 57.55 529 ASN B CA 1
ATOM 10588 C C . ASN B 1 529 ? 119.999 209.258 155.616 1.00 60.50 529 ASN B C 1
ATOM 10589 O O . ASN B 1 529 ? 121.154 209.202 156.053 1.00 58.82 529 ASN B O 1
ATOM 10594 N N . VAL B 1 530 ? 119.311 208.175 155.249 1.00 65.53 530 VAL B N 1
ATOM 10595 C CA . VAL B 1 530 ? 119.886 206.825 155.272 1.00 68.35 530 VAL B CA 1
ATOM 10596 C C . VAL B 1 530 ? 119.620 206.177 153.917 1.00 74.30 530 VAL B C 1
ATOM 10597 O O . VAL B 1 530 ? 118.557 205.596 153.692 1.00 72.94 530 VAL B O 1
ATOM 10601 N N . ASP B 1 531 ? 120.595 206.291 153.018 1.00 84.12 531 ASP B N 1
ATOM 10602 C CA . ASP B 1 531 ? 120.430 205.890 151.617 1.00 90.81 531 ASP B CA 1
ATOM 10603 C C . ASP B 1 531 ? 120.855 204.448 151.352 1.00 89.05 531 ASP B C 1
ATOM 10604 O O . ASP B 1 531 ? 120.420 203.841 150.370 1.00 89.85 531 ASP B O 1
ATOM 10609 N N . ASP B 1 532 ? 121.699 203.911 152.231 1.00 86.40 532 ASP B N 1
ATOM 10610 C CA . ASP B 1 532 ? 122.241 202.560 152.080 1.00 85.05 532 ASP B CA 1
ATOM 10611 C C . ASP B 1 532 ? 121.510 201.560 152.987 1.00 82.23 532 ASP B C 1
ATOM 10612 O O . ASP B 1 532 ? 122.094 200.990 153.914 1.00 80.58 532 ASP B O 1
ATOM 10617 N N . ALA B 1 533 ? 120.223 201.361 152.711 1.00 80.71 533 ALA B N 1
ATOM 10618 C CA . ALA B 1 533 ? 119.444 200.312 153.371 1.00 79.54 533 ALA B CA 1
ATOM 10619 C C . ALA B 1 533 ? 119.945 198.962 152.869 1.00 80.23 533 ALA B C 1
ATOM 10620 O O . ALA B 1 533 ? 120.274 198.825 151.690 1.00 80.51 533 ALA B O 1
ATOM 10622 N N . ILE B 1 534 ? 120.023 197.975 153.758 1.00 80.77 534 ILE B N 1
ATOM 10623 C CA . ILE B 1 534 ? 120.341 196.609 153.342 1.00 81.75 534 ILE B CA 1
ATOM 10624 C C . ILE B 1 534 ? 119.170 196.057 152.534 1.00 83.48 534 ILE B C 1
ATOM 10625 O O . ILE B 1 534 ? 118.129 195.710 153.095 1.00 84.23 534 ILE B O 1
ATOM 10630 N N . ALA B 1 535 ? 119.347 196.002 151.216 1.00 84.54 535 ALA B N 1
ATOM 10631 C CA . ALA B 1 535 ? 118.359 195.417 150.322 1.00 83.93 535 ALA B CA 1
ATOM 10632 C C . ALA B 1 535 ? 118.593 193.913 150.238 1.00 88.47 535 ALA B C 1
ATOM 10633 O O . ALA B 1 535 ? 119.622 193.485 149.708 1.00 87.91 535 ALA B O 1
ATOM 10635 N N . PRO B 1 536 ? 117.653 193.098 150.767 1.00 94.26 536 PRO B N 1
ATOM 10636 C CA . PRO B 1 536 ? 117.768 191.653 150.529 1.00 94.90 536 PRO B CA 1
ATOM 10637 C C . PRO B 1 536 ? 117.511 191.312 149.060 1.00 92.65 536 PRO B C 1
ATOM 10638 O O . PRO B 1 536 ? 116.901 192.111 148.340 1.00 86.73 536 PRO B O 1
ATOM 10642 N N . ALA B 1 537 ? 117.986 190.149 148.619 1.00 92.25 537 ALA B N 1
ATOM 10643 C CA . ALA B 1 537 ? 117.726 189.686 147.254 1.00 89.24 537 ALA B CA 1
ATOM 10644 C C . ALA B 1 537 ? 116.227 189.476 147.116 1.00 84.66 537 ALA B C 1
ATOM 10645 O O . ALA B 1 537 ? 115.637 188.718 147.884 1.00 84.98 537 ALA B O 1
ATOM 10647 N N . THR B 1 538 ? 115.612 190.169 146.160 1.00 79.96 538 THR B N 1
ATOM 10648 C CA . THR B 1 538 ? 114.157 190.195 146.049 1.00 78.12 538 THR B CA 1
ATOM 10649 C C . THR B 1 538 ? 113.649 189.597 144.752 1.00 73.39 538 THR B C 1
ATOM 10650 O O . THR B 1 538 ? 114.348 189.569 143.738 1.00 68.73 538 THR B O 1
ATOM 10654 N N . PHE B 1 539 ? 112.405 189.134 144.819 1.00 71.04 539 PHE B N 1
ATOM 10655 C CA . PHE B 1 539 ? 111.702 188.558 143.691 1.00 68.21 539 PHE B CA 1
ATOM 10656 C C . PHE B 1 539 ? 110.436 189.363 143.463 1.00 67.38 539 PHE B C 1
ATOM 10657 O O . PHE B 1 539 ? 109.705 189.653 144.410 1.00 65.78 539 PHE B O 1
ATOM 10665 N N . ILE B 1 540 ? 110.184 189.728 142.210 1.00 67.55 540 ILE B N 1
ATOM 10666 C CA . ILE B 1 540 ? 109.008 190.522 141.864 1.00 69.95 540 ILE B CA 1
ATOM 10667 C C . ILE B 1 540 ? 108.031 189.674 141.038 1.00 67.14 540 ILE B C 1
ATOM 10668 O O . ILE B 1 540 ? 108.451 188.796 140.279 1.00 65.20 540 ILE B O 1
ATOM 10673 N N . VAL B 1 541 ? 106.734 189.938 141.210 1.00 64.31 541 VAL B N 1
ATOM 10674 C CA . VAL B 1 541 ? 105.666 189.156 140.578 1.00 63.31 541 VAL B CA 1
ATOM 10675 C C . VAL B 1 541 ? 104.955 189.940 139.466 1.00 61.45 541 VAL B C 1
ATOM 10676 O O . VAL B 1 541 ? 104.376 190.992 139.726 1.00 60.30 541 VAL B O 1
ATOM 10680 N N . ASP B 1 542 ? 104.995 189.413 138.240 1.00 61.91 542 ASP B N 1
ATOM 10681 C CA . ASP B 1 542 ? 104.277 189.990 137.090 1.00 63.46 542 ASP B CA 1
ATOM 10682 C C . ASP B 1 542 ? 103.178 189.054 136.584 1.00 59.60 542 ASP B C 1
ATOM 10683 O O . ASP B 1 542 ? 103.154 187.865 136.901 1.00 57.16 542 ASP B O 1
ATOM 10688 N N . ASP B 1 543 ? 102.288 189.604 135.766 1.00 57.42 543 ASP B N 1
ATOM 10689 C CA . ASP B 1 543 ? 101.280 188.808 135.077 1.00 56.36 543 ASP B CA 1
ATOM 10690 C C . ASP B 1 543 ? 101.933 187.864 134.076 1.00 55.11 543 ASP B C 1
ATOM 10691 O O . ASP B 1 543 ? 102.849 188.249 133.356 1.00 55.96 543 ASP B O 1
ATOM 10696 N N . TYR B 1 544 ? 101.435 186.634 134.030 1.00 54.04 544 TYR B N 1
ATOM 10697 C CA . TYR B 1 544 ? 101.945 185.621 133.122 1.00 54.52 544 TYR B CA 1
ATOM 10698 C C . TYR B 1 544 ? 101.647 186.000 131.675 1.00 55.50 544 TYR B C 1
ATOM 10699 O O . TYR B 1 544 ? 100.496 186.266 131.328 1.00 55.91 544 TYR B O 1
ATOM 10708 N N . ARG B 1 545 ? 102.696 186.040 130.851 1.00 55.42 545 ARG B N 1
ATOM 10709 C CA . ARG B 1 545 ? 102.566 186.269 129.410 1.00 56.04 545 ARG B CA 1
ATOM 10710 C C . ARG B 1 545 ? 102.874 184.974 128.668 1.00 56.83 545 ARG B C 1
ATOM 10711 O O . ARG B 1 545 ? 104.035 184.570 128.582 1.00 58.67 545 ARG B O 1
ATOM 10719 N N . ASN B 1 546 ? 101.844 184.324 128.131 1.00 57.72 546 ASN B N 1
ATOM 10720 C CA . ASN B 1 546 ? 102.016 182.992 127.532 1.00 58.90 546 ASN B CA 1
ATOM 10721 C C . ASN B 1 546 ? 102.906 182.968 126.287 1.00 59.79 546 ASN B C 1
ATOM 10722 O O . ASN B 1 546 ? 103.518 181.946 125.984 1.00 62.03 546 ASN B O 1
ATOM 10727 N N . ASP B 1 547 ? 102.989 184.093 125.585 1.00 61.66 547 ASP B N 1
ATOM 10728 C CA . ASP B 1 547 ? 103.858 184.204 124.411 1.00 64.94 547 ASP B CA 1
ATOM 10729 C C . ASP B 1 547 ? 105.349 184.170 124.756 1.00 63.38 547 ASP B C 1
ATOM 10730 O O . ASP B 1 547 ? 106.161 183.779 123.918 1.00 63.78 547 ASP B O 1
ATOM 10735 N N . ASP B 1 548 ? 105.700 184.580 125.975 1.00 61.81 548 ASP B N 1
ATOM 10736 C CA . ASP B 1 548 ? 107.099 184.651 126.414 1.00 61.52 548 ASP B CA 1
ATOM 10737 C C . ASP B 1 548 ? 107.497 183.573 127.426 1.00 61.68 548 ASP B C 1
ATOM 10738 O O . ASP B 1 548 ? 108.617 183.069 127.383 1.00 63.67 548 ASP B O 1
ATOM 10743 N N . ASP B 1 549 ? 106.581 183.219 128.324 1.00 61.13 549 ASP B N 1
ATOM 10744 C CA . ASP B 1 549 ? 106.920 182.444 129.519 1.00 59.88 549 ASP B CA 1
ATOM 10745 C C . ASP B 1 549 ? 106.545 180.958 129.471 1.00 59.98 549 ASP B C 1
ATOM 10746 O O . ASP B 1 549 ? 106.880 180.213 130.392 1.00 59.13 549 ASP B O 1
ATOM 10751 N N . LEU B 1 550 ? 105.861 180.525 128.414 1.00 60.36 550 LEU B N 1
ATOM 10752 C CA . LEU B 1 550 ? 105.347 179.152 128.335 1.00 58.99 550 LEU B CA 1
ATOM 10753 C C . LEU B 1 550 ? 106.449 178.095 128.425 1.00 58.65 550 LEU B C 1
ATOM 10754 O O . LEU B 1 550 ? 106.324 177.123 129.171 1.00 56.10 550 LEU B O 1
ATOM 10759 N N . ASP B 1 551 ? 107.521 178.290 127.662 1.00 59.98 551 ASP B N 1
ATOM 10760 C CA . ASP B 1 551 ? 108.638 177.346 127.646 1.00 60.67 551 ASP B CA 1
ATOM 10761 C C . ASP B 1 551 ? 109.270 177.197 129.026 1.00 61.33 551 ASP B C 1
ATOM 10762 O O . ASP B 1 551 ? 109.608 176.087 129.438 1.00 62.35 551 ASP B O 1
ATOM 10767 N N . HIS B 1 552 ? 109.431 178.319 129.727 1.00 61.60 552 HIS B N 1
ATOM 10768 C CA . HIS B 1 552 ? 110.019 178.321 131.070 1.00 61.35 552 HIS B CA 1
ATOM 10769 C C . HIS B 1 552 ? 109.124 177.627 132.092 1.00 59.63 552 HIS B C 1
ATOM 10770 O O . HIS B 1 552 ? 109.606 176.864 132.925 1.00 58.42 552 HIS B O 1
ATOM 10777 N N . VAL B 1 553 ? 107.826 177.909 132.033 1.00 58.77 553 VAL B N 1
ATOM 10778 C CA . VAL B 1 553 ? 106.859 177.252 132.910 1.00 57.77 553 VAL B CA 1
ATOM 10779 C C . VAL B 1 553 ? 106.830 175.761 132.599 1.00 58.45 553 VAL B C 1
ATOM 10780 O O . VAL B 1 553 ? 106.753 174.934 133.515 1.00 57.31 553 VAL B O 1
ATOM 10784 N N . THR B 1 554 ? 106.895 175.426 131.308 1.00 59.07 554 THR B N 1
ATOM 10785 C CA . THR B 1 554 ? 106.970 174.029 130.874 1.00 58.95 554 THR B CA 1
ATOM 10786 C C . THR B 1 554 ? 108.219 173.376 131.441 1.00 57.42 554 THR B C 1
ATOM 10787 O O . THR B 1 554 ? 108.157 172.268 131.966 1.00 55.90 554 THR B O 1
ATOM 10791 N N . ALA B 1 555 ? 109.347 174.076 131.333 1.00 59.11 555 ALA B N 1
ATOM 10792 C CA . ALA B 1 555 ? 110.615 173.613 131.904 1.00 59.35 555 ALA B CA 1
ATOM 10793 C C . ALA B 1 555 ? 110.490 173.412 133.413 1.00 59.65 555 ALA B C 1
ATOM 10794 O O . ALA B 1 555 ? 110.876 172.369 133.948 1.00 62.44 555 ALA B O 1
ATOM 10796 N N . MET B 1 556 ? 109.928 174.409 134.086 1.00 58.30 556 MET B N 1
ATOM 10797 C CA . MET B 1 556 ? 109.727 174.353 135.525 1.00 59.16 556 MET B CA 1
ATOM 10798 C C . MET B 1 556 ? 108.869 173.156 135.914 1.00 60.59 556 MET B C 1
ATOM 10799 O O . MET B 1 556 ? 109.122 172.521 136.938 1.00 62.21 556 MET B O 1
ATOM 10804 N N . TRP B 1 557 ? 107.855 172.851 135.104 1.00 61.16 557 TRP B N 1
ATOM 10805 C CA . TRP B 1 557 ? 107.014 171.686 135.358 1.00 58.35 557 TRP B CA 1
ATOM 10806 C C . TRP B 1 557 ? 107.852 170.418 135.381 1.00 60.49 557 TRP B C 1
ATOM 10807 O O . TRP B 1 557 ? 107.701 169.587 136.278 1.00 60.48 557 TRP B O 1
ATOM 10818 N N . ASP B 1 558 ? 108.734 170.279 134.396 1.00 62.98 558 ASP B N 1
ATOM 10819 C CA . ASP B 1 558 ? 109.559 169.084 134.267 1.00 66.94 558 ASP B CA 1
ATOM 10820 C C . ASP B 1 558 ? 110.568 168.962 135.409 1.00 68.97 558 ASP B C 1
ATOM 10821 O O . ASP B 1 558 ? 110.837 167.861 135.887 1.00 70.35 558 ASP B O 1
ATOM 10826 N N . ASP B 1 559 ? 111.123 170.094 135.835 1.00 69.68 559 ASP B N 1
ATOM 10827 C CA . ASP B 1 559 ? 111.985 170.140 137.015 1.00 69.32 559 ASP B CA 1
ATOM 10828 C C . ASP B 1 559 ? 111.324 169.573 138.267 1.00 68.27 559 ASP B C 1
ATOM 10829 O O . ASP B 1 559 ? 111.953 168.843 139.026 1.00 72.03 559 ASP B O 1
ATOM 10834 N N . ILE B 1 560 ? 110.059 169.916 138.476 1.00 67.20 560 ILE B N 1
ATOM 10835 C CA . ILE B 1 560 ? 109.383 169.678 139.755 1.00 66.96 560 ILE B CA 1
ATOM 10836 C C . ILE B 1 560 ? 108.525 168.412 139.755 1.00 67.57 560 ILE B C 1
ATOM 10837 O O . ILE B 1 560 ? 108.567 167.624 140.704 1.00 66.85 560 ILE B O 1
ATOM 10842 N N . PHE B 1 561 ? 107.739 168.231 138.698 1.00 67.55 561 PHE B N 1
ATOM 10843 C CA . PHE B 1 561 ? 106.806 167.114 138.605 1.00 64.19 561 PHE B CA 1
ATOM 10844 C C . PHE B 1 561 ? 107.201 166.064 137.565 1.00 63.92 561 PHE B C 1
ATOM 10845 O O . PHE B 1 561 ? 106.588 164.999 137.512 1.00 62.72 561 PHE B O 1
ATOM 10853 N N . GLY B 1 562 ? 108.226 166.355 136.760 1.00 64.42 562 GLY B N 1
ATOM 10854 C CA . GLY B 1 562 ? 108.570 165.549 135.584 1.00 64.46 562 GLY B CA 1
ATOM 10855 C C . GLY B 1 562 ? 108.765 164.060 135.805 1.00 65.91 562 GLY B C 1
ATOM 10856 O O . GLY B 1 562 ? 108.593 163.273 134.874 1.00 65.74 562 GLY B O 1
ATOM 10857 N N . LYS B 1 563 ? 109.126 163.672 137.027 1.00 67.58 563 LYS B N 1
ATOM 10858 C CA . LYS B 1 563 ? 109.354 162.268 137.363 1.00 70.08 563 LYS B CA 1
ATOM 10859 C C . LYS B 1 563 ? 108.069 161.429 137.297 1.00 67.72 563 LYS B C 1
ATOM 10860 O O . LYS B 1 563 ? 107.971 160.504 136.488 1.00 66.54 563 LYS B O 1
ATOM 10866 N N . ASP B 1 564 ? 107.094 161.752 138.146 1.00 65.34 564 ASP B N 1
ATOM 10867 C CA . ASP B 1 564 ? 105.831 161.006 138.201 1.00 64.00 564 ASP B CA 1
ATOM 10868 C C . ASP B 1 564 ? 104.754 161.567 137.264 1.00 63.29 564 ASP B C 1
ATOM 10869 O O . ASP B 1 564 ? 103.818 160.850 136.915 1.00 64.93 564 ASP B O 1
ATOM 10874 N N . TRP B 1 565 ? 104.877 162.836 136.869 1.00 62.21 565 TRP B N 1
ATOM 10875 C CA . TRP B 1 565 ? 103.874 163.495 136.020 1.00 60.69 565 TRP B CA 1
ATOM 10876 C C . TRP B 1 565 ? 104.498 164.187 134.804 1.00 60.62 565 TRP B C 1
ATOM 10877 O O . TRP B 1 565 ? 104.421 165.408 134.675 1.00 58.62 565 TRP B O 1
ATOM 10888 N N . PRO B 1 566 ? 105.120 163.414 133.905 1.00 62.23 566 PRO B N 1
ATOM 10889 C CA . PRO B 1 566 ? 105.641 164.037 132.684 1.00 61.76 566 PRO B CA 1
ATOM 10890 C C . PRO B 1 566 ? 104.498 164.631 131.863 1.00 61.13 566 PRO B C 1
ATOM 10891 O O . PRO B 1 566 ? 103.527 163.927 131.577 1.00 63.87 566 PRO B O 1
ATOM 10895 N N . LEU B 1 567 ? 104.611 165.910 131.502 1.00 58.13 567 LEU B N 1
ATOM 10896 C CA . LEU B 1 567 ? 103.508 166.646 130.880 1.00 55.66 567 LEU B CA 1
ATOM 10897 C C . LEU B 1 567 ? 103.993 167.562 129.762 1.00 54.85 567 LEU B C 1
ATOM 10898 O O . LEU B 1 567 ? 104.790 168.462 129.995 1.00 56.81 567 LEU B O 1
ATOM 10903 N N . ARG B 1 568 ? 103.495 167.339 128.549 1.00 56.08 568 ARG B N 1
ATOM 10904 C CA . ARG B 1 568 ? 103.969 168.074 127.377 1.00 54.43 568 ARG B CA 1
ATOM 10905 C C . ARG B 1 568 ? 103.507 169.528 127.413 1.00 54.47 568 ARG B C 1
ATOM 10906 O O . ARG B 1 568 ? 102.523 169.869 128.070 1.00 54.60 568 ARG B O 1
ATOM 10908 N N . LYS B 1 569 ? 104.241 170.373 126.701 1.00 54.95 569 LYS B N 1
ATOM 10909 C CA . LYS B 1 569 ? 103.981 171.808 126.641 1.00 55.50 569 LYS B CA 1
ATOM 10910 C C . LYS B 1 569 ? 102.539 172.141 126.254 1.00 56.23 569 LYS B C 1
ATOM 10911 O O . LYS B 1 569 ? 101.876 172.937 126.921 1.00 56.45 569 LYS B O 1
ATOM 10917 N N . ASP B 1 570 ? 102.057 171.528 125.179 1.00 58.24 570 ASP B N 1
ATOM 10918 C CA . ASP B 1 570 ? 100.704 171.799 124.689 1.00 60.48 570 ASP B CA 1
ATOM 10919 C C . ASP B 1 570 ? 99.599 171.449 125.708 1.00 60.27 570 ASP B C 1
ATOM 10920 O O . ASP B 1 570 ? 98.534 172.068 125.696 1.00 59.25 570 ASP B O 1
ATOM 10925 N N . LYS B 1 571 ? 99.850 170.475 126.584 1.00 58.71 571 LYS B N 1
ATOM 10926 C CA . LYS B 1 571 ? 98.899 170.134 127.646 1.00 59.89 571 LYS B CA 1
ATOM 10927 C C . LYS B 1 571 ? 98.937 171.169 128.765 1.00 60.24 571 LYS B C 1
ATOM 10928 O O . LYS B 1 571 ? 97.903 171.498 129.356 1.00 59.88 571 LYS B O 1
ATOM 10934 N N . ILE B 1 572 ? 100.129 171.676 129.064 1.00 60.34 572 ILE B N 1
ATOM 10935 C CA . ILE B 1 572 ? 100.268 172.748 130.046 1.00 59.18 572 ILE B CA 1
ATOM 10936 C C . ILE B 1 572 ? 99.600 174.003 129.500 1.00 57.85 572 ILE B C 1
ATOM 10937 O O . ILE B 1 572 ? 98.850 174.682 130.208 1.00 57.82 572 ILE B O 1
ATOM 10942 N N . ASN B 1 573 ? 99.868 174.294 128.232 1.00 55.53 573 ASN B N 1
ATOM 10943 C CA . ASN B 1 573 ? 99.270 175.445 127.571 1.00 55.33 573 ASN B CA 1
ATOM 10944 C C . ASN B 1 573 ? 97.741 175.347 127.484 1.00 55.47 573 ASN B C 1
ATOM 10945 O O . ASN B 1 573 ? 97.049 176.354 127.611 1.00 55.31 573 ASN B O 1
ATOM 10950 N N . LEU B 1 574 ? 97.219 174.138 127.282 1.00 56.34 574 LEU B N 1
ATOM 10951 C CA . LEU B 1 574 ? 95.771 173.910 127.269 1.00 55.50 574 LEU B CA 1
ATOM 10952 C C . LEU B 1 574 ? 95.152 174.168 128.643 1.00 55.97 574 LEU B C 1
ATOM 10953 O O . LEU B 1 574 ? 94.194 174.935 128.758 1.00 56.58 574 LEU B O 1
ATOM 10958 N N . GLY B 1 575 ? 95.698 173.524 129.676 1.00 56.10 575 GLY B N 1
ATOM 10959 C CA . GLY B 1 575 ? 95.283 173.778 131.061 1.00 54.75 575 GLY B CA 1
ATOM 10960 C C . GLY B 1 575 ? 95.190 175.267 131.367 1.00 53.64 575 GLY B C 1
ATOM 10961 O O . GLY B 1 575 ? 94.196 175.732 131.924 1.00 52.91 575 GLY B O 1
ATOM 10962 N N . LEU B 1 576 ? 96.211 176.022 130.966 1.00 52.10 576 LEU B N 1
ATOM 10963 C CA . LEU B 1 576 ? 96.313 177.441 131.322 1.00 52.31 576 LEU B CA 1
ATOM 10964 C C . LEU B 1 576 ? 95.486 178.379 130.456 1.00 50.60 576 LEU B C 1
ATOM 10965 O O . LEU B 1 576 ? 94.861 179.294 130.980 1.00 50.30 576 LEU B O 1
ATOM 10970 N N . GLN B 1 577 ? 95.490 178.182 129.142 1.00 51.84 577 GLN B N 1
ATOM 10971 C CA . GLN B 1 577 ? 94.754 179.093 128.249 1.00 52.68 577 GLN B CA 1
ATOM 10972 C C . GLN B 1 577 ? 93.229 178.950 128.387 1.00 51.67 577 GLN B C 1
ATOM 10973 O O . GLN B 1 577 ? 92.503 179.940 128.271 1.00 49.49 577 GLN B O 1
ATOM 10979 N N . ARG B 1 578 ? 92.760 177.732 128.672 1.00 51.20 578 ARG B N 1
ATOM 10980 C CA . ARG B 1 578 ? 91.326 177.461 128.875 1.00 51.21 578 ARG B CA 1
ATOM 10981 C C . ARG B 1 578 ? 90.806 177.836 130.279 1.00 50.44 578 ARG B C 1
ATOM 10982 O O . ARG B 1 578 ? 89.647 177.568 130.603 1.00 50.05 578 ARG B O 1
ATOM 10990 N N . ALA B 1 579 ? 91.651 178.428 131.117 1.00 50.01 579 ALA B N 1
ATOM 10991 C CA . ALA B 1 579 ? 91.235 178.829 132.455 1.00 50.24 579 ALA B CA 1
ATOM 10992 C C . ALA B 1 579 ? 90.264 180.009 132.372 1.00 50.98 579 ALA B C 1
ATOM 10993 O O . ALA B 1 579 ? 90.555 181.014 131.725 1.00 50.39 579 ALA B O 1
ATOM 10995 N N . LYS B 1 580 ? 89.107 179.861 133.014 1.00 53.39 580 LYS B N 1
ATOM 10996 C CA . LYS B 1 580 ? 88.061 180.885 133.010 1.00 55.66 580 LYS B CA 1
ATOM 10997 C C . LYS B 1 580 ? 88.394 181.995 133.998 1.00 54.58 580 LYS B C 1
ATOM 10998 O O . LYS B 1 580 ? 88.857 181.727 135.097 1.00 57.69 580 LYS B O 1
ATOM 11004 N N . LEU B 1 581 ? 88.146 183.241 133.609 1.00 54.13 581 LEU B N 1
ATOM 11005 C CA . LEU B 1 581 ? 88.512 184.405 134.425 1.00 52.37 581 LEU B CA 1
ATOM 11006 C C . LEU B 1 581 ? 89.915 184.254 134.996 1.00 52.73 581 LEU B C 1
ATOM 11007 O O . LEU B 1 581 ? 90.143 184.454 136.193 1.00 55.20 581 LEU B O 1
ATOM 11012 N N . GLN B 1 582 ? 90.854 183.902 134.125 1.00 53.49 582 GLN B N 1
ATOM 11013 C CA . GLN B 1 582 ? 92.195 183.537 134.561 1.00 53.96 582 GLN B CA 1
ATOM 11014 C C . GLN B 1 582 ? 92.999 184.735 135.030 1.00 55.13 582 GLN B C 1
ATOM 11015 O O . GLN B 1 582 ? 92.728 185.876 134.654 1.00 54.70 582 GLN B O 1
ATOM 11021 N N . LYS B 1 583 ? 93.992 184.445 135.859 1.00 56.57 583 LYS B N 1
ATOM 11022 C CA . LYS B 1 583 ? 94.927 185.439 136.338 1.00 57.80 583 LYS B CA 1
ATOM 11023 C C . LYS B 1 583 ? 96.154 184.693 136.839 1.00 57.03 583 LYS B C 1
ATOM 11024 O O . LYS B 1 583 ? 96.248 184.352 138.017 1.00 57.51 583 LYS B O 1
ATOM 11030 N N . HIS B 1 584 ? 97.079 184.426 135.921 1.00 56.08 584 HIS B N 1
ATOM 11031 C CA . HIS B 1 584 ? 98.294 183.677 136.222 1.00 55.04 584 HIS B CA 1
ATOM 11032 C C . HIS B 1 584 ? 99.451 184.636 136.423 1.00 56.68 584 HIS B C 1
ATOM 11033 O O . HIS B 1 584 ? 99.528 185.674 135.765 1.00 56.98 584 HIS B O 1
ATOM 11040 N N . LYS B 1 585 ? 100.344 184.285 137.340 1.00 59.03 585 LYS B N 1
ATOM 11041 C CA . LYS B 1 585 ? 101.468 185.140 137.700 1.00 60.46 585 LYS B CA 1
ATOM 11042 C C . LYS B 1 585 ? 102.763 184.338 137.631 1.00 61.09 585 LYS B C 1
ATOM 11043 O O . LYS B 1 585 ? 102.759 183.129 137.860 1.00 61.55 585 LYS B O 1
ATOM 11049 N N . VAL B 1 586 ? 103.861 185.018 137.312 1.00 60.52 586 VAL B N 1
ATOM 11050 C CA . VAL B 1 586 ? 105.198 184.434 137.426 1.00 60.90 586 VAL B CA 1
ATOM 11051 C C . VAL B 1 586 ? 106.012 185.265 138.401 1.00 59.62 586 VAL B C 1
ATOM 11052 O O . VAL B 1 586 ? 105.762 186.462 138.560 1.00 59.30 586 VAL B O 1
ATOM 11056 N N . ALA B 1 587 ? 106.978 184.625 139.052 1.00 57.99 587 ALA B N 1
ATOM 11057 C CA . ALA B 1 587 ? 107.926 185.323 139.909 1.00 58.21 587 ALA B CA 1
ATOM 11058 C C . ALA B 1 587 ? 109.295 185.325 139.236 1.00 58.06 587 ALA B C 1
ATOM 11059 O O . ALA B 1 587 ? 109.789 184.278 138.821 1.00 55.54 587 ALA B O 1
ATOM 11061 N N . ARG B 1 588 ? 109.892 186.506 139.113 1.00 60.74 588 ARG B N 1
ATOM 11062 C CA . ARG B 1 588 ? 111.229 186.645 138.546 1.00 62.90 588 ARG B CA 1
ATOM 11063 C C . ARG B 1 588 ? 112.209 187.085 139.623 1.00 64.89 588 ARG B C 1
ATOM 11064 O O . ARG B 1 588 ? 111.803 187.637 140.645 1.00 65.93 588 ARG B O 1
ATOM 11072 N N . ASP B 1 589 ? 113.495 186.835 139.392 1.00 67.29 589 ASP B N 1
ATOM 11073 C CA . ASP B 1 589 ? 114.549 187.439 140.211 1.00 69.92 589 ASP B CA 1
ATOM 11074 C C . ASP B 1 589 ? 114.878 188.827 139.643 1.00 72.57 589 ASP B C 1
ATOM 11075 O O . ASP B 1 589 ? 114.189 189.305 138.739 1.00 71.81 589 ASP B O 1
ATOM 11080 N N . SER B 1 590 ? 115.908 189.479 140.177 1.00 79.26 590 SER B N 1
ATOM 11081 C CA . SER B 1 590 ? 116.303 190.817 139.713 1.00 82.73 590 SER B CA 1
ATOM 11082 C C . SER B 1 590 ? 116.672 190.856 138.224 1.00 84.49 590 SER B C 1
ATOM 11083 O O . SER B 1 590 ? 116.506 191.887 137.565 1.00 88.20 590 SER B O 1
ATOM 11086 N N . GLN B 1 591 ? 117.164 189.731 137.704 1.00 82.42 591 GLN B N 1
ATOM 11087 C CA . GLN B 1 591 ? 117.580 189.623 136.304 1.00 81.93 591 GLN B CA 1
ATOM 11088 C C . GLN B 1 591 ? 116.469 189.158 135.353 1.00 79.18 591 GLN B C 1
ATOM 11089 O O . GLN B 1 591 ? 116.738 188.848 134.193 1.00 78.72 591 GLN B O 1
ATOM 11095 N N . GLY B 1 592 ? 115.230 189.106 135.838 1.00 77.28 592 GLY B N 1
ATOM 11096 C CA . GLY B 1 592 ? 114.081 188.762 134.998 1.00 74.45 592 GLY B CA 1
ATOM 11097 C C . GLY B 1 592 ? 113.901 187.278 134.713 1.00 72.77 592 GLY B C 1
ATOM 11098 O O . GLY B 1 592 ? 113.033 186.899 133.924 1.00 72.60 592 GLY B O 1
ATOM 11099 N N . LYS B 1 593 ? 114.706 186.434 135.356 1.00 69.49 593 LYS B N 1
ATOM 11100 C CA . LYS B 1 593 ? 114.613 184.988 135.170 1.00 67.74 593 LYS B CA 1
ATOM 11101 C C . LYS B 1 593 ? 113.470 184.432 136.010 1.00 64.64 593 LYS B C 1
ATOM 11102 O O . LYS B 1 593 ? 113.370 184.721 137.203 1.00 63.82 593 LYS B O 1
ATOM 11108 N N . ILE B 1 594 ? 112.628 183.615 135.385 1.00 61.21 594 ILE B N 1
ATOM 11109 C CA . ILE B 1 594 ? 111.437 183.083 136.036 1.00 58.16 594 ILE B CA 1
ATOM 11110 C C . ILE B 1 594 ? 111.821 181.983 137.021 1.00 57.04 594 ILE B C 1
ATOM 11111 O O . ILE B 1 594 ? 112.536 181.045 136.664 1.00 59.36 594 ILE B O 1
ATOM 11116 N N . VAL B 1 595 ? 111.353 182.121 138.258 1.00 55.10 595 VAL B N 1
ATOM 11117 C CA . VAL B 1 595 ? 111.697 181.200 139.344 1.00 55.49 595 VAL B CA 1
ATOM 11118 C C . VAL B 1 595 ? 110.488 180.615 140.072 1.00 55.42 595 VAL B C 1
ATOM 11119 O O . VAL B 1 595 ? 110.648 179.820 140.998 1.00 56.03 595 VAL B O 1
ATOM 11123 N N . GLY B 1 596 ? 109.286 181.016 139.667 1.00 55.76 596 GLY B N 1
ATOM 11124 C CA . GLY B 1 596 ? 108.061 180.525 140.285 1.00 55.83 596 GLY B CA 1
ATOM 11125 C C . GLY B 1 596 ? 106.849 180.835 139.429 1.00 56.43 596 GLY B C 1
ATOM 11126 O O . GLY B 1 596 ? 106.877 181.765 138.614 1.00 56.67 596 GLY B O 1
ATOM 11127 N N . PHE B 1 597 ? 105.788 180.054 139.613 1.00 55.67 597 PHE B N 1
ATOM 11128 C CA . PHE B 1 597 ? 104.568 180.207 138.828 1.00 55.26 597 PHE B CA 1
ATOM 11129 C C . PHE B 1 597 ? 103.335 179.824 139.635 1.00 54.99 597 PHE B C 1
ATOM 11130 O O . PHE B 1 597 ? 103.353 178.861 140.401 1.00 56.78 597 PHE B O 1
ATOM 11138 N N . VAL B 1 598 ? 102.267 180.593 139.457 1.00 54.75 598 VAL B N 1
ATOM 11139 C CA . VAL B 1 598 ? 100.984 180.297 140.079 1.00 54.48 598 VAL B CA 1
ATOM 11140 C C . VAL B 1 598 ? 99.880 180.461 139.039 1.00 53.49 598 VAL B C 1
ATOM 11141 O O . VAL B 1 598 ? 99.955 181.337 138.170 1.00 53.03 598 VAL B O 1
ATOM 11145 N N . ALA B 1 599 ? 98.871 179.602 139.134 1.00 51.59 599 ALA B N 1
ATOM 11146 C CA . ALA B 1 599 ? 97.775 179.574 138.185 1.00 50.20 599 ALA B CA 1
ATOM 11147 C C . ALA B 1 599 ? 96.459 179.625 138.946 1.00 51.37 599 ALA B C 1
ATOM 11148 O O . ALA B 1 599 ? 96.336 179.084 140.046 1.00 52.15 599 ALA B O 1
ATOM 11150 N N . THR B 1 600 ? 95.466 180.240 138.321 1.00 51.70 600 THR B N 1
ATOM 11151 C CA . THR B 1 600 ? 94.293 180.735 139.009 1.00 51.81 600 THR B CA 1
ATOM 11152 C C . THR B 1 600 ? 93.151 180.832 138.018 1.00 52.35 600 THR B C 1
ATOM 11153 O O . THR B 1 600 ? 93.359 181.225 136.869 1.00 52.49 600 THR B O 1
ATOM 11157 N N . GLN B 1 601 ? 91.955 180.454 138.461 1.00 52.09 601 GLN B N 1
ATOM 11158 C CA . GLN B 1 601 ? 90.734 180.789 137.740 1.00 53.73 601 GLN B CA 1
ATOM 11159 C C . GLN B 1 601 ? 89.607 181.041 138.726 1.00 54.62 601 GLN B C 1
ATOM 11160 O O . GLN B 1 601 ? 89.708 180.680 139.897 1.00 57.51 601 GLN B O 1
ATOM 11166 N N . ILE B 1 602 ? 88.550 181.687 138.247 1.00 55.30 602 ILE B N 1
ATOM 11167 C CA . ILE B 1 602 ? 87.344 181.901 139.036 1.00 57.01 602 ILE B CA 1
ATOM 11168 C C . ILE B 1 602 ? 86.157 181.288 138.299 1.00 57.53 602 ILE B C 1
ATOM 11169 O O . ILE B 1 602 ? 86.004 181.455 137.087 1.00 56.41 602 ILE B O 1
ATOM 11174 N N . VAL B 1 603 ? 85.328 180.577 139.059 1.00 59.74 603 VAL B N 1
ATOM 11175 C CA . VAL B 1 603 ? 84.200 179.819 138.529 1.00 60.22 603 VAL B CA 1
ATOM 11176 C C . VAL B 1 603 ? 82.992 180.037 139.437 1.00 60.72 603 VAL B C 1
ATOM 11177 O O . VAL B 1 603 ? 83.136 180.165 140.651 1.00 59.32 603 VAL B O 1
ATOM 11181 N N . VAL B 1 604 ? 81.806 180.084 138.843 1.00 65.03 604 VAL B N 1
ATOM 11182 C CA . VAL B 1 604 ? 80.577 180.316 139.594 1.00 70.54 604 VAL B CA 1
ATOM 11183 C C . VAL B 1 604 ? 79.823 179.013 139.879 1.00 76.66 604 VAL B C 1
ATOM 11184 O O . VAL B 1 604 ? 79.479 178.275 138.956 1.00 83.11 604 VAL B O 1
ATOM 11188 N N . VAL B 1 605 ? 79.568 178.751 141.162 1.00 81.27 605 VAL B N 1
ATOM 11189 C CA . VAL B 1 605 ? 78.747 177.609 141.602 1.00 83.72 605 VAL B CA 1
ATOM 11190 C C . VAL B 1 605 ? 77.802 178.066 142.731 1.00 88.97 605 VAL B C 1
ATOM 11191 O O . VAL B 1 605 ? 78.225 178.744 143.671 1.00 91.70 605 VAL B O 1
ATOM 11195 N N . ASP B 1 606 ? 76.523 177.702 142.612 1.00 91.62 606 ASP B N 1
ATOM 11196 C CA . ASP B 1 606 ? 75.441 178.267 143.437 1.00 94.70 606 ASP B CA 1
ATOM 11197 C C . ASP B 1 606 ? 75.378 179.797 143.334 1.00 96.87 606 ASP B C 1
ATOM 11198 O O . ASP B 1 606 ? 74.886 180.466 144.244 1.00 100.28 606 ASP B O 1
ATOM 11203 N N . ASN B 1 607 ? 75.871 180.340 142.221 1.00 97.41 607 ASN B N 1
ATOM 11204 C CA . ASN B 1 607 ? 75.988 181.791 142.017 1.00 101.30 607 ASN B CA 1
ATOM 11205 C C . ASN B 1 607 ? 76.910 182.534 143.008 1.00 97.62 607 ASN B C 1
ATOM 11206 O O . ASN B 1 607 ? 76.855 183.763 143.113 1.00 97.45 607 ASN B O 1
ATOM 11211 N N . LYS B 1 608 ? 77.764 181.788 143.709 1.00 90.10 608 LYS B N 1
ATOM 11212 C CA . LYS B 1 608 ? 78.859 182.372 144.475 1.00 86.26 608 LYS B CA 1
ATOM 11213 C C . LYS B 1 608 ? 80.130 182.281 143.628 1.00 79.37 608 LYS B C 1
ATOM 11214 O O . LYS B 1 608 ? 80.304 181.324 142.873 1.00 76.48 608 LYS B O 1
ATOM 11220 N N . LYS B 1 609 ? 81.007 183.275 143.739 1.00 73.37 609 LYS B N 1
ATOM 11221 C CA . LYS B 1 609 ? 82.310 183.214 143.071 1.00 68.79 609 LYS B CA 1
ATOM 11222 C C . LYS B 1 609 ? 83.202 182.226 143.808 1.00 64.91 609 LYS B C 1
ATOM 11223 O O . LYS B 1 609 ? 83.327 182.294 145.035 1.00 62.42 609 LYS B O 1
ATOM 11229 N N . HIS B 1 610 ? 83.813 181.308 143.064 1.00 61.57 610 HIS B N 1
ATOM 11230 C CA . HIS B 1 610 ? 84.743 180.352 143.647 1.00 60.17 610 HIS B CA 1
ATOM 11231 C C . HIS B 1 610 ? 86.119 180.511 143.033 1.00 58.63 610 HIS B C 1
ATOM 11232 O O . HIS B 1 610 ? 86.302 180.285 141.836 1.00 58.64 610 HIS B O 1
ATOM 11239 N N . GLY B 1 611 ? 87.079 180.910 143.862 1.00 55.42 611 GLY B N 1
ATOM 11240 C CA . GLY B 1 611 ? 88.459 181.049 143.429 1.00 54.22 611 GLY B CA 1
ATOM 11241 C C . GLY B 1 611 ? 89.158 179.711 143.482 1.00 53.50 611 GLY B C 1
ATOM 11242 O O . GLY B 1 611 ? 89.058 178.995 144.479 1.00 53.92 611 GLY B O 1
ATOM 11243 N N . GLN B 1 612 ? 89.875 179.371 142.416 1.00 52.32 612 GLN B N 1
ATOM 11244 C CA . GLN B 1 612 ? 90.575 178.097 142.356 1.00 53.14 612 GLN B CA 1
ATOM 11245 C C . GLN B 1 612 ? 92.060 178.292 142.129 1.00 52.23 612 GLN B C 1
ATOM 11246 O O . GLN B 1 612 ? 92.469 178.849 141.109 1.00 54.18 612 GLN B O 1
ATOM 11252 N N . LEU B 1 613 ? 92.859 177.831 143.090 1.00 50.96 613 LEU B N 1
ATOM 11253 C CA . LEU B 1 613 ? 94.313 177.860 142.978 1.00 50.98 613 LEU B CA 1
ATOM 11254 C C . LEU B 1 613 ? 94.749 176.653 142.158 1.00 52.64 613 LEU B C 1
ATOM 11255 O O . LEU B 1 613 ? 94.992 175.573 142.700 1.00 53.93 613 LEU B O 1
ATOM 11260 N N . MET B 1 614 ? 94.841 176.841 140.844 1.00 52.75 614 MET B N 1
ATOM 11261 C CA . MET B 1 614 ? 95.087 175.725 139.929 1.00 52.99 614 MET B CA 1
ATOM 11262 C C . MET B 1 614 ? 96.442 175.077 140.155 1.00 54.59 614 MET B C 1
ATOM 11263 O O . MET B 1 614 ? 96.566 173.859 140.063 1.00 56.97 614 MET B O 1
ATOM 11268 N N . LEU B 1 615 ? 97.456 175.896 140.428 1.00 57.44 615 LEU B N 1
ATOM 11269 C CA . LEU B 1 615 ? 98.831 175.407 140.576 1.00 57.11 615 LEU B CA 1
ATOM 11270 C C . LEU B 1 615 ? 99.712 176.433 141.283 1.00 57.31 615 LEU B C 1
ATOM 11271 O O . LEU B 1 615 ? 99.521 177.635 141.116 1.00 57.83 615 LEU B O 1
ATOM 11276 N N . LEU B 1 616 ? 100.663 175.941 142.076 1.00 57.58 616 LEU B N 1
ATOM 11277 C CA . LEU B 1 616 ? 101.690 176.772 142.706 1.00 56.82 616 LEU B CA 1
ATOM 11278 C C . LEU B 1 616 ? 102.997 175.994 142.679 1.00 56.07 616 LEU B C 1
ATOM 11279 O O . LEU B 1 616 ? 103.083 174.911 143.251 1.00 56.50 616 LEU B O 1
ATOM 11284 N N . MET B 1 617 ? 104.012 176.537 142.020 1.00 56.10 617 MET B N 1
ATOM 11285 C CA . MET B 1 617 ? 105.293 175.848 141.917 1.00 57.37 617 MET B CA 1
ATOM 11286 C C . MET B 1 617 ? 106.432 176.858 141.841 1.00 57.58 617 MET B C 1
ATOM 11287 O O . MET B 1 617 ? 106.284 177.910 141.220 1.00 56.68 617 MET B O 1
ATOM 11292 N N . VAL B 1 618 ? 107.549 176.551 142.502 1.00 60.33 618 VAL B N 1
ATOM 11293 C CA . VAL B 1 618 ? 108.776 177.354 142.376 1.00 63.55 618 VAL B CA 1
ATOM 11294 C C . VAL B 1 618 ? 109.988 176.430 142.188 1.00 64.61 618 VAL B C 1
ATOM 11295 O O . VAL B 1 618 ? 110.028 175.330 142.749 1.00 66.12 618 VAL B O 1
ATOM 11299 N N . SER B 1 619 ? 110.960 176.884 141.394 1.00 64.73 619 SER B N 1
ATOM 11300 C CA . SER B 1 619 ? 112.148 176.090 141.060 1.00 65.64 619 SER B CA 1
ATOM 11301 C C . SER B 1 619 ? 112.841 175.596 142.327 1.00 66.02 619 SER B C 1
ATOM 11302 O O . SER B 1 619 ? 112.936 176.348 143.299 1.00 68.72 619 SER B O 1
ATOM 11305 N N . PRO B 1 620 ? 113.346 174.344 142.321 1.00 65.90 620 PRO B N 1
ATOM 11306 C CA . PRO B 1 620 ? 113.855 173.744 143.563 1.00 64.37 620 PRO B CA 1
ATOM 11307 C C . PRO B 1 620 ? 114.965 174.567 144.214 1.00 64.38 620 PRO B C 1
ATOM 11308 O O . PRO B 1 620 ? 114.923 174.826 145.417 1.00 64.04 620 PRO B O 1
ATOM 11312 N N . SER B 1 621 ? 115.927 175.005 143.409 1.00 64.71 621 SER B N 1
ATOM 11313 C CA . SER B 1 621 ? 117.039 175.815 143.903 1.00 64.78 621 SER B CA 1
ATOM 11314 C C . SER B 1 621 ? 116.601 177.155 144.511 1.00 64.14 621 SER B C 1
ATOM 11315 O O . SER B 1 621 ? 117.410 177.840 145.132 1.00 67.29 621 SER B O 1
ATOM 11318 N N . TYR B 1 622 ? 115.331 177.523 144.335 1.00 63.14 622 TYR B N 1
ATOM 11319 C CA . TYR B 1 622 ? 114.799 178.790 144.846 1.00 61.70 622 TYR B CA 1
ATOM 11320 C C . TYR B 1 622 ? 113.731 178.643 145.939 1.00 63.07 622 TYR B C 1
ATOM 11321 O O . TYR B 1 622 ? 113.171 179.647 146.389 1.00 59.97 622 TYR B O 1
ATOM 11330 N N . GLN B 1 623 ? 113.451 177.412 146.367 1.00 63.53 623 GLN B N 1
ATOM 11331 C CA . GLN B 1 623 ? 112.482 177.179 147.439 1.00 64.17 623 GLN B CA 1
ATOM 11332 C C . GLN B 1 623 ? 113.084 177.555 148.788 1.00 63.26 623 GLN B C 1
ATOM 11333 O O . GLN B 1 623 ? 114.298 177.500 148.964 1.00 64.98 623 GLN B O 1
ATOM 11339 N N . GLY B 1 624 ? 112.228 177.936 149.732 1.00 63.14 624 GLY B N 1
ATOM 11340 C CA . GLY B 1 624 ? 112.667 178.330 151.074 1.00 64.41 624 GLY B CA 1
ATOM 11341 C C . GLY B 1 624 ? 113.226 179.745 151.156 1.00 64.54 624 GLY B C 1
ATOM 11342 O O . GLY B 1 624 ? 113.951 180.081 152.095 1.00 66.04 624 GLY B O 1
ATOM 11343 N N . LYS B 1 625 ? 112.886 180.570 150.168 1.00 61.74 625 LYS B N 1
ATOM 11344 C CA . LYS B 1 625 ? 113.326 181.957 150.110 1.00 58.38 625 LYS B CA 1
ATOM 11345 C C . LYS B 1 625 ? 112.142 182.925 150.056 1.00 59.22 625 LYS B C 1
ATOM 11346 O O . LYS B 1 625 ? 112.326 184.115 149.799 1.00 58.49 625 LYS B O 1
ATOM 11352 N N . GLY B 1 626 ? 110.931 182.416 150.284 1.00 59.72 626 GLY B N 1
ATOM 11353 C CA . GLY B 1 626 ? 109.735 183.253 150.363 1.00 58.52 626 GLY B CA 1
ATOM 11354 C C . GLY B 1 626 ? 108.989 183.465 149.060 1.00 58.57 626 GLY B C 1
ATOM 11355 O O . GLY B 1 626 ? 108.021 184.229 149.031 1.00 60.99 626 GLY B O 1
ATOM 11356 N N . VAL B 1 627 ? 109.413 182.787 147.990 1.00 58.05 627 VAL B N 1
ATOM 11357 C CA . VAL B 1 627 ? 108.801 182.960 146.660 1.00 57.70 627 VAL B CA 1
ATOM 11358 C C . VAL B 1 627 ? 107.397 182.352 146.585 1.00 56.90 627 VAL B C 1
ATOM 11359 O O . VAL B 1 627 ? 106.472 182.965 146.042 1.00 56.98 627 VAL B O 1
ATOM 11363 N N . GLY B 1 628 ? 107.246 181.142 147.113 1.00 54.12 628 GLY B N 1
ATOM 11364 C CA . GLY B 1 628 ? 105.939 180.507 147.193 1.00 53.51 628 GLY B CA 1
ATOM 11365 C C . GLY B 1 628 ? 104.927 181.394 147.894 1.00 52.85 628 GLY B C 1
ATOM 11366 O O . GLY B 1 628 ? 103.792 181.527 147.441 1.00 53.39 628 GLY B O 1
ATOM 11367 N N . THR B 1 629 ? 105.351 182.010 148.996 1.00 51.27 629 THR B N 1
ATOM 11368 C CA . THR B 1 629 ? 104.504 182.926 149.765 1.00 50.08 629 THR B CA 1
ATOM 11369 C C . THR B 1 629 ? 104.086 184.161 148.950 1.00 50.94 629 THR B C 1
ATOM 11370 O O . THR B 1 629 ? 102.921 184.576 148.987 1.00 45.87 629 THR B O 1
ATOM 11374 N N . LEU B 1 630 ? 105.041 184.738 148.220 1.00 52.06 630 LEU B N 1
ATOM 11375 C CA . LEU B 1 630 ? 104.772 185.888 147.356 1.00 53.62 630 LEU B CA 1
ATOM 11376 C C . LEU B 1 630 ? 103.689 185.580 146.328 1.00 53.77 630 LEU B C 1
ATOM 11377 O O . LEU B 1 630 ? 102.708 186.319 146.216 1.00 55.96 630 LEU B O 1
ATOM 11382 N N . LEU B 1 631 ? 103.878 184.492 145.583 1.00 51.71 631 LEU B N 1
ATOM 11383 C CA . LEU B 1 631 ? 102.914 184.074 144.567 1.00 50.23 631 LEU B CA 1
ATOM 11384 C C . LEU B 1 631 ? 101.590 183.713 145.214 1.00 49.65 631 LEU B C 1
ATOM 11385 O O . LEU B 1 631 ? 100.535 184.131 144.752 1.00 49.28 631 LEU B O 1
ATOM 11390 N N . HIS B 1 632 ? 101.660 182.939 146.289 1.00 49.59 632 HIS B N 1
ATOM 11391 C CA . HIS B 1 632 ? 100.473 182.541 147.038 1.00 53.02 632 HIS B CA 1
ATOM 11392 C C . HIS B 1 632 ? 99.616 183.735 147.453 1.00 54.93 632 HIS B C 1
ATOM 11393 O O . HIS B 1 632 ? 98.403 183.719 147.274 1.00 56.09 632 HIS B O 1
ATOM 11400 N N . ASP B 1 633 ? 100.258 184.759 148.008 1.00 57.70 633 ASP B N 1
ATOM 11401 C CA . ASP B 1 633 ? 99.561 185.956 148.482 1.00 56.67 633 ASP B CA 1
ATOM 11402 C C . ASP B 1 633 ? 98.987 186.770 147.330 1.00 54.75 633 ASP B C 1
ATOM 11403 O O . ASP B 1 633 ? 97.892 187.323 147.440 1.00 53.87 633 ASP B O 1
ATOM 11408 N N . ALA B 1 634 ? 99.723 186.840 146.225 1.00 54.35 634 ALA B N 1
ATOM 11409 C CA . ALA B 1 634 ? 99.245 187.542 145.035 1.00 53.78 634 ALA B CA 1
ATOM 11410 C C . ALA B 1 634 ? 97.919 186.944 144.572 1.00 54.36 634 ALA B C 1
ATOM 11411 O O . ALA B 1 634 ? 97.000 187.665 144.195 1.00 55.41 634 ALA B O 1
ATOM 11413 N N . ALA B 1 635 ? 97.828 185.621 144.629 1.00 54.39 635 ALA B N 1
ATOM 11414 C CA . ALA B 1 635 ? 96.618 184.913 144.249 1.00 54.33 635 ALA B CA 1
ATOM 11415 C C . ALA B 1 635 ? 95.453 185.225 145.191 1.00 54.28 635 ALA B C 1
ATOM 11416 O O . ALA B 1 635 ? 94.343 185.510 144.735 1.00 53.30 635 ALA B O 1
ATOM 11418 N N . LEU B 1 636 ? 95.704 185.174 146.499 1.00 53.46 636 LEU B N 1
ATOM 11419 C CA . LEU B 1 636 ? 94.640 185.366 147.486 1.00 53.03 636 LEU B CA 1
ATOM 11420 C C . LEU B 1 636 ? 94.164 186.814 147.537 1.00 53.55 636 LEU B C 1
ATOM 11421 O O . LEU B 1 636 ? 92.997 187.072 147.834 1.00 51.76 636 LEU B O 1
ATOM 11426 N N . GLU B 1 637 ? 95.068 187.751 147.253 1.00 54.22 637 GLU B N 1
ATOM 11427 C CA . GLU B 1 637 ? 94.702 189.163 147.114 1.00 52.79 637 GLU B CA 1
ATOM 11428 C C . GLU B 1 637 ? 93.740 189.358 145.942 1.00 53.09 637 GLU B C 1
ATOM 11429 O O . GLU B 1 637 ? 92.749 190.078 146.058 1.00 53.19 637 GLU B O 1
ATOM 11435 N N . HIS B 1 638 ? 94.031 188.700 144.822 1.00 51.85 638 HIS B N 1
ATOM 11436 C CA . HIS B 1 638 ? 93.158 188.747 143.658 1.00 51.26 638 HIS B CA 1
ATOM 11437 C C . HIS B 1 638 ? 91.772 188.172 143.967 1.00 51.47 638 HIS B C 1
ATOM 11438 O O . HIS B 1 638 ? 90.767 188.830 143.696 1.00 51.94 638 HIS B O 1
ATOM 11445 N N . PHE B 1 639 ? 91.710 186.964 144.536 1.00 49.69 639 PHE B N 1
ATOM 11446 C CA . PHE B 1 639 ? 90.417 186.384 144.938 1.00 48.88 639 PHE B CA 1
ATOM 11447 C C . PHE B 1 639 ? 89.686 187.353 145.871 1.00 50.00 639 PHE B C 1
ATOM 11448 O O . PHE B 1 639 ? 88.532 187.705 145.637 1.00 50.80 639 PHE B O 1
ATOM 11456 N N . ARG B 1 640 ? 90.379 187.790 146.916 1.00 52.36 640 ARG B N 1
ATOM 11457 C CA . ARG B 1 640 ? 89.819 188.690 147.929 1.00 53.56 640 ARG B CA 1
ATOM 11458 C C . ARG B 1 640 ? 89.154 189.933 147.330 1.00 54.54 640 ARG B C 1
ATOM 11459 O O . ARG B 1 640 ? 88.049 190.299 147.728 1.00 53.59 640 ARG B O 1
ATOM 11467 N N . GLU B 1 641 ? 89.836 190.572 146.381 1.00 57.10 641 GLU B N 1
ATOM 11468 C CA . GLU B 1 641 ? 89.314 191.756 145.691 1.00 59.52 641 GLU B CA 1
ATOM 11469 C C . GLU B 1 641 ? 88.097 191.445 144.821 1.00 60.17 641 GLU B C 1
ATOM 11470 O O . GLU B 1 641 ? 87.137 192.218 144.791 1.00 59.21 641 GLU B O 1
ATOM 11476 N N . GLN B 1 642 ? 88.153 190.321 144.108 1.00 60.04 642 GLN B N 1
ATOM 11477 C CA . GLN B 1 642 ? 87.062 189.896 143.230 1.00 58.60 642 GLN B CA 1
ATOM 11478 C C . GLN B 1 642 ? 85.826 189.413 143.985 1.00 57.98 642 GLN B C 1
ATOM 11479 O O . GLN B 1 642 ? 84.737 189.345 143.410 1.00 58.84 642 GLN B O 1
ATOM 11485 N N . GLY B 1 643 ? 85.992 189.071 145.261 1.00 56.79 643 GLY B N 1
ATOM 11486 C CA . GLY B 1 643 ? 84.891 188.564 146.074 1.00 58.00 643 GLY B CA 1
ATOM 11487 C C . GLY B 1 643 ? 84.734 187.056 145.982 1.00 58.14 643 GLY B C 1
ATOM 11488 O O . GLY B 1 643 ? 83.715 186.510 146.403 1.00 58.68 643 GLY B O 1
ATOM 11489 N N . ALA B 1 644 ? 85.748 186.386 145.434 1.00 56.93 644 ALA B N 1
ATOM 11490 C CA . ALA B 1 644 ? 85.790 184.930 145.376 1.00 56.38 644 ALA B CA 1
ATOM 11491 C C . ALA B 1 644 ? 86.178 184.378 146.748 1.00 56.46 644 ALA B C 1
ATOM 11492 O O . ALA B 1 644 ? 87.322 183.963 146.968 1.00 56.46 644 ALA B O 1
ATOM 11494 N N . ASP B 1 645 ? 85.208 184.365 147.659 1.00 57.12 645 ASP B N 1
ATOM 11495 C CA . ASP B 1 645 ? 85.467 184.062 149.070 1.00 59.73 645 ASP B CA 1
ATOM 11496 C C . ASP B 1 645 ? 85.547 182.577 149.410 1.00 60.58 645 ASP B C 1
ATOM 11497 O O . ASP B 1 645 ? 86.066 182.230 150.467 1.00 62.18 645 ASP B O 1
ATOM 11502 N N . CYS B 1 646 ? 85.030 181.708 148.539 1.00 61.85 646 CYS B N 1
ATOM 11503 C CA . CYS B 1 646 ? 85.249 180.264 148.663 1.00 59.95 646 CYS B CA 1
ATOM 11504 C C . CYS B 1 646 ? 86.423 179.897 147.769 1.00 60.05 646 CYS B C 1
ATOM 11505 O O . CYS B 1 646 ? 86.354 180.078 146.559 1.00 64.22 646 CYS B O 1
ATOM 11508 N N . ILE B 1 647 ? 87.506 179.402 148.360 1.00 60.23 647 ILE B N 1
ATOM 11509 C CA . ILE B 1 647 ? 88.732 179.140 147.611 1.00 62.84 647 ILE B CA 1
ATOM 11510 C C . ILE B 1 647 ? 89.089 177.664 147.695 1.00 62.18 647 ILE B C 1
ATOM 11511 O O . ILE B 1 647 ? 88.878 177.031 148.727 1.00 60.97 647 ILE B O 1
ATOM 11516 N N . LYS B 1 648 ? 89.653 177.137 146.612 1.00 62.38 648 LYS B N 1
ATOM 11517 C CA . LYS B 1 648 ? 89.955 175.715 146.494 1.00 63.49 648 LYS B CA 1
ATOM 11518 C C . LYS B 1 648 ? 91.417 175.495 146.122 1.00 62.73 648 LYS B C 1
ATOM 11519 O O . LYS B 1 648 ? 91.977 176.249 145.331 1.00 64.11 648 LYS B O 1
ATOM 11525 N N . LEU B 1 649 ? 92.027 174.458 146.689 1.00 62.30 649 LEU B N 1
ATOM 11526 C CA . LEU B 1 649 ? 93.337 173.996 146.230 1.00 64.75 649 LEU B CA 1
ATOM 11527 C C . LEU B 1 649 ? 93.142 173.058 145.043 1.00 64.54 649 LEU B C 1
ATOM 11528 O O . LEU B 1 649 ? 92.440 172.055 145.150 1.00 66.36 649 LEU B O 1
ATOM 11533 N N . GLY B 1 650 ? 93.776 173.381 143.920 1.00 62.64 650 GLY B N 1
ATOM 11534 C CA . GLY B 1 650 ? 93.528 172.676 142.669 1.00 61.24 650 GLY B CA 1
ATOM 11535 C C . GLY B 1 650 ? 92.283 173.235 142.008 1.00 59.74 650 GLY B C 1
ATOM 11536 O O . GLY B 1 650 ? 91.717 174.227 142.472 1.00 57.89 650 GLY B O 1
ATOM 11537 N N . SER B 1 651 ? 91.851 172.599 140.925 1.00 57.57 651 SER B N 1
ATOM 11538 C CA . SER B 1 651 ? 90.700 173.086 140.168 1.00 56.49 651 SER B CA 1
ATOM 11539 C C . SER B 1 651 ? 89.808 171.947 139.704 1.00 55.44 651 SER B C 1
ATOM 11540 O O . SER B 1 651 ? 90.217 170.789 139.708 1.00 56.86 651 SER B O 1
ATOM 11543 N N . THR B 1 652 ? 88.586 172.294 139.307 1.00 54.64 652 THR B N 1
ATOM 11544 C CA . THR B 1 652 ? 87.633 171.331 138.752 1.00 52.53 652 THR B CA 1
ATOM 11545 C C . THR B 1 652 ? 87.880 171.164 137.251 1.00 51.46 652 THR B C 1
ATOM 11546 O O . THR B 1 652 ? 88.373 170.126 136.823 1.00 53.02 652 THR B O 1
ATOM 11550 N N . TYR B 1 653 ? 87.556 172.189 136.464 1.00 52.04 653 TYR B N 1
ATOM 11551 C CA . TYR B 1 653 ? 87.767 172.165 135.008 1.00 52.35 653 TYR B CA 1
ATOM 11552 C C . TYR B 1 653 ? 88.130 173.561 134.461 1.00 51.29 653 TYR B C 1
ATOM 11553 O O . TYR B 1 653 ? 87.366 174.512 134.648 1.00 49.40 653 TYR B O 1
ATOM 11562 N N . PRO B 1 654 ? 89.287 173.691 133.777 1.00 50.76 654 PRO B N 1
ATOM 11563 C CA . PRO B 1 654 ? 90.352 172.702 133.554 1.00 50.69 654 PRO B CA 1
ATOM 11564 C C . PRO B 1 654 ? 91.169 172.459 134.818 1.00 51.54 654 PRO B C 1
ATOM 11565 O O . PRO B 1 654 ? 90.881 173.057 135.856 1.00 51.71 654 PRO B O 1
ATOM 11569 N N . ARG B 1 655 ? 92.184 171.598 134.730 1.00 52.19 655 ARG B N 1
ATOM 11570 C CA . ARG B 1 655 ? 92.797 171.041 135.929 1.00 51.88 655 ARG B CA 1
ATOM 11571 C C . ARG B 1 655 ? 94.101 170.300 135.686 1.00 52.08 655 ARG B C 1
ATOM 11572 O O . ARG B 1 655 ? 94.173 169.423 134.824 1.00 53.06 655 ARG B O 1
ATOM 11580 N N . PHE B 1 656 ? 95.117 170.638 136.480 1.00 52.07 656 PHE B N 1
ATOM 11581 C CA . PHE B 1 656 ? 96.278 169.767 136.662 1.00 52.19 656 PHE B CA 1
ATOM 11582 C C . PHE B 1 656 ? 95.969 168.753 137.759 1.00 52.85 656 PHE B C 1
ATOM 11583 O O . PHE B 1 656 ? 96.136 167.547 137.562 1.00 51.44 656 PHE B O 1
ATOM 11591 N N . PHE B 1 657 ? 95.518 169.259 138.911 1.00 52.81 657 PHE B N 1
ATOM 11592 C CA . PHE B 1 657 ? 95.149 168.428 140.059 1.00 52.67 657 PHE B CA 1
ATOM 11593 C C . PHE B 1 657 ? 93.842 168.908 140.695 1.00 52.87 657 PHE B C 1
ATOM 11594 O O . PHE B 1 657 ? 93.567 170.107 140.712 1.00 55.85 657 PHE B O 1
ATOM 11602 N N . PRO B 1 658 ? 93.036 167.975 141.234 1.00 52.61 658 PRO B N 1
ATOM 11603 C CA . PRO B 1 658 ? 91.812 168.318 141.953 1.00 53.12 658 PRO B CA 1
ATOM 11604 C C . PRO B 1 658 ? 92.077 168.722 143.402 1.00 53.20 658 PRO B C 1
ATOM 11605 O O . PRO B 1 658 ? 91.194 169.268 144.065 1.00 50.86 658 PRO B O 1
ATOM 11609 N N . GLY B 1 659 ? 93.276 168.410 143.885 1.00 53.93 659 GLY B N 1
ATOM 11610 C CA . GLY B 1 659 ? 93.726 168.793 145.218 1.00 54.56 659 GLY B CA 1
ATOM 11611 C C . GLY B 1 659 ? 95.238 168.712 145.236 1.00 54.60 659 GLY B C 1
ATOM 11612 O O . GLY B 1 659 ? 95.873 168.816 144.187 1.00 55.32 659 GLY B O 1
ATOM 11613 N N . VAL B 1 660 ? 95.820 168.511 146.414 1.00 54.16 660 VAL B N 1
ATOM 11614 C CA . VAL B 1 660 ? 97.266 168.367 146.518 1.00 55.30 660 VAL B CA 1
ATOM 11615 C C . VAL B 1 660 ? 97.624 166.882 146.451 1.00 54.37 660 VAL B C 1
ATOM 11616 O O . VAL B 1 660 ? 97.130 166.096 147.265 1.00 57.03 660 VAL B O 1
ATOM 11620 N N . PRO B 1 661 ? 98.477 166.492 145.484 1.00 52.20 661 PRO B N 1
ATOM 11621 C CA . PRO B 1 661 ? 98.996 165.124 145.397 1.00 53.65 661 PRO B CA 1
ATOM 11622 C C . PRO B 1 661 ? 99.559 164.598 146.721 1.00 56.46 661 PRO B C 1
ATOM 11623 O O . PRO B 1 661 ? 100.099 165.369 147.512 1.00 55.87 661 PRO B O 1
ATOM 11627 N N . ASP B 1 662 ? 99.437 163.292 146.945 1.00 61.15 662 ASP B N 1
ATOM 11628 C CA . ASP B 1 662 ? 99.840 162.673 148.209 1.00 63.28 662 ASP B CA 1
ATOM 11629 C C . ASP B 1 662 ? 100.896 161.568 148.061 1.00 64.57 662 ASP B C 1
ATOM 11630 O O . ASP B 1 662 ? 101.354 161.028 149.067 1.00 64.37 662 ASP B O 1
ATOM 11635 N N . ASP B 1 663 ? 101.301 161.247 146.832 1.00 67.26 663 ASP B N 1
ATOM 11636 C CA . ASP B 1 663 ? 102.110 160.042 146.579 1.00 70.31 663 ASP B CA 1
ATOM 11637 C C . ASP B 1 663 ? 103.627 160.252 146.639 1.00 70.22 663 ASP B C 1
ATOM 11638 O O . ASP B 1 663 ? 104.383 159.286 146.536 1.00 71.76 663 ASP B O 1
ATOM 11643 N N . ASP B 1 664 ? 104.076 161.493 146.801 1.00 68.60 664 ASP B N 1
ATOM 11644 C CA . ASP B 1 664 ? 105.495 161.754 147.037 1.00 69.28 664 ASP B CA 1
ATOM 11645 C C . ASP B 1 664 ? 105.684 162.695 148.223 1.00 69.65 664 ASP B C 1
ATOM 11646 O O . ASP B 1 664 ? 104.727 163.310 148.702 1.00 72.03 664 ASP B O 1
ATOM 11651 N N . ALA B 1 665 ? 106.923 162.786 148.699 1.00 68.04 665 ALA B N 1
ATOM 11652 C CA . ALA B 1 665 ? 107.238 163.551 149.902 1.00 67.17 665 ALA B CA 1
ATOM 11653 C C . ALA B 1 665 ? 107.085 165.048 149.665 1.00 67.01 665 ALA B C 1
ATOM 11654 O O . ALA B 1 665 ? 106.483 165.747 150.477 1.00 65.93 665 ALA B O 1
ATOM 11656 N N . GLN B 1 666 ? 107.630 165.526 148.550 1.00 68.06 666 GLN B N 1
ATOM 11657 C CA . GLN B 1 666 ? 107.549 166.940 148.180 1.00 70.15 666 GLN B CA 1
ATOM 11658 C C . GLN B 1 666 ? 106.106 167.452 148.135 1.00 71.34 666 GLN B C 1
ATOM 11659 O O . GLN B 1 666 ? 105.825 168.569 148.574 1.00 71.87 666 GLN B O 1
ATOM 11665 N N . SER B 1 667 ? 105.196 166.632 147.618 1.00 70.72 667 SER B N 1
ATOM 11666 C CA . SER B 1 667 ? 103.779 166.983 147.586 1.00 68.51 667 SER B CA 1
ATOM 11667 C C . SER B 1 667 ? 103.157 166.949 148.983 1.00 68.75 667 SER B C 1
ATOM 11668 O O . SER B 1 667 ? 102.381 167.836 149.336 1.00 68.19 667 SER B O 1
ATOM 11671 N N . ARG B 1 668 ? 103.495 165.932 149.775 1.00 70.89 668 ARG B N 1
ATOM 11672 C CA . ARG B 1 668 ? 103.035 165.868 151.171 1.00 72.99 668 ARG B CA 1
ATOM 11673 C C . ARG B 1 668 ? 103.587 167.040 151.988 1.00 73.06 668 ARG B C 1
ATOM 11674 O O . ARG B 1 668 ? 102.916 167.552 152.884 1.00 74.82 668 ARG B O 1
ATOM 11682 N N . LYS B 1 669 ? 104.802 167.469 151.661 1.00 72.61 669 LYS B N 1
ATOM 11683 C CA . LYS B 1 669 ? 105.391 168.667 152.257 1.00 71.78 669 LYS B CA 1
ATOM 11684 C C . LYS B 1 669 ? 104.611 169.924 151.842 1.00 68.72 669 LYS B C 1
ATOM 11685 O O . LYS B 1 669 ? 104.380 170.813 152.664 1.00 68.04 669 LYS B O 1
ATOM 11691 N N . ALA B 1 670 ? 104.203 169.985 150.573 1.00 64.57 670 ALA B N 1
ATOM 11692 C CA . ALA B 1 670 ? 103.393 171.097 150.060 1.00 62.28 670 ALA B CA 1
ATOM 11693 C C . ALA B 1 670 ? 102.022 171.181 150.725 1.00 62.24 670 ALA B C 1
ATOM 11694 O O . ALA B 1 670 ? 101.443 172.256 150.819 1.00 63.10 670 ALA B O 1
ATOM 11696 N N . GLN B 1 671 ? 101.498 170.051 151.182 1.00 62.74 671 GLN B N 1
ATOM 11697 C CA . GLN B 1 671 ? 100.254 170.060 151.945 1.00 62.57 671 GLN B CA 1
ATOM 11698 C C . GLN B 1 671 ? 100.435 170.816 153.258 1.00 60.47 671 GLN B C 1
ATOM 11699 O O . GLN B 1 671 ? 99.594 171.626 153.641 1.00 58.39 671 GLN B O 1
ATOM 11705 N N . ALA B 1 672 ? 101.539 170.535 153.945 1.00 61.47 672 ALA B N 1
ATOM 11706 C CA . ALA B 1 672 ? 101.890 171.239 155.180 1.00 60.81 672 ALA B CA 1
ATOM 11707 C C . ALA B 1 672 ? 102.014 172.744 154.939 1.00 59.90 672 ALA B C 1
ATOM 11708 O O . ALA B 1 672 ? 101.544 173.549 155.746 1.00 59.64 672 ALA B O 1
ATOM 11710 N N . PHE B 1 673 ? 102.649 173.110 153.828 1.00 57.43 673 PHE B N 1
ATOM 11711 C CA . PHE B 1 673 ? 102.798 174.509 153.446 1.00 57.64 673 PHE B CA 1
ATOM 11712 C C . PHE B 1 673 ? 101.441 175.221 153.426 1.00 57.30 673 PHE B C 1
ATOM 11713 O O . PHE B 1 673 ? 101.308 176.316 153.970 1.00 59.05 673 PHE B O 1
ATOM 11721 N N . PHE B 1 674 ? 100.439 174.591 152.820 1.00 56.27 674 PHE B N 1
ATOM 11722 C CA . PHE B 1 674 ? 99.106 175.192 152.716 1.00 56.61 674 PHE B CA 1
ATOM 11723 C C . PHE B 1 674 ? 98.360 175.245 154.059 1.00 58.10 674 PHE B C 1
ATOM 11724 O O . PHE B 1 674 ? 97.754 176.266 154.387 1.00 58.99 674 PHE B O 1
ATOM 11732 N N . SER B 1 675 ? 98.397 174.168 154.842 1.00 60.27 675 SER B N 1
ATOM 11733 C CA . SER B 1 675 ? 97.676 174.162 156.125 1.00 62.70 675 SER B CA 1
ATOM 11734 C C . SER B 1 675 ? 98.264 175.182 157.107 1.00 63.85 675 SER B C 1
ATOM 11735 O O . SER B 1 675 ? 97.527 175.800 157.877 1.00 65.75 675 SER B O 1
ATOM 11738 N N . LYS B 1 676 ? 99.578 175.377 157.054 1.00 64.42 676 LYS B N 1
ATOM 11739 C CA . LYS B 1 676 ? 100.247 176.380 157.887 1.00 67.28 676 LYS B CA 1
ATOM 11740 C C . LYS B 1 676 ? 99.736 177.795 157.567 1.00 66.94 676 LYS B C 1
ATOM 11741 O O . LYS B 1 676 ? 99.570 178.626 158.463 1.00 66.10 676 LYS B O 1
ATOM 11747 N N . LYS B 1 677 ? 99.463 178.046 156.288 1.00 64.59 677 LYS B N 1
ATOM 11748 C CA . LYS B 1 677 ? 98.915 179.324 155.840 1.00 62.39 677 LYS B CA 1
ATOM 11749 C C . LYS B 1 677 ? 97.435 179.486 156.195 1.00 61.61 677 LYS B C 1
ATOM 11750 O O . LYS B 1 677 ? 96.879 180.576 156.046 1.00 61.18 677 LYS B O 1
ATOM 11756 N N . GLY B 1 678 ? 96.793 178.402 156.632 1.00 61.68 678 GLY B N 1
ATOM 11757 C CA . GLY B 1 678 ? 95.405 178.448 157.104 1.00 60.06 678 GLY B CA 1
ATOM 11758 C C . GLY B 1 678 ? 94.383 177.752 156.217 1.00 57.46 678 GLY B C 1
ATOM 11759 O O . GLY B 1 678 ? 93.180 177.904 156.436 1.00 54.41 678 GLY B O 1
ATOM 11760 N N . TRP B 1 679 ? 94.848 177.004 155.214 1.00 56.28 679 TRP B N 1
ATOM 11761 C CA . TRP B 1 679 ? 93.960 176.158 154.414 1.00 57.38 679 TRP B CA 1
ATOM 11762 C C . TRP B 1 679 ? 93.437 174.983 155.245 1.00 56.44 679 TRP B C 1
ATOM 11763 O O . TRP B 1 679 ? 94.202 174.338 155.962 1.00 56.60 679 TRP B O 1
ATOM 11774 N N . ARG B 1 680 ? 92.140 174.709 155.140 1.00 55.64 680 ARG B N 1
ATOM 11775 C CA . ARG B 1 680 ? 91.538 173.548 155.790 1.00 55.48 680 ARG B CA 1
ATOM 11776 C C . ARG B 1 680 ? 91.682 172.326 154.867 1.00 56.27 680 ARG B C 1
ATOM 11777 O O . ARG B 1 680 ? 91.006 172.246 153.836 1.00 56.56 680 ARG B O 1
ATOM 11779 N N . MET B 1 681 ? 92.582 171.402 155.227 1.00 57.84 681 MET B N 1
ATOM 11780 C CA . MET B 1 681 ? 92.813 170.162 154.458 1.00 59.70 681 MET B CA 1
ATOM 11781 C C . MET B 1 681 ? 91.948 169.016 154.994 1.00 61.48 681 MET B C 1
ATOM 11782 O O . MET B 1 681 ? 91.807 168.860 156.208 1.00 61.57 681 MET B O 1
ATOM 11787 N N . ASP B 1 682 ? 91.392 168.205 154.095 1.00 64.91 682 ASP B N 1
ATOM 11788 C CA . ASP B 1 682 ? 90.526 167.080 154.488 1.00 65.92 682 ASP B CA 1
ATOM 11789 C C . ASP B 1 682 ? 91.321 165.925 155.101 1.00 68.75 682 ASP B C 1
ATOM 11790 O O . ASP B 1 682 ? 92.451 165.658 154.689 1.00 66.78 682 ASP B O 1
ATOM 11795 N N . ASP B 1 683 ? 90.716 165.252 156.085 1.00 73.45 683 ASP B N 1
ATOM 11796 C CA . ASP B 1 683 ? 91.327 164.091 156.761 1.00 76.61 683 ASP B CA 1
ATOM 11797 C C . ASP B 1 683 ? 91.539 162.942 155.786 1.00 77.70 683 ASP B C 1
ATOM 11798 O O . ASP B 1 683 ? 92.567 162.263 155.815 1.00 78.09 683 ASP B O 1
ATOM 11803 N N . ASN B 1 684 ? 90.536 162.735 154.936 1.00 77.87 684 ASN B N 1
ATOM 11804 C CA . ASN B 1 684 ? 90.526 161.659 153.946 1.00 75.50 684 ASN B CA 1
ATOM 11805 C C . ASN B 1 684 ? 91.181 162.059 152.623 1.00 72.17 684 ASN B C 1
ATOM 11806 O O . ASN B 1 684 ? 91.401 163.240 152.349 1.00 73.15 684 ASN B O 1
ATOM 11811 N N . LEU B 1 685 ? 91.469 161.055 151.803 1.00 67.80 685 LEU B N 1
ATOM 11812 C CA . LEU B 1 685 ? 92.055 161.256 150.484 1.00 64.07 685 LEU B CA 1
ATOM 11813 C C . LEU B 1 685 ? 90.997 161.114 149.391 1.00 61.71 685 LEU B C 1
ATOM 11814 O O . LEU B 1 685 ? 89.854 160.750 149.656 1.00 61.39 685 LEU B O 1
ATOM 11819 N N . VAL B 1 686 ? 91.404 161.426 148.165 1.00 59.91 686 VAL B N 1
ATOM 11820 C CA . VAL B 1 686 ? 90.553 161.367 146.982 1.00 58.47 686 VAL B CA 1
ATOM 11821 C C . VAL B 1 686 ? 91.428 160.860 145.834 1.00 58.62 686 VAL B C 1
ATOM 11822 O O . VAL B 1 686 ? 92.603 161.225 145.743 1.00 59.67 686 VAL B O 1
ATOM 11826 N N . HIS B 1 687 ? 90.865 160.026 144.961 1.00 56.62 687 HIS B N 1
ATOM 11827 C CA . HIS B 1 687 ? 91.682 159.206 144.067 1.00 55.76 687 HIS B CA 1
ATOM 11828 C C . HIS B 1 687 ? 91.365 159.354 142.585 1.00 54.97 687 HIS B C 1
ATOM 11829 O O . HIS B 1 687 ? 90.215 159.546 142.203 1.00 54.82 687 HIS B O 1
ATOM 11836 N N . ASP B 1 688 ? 92.414 159.265 141.770 1.00 55.54 688 ASP B N 1
ATOM 11837 C CA . ASP B 1 688 ? 92.299 158.943 140.352 1.00 57.80 688 ASP B CA 1
ATOM 11838 C C . ASP B 1 688 ? 92.492 157.437 140.196 1.00 61.98 688 ASP B C 1
ATOM 11839 O O . ASP B 1 688 ? 93.304 156.837 140.910 1.00 61.62 688 ASP B O 1
ATOM 11844 N N . LEU B 1 689 ? 91.777 156.832 139.248 1.00 64.28 689 LEU B N 1
ATOM 11845 C CA . LEU B 1 689 ? 91.886 155.390 139.005 1.00 65.63 689 LEU B CA 1
ATOM 11846 C C . LEU B 1 689 ? 92.445 155.082 137.619 1.00 66.80 689 LEU B C 1
ATOM 11847 O O . LEU B 1 689 ? 92.326 155.884 136.689 1.00 67.09 689 LEU B O 1
ATOM 11852 N N . ILE B 1 690 ? 93.065 153.909 137.506 1.00 68.07 690 ILE B N 1
ATOM 11853 C CA . ILE B 1 690 ? 93.548 153.386 136.231 1.00 68.68 690 ILE B CA 1
ATOM 11854 C C . ILE B 1 690 ? 92.965 151.993 136.035 1.00 72.43 690 ILE B C 1
ATOM 11855 O O . ILE B 1 690 ? 92.877 151.209 136.983 1.00 74.24 690 ILE B O 1
ATOM 11860 N N . GLY B 1 691 ? 92.547 151.701 134.807 1.00 76.88 691 GLY B N 1
ATOM 11861 C CA . GLY B 1 691 ? 91.974 150.401 134.474 1.00 78.66 691 GLY B CA 1
ATOM 11862 C C . GLY B 1 691 ? 92.494 149.913 133.142 1.00 80.43 691 GLY B C 1
ATOM 11863 O O . GLY B 1 691 ? 92.447 150.640 132.148 1.00 80.27 691 GLY B O 1
ATOM 11864 N N . ASP B 1 692 ? 93.005 148.684 133.120 1.00 84.16 692 ASP B N 1
ATOM 11865 C CA . ASP B 1 692 ? 93.435 148.067 131.875 1.00 84.29 692 ASP B CA 1
ATOM 11866 C C . ASP B 1 692 ? 92.207 147.486 131.181 1.00 82.05 692 ASP B C 1
ATOM 11867 O O . ASP B 1 692 ? 91.450 146.721 131.780 1.00 78.84 692 ASP B O 1
ATOM 11872 N N . LEU B 1 693 ? 92.001 147.888 129.931 1.00 80.63 693 LEU B N 1
ATOM 11873 C CA . LEU B 1 693 ? 90.908 147.382 129.111 1.00 79.83 693 LEU B CA 1
ATOM 11874 C C . LEU B 1 693 ? 91.415 146.467 128.003 1.00 82.73 693 LEU B C 1
ATOM 11875 O O . LEU B 1 693 ? 90.620 145.984 127.200 1.00 83.58 693 LEU B O 1
ATOM 11880 N N . GLN B 1 694 ? 92.728 146.228 127.965 1.00 86.87 694 GLN B N 1
ATOM 11881 C CA . GLN B 1 694 ? 93.374 145.504 126.862 1.00 90.65 694 GLN B CA 1
ATOM 11882 C C . GLN B 1 694 ? 92.448 144.438 126.290 1.00 92.08 694 GLN B C 1
ATOM 11883 O O . GLN B 1 694 ? 92.163 144.437 125.091 1.00 94.62 694 GLN B O 1
ATOM 11889 N N . ASP B 1 695 ? 91.975 143.548 127.160 1.00 90.72 695 ASP B N 1
ATOM 11890 C CA . ASP B 1 695 ? 90.898 142.619 126.823 1.00 92.12 695 ASP B CA 1
ATOM 11891 C C . ASP B 1 695 ? 89.847 142.648 127.936 1.00 92.14 695 ASP B C 1
ATOM 11892 O O . ASP B 1 695 ? 89.822 141.779 128.809 1.00 95.43 695 ASP B O 1
ATOM 11897 N N . TYR B 1 696 ? 88.999 143.676 127.903 1.00 90.45 696 TYR B N 1
ATOM 11898 C CA . TYR B 1 696 ? 87.883 143.827 128.846 1.00 86.36 696 TYR B CA 1
ATOM 11899 C C . TYR B 1 696 ? 86.589 143.239 128.277 1.00 87.50 696 TYR B C 1
ATOM 11900 O O . TYR B 1 696 ? 86.320 143.340 127.077 1.00 88.13 696 TYR B O 1
ATOM 11909 N N . LYS B 1 697 ? 85.788 142.639 129.153 1.00 86.97 697 LYS B N 1
ATOM 11910 C CA . LYS B 1 697 ? 84.475 142.128 128.782 1.00 90.52 697 LYS B CA 1
ATOM 11911 C C . LYS B 1 697 ? 83.460 142.527 129.852 1.00 86.68 697 LYS B C 1
ATOM 11912 O O . LYS B 1 697 ? 83.785 142.557 131.040 1.00 83.59 697 LYS B O 1
ATOM 11918 N N . VAL B 1 698 ? 82.238 142.840 129.423 1.00 83.70 698 VAL B N 1
ATOM 11919 C CA . VAL B 1 698 ? 81.171 143.238 130.341 1.00 83.74 698 VAL B CA 1
ATOM 11920 C C . VAL B 1 698 ? 80.692 142.000 131.100 1.00 85.56 698 VAL B C 1
ATOM 11921 O O . VAL B 1 698 ? 80.211 141.056 130.472 1.00 85.92 698 VAL B O 1
ATOM 11925 N N . PRO B 1 699 ? 80.823 141.991 132.445 1.00 88.54 699 PRO B N 1
ATOM 11926 C CA . PRO B 1 699 ? 80.394 140.828 133.237 1.00 91.20 699 PRO B CA 1
ATOM 11927 C C . PRO B 1 699 ? 78.950 140.387 132.962 1.00 93.25 699 PRO B C 1
ATOM 11928 O O . PRO B 1 699 ? 78.070 141.230 132.764 1.00 92.38 699 PRO B O 1
ATOM 11932 N N . ASP B 1 700 ? 78.726 139.072 132.974 1.00 93.42 700 ASP B N 1
ATOM 11933 C CA . ASP B 1 700 ? 77.464 138.474 132.510 1.00 93.25 700 ASP B CA 1
ATOM 11934 C C . ASP B 1 700 ? 76.302 138.814 133.436 1.00 89.30 700 ASP B C 1
ATOM 11935 O O . ASP B 1 700 ? 75.159 138.931 132.991 1.00 85.40 700 ASP B O 1
ATOM 11940 N N . LYS B 1 701 ? 76.610 138.967 134.722 1.00 87.24 701 LYS B N 1
ATOM 11941 C CA . LYS B 1 701 ? 75.609 139.315 135.737 1.00 88.39 701 LYS B CA 1
ATOM 11942 C C . LYS B 1 701 ? 75.008 140.694 135.448 1.00 86.92 701 LYS B C 1
ATOM 11943 O O . LYS B 1 701 ? 73.815 140.920 135.663 1.00 84.35 701 LYS B O 1
ATOM 11949 N N . ILE B 1 702 ? 75.843 141.602 134.942 1.00 86.60 702 ILE B N 1
ATOM 11950 C CA . ILE B 1 702 ? 75.429 142.977 134.653 1.00 84.07 702 ILE B CA 1
ATOM 11951 C C . ILE B 1 702 ? 74.629 143.032 133.346 1.00 84.22 702 ILE B C 1
ATOM 11952 O O . ILE B 1 702 ? 73.576 143.673 133.292 1.00 85.98 702 ILE B O 1
ATOM 11957 N N . GLN B 1 703 ? 75.119 142.355 132.306 1.00 82.71 703 GLN B N 1
ATOM 11958 C CA . GLN B 1 703 ? 74.383 142.234 131.040 1.00 82.04 703 GLN B CA 1
ATOM 11959 C C . GLN B 1 703 ? 72.955 141.754 131.286 1.00 81.59 703 GLN B C 1
ATOM 11960 O O . GLN B 1 703 ? 72.000 142.275 130.702 1.00 79.97 703 GLN B O 1
ATOM 11966 N N . ALA B 1 704 ? 72.827 140.758 132.158 1.00 81.09 704 ALA B N 1
ATOM 11967 C CA . ALA B 1 704 ? 71.530 140.236 132.566 1.00 80.91 704 ALA B CA 1
ATOM 11968 C C . ALA B 1 704 ? 70.692 141.303 133.275 1.00 79.00 704 ALA B C 1
ATOM 11969 O O . ALA B 1 704 ? 69.556 141.562 132.879 1.00 80.31 704 ALA B O 1
ATOM 11971 N N . ARG B 1 705 ? 71.262 141.917 134.314 1.00 76.20 705 ARG B N 1
ATOM 11972 C CA . ARG B 1 705 ? 70.569 142.939 135.116 1.00 73.82 705 ARG B CA 1
ATOM 11973 C C . ARG B 1 705 ? 70.041 144.089 134.253 1.00 73.99 705 ARG B C 1
ATOM 11974 O O . ARG B 1 705 ? 68.915 144.561 134.448 1.00 71.69 705 ARG B O 1
ATOM 11982 N N . MET B 1 706 ? 70.862 144.534 133.304 1.00 73.90 706 MET B N 1
ATOM 11983 C CA . MET B 1 706 ? 70.454 145.573 132.358 1.00 75.55 706 MET B CA 1
ATOM 11984 C C . MET B 1 706 ? 69.331 145.068 131.467 1.00 76.03 706 MET B C 1
ATOM 11985 O O . MET B 1 706 ? 68.276 145.697 131.379 1.00 74.07 706 MET B O 1
ATOM 11990 N N . LEU B 1 707 ? 69.559 143.923 130.828 1.00 78.27 707 LEU B N 1
ATOM 11991 C CA . LEU B 1 707 ? 68.536 143.273 130.010 1.00 79.15 707 LEU B CA 1
ATOM 11992 C C . LEU B 1 707 ? 67.241 143.026 130.796 1.00 77.98 707 LEU B C 1
ATOM 11993 O O . LEU B 1 707 ? 66.147 143.120 130.235 1.00 76.38 707 LEU B O 1
ATOM 11998 N N . LYS B 1 708 ? 67.367 142.723 132.088 1.00 77.37 708 LYS B N 1
ATOM 11999 C CA . LYS B 1 708 ? 66.205 142.482 132.946 1.00 80.76 708 LYS B CA 1
ATOM 12000 C C . LYS B 1 708 ? 65.476 143.786 133.267 1.00 80.16 708 LYS B C 1
ATOM 12001 O O . LYS B 1 708 ? 64.252 143.874 133.136 1.00 75.63 708 LYS B O 1
ATOM 12007 N N . GLU B 1 709 ? 66.239 144.794 133.687 1.00 81.09 709 GLU B N 1
ATOM 12008 C CA . GLU B 1 709 ? 65.689 146.121 133.978 1.00 79.50 709 GLU B CA 1
ATOM 12009 C C . GLU B 1 709 ? 65.342 146.886 132.694 1.00 78.51 709 GLU B C 1
ATOM 12010 O O . GLU B 1 709 ? 64.786 147.986 132.754 1.00 74.79 709 GLU B O 1
ATOM 12016 N N . LYS B 1 710 ? 65.685 146.296 131.546 1.00 77.92 710 LYS B N 1
ATOM 12017 C CA . LYS B 1 710 ? 65.353 146.822 130.220 1.00 77.59 710 LYS B CA 1
ATOM 12018 C C . LYS B 1 710 ? 65.999 148.181 129.965 1.00 73.71 710 LYS B C 1
ATOM 12019 O O . LYS B 1 710 ? 65.401 149.048 129.343 1.00 73.99 710 LYS B O 1
ATOM 12025 N N . ILE B 1 711 ? 67.236 148.347 130.420 1.00 71.76 711 ILE B N 1
ATOM 12026 C CA . ILE B 1 711 ? 67.921 149.638 130.352 1.00 69.15 711 ILE B CA 1
ATOM 12027 C C . ILE B 1 711 ? 68.643 149.791 129.015 1.00 66.55 711 ILE B C 1
ATOM 12028 O O . ILE B 1 711 ? 69.351 148.883 128.579 1.00 65.81 711 ILE B O 1
ATOM 12033 N N . TRP B 1 712 ? 68.458 150.948 128.382 1.00 65.14 712 TRP B N 1
ATOM 12034 C CA . TRP B 1 712 ? 69.067 151.261 127.090 1.00 67.06 712 TRP B CA 1
ATOM 12035 C C . TRP B 1 712 ? 70.202 152.274 127.269 1.00 65.68 712 TRP B C 1
ATOM 12036 O O . TRP B 1 712 ? 70.067 153.217 128.044 1.00 66.89 712 TRP B O 1
ATOM 12047 N N . PHE B 1 713 ? 71.304 152.081 126.545 1.00 64.43 713 PHE B N 1
ATOM 12048 C CA . PHE B 1 713 ? 72.441 153.008 126.579 1.00 65.69 713 PHE B CA 1
ATOM 12049 C C . PHE B 1 713 ? 72.715 153.598 125.207 1.00 67.10 713 PHE B C 1
ATOM 12050 O O . PHE B 1 713 ? 72.334 153.028 124.183 1.00 72.84 713 PHE B O 1
ATOM 12058 N N . GLY B 1 714 ? 73.389 154.741 125.189 1.00 63.98 714 GLY B N 1
ATOM 12059 C CA . GLY B 1 714 ? 73.789 155.352 123.933 1.00 62.09 714 GLY B CA 1
ATOM 12060 C C . GLY B 1 714 ? 73.986 156.848 124.020 1.00 60.13 714 GLY B C 1
ATOM 12061 O O . GLY B 1 714 ? 73.683 157.480 125.040 1.00 57.70 714 GLY B O 1
ATOM 12062 N N . ARG B 1 715 ? 74.482 157.402 122.918 1.00 57.37 715 ARG B N 1
ATOM 12063 C CA . ARG B 1 715 ? 74.794 158.818 122.816 1.00 56.77 715 ARG B CA 1
ATOM 12064 C C . ARG B 1 715 ? 73.541 159.667 122.880 1.00 56.52 715 ARG B C 1
ATOM 12065 O O . ARG B 1 715 ? 72.451 159.204 122.558 1.00 58.37 715 ARG B O 1
ATOM 12073 N N . ILE B 1 716 ? 73.708 160.914 123.297 1.00 56.03 716 ILE B N 1
ATOM 12074 C CA . ILE B 1 716 ? 72.630 161.882 123.253 1.00 56.27 716 ILE B CA 1
ATOM 12075 C C . ILE B 1 716 ? 72.741 162.634 121.923 1.00 54.89 716 ILE B C 1
ATOM 12076 O O . ILE B 1 716 ? 73.841 162.975 121.488 1.00 56.53 716 ILE B O 1
ATOM 12081 N N . LYS B 1 717 ? 71.615 162.860 121.257 1.00 52.27 717 LYS B N 1
ATOM 12082 C CA . LYS B 1 717 ? 71.623 163.584 119.989 1.00 51.07 717 LYS B CA 1
ATOM 12083 C C . LYS B 1 717 ? 71.368 165.067 120.236 1.00 50.16 717 LYS B C 1
ATOM 12084 O O . LYS B 1 717 ? 70.722 165.428 121.224 1.00 51.79 717 LYS B O 1
ATOM 12090 N N . PRO B 1 718 ? 71.861 165.939 119.338 1.00 47.70 718 PRO B N 1
ATOM 12091 C CA . PRO B 1 718 ? 71.663 167.375 119.519 1.00 46.78 718 PRO B CA 1
ATOM 12092 C C . PRO B 1 718 ? 70.233 167.777 119.870 1.00 46.52 718 PRO B C 1
ATOM 12093 O O . PRO B 1 718 ? 70.043 168.577 120.783 1.00 46.02 718 PRO B O 1
ATOM 12097 N N . SER B 1 719 ? 69.241 167.212 119.182 1.00 47.76 719 SER B N 1
ATOM 12098 C CA . SER B 1 719 ? 67.832 167.543 119.459 1.00 48.57 719 SER B CA 1
ATOM 12099 C C . SER B 1 719 ? 67.382 167.062 120.842 1.00 49.03 719 SER B C 1
ATOM 12100 O O . SER B 1 719 ? 66.393 167.566 121.385 1.00 47.11 719 SER B O 1
ATOM 12103 N N . GLU B 1 720 ? 68.120 166.101 121.400 1.00 49.59 720 GLU B N 1
ATOM 12104 C CA . GLU B 1 720 ? 67.841 165.548 122.721 1.00 51.82 720 GLU B CA 1
ATOM 12105 C C . GLU B 1 720 ? 68.682 166.177 123.834 1.00 52.29 720 GLU B C 1
ATOM 12106 O O . GLU B 1 720 ? 68.611 165.732 124.980 1.00 52.75 720 GLU B O 1
ATOM 12112 N N . THR B 1 721 ? 69.481 167.192 123.504 1.00 52.99 721 THR B N 1
ATOM 12113 C CA . THR B 1 721 ? 70.346 167.865 124.481 1.00 51.89 721 THR B CA 1
ATOM 12114 C C . THR B 1 721 ? 69.586 168.330 125.725 1.00 51.97 721 THR B C 1
ATOM 12115 O O . THR B 1 721 ? 70.087 168.220 126.843 1.00 50.96 721 THR B O 1
ATOM 12119 N N . TRP B 1 722 ? 68.378 168.846 125.530 1.00 52.54 722 TRP B N 1
ATOM 12120 C CA . TRP B 1 722 ? 67.585 169.354 126.646 1.00 54.20 722 TRP B CA 1
ATOM 12121 C C . TRP B 1 722 ? 67.267 168.295 127.696 1.00 54.30 722 TRP B C 1
ATOM 12122 O O . TRP B 1 722 ? 67.141 168.612 128.875 1.00 52.72 722 TRP B O 1
ATOM 12133 N N . GLU B 1 723 ? 67.128 167.045 127.265 1.00 57.17 723 GLU B N 1
ATOM 12134 C CA . GLU B 1 723 ? 66.858 165.935 128.183 1.00 57.58 723 GLU B CA 1
ATOM 12135 C C . GLU B 1 723 ? 68.038 165.711 129.120 1.00 56.29 723 GLU B C 1
ATOM 12136 O O . GLU B 1 723 ? 67.846 165.372 130.286 1.00 55.75 723 GLU B O 1
ATOM 12142 N N . LEU B 1 724 ? 69.251 165.901 128.596 1.00 56.02 724 LEU B N 1
ATOM 12143 C CA . LEU B 1 724 ? 70.482 165.742 129.372 1.00 56.00 724 LEU B CA 1
ATOM 12144 C C . LEU B 1 724 ? 70.695 166.894 130.354 1.00 55.39 724 LEU B C 1
ATOM 12145 O O . LEU B 1 724 ? 71.149 166.680 131.479 1.00 54.15 724 LEU B O 1
ATOM 12150 N N . TYR B 1 725 ? 70.375 168.112 129.927 1.00 55.35 725 TYR B N 1
ATOM 12151 C CA . TYR B 1 725 ? 70.494 169.276 130.805 1.00 54.73 725 TYR B CA 1
ATOM 12152 C C . TYR B 1 725 ? 69.453 169.215 131.909 1.00 52.90 725 TYR B C 1
ATOM 12153 O O . TYR B 1 725 ? 69.753 169.526 133.061 1.00 53.67 725 TYR B O 1
ATOM 12162 N N . ALA B 1 726 ? 68.236 168.808 131.555 1.00 51.39 726 ALA B N 1
ATOM 12163 C CA . ALA B 1 726 ? 67.162 168.651 132.538 1.00 50.79 726 ALA B CA 1
ATOM 12164 C C . ALA B 1 726 ? 67.555 167.630 133.589 1.00 50.20 726 ALA B C 1
ATOM 12165 O O . ALA B 1 726 ? 67.263 167.806 134.772 1.00 48.93 726 ALA B O 1
ATOM 12167 N N . PHE B 1 727 ? 68.219 166.566 133.146 1.00 51.06 727 PHE B N 1
ATOM 12168 C CA . PHE B 1 727 ? 68.690 165.528 134.051 1.00 53.69 727 PHE B CA 1
ATOM 12169 C C . PHE B 1 727 ? 69.690 166.115 135.036 1.00 55.83 727 PHE B C 1
ATOM 12170 O O . PHE B 1 727 ? 69.508 166.016 136.252 1.00 57.13 727 PHE B O 1
ATOM 12178 N N . GLN B 1 728 ? 70.733 166.738 134.494 1.00 57.22 728 GLN B N 1
ATOM 12179 C CA . GLN B 1 728 ? 71.824 167.273 135.300 1.00 57.73 728 GLN B CA 1
ATOM 12180 C C . GLN B 1 728 ? 71.344 168.363 136.251 1.00 60.55 728 GLN B C 1
ATOM 12181 O O . GLN B 1 728 ? 71.815 168.448 137.380 1.00 60.09 728 GLN B O 1
ATOM 12187 N N . GLN B 1 729 ? 70.400 169.181 135.797 1.00 63.01 729 GLN B N 1
ATOM 12188 C CA . GLN B 1 729 ? 69.804 170.214 136.641 1.00 65.12 729 GLN B CA 1
ATOM 12189 C C . GLN B 1 729 ? 69.121 169.596 137.858 1.00 66.21 729 GLN B C 1
ATOM 12190 O O . GLN B 1 729 ? 69.359 170.024 138.985 1.00 67.57 729 GLN B O 1
ATOM 12196 N N . ARG B 1 730 ? 68.278 168.592 137.625 1.00 68.35 730 ARG B N 1
ATOM 12197 C CA . ARG B 1 730 ? 67.492 167.985 138.699 1.00 68.81 730 ARG B CA 1
ATOM 12198 C C . ARG B 1 730 ? 68.376 167.179 139.646 1.00 65.53 730 ARG B C 1
ATOM 12199 O O . ARG B 1 730 ? 68.191 167.241 140.856 1.00 68.04 730 ARG B O 1
ATOM 12207 N N . ASN B 1 731 ? 69.343 166.446 139.098 1.00 63.10 731 ASN B N 1
ATOM 12208 C CA . ASN B 1 731 ? 70.101 165.456 139.871 1.00 63.82 731 ASN B CA 1
ATOM 12209 C C . ASN B 1 731 ? 71.557 165.804 140.203 1.00 63.55 731 ASN B C 1
ATOM 12210 O O . ASN B 1 731 ? 72.074 165.343 141.222 1.00 63.95 731 ASN B O 1
ATOM 12215 N N . PHE B 1 732 ? 72.222 166.583 139.351 1.00 62.28 732 PHE B N 1
ATOM 12216 C CA . PHE B 1 732 ? 73.642 166.909 139.549 1.00 63.76 732 PHE B CA 1
ATOM 12217 C C . PHE B 1 732 ? 73.989 168.329 139.082 1.00 61.90 732 PHE B C 1
ATOM 12218 O O . PHE B 1 732 ? 74.838 168.506 138.207 1.00 59.03 732 PHE B O 1
ATOM 12226 N N . PRO B 1 733 ? 73.351 169.350 139.686 1.00 62.43 733 PRO B N 1
ATOM 12227 C CA . PRO B 1 733 ? 73.473 170.726 139.181 1.00 61.39 733 PRO B CA 1
ATOM 12228 C C . PRO B 1 733 ? 74.920 171.175 139.028 1.00 59.76 733 PRO B C 1
ATOM 12229 O O . PRO B 1 733 ? 75.268 171.818 138.043 1.00 60.14 733 PRO B O 1
ATOM 12233 N N . HIS B 1 734 ? 75.743 170.823 140.006 1.00 58.84 734 HIS B N 1
ATOM 12234 C CA . HIS B 1 734 ? 77.179 171.101 139.981 1.00 60.64 734 HIS B CA 1
ATOM 12235 C C . HIS B 1 734 ? 77.946 170.555 138.759 1.00 60.47 734 HIS B C 1
ATOM 12236 O O . HIS B 1 734 ? 79.095 170.943 138.543 1.00 60.62 734 HIS B O 1
ATOM 12243 N N . TRP B 1 735 ? 77.334 169.667 137.973 1.00 60.26 735 TRP B N 1
ATOM 12244 C CA . TRP B 1 735 ? 77.971 169.136 136.757 1.00 58.61 735 TRP B CA 1
ATOM 12245 C C . TRP B 1 735 ? 77.456 169.742 135.442 1.00 55.29 735 TRP B C 1
ATOM 12246 O O . TRP B 1 735 ? 78.137 169.666 134.418 1.00 55.27 735 TRP B O 1
ATOM 12257 N N . LEU B 1 736 ? 76.270 170.338 135.468 1.00 52.69 736 LEU B N 1
ATOM 12258 C CA . LEU B 1 736 ? 75.658 170.919 134.269 1.00 52.38 736 LEU B CA 1
ATOM 12259 C C . LEU B 1 736 ? 76.644 171.680 133.376 1.00 52.97 736 LEU B C 1
ATOM 12260 O O . LEU B 1 736 ? 76.672 171.482 132.159 1.00 50.62 736 LEU B O 1
ATOM 12265 N N . SER B 1 737 ? 77.453 172.543 133.988 1.00 54.16 737 SER B N 1
ATOM 12266 C CA . SER B 1 737 ? 78.340 173.439 133.240 1.00 54.63 737 SER B CA 1
ATOM 12267 C C . SER B 1 737 ? 79.428 172.685 132.480 1.00 54.73 737 SER B C 1
ATOM 12268 O O . SER B 1 737 ? 79.882 173.141 131.431 1.00 56.89 737 SER B O 1
ATOM 12271 N N . THR B 1 738 ? 79.836 171.537 133.013 1.00 54.44 738 THR B N 1
ATOM 12272 C CA . THR B 1 738 ? 80.815 170.678 132.353 1.00 54.19 738 THR B CA 1
ATOM 12273 C C . THR B 1 738 ? 80.209 170.024 131.114 1.00 54.20 738 THR B C 1
ATOM 12274 O O . THR B 1 738 ? 80.839 169.986 130.056 1.00 53.93 738 THR B O 1
ATOM 12278 N N . TYR B 1 739 ? 78.992 169.503 131.252 1.00 54.99 739 TYR B N 1
ATOM 12279 C CA . TYR B 1 739 ? 78.266 168.948 130.110 1.00 54.79 739 TYR B CA 1
ATOM 12280 C C . TYR B 1 739 ? 78.125 170.020 129.030 1.00 52.56 739 TYR B C 1
ATOM 12281 O O . TYR B 1 739 ? 78.467 169.792 127.871 1.00 51.10 739 TYR B O 1
ATOM 12290 N N . GLN B 1 740 ? 77.655 171.196 129.437 1.00 52.41 740 GLN B N 1
ATOM 12291 C CA . GLN B 1 740 ? 77.471 172.333 128.533 1.00 51.05 740 GLN B CA 1
ATOM 12292 C C . GLN B 1 740 ? 78.760 172.709 127.807 1.00 51.84 740 GLN B C 1
ATOM 12293 O O . GLN B 1 740 ? 78.739 173.049 126.620 1.00 52.45 740 GLN B O 1
ATOM 12299 N N . HIS B 1 741 ? 79.874 172.651 128.530 1.00 51.44 741 HIS B N 1
ATOM 12300 C CA . HIS B 1 741 ? 81.187 172.956 127.966 1.00 50.81 741 HIS B CA 1
ATOM 12301 C C . HIS B 1 741 ? 81.531 171.996 126.827 1.00 51.86 741 HIS B C 1
ATOM 12302 O O . HIS B 1 741 ? 82.062 172.418 125.799 1.00 55.32 741 HIS B O 1
ATOM 12309 N N . HIS B 1 742 ? 81.229 170.712 127.010 1.00 50.86 742 HIS B N 1
ATOM 12310 C CA . HIS B 1 742 ? 81.510 169.705 125.988 1.00 50.37 742 HIS B CA 1
ATOM 12311 C C . HIS B 1 742 ? 80.566 169.830 124.797 1.00 49.49 742 HIS B C 1
ATOM 12312 O O . HIS B 1 742 ? 80.953 169.569 123.662 1.00 50.46 742 HIS B O 1
ATOM 12319 N N . VAL B 1 743 ? 79.324 170.216 125.061 1.00 48.09 743 VAL B N 1
ATOM 12320 C CA . VAL B 1 743 ? 78.358 170.454 123.995 1.00 47.76 743 VAL B CA 1
ATOM 12321 C C . VAL B 1 743 ? 78.788 171.626 123.107 1.00 46.91 743 VAL B C 1
ATOM 12322 O O . VAL B 1 743 ? 78.569 171.593 121.901 1.00 47.28 743 VAL B O 1
ATOM 12326 N N . GLU B 1 744 ? 79.409 172.647 123.693 1.00 46.81 744 GLU B N 1
ATOM 12327 C CA . GLU B 1 744 ? 79.836 173.822 122.927 1.00 46.67 744 GLU B CA 1
ATOM 12328 C C . GLU B 1 744 ? 80.880 173.426 121.888 1.00 47.01 744 GLU B C 1
ATOM 12329 O O . GLU B 1 744 ? 80.946 174.017 120.806 1.00 45.80 744 GLU B O 1
ATOM 12335 N N . LEU B 1 745 ? 81.682 172.418 122.231 1.00 48.30 745 LEU B N 1
ATOM 12336 C CA . LEU B 1 745 ? 82.721 171.890 121.344 1.00 50.05 745 LEU B CA 1
ATOM 12337 C C . LEU B 1 745 ? 82.171 170.875 120.348 1.00 50.95 745 LEU B C 1
ATOM 12338 O O . LEU B 1 745 ? 82.840 170.536 119.371 1.00 52.85 745 LEU B O 1
ATOM 12343 N N . GLY B 1 746 ? 80.969 170.372 120.615 1.00 52.10 746 GLY B N 1
ATOM 12344 C CA . GLY B 1 746 ? 80.307 169.418 119.734 1.00 52.49 746 GLY B CA 1
ATOM 12345 C C . GLY B 1 746 ? 80.619 167.964 120.032 1.00 51.92 746 GLY B C 1
ATOM 12346 O O . GLY B 1 746 ? 80.424 167.110 119.169 1.00 50.14 746 GLY B O 1
ATOM 12347 N N . ASP B 1 747 ? 81.075 167.670 121.251 1.00 52.70 747 ASP B N 1
ATOM 12348 C CA . ASP B 1 747 ? 81.420 166.293 121.634 1.00 53.99 747 ASP B CA 1
ATOM 12349 C C . ASP B 1 747 ? 80.202 165.509 122.139 1.00 55.97 747 ASP B C 1
ATOM 12350 O O . ASP B 1 747 ? 80.168 165.032 123.279 1.00 56.51 747 ASP B O 1
ATOM 12355 N N . TYR B 1 748 ? 79.214 165.355 121.263 1.00 55.42 748 TYR B N 1
ATOM 12356 C CA . TYR B 1 748 ? 78.029 164.571 121.581 1.00 55.25 748 TYR B CA 1
ATOM 12357 C C . TYR B 1 748 ? 78.336 163.074 121.678 1.00 56.28 748 TYR B C 1
ATOM 12358 O O . TYR B 1 748 ? 77.649 162.346 122.399 1.00 56.42 748 TYR B O 1
ATOM 12367 N N . GLN B 1 749 ? 79.375 162.615 120.979 1.00 57.77 749 GLN B N 1
ATOM 12368 C CA . GLN B 1 749 ? 79.729 161.191 121.003 1.00 59.43 749 GLN B CA 1
ATOM 12369 C C . GLN B 1 749 ? 80.310 160.728 122.346 1.00 57.87 749 GLN B C 1
ATOM 12370 O O . GLN B 1 749 ? 80.453 159.529 122.570 1.00 55.98 749 GLN B O 1
ATOM 12376 N N . ASP B 1 750 ? 80.640 161.671 123.228 1.00 57.72 750 ASP B N 1
ATOM 12377 C CA . ASP B 1 750 ? 81.099 161.344 124.581 1.00 55.69 750 ASP B CA 1
ATOM 12378 C C . ASP B 1 750 ? 79.991 161.469 125.623 1.00 53.02 750 ASP B C 1
ATOM 12379 O O . ASP B 1 750 ? 80.194 161.111 126.781 1.00 50.46 750 ASP B O 1
ATOM 12384 N N . LEU B 1 751 ? 78.830 161.980 125.224 1.00 52.07 751 LEU B N 1
ATOM 12385 C CA . LEU B 1 751 ? 77.735 162.191 126.160 1.00 53.05 751 LEU B CA 1
ATOM 12386 C C . LEU B 1 751 ? 76.777 161.018 126.112 1.00 54.89 751 LEU B C 1
ATOM 12387 O O . LEU B 1 751 ? 75.883 160.969 125.265 1.00 56.05 751 LEU B O 1
ATOM 12392 N N . ILE B 1 752 ? 76.976 160.077 127.031 1.00 56.25 752 ILE B N 1
ATOM 12393 C CA . ILE B 1 752 ? 76.198 158.845 127.087 1.00 57.65 752 ILE B CA 1
ATOM 12394 C C . ILE B 1 752 ? 75.105 158.937 128.139 1.00 57.07 752 ILE B C 1
ATOM 12395 O O . ILE B 1 752 ? 75.357 159.391 129.251 1.00 58.32 752 ILE B O 1
ATOM 12400 N N . VAL B 1 753 ? 73.900 158.495 127.792 1.00 57.34 753 VAL B N 1
ATOM 12401 C CA . VAL B 1 753 ? 72.812 158.411 128.771 1.00 59.97 753 VAL B CA 1
ATOM 12402 C C . VAL B 1 753 ? 72.218 157.015 128.855 1.00 59.44 753 VAL B C 1
ATOM 12403 O O . VAL B 1 753 ? 72.398 156.187 127.958 1.00 57.88 753 VAL B O 1
ATOM 12407 N N . ALA B 1 754 ? 71.516 156.779 129.957 1.00 59.59 754 ALA B N 1
ATOM 12408 C CA . ALA B 1 754 ? 70.724 155.579 130.150 1.00 61.19 754 ALA B CA 1
ATOM 12409 C C . ALA B 1 754 ? 69.251 155.956 130.022 1.00 61.84 754 ALA B C 1
ATOM 12410 O O . ALA B 1 754 ? 68.794 156.913 130.652 1.00 60.60 754 ALA B O 1
ATOM 12412 N N . ARG B 1 755 ? 68.518 155.216 129.194 1.00 62.70 755 ARG B N 1
ATOM 12413 C CA . ARG B 1 755 ? 67.091 155.452 129.007 1.00 65.71 755 ARG B CA 1
ATOM 12414 C C . ARG B 1 755 ? 66.303 154.222 129.432 1.00 67.93 755 ARG B C 1
ATOM 12415 O O . ARG B 1 755 ? 66.836 153.114 129.439 1.00 65.93 755 ARG B O 1
ATOM 12423 N N . GLN B 1 756 ? 65.027 154.425 129.756 1.00 71.72 756 GLN B N 1
ATOM 12424 C CA . GLN B 1 756 ? 64.228 153.400 130.430 1.00 74.56 756 GLN B CA 1
ATOM 12425 C C . GLN B 1 756 ? 64.116 152.079 129.657 1.00 74.01 756 GLN B C 1
ATOM 12426 O O . GLN B 1 756 ? 64.704 151.089 130.076 1.00 79.92 756 GLN B O 1
ATOM 12432 N N . ASP B 1 757 ? 63.352 152.044 128.569 1.00 70.77 757 ASP B N 1
ATOM 12433 C CA . ASP B 1 757 ? 63.204 150.810 127.781 1.00 70.35 757 ASP B CA 1
ATOM 12434 C C . ASP B 1 757 ? 63.968 150.889 126.472 1.00 71.52 757 ASP B C 1
ATOM 12435 O O . ASP B 1 757 ? 64.421 149.879 125.932 1.00 67.18 757 ASP B O 1
ATOM 12440 N N . ASP B 1 758 ? 64.128 152.116 125.992 1.00 75.34 758 ASP B N 1
ATOM 12441 C CA . ASP B 1 758 ? 64.138 152.395 124.572 1.00 74.35 758 ASP B CA 1
ATOM 12442 C C . ASP B 1 758 ? 64.989 153.634 124.298 1.00 72.85 758 ASP B C 1
ATOM 12443 O O . ASP B 1 758 ? 65.227 154.433 125.204 1.00 74.44 758 ASP B O 1
ATOM 12448 N N . GLU B 1 759 ? 65.414 153.816 123.050 1.00 68.17 759 GLU B N 1
ATOM 12449 C CA . GLU B 1 759 ? 66.133 155.031 122.667 1.00 64.43 759 GLU B CA 1
ATOM 12450 C C . GLU B 1 759 ? 65.278 156.298 122.849 1.00 63.12 759 GLU B C 1
ATOM 12451 O O . GLU B 1 759 ? 65.804 157.405 122.760 1.00 66.84 759 GLU B O 1
ATOM 12457 N N . ASN B 1 760 ? 63.974 156.141 123.087 1.00 60.84 760 ASN B N 1
ATOM 12458 C CA . ASN B 1 760 ? 63.091 157.271 123.410 1.00 58.92 760 ASN B CA 1
ATOM 12459 C C . ASN B 1 760 ? 62.683 157.351 124.884 1.00 57.44 760 ASN B C 1
ATOM 12460 O O . ASN B 1 760 ? 61.885 158.212 125.258 1.00 55.48 760 ASN B O 1
ATOM 12465 N N . GLY B 1 761 ? 63.230 156.473 125.721 1.00 57.56 761 GLY B N 1
ATOM 12466 C CA . GLY B 1 761 ? 62.849 156.422 127.131 1.00 59.22 761 GLY B CA 1
ATOM 12467 C C . GLY B 1 761 ? 63.406 157.572 127.954 1.00 59.22 761 GLY B C 1
ATOM 12468 O O . GLY B 1 761 ? 64.471 158.108 127.642 1.00 61.25 761 GLY B O 1
ATOM 12469 N N . ARG B 1 762 ? 62.682 157.945 129.010 1.00 57.37 762 ARG B N 1
ATOM 12470 C CA . ARG B 1 762 ? 63.137 158.951 129.973 1.00 54.65 762 ARG B CA 1
ATOM 12471 C C . ARG B 1 762 ? 64.599 158.733 130.327 1.00 54.65 762 ARG B C 1
ATOM 12472 O O . ARG B 1 762 ? 65.044 157.593 130.451 1.00 56.11 762 ARG B O 1
ATOM 12474 N N . VAL B 1 763 ? 65.345 159.823 130.489 1.00 54.27 763 VAL B N 1
ATOM 12475 C CA . VAL B 1 763 ? 66.740 159.732 130.901 1.00 53.71 763 VAL B CA 1
ATOM 12476 C C . VAL B 1 763 ? 66.812 159.442 132.397 1.00 54.14 763 VAL B C 1
ATOM 12477 O O . VAL B 1 763 ? 66.235 160.162 133.215 1.00 52.50 763 VAL B O 1
ATOM 12481 N N . ILE B 1 764 ? 67.531 158.376 132.734 1.00 56.00 764 ILE B N 1
ATOM 12482 C CA . ILE B 1 764 ? 67.660 157.913 134.117 1.00 58.04 764 ILE B CA 1
ATOM 12483 C C . ILE B 1 764 ? 69.106 157.878 134.633 1.00 57.34 764 ILE B C 1
ATOM 12484 O O . ILE B 1 764 ? 69.323 157.774 135.838 1.00 58.14 764 ILE B O 1
ATOM 12489 N N . ALA B 1 765 ? 70.087 157.961 133.737 1.00 57.65 765 ALA B N 1
ATOM 12490 C CA . ALA B 1 765 ? 71.492 158.098 134.139 1.00 59.98 765 ALA B CA 1
ATOM 12491 C C . ALA B 1 765 ? 72.328 158.750 133.033 1.00 60.05 765 ALA B C 1
ATOM 12492 O O . ALA B 1 765 ? 71.877 158.853 131.890 1.00 60.36 765 ALA B O 1
ATOM 12494 N N . SER B 1 766 ? 73.539 159.192 133.378 1.00 59.69 766 SER B N 1
ATOM 12495 C CA . SER B 1 766 ? 74.443 159.808 132.397 1.00 59.13 766 SER B CA 1
ATOM 12496 C C . SER B 1 766 ? 75.895 159.834 132.847 1.00 58.33 766 SER B C 1
ATOM 12497 O O . SER B 1 766 ? 76.191 159.805 134.038 1.00 60.90 766 SER B O 1
ATOM 12500 N N . LEU B 1 767 ? 76.792 159.905 131.871 1.00 58.71 767 LEU B N 1
ATOM 12501 C CA . LEU B 1 767 ? 78.213 160.104 132.127 1.00 59.38 767 LEU B CA 1
ATOM 12502 C C . LEU B 1 767 ? 78.904 160.707 130.911 1.00 60.62 767 LEU B C 1
ATOM 12503 O O . LEU B 1 767 ? 78.362 160.700 129.799 1.00 60.02 767 LEU B O 1
ATOM 12508 N N . ILE B 1 768 ? 80.114 161.207 131.138 1.00 60.21 768 ILE B N 1
ATOM 12509 C CA . ILE B 1 768 ? 80.919 161.831 130.099 1.00 60.56 768 ILE B CA 1
ATOM 12510 C C . ILE B 1 768 ? 82.113 160.955 129.776 1.00 60.29 768 ILE B C 1
ATOM 12511 O O . ILE B 1 768 ? 82.941 160.705 130.643 1.00 61.94 768 ILE B O 1
ATOM 12516 N N . LEU B 1 769 ? 82.200 160.489 128.535 1.00 59.90 769 LEU B N 1
ATOM 12517 C CA . LEU B 1 769 ? 83.386 159.781 128.069 1.00 59.43 769 LEU B CA 1
ATOM 12518 C C . LEU B 1 769 ? 84.426 160.771 127.598 1.00 57.74 769 LEU B C 1
ATOM 12519 O O . LEU B 1 769 ? 84.146 161.952 127.413 1.00 59.32 769 LEU B O 1
ATOM 12524 N N . ASN B 1 770 ? 85.638 160.273 127.412 1.00 56.33 770 ASN B N 1
ATOM 12525 C CA . ASN B 1 770 ? 86.671 161.005 126.701 1.00 55.12 770 ASN B CA 1
ATOM 12526 C C . ASN B 1 770 ? 87.636 159.992 126.114 1.00 55.11 770 ASN B C 1
ATOM 12527 O O . ASN B 1 770 ? 87.799 158.900 126.662 1.00 51.80 770 ASN B O 1
ATOM 12532 N N . THR B 1 771 ? 88.255 160.343 124.992 1.00 56.21 771 THR B N 1
ATOM 12533 C CA . THR B 1 771 ? 89.215 159.460 124.350 1.00 56.85 771 THR B CA 1
ATOM 12534 C C . THR B 1 771 ? 90.232 160.264 123.554 1.00 56.65 771 THR B C 1
ATOM 12535 O O . THR B 1 771 ? 89.870 161.140 122.765 1.00 54.19 771 THR B O 1
ATOM 12539 N N . THR B 1 772 ? 91.505 159.946 123.776 1.00 56.35 772 THR B N 1
ATOM 12540 C CA . THR B 1 772 ? 92.608 160.632 123.130 1.00 56.01 772 THR B CA 1
ATOM 12541 C C . THR B 1 772 ? 92.466 160.551 121.616 1.00 57.64 772 THR B C 1
ATOM 12542 O O . THR B 1 772 ? 92.178 159.485 121.070 1.00 59.63 772 THR B O 1
ATOM 12546 N N . HIS B 1 773 ? 92.644 161.697 120.961 1.00 59.53 773 HIS B N 1
ATOM 12547 C CA . HIS B 1 773 ? 92.549 161.846 119.502 1.00 61.15 773 HIS B CA 1
ATOM 12548 C C . HIS B 1 773 ? 91.136 161.716 118.911 1.00 60.47 773 HIS B C 1
ATOM 12549 O O . HIS B 1 773 ? 90.954 161.862 117.703 1.00 62.98 773 HIS B O 1
ATOM 12556 N N . VAL B 1 774 ? 90.145 161.461 119.761 1.00 59.41 774 VAL B N 1
ATOM 12557 C CA . VAL B 1 774 ? 88.749 161.354 119.342 1.00 58.71 774 VAL B CA 1
ATOM 12558 C C . VAL B 1 774 ? 87.955 162.542 119.876 1.00 57.29 774 VAL B C 1
ATOM 12559 O O . VAL B 1 774 ? 87.201 163.178 119.136 1.00 53.70 774 VAL B O 1
ATOM 12563 N N . SER B 1 775 ? 88.122 162.820 121.170 1.00 57.00 775 SER B N 1
ATOM 12564 C CA . SER B 1 775 ? 87.560 164.014 121.798 1.00 56.42 775 SER B CA 1
ATOM 12565 C C . SER B 1 775 ? 88.182 165.291 121.211 1.00 55.67 775 SER B C 1
ATOM 12566 O O . SER B 1 775 ? 89.239 165.245 120.585 1.00 54.81 775 SER B O 1
ATOM 12569 N N . HIS B 1 776 ? 87.517 166.425 121.421 1.00 56.42 776 HIS B N 1
ATOM 12570 C CA . HIS B 1 776 ? 87.962 167.704 120.867 1.00 56.77 776 HIS B CA 1
ATOM 12571 C C . HIS B 1 776 ? 89.285 168.106 121.502 1.00 56.72 776 HIS B C 1
ATOM 12572 O O . HIS B 1 776 ? 89.553 167.772 122.658 1.00 54.93 776 HIS B O 1
ATOM 12579 N N . GLU B 1 777 ? 90.106 168.824 120.740 1.00 58.05 777 GLU B N 1
ATOM 12580 C CA . GLU B 1 777 ? 91.462 169.162 121.165 1.00 57.79 777 GLU B CA 1
ATOM 12581 C C . GLU B 1 777 ? 91.490 169.995 122.456 1.00 57.58 777 GLU B C 1
ATOM 12582 O O . GLU B 1 777 ? 92.466 169.952 123.200 1.00 59.75 777 GLU B O 1
ATOM 12588 N N . TYR B 1 778 ? 90.417 170.737 122.718 1.00 55.54 778 TYR B N 1
ATOM 12589 C CA . TYR B 1 778 ? 90.304 171.566 123.916 1.00 55.52 778 TYR B CA 1
ATOM 12590 C C . TYR B 1 778 ? 89.708 170.837 125.118 1.00 54.90 778 TYR B C 1
ATOM 12591 O O . TYR B 1 778 ? 89.380 171.468 126.123 1.00 53.40 778 TYR B O 1
ATOM 12600 N N . ARG B 1 779 ? 89.562 169.518 125.024 1.00 56.23 779 ARG B N 1
ATOM 12601 C CA . ARG B 1 779 ? 89.151 168.726 126.176 1.00 56.03 779 ARG B CA 1
ATOM 12602 C C . ARG B 1 779 ? 90.388 168.446 127.012 1.00 55.89 779 ARG B C 1
ATOM 12603 O O . ARG B 1 779 ? 91.386 167.930 126.502 1.00 57.37 779 ARG B O 1
ATOM 12611 N N . SER B 1 780 ? 90.323 168.813 128.287 1.00 55.42 780 SER B N 1
ATOM 12612 C CA . SER B 1 780 ? 91.417 168.591 129.224 1.00 56.02 780 SER B CA 1
ATOM 12613 C C . SER B 1 780 ? 91.098 167.454 130.202 1.00 57.35 780 SER B C 1
ATOM 12614 O O . SER B 1 780 ? 91.820 167.263 131.180 1.00 57.50 780 SER B O 1
ATOM 12617 N N . ASP B 1 781 ? 90.026 166.702 129.928 1.00 58.92 781 ASP B N 1
ATOM 12618 C CA . ASP B 1 781 ? 89.651 165.514 130.719 1.00 58.14 781 ASP B CA 1
ATOM 12619 C C . ASP B 1 781 ? 90.865 164.664 131.050 1.00 57.35 781 ASP B C 1
ATOM 12620 O O . ASP B 1 781 ? 91.073 164.275 132.198 1.00 56.99 781 ASP B O 1
ATOM 12625 N N . LEU B 1 782 ? 91.655 164.375 130.021 1.00 56.78 782 LEU B N 1
ATOM 12626 C CA . LEU B 1 782 ? 92.849 163.562 130.159 1.00 57.73 782 LEU B CA 1
ATOM 12627 C C . LEU B 1 782 ? 94.044 164.276 129.534 1.00 56.33 782 LEU B C 1
ATOM 12628 O O . LEU B 1 782 ? 94.123 164.434 128.312 1.00 54.59 782 LEU B O 1
ATOM 12633 N N . ILE B 1 783 ? 94.967 164.712 130.384 1.00 55.50 783 ILE B N 1
ATOM 12634 C CA . ILE B 1 783 ? 96.218 165.303 129.918 1.00 56.40 783 ILE B CA 1
ATOM 12635 C C . ILE B 1 783 ? 97.400 164.340 130.077 1.00 55.97 783 ILE B C 1
ATOM 12636 O O . ILE B 1 783 ? 98.454 164.554 129.476 1.00 56.27 783 ILE B O 1
ATOM 12641 N N . TRP B 1 784 ? 97.216 163.267 130.846 1.00 54.27 784 TRP B N 1
ATOM 12642 C CA . TRP B 1 784 ? 98.315 162.362 131.188 1.00 53.92 784 TRP B CA 1
ATOM 12643 C C . TRP B 1 784 ? 98.592 161.319 130.091 1.00 55.37 784 TRP B C 1
ATOM 12644 O O . TRP B 1 784 ? 98.615 160.116 130.357 1.00 54.54 784 TRP B O 1
ATOM 12655 N N . THR B 1 785 ? 98.848 161.795 128.873 1.00 56.94 785 THR B N 1
ATOM 12656 C CA . THR B 1 785 ? 98.964 160.938 127.690 1.00 57.66 785 THR B CA 1
ATOM 12657 C C . THR B 1 785 ? 100.396 160.499 127.371 1.00 59.71 785 THR B C 1
ATOM 12658 O O . THR B 1 785 ? 100.632 159.879 126.332 1.00 60.29 785 THR B O 1
ATOM 12662 N N . ASP B 1 786 ? 101.344 160.818 128.251 1.00 63.28 786 ASP B N 1
ATOM 12663 C CA . ASP B 1 786 ? 102.742 160.418 128.071 1.00 66.80 786 ASP B CA 1
ATOM 12664 C C . ASP B 1 786 ? 102.845 158.891 128.051 1.00 68.81 786 ASP B C 1
ATOM 12665 O O . ASP B 1 786 ? 102.128 158.213 128.790 1.00 67.55 786 ASP B O 1
ATOM 12670 N N . ASP B 1 787 ? 103.734 158.360 127.210 1.00 70.84 787 ASP B N 1
ATOM 12671 C CA . ASP B 1 787 ? 103.931 156.908 127.077 1.00 73.21 787 ASP B CA 1
ATOM 12672 C C . ASP B 1 787 ? 104.022 156.194 128.420 1.00 72.11 787 ASP B C 1
ATOM 12673 O O . ASP B 1 787 ? 103.533 155.078 128.558 1.00 73.21 787 ASP B O 1
ATOM 12678 N N . LYS B 1 788 ? 104.651 156.837 129.400 1.00 72.56 788 LYS B N 1
ATOM 12679 C CA . LYS B 1 788 ? 104.845 156.239 130.721 1.00 74.93 788 LYS B CA 1
ATOM 12680 C C . LYS B 1 788 ? 103.625 156.339 131.655 1.00 73.31 788 LYS B C 1
ATOM 12681 O O . LYS B 1 788 ? 103.664 155.829 132.775 1.00 71.19 788 LYS B O 1
ATOM 12687 N N . LEU B 1 789 ? 102.548 156.982 131.204 1.00 72.95 789 LEU B N 1
ATOM 12688 C CA . LEU B 1 789 ? 101.330 157.114 132.007 1.00 71.23 789 LEU B CA 1
ATOM 12689 C C . LEU B 1 789 ? 100.154 156.364 131.360 1.00 69.21 789 LEU B C 1
ATOM 12690 O O . LEU B 1 789 ? 100.000 155.166 131.597 1.00 70.17 789 LEU B O 1
ATOM 12695 N N . PHE B 1 790 ? 99.338 157.049 130.553 1.00 66.62 790 PHE B N 1
ATOM 12696 C CA . PHE B 1 790 ? 98.208 156.415 129.857 1.00 63.88 790 PHE B CA 1
ATOM 12697 C C . PHE B 1 790 ? 98.445 156.240 128.348 1.00 61.61 790 PHE B C 1
ATOM 12698 O O . PHE B 1 790 ? 97.704 155.516 127.686 1.00 62.54 790 PHE B O 1
ATOM 12706 N N . GLY B 1 791 ? 99.465 156.898 127.805 1.00 59.82 791 GLY B N 1
ATOM 12707 C CA . GLY B 1 791 ? 99.841 156.711 126.406 1.00 61.02 791 GLY B CA 1
ATOM 12708 C C . GLY B 1 791 ? 98.845 157.281 125.409 1.00 62.66 791 GLY B C 1
ATOM 12709 O O . GLY B 1 791 ? 97.906 157.984 125.785 1.00 62.67 791 GLY B O 1
ATOM 12710 N N . GLU B 1 792 ? 99.057 156.967 124.132 1.00 63.13 792 GLU B N 1
ATOM 12711 C CA . GLU B 1 792 ? 98.211 157.465 123.049 1.00 63.64 792 GLU B CA 1
ATOM 12712 C C . GLU B 1 792 ? 96.864 156.728 122.964 1.00 66.23 792 GLU B C 1
ATOM 12713 O O . GLU B 1 792 ? 95.853 157.330 122.599 1.00 67.16 792 GLU B O 1
ATOM 12715 N N . ARG B 1 793 ? 96.850 155.435 123.290 1.00 69.03 793 ARG B N 1
ATOM 12716 C CA . ARG B 1 793 ? 95.612 154.645 123.277 1.00 70.62 793 ARG B CA 1
ATOM 12717 C C . ARG B 1 793 ? 94.958 154.708 124.653 1.00 68.25 793 ARG B C 1
ATOM 12718 O O . ARG B 1 793 ? 95.104 153.799 125.473 1.00 69.64 793 ARG B O 1
ATOM 12726 N N . SER B 1 794 ? 94.225 155.792 124.890 1.00 65.29 794 SER B N 1
ATOM 12727 C CA . SER B 1 794 ? 93.742 156.110 126.226 1.00 63.55 794 SER B CA 1
ATOM 12728 C C . SER B 1 794 ? 92.452 156.921 126.225 1.00 61.19 794 SER B C 1
ATOM 12729 O O . SER B 1 794 ? 92.127 157.614 125.257 1.00 60.22 794 SER B O 1
ATOM 12732 N N . GLY B 1 795 ? 91.736 156.841 127.339 1.00 57.35 795 GLY B N 1
ATOM 12733 C CA . GLY B 1 795 ? 90.484 157.561 127.503 1.00 56.51 795 GLY B CA 1
ATOM 12734 C C . GLY B 1 795 ? 89.996 157.490 128.935 1.00 54.50 795 GLY B C 1
ATOM 12735 O O . GLY B 1 795 ? 90.776 157.208 129.846 1.00 55.50 795 GLY B O 1
ATOM 12736 N N . GLY B 1 796 ? 88.709 157.739 129.141 1.00 50.73 796 GLY B N 1
ATOM 12737 C CA . GLY B 1 796 ? 88.166 157.745 130.486 1.00 51.33 796 GLY B CA 1
ATOM 12738 C C . GLY B 1 796 ? 86.728 158.202 130.563 1.00 52.03 796 GLY B C 1
ATOM 12739 O O . GLY B 1 796 ? 86.081 158.415 129.540 1.00 51.95 796 GLY B O 1
ATOM 12740 N N . MET B 1 797 ? 86.238 158.350 131.791 1.00 52.81 797 MET B N 1
ATOM 12741 C CA . MET B 1 797 ? 84.880 158.804 132.036 1.00 54.70 797 MET B CA 1
ATOM 12742 C C . MET B 1 797 ? 84.815 159.763 133.225 1.00 54.69 797 MET B C 1
ATOM 12743 O O . MET B 1 797 ? 85.740 159.825 134.032 1.00 54.38 797 MET B O 1
ATOM 12748 N N . ALA B 1 798 ? 83.706 160.490 133.333 1.00 54.97 798 ALA B N 1
ATOM 12749 C CA . ALA B 1 798 ? 83.488 161.417 134.439 1.00 56.09 798 ALA B CA 1
ATOM 12750 C C . ALA B 1 798 ? 82.013 161.780 134.575 1.00 56.67 798 ALA B C 1
ATOM 12751 O O . ALA B 1 798 ? 81.201 161.435 133.721 1.00 61.10 798 ALA B O 1
ATOM 12753 N N . CYS B 1 799 ? 81.677 162.481 135.654 1.00 56.71 799 CYS B N 1
ATOM 12754 C CA . CYS B 1 799 ? 80.303 162.926 135.924 1.00 57.24 799 CYS B CA 1
ATOM 12755 C C . CYS B 1 799 ? 79.278 161.800 135.791 1.00 56.41 799 CYS B C 1
ATOM 12756 O O . CYS B 1 799 ? 78.241 161.940 135.136 1.00 56.52 799 CYS B O 1
ATOM 12759 N N . VAL B 1 800 ? 79.590 160.688 136.448 1.00 58.02 800 VAL B N 1
ATOM 12760 C CA . VAL B 1 800 ? 78.765 159.485 136.423 1.00 57.99 800 VAL B CA 1
ATOM 12761 C C . VAL B 1 800 ? 77.676 159.629 137.477 1.00 58.73 800 VAL B C 1
ATOM 12762 O O . VAL B 1 800 ? 77.970 159.825 138.659 1.00 57.66 800 VAL B O 1
ATOM 12766 N N . GLY B 1 801 ? 76.422 159.522 137.057 1.00 60.75 801 GLY B N 1
ATOM 12767 C CA . GLY B 1 801 ? 75.315 159.784 137.962 1.00 62.15 801 GLY B CA 1
ATOM 12768 C C . GLY B 1 801 ? 74.016 159.119 137.571 1.00 63.28 801 GLY B C 1
ATOM 12769 O O . GLY B 1 801 ? 73.599 159.179 136.412 1.00 64.01 801 GLY B O 1
ATOM 12770 N N . VAL B 1 802 ? 73.381 158.493 138.559 1.00 63.56 802 VAL B N 1
ATOM 12771 C CA . VAL B 1 802 ? 72.077 157.865 138.400 1.00 62.48 802 VAL B CA 1
ATOM 12772 C C . VAL B 1 802 ? 71.044 158.691 139.151 1.00 61.82 802 VAL B C 1
ATOM 12773 O O . VAL B 1 802 ? 71.300 159.129 140.273 1.00 59.66 802 VAL B O 1
ATOM 12777 N N . ALA B 1 803 ? 69.882 158.901 138.534 1.00 63.43 803 ALA B N 1
ATOM 12778 C CA . ALA B 1 803 ? 68.786 159.634 139.171 1.00 65.58 803 ALA B CA 1
ATOM 12779 C C . ALA B 1 803 ? 68.468 159.022 140.525 1.00 69.19 803 ALA B C 1
ATOM 12780 O O . ALA B 1 803 ? 68.558 157.808 140.695 1.00 69.13 803 ALA B O 1
ATOM 12782 N N . GLN B 1 804 ? 68.088 159.857 141.485 1.00 75.74 804 GLN B N 1
ATOM 12783 C CA . GLN B 1 804 ? 67.796 159.367 142.830 1.00 80.21 804 GLN B CA 1
ATOM 12784 C C . GLN B 1 804 ? 66.568 158.455 142.854 1.00 79.55 804 GLN B C 1
ATOM 12785 O O . GLN B 1 804 ? 66.486 157.547 143.679 1.00 82.20 804 GLN B O 1
ATOM 12791 N N . GLU B 1 805 ? 65.631 158.684 141.937 1.00 77.58 805 GLU B N 1
ATOM 12792 C CA . GLU B 1 805 ? 64.454 157.828 141.817 1.00 75.36 805 GLU B CA 1
ATOM 12793 C C . GLU B 1 805 ? 64.739 156.476 141.139 1.00 73.31 805 GLU B C 1
ATOM 12794 O O . GLU B 1 805 ? 63.816 155.676 140.993 1.00 71.00 805 GLU B O 1
ATOM 12796 N N . GLU B 1 806 ? 65.992 156.214 140.739 1.00 72.65 806 GLU B N 1
ATOM 12797 C CA . GLU B 1 806 ? 66.355 154.979 140.006 1.00 73.08 806 GLU B CA 1
ATOM 12798 C C . GLU B 1 806 ? 67.600 154.251 140.549 1.00 72.60 806 GLU B C 1
ATOM 12799 O O . GLU B 1 806 ? 68.275 153.518 139.814 1.00 68.55 806 GLU B O 1
ATOM 12805 N N . ARG B 1 807 ? 67.882 154.426 141.838 1.00 76.28 807 ARG B N 1
ATOM 12806 C CA . ARG B 1 807 ? 69.072 153.836 142.462 1.00 78.46 807 ARG B CA 1
ATOM 12807 C C . ARG B 1 807 ? 68.791 152.385 142.872 1.00 77.76 807 ARG B C 1
ATOM 12808 O O . ARG B 1 807 ? 67.645 152.014 143.138 1.00 75.93 807 ARG B O 1
ATOM 12816 N N . GLY B 1 808 ? 69.840 151.569 142.926 1.00 76.28 808 GLY B N 1
ATOM 12817 C CA . GLY B 1 808 ? 69.707 150.171 143.327 1.00 74.96 808 GLY B CA 1
ATOM 12818 C C . GLY B 1 808 ? 69.022 149.293 142.290 1.00 74.62 808 GLY B C 1
ATOM 12819 O O . GLY B 1 808 ? 68.335 148.331 142.636 1.00 74.23 808 GLY B O 1
ATOM 12820 N N . ARG B 1 809 ? 69.198 149.639 141.018 1.00 72.35 809 ARG B N 1
ATOM 12821 C CA . ARG B 1 809 ? 68.756 148.800 139.909 1.00 68.08 809 ARG B CA 1
ATOM 12822 C C . ARG B 1 809 ? 69.975 148.381 139.087 1.00 65.74 809 ARG B C 1
ATOM 12823 O O . ARG B 1 809 ? 69.853 147.978 137.925 1.00 65.16 809 ARG B O 1
ATOM 12831 N N . GLY B 1 810 ? 71.153 148.480 139.701 1.00 63.97 810 GLY B N 1
ATOM 12832 C CA . GLY B 1 810 ? 72.406 148.101 139.057 1.00 63.27 810 GLY B CA 1
ATOM 12833 C C . GLY B 1 810 ? 72.803 148.978 137.887 1.00 61.53 810 GLY B C 1
ATOM 12834 O O . GLY B 1 810 ? 73.674 148.602 137.106 1.00 59.78 810 GLY B O 1
ATOM 12835 N N . ILE B 1 811 ? 72.185 150.154 137.776 1.00 61.43 811 ILE B N 1
ATOM 12836 C CA . ILE B 1 811 ? 72.382 151.022 136.617 1.00 61.64 811 ILE B CA 1
ATOM 12837 C C . ILE B 1 811 ? 73.771 151.651 136.638 1.00 63.46 811 ILE B C 1
ATOM 12838 O O . ILE B 1 811 ? 74.492 151.605 135.638 1.00 62.55 811 ILE B O 1
ATOM 12843 N N . GLY B 1 812 ? 74.140 152.229 137.779 1.00 64.48 812 GLY B N 1
ATOM 12844 C CA . GLY B 1 812 ? 75.449 152.853 137.944 1.00 65.93 812 GLY B CA 1
ATOM 12845 C C . GLY B 1 812 ? 76.587 151.979 137.448 1.00 68.33 812 GLY B C 1
ATOM 12846 O O . GLY B 1 812 ? 77.500 152.457 136.773 1.00 69.39 812 GLY B O 1
ATOM 12847 N N . ILE B 1 813 ? 76.527 150.693 137.775 1.00 70.13 813 ILE B N 1
ATOM 12848 C CA . ILE B 1 813 ? 77.584 149.759 137.391 1.00 72.96 813 ILE B CA 1
ATOM 12849 C C . ILE B 1 813 ? 77.394 149.368 135.926 1.00 73.28 813 ILE B C 1
ATOM 12850 O O . ILE B 1 813 ? 78.366 149.093 135.215 1.00 72.02 813 ILE B O 1
ATOM 12855 N N . GLY B 1 814 ? 76.136 149.337 135.487 1.00 71.11 814 GLY B N 1
ATOM 12856 C CA . GLY B 1 814 ? 75.810 149.044 134.099 1.00 70.36 814 GLY B CA 1
ATOM 12857 C C . GLY B 1 814 ? 76.378 150.075 133.150 1.00 70.58 814 GLY B C 1
ATOM 12858 O O . GLY B 1 814 ? 77.103 149.736 132.207 1.00 71.58 814 GLY B O 1
ATOM 12859 N N . ILE B 1 815 ? 76.053 151.338 133.410 1.00 68.89 815 ILE B N 1
ATOM 12860 C CA . ILE B 1 815 ? 76.488 152.442 132.552 1.00 68.12 815 ILE B CA 1
ATOM 12861 C C . ILE B 1 815 ? 78.013 152.591 132.546 1.00 67.05 815 ILE B C 1
ATOM 12862 O O . ILE B 1 815 ? 78.599 152.968 131.528 1.00 67.63 815 ILE B O 1
ATOM 12867 N N . VAL B 1 816 ? 78.648 152.277 133.673 1.00 64.65 816 VAL B N 1
ATOM 12868 C CA . VAL B 1 816 ? 80.102 152.334 133.776 1.00 65.73 816 VAL B CA 1
ATOM 12869 C C . VAL B 1 816 ? 80.730 151.154 133.036 1.00 68.86 816 VAL B C 1
ATOM 12870 O O . VAL B 1 816 ? 81.737 151.313 132.337 1.00 69.18 816 VAL B O 1
ATOM 12874 N N . ALA B 1 817 ? 80.131 149.974 133.190 1.00 71.42 817 ALA B N 1
ATOM 12875 C CA . ALA B 1 817 ? 80.573 148.787 132.456 1.00 71.10 817 ALA B CA 1
ATOM 12876 C C . ALA B 1 817 ? 80.424 149.002 130.951 1.00 70.80 817 ALA B C 1
ATOM 12877 O O . ALA B 1 817 ? 81.273 148.576 130.165 1.00 71.63 817 ALA B O 1
ATOM 12879 N N . HIS B 1 818 ? 79.341 149.670 130.561 1.00 68.93 818 HIS B N 1
ATOM 12880 C CA . HIS B 1 818 ? 79.134 150.048 129.172 1.00 68.75 818 HIS B CA 1
ATOM 12881 C C . HIS B 1 818 ? 80.223 151.014 128.724 1.00 70.78 818 HIS B C 1
ATOM 12882 O O . HIS B 1 818 ? 80.789 150.863 127.640 1.00 70.73 818 HIS B O 1
ATOM 12889 N N . ALA B 1 819 ? 80.515 151.999 129.572 1.00 70.28 819 ALA B N 1
ATOM 12890 C CA . ALA B 1 819 ? 81.548 152.989 129.283 1.00 69.37 819 ALA B CA 1
ATOM 12891 C C . ALA B 1 819 ? 82.883 152.325 128.959 1.00 69.42 819 ALA B C 1
ATOM 12892 O O . ALA B 1 819 ? 83.533 152.682 127.978 1.00 69.53 819 ALA B O 1
ATOM 12894 N N . ASN B 1 820 ? 83.286 151.357 129.776 1.00 71.84 820 ASN B N 1
ATOM 12895 C CA . ASN B 1 820 ? 84.495 150.579 129.491 1.00 73.89 820 ASN B CA 1
ATOM 12896 C C . ASN B 1 820 ? 84.414 149.890 128.135 1.00 72.07 820 ASN B C 1
ATOM 12897 O O . ASN B 1 820 ? 85.374 149.922 127.363 1.00 71.38 820 ASN B O 1
ATOM 12902 N N . TRP B 1 821 ? 83.268 149.271 127.854 1.00 70.54 821 TRP B N 1
ATOM 12903 C CA . TRP B 1 821 ? 83.043 148.606 126.573 1.00 72.37 821 TRP B CA 1
ATOM 12904 C C . TRP B 1 821 ? 83.272 149.587 125.420 1.00 69.01 821 TRP B C 1
ATOM 12905 O O . TRP B 1 821 ? 84.130 149.354 124.566 1.00 68.24 821 TRP B O 1
ATOM 12916 N N . LEU B 1 822 ? 82.531 150.693 125.420 1.00 65.75 822 LEU B N 1
ATOM 12917 C CA . LEU B 1 822 ? 82.669 151.721 124.379 1.00 65.21 822 LEU B CA 1
ATOM 12918 C C . LEU B 1 822 ? 84.111 152.180 124.204 1.00 65.90 822 LEU B C 1
ATOM 12919 O O . LEU B 1 822 ? 84.581 152.357 123.080 1.00 66.78 822 LEU B O 1
ATOM 12924 N N . LEU B 1 823 ? 84.806 152.386 125.317 1.00 67.19 823 LEU B N 1
ATOM 12925 C CA . LEU B 1 823 ? 86.201 152.814 125.266 1.00 68.87 823 LEU B CA 1
ATOM 12926 C C . LEU B 1 823 ? 87.071 151.748 124.601 1.00 68.95 823 LEU B C 1
ATOM 12927 O O . LEU B 1 823 ? 87.889 152.070 123.737 1.00 63.21 823 LEU B O 1
ATOM 12932 N N . LYS B 1 824 ? 86.869 150.484 124.979 1.00 72.32 824 LYS B N 1
ATOM 12933 C CA . LYS B 1 824 ? 87.589 149.370 124.348 1.00 74.11 824 LYS B CA 1
ATOM 12934 C C . LYS B 1 824 ? 87.282 149.288 122.852 1.00 72.87 824 LYS B C 1
ATOM 12935 O O . LYS B 1 824 ? 88.171 148.994 122.050 1.00 69.81 824 LYS B O 1
ATOM 12941 N N . GLN B 1 825 ? 86.031 149.565 122.483 1.00 71.68 825 GLN B N 1
ATOM 12942 C CA . GLN B 1 825 ? 85.639 149.628 121.073 1.00 72.39 825 GLN B CA 1
ATOM 12943 C C . GLN B 1 825 ? 86.477 150.670 120.314 1.00 70.77 825 GLN B C 1
ATOM 12944 O O . GLN B 1 825 ? 86.833 150.458 119.156 1.00 69.48 825 GLN B O 1
ATOM 12950 N N . ARG B 1 826 ? 86.793 151.784 120.977 1.00 70.28 826 ARG B N 1
ATOM 12951 C CA . ARG B 1 826 ? 87.616 152.849 120.382 1.00 70.33 826 ARG B CA 1
ATOM 12952 C C . ARG B 1 826 ? 89.112 152.522 120.294 1.00 69.15 826 ARG B C 1
ATOM 12953 O O . ARG B 1 826 ? 89.872 153.284 119.700 1.00 68.52 826 ARG B O 1
ATOM 12961 N N . GLY B 1 827 ? 89.537 151.411 120.889 1.00 69.77 827 GLY B N 1
ATOM 12962 C CA . GLY B 1 827 ? 90.945 151.021 120.884 1.00 70.83 827 GLY B CA 1
ATOM 12963 C C . GLY B 1 827 ? 91.685 151.458 122.133 1.00 70.99 827 GLY B C 1
ATOM 12964 O O . GLY B 1 827 ? 92.910 151.375 122.188 1.00 73.42 827 GLY B O 1
ATOM 12965 N N . VAL B 1 828 ? 90.940 151.910 123.139 1.00 69.31 828 VAL B N 1
ATOM 12966 C CA . VAL B 1 828 ? 91.521 152.327 124.407 1.00 68.15 828 VAL B CA 1
ATOM 12967 C C . VAL B 1 828 ? 91.970 151.097 125.187 1.00 69.24 828 VAL B C 1
ATOM 12968 O O . VAL B 1 828 ? 91.215 150.134 125.331 1.00 67.28 828 VAL B O 1
ATOM 12972 N N . THR B 1 829 ? 93.206 151.144 125.677 1.00 72.38 829 THR B N 1
ATOM 12973 C CA . THR B 1 829 ? 93.766 150.085 126.513 1.00 73.30 829 THR B CA 1
ATOM 12974 C C . THR B 1 829 ? 93.883 150.519 127.978 1.00 73.11 829 THR B C 1
ATOM 12975 O O . THR B 1 829 ? 93.630 149.719 128.878 1.00 72.39 829 THR B O 1
ATOM 12979 N N . LYS B 1 830 ? 94.264 151.775 128.213 1.00 74.49 830 LYS B N 1
ATOM 12980 C CA . LYS B 1 830 ? 94.358 152.328 129.572 1.00 74.85 830 LYS B CA 1
ATOM 12981 C C . LYS B 1 830 ? 93.324 153.439 129.779 1.00 71.21 830 LYS B C 1
ATOM 12982 O O . LYS B 1 830 ? 93.264 154.395 128.999 1.00 71.03 830 LYS B O 1
ATOM 12988 N N . SER B 1 831 ? 92.527 153.304 130.838 1.00 65.83 831 SER B N 1
ATOM 12989 C CA . SER B 1 831 ? 91.358 154.150 131.068 1.00 63.31 831 SER B CA 1
ATOM 12990 C C . SER B 1 831 ? 91.484 154.927 132.377 1.00 64.16 831 SER B C 1
ATOM 12991 O O . SER B 1 831 ? 91.871 154.365 133.401 1.00 61.70 831 SER B O 1
ATOM 12994 N N . TYR B 1 832 ? 91.110 156.209 132.331 1.00 65.87 832 TYR B N 1
ATOM 12995 C CA . TYR B 1 832 ? 91.316 157.168 133.427 1.00 66.91 832 TYR B CA 1
ATOM 12996 C C . TYR B 1 832 ? 89.995 157.572 134.077 1.00 64.10 832 TYR B C 1
ATOM 12997 O O . TYR B 1 832 ? 89.160 158.208 133.436 1.00 65.07 832 TYR B O 1
ATOM 13006 N N . VAL B 1 833 ? 89.807 157.198 135.343 1.00 60.90 833 VAL B N 1
ATOM 13007 C CA . VAL B 1 833 ? 88.658 157.651 136.130 1.00 60.34 833 VAL B CA 1
ATOM 13008 C C . VAL B 1 833 ? 89.158 158.629 137.183 1.00 60.74 833 VAL B C 1
ATOM 13009 O O . VAL B 1 833 ? 89.811 158.228 138.145 1.00 62.08 833 VAL B O 1
ATOM 13013 N N . ASP B 1 834 ? 88.839 159.907 136.999 1.00 61.09 834 ASP B N 1
ATOM 13014 C CA . ASP B 1 834 ? 89.441 160.980 137.792 1.00 60.20 834 ASP B CA 1
ATOM 13015 C C . ASP B 1 834 ? 88.583 161.390 138.982 1.00 58.65 834 ASP B C 1
ATOM 13016 O O . ASP B 1 834 ? 87.365 161.466 138.869 1.00 58.70 834 ASP B O 1
ATOM 13021 N N . TRP B 1 835 ? 89.233 161.645 140.117 1.00 60.01 835 TRP B N 1
ATOM 13022 C CA . TRP B 1 835 ? 88.580 162.220 141.297 1.00 62.26 835 TRP B CA 1
ATOM 13023 C C . TRP B 1 835 ? 87.362 161.397 141.728 1.00 63.71 835 TRP B C 1
ATOM 13024 O O . TRP B 1 835 ? 86.221 161.757 141.430 1.00 63.68 835 TRP B O 1
ATOM 13035 N N . VAL B 1 836 ? 87.619 160.296 142.434 1.00 66.21 836 VAL B N 1
ATOM 13036 C CA . VAL B 1 836 ? 86.555 159.448 142.982 1.00 70.21 836 VAL B CA 1
ATOM 13037 C C . VAL B 1 836 ? 86.908 158.929 144.374 1.00 72.35 836 VAL B C 1
ATOM 13038 O O . VAL B 1 836 ? 88.055 159.035 144.815 1.00 70.94 836 VAL B O 1
ATOM 13042 N N . GLU B 1 837 ? 85.908 158.374 145.056 1.00 76.68 837 GLU B N 1
ATOM 13043 C CA . GLU B 1 837 ? 86.089 157.804 146.397 1.00 80.56 837 GLU B CA 1
ATOM 13044 C C . GLU B 1 837 ? 85.676 156.328 146.514 1.00 82.70 837 GLU B C 1
ATOM 13045 O O . GLU B 1 837 ? 86.358 155.552 147.185 1.00 81.68 837 GLU B O 1
ATOM 13051 N N . LEU B 1 838 ? 84.565 155.948 145.878 1.00 84.63 838 LEU B N 1
ATOM 13052 C CA . LEU B 1 838 ? 84.018 154.585 145.992 1.00 84.90 838 LEU B CA 1
ATOM 13053 C C . LEU B 1 838 ? 84.882 153.568 145.236 1.00 84.45 838 LEU B C 1
ATOM 13054 O O . LEU B 1 838 ? 84.578 153.202 144.100 1.00 78.93 838 LEU B O 1
ATOM 13059 N N . LEU B 1 839 ? 85.951 153.110 145.888 1.00 85.46 839 LEU B N 1
ATOM 13060 C CA . LEU B 1 839 ? 86.943 152.233 145.250 1.00 86.21 839 LEU B CA 1
ATOM 13061 C C . LEU B 1 839 ? 86.419 150.842 144.903 1.00 86.96 839 LEU B C 1
ATOM 13062 O O . LEU B 1 839 ? 86.729 150.321 143.831 1.00 86.03 839 LEU B O 1
ATOM 13067 N N . ASP B 1 840 ? 85.645 150.246 145.812 1.00 86.96 840 ASP B N 1
ATOM 13068 C CA . ASP B 1 840 ? 85.054 148.917 145.592 1.00 86.05 840 ASP B CA 1
ATOM 13069 C C . ASP B 1 840 ? 84.142 148.909 144.365 1.00 85.57 840 ASP B C 1
ATOM 13070 O O . ASP B 1 840 ? 84.102 147.927 143.624 1.00 86.80 840 ASP B O 1
ATOM 13075 N N . PHE B 1 841 ? 83.412 150.005 144.165 1.00 83.61 841 PHE B N 1
ATOM 13076 C CA . PHE B 1 841 ? 82.540 150.171 143.001 1.00 80.48 841 PHE B CA 1
ATOM 13077 C C . PHE B 1 841 ? 83.315 150.016 141.690 1.00 78.64 841 PHE B C 1
ATOM 13078 O O . PHE B 1 841 ? 82.971 149.176 140.862 1.00 82.71 841 PHE B O 1
ATOM 13086 N N . TYR B 1 842 ? 84.357 150.822 141.507 1.00 75.65 842 TYR B N 1
ATOM 13087 C CA . TYR B 1 842 ? 85.167 150.766 140.284 1.00 75.86 842 TYR B CA 1
ATOM 13088 C C . TYR B 1 842 ? 86.104 149.548 140.255 1.00 78.28 842 TYR B C 1
ATOM 13089 O O . TYR B 1 842 ? 86.587 149.161 139.187 1.00 77.58 842 TYR B O 1
ATOM 13098 N N . SER B 1 843 ? 86.359 148.950 141.421 1.00 80.11 843 SER B N 1
ATOM 13099 C CA . SER B 1 843 ? 87.083 147.675 141.502 1.00 80.23 843 SER B CA 1
ATOM 13100 C C . SER B 1 843 ? 86.357 146.570 140.730 1.00 78.92 843 SER B C 1
ATOM 13101 O O . SER B 1 843 ? 86.996 145.724 140.103 1.00 79.26 843 SER B O 1
ATOM 13104 N N . ARG B 1 844 ? 85.025 146.598 140.767 1.00 75.85 844 ARG B N 1
ATOM 13105 C CA . ARG B 1 844 ? 84.201 145.602 140.081 1.00 75.32 844 ARG B CA 1
ATOM 13106 C C . ARG B 1 844 ? 84.350 145.619 138.558 1.00 74.39 844 ARG B C 1
ATOM 13107 O O . ARG B 1 844 ? 83.993 144.647 137.890 1.00 75.34 844 ARG B O 1
ATOM 13115 N N . VAL B 1 845 ? 84.881 146.712 138.014 1.00 74.36 845 VAL B N 1
ATOM 13116 C CA . VAL B 1 845 ? 85.062 146.857 136.572 1.00 71.45 845 VAL B CA 1
ATOM 13117 C C . VAL B 1 845 ? 86.548 147.000 136.192 1.00 68.48 845 VAL B C 1
ATOM 13118 O O . VAL B 1 845 ? 86.881 147.549 135.143 1.00 66.22 845 VAL B O 1
ATOM 13122 N N . GLY B 1 846 ? 87.436 146.493 137.043 1.00 68.10 846 GLY B N 1
ATOM 13123 C CA . GLY B 1 846 ? 88.857 146.398 136.712 1.00 68.98 846 GLY B CA 1
ATOM 13124 C C . GLY B 1 846 ? 89.666 147.670 136.903 1.00 71.82 846 GLY B C 1
ATOM 13125 O O . GLY B 1 846 ? 90.707 147.839 136.260 1.00 72.70 846 GLY B O 1
ATOM 13126 N N . TYR B 1 847 ? 89.198 148.560 137.781 1.00 72.97 847 TYR B N 1
ATOM 13127 C CA . TYR B 1 847 ? 89.938 149.778 138.125 1.00 72.49 847 TYR B CA 1
ATOM 13128 C C . TYR B 1 847 ? 90.621 149.626 139.478 1.00 73.91 847 TYR B C 1
ATOM 13129 O O . TYR B 1 847 ? 89.972 149.292 140.472 1.00 76.02 847 TYR B O 1
ATOM 13138 N N . LYS B 1 848 ? 91.929 149.869 139.505 1.00 73.94 848 LYS B N 1
ATOM 13139 C CA . LYS B 1 848 ? 92.680 150.001 140.754 1.00 73.83 848 LYS B CA 1
ATOM 13140 C C . LYS B 1 848 ? 93.168 151.448 140.863 1.00 74.34 848 LYS B C 1
ATOM 13141 O O . LYS B 1 848 ? 93.142 152.187 139.875 1.00 75.71 848 LYS B O 1
ATOM 13147 N N . THR B 1 849 ? 93.615 151.852 142.051 1.00 71.11 849 THR B N 1
ATOM 13148 C CA . THR B 1 849 ? 93.923 153.266 142.294 1.00 67.83 849 THR B CA 1
ATOM 13149 C C . THR B 1 849 ? 95.256 153.616 141.637 1.00 66.68 849 THR B C 1
ATOM 13150 O O . THR B 1 849 ? 96.193 152.822 141.664 1.00 67.81 849 THR B O 1
ATOM 13154 N N . TRP B 1 850 ? 95.332 154.807 141.050 1.00 66.77 850 TRP B N 1
ATOM 13155 C CA . TRP B 1 850 ? 96.500 155.229 140.278 1.00 64.84 850 TRP B CA 1
ATOM 13156 C C . TRP B 1 850 ? 97.317 156.288 141.012 1.00 64.29 850 TRP B C 1
ATOM 13157 O O . TRP B 1 850 ? 98.526 156.131 141.184 1.00 63.70 850 TRP B O 1
ATOM 13168 N N . ARG B 1 851 ? 96.653 157.379 141.397 1.00 63.25 851 ARG B N 1
ATOM 13169 C CA . ARG B 1 851 ? 97.249 158.426 142.234 1.00 63.02 851 ARG B CA 1
ATOM 13170 C C . ARG B 1 851 ? 96.208 158.933 143.235 1.00 64.89 851 ARG B C 1
ATOM 13171 O O . ARG B 1 851 ? 94.999 158.777 143.021 1.00 62.30 851 ARG B O 1
ATOM 13179 N N . SER B 1 852 ? 96.683 159.553 144.315 1.00 65.89 852 SER B N 1
ATOM 13180 C CA . SER B 1 852 ? 95.805 160.073 145.365 1.00 68.39 852 SER B CA 1
ATOM 13181 C C . SER B 1 852 ? 96.093 161.551 145.657 1.00 65.64 852 SER B C 1
ATOM 13182 O O . SER B 1 852 ? 97.238 161.999 145.582 1.00 64.35 852 SER B O 1
ATOM 13185 N N . TYR B 1 853 ? 95.042 162.294 145.997 1.00 62.21 853 TYR B N 1
ATOM 13186 C CA . TYR B 1 853 ? 95.158 163.710 146.325 1.00 60.34 853 TYR B CA 1
ATOM 13187 C C . TYR B 1 853 ? 94.422 164.013 147.614 1.00 58.51 853 TYR B C 1
ATOM 13188 O O . TYR B 1 853 ? 93.384 163.415 147.898 1.00 55.89 853 TYR B O 1
ATOM 13197 N N . ARG B 1 854 ? 94.957 164.952 148.387 1.00 58.93 854 ARG B N 1
ATOM 13198 C CA . ARG B 1 854 ? 94.229 165.508 149.516 1.00 59.75 854 ARG B CA 1
ATOM 13199 C C . ARG B 1 854 ? 93.648 166.847 149.096 1.00 59.37 854 ARG B C 1
ATOM 13200 O O . ARG B 1 854 ? 94.375 167.723 148.629 1.00 58.03 854 ARG B O 1
ATOM 13208 N N . LEU B 1 855 ? 92.337 166.997 149.258 1.00 59.07 855 LEU B N 1
ATOM 13209 C CA . LEU B 1 855 ? 91.666 168.244 148.924 1.00 59.21 855 LEU B CA 1
ATOM 13210 C C . LEU B 1 855 ? 91.919 169.288 149.997 1.00 58.38 855 LEU B C 1
ATOM 13211 O O . LEU B 1 855 ? 92.222 168.948 151.139 1.00 59.23 855 LEU B O 1
ATOM 13216 N N . GLY B 1 856 ? 91.792 170.558 149.615 1.00 57.99 856 GLY B N 1
ATOM 13217 C CA . GLY B 1 856 ? 91.916 171.681 150.548 1.00 56.17 856 GLY B CA 1
ATOM 13218 C C . GLY B 1 856 ? 90.983 172.819 150.175 1.00 54.03 856 GLY B C 1
ATOM 13219 O O . GLY B 1 856 ? 90.803 173.120 148.996 1.00 53.24 856 GLY B O 1
ATOM 13220 N N . HIS B 1 857 ? 90.392 173.451 151.185 1.00 52.51 857 HIS B N 1
ATOM 13221 C CA . HIS B 1 857 ? 89.428 174.526 150.978 1.00 51.49 857 HIS B CA 1
ATOM 13222 C C . HIS B 1 857 ? 89.697 175.662 151.954 1.00 52.35 857 HIS B C 1
ATOM 13223 O O . HIS B 1 857 ? 90.433 175.497 152.929 1.00 52.50 857 HIS B O 1
ATOM 13225 N N . PHE B 1 858 ? 89.107 176.818 151.667 1.00 53.05 858 PHE B N 1
ATOM 13226 C CA . PHE B 1 858 ? 89.116 177.956 152.581 1.00 53.06 858 PHE B CA 1
ATOM 13227 C C . PHE B 1 858 ? 87.872 178.811 152.352 1.00 53.15 858 PHE B C 1
ATOM 13228 O O . PHE B 1 858 ? 87.506 179.093 151.214 1.00 53.76 858 PHE B O 1
#

Secondary structure (P-SEA, 3-state):
cccccccccbbbbbbcccccaaaaaaaacccccbbbbcccccccaaaaaaaaaaaaaaaaaacccbbbbbbbbccccccccccccccccccaaaaaaaccaaaaaaaaaaaaaaaaaacccccccccccccccccccccccccccccaaaaaaaaaaaaaaaaaacbbbbccccccccccccccccbbbbbcccaaaaaaccaaaaaaaaaccccccccbbbbcbbbbccccccccccccccccccccccccccccbbbbcccccccccccccaaaaaaaaaaacccccccccccaaaaaaaaaaaaaaaacccaaaaaaaaaaaaaaaaaaccccccccccccccccaaaaaaaaaaaaaaacccccccccccccccccccbbbbbbbbbccccccaaaaaaaaaaccccccccccccccccaaaaaaaccbbbbbbccccccaaaaaaaaaaaacccbbbbbbccccccccccccccbbbbcccccaaaaaaaaaaaaccccccccccccccccccccccbbbbbccccccccaaaaaaaaaacccccccccaaaaaaaccccccbbbbbbbcccccccbbbbcccccccccbbbbcccccccccccccaaaaaaaaaaaaaaaaaccccccccccccccccccccccaaaaaaaaaaaaacccccccccbbbbbbcccccccaaaaaaaaaaccccccccccaaaaaaaaaaaccccaaaaaaaaaaaccccccccccccccccccccccccccccccccccccccccccccccccccccccccccccccccaaaaaaaaaaaaaaaaacccbbbbcccccccccccccccccbbbbbbcc/cccccccccbbbbbbcccccaaaaaaaacccccbbbbcccccccaaaaaaaaaaaaaaaaaacccbbbbbbbbccccccccccccccccccaaaaaaaccaaaaaaaaaaaaaaaaaacccccccccccccccccccccccccccccaaaaaaaaaaaaaaaaaacbbbbccccccccccccccccbbbbbbccaaaaaaccaaaaaaaaaccccccccbbbbcccccccccccccccccccccccccccccccccbbbbcccccccccccccaaaaaaaaaaaccccccccccaaaaaaaaaaaaaaaaacccaaaaaaaaaaaaaaaaaaccccccccccccccccaaaaaaaaaaacccccccccccccccccccccccbbbbbbbbbccccccaaaaaaaaaaacccccccccccccccaaaaaaaccbbbbbbccccccaaaaaaaaaaaccccbbbbbbccccccccccccccbbbbcccccaaaaaaaaaaaacccccccccccccccccccccccbbbbbcccccccaaaaaaaaaacccccccccaaaaaaaccccccbbbbbbbcccccccbbbbbbbbbcccbbbbbcccccccccccccaaaaaaaaaaaaaaaaaccccccccccccccccccccccaaaaaaaaaaaaabbbbbccccbbbbbbcccccccaaaaaaaaaaccccccccccaaaaaaaaaaaccccaaaaaaaaaaaccccccccccccccccccccccccccccccccccccccccccccccccccccccccccccccccaaaaaaaaaaaaaaaaacccbbbbcccccccccccccccccbbbbbbcc

Sequence (1688 aa):
NLDKEIGQLLMCGFDGLEPTPGIIDLIENHNLGSIILFSRRNIATPKQVQKLTHSLQQIARNAGHKRPLFIAVDQENGVVRRLGDSGTYLPGNMALGALGSSTAARNVAMAISKELLTLGMNWNLAPVLDVNNNPLNPVIGVRSYGQDPELVARMGLAQVEGYQRGKVATSIKHFPGHGDTATDSHLDVPVINKTLEELDKTELVPFKKALEAGGIACPTSVMVGHMLLPHFNKDVVSSIAPEIVRDLLRRRFGYKGVIITDCLEMDAVKETVGTPKGALMALQAGNDMAMISHTLAFQKDAFKVLYSALQEGQLDKDEIRQSLQRVAQLKDQFLNWDDVLQQADLKTMGSEAHATLSKELYDRVPTVVTNRKNTLPIRPAQTDKILFLAAHVPEKEPFNSFHASLLKRHTNLEYIIYNEETPDLSQKIQEADWVIIGTANANLYPFQVRMVQQAQKLAKRLVVAAVMNPYDQMCFPQVDTYLVTYEYTPPAHEAAVRLIFGEIETRSRLPISIPNVDDAIAPATFIVDDYRNDDDLDHVTAMWDDIFGKDWPLRKDKINLGLQRAKLQKHKVARDSQGKIVGFVATQIVVVDNKKHGQLMLLMVSPSYQGKGVGTLLHDAALEHFREQGADCIKLGSTYPRFFPGVPDDDAQSRKAQAFFSKKGWRMDDNLVHDLIGDLQDYKVPDKIQARMLKEKIWFGRIKPSETWELYAFQQRNFPHWLSTYQHHVELGDYQDLIVARQDDENGRVIASLILNTTHVSHEYRSDLIWTDDKLFGERSGGMACVGVAQEERGRGIGIGIVAHANWLLKQRGVTKSYVDWVELLDFYSRVGYKTWRSYRLGHHFNLDKEIGQLLMCGFDGLEPTPGIIDLIENHNLGSIILFSRNIATPKQVQKLTHSLQQIARNAGHKRPLFIAVDQENGVVRRLGDSGTYLPGNMALGALGSSTAARNVAMAISKELLTLGMNWNLAPVLDVNNNPLNPVIGVRSYGQDPELVARMGLAQVEGYQRGKVATSIKHFPGHGDTATDSHLDVPVINKTLEELDKTELVPFKKALEAGGIACPTSVMVGHMLLPHFNKDVVSSIAPEIVRDLLRRRFGYKGVIITDCLEMDAVKETVGTPKGALMALQAGNDMAMISHTLAFQKDAFKVLYSALQEGQLDKDEIRQSLQRVAQLKDQFLNWDDVLQQADLKTMGSEAHATLSKELYDRVPTVVTNRKNTLPIRPAQTDKILFLAAHVPEKEPFNSFHASLLKRHTNLEYIIYNEETPDLSQKIQEADWVIIGTANANLYPFQVRMVQQAQKLAKRLVVAAVMNPYDQMCFPQVDTYLVTYEYTPPAHEAAVRLIFGEIETRSRLPISIPNVDDAIAPATFIVDDYRNDDDLDHVTAMWDDIFGKDWPLRKDKINLGLQRAKLQKHKVARDSQGKIVGFVATQIVVVDNKKHGQLMLLMVSPSYQGKGVGTLLHDAALEHFREQGADCIKLGSTYPRFFPGVPDDDAQSRKAQAFFSKKGWRMDDNLVHDLIGDLQDYKVPDKIQARMLKEKIWFGRIKPSETWELYAFQQRNFPHWLSTYQHHVELGDYQDLIVARQDDENGRVIASLILNTTHVSHEYRSDLIWTDDKLFGERSGGMACVGVAQEERGRGIGIGIVAHANWLLKQRGVTKSYVDWVELLDFYSRVGYKTWRSYRLGHF

Nearest PDB structures (foldseek):
  4zm6-assembly1_B  TM=9.994E-01  e=0.000E+00  Rhizomucor miehei CAU432
  6k5j-assembly1_A  TM=9.082E-01  e=9.096E-48  Paenibacillaceae
  3nvd-assembly2_B  TM=8.916E-01  e=4.252E-43  Bacillus subtilis
  5vqd-assembly1_A  TM=8.283E-01  e=6.099E-33  unidentified
  4yyf-assembly2_B  TM=9.122E-01  e=4.675E-21  Mycolicibacterium smegmatis MC2 155

CATH classification: 3.20.20.300